Protein 9NO0 (pdb70)

Radius of gyration: 35.87 Å; Cα contacts (8 Å, |Δi|>4): 4336; chains: 3; bounding box: 91×90×90 Å

Secondary structure (DSSP, 8-state):
-EEEEETTEEEEEE-SSS-TTSSEEEEEEETTEEEEEEEEE-SSPPSSSS--EEEEEE--GGGTT----SSSSS--S--HHHHHHHHHHHHHHGGGSPTT----EEEEEEEEE--SSS-HHHHHHHHHHHHHHHSSS---S--EEEEEEEETTEEEES--HHHHTT-SEEEEEEEETTTEEEEEEEEEEEE-HHHHHHHHHHHHHHHHHHHHHHHHHHHHS-------S------HHHHHHHHHHHHHHHHHHHT-TT--HHHHHHHHHHHHHHHHHHHHHH-TTS-HHHHHHHHHHHHHHHHHHHHHHH---TTS--TTPPPPEEEEE---SSSSEEEEEEETTEEEEEEEEEE-GGGG---TTT-SS-----SSSEEEEEE--GGGGT-----SS--HHHHHHHHHHHHHHGGGSPSS-SSEEEEEEEEEE-SS-HHHHHHHHHHHHHHHHT---SS--EEEEEEEEEEE-TTT--EEEEEEEES--HHHHHSSSEEEEEEE-TT-EEEEEEEE-SS-B-HHHHHHHHHHHHHHHHHHHHHHHHH-SS--SS--TTS-EEEEEE--STTHHHHH-TTSHHHHHHHHHH--EEEE-SSSEEEEEESSHHHHHHHHHHHHHHH-/-EEEEETTEEEEEE-SSS-TTSSEEEEEEETTEEEEEEEEEEEEEPSSSS--EEEEEE-S-SSS----SSHHHHHH---HHHHHHHHHHHHHHGGGSPTT--EEEEEEEEEEE--SSS-HHHHHHHHHHHHHHHSSS---S--EEEEEEEETTEEEES--HHHHTT-SEEEEEEEETTTEEEEEEEEEEEE-HHHHHHHHHHHHHHHHHHHHHHHHHHHHHT------S------HHHHHHHHHHHHHHHHHHHT-TT--HHHHHHHHHHHHHHHHHHHHHH-TTS-HHHHHHHHHHHHHHHHHHHHHHHS--TTS--TTPPPPEEEEE--STTSSEEEEEEETTEEEEEEEEEE-SHHHH--S-HHHHTT---TTSEEEEEE--GGGGT-----SS--HHHHHHHHHHHHHHGGGS-SS-SSEEEEEEEEEE-SS-HHHHHHHHHHHHHHHHT---SS--EEEEEEEEEEE-TTT--EEEEEEEES--HHHHHSSSEEEEEEE-TT-EEEEEEEE-SS-B-HHHHHHHHHHHHHHHHHHHHHHHHH--S--SS--TTS-EEEEEE--HHHHHHHH-GGGHHHHHHHHHSS-EEEE-SSSEEEEEESSHHHHHHHHHHHHHHH-/-EEEEETTEEEEEE-SSS-TTSSEEEEEEETTEEEEEEEEE-SSPPTTSS--EEEEEE-SEETTTTEE-GGGHHHH---HHHHHHHHHHHHHHGGGSPTT----EEEEEEEEE--SSS-HHHHHHHHHHHHHHHSSS---S--EEEEEEEETTEEEES--HHHHHT-SEEEEEEEETTTEEEEEEEEEEEE-HHHHHHHHHHHHHHHHHHHHHHHHHHHHHT------S---PPPHHHHHHHHHHHHHHHHHHHH-TT--HHHHHHHHHHHHHHHHHHHHHH-TTS-HHHHHHHHHHHHHHHHHHHHHHH---TTS--TTPPPPEE--B--STTSSEEEEEEETTEEEEEEEEEE-GGGGS-SSHHHHHHH---TTSEEEEEE--GGGGT-----SS--HHHHHHHHHHHHHHGGGSPSS-SSEEEEEEEEEE-SS-HHHHHHHHHHHHHHHTT---SS--EEEEEEEEEEE-TTT--EEEEEEEES--HHHHHHSSEEEEEEE-TT-EEEEEEEE-SS-B-HHHHHHHHHHHHHHHHHHHHHHHHH-SS--SS--TTS-EEEEEE--HHHHHHHH-TTSHHHHHHHHHT--EEEE-SSSEEEEEESSHHHHHHHHHHHHHH-

Structure (mmCIF, N/CA/C/O backbone):
data_9NO0
#
_entry.id   9NO0
#
_cell.length_a   1.00
_cell.length_b   1.00
_cell.length_c   1.00
_cell.angle_alpha   90.00
_cell.angle_beta   90.00
_cell.angle_gamma   90.00
#
_symmetry.space_group_name_H-M   'P 1'
#
loop_
_entity.id
_entity.type
_entity.pdbx_description
1 polymer 'Polyribonucleotide nucleotidyltransferase 1, mitochondrial'
2 polymer 'RNA analog'
3 non-polymer 'PHOSPHATE ION'
#
loop_
_atom_site.group_PDB
_atom_site.id
_atom_site.type_symbol
_atom_site.label_atom_id
_atom_site.label_alt_id
_atom_site.label_comp_id
_atom_site.label_asym_id
_atom_site.label_entity_id
_atom_site.label_seq_id
_atom_site.pdbx_PDB_ins_code
_atom_site.Cartn_x
_atom_site.Cartn_y
_atom_site.Cartn_z
_atom_site.occupancy
_atom_site.B_iso_or_equiv
_atom_site.auth_seq_id
_atom_site.auth_comp_id
_atom_site.auth_asym_id
_atom_site.auth_atom_id
_atom_site.pdbx_PDB_model_num
ATOM 1 N N . ALA A 1 2 ? 172.142 193.936 139.587 1.00 67.35 46 ALA A N 1
ATOM 2 C CA . ALA A 1 2 ? 173.226 194.630 140.263 1.00 66.43 46 ALA A CA 1
ATOM 3 C C . ALA A 1 2 ? 173.136 196.135 140.045 1.00 68.91 46 ALA A C 1
ATOM 4 O O . ALA A 1 2 ? 172.830 196.595 138.950 1.00 75.46 46 ALA A O 1
ATOM 6 N N . VAL A 1 3 ? 173.399 196.898 141.099 1.00 62.10 47 VAL A N 1
ATOM 7 C CA . VAL A 1 3 ? 173.338 198.352 141.065 1.00 59.01 47 VAL A CA 1
ATOM 8 C C . VAL A 1 3 ? 174.591 198.891 141.729 1.00 60.70 47 VAL A C 1
ATOM 9 O O . VAL A 1 3 ? 174.991 198.404 142.789 1.00 69.28 47 VAL A O 1
ATOM 13 N N . ALA A 1 4 ? 175.216 199.877 141.106 1.00 60.47 48 ALA A N 1
ATOM 14 C CA . ALA A 1 4 ? 176.359 200.563 141.682 1.00 61.35 48 ALA A CA 1
ATOM 15 C C . ALA A 1 4 ? 175.929 201.947 142.135 1.00 69.81 48 ALA A C 1
ATOM 16 O O . ALA A 1 4 ? 175.237 202.657 141.403 1.00 76.68 48 ALA A O 1
ATOM 18 N N . VAL A 1 5 ? 176.322 202.316 143.347 1.00 70.70 49 VAL A N 1
ATOM 19 C CA . VAL A 1 5 ? 176.036 203.622 143.921 1.00 66.64 49 VAL A CA 1
ATOM 20 C C . VAL A 1 5 ? 177.362 204.327 144.142 1.00 71.43 49 VAL A C 1
ATOM 21 O O . VAL A 1 5 ? 178.269 203.764 144.760 1.00 73.34 49 VAL A O 1
ATOM 25 N N . ASP A 1 6 ? 177.479 205.545 143.637 1.00 74.43 50 ASP A N 1
ATOM 26 C CA . ASP A 1 6 ? 178.699 206.325 143.786 1.00 82.18 50 ASP A CA 1
ATOM 27 C C . ASP A 1 6 ? 178.545 207.282 144.958 1.00 81.69 50 ASP A C 1
ATOM 28 O O . ASP A 1 6 ? 177.616 208.093 144.983 1.00 85.73 50 ASP A O 1
ATOM 33 N N . LEU A 1 7 ? 179.454 207.187 145.920 1.00 76.46 51 LEU A N 1
ATOM 34 C CA . LEU A 1 7 ? 179.463 208.047 147.098 1.00 73.81 51 LEU A CA 1
ATOM 35 C C . LEU A 1 7 ? 180.795 208.777 147.108 1.00 79.48 51 LEU A C 1
ATOM 36 O O . LEU A 1 7 ? 181.747 208.343 147.758 1.00 84.21 51 LEU A O 1
ATOM 41 N N . GLY A 1 8 ? 180.857 209.893 146.403 1.00 81.33 52 GLY A N 1
ATOM 42 C CA . GLY A 1 8 ? 182.127 210.579 146.262 1.00 86.54 52 GLY A CA 1
ATOM 43 C C . GLY A 1 8 ? 183.111 209.677 145.550 1.00 89.83 52 GLY A C 1
ATOM 44 O O . GLY A 1 8 ? 182.874 209.226 144.426 1.00 87.91 52 GLY A O 1
ATOM 45 N N . ASN A 1 9 ? 184.228 209.397 146.208 1.00 88.70 53 ASN A N 1
ATOM 46 C CA . ASN A 1 9 ? 185.239 208.500 145.673 1.00 88.31 53 ASN A CA 1
ATOM 47 C C . ASN A 1 9 ? 184.984 207.038 146.017 1.00 87.51 53 ASN A C 1
ATOM 48 O O . ASN A 1 9 ? 185.732 206.171 145.560 1.00 85.97 53 ASN A O 1
ATOM 53 N N . ARG A 1 10 ? 183.959 206.742 146.805 1.00 86.60 54 ARG A N 1
ATOM 54 C CA . ARG A 1 10 ? 183.614 205.368 147.124 1.00 81.96 54 ARG A CA 1
ATOM 55 C C . ARG A 1 10 ? 182.622 204.826 146.110 1.00 80.79 54 ARG A C 1
ATOM 56 O O . ARG A 1 10 ? 181.857 205.573 145.500 1.00 82.99 54 ARG A O 1
ATOM 64 N N . LYS A 1 11 ? 182.638 203.511 145.941 1.00 78.60 55 LYS A N 1
ATOM 65 C CA . LYS A 1 11 ? 181.697 202.818 145.075 1.00 76.67 55 LYS A CA 1
ATOM 66 C C . LYS A 1 11 ? 181.039 201.700 145.869 1.00 74.99 55 LYS A C 1
ATOM 67 O O . LYS A 1 11 ? 181.725 200.931 146.545 1.00 74.57 55 LYS A O 1
ATOM 73 N N . LEU A 1 12 ? 179.718 201.616 145.791 1.00 69.11 56 LEU A N 1
ATOM 74 C CA . LEU A 1 12 ? 178.941 200.621 146.515 1.00 62.81 56 LEU A CA 1
ATOM 75 C C . LEU A 1 12 ? 178.231 199.732 145.510 1.00 66.08 56 LEU A C 1
ATOM 76 O O . LEU A 1 12 ? 177.382 200.206 144.755 1.00 74.06 56 LEU A O 1
ATOM 81 N N . GLU A 1 13 ? 178.555 198.449 145.512 1.00 63.51 57 GLU A N 1
ATOM 82 C CA . GLU A 1 13 ? 177.962 197.495 144.588 1.00 61.72 57 GLU A CA 1
ATOM 83 C C . GLU A 1 13 ? 176.960 196.629 145.334 1.00 60.45 57 GLU A C 1
ATOM 84 O O . GLU A 1 13 ? 177.309 195.985 146.324 1.00 65.01 57 GLU A O 1
ATOM 90 N N . ILE A 1 14 ? 175.727 196.601 144.850 1.00 60.28 58 ILE A N 1
ATOM 91 C CA . ILE A 1 14 ? 174.647 195.834 145.452 1.00 56.42 58 ILE A CA 1
ATOM 92 C C . ILE A 1 14 ? 174.193 194.789 144.451 1.00 57.18 58 ILE A C 1
ATOM 93 O O . ILE A 1 14 ? 174.030 195.093 143.268 1.00 65.27 58 ILE A O 1
ATOM 98 N N . SER A 1 15 ? 173.980 193.567 144.922 1.00 56.52 59 SER A N 1
ATOM 99 C CA . SER A 1 15 ? 173.554 192.490 144.045 1.00 58.74 59 SER A CA 1
ATOM 100 C C . SER A 1 15 ? 172.708 191.510 144.835 1.00 54.24 59 SER A C 1
ATOM 101 O O . SER A 1 15 ? 172.724 191.498 146.064 1.00 58.15 59 SER A O 1
ATOM 104 N N . SER A 1 16 ? 171.960 190.691 144.109 1.00 55.72 60 SER A N 1
ATOM 105 C CA . SER A 1 16 ? 171.110 189.690 144.726 1.00 57.74 60 SER A CA 1
ATOM 106 C C . SER A 1 16 ? 170.769 188.636 143.687 1.00 60.20 60 SER A C 1
ATOM 107 O O . SER A 1 16 ? 170.959 188.839 142.488 1.00 66.18 60 SER A O 1
ATOM 110 N N . GLY A 1 17 ? 170.268 187.505 144.167 1.00 60.72 61 GLY A N 1
ATOM 111 C CA . GLY A 1 17 ? 169.831 186.435 143.302 1.00 57.62 61 GLY A CA 1
ATOM 112 C C . GLY A 1 17 ? 170.857 185.369 143.003 1.00 61.92 61 GLY A C 1
ATOM 113 O O . GLY A 1 17 ? 170.575 184.476 142.202 1.00 68.10 61 GLY A O 1
ATOM 114 N N . LYS A 1 18 ? 172.029 185.419 143.624 1.00 62.67 62 LYS A N 1
ATOM 115 C CA . LYS A 1 18 ? 173.062 184.428 143.378 1.00 59.83 62 LYS A CA 1
ATOM 116 C C . LYS A 1 18 ? 173.288 183.494 144.555 1.00 62.66 62 LYS A C 1
ATOM 117 O O . LYS A 1 18 ? 173.298 182.276 144.381 1.00 66.35 62 LYS A O 1
ATOM 123 N N . LEU A 1 19 ? 173.457 184.029 145.757 1.00 60.06 63 LEU A N 1
ATOM 124 C CA . LEU A 1 19 ? 173.737 183.235 146.940 1.00 56.19 63 LEU A CA 1
ATOM 125 C C . LEU A 1 19 ? 172.520 183.176 147.847 1.00 59.20 63 LEU A C 1
ATOM 126 O O . LEU A 1 19 ? 171.728 184.117 147.908 1.00 67.31 63 LEU A O 1
ATOM 131 N N . ALA A 1 20 ? 172.380 182.052 148.540 1.00 57.51 64 ALA A N 1
ATOM 132 C CA . ALA A 1 20 ? 171.376 181.862 149.580 1.00 53.92 64 ALA A CA 1
ATOM 133 C C . ALA A 1 20 ? 169.979 182.190 149.067 1.00 58.23 64 ALA A C 1
ATOM 134 O O . ALA A 1 20 ? 169.271 183.037 149.604 1.00 67.04 64 ALA A O 1
ATOM 136 N N . ARG A 1 21 ? 169.583 181.486 148.016 1.00 58.18 65 ARG A N 1
ATOM 137 C CA . ARG A 1 21 ? 168.324 181.783 147.355 1.00 58.12 65 ARG A CA 1
ATOM 138 C C . ARG A 1 21 ? 167.115 181.239 148.095 1.00 55.09 65 ARG A C 1
ATOM 139 O O . ARG A 1 21 ? 165.987 181.525 147.691 1.00 62.91 65 ARG A O 1
ATOM 147 N N . PHE A 1 22 ? 167.310 180.463 149.153 1.00 52.02 66 PHE A N 1
ATOM 148 C CA . PHE A 1 22 ? 166.173 179.962 149.907 1.00 57.40 66 PHE A CA 1
ATOM 149 C C . PHE A 1 22 ? 165.656 180.965 150.924 1.00 61.14 66 PHE A C 1
ATOM 150 O O . PHE A 1 22 ? 164.492 180.876 151.318 1.00 63.68 66 PHE A O 1
ATOM 158 N N . ALA A 1 23 ? 166.485 181.909 151.353 1.00 57.35 67 ALA A N 1
ATOM 159 C CA . ALA A 1 23 ? 166.053 182.885 152.335 1.00 55.18 67 ALA A CA 1
ATOM 160 C C . ALA A 1 23 ? 165.007 183.818 151.739 1.00 59.11 67 ALA A C 1
ATOM 161 O O . ALA A 1 23 ? 164.944 184.029 150.528 1.00 62.86 67 ALA A O 1
ATOM 163 N N . ASP A 1 24 ? 164.179 184.384 152.618 1.00 58.00 68 ASP A N 1
ATOM 164 C CA . ASP A 1 24 ? 163.154 185.322 152.175 1.00 58.12 68 ASP A CA 1
ATOM 165 C C . ASP A 1 24 ? 163.772 186.515 151.463 1.00 57.57 68 ASP A C 1
ATOM 166 O O . ASP A 1 24 ? 163.267 186.961 150.429 1.00 64.48 68 ASP A O 1
ATOM 171 N N . GLY A 1 25 ? 164.855 187.046 152.000 1.00 53.03 69 GLY A N 1
ATOM 172 C CA . GLY A 1 25 ? 165.606 188.079 151.319 1.00 50.03 69 GLY A CA 1
ATOM 173 C C . GLY A 1 25 ? 167.084 187.830 151.484 1.00 48.32 69 GLY A C 1
ATOM 174 O O . GLY A 1 25 ? 167.529 187.260 152.475 1.00 53.63 69 GLY A O 1
ATOM 175 N N . SER A 1 26 ? 167.844 188.253 150.486 1.00 49.29 70 SER A N 1
ATOM 176 C CA . SER A 1 26 ? 169.282 188.072 150.513 1.00 46.28 70 SER A CA 1
ATOM 177 C C . SER A 1 26 ? 169.920 189.138 149.646 1.00 50.66 70 SER A C 1
ATOM 178 O O . SER A 1 26 ? 169.360 189.525 148.623 1.00 59.71 70 SER A O 1
ATOM 181 N N . ALA A 1 27 ? 171.087 189.610 150.058 1.00 49.74 71 ALA A N 1
ATOM 182 C CA . ALA A 1 27 ? 171.789 190.615 149.286 1.00 48.35 71 ALA A CA 1
ATOM 183 C C . ALA A 1 27 ? 173.272 190.506 149.564 1.00 46.21 71 ALA A C 1
ATOM 184 O O . ALA A 1 27 ? 173.684 190.071 150.636 1.00 52.85 71 ALA A O 1
ATOM 186 N N . VAL A 1 28 ? 174.065 190.886 148.577 1.00 48.78 72 VAL A N 1
ATOM 187 C CA . VAL A 1 28 ? 175.503 191.033 148.724 1.00 50.31 72 VAL A CA 1
ATOM 188 C C . VAL A 1 28 ? 175.832 192.497 148.503 1.00 51.06 72 VAL A C 1
ATOM 189 O O . VAL A 1 28 ? 175.435 193.079 147.490 1.00 55.96 72 VAL A O 1
ATOM 193 N N . VAL A 1 29 ? 176.525 193.096 149.457 1.00 49.37 73 VAL A N 1
ATOM 194 C CA . VAL A 1 29 ? 176.962 194.474 149.354 1.00 49.14 73 VAL A CA 1
ATOM 195 C C . VAL A 1 29 ? 178.472 194.460 149.346 1.00 51.64 73 VAL A C 1
ATOM 196 O O . VAL A 1 29 ? 179.097 193.952 150.280 1.00 58.11 73 VAL A O 1
ATOM 200 N N . GLN A 1 30 ? 179.057 195.007 148.298 1.00 53.51 74 GLN A N 1
ATOM 201 C CA . GLN A 1 30 ? 180.494 194.997 148.117 1.00 57.57 74 GLN A CA 1
ATOM 202 C C . GLN A 1 30 ? 181.015 196.417 147.988 1.00 59.64 74 GLN A C 1
ATOM 203 O O . GLN A 1 30 ? 180.430 197.241 147.286 1.00 65.23 74 GLN A O 1
ATOM 209 N N . SER A 1 31 ? 182.104 196.700 148.687 1.00 57.59 75 SER A N 1
ATOM 210 C CA . SER A 1 31 ? 182.820 197.955 148.526 1.00 58.53 75 SER A CA 1
ATOM 211 C C . SER A 1 31 ? 184.301 197.640 148.470 1.00 64.73 75 SER A C 1
ATOM 212 O O . SER A 1 31 ? 184.862 197.133 149.442 1.00 69.67 75 SER A O 1
ATOM 215 N N . GLY A 1 32 ? 184.933 197.950 147.348 1.00 64.31 76 GLY A N 1
ATOM 216 C CA . GLY A 1 32 ? 186.299 197.508 147.150 1.00 65.99 76 GLY A CA 1
ATOM 217 C C . GLY A 1 32 ? 186.325 196.001 147.043 1.00 69.58 76 GLY A C 1
ATOM 218 O O . GLY A 1 32 ? 185.622 195.407 146.221 1.00 73.05 76 GLY A O 1
ATOM 219 N N . ASP A 1 33 ? 187.129 195.363 147.885 1.00 70.57 77 ASP A N 1
ATOM 220 C CA . ASP A 1 33 ? 187.189 193.912 147.945 1.00 70.69 77 ASP A CA 1
ATOM 221 C C . ASP A 1 33 ? 186.512 193.348 149.184 1.00 70.74 77 ASP A C 1
ATOM 222 O O . ASP A 1 33 ? 186.654 192.159 149.468 1.00 73.26 77 ASP A O 1
ATOM 227 N N . THR A 1 34 ? 185.791 194.171 149.932 1.00 68.36 78 THR A N 1
ATOM 228 C CA . THR A 1 34 ? 185.022 193.707 151.074 1.00 60.62 78 THR A CA 1
ATOM 229 C C . THR A 1 34 ? 183.611 193.403 150.605 1.00 60.83 78 THR A C 1
ATOM 230 O O . THR A 1 34 ? 182.960 194.258 150.005 1.00 64.05 78 THR A O 1
ATOM 234 N N . ALA A 1 35 ? 183.147 192.191 150.861 1.00 57.61 79 ALA A N 1
ATOM 235 C CA . ALA A 1 35 ? 181.804 191.782 150.495 1.00 52.83 79 ALA A CA 1
ATOM 236 C C . ALA A 1 35 ? 181.100 191.228 151.718 1.00 55.72 79 ALA A C 1
ATOM 237 O O . ALA A 1 35 ? 181.696 190.493 152.505 1.00 62.57 79 ALA A O 1
ATOM 239 N N . VAL A 1 36 ? 179.837 191.590 151.879 1.00 52.66 80 VAL A N 1
ATOM 240 C CA . VAL A 1 36 ? 179.020 191.148 152.997 1.00 52.54 80 VAL A CA 1
ATOM 241 C C . VAL A 1 36 ? 177.718 190.611 152.436 1.00 51.40 80 VAL A C 1
ATOM 242 O O . VAL A 1 36 ? 177.070 191.275 151.625 1.00 55.68 80 VAL A O 1
ATOM 246 N N . MET A 1 37 ? 177.336 189.419 152.863 1.00 50.94 81 MET A N 1
ATOM 247 C CA . MET A 1 37 ? 176.051 188.844 152.506 1.00 49.90 81 MET A CA 1
ATOM 248 C C . MET A 1 37 ? 175.118 188.965 153.697 1.00 52.37 81 MET A C 1
ATOM 249 O O . MET A 1 37 ? 175.509 188.671 154.825 1.00 57.92 81 MET A O 1
ATOM 254 N N . VAL A 1 38 ? 173.906 189.437 153.456 1.00 47.45 82 VAL A N 1
ATOM 255 C CA . VAL A 1 38 ? 172.924 189.624 154.511 1.00 47.59 82 VAL A CA 1
ATOM 256 C C . VAL A 1 38 ? 171.639 188.933 154.095 1.00 47.67 82 VAL A C 1
ATOM 257 O O . VAL A 1 38 ? 171.182 189.098 152.962 1.00 53.86 82 VAL A O 1
ATOM 261 N N . THR A 1 39 ? 171.070 188.145 154.996 1.00 45.52 83 THR A N 1
ATOM 262 C CA . THR A 1 39 ? 169.830 187.437 154.735 1.00 47.95 83 THR A CA 1
ATOM 263 C C . THR A 1 39 ? 168.786 187.825 155.768 1.00 47.14 83 THR A C 1
ATOM 264 O O . THR A 1 39 ? 169.111 188.167 156.903 1.00 50.94 83 THR A O 1
ATOM 268 N N . ALA A 1 40 ? 167.527 187.760 155.362 1.00 47.69 84 ALA A N 1
ATOM 269 C CA . ALA A 1 40 ? 166.404 188.046 156.235 1.00 45.97 84 ALA A CA 1
ATOM 270 C C . ALA A 1 40 ? 165.411 186.901 156.154 1.00 51.63 84 ALA A C 1
ATOM 271 O O . ALA A 1 40 ? 165.017 186.491 155.060 1.00 57.40 84 ALA A O 1
ATOM 273 N N . VAL A 1 41 ? 165.013 186.386 157.309 1.00 49.88 85 VAL A N 1
ATOM 274 C CA . VAL A 1 41 ? 164.040 185.311 157.416 1.00 49.61 85 VAL A CA 1
ATOM 275 C C . VAL A 1 41 ? 162.954 185.773 158.370 1.00 56.89 85 VAL A C 1
ATOM 276 O O . VAL A 1 41 ? 163.254 186.361 159.411 1.00 64.25 85 VAL A O 1
ATOM 280 N N . SER A 1 42 ? 161.699 185.538 158.009 1.00 55.73 86 SER A N 1
ATOM 281 C CA . SER A 1 42 ? 160.575 185.948 158.838 1.00 57.33 86 SER A CA 1
ATOM 282 C C . SER A 1 42 ? 159.493 184.886 158.756 1.00 60.25 86 SER A C 1
ATOM 283 O O . SER A 1 42 ? 159.004 184.587 157.666 1.00 66.41 86 SER A O 1
ATOM 286 N N . LYS A 1 43 ? 159.113 184.333 159.900 1.00 57.40 87 LYS A N 1
ATOM 287 C CA . LYS A 1 43 ? 158.117 183.276 159.930 1.00 58.81 87 LYS A CA 1
ATOM 288 C C . LYS A 1 43 ? 156.745 183.808 159.552 1.00 68.29 87 LYS A C 1
ATOM 289 O O . LYS A 1 43 ? 156.436 184.983 159.740 1.00 77.12 87 LYS A O 1
ATOM 295 N N . THR A 1 44 ? 155.917 182.925 159.011 1.00 70.60 88 THR A N 1
ATOM 296 C CA . THR A 1 44 ? 154.550 183.279 158.666 1.00 73.45 88 THR A CA 1
ATOM 297 C C . THR A 1 44 ? 153.561 183.010 159.790 1.00 77.99 88 THR A C 1
ATOM 298 O O . THR A 1 44 ? 152.471 183.589 159.785 1.00 82.34 88 THR A O 1
ATOM 302 N N . LYS A 1 45 ? 153.899 182.153 160.733 1.00 76.72 89 LYS A N 1
ATOM 303 C CA . LYS A 1 45 ? 153.028 181.934 161.877 1.00 79.29 89 LYS A CA 1
ATOM 304 C C . LYS A 1 45 ? 153.273 183.008 162.928 1.00 81.22 89 LYS A C 1
ATOM 305 O O . LYS A 1 45 ? 154.428 183.294 163.253 1.00 79.22 89 LYS A O 1
ATOM 311 N N . PRO A 1 46 ? 152.225 183.621 163.472 1.00 81.73 90 PRO A N 1
ATOM 312 C CA . PRO A 1 46 ? 152.422 184.665 164.481 1.00 76.31 90 PRO A CA 1
ATOM 313 C C . PRO A 1 46 ? 153.174 184.141 165.691 1.00 78.28 90 PRO A C 1
ATOM 314 O O . PRO A 1 46 ? 152.971 183.011 166.134 1.00 83.03 90 PRO A O 1
ATOM 318 N N . SER A 1 47 ? 154.051 184.978 166.221 1.00 78.79 91 SER A N 1
ATOM 319 C CA . SER A 1 47 ? 154.839 184.593 167.375 1.00 85.74 91 SER A CA 1
ATOM 320 C C . SER A 1 47 ? 153.970 184.574 168.631 1.00 93.66 91 SER A C 1
ATOM 321 O O . SER A 1 47 ? 153.085 185.419 168.788 1.00 93.60 91 SER A O 1
ATOM 324 N N . PRO A 1 48 ? 154.190 183.619 169.536 1.00 96.87 92 PRO A N 1
ATOM 325 C CA . PRO A 1 48 ? 153.463 183.638 170.814 1.00 94.46 92 PRO A CA 1
ATOM 326 C C . PRO A 1 48 ? 153.784 184.849 171.661 1.00 98.63 92 PRO A C 1
ATOM 327 O O . PRO A 1 48 ? 152.977 185.224 172.518 1.00 100.05 92 PRO A O 1
ATOM 331 N N . SER A 1 49 ? 154.941 185.464 171.453 1.00 98.95 93 SER A N 1
ATOM 332 C CA . SER A 1 49 ? 155.293 186.688 172.149 1.00 99.50 93 SER A CA 1
ATOM 333 C C . SER A 1 49 ? 154.352 187.821 171.755 1.00 99.80 93 SER A C 1
ATOM 334 O O . SER A 1 49 ? 153.824 187.864 170.643 1.00 98.85 93 SER A O 1
ATOM 337 N N . GLN A 1 50 ? 154.139 188.742 172.688 1.00 101.76 94 GLN A N 1
ATOM 338 C CA . GLN A 1 50 ? 153.258 189.877 172.465 1.00 99.39 94 GLN A CA 1
ATOM 339 C C . GLN A 1 50 ? 153.980 191.082 171.885 1.00 92.78 94 GLN A C 1
ATOM 340 O O . GLN A 1 50 ? 153.456 192.195 171.959 1.00 97.30 94 GLN A O 1
ATOM 346 N N . PHE A 1 51 ? 155.171 190.894 171.329 1.00 88.43 95 PHE A N 1
ATOM 347 C CA . PHE A 1 51 ? 155.892 191.970 170.669 1.00 85.66 95 PHE A CA 1
ATOM 348 C C . PHE A 1 51 ? 156.458 191.417 169.370 1.00 86.23 95 PHE A C 1
ATOM 349 O O . PHE A 1 51 ? 156.204 190.268 169.003 1.00 87.13 95 PHE A O 1
ATOM 357 N N . MET A 1 52 ? 157.235 192.233 168.662 1.00 83.12 96 MET A N 1
ATOM 358 C CA . MET A 1 52 ? 157.903 191.768 167.457 1.00 75.85 96 MET A CA 1
ATOM 359 C C . MET A 1 52 ? 159.252 191.185 167.838 1.00 74.99 96 MET A C 1
ATOM 360 O O . MET A 1 52 ? 160.132 191.934 168.282 1.00 75.89 96 MET A O 1
ATOM 365 N N . PRO A 1 53 ? 159.465 189.896 167.689 1.00 71.16 97 PRO A N 1
ATOM 366 C CA . PRO A 1 53 ? 160.779 189.319 167.982 1.00 65.48 97 PRO A CA 1
ATOM 367 C C . PRO A 1 53 ? 161.699 189.504 166.790 1.00 66.64 97 PRO A C 1
ATOM 368 O O . PRO A 1 53 ? 161.547 188.843 165.759 1.00 72.02 97 PRO A O 1
ATOM 372 N N . LEU A 1 54 ? 162.655 190.408 166.925 1.00 61.54 98 LEU A N 1
ATOM 373 C CA . LEU A 1 54 ? 163.611 190.696 165.870 1.00 57.37 98 LEU A CA 1
ATOM 374 C C . LEU A 1 54 ? 165.007 190.523 166.435 1.00 56.73 98 LEU A C 1
ATOM 375 O O . LEU A 1 54 ? 165.351 191.137 167.447 1.00 64.37 98 LEU A O 1
ATOM 380 N N . VAL A 1 55 ? 165.803 189.681 165.792 1.00 54.71 99 VAL A N 1
ATOM 381 C CA . VAL A 1 55 ? 167.179 189.433 166.187 1.00 53.86 99 VAL A CA 1
ATOM 382 C C . VAL A 1 55 ? 168.073 189.757 165.007 1.00 54.58 99 VAL A C 1
ATOM 383 O O . VAL A 1 55 ? 167.791 189.345 163.880 1.00 59.72 99 VAL A O 1
ATOM 387 N N . VAL A 1 56 ? 169.145 190.489 165.266 1.00 54.84 100 VAL A N 1
ATOM 388 C CA . VAL A 1 56 ? 170.177 190.750 164.280 1.00 52.53 100 VAL A CA 1
ATOM 389 C C . VAL A 1 56 ? 171.467 190.142 164.796 1.00 57.94 100 VAL A C 1
ATOM 390 O O . VAL A 1 56 ? 171.876 190.419 165.926 1.00 64.64 100 VAL A O 1
ATOM 394 N N . ASP A 1 57 ? 172.098 189.307 163.982 1.00 59.23 101 ASP A N 1
ATOM 395 C CA . ASP A 1 57 ? 173.351 188.665 164.343 1.00 61.38 101 ASP A CA 1
ATOM 396 C C . ASP A 1 57 ? 174.394 188.983 163.289 1.00 61.84 101 ASP A C 1
ATOM 397 O O . ASP A 1 57 ? 174.241 188.607 162.125 1.00 67.90 101 ASP A O 1
ATOM 402 N N . TYR A 1 58 ? 175.445 189.672 163.697 1.00 59.70 102 TYR A N 1
ATOM 403 C CA . TYR A 1 58 ? 176.554 190.029 162.831 1.00 57.88 102 TYR A CA 1
ATOM 404 C C . TYR A 1 58 ? 177.777 189.245 163.278 1.00 65.97 102 TYR A C 1
ATOM 405 O O . TYR A 1 58 ? 178.263 189.438 164.394 1.00 74.63 102 TYR A O 1
ATOM 414 N N . ARG A 1 59 ? 178.268 188.364 162.417 1.00 67.73 103 ARG A N 1
ATOM 415 C CA . ARG A 1 59 ? 179.375 187.478 162.746 1.00 75.81 103 ARG A CA 1
ATOM 416 C C . ARG A 1 59 ? 180.631 187.919 162.014 1.00 78.30 103 ARG A C 1
ATOM 417 O O . ARG A 1 59 ? 180.612 188.095 160.795 1.00 77.57 103 ARG A O 1
ATOM 425 N N . GLN A 1 60 ? 181.723 188.079 162.760 1.00 78.73 104 GLN A N 1
ATOM 426 C CA . GLN A 1 60 ? 182.967 188.544 162.161 1.00 84.29 104 GLN A CA 1
ATOM 427 C C . GLN A 1 60 ? 183.538 187.511 161.199 1.00 86.98 104 GLN A C 1
ATOM 428 O O . GLN A 1 60 ? 183.942 187.853 160.083 1.00 92.47 104 GLN A O 1
ATOM 434 N N . LYS A 1 61 ? 183.585 186.244 161.610 1.00 83.34 105 LYS A N 1
ATOM 435 C CA . LYS A 1 61 ? 184.048 185.153 160.752 1.00 89.65 105 LYS A CA 1
ATOM 436 C C . LYS A 1 61 ? 185.432 185.456 160.175 1.00 92.97 105 LYS A C 1
ATOM 437 O O . LYS A 1 61 ? 185.607 185.700 158.984 1.00 98.45 105 LYS A O 1
ATOM 443 N N . ALA A 1 62 ? 186.413 185.468 161.070 1.00 93.46 106 ALA A N 1
ATOM 444 C CA . ALA A 1 62 ? 187.738 185.959 160.718 1.00 103.42 106 ALA A CA 1
ATOM 445 C C . ALA A 1 62 ? 188.478 185.083 159.707 1.00 111.57 106 ALA A C 1
ATOM 446 O O . ALA A 1 62 ? 189.635 185.385 159.402 1.00 113.38 106 ALA A O 1
ATOM 448 N N . ALA A 1 63 ? 187.866 184.016 159.185 1.00 110.66 107 ALA A N 1
ATOM 449 C CA . ALA A 1 63 ? 188.409 183.378 157.990 1.00 103.34 107 ALA A CA 1
ATOM 450 C C . ALA A 1 63 ? 188.391 184.330 156.803 1.00 103.23 107 ALA A C 1
ATOM 451 O O . ALA A 1 63 ? 189.239 184.228 155.910 1.00 99.07 107 ALA A O 1
ATOM 453 N N . ALA A 1 64 ? 187.432 185.257 156.775 1.00 102.58 108 ALA A N 1
ATOM 454 C CA . ALA A 1 64 ? 187.398 186.284 155.744 1.00 94.95 108 ALA A CA 1
ATOM 455 C C . ALA A 1 64 ? 188.595 187.222 155.827 1.00 97.64 108 ALA A C 1
ATOM 456 O O . ALA A 1 64 ? 188.895 187.909 154.846 1.00 95.66 108 ALA A O 1
ATOM 458 N N . ALA A 1 65 ? 189.284 187.260 156.968 1.00 102.06 109 ALA A N 1
ATOM 459 C CA . ALA A 1 65 ? 190.512 188.028 157.120 1.00 102.50 109 ALA A CA 1
ATOM 460 C C . ALA A 1 65 ? 191.759 187.164 157.231 1.00 109.12 109 ALA A C 1
ATOM 461 O O . ALA A 1 65 ? 192.867 187.705 157.187 1.00 110.02 109 ALA A O 1
ATOM 463 N N . GLY A 1 66 ? 191.613 185.848 157.372 1.00 108.94 110 GLY A N 1
ATOM 464 C CA . GLY A 1 66 ? 192.756 184.974 157.544 1.00 106.70 110 GLY A CA 1
ATOM 465 C C . GLY A 1 66 ? 193.241 184.803 158.965 1.00 113.18 110 GLY A C 1
ATOM 466 O O . GLY A 1 66 ? 194.391 184.407 159.166 1.00 112.47 110 GLY A O 1
ATOM 467 N N . ARG A 1 67 ? 192.403 185.091 159.966 1.00 113.39 111 ARG A N 1
ATOM 468 C CA . ARG A 1 67 ? 192.868 185.131 161.347 1.00 115.58 111 ARG A CA 1
ATOM 469 C C . ARG A 1 67 ? 191.833 184.591 162.333 1.00 121.90 111 ARG A C 1
ATOM 470 O O . ARG A 1 67 ? 191.709 185.115 163.445 1.00 123.66 111 ARG A O 1
ATOM 478 N N . ILE A 1 68 ? 191.063 183.576 161.950 1.00 121.33 112 ILE A N 1
ATOM 479 C CA . ILE A 1 68 ? 189.999 183.065 162.819 1.00 124.46 112 ILE A CA 1
ATOM 480 C C . ILE A 1 68 ? 190.471 182.054 163.868 1.00 127.80 112 ILE A C 1
ATOM 481 O O . ILE A 1 68 ? 190.093 182.191 165.039 1.00 128.01 112 ILE A O 1
ATOM 486 N N . PRO A 1 69 ? 191.273 181.018 163.532 1.00 124.85 113 PRO A N 1
ATOM 487 C CA . PRO A 1 69 ? 191.432 179.906 164.477 1.00 127.17 113 PRO A CA 1
ATOM 488 C C . PRO A 1 69 ? 192.530 180.139 165.502 1.00 133.08 113 PRO A C 1
ATOM 489 O O . PRO A 1 69 ? 193.660 179.696 165.292 1.00 134.96 113 PRO A O 1
ATOM 493 N N . THR A 1 70 ? 192.236 180.821 166.606 1.00 138.72 114 THR A N 1
ATOM 494 C CA . THR A 1 70 ? 193.292 181.240 167.521 1.00 144.84 114 THR A CA 1
ATOM 495 C C . THR A 1 70 ? 193.386 180.409 168.799 1.00 145.35 114 THR A C 1
ATOM 496 O O . THR A 1 70 ? 194.455 180.382 169.418 1.00 140.26 114 THR A O 1
ATOM 500 N N . ASN A 1 71 ? 192.319 179.721 169.200 1.00 145.87 115 ASN A N 1
ATOM 501 C CA . ASN A 1 71 ? 192.287 178.986 170.457 1.00 142.25 115 ASN A CA 1
ATOM 502 C C . ASN A 1 71 ? 192.737 177.542 170.235 1.00 140.62 115 ASN A C 1
ATOM 503 O O . ASN A 1 71 ? 193.284 177.192 169.188 1.00 141.92 115 ASN A O 1
ATOM 508 N N . TYR A 1 72 ? 192.526 176.684 171.234 1.00 138.74 116 TYR A N 1
ATOM 509 C CA . TYR A 1 72 ? 192.895 175.280 171.086 1.00 141.01 116 TYR A CA 1
ATOM 510 C C . TYR A 1 72 ? 191.906 174.518 170.212 1.00 141.16 116 TYR A C 1
ATOM 511 O O . TYR A 1 72 ? 192.278 173.509 169.604 1.00 140.57 116 TYR A O 1
ATOM 520 N N . LEU A 1 73 ? 190.652 174.963 170.150 1.00 140.49 117 LEU A N 1
ATOM 521 C CA . LEU A 1 73 ? 189.683 174.356 169.248 1.00 136.79 117 LEU A CA 1
ATOM 522 C C . LEU A 1 73 ? 189.804 174.864 167.819 1.00 133.38 117 LEU A C 1
ATOM 523 O O . LEU A 1 73 ? 189.161 174.302 166.928 1.00 131.35 117 LEU A O 1
ATOM 528 N N . ARG A 1 74 ? 190.603 175.906 167.587 1.00 133.34 118 ARG A N 1
ATOM 529 C CA . ARG A 1 74 ? 190.782 176.493 166.260 1.00 128.17 118 ARG A CA 1
ATOM 530 C C . ARG A 1 74 ? 189.465 176.995 165.683 1.00 124.07 118 ARG A C 1
ATOM 531 O O . ARG A 1 74 ? 189.247 176.960 164.472 1.00 119.42 118 ARG A O 1
ATOM 539 N N . ARG A 1 75 ? 188.586 177.482 166.551 1.00 126.39 119 ARG A N 1
ATOM 540 C CA . ARG A 1 75 ? 187.258 177.910 166.151 1.00 123.76 119 ARG A CA 1
ATOM 541 C C . ARG A 1 75 ? 186.780 178.957 167.143 1.00 123.66 119 ARG A C 1
ATOM 542 O O . ARG A 1 75 ? 187.123 178.908 168.325 1.00 125.65 119 ARG A O 1
ATOM 550 N N . GLU A 1 76 ? 185.993 179.909 166.652 1.00 123.28 120 GLU A N 1
ATOM 551 C CA . GLU A 1 76 ? 185.513 180.990 167.500 1.00 126.08 120 GLU A CA 1
ATOM 552 C C . GLU A 1 76 ? 184.638 180.447 168.621 1.00 124.99 120 GLU A C 1
ATOM 553 O O . GLU A 1 76 ? 183.836 179.532 168.419 1.00 120.14 120 GLU A O 1
ATOM 559 N N . ILE A 1 77 ? 184.803 181.017 169.812 1.00 128.62 121 ILE A N 1
ATOM 560 C CA . ILE A 1 77 ? 183.966 180.713 170.966 1.00 129.53 121 ILE A CA 1
ATOM 561 C C . ILE A 1 77 ? 183.339 182.013 171.443 1.00 125.39 121 ILE A C 1
ATOM 562 O O . ILE A 1 77 ? 184.052 182.948 171.828 1.00 128.13 121 ILE A O 1
ATOM 567 N N . GLY A 1 78 ? 182.013 182.069 171.427 1.00 119.80 122 GLY A N 1
ATOM 568 C CA . GLY A 1 78 ? 181.303 183.257 171.840 1.00 113.71 122 GLY A CA 1
ATOM 569 C C . GLY A 1 78 ? 181.359 184.350 170.794 1.00 108.71 122 GLY A C 1
ATOM 570 O O . GLY A 1 78 ? 181.928 184.204 169.713 1.00 111.06 122 GLY A O 1
ATOM 571 N N . THR A 1 79 ? 180.752 185.481 171.139 1.00 100.91 123 THR A N 1
ATOM 572 C CA . THR A 1 79 ? 180.694 186.644 170.267 1.00 99.70 123 THR A CA 1
ATOM 573 C C . THR A 1 79 ? 181.436 187.798 170.917 1.00 96.29 123 THR A C 1
ATOM 574 O O . THR A 1 79 ? 181.240 188.077 172.102 1.00 101.76 123 THR A O 1
ATOM 578 N N . SER A 1 80 ? 182.282 188.464 170.140 1.00 88.46 124 SER A N 1
ATOM 579 C CA . SER A 1 80 ? 183.104 189.535 170.671 1.00 86.98 124 SER A CA 1
ATOM 580 C C . SER A 1 80 ? 182.261 190.779 170.944 1.00 85.31 124 SER A C 1
ATOM 581 O O . SER A 1 80 ? 181.073 190.845 170.625 1.00 83.33 124 SER A O 1
ATOM 584 N N . ASP A 1 81 ? 182.897 191.773 171.567 1.00 84.57 125 ASP A N 1
ATOM 585 C CA . ASP A 1 81 ? 182.221 193.040 171.818 1.00 81.32 125 ASP A CA 1
ATOM 586 C C . ASP A 1 81 ? 181.859 193.735 170.517 1.00 77.58 125 ASP A C 1
ATOM 587 O O . ASP A 1 81 ? 180.745 194.244 170.366 1.00 74.90 125 ASP A O 1
ATOM 592 N N . LYS A 1 82 ? 182.785 193.751 169.560 1.00 75.46 126 LYS A N 1
ATOM 593 C CA . LYS A 1 82 ? 182.544 194.453 168.308 1.00 69.89 126 LYS A CA 1
ATOM 594 C C . LYS A 1 82 ? 181.361 193.861 167.558 1.00 69.73 126 LYS A C 1
ATOM 595 O O . LYS A 1 82 ? 180.559 194.595 166.974 1.00 66.89 126 LYS A O 1
ATOM 601 N N . GLU A 1 83 ? 181.236 192.535 167.559 1.00 71.18 127 GLU A N 1
ATOM 602 C CA . GLU A 1 83 ? 180.109 191.904 166.886 1.00 66.39 127 GLU A CA 1
ATOM 603 C C . GLU A 1 83 ? 178.793 192.291 167.536 1.00 65.88 127 GLU A C 1
ATOM 604 O O . GLU A 1 83 ? 177.798 192.522 166.845 1.00 67.88 127 GLU A O 1
ATOM 610 N N . ILE A 1 84 ? 178.761 192.344 168.866 1.00 66.35 128 ILE A N 1
ATOM 611 C CA . ILE A 1 84 ? 177.536 192.708 169.567 1.00 62.12 128 ILE A CA 1
ATOM 612 C C . ILE A 1 84 ? 177.162 194.151 169.273 1.00 61.29 128 ILE A C 1
ATOM 613 O O . ILE A 1 84 ? 175.991 194.467 169.047 1.00 63.93 128 ILE A O 1
ATOM 618 N N . LEU A 1 85 ? 178.144 195.048 169.280 1.00 59.56 129 LEU A N 1
ATOM 619 C CA . LEU A 1 85 ? 177.861 196.455 169.034 1.00 58.11 129 LEU A CA 1
ATOM 620 C C . LEU A 1 85 ? 177.364 196.680 167.615 1.00 60.40 129 LEU A C 1
ATOM 621 O O . LEU A 1 85 ? 176.439 197.467 167.398 1.00 65.18 129 LEU A O 1
ATOM 626 N N . THR A 1 86 ? 177.968 196.005 166.638 1.00 59.21 130 THR A N 1
ATOM 627 C CA . THR A 1 86 ? 177.512 196.135 165.260 1.00 55.73 130 THR A CA 1
ATOM 628 C C . THR A 1 86 ? 176.105 195.587 165.099 1.00 54.40 130 THR A C 1
ATOM 629 O O . THR A 1 86 ? 175.298 196.143 164.351 1.00 57.64 130 THR A O 1
ATOM 633 N N . SER A 1 87 ? 175.791 194.497 165.796 1.00 52.46 131 SER A N 1
ATOM 634 C CA . SER A 1 87 ? 174.446 193.945 165.727 1.00 52.60 131 SER A CA 1
ATOM 635 C C . SER A 1 87 ? 173.414 194.918 166.267 1.00 55.95 131 SER A C 1
ATOM 636 O O . SER A 1 87 ? 172.276 194.936 165.796 1.00 57.46 131 SER A O 1
ATOM 639 N N . ARG A 1 88 ? 173.783 195.718 167.265 1.00 57.42 132 ARG A N 1
ATOM 640 C CA . ARG A 1 88 ? 172.845 196.683 167.824 1.00 54.85 132 ARG A CA 1
ATOM 641 C C . ARG A 1 88 ? 172.627 197.854 166.879 1.00 57.24 132 ARG A C 1
ATOM 642 O O . ARG A 1 88 ? 171.503 198.338 166.735 1.00 59.62 132 ARG A O 1
ATOM 650 N N . ILE A 1 89 ? 173.689 198.322 166.226 1.00 56.09 133 ILE A N 1
ATOM 651 C CA . ILE A 1 89 ? 173.545 199.421 165.280 1.00 51.73 133 ILE A CA 1
ATOM 652 C C . ILE A 1 89 ? 172.641 199.019 164.127 1.00 50.56 133 ILE A C 1
ATOM 653 O O . ILE A 1 89 ? 171.764 199.783 163.717 1.00 55.16 133 ILE A O 1
ATOM 658 N N . ILE A 1 90 ? 172.831 197.814 163.590 1.00 50.98 134 ILE A N 1
ATOM 659 C CA . ILE A 1 90 ? 171.953 197.331 162.529 1.00 49.02 134 ILE A CA 1
ATOM 660 C C . ILE A 1 90 ? 170.529 197.203 163.036 1.00 50.54 134 ILE A C 1
ATOM 661 O O . ILE A 1 90 ? 169.574 197.543 162.334 1.00 56.46 134 ILE A O 1
ATOM 666 N N . ASP A 1 91 ? 170.361 196.697 164.255 1.00 51.33 135 ASP A N 1
ATOM 667 C CA . ASP A 1 91 ? 169.023 196.553 164.814 1.00 51.66 135 ASP A CA 1
ATOM 668 C C . ASP A 1 91 ? 168.329 197.901 164.941 1.00 56.57 135 ASP A C 1
ATOM 669 O O . ASP A 1 91 ? 167.145 198.026 164.622 1.00 57.34 135 ASP A O 1
ATOM 674 N N . ARG A 1 92 ? 169.049 198.924 165.395 1.00 55.21 136 ARG A N 1
ATOM 675 C CA . ARG A 1 92 ? 168.440 200.238 165.550 1.00 51.16 136 ARG A CA 1
ATOM 676 C C . ARG A 1 92 ? 168.101 200.865 164.207 1.00 53.42 136 ARG A C 1
ATOM 677 O O . ARG A 1 92 ? 167.191 201.692 164.128 1.00 56.79 136 ARG A O 1
ATOM 685 N N . SER A 1 93 ? 168.818 200.493 163.150 1.00 53.87 137 SER A N 1
ATOM 686 C CA . SER A 1 93 ? 168.579 201.072 161.837 1.00 51.49 137 SER A CA 1
ATOM 687 C C . SER A 1 93 ? 167.346 200.501 161.159 1.00 54.73 137 SER A C 1
ATOM 688 O O . SER A 1 93 ? 166.715 201.196 160.361 1.00 60.33 137 SER A O 1
ATOM 691 N N . ILE A 1 94 ? 166.981 199.258 161.445 1.00 51.56 138 ILE A N 1
ATOM 692 C CA . ILE A 1 94 ? 165.897 198.611 160.725 1.00 47.21 138 ILE A CA 1
ATOM 693 C C . ILE A 1 94 ? 164.657 198.406 161.576 1.00 48.91 138 ILE A C 1
ATOM 694 O O . ILE A 1 94 ? 163.555 198.337 161.016 1.00 53.78 138 ILE A O 1
ATOM 699 N N . ARG A 1 95 ? 164.786 198.339 162.896 1.00 48.58 139 ARG A N 1
ATOM 700 C CA . ARG A 1 95 ? 163.618 198.130 163.744 1.00 49.16 139 ARG A CA 1
ATOM 701 C C . ARG A 1 95 ? 162.532 199.187 163.582 1.00 56.04 139 ARG A C 1
ATOM 702 O O . ARG A 1 95 ? 161.351 198.804 163.549 1.00 59.86 139 ARG A O 1
ATOM 710 N N . PRO A 1 96 ? 162.824 200.488 163.502 1.00 56.00 140 PRO A N 1
ATOM 711 C CA . PRO A 1 96 ? 161.732 201.467 163.403 1.00 54.09 140 PRO A CA 1
ATOM 712 C C . PRO A 1 96 ? 160.874 201.329 162.163 1.00 58.01 140 PRO A C 1
ATOM 713 O O . PRO A 1 96 ? 159.720 201.762 162.186 1.00 63.25 140 PRO A O 1
ATOM 717 N N . LEU A 1 97 ? 161.383 200.745 161.086 1.00 52.14 141 LEU A N 1
ATOM 718 C CA . LEU A 1 97 ? 160.651 200.700 159.829 1.00 51.56 141 LEU A CA 1
ATOM 719 C C . LEU A 1 97 ? 159.720 199.505 159.705 1.00 54.34 141 LEU A C 1
ATOM 720 O O . LEU A 1 97 ? 159.012 199.401 158.703 1.00 59.63 141 LEU A O 1
ATOM 725 N N . PHE A 1 98 ? 159.693 198.605 160.672 1.00 51.64 142 PHE A N 1
ATOM 726 C CA . PHE A 1 98 ? 158.729 197.523 160.611 1.00 52.51 142 PHE A CA 1
ATOM 727 C C . PHE A 1 98 ? 157.340 198.053 160.944 1.00 59.49 142 PHE A C 1
ATOM 728 O O . PHE A 1 98 ? 157.201 198.933 161.793 1.00 63.22 142 PHE A O 1
ATOM 736 N N . PRO A 1 99 ? 156.299 197.550 160.295 1.00 63.34 143 PRO A N 1
ATOM 737 C CA . PRO A 1 99 ? 154.946 198.008 160.618 1.00 62.33 143 PRO A CA 1
ATOM 738 C C . PRO A 1 99 ? 154.537 197.596 162.021 1.00 66.46 143 PRO A C 1
ATOM 739 O O . PRO A 1 99 ? 155.038 196.620 162.580 1.00 73.06 143 PRO A O 1
ATOM 743 N N . ALA A 1 100 ? 153.628 198.372 162.599 1.00 65.02 144 ALA A N 1
ATOM 744 C CA . ALA A 1 100 ? 153.148 198.086 163.942 1.00 63.84 144 ALA A CA 1
ATOM 745 C C . ALA A 1 100 ? 152.288 196.832 163.952 1.00 67.33 144 ALA A C 1
ATOM 746 O O . ALA A 1 100 ? 151.496 196.594 163.039 1.00 72.55 144 ALA A O 1
ATOM 748 N N . GLY A 1 101 ? 152.439 196.034 165.002 1.00 67.26 145 GLY A N 1
ATOM 749 C CA . GLY A 1 101 ? 151.704 194.798 165.117 1.00 72.26 145 GLY A CA 1
ATOM 750 C C . GLY A 1 101 ? 152.276 193.641 164.338 1.00 77.15 145 GLY A C 1
ATOM 751 O O . GLY A 1 101 ? 151.599 192.619 164.194 1.00 80.87 145 GLY A O 1
ATOM 752 N N . TYR A 1 102 ? 153.494 193.768 163.819 1.00 75.30 146 TYR A N 1
ATOM 753 C CA . TYR A 1 102 ? 154.129 192.703 163.049 1.00 72.07 146 TYR A CA 1
ATOM 754 C C . TYR A 1 102 ? 154.817 191.756 164.024 1.00 73.63 146 TYR A C 1
ATOM 755 O O . TYR A 1 102 ? 156.033 191.776 164.216 1.00 77.22 146 TYR A O 1
ATOM 764 N N . PHE A 1 103 ? 154.012 190.903 164.650 1.00 73.29 147 PHE A N 1
ATOM 765 C CA . PHE A 1 103 ? 154.498 189.999 165.690 1.00 73.01 147 PHE A CA 1
ATOM 766 C C . PHE A 1 103 ? 154.900 188.666 165.064 1.00 75.34 147 PHE A C 1
ATOM 767 O O . PHE A 1 103 ? 154.253 187.635 165.236 1.00 82.78 147 PHE A O 1
ATOM 775 N N . TYR A 1 104 ? 155.995 188.705 164.317 1.00 72.32 148 TYR A N 1
ATOM 776 C CA . TYR A 1 104 ? 156.497 187.531 163.621 1.00 66.76 148 TYR A CA 1
ATOM 777 C C . TYR A 1 104 ? 157.987 187.415 163.862 1.00 65.32 148 TYR A C 1
ATOM 778 O O . TYR A 1 104 ? 158.714 188.402 163.748 1.00 69.49 148 TYR A O 1
ATOM 787 N N . ASP A 1 105 ? 158.430 186.213 164.199 1.00 65.96 149 ASP A N 1
ATOM 788 C CA . ASP A 1 105 ? 159.842 185.985 164.443 1.00 64.48 149 ASP A CA 1
ATOM 789 C C . ASP A 1 105 ? 160.643 186.325 163.201 1.00 65.52 149 ASP A C 1
ATOM 790 O O . ASP A 1 105 ? 160.365 185.819 162.113 1.00 68.01 149 ASP A O 1
ATOM 795 N N . THR A 1 106 ? 161.637 187.185 163.365 1.00 62.99 150 THR A N 1
ATOM 796 C CA . THR A 1 106 ? 162.414 187.690 162.247 1.00 57.70 150 THR A CA 1
ATOM 797 C C . THR A 1 106 ? 163.878 187.687 162.633 1.00 54.25 150 THR A C 1
ATOM 798 O O . THR A 1 106 ? 164.227 188.098 163.739 1.00 59.40 150 THR A O 1
ATOM 802 N N . GLN A 1 107 ? 164.725 187.211 161.736 1.00 50.53 151 GLN A N 1
ATOM 803 C CA . GLN A 1 107 ? 166.150 187.147 161.988 1.00 49.38 151 GLN A CA 1
ATOM 804 C C . GLN A 1 107 ? 166.888 187.698 160.786 1.00 51.64 151 GLN A C 1
ATOM 805 O O . GLN A 1 107 ? 166.601 187.317 159.650 1.00 55.54 151 GLN A O 1
ATOM 811 N N . VAL A 1 108 ? 167.832 188.591 161.040 1.00 51.47 152 VAL A N 1
ATOM 812 C CA . VAL A 1 108 ? 168.710 189.136 160.021 1.00 47.94 152 VAL A CA 1
ATOM 813 C C . VAL A 1 108 ? 170.115 188.685 160.364 1.00 50.19 152 VAL A C 1
ATOM 814 O O . VAL A 1 108 ? 170.599 188.939 161.470 1.00 58.01 152 VAL A O 1
ATOM 818 N N . LEU A 1 109 ? 170.758 188.002 159.433 1.00 50.57 153 LEU A N 1
ATOM 819 C CA . LEU A 1 109 ? 172.079 187.440 159.648 1.00 49.81 153 LEU A CA 1
ATOM 820 C C . LEU A 1 109 ? 173.039 188.006 158.621 1.00 52.78 153 LEU A C 1
ATOM 821 O O . LEU A 1 109 ? 172.714 188.086 157.436 1.00 56.27 153 LEU A O 1
ATOM 826 N N . CYS A 1 110 ? 174.220 188.389 159.077 1.00 56.42 154 CYS A N 1
ATOM 827 C CA . CYS A 1 110 ? 175.240 188.980 158.228 1.00 56.32 154 CYS A CA 1
ATOM 828 C C . CYS A 1 110 ? 176.424 188.033 158.157 1.00 62.53 154 CYS A C 1
ATOM 829 O O . CYS A 1 110 ? 176.977 187.649 159.189 1.00 74.98 154 CYS A O 1
ATOM 832 N N . ASN A 1 111 ? 176.810 187.665 156.943 1.00 58.85 155 ASN A N 1
ATOM 833 C CA . ASN A 1 111 ? 177.922 186.763 156.683 1.00 60.84 155 ASN A CA 1
ATOM 834 C C . ASN A 1 111 ? 178.995 187.537 155.934 1.00 61.72 155 ASN A C 1
ATOM 835 O O . ASN A 1 111 ? 178.739 188.062 154.850 1.00 61.88 155 ASN A O 1
ATOM 840 N N . LEU A 1 112 ? 180.188 187.603 156.506 1.00 64.66 156 LEU A N 1
ATOM 841 C CA . LEU A 1 112 ? 181.289 188.358 155.917 1.00 64.08 156 LEU A CA 1
ATOM 842 C C . LEU A 1 112 ? 182.001 187.472 154.906 1.00 67.18 156 LEU A C 1
ATOM 843 O O . LEU A 1 112 ? 182.860 186.670 155.267 1.00 76.55 156 LEU A O 1
ATOM 848 N N . LEU A 1 113 ? 181.647 187.622 153.630 1.00 61.63 157 LEU A N 1
ATOM 849 C CA . LEU A 1 113 ? 182.253 186.795 152.595 1.00 60.02 157 LEU A CA 1
ATOM 850 C C . LEU A 1 113 ? 183.740 187.071 152.461 1.00 63.98 157 LEU A C 1
ATOM 851 O O . LEU A 1 113 ? 184.538 186.142 152.323 1.00 71.60 157 LEU A O 1
ATOM 856 N N . ALA A 1 114 ? 184.132 188.337 152.499 1.00 63.46 158 ALA A N 1
ATOM 857 C CA . ALA A 1 114 ? 185.533 188.702 152.377 1.00 64.44 158 ALA A CA 1
ATOM 858 C C . ALA A 1 114 ? 185.724 190.090 152.957 1.00 64.46 158 ALA A C 1
ATOM 859 O O . ALA A 1 114 ? 184.841 190.938 152.852 1.00 68.02 158 ALA A O 1
ATOM 861 N N . VAL A 1 115 ? 186.874 190.310 153.580 1.00 63.22 159 VAL A N 1
ATOM 862 C CA . VAL A 1 115 ? 187.246 191.628 154.073 1.00 65.46 159 VAL A CA 1
ATOM 863 C C . VAL A 1 115 ? 188.663 191.914 153.609 1.00 71.33 159 VAL A C 1
ATOM 864 O O . VAL A 1 115 ? 189.553 191.075 153.769 1.00 79.18 159 VAL A O 1
ATOM 868 N N . ASP A 1 116 ? 188.875 193.088 153.028 1.00 68.85 160 ASP A N 1
ATOM 869 C CA . ASP A 1 116 ? 190.183 193.418 152.485 1.00 70.13 160 ASP A CA 1
ATOM 870 C C . ASP A 1 116 ? 191.063 194.184 153.459 1.00 74.15 160 ASP A C 1
ATOM 871 O O . ASP A 1 116 ? 192.188 194.539 153.102 1.00 78.46 160 ASP A O 1
ATOM 876 N N . GLY A 1 117 ? 190.588 194.452 154.671 1.00 73.52 161 GLY A N 1
ATOM 877 C CA . GLY A 1 117 ? 191.376 195.228 155.603 1.00 73.98 161 GLY A CA 1
ATOM 878 C C . GLY A 1 117 ? 191.459 196.699 155.286 1.00 75.68 161 GLY A C 1
ATOM 879 O O . GLY A 1 117 ? 192.268 197.406 155.890 1.00 79.47 161 GLY A O 1
ATOM 880 N N . VAL A 1 118 ? 190.650 197.179 154.347 1.00 74.27 162 VAL A N 1
ATOM 881 C CA . VAL A 1 118 ? 190.623 198.578 153.947 1.00 72.13 162 VAL A CA 1
ATOM 882 C C . VAL A 1 118 ? 189.237 199.179 154.135 1.00 72.67 162 VAL A C 1
ATOM 883 O O . VAL A 1 118 ? 189.075 200.193 154.813 1.00 75.51 162 VAL A O 1
ATOM 887 N N . ASN A 1 119 ? 188.225 198.554 153.555 1.00 70.79 163 ASN A N 1
ATOM 888 C CA . ASN A 1 119 ? 186.855 199.016 153.682 1.00 65.32 163 ASN A CA 1
ATOM 889 C C . ASN A 1 119 ? 186.180 198.269 154.819 1.00 65.72 163 ASN A C 1
ATOM 890 O O . ASN A 1 119 ? 186.255 197.040 154.890 1.00 72.76 163 ASN A O 1
ATOM 895 N N . GLU A 1 120 ? 185.538 199.006 155.704 1.00 63.64 164 GLU A N 1
ATOM 896 C CA . GLU A 1 120 ? 184.941 198.411 156.891 1.00 64.64 164 GLU A CA 1
ATOM 897 C C . GLU A 1 120 ? 183.625 197.729 156.545 1.00 63.52 164 GLU A C 1
ATOM 898 O O . GLU A 1 120 ? 182.770 198.337 155.900 1.00 63.71 164 GLU A O 1
ATOM 904 N N . PRO A 1 121 ? 183.423 196.482 156.971 1.00 60.79 165 PRO A N 1
ATOM 905 C CA . PRO A 1 121 ? 182.188 195.771 156.631 1.00 58.36 165 PRO A CA 1
ATOM 906 C C . PRO A 1 121 ? 180.976 196.145 157.462 1.00 60.69 165 PRO A C 1
ATOM 907 O O . PRO A 1 121 ? 179.863 195.773 157.080 1.00 64.10 165 PRO A O 1
ATOM 911 N N . ASP A 1 122 ? 181.135 196.847 158.584 1.00 61.20 166 ASP A N 1
ATOM 912 C CA . ASP A 1 122 ? 179.982 197.108 159.441 1.00 61.87 166 ASP A CA 1
ATOM 913 C C . ASP A 1 122 ? 178.978 198.035 158.770 1.00 61.91 166 ASP A C 1
ATOM 914 O O . ASP A 1 122 ? 177.766 197.842 158.908 1.00 62.29 166 ASP A O 1
ATOM 919 N N . VAL A 1 123 ? 179.455 199.044 158.044 1.00 59.78 167 VAL A N 1
ATOM 920 C CA . VAL A 1 123 ? 178.547 199.928 157.324 1.00 54.72 167 VAL A CA 1
ATOM 921 C C . VAL A 1 123 ? 177.878 199.181 156.180 1.00 56.66 167 VAL A C 1
ATOM 922 O O . VAL A 1 123 ? 176.677 199.334 155.939 1.00 54.92 167 VAL A O 1
ATOM 926 N N . LEU A 1 124 ? 178.636 198.340 155.474 1.00 57.00 168 LEU A N 1
ATOM 927 C CA . LEU A 1 124 ? 178.054 197.541 154.403 1.00 53.71 168 LEU A CA 1
ATOM 928 C C . LEU A 1 124 ? 176.957 196.628 154.917 1.00 52.88 168 LEU A C 1
ATOM 929 O O . LEU A 1 124 ? 175.992 196.358 154.203 1.00 52.67 168 LEU A O 1
ATOM 934 N N . ALA A 1 125 ? 177.087 196.144 156.149 1.00 53.48 169 ALA A N 1
ATOM 935 C CA . ALA A 1 125 ? 176.087 195.240 156.698 1.00 49.41 169 ALA A CA 1
ATOM 936 C C . ALA A 1 125 ? 174.760 195.946 156.926 1.00 53.21 169 ALA A C 1
ATOM 937 O O . ALA A 1 125 ? 173.700 195.339 156.756 1.00 56.64 169 ALA A O 1
ATOM 939 N N . ILE A 1 126 ? 174.790 197.220 157.324 1.00 51.88 170 ILE A N 1
ATOM 940 C CA . ILE A 1 126 ? 173.541 197.960 157.501 1.00 50.28 170 ILE A CA 1
ATOM 941 C C . ILE A 1 126 ? 172.827 198.110 156.171 1.00 53.26 170 ILE A C 1
ATOM 942 O O . ILE A 1 126 ? 171.616 197.898 156.067 1.00 57.48 170 ILE A O 1
ATOM 947 N N . ASN A 1 127 ? 173.569 198.486 155.135 1.00 49.95 171 ASN A N 1
ATOM 948 C CA . ASN A 1 127 ? 172.980 198.603 153.810 1.00 47.85 171 ASN A CA 1
ATOM 949 C C . ASN A 1 127 ? 172.520 197.250 153.302 1.00 50.33 171 ASN A C 1
ATOM 950 O O . ASN A 1 127 ? 171.470 197.143 152.666 1.00 52.82 171 ASN A O 1
ATOM 955 N N . GLY A 1 128 ? 173.287 196.201 153.589 1.00 50.47 172 GLY A N 1
ATOM 956 C CA . GLY A 1 128 ? 172.876 194.868 153.193 1.00 51.41 172 GLY A CA 1
ATOM 957 C C . GLY A 1 128 ? 171.566 194.452 153.824 1.00 49.00 172 GLY A C 1
ATOM 958 O O . GLY A 1 128 ? 170.725 193.834 153.174 1.00 52.57 172 GLY A O 1
ATOM 959 N N . ALA A 1 129 ? 171.372 194.791 155.097 1.00 45.56 173 ALA A N 1
ATOM 960 C CA . ALA A 1 129 ? 170.110 194.484 155.751 1.00 45.23 173 ALA A CA 1
ATOM 961 C C . ALA A 1 129 ? 168.965 195.224 155.088 1.00 50.57 173 ALA A C 1
ATOM 962 O O . ALA A 1 129 ? 167.874 194.674 154.919 1.00 54.84 173 ALA A O 1
ATOM 964 N N . SER A 1 130 ? 169.198 196.474 154.705 1.00 48.99 174 SER A N 1
ATOM 965 C CA . SER A 1 130 ? 168.163 197.242 154.030 1.00 47.38 174 SER A CA 1
ATOM 966 C C . SER A 1 130 ? 167.817 196.643 152.674 1.00 49.06 174 SER A C 1
ATOM 967 O O . SER A 1 130 ? 166.644 196.575 152.307 1.00 52.50 174 SER A O 1
ATOM 970 N N . VAL A 1 131 ? 168.821 196.219 151.910 1.00 48.37 175 VAL A N 1
ATOM 971 C CA . VAL A 1 131 ? 168.548 195.625 150.606 1.00 47.23 175 VAL A CA 1
ATOM 972 C C . VAL A 1 131 ? 167.849 194.285 150.765 1.00 50.04 175 VAL A C 1
ATOM 973 O O . VAL A 1 131 ? 166.886 193.988 150.055 1.00 55.66 175 VAL A O 1
ATOM 977 N N . ALA A 1 132 ? 168.317 193.460 151.702 1.00 48.83 176 ALA A N 1
ATOM 978 C CA . ALA A 1 132 ? 167.717 192.148 151.903 1.00 45.95 176 ALA A CA 1
ATOM 979 C C . ALA A 1 132 ? 166.256 192.265 152.291 1.00 49.76 176 ALA A C 1
ATOM 980 O O . ALA A 1 132 ? 165.418 191.499 151.810 1.00 56.03 176 ALA A O 1
ATOM 982 N N . LEU A 1 133 ? 165.929 193.208 153.168 1.00 48.12 177 LEU A N 1
ATOM 983 C CA . LEU A 1 133 ? 164.533 193.414 153.525 1.00 48.61 177 LEU A CA 1
ATOM 984 C C . LEU A 1 133 ? 163.757 194.064 152.392 1.00 52.07 177 LEU A C 1
ATOM 985 O O . LEU A 1 133 ? 162.572 193.779 152.215 1.00 57.13 177 LEU A O 1
ATOM 990 N N . SER A 1 134 ? 164.400 194.939 151.621 1.00 51.22 178 SER A N 1
ATOM 991 C CA . SER A 1 134 ? 163.718 195.590 150.507 1.00 49.28 178 SER A CA 1
ATOM 992 C C . SER A 1 134 ? 163.298 194.583 149.448 1.00 54.19 178 SER A C 1
ATOM 993 O O . SER A 1 134 ? 162.197 194.672 148.899 1.00 59.90 178 SER A O 1
ATOM 996 N N . LEU A 1 135 ? 164.170 193.632 149.133 1.00 54.70 179 LEU A N 1
ATOM 997 C CA . LEU A 1 135 ? 163.874 192.645 148.107 1.00 56.65 179 LEU A CA 1
ATOM 998 C C . LEU A 1 135 ? 163.020 191.497 148.613 1.00 58.96 179 LEU A C 1
ATOM 999 O O . LEU A 1 135 ? 162.431 190.780 147.802 1.00 63.77 179 LEU A O 1
ATOM 1004 N N . SER A 1 136 ? 162.928 191.306 149.920 1.00 57.39 180 SER A N 1
ATOM 1005 C CA . SER A 1 136 ? 162.167 190.192 150.449 1.00 52.33 180 SER A CA 1
ATOM 1006 C C . SER A 1 136 ? 160.681 190.499 150.385 1.00 60.19 180 SER A C 1
ATOM 1007 O O . SER A 1 136 ? 160.257 191.587 150.001 1.00 63.86 180 SER A O 1
ATOM 1010 N N . ASP A 1 137 ? 159.875 189.520 150.756 1.00 60.37 181 ASP A N 1
ATOM 1011 C CA . ASP A 1 137 ? 158.445 189.714 150.900 1.00 63.20 181 ASP A CA 1
ATOM 1012 C C . ASP A 1 137 ? 158.061 190.135 152.308 1.00 64.68 181 ASP A C 1
ATOM 1013 O O . ASP A 1 137 ? 156.873 190.193 152.621 1.00 69.71 181 ASP A O 1
ATOM 1018 N N . ILE A 1 138 ? 159.035 190.415 153.158 1.00 60.98 182 ILE A N 1
ATOM 1019 C CA . ILE A 1 138 ? 158.757 190.850 154.529 1.00 59.59 182 ILE A CA 1
ATOM 1020 C C . ILE A 1 138 ? 158.213 192.273 154.506 1.00 60.23 182 ILE A C 1
ATOM 1021 O O . ILE A 1 138 ? 158.837 193.159 153.901 1.00 61.34 182 ILE A O 1
ATOM 1026 N N . PRO A 1 139 ? 157.067 192.540 155.125 1.00 60.88 183 PRO A N 1
ATOM 1027 C CA . PRO A 1 139 ? 156.556 193.915 155.175 1.00 59.89 183 PRO A CA 1
ATOM 1028 C C . PRO A 1 139 ? 157.532 194.821 155.901 1.00 59.79 183 PRO A C 1
ATOM 1029 O O . PRO A 1 139 ? 157.810 194.644 157.085 1.00 65.40 183 PRO A O 1
ATOM 1033 N N . TRP A 1 140 ? 158.067 195.789 155.174 1.00 58.53 184 TRP A N 1
ATOM 1034 C CA . TRP A 1 140 ? 159.083 196.675 155.709 1.00 55.72 184 TRP A CA 1
ATOM 1035 C C . TRP A 1 140 ? 159.018 197.980 154.943 1.00 56.74 184 TRP A C 1
ATOM 1036 O O . TRP A 1 140 ? 158.937 197.978 153.715 1.00 63.01 184 TRP A O 1
ATOM 1047 N N . ASN A 1 141 ? 159.078 199.090 155.667 1.00 56.67 185 ASN A N 1
ATOM 1048 C CA . ASN A 1 141 ? 158.964 200.385 155.028 1.00 55.66 185 ASN A CA 1
ATOM 1049 C C . ASN A 1 141 ? 160.236 200.681 154.247 1.00 60.42 185 ASN A C 1
ATOM 1050 O O . ASN A 1 141 ? 161.151 199.865 154.176 1.00 65.73 185 ASN A O 1
ATOM 1055 N N . GLY A 1 142 ? 160.282 201.863 153.646 1.00 69.06 186 GLY A N 1
ATOM 1056 C CA . GLY A 1 142 ? 161.219 202.174 152.591 1.00 60.95 186 GLY A CA 1
ATOM 1057 C C . GLY A 1 142 ? 162.655 201.834 152.907 1.00 58.52 186 GLY A C 1
ATOM 1058 O O . GLY A 1 142 ? 163.033 201.630 154.062 1.00 61.30 186 GLY A O 1
ATOM 1059 N N . PRO A 1 143 ? 163.487 201.770 151.876 1.00 53.26 187 PRO A N 1
ATOM 1060 C CA . PRO A 1 143 ? 164.885 201.405 152.088 1.00 52.52 187 PRO A CA 1
ATOM 1061 C C . PRO A 1 143 ? 165.586 202.393 153.001 1.00 53.40 187 PRO A C 1
ATOM 1062 O O . PRO A 1 143 ? 165.215 203.562 153.094 1.00 58.19 187 PRO A O 1
ATOM 1066 N N . VAL A 1 144 ? 166.591 201.895 153.701 1.00 50.42 188 VAL A N 1
ATOM 1067 C CA . VAL A 1 144 ? 167.445 202.697 154.559 1.00 47.34 188 VAL A CA 1
ATOM 1068 C C . VAL A 1 144 ? 168.827 202.718 153.934 1.00 49.35 188 VAL A C 1
ATOM 1069 O O . VAL A 1 144 ? 169.315 201.688 153.465 1.00 57.11 188 VAL A O 1
ATOM 1073 N N . GLY A 1 145 ? 169.434 203.891 153.882 1.00 48.67 189 GLY A N 1
ATOM 1074 C CA . GLY A 1 145 ? 170.822 204.035 153.490 1.00 48.58 189 GLY A CA 1
ATOM 1075 C C . GLY A 1 145 ? 171.640 204.414 154.709 1.00 50.84 189 GLY A C 1
ATOM 1076 O O . GLY A 1 145 ? 171.170 205.157 155.567 1.00 57.91 189 GLY A O 1
ATOM 1077 N N . ALA A 1 146 ? 172.857 203.900 154.784 1.00 46.03 190 ALA A N 1
ATOM 1078 C CA . ALA A 1 146 ? 173.705 204.183 155.927 1.00 42.69 190 ALA A CA 1
ATOM 1079 C C . ALA A 1 146 ? 175.120 204.447 155.462 1.00 45.37 190 ALA A C 1
ATOM 1080 O O . ALA A 1 146 ? 175.637 203.731 154.606 1.00 54.84 190 ALA A O 1
ATOM 1082 N N . VAL A 1 147 ? 175.738 205.478 156.022 1.00 43.22 191 VAL A N 1
ATOM 1083 C CA . VAL A 1 147 ? 177.126 205.802 155.743 1.00 45.92 191 VAL A CA 1
ATOM 1084 C C . VAL A 1 147 ? 177.826 206.071 157.061 1.00 46.92 191 VAL A C 1
ATOM 1085 O O . VAL A 1 147 ? 177.198 206.260 158.101 1.00 52.19 191 VAL A O 1
ATOM 1089 N N . ARG A 1 148 ? 179.144 206.074 157.005 1.00 49.10 192 ARG A N 1
ATOM 1090 C CA . ARG A 1 148 ? 179.970 206.591 158.076 1.00 46.66 192 ARG A CA 1
ATOM 1091 C C . ARG A 1 148 ? 180.612 207.882 157.599 1.00 50.92 192 ARG A C 1
ATOM 1092 O O . ARG A 1 148 ? 181.082 207.964 156.467 1.00 58.02 192 ARG A O 1
ATOM 1100 N N . ILE A 1 149 ? 180.604 208.900 158.446 1.00 51.14 193 ILE A N 1
ATOM 1101 C CA . ILE A 1 149 ? 181.237 210.175 158.150 1.00 47.28 193 ILE A CA 1
ATOM 1102 C C . ILE A 1 149 ? 182.395 210.365 159.110 1.00 50.54 193 ILE A C 1
ATOM 1103 O O . ILE A 1 149 ? 182.229 210.233 160.324 1.00 56.29 193 ILE A O 1
ATOM 1108 N N . GLY A 1 150 ? 183.570 210.678 158.567 1.00 52.88 194 GLY A N 1
ATOM 1109 C CA . GLY A 1 150 ? 184.717 211.038 159.361 1.00 52.58 194 GLY A CA 1
ATOM 1110 C C . GLY A 1 150 ? 185.151 212.460 159.046 1.00 57.00 194 GLY A C 1
ATOM 1111 O O . GLY A 1 150 ? 184.667 213.085 158.104 1.00 63.38 194 GLY A O 1
ATOM 1112 N N . ILE A 1 151 ? 186.059 212.971 159.866 1.00 58.75 195 ILE A N 1
ATOM 1113 C CA . ILE A 1 151 ? 186.656 214.279 159.651 1.00 60.13 195 ILE A CA 1
ATOM 1114 C C . ILE A 1 151 ? 188.160 214.088 159.667 1.00 67.74 195 ILE A C 1
ATOM 1115 O O . ILE A 1 151 ? 188.740 213.791 160.715 1.00 70.51 195 ILE A O 1
ATOM 1120 N N . ILE A 1 152 ? 188.790 214.244 158.512 1.00 69.80 196 ILE A N 1
ATOM 1121 C CA . ILE A 1 152 ? 190.227 214.072 158.377 1.00 74.63 196 ILE A CA 1
ATOM 1122 C C . ILE A 1 152 ? 190.806 215.381 157.874 1.00 83.47 196 ILE A C 1
ATOM 1123 O O . ILE A 1 152 ? 190.491 215.815 156.759 1.00 86.53 196 ILE A O 1
ATOM 1128 N N . ASP A 1 153 ? 191.650 216.006 158.692 1.00 88.20 197 ASP A N 1
ATOM 1129 C CA . ASP A 1 153 ? 192.260 217.293 158.367 1.00 91.42 197 ASP A CA 1
ATOM 1130 C C . ASP A 1 153 ? 191.202 218.334 158.021 1.00 90.78 197 ASP A C 1
ATOM 1131 O O . ASP A 1 153 ? 191.360 219.128 157.094 1.00 94.97 197 ASP A O 1
ATOM 1136 N N . GLY A 1 154 ? 190.105 218.324 158.768 1.00 85.55 198 GLY A N 1
ATOM 1137 C CA . GLY A 1 154 ? 189.048 219.285 158.550 1.00 80.90 198 GLY A CA 1
ATOM 1138 C C . GLY A 1 154 ? 188.170 219.020 157.353 1.00 84.26 198 GLY A C 1
ATOM 1139 O O . GLY A 1 154 ? 187.386 219.895 156.978 1.00 86.74 198 GLY A O 1
ATOM 1140 N N . GLU A 1 155 ? 188.269 217.848 156.740 1.00 83.45 199 GLU A N 1
ATOM 1141 C CA . GLU A 1 155 ? 187.467 217.505 155.578 1.00 79.45 199 GLU A CA 1
ATOM 1142 C C . GLU A 1 155 ? 186.538 216.352 155.913 1.00 71.22 199 GLU A C 1
ATOM 1143 O O . GLU A 1 155 ? 186.927 215.417 156.613 1.00 71.68 199 GLU A O 1
ATOM 1149 N N . TYR A 1 156 ? 185.316 216.421 155.405 1.00 65.40 200 TYR A N 1
ATOM 1150 C CA . TYR A 1 156 ? 184.314 215.397 155.653 1.00 61.57 200 TYR A CA 1
ATOM 1151 C C . TYR A 1 156 ? 184.469 214.273 154.640 1.00 63.64 200 TYR A C 1
ATOM 1152 O O . TYR A 1 156 ? 184.411 214.505 153.430 1.00 68.09 200 TYR A O 1
ATOM 1161 N N . VAL A 1 157 ? 184.653 213.057 155.141 1.00 58.27 201 VAL A N 1
ATOM 1162 C CA . VAL A 1 157 ? 184.935 211.882 154.331 1.00 58.12 201 VAL A CA 1
ATOM 1163 C C . VAL A 1 157 ? 183.804 210.888 154.527 1.00 55.88 201 VAL A C 1
ATOM 1164 O O . VAL A 1 157 ? 183.425 210.596 155.664 1.00 59.70 201 VAL A O 1
ATOM 1168 N N . VAL A 1 158 ? 183.269 210.374 153.433 1.00 54.85 202 VAL A N 1
ATOM 1169 C CA . VAL A 1 158 ? 182.209 209.379 153.492 1.00 55.14 202 VAL A CA 1
ATOM 1170 C C . VAL A 1 158 ? 182.834 207.993 153.427 1.00 59.42 202 VAL A C 1
ATOM 1171 O O . VAL A 1 158 ? 183.742 207.746 152.627 1.00 64.12 202 VAL A O 1
ATOM 1175 N N . ASN A 1 159 ? 182.365 207.102 154.292 1.00 60.84 203 ASN A N 1
ATOM 1176 C CA . ASN A 1 159 ? 182.880 205.744 154.417 1.00 59.27 203 ASN A CA 1
ATOM 1177 C C . ASN A 1 159 ? 184.409 205.707 154.431 1.00 61.63 203 ASN A C 1
ATOM 1178 O O . ASN A 1 159 ? 185.028 205.121 153.538 1.00 68.74 203 ASN A O 1
ATOM 1183 N N . PRO A 1 160 ? 185.046 206.329 155.416 1.00 60.50 204 PRO A N 1
ATOM 1184 C CA . PRO A 1 160 ? 186.507 206.357 155.428 1.00 63.89 204 PRO A CA 1
ATOM 1185 C C . PRO A 1 160 ? 187.082 204.962 155.593 1.00 68.03 204 PRO A C 1
ATOM 1186 O O . PRO A 1 160 ? 186.499 204.099 156.248 1.00 72.06 204 PRO A O 1
ATOM 1190 N N . THR A 1 161 ? 188.237 204.746 154.981 1.00 68.85 205 THR A N 1
ATOM 1191 C CA . THR A 1 161 ? 188.931 203.481 155.119 1.00 67.37 205 THR A CA 1
ATOM 1192 C C . THR A 1 161 ? 189.511 203.349 156.522 1.00 68.16 205 THR A C 1
ATOM 1193 O O . THR A 1 161 ? 189.532 204.297 157.306 1.00 71.50 205 THR A O 1
ATOM 1197 N N . ARG A 1 162 ? 190.002 202.149 156.830 1.00 69.09 206 ARG A N 1
ATOM 1198 C CA . ARG A 1 162 ? 190.577 201.903 158.146 1.00 67.08 206 ARG A CA 1
ATOM 1199 C C . ARG A 1 162 ? 191.730 202.850 158.429 1.00 67.22 206 ARG A C 1
ATOM 1200 O O . ARG A 1 162 ? 191.898 203.311 159.561 1.00 71.54 206 ARG A O 1
ATOM 1208 N N . LYS A 1 163 ? 192.534 203.152 157.413 1.00 68.86 207 LYS A N 1
ATOM 1209 C CA . LYS A 1 163 ? 193.642 204.078 157.599 1.00 71.03 207 LYS A CA 1
ATOM 1210 C C . LYS A 1 163 ? 193.144 205.471 157.954 1.00 72.63 207 LYS A C 1
ATOM 1211 O O . LYS A 1 163 ? 193.718 206.142 158.817 1.00 73.56 207 LYS A O 1
ATOM 1217 N N . GLU A 1 164 ? 192.077 205.923 157.298 1.00 70.65 208 GLU A N 1
ATOM 1218 C CA . GLU A 1 164 ? 191.549 207.254 157.568 1.00 67.19 208 GLU A CA 1
ATOM 1219 C C . GLU A 1 164 ? 190.795 207.312 158.888 1.00 68.22 208 GLU A C 1
ATOM 1220 O O . GLU A 1 164 ? 190.804 208.350 159.554 1.00 72.62 208 GLU A O 1
ATOM 1226 N N . MET A 1 165 ? 190.137 206.224 159.284 1.00 67.51 209 MET A N 1
ATOM 1227 C CA . MET A 1 165 ? 189.415 206.231 160.549 1.00 66.03 209 MET A CA 1
ATOM 1228 C C . MET A 1 165 ? 190.361 206.405 161.724 1.00 70.20 209 MET A C 1
ATOM 1229 O O . MET A 1 165 ? 189.953 206.895 162.780 1.00 73.58 209 MET A O 1
ATOM 1234 N N . SER A 1 166 ? 191.622 206.020 161.561 1.00 70.51 210 SER A N 1
ATOM 1235 C CA . SER A 1 166 ? 192.607 206.169 162.618 1.00 70.37 210 SER A CA 1
ATOM 1236 C C . SER A 1 166 ? 193.158 207.583 162.719 1.00 72.47 210 SER A C 1
ATOM 1237 O O . SER A 1 166 ? 193.836 207.895 163.699 1.00 76.62 210 SER A O 1
ATOM 1240 N N . SER A 1 167 ? 192.894 208.438 161.733 1.00 72.52 211 SER A N 1
ATOM 1241 C CA . SER A 1 167 ? 193.291 209.838 161.777 1.00 71.07 211 SER A CA 1
ATOM 1242 C C . SER A 1 167 ? 192.093 210.770 161.866 1.00 71.17 211 SER A C 1
ATOM 1243 O O . SER A 1 167 ? 192.222 211.968 161.607 1.00 75.10 211 SER A O 1
ATOM 1246 N N . SER A 1 168 ? 190.932 210.248 162.223 1.00 67.86 212 SER A N 1
ATOM 1247 C CA . SER A 1 168 ? 189.695 211.003 162.173 1.00 61.04 212 SER A CA 1
ATOM 1248 C C . SER A 1 168 ? 189.297 211.468 163.563 1.00 62.57 212 SER A C 1
ATOM 1249 O O . SER A 1 168 ? 189.375 210.706 164.529 1.00 72.01 212 SER A O 1
ATOM 1252 N N . THR A 1 169 ? 188.869 212.718 163.661 1.00 60.79 213 THR A N 1
ATOM 1253 C CA . THR A 1 169 ? 188.344 213.242 164.910 1.00 61.08 213 THR A CA 1
ATOM 1254 C C . THR A 1 169 ? 186.872 212.933 165.095 1.00 59.00 213 THR A C 1
ATOM 1255 O O . THR A 1 169 ? 186.298 213.320 166.110 1.00 62.70 213 THR A O 1
ATOM 1259 N N . LEU A 1 170 ? 186.246 212.261 164.142 1.00 55.77 214 LEU A N 1
ATOM 1260 C CA . LEU A 1 170 ? 184.832 211.958 164.228 1.00 49.11 214 LEU A CA 1
ATOM 1261 C C . LEU A 1 170 ? 184.575 210.585 163.640 1.00 54.51 214 LEU A C 1
ATOM 1262 O O . LEU A 1 170 ? 185.108 210.243 162.586 1.00 61.31 214 LEU A O 1
ATOM 1267 N N . ASN A 1 171 ? 183.754 209.803 164.327 1.00 52.46 215 ASN A N 1
ATOM 1268 C CA . ASN A 1 171 ? 183.297 208.506 163.846 1.00 49.82 215 ASN A CA 1
ATOM 1269 C C . ASN A 1 171 ? 181.786 208.512 163.985 1.00 50.05 215 ASN A C 1
ATOM 1270 O O . ASN A 1 171 ? 181.249 208.058 164.993 1.00 56.84 215 ASN A O 1
ATOM 1275 N N . LEU A 1 172 ? 181.104 209.002 162.965 1.00 48.17 216 LEU A N 1
ATOM 1276 C CA . LEU A 1 172 ? 179.661 209.146 162.987 1.00 47.87 216 LEU A CA 1
ATOM 1277 C C . LEU A 1 172 ? 179.044 208.199 161.972 1.00 47.15 216 LEU A C 1
ATOM 1278 O O . LEU A 1 172 ? 179.489 208.145 160.828 1.00 52.48 216 LEU A O 1
ATOM 1283 N N . VAL A 1 173 ? 178.029 207.456 162.389 1.00 46.35 217 VAL A N 1
ATOM 1284 C CA . VAL A 1 173 ? 177.297 206.568 161.500 1.00 43.28 217 VAL A CA 1
ATOM 1285 C C . VAL A 1 173 ? 175.872 207.078 161.413 1.00 46.90 217 VAL A C 1
ATOM 1286 O O . VAL A 1 173 ? 175.195 207.215 162.435 1.00 52.37 217 VAL A O 1
ATOM 1290 N N . VAL A 1 174 ? 175.419 207.355 160.199 1.00 49.16 218 VAL A N 1
ATOM 1291 C CA . VAL A 1 174 ? 174.094 207.902 159.948 1.00 47.14 218 VAL A CA 1
ATOM 1292 C C . VAL A 1 174 ? 173.304 206.889 159.145 1.00 51.80 218 VAL A C 1
ATOM 1293 O O . VAL A 1 174 ? 173.790 206.386 158.130 1.00 58.05 218 VAL A O 1
ATOM 1297 N N . ALA A 1 175 ? 172.094 206.595 159.588 1.00 47.66 219 ALA A N 1
ATOM 1298 C CA . ALA A 1 175 ? 171.152 205.810 158.812 1.00 47.68 219 ALA A CA 1
ATOM 1299 C C . ALA A 1 175 ? 169.965 206.694 158.469 1.00 51.33 219 ALA A C 1
ATOM 1300 O O . ALA A 1 175 ? 169.288 207.201 159.365 1.00 57.79 219 ALA A O 1
ATOM 1302 N N . GLY A 1 176 ? 169.709 206.868 157.179 1.00 49.21 220 GLY A N 1
ATOM 1303 C CA . GLY A 1 176 ? 168.635 207.715 156.715 1.00 53.27 220 GLY A CA 1
ATOM 1304 C C . GLY A 1 176 ? 167.549 206.916 156.027 1.00 54.46 220 GLY A C 1
ATOM 1305 O O . GLY A 1 176 ? 167.808 205.879 155.424 1.00 58.78 220 GLY A O 1
ATOM 1306 N N . ALA A 1 177 ? 166.335 207.403 156.137 1.00 58.84 221 ALA A N 1
ATOM 1307 C CA . ALA A 1 177 ? 165.162 206.891 155.455 1.00 55.37 221 ALA A CA 1
ATOM 1308 C C . ALA A 1 177 ? 164.800 207.816 154.303 1.00 56.04 221 ALA A C 1
ATOM 1309 O O . ALA A 1 177 ? 165.418 208.867 154.122 1.00 58.40 221 ALA A O 1
ATOM 1311 N N . PRO A 1 178 ? 163.820 207.452 153.473 1.00 59.64 222 PRO A N 1
ATOM 1312 C CA . PRO A 1 178 ? 163.417 208.357 152.392 1.00 60.59 222 PRO A CA 1
ATOM 1313 C C . PRO A 1 178 ? 162.933 209.696 152.927 1.00 63.97 222 PRO A C 1
ATOM 1314 O O . PRO A 1 178 ? 162.426 209.794 154.045 1.00 69.28 222 PRO A O 1
ATOM 1318 N N . LYS A 1 179 ? 163.117 210.733 152.108 1.00 61.66 223 LYS A N 1
ATOM 1319 C CA . LYS A 1 179 ? 162.766 212.115 152.431 1.00 60.39 223 LYS A CA 1
ATOM 1320 C C . LYS A 1 179 ? 163.672 212.704 153.502 1.00 63.09 223 LYS A C 1
ATOM 1321 O O . LYS A 1 179 ? 163.237 213.530 154.302 1.00 66.78 223 LYS A O 1
ATOM 1327 N N . SER A 1 180 ? 164.930 212.279 153.523 1.00 60.02 224 SER A N 1
ATOM 1328 C CA . SER A 1 180 ? 165.954 212.855 154.387 1.00 56.07 224 SER A CA 1
ATOM 1329 C C . SER A 1 180 ? 165.612 212.721 155.866 1.00 59.50 224 SER A C 1
ATOM 1330 O O . SER A 1 180 ? 166.022 213.542 156.683 1.00 64.87 224 SER A O 1
ATOM 1333 N N . GLN A 1 181 ? 164.862 211.692 156.229 1.00 59.71 225 GLN A N 1
ATOM 1334 C CA . GLN A 1 181 ? 164.639 211.415 157.634 1.00 56.88 225 GLN A CA 1
ATOM 1335 C C . GLN A 1 181 ? 165.844 210.685 158.214 1.00 55.00 225 GLN A C 1
ATOM 1336 O O . GLN A 1 181 ? 166.610 210.039 157.503 1.00 62.15 225 GLN A O 1
ATOM 1342 N N . ILE A 1 182 ? 166.019 210.809 159.521 1.00 51.89 226 ILE A N 1
ATOM 1343 C CA . ILE A 1 182 ? 167.089 210.134 160.239 1.00 51.54 226 ILE A CA 1
ATOM 1344 C C . ILE A 1 182 ? 166.465 209.059 161.108 1.00 55.20 226 ILE A C 1
ATOM 1345 O O . ILE A 1 182 ? 165.532 209.335 161.867 1.00 59.60 226 ILE A O 1
ATOM 1350 N N . VAL A 1 183 ? 166.961 207.834 160.989 1.00 50.76 227 VAL A N 1
ATOM 1351 C CA . VAL A 1 183 ? 166.471 206.742 161.814 1.00 51.03 227 VAL A CA 1
ATOM 1352 C C . VAL A 1 183 ? 167.489 206.276 162.844 1.00 53.97 227 VAL A C 1
ATOM 1353 O O . VAL A 1 183 ? 167.084 205.725 163.876 1.00 62.53 227 VAL A O 1
ATOM 1357 N N . MET A 1 184 ? 168.779 206.494 162.624 1.00 48.53 228 MET A N 1
ATOM 1358 C CA . MET A 1 184 ? 169.776 206.051 163.585 1.00 46.22 228 MET A CA 1
ATOM 1359 C C . MET A 1 184 ? 170.967 206.986 163.521 1.00 48.88 228 MET A C 1
ATOM 1360 O O . MET A 1 184 ? 171.436 207.319 162.434 1.00 54.63 228 MET A O 1
ATOM 1365 N N . LEU A 1 185 ? 171.444 207.408 164.682 1.00 50.75 229 LEU A N 1
ATOM 1366 C CA . LEU A 1 185 ? 172.668 208.180 164.806 1.00 47.66 229 LEU A CA 1
ATOM 1367 C C . LEU A 1 185 ? 173.544 207.519 165.849 1.00 52.54 229 LEU A C 1
ATOM 1368 O O . LEU A 1 185 ? 173.050 207.054 166.876 1.00 62.06 229 LEU A O 1
ATOM 1373 N N . GLU A 1 186 ? 174.839 207.465 165.583 1.00 48.83 230 GLU A N 1
ATOM 1374 C CA . GLU A 1 186 ? 175.751 206.779 166.487 1.00 50.00 230 GLU A CA 1
ATOM 1375 C C . GLU A 1 186 ? 177.125 207.372 166.254 1.00 53.73 230 GLU A C 1
ATOM 1376 O O . GLU A 1 186 ? 177.732 207.115 165.216 1.00 60.34 230 GLU A O 1
ATOM 1382 N N . ALA A 1 187 ? 177.614 208.153 167.198 1.00 51.42 231 ALA A N 1
ATOM 1383 C CA . ALA A 1 187 ? 178.856 208.866 166.988 1.00 50.13 231 ALA A CA 1
ATOM 1384 C C . ALA A 1 187 ? 179.762 208.752 168.198 1.00 53.87 231 ALA A C 1
ATOM 1385 O O . ALA A 1 187 ? 179.309 208.592 169.329 1.00 61.29 231 ALA A O 1
ATOM 1387 N N . SER A 1 188 ? 181.055 208.822 167.931 1.00 52.09 232 SER A N 1
ATOM 1388 C CA . SER A 1 188 ? 182.060 209.144 168.926 1.00 52.67 232 SER A CA 1
ATOM 1389 C C . SER A 1 188 ? 182.942 210.212 168.309 1.00 52.50 232 SER A C 1
ATOM 1390 O O . SER A 1 188 ? 183.297 210.114 167.134 1.00 60.29 232 SER A O 1
ATOM 1393 N N . ALA A 1 189 ? 183.258 211.244 169.071 1.00 50.03 233 ALA A N 1
ATOM 1394 C CA . ALA A 1 189 ? 184.016 212.368 168.554 1.00 50.72 233 ALA A CA 1
ATOM 1395 C C . ALA A 1 189 ? 185.108 212.737 169.538 1.00 55.11 233 ALA A C 1
ATOM 1396 O O . ALA A 1 189 ? 184.985 212.500 170.738 1.00 62.48 233 ALA A O 1
ATOM 1398 N N . GLU A 1 190 ? 186.179 213.321 169.021 1.00 57.31 234 GLU A N 1
ATOM 1399 C CA . GLU A 1 190 ? 187.295 213.755 169.857 1.00 61.46 234 GLU A CA 1
ATOM 1400 C C . GLU A 1 190 ? 187.068 215.179 170.360 1.00 62.94 234 GLU A C 1
ATOM 1401 O O . GLU A 1 190 ? 187.859 216.084 170.125 1.00 68.97 234 GLU A O 1
ATOM 1407 N N . ASN A 1 191 ? 185.953 215.354 171.067 1.00 59.47 235 ASN A N 1
ATOM 1408 C CA . ASN A 1 191 ? 185.623 216.621 171.715 1.00 59.35 235 ASN A CA 1
ATOM 1409 C C . ASN A 1 191 ? 185.538 217.755 170.696 1.00 60.44 235 ASN A C 1
ATOM 1410 O O . ASN A 1 191 ? 186.169 218.800 170.843 1.00 64.84 235 ASN A O 1
ATOM 1415 N N . ILE A 1 192 ? 184.753 217.537 169.653 1.00 57.47 236 ILE A N 1
ATOM 1416 C CA . ILE A 1 192 ? 184.700 218.455 168.529 1.00 58.70 236 ILE A CA 1
ATOM 1417 C C . ILE A 1 192 ? 183.584 219.466 168.745 1.00 59.64 236 ILE A C 1
ATOM 1418 O O . ILE A 1 192 ? 182.659 219.252 169.524 1.00 63.76 236 ILE A O 1
ATOM 1423 N N . LEU A 1 193 ? 183.671 220.576 168.025 1.00 60.03 237 LEU A N 1
ATOM 1424 C CA . LEU A 1 193 ? 182.702 221.647 168.169 1.00 60.86 237 LEU A CA 1
ATOM 1425 C C . LEU A 1 193 ? 181.330 221.213 167.685 1.00 60.98 237 LEU A C 1
ATOM 1426 O O . LEU A 1 193 ? 181.196 220.381 166.791 1.00 66.20 237 LEU A O 1
ATOM 1431 N N . GLN A 1 194 ? 180.304 221.810 168.282 1.00 60.58 238 GLN A N 1
ATOM 1432 C CA . GLN A 1 194 ? 178.932 221.445 167.958 1.00 61.06 238 GLN A CA 1
ATOM 1433 C C . GLN A 1 194 ? 178.603 221.729 166.498 1.00 66.22 238 GLN A C 1
ATOM 1434 O O . GLN A 1 194 ? 177.905 220.944 165.851 1.00 68.96 238 GLN A O 1
ATOM 1440 N N . GLN A 1 195 ? 179.076 222.855 165.967 1.00 66.76 239 GLN A N 1
ATOM 1441 C CA . GLN A 1 195 ? 178.778 223.198 164.582 1.00 65.56 239 GLN A CA 1
ATOM 1442 C C . GLN A 1 195 ? 179.405 222.201 163.615 1.00 69.22 239 GLN A C 1
ATOM 1443 O O . GLN A 1 195 ? 178.779 221.818 162.622 1.00 69.34 239 GLN A O 1
ATOM 1449 N N . ASP A 1 196 ? 180.640 221.775 163.881 1.00 67.78 240 ASP A N 1
ATOM 1450 C CA . ASP A 1 196 ? 181.258 220.755 163.043 1.00 66.28 240 ASP A CA 1
ATOM 1451 C C . ASP A 1 196 ? 180.482 219.453 163.112 1.00 63.93 240 ASP A C 1
ATOM 1452 O O . ASP A 1 196 ? 180.276 218.786 162.096 1.00 66.28 240 ASP A O 1
ATOM 1457 N N . PHE A 1 197 ? 180.039 219.083 164.307 1.00 63.76 241 PHE A N 1
ATOM 1458 C CA . PHE A 1 197 ? 179.265 217.865 164.470 1.00 60.37 241 PHE A CA 1
ATOM 1459 C C . PHE A 1 197 ? 177.950 217.942 163.716 1.00 61.09 241 PHE A C 1
ATOM 1460 O O . PHE A 1 197 ? 177.491 216.947 163.153 1.00 65.42 241 PHE A O 1
ATOM 1468 N N . CYS A 1 198 ? 177.319 219.111 163.711 1.00 62.98 242 CYS A N 1
ATOM 1469 C CA . CYS A 1 198 ? 176.034 219.253 163.039 1.00 63.02 242 CYS A CA 1
ATOM 1470 C C . CYS A 1 198 ? 176.185 219.195 161.527 1.00 63.45 242 CYS A C 1
ATOM 1471 O O . CYS A 1 198 ? 175.316 218.666 160.830 1.00 66.29 242 CYS A O 1
ATOM 1474 N N . HIS A 1 199 ? 177.275 219.745 160.999 1.00 62.52 243 HIS A N 1
ATOM 1475 C CA . HIS A 1 199 ? 177.494 219.711 159.561 1.00 60.86 243 HIS A CA 1
ATOM 1476 C C . HIS A 1 199 ? 177.747 218.298 159.065 1.00 59.28 243 HIS A C 1
ATOM 1477 O O . HIS A 1 199 ? 177.335 217.950 157.957 1.00 60.47 243 HIS A O 1
ATOM 1484 N N . ALA A 1 200 ? 178.425 217.476 159.861 1.00 60.01 244 ALA A N 1
ATOM 1485 C CA . ALA A 1 200 ? 178.655 216.097 159.461 1.00 58.85 244 ALA A CA 1
ATOM 1486 C C . ALA A 1 200 ? 177.353 215.324 159.356 1.00 58.25 244 ALA A C 1
ATOM 1487 O O . ALA A 1 200 ? 177.238 214.419 158.529 1.00 61.50 244 ALA A O 1
ATOM 1489 N N . ILE A 1 201 ? 176.366 215.659 160.181 1.00 57.51 245 ILE A N 1
ATOM 1490 C CA . ILE A 1 201 ? 175.094 214.955 160.120 1.00 54.61 245 ILE A CA 1
ATOM 1491 C C . ILE A 1 201 ? 174.379 215.245 158.808 1.00 56.48 245 ILE A C 1
ATOM 1492 O O . ILE A 1 201 ? 173.826 214.337 158.182 1.00 63.37 245 ILE A O 1
ATOM 1497 N N . LYS A 1 202 ? 174.369 216.503 158.366 1.00 56.45 246 LYS A N 1
ATOM 1498 C CA . LYS A 1 202 ? 173.653 216.810 157.132 1.00 59.08 246 LYS A CA 1
ATOM 1499 C C . LYS A 1 202 ? 174.390 216.296 155.907 1.00 61.12 246 LYS A C 1
ATOM 1500 O O . LYS A 1 202 ? 173.752 215.910 154.925 1.00 64.48 246 LYS A O 1
ATOM 1506 N N . VAL A 1 203 ? 175.719 216.291 155.937 1.00 59.81 247 VAL A N 1
ATOM 1507 C CA . VAL A 1 203 ? 176.473 215.654 154.865 1.00 55.84 247 VAL A CA 1
ATOM 1508 C C . VAL A 1 203 ? 176.145 214.172 154.805 1.00 56.34 247 VAL A C 1
ATOM 1509 O O . VAL A 1 203 ? 175.948 213.606 153.726 1.00 60.65 247 VAL A O 1
ATOM 1513 N N . GLY A 1 204 ? 176.067 213.525 155.966 1.00 56.20 248 GLY A N 1
ATOM 1514 C CA . GLY A 1 204 ? 175.747 212.111 155.997 1.00 50.60 248 GLY A CA 1
ATOM 1515 C C . GLY A 1 204 ? 174.358 211.805 155.480 1.00 53.32 248 GLY A C 1
ATOM 1516 O O . GLY A 1 204 ? 174.163 210.842 154.742 1.00 61.71 248 GLY A O 1
ATOM 1517 N N . VAL A 1 205 ? 173.374 212.620 155.853 1.00 52.03 249 VAL A N 1
ATOM 1518 C CA . VAL A 1 205 ? 172.007 212.362 155.417 1.00 54.08 249 VAL A CA 1
ATOM 1519 C C . VAL A 1 205 ? 171.889 212.521 153.909 1.00 56.11 249 VAL A C 1
ATOM 1520 O O . VAL A 1 205 ? 171.142 211.792 153.250 1.00 61.21 249 VAL A O 1
ATOM 1524 N N . LYS A 1 206 ? 172.632 213.464 153.337 1.00 56.14 250 LYS A N 1
ATOM 1525 C CA . LYS A 1 206 ? 172.616 213.638 151.891 1.00 54.59 250 LYS A CA 1
ATOM 1526 C C . LYS A 1 206 ? 173.102 212.383 151.180 1.00 57.51 250 LYS A C 1
ATOM 1527 O O . LYS A 1 206 ? 172.537 211.983 150.159 1.00 64.05 250 LYS A O 1
ATOM 1533 N N . TYR A 1 207 ? 174.146 211.749 151.705 1.00 54.89 251 TYR A N 1
ATOM 1534 C CA . TYR A 1 207 ? 174.670 210.544 151.077 1.00 55.11 251 TYR A CA 1
ATOM 1535 C C . TYR A 1 207 ? 173.700 209.378 151.193 1.00 55.29 251 TYR A C 1
ATOM 1536 O O . TYR A 1 207 ? 173.583 208.575 150.266 1.00 60.63 251 TYR A O 1
ATOM 1545 N N . THR A 1 208 ? 173.002 209.257 152.321 1.00 54.02 252 THR A N 1
ATOM 1546 C CA . THR A 1 208 ? 172.095 208.128 152.482 1.00 51.51 252 THR A CA 1
ATOM 1547 C C . THR A 1 208 ? 170.957 208.183 151.483 1.00 55.67 252 THR A C 1
ATOM 1548 O O . THR A 1 208 ? 170.371 207.148 151.159 1.00 59.71 252 THR A O 1
ATOM 1552 N N . GLN A 1 209 ? 170.609 209.376 151.006 1.00 55.45 253 GLN A N 1
ATOM 1553 C CA . GLN A 1 209 ? 169.585 209.479 149.977 1.00 51.49 253 GLN A CA 1
ATOM 1554 C C . GLN A 1 209 ? 170.063 208.896 148.657 1.00 54.16 253 GLN A C 1
ATOM 1555 O O . GLN A 1 209 ? 169.260 208.353 147.899 1.00 57.30 253 GLN A O 1
ATOM 1561 N N . GLN A 1 210 ? 171.355 209.013 148.358 1.00 53.94 254 GLN A N 1
ATOM 1562 C CA . GLN A 1 210 ? 171.892 208.405 147.148 1.00 53.65 254 GLN A CA 1
ATOM 1563 C C . GLN A 1 210 ? 171.808 206.887 147.204 1.00 56.14 254 GLN A C 1
ATOM 1564 O O . GLN A 1 210 ? 171.473 206.243 146.206 1.00 60.11 254 GLN A O 1
ATOM 1570 N N . ILE A 1 211 ? 172.111 206.299 148.360 1.00 54.15 255 ILE A N 1
ATOM 1571 C CA . ILE A 1 211 ? 171.978 204.856 148.518 1.00 48.66 255 ILE A CA 1
ATOM 1572 C C . ILE A 1 211 ? 170.523 204.441 148.376 1.00 49.72 255 ILE A C 1
ATOM 1573 O O . ILE A 1 211 ? 170.210 203.431 147.742 1.00 54.34 255 ILE A O 1
ATOM 1578 N N . ILE A 1 212 ? 169.611 205.217 148.953 1.00 51.23 256 ILE A N 1
ATOM 1579 C CA . ILE A 1 212 ? 168.194 204.885 148.874 1.00 54.04 256 ILE A CA 1
ATOM 1580 C C . ILE A 1 212 ? 167.716 204.913 147.430 1.00 58.40 256 ILE A C 1
ATOM 1581 O O . ILE A 1 212 ? 166.894 204.088 147.017 1.00 60.55 256 ILE A O 1
ATOM 1586 N N . GLN A 1 213 ? 168.220 205.858 146.640 1.00 58.05 257 GLN A N 1
ATOM 1587 C CA . GLN A 1 213 ? 167.870 205.899 145.226 1.00 59.90 257 GLN A CA 1
ATOM 1588 C C . GLN A 1 213 ? 168.345 204.649 144.502 1.00 60.91 257 GLN A C 1
ATOM 1589 O O . GLN A 1 213 ? 167.614 204.080 143.686 1.00 64.73 257 GLN A O 1
ATOM 1595 N N . GLY A 1 214 ? 169.570 204.211 144.784 1.00 57.39 258 GLY A N 1
ATOM 1596 C CA . GLY A 1 214 ? 170.078 203.008 144.152 1.00 54.39 258 GLY A CA 1
ATOM 1597 C C . GLY A 1 214 ? 169.306 201.765 144.543 1.00 56.33 258 GLY A C 1
ATOM 1598 O O . GLY A 1 214 ? 169.034 200.906 143.704 1.00 65.67 258 GLY A O 1
ATOM 1599 N N . ILE A 1 215 ? 168.951 201.645 145.819 1.00 52.12 259 ILE A N 1
ATOM 1600 C CA . ILE A 1 215 ? 168.192 200.485 146.263 1.00 50.32 259 ILE A CA 1
ATOM 1601 C C . ILE A 1 215 ? 166.805 200.489 145.645 1.00 55.59 259 ILE A C 1
ATOM 1602 O O . ILE A 1 215 ? 166.251 199.433 145.333 1.00 62.16 259 ILE A O 1
ATOM 1607 N N . GLN A 1 216 ? 166.213 201.668 145.470 1.00 55.50 260 GLN A N 1
ATOM 1608 C CA . GLN A 1 216 ? 164.896 201.728 144.851 1.00 59.15 260 GLN A CA 1
ATOM 1609 C C . GLN A 1 216 ? 164.953 201.286 143.395 1.00 63.98 260 GLN A C 1
ATOM 1610 O O . GLN A 1 216 ? 164.009 200.672 142.891 1.00 68.30 260 GLN A O 1
ATOM 1616 N N . GLN A 1 217 ? 166.047 201.592 142.703 1.00 64.89 261 GLN A N 1
ATOM 1617 C CA . GLN A 1 217 ? 166.211 201.108 141.339 1.00 65.13 261 GLN A CA 1
ATOM 1618 C C . GLN A 1 217 ? 166.322 199.590 141.303 1.00 68.21 261 GLN A C 1
ATOM 1619 O O . GLN A 1 217 ? 165.707 198.936 140.456 1.00 72.92 261 GLN A O 1
ATOM 1625 N N . LEU A 1 218 ? 167.094 199.012 142.223 1.00 68.03 262 LEU A N 1
ATOM 1626 C CA . LEU A 1 218 ? 167.229 197.561 142.281 1.00 65.86 262 LEU A CA 1
ATOM 1627 C C . LEU A 1 218 ? 165.908 196.893 142.625 1.00 65.99 262 LEU A C 1
ATOM 1628 O O . LEU A 1 218 ? 165.579 195.836 142.080 1.00 70.19 262 LEU A O 1
ATOM 1633 N N . VAL A 1 219 ? 165.138 197.490 143.532 1.00 64.37 263 VAL A N 1
ATOM 1634 C CA . VAL A 1 219 ? 163.838 196.933 143.889 1.00 67.17 263 VAL A CA 1
ATOM 1635 C C . VAL A 1 219 ? 162.896 196.974 142.697 1.00 73.54 263 VAL A C 1
ATOM 1636 O O . VAL A 1 219 ? 162.112 196.047 142.474 1.00 80.20 263 VAL A O 1
ATOM 1640 N N . LYS A 1 220 ? 162.936 198.059 141.928 1.00 72.27 264 LYS A N 1
ATOM 1641 C CA . LYS A 1 220 ? 162.067 198.162 140.763 1.00 76.70 264 LYS A CA 1
ATOM 1642 C C . LYS A 1 220 ? 162.446 197.141 139.699 1.00 78.19 264 LYS A C 1
ATOM 1643 O O . LYS A 1 220 ? 161.571 196.508 139.101 1.00 77.88 264 LYS A O 1
ATOM 1649 N N . GLU A 1 221 ? 163.745 196.959 139.465 1.00 78.77 265 GLU A N 1
ATOM 1650 C CA . GLU A 1 221 ? 164.201 196.056 138.416 1.00 78.44 265 GLU A CA 1
ATOM 1651 C C . GLU A 1 221 ? 163.756 194.627 138.683 1.00 79.70 265 GLU A C 1
ATOM 1652 O O . GLU A 1 221 ? 163.175 193.973 137.812 1.00 84.93 265 GLU A O 1
ATOM 1658 N N . THR A 1 222 ? 164.018 194.124 139.879 1.00 77.57 266 THR A N 1
ATOM 1659 C CA . THR A 1 222 ? 163.584 192.793 140.272 1.00 80.83 266 THR A CA 1
ATOM 1660 C C . THR A 1 222 ? 162.276 192.951 141.036 1.00 82.16 266 THR A C 1
ATOM 1661 O O . THR A 1 222 ? 162.258 193.475 142.151 1.00 86.66 266 THR A O 1
ATOM 1665 N N . GLY A 1 223 ? 161.180 192.519 140.427 1.00 83.63 267 GLY A N 1
ATOM 1666 C CA . GLY A 1 223 ? 159.872 192.712 141.019 1.00 82.36 267 GLY A CA 1
ATOM 1667 C C . GLY A 1 223 ? 159.751 192.130 142.409 1.00 84.98 267 GLY A C 1
ATOM 1668 O O . GLY A 1 223 ? 160.138 190.985 142.649 1.00 91.70 267 GLY A O 1
ATOM 1669 N N . VAL A 1 224 ? 159.223 192.916 143.338 1.00 82.60 268 VAL A N 1
ATOM 1670 C CA . VAL A 1 224 ? 159.086 192.513 144.729 1.00 82.86 268 VAL A CA 1
ATOM 1671 C C . VAL A 1 224 ? 157.614 192.585 145.093 1.00 85.82 268 VAL A C 1
ATOM 1672 O O . VAL A 1 224 ? 156.978 193.630 144.916 1.00 86.99 268 VAL A O 1
ATOM 1676 N N . THR A 1 225 ? 157.070 191.481 145.589 1.00 82.38 269 THR A N 1
ATOM 1677 C CA . THR A 1 225 ? 155.694 191.433 146.066 1.00 80.24 269 THR A CA 1
ATOM 1678 C C . THR A 1 225 ? 155.722 191.098 147.547 1.00 75.16 269 THR A C 1
ATOM 1679 O O . THR A 1 225 ? 156.134 190.000 147.929 1.00 78.00 269 THR A O 1
ATOM 1683 N N . LYS A 1 226 ? 155.290 192.037 148.377 1.00 71.27 270 LYS A N 1
ATOM 1684 C CA . LYS A 1 226 ? 155.272 191.801 149.808 1.00 68.96 270 LYS A CA 1
ATOM 1685 C C . LYS A 1 226 ? 154.167 190.823 150.175 1.00 71.14 270 LYS A C 1
ATOM 1686 O O . LYS A 1 226 ? 153.098 190.799 149.566 1.00 74.47 270 LYS A O 1
ATOM 1692 N N . ARG A 1 227 ? 154.441 190.006 151.181 1.00 69.46 271 ARG A N 1
ATOM 1693 C CA . ARG A 1 227 ? 153.447 189.089 151.699 1.00 65.99 271 ARG A CA 1
ATOM 1694 C C . ARG A 1 227 ? 152.339 189.851 152.412 1.00 72.00 271 ARG A C 1
ATOM 1695 O O . ARG A 1 227 ? 152.495 191.006 152.809 1.00 75.06 271 ARG A O 1
ATOM 1703 N N . THR A 1 228 ? 151.204 189.191 152.563 1.00 74.79 272 THR A N 1
ATOM 1704 C CA . THR A 1 228 ? 150.128 189.717 153.388 1.00 76.35 272 THR A CA 1
ATOM 1705 C C . THR A 1 228 ? 150.115 188.946 154.695 1.00 76.77 272 THR A C 1
ATOM 1706 O O . THR A 1 228 ? 149.744 187.763 154.702 1.00 80.25 272 THR A O 1
ATOM 1710 N N . PRO A 1 229 ? 150.507 189.552 155.811 1.00 77.45 273 PRO A N 1
ATOM 1711 C CA . PRO A 1 229 ? 150.573 188.804 157.067 1.00 76.42 273 PRO A CA 1
ATOM 1712 C C . PRO A 1 229 ? 149.197 188.312 157.475 1.00 79.22 273 PRO A C 1
ATOM 1713 O O . PRO A 1 229 ? 148.171 188.864 157.077 1.00 83.13 273 PRO A O 1
ATOM 1717 N N . GLN A 1 230 ? 149.188 187.233 158.260 1.00 80.16 274 GLN A N 1
ATOM 1718 C CA . GLN A 1 230 ? 147.926 186.691 158.749 1.00 84.40 274 GLN A CA 1
ATOM 1719 C C . GLN A 1 230 ? 147.086 187.783 159.387 1.00 88.91 274 GLN A C 1
ATOM 1720 O O . GLN A 1 230 ? 145.902 187.937 159.077 1.00 93.28 274 GLN A O 1
ATOM 1726 N N . LYS A 1 231 ? 147.695 188.562 160.271 1.00 88.08 275 LYS A N 1
ATOM 1727 C CA . LYS A 1 231 ? 147.048 189.734 160.831 1.00 87.71 275 LYS A CA 1
ATOM 1728 C C . LYS A 1 231 ? 148.109 190.599 161.483 1.00 87.60 275 LYS A C 1
ATOM 1729 O O . LYS A 1 231 ? 149.159 190.107 161.896 1.00 87.34 275 LYS A O 1
ATOM 1735 N N . LEU A 1 232 ? 147.827 191.890 161.557 1.00 85.75 276 LEU A N 1
ATOM 1736 C CA . LEU A 1 232 ? 148.676 192.831 162.269 1.00 82.37 276 LEU A CA 1
ATOM 1737 C C . LEU A 1 232 ? 148.045 193.092 163.628 1.00 83.07 276 LEU A C 1
ATOM 1738 O O . LEU A 1 232 ? 146.879 193.484 163.710 1.00 85.17 276 LEU A O 1
ATOM 1743 N N . PHE A 1 233 ? 148.811 192.856 164.688 1.00 83.35 277 PHE A N 1
ATOM 1744 C CA . PHE A 1 233 ? 148.284 192.867 166.048 1.00 87.23 277 PHE A CA 1
ATOM 1745 C C . PHE A 1 233 ? 148.276 194.296 166.577 1.00 91.72 277 PHE A C 1
ATOM 1746 O O . PHE A 1 233 ? 149.159 194.737 167.315 1.00 93.02 277 PHE A O 1
ATOM 1754 N N . THR A 1 234 ? 147.249 195.032 166.176 1.00 92.92 278 THR A N 1
ATOM 1755 C CA . THR A 1 234 ? 146.977 196.353 166.695 1.00 93.48 278 THR A CA 1
ATOM 1756 C C . THR A 1 234 ? 145.560 196.389 167.245 1.00 94.66 278 THR A C 1
ATOM 1757 O O . THR A 1 234 ? 144.660 195.774 166.665 1.00 98.33 278 THR A O 1
ATOM 1761 N N . PRO A 1 235 ? 145.333 197.070 168.363 1.00 93.16 279 PRO A N 1
ATOM 1762 C CA . PRO A 1 235 ? 143.996 197.069 168.958 1.00 94.23 279 PRO A CA 1
ATOM 1763 C C . PRO A 1 235 ? 142.977 197.708 168.033 1.00 96.54 279 PRO A C 1
ATOM 1764 O O . PRO A 1 235 ? 143.276 198.642 167.289 1.00 93.79 279 PRO A O 1
ATOM 1768 N N . SER A 1 236 ? 141.762 197.185 168.088 1.00 96.66 280 SER A N 1
ATOM 1769 C CA . SER A 1 236 ? 140.698 197.688 167.239 1.00 98.32 280 SER A CA 1
ATOM 1770 C C . SER A 1 236 ? 140.375 199.136 167.597 1.00 98.27 280 SER A C 1
ATOM 1771 O O . SER A 1 236 ? 140.419 199.510 168.771 1.00 98.76 280 SER A O 1
ATOM 1774 N N . PRO A 1 237 ? 140.061 199.975 166.608 1.00 97.91 281 PRO A N 1
ATOM 1775 C CA . PRO A 1 237 ? 139.828 201.398 166.904 1.00 98.66 281 PRO A CA 1
ATOM 1776 C C . PRO A 1 237 ? 138.702 201.648 167.886 1.00 101.02 281 PRO A C 1
ATOM 1777 O O . PRO A 1 237 ? 138.811 202.551 168.722 1.00 102.70 281 PRO A O 1
ATOM 1781 N N . GLU A 1 238 ? 137.616 200.881 167.813 1.00 101.07 282 GLU A N 1
ATOM 1782 C CA . GLU A 1 238 ? 136.496 201.146 168.704 1.00 102.85 282 GLU A CA 1
ATOM 1783 C C . GLU A 1 238 ? 136.769 200.657 170.117 1.00 101.94 282 GLU A C 1
ATOM 1784 O O . GLU A 1 238 ? 136.170 201.166 171.068 1.00 102.92 282 GLU A O 1
ATOM 1790 N N . ILE A 1 239 ? 137.653 199.674 170.278 1.00 98.68 283 ILE A N 1
ATOM 1791 C CA . ILE A 1 239 ? 138.050 199.264 171.618 1.00 99.02 283 ILE A CA 1
ATOM 1792 C C . ILE A 1 239 ? 138.929 200.328 172.257 1.00 97.91 283 ILE A C 1
ATOM 1793 O O . ILE A 1 239 ? 138.787 200.641 173.444 1.00 100.72 283 ILE A O 1
ATOM 1798 N N . VAL A 1 240 ? 139.844 200.908 171.480 1.00 96.81 284 VAL A N 1
ATOM 1799 C CA . VAL A 1 240 ? 140.738 201.931 172.011 1.00 92.01 284 VAL A CA 1
ATOM 1800 C C . VAL A 1 240 ? 139.950 203.150 172.465 1.00 93.24 284 VAL A C 1
ATOM 1801 O O . VAL A 1 240 ? 140.201 203.704 173.540 1.00 96.09 284 VAL A O 1
ATOM 1805 N N . LYS A 1 241 ? 138.987 203.590 171.657 1.00 95.00 285 LYS A N 1
ATOM 1806 C CA . LYS A 1 241 ? 138.236 204.787 172.014 1.00 95.85 285 LYS A CA 1
ATOM 1807 C C . LYS A 1 241 ? 137.307 204.542 173.193 1.00 96.34 285 LYS A C 1
ATOM 1808 O O . LYS A 1 241 ? 136.978 205.480 173.923 1.00 97.24 285 LYS A O 1
ATOM 1814 N N . TYR A 1 242 ? 136.864 203.303 173.392 1.00 94.77 286 TYR A N 1
ATOM 1815 C CA . TYR A 1 242 ? 136.086 203.005 174.585 1.00 94.45 286 TYR A CA 1
ATOM 1816 C C . TYR A 1 242 ? 136.971 202.992 175.821 1.00 95.36 286 TYR A C 1
ATOM 1817 O O . TYR A 1 242 ? 136.545 203.417 176.900 1.00 100.15 286 TYR A O 1
ATOM 1826 N N . THR A 1 243 ? 138.205 202.507 175.687 1.00 92.50 287 THR A N 1
ATOM 1827 C CA . THR A 1 243 ? 139.157 202.607 176.785 1.00 91.62 287 THR A CA 1
ATOM 1828 C C . THR A 1 243 ? 139.408 204.060 177.142 1.00 90.76 287 THR A C 1
ATOM 1829 O O . THR A 1 243 ? 139.565 204.404 178.318 1.00 93.76 287 THR A O 1
ATOM 1833 N N . HIS A 1 244 ? 139.439 204.930 176.136 1.00 89.87 288 HIS A N 1
ATOM 1834 C CA . HIS A 1 244 ? 139.620 206.352 176.387 1.00 87.98 288 HIS A CA 1
ATOM 1835 C C . HIS A 1 244 ? 138.479 206.902 177.227 1.00 89.26 288 HIS A C 1
ATOM 1836 O O . HIS A 1 244 ? 138.697 207.711 178.131 1.00 90.05 288 HIS A O 1
ATOM 1843 N N . LYS A 1 245 ? 137.255 206.467 176.948 1.00 92.45 289 LYS A N 1
ATOM 1844 C CA . LYS A 1 245 ? 136.112 206.916 177.731 1.00 93.56 289 LYS A CA 1
ATOM 1845 C C . LYS A 1 245 ? 136.237 206.484 179.184 1.00 93.21 289 LYS A C 1
ATOM 1846 O O . LYS A 1 245 ? 135.874 207.233 180.097 1.00 94.98 289 LYS A O 1
ATOM 1852 N N . LEU A 1 246 ? 136.747 205.278 179.418 1.00 91.94 290 LEU A N 1
ATOM 1853 C CA . LEU A 1 246 ? 136.797 204.747 180.773 1.00 89.37 290 LEU A CA 1
ATOM 1854 C C . LEU A 1 246 ? 137.888 205.404 181.606 1.00 92.49 290 LEU A C 1
ATOM 1855 O O . LEU A 1 246 ? 137.663 205.740 182.773 1.00 96.20 290 LEU A O 1
ATOM 1860 N N . ALA A 1 247 ? 139.075 205.598 181.034 1.00 88.23 291 ALA A N 1
ATOM 1861 C CA . ALA A 1 247 ? 140.259 205.854 181.841 1.00 85.36 291 ALA A CA 1
ATOM 1862 C C . ALA A 1 247 ? 140.959 207.168 181.534 1.00 85.07 291 ALA A C 1
ATOM 1863 O O . ALA A 1 247 ? 142.048 207.402 182.064 1.00 85.63 291 ALA A O 1
ATOM 1865 N N . MET A 1 248 ? 140.376 208.038 180.711 1.00 84.71 292 MET A N 1
ATOM 1866 C CA . MET A 1 248 ? 141.059 209.283 180.375 1.00 81.88 292 MET A CA 1
ATOM 1867 C C . MET A 1 248 ? 141.241 210.163 181.601 1.00 84.70 292 MET A C 1
ATOM 1868 O O . MET A 1 248 ? 142.345 210.645 181.874 1.00 82.15 292 MET A O 1
ATOM 1873 N N . GLU A 1 249 ? 140.167 210.382 182.358 1.00 86.62 293 GLU A N 1
ATOM 1874 C CA . GLU A 1 249 ? 140.234 211.327 183.466 1.00 85.54 293 GLU A CA 1
ATOM 1875 C C . GLU A 1 249 ? 141.144 210.830 184.576 1.00 82.08 293 GLU A C 1
ATOM 1876 O O . GLU A 1 249 ? 141.927 211.604 185.133 1.00 81.84 293 GLU A O 1
ATOM 1882 N N . ARG A 1 250 ? 141.053 209.547 184.917 1.00 79.33 294 ARG A N 1
ATOM 1883 C CA . ARG A 1 250 ? 141.904 209.009 185.969 1.00 74.53 294 ARG A CA 1
ATOM 1884 C C . ARG A 1 250 ? 143.366 209.064 185.564 1.00 72.95 294 ARG A C 1
ATOM 1885 O O . ARG A 1 250 ? 144.225 209.442 186.366 1.00 76.32 294 ARG A O 1
ATOM 1893 N N . LEU A 1 251 ? 143.669 208.699 184.320 1.00 70.96 295 LEU A N 1
ATOM 1894 C CA . LEU A 1 251 ? 145.043 208.793 183.847 1.00 71.23 295 LEU A CA 1
ATOM 1895 C C . LEU A 1 251 ? 145.514 210.235 183.837 1.00 73.99 295 LEU A C 1
ATOM 1896 O O . LEU A 1 251 ? 146.662 210.523 184.185 1.00 74.40 295 LEU A O 1
ATOM 1901 N N . TYR A 1 252 ? 144.636 211.158 183.449 1.00 74.14 296 TYR A N 1
ATOM 1902 C CA . TYR A 1 252 ? 145.003 212.566 183.439 1.00 71.92 296 TYR A CA 1
ATOM 1903 C C . TYR A 1 252 ? 145.326 213.057 184.841 1.00 74.51 296 TYR A C 1
ATOM 1904 O O . TYR A 1 252 ? 146.269 213.829 185.034 1.00 76.54 296 TYR A O 1
ATOM 1913 N N . ALA A 1 253 ? 144.544 212.630 185.832 1.00 73.16 297 ALA A N 1
ATOM 1914 C CA . ALA A 1 253 ? 144.804 213.035 187.208 1.00 72.29 297 ALA A CA 1
ATOM 1915 C C . ALA A 1 253 ? 146.130 212.483 187.707 1.00 72.35 297 ALA A C 1
ATOM 1916 O O . ALA A 1 253 ? 146.883 213.182 188.391 1.00 74.26 297 ALA A O 1
ATOM 1918 N N . VAL A 1 254 ? 146.434 211.229 187.376 1.00 70.30 298 VAL A N 1
ATOM 1919 C CA . VAL A 1 254 ? 147.697 210.639 187.804 1.00 69.20 298 VAL A CA 1
ATOM 1920 C C . VAL A 1 254 ? 148.865 211.398 187.198 1.00 70.51 298 VAL A C 1
ATOM 1921 O O . VAL A 1 254 ? 149.848 211.703 187.880 1.00 74.24 298 VAL A O 1
ATOM 1925 N N . PHE A 1 255 ? 148.774 211.722 185.913 1.00 69.57 299 PHE A N 1
ATOM 1926 C CA . PHE A 1 255 ? 149.895 212.340 185.224 1.00 68.85 299 PHE A CA 1
ATOM 1927 C C . PHE A 1 255 ? 150.058 213.815 185.555 1.00 72.67 299 PHE A C 1
ATOM 1928 O O . PHE A 1 255 ? 151.120 214.378 185.284 1.00 76.06 299 PHE A O 1
ATOM 1936 N N . THR A 1 256 ? 149.045 214.456 186.128 1.00 74.14 300 THR A N 1
ATOM 1937 C CA . THR A 1 256 ? 149.177 215.827 186.597 1.00 74.13 300 THR A CA 1
ATOM 1938 C C . THR A 1 256 ? 149.448 215.916 188.090 1.00 77.87 300 THR A C 1
ATOM 1939 O O . THR A 1 256 ? 149.520 217.023 188.626 1.00 85.11 300 THR A O 1
ATOM 1943 N N . ASP A 1 257 ? 149.596 214.787 188.772 1.00 78.66 301 ASP A N 1
ATOM 1944 C CA . ASP A 1 257 ? 149.967 214.765 190.182 1.00 78.25 301 ASP A CA 1
ATOM 1945 C C . ASP A 1 257 ? 151.485 214.797 190.279 1.00 81.09 301 ASP A C 1
ATOM 1946 O O . ASP A 1 257 ? 152.152 213.803 189.991 1.00 83.78 301 ASP A O 1
ATOM 1951 N N . TYR A 1 258 ? 152.030 215.931 190.699 1.00 84.37 302 TYR A N 1
ATOM 1952 C CA . TYR A 1 258 ? 153.473 216.121 190.696 1.00 85.36 302 TYR A CA 1
ATOM 1953 C C . TYR A 1 258 ? 154.160 215.532 191.917 1.00 89.45 302 TYR A C 1
ATOM 1954 O O . TYR A 1 258 ? 155.391 215.586 191.995 1.00 91.34 302 TYR A O 1
ATOM 1963 N N . GLU A 1 259 ? 153.413 214.984 192.869 1.00 86.38 303 GLU A N 1
ATOM 1964 C CA . GLU A 1 259 ? 154.007 214.393 194.057 1.00 86.08 303 GLU A CA 1
ATOM 1965 C C . GLU A 1 259 ? 154.430 212.948 193.859 1.00 82.76 303 GLU A C 1
ATOM 1966 O O . GLU A 1 259 ? 155.084 212.386 194.741 1.00 83.11 303 GLU A O 1
ATOM 1972 N N . HIS A 1 260 ? 154.081 212.341 192.733 1.00 79.54 304 HIS A N 1
ATOM 1973 C CA . HIS A 1 260 ? 154.426 210.951 192.491 1.00 76.96 304 HIS A CA 1
ATOM 1974 C C . HIS A 1 260 ? 155.928 210.784 192.323 1.00 76.57 304 HIS A C 1
ATOM 1975 O O . HIS A 1 260 ? 156.622 211.662 191.809 1.00 80.73 304 HIS A O 1
ATOM 1982 N N . ASP A 1 261 ? 156.428 209.651 192.781 1.00 75.12 305 ASP A N 1
ATOM 1983 C CA . ASP A 1 261 ? 157.745 209.171 192.413 1.00 71.62 305 ASP A CA 1
ATOM 1984 C C . ASP A 1 261 ? 157.559 208.051 191.398 1.00 73.61 305 ASP A C 1
ATOM 1985 O O . ASP A 1 261 ? 156.445 207.777 190.950 1.00 74.75 305 ASP A O 1
ATOM 1990 N N . LYS A 1 262 ? 158.650 207.384 191.026 1.00 72.65 306 LYS A N 1
ATOM 1991 C CA . LYS A 1 262 ? 158.554 206.345 190.009 1.00 70.93 306 LYS A CA 1
ATOM 1992 C C . LYS A 1 262 ? 157.589 205.246 190.430 1.00 75.61 306 LYS A C 1
ATOM 1993 O O . LYS A 1 262 ? 156.700 204.859 189.666 1.00 77.33 306 LYS A O 1
ATOM 1999 N N . VAL A 1 263 ? 157.740 204.743 191.653 1.00 74.93 307 VAL A N 1
ATOM 2000 C CA . VAL A 1 263 ? 156.971 203.580 192.077 1.00 76.12 307 VAL A CA 1
ATOM 2001 C C . VAL A 1 263 ? 155.507 203.942 192.271 1.00 77.71 307 VAL A C 1
ATOM 2002 O O . VAL A 1 263 ? 154.612 203.221 191.820 1.00 79.71 307 VAL A O 1
ATOM 2006 N N . SER A 1 264 ? 155.237 205.065 192.936 1.00 73.85 308 SER A N 1
ATOM 2007 C CA . SER A 1 264 ? 153.851 205.433 193.206 1.00 74.09 308 SER A CA 1
ATOM 2008 C C . SER A 1 264 ? 153.097 205.748 191.920 1.00 76.03 308 SER A C 1
ATOM 2009 O O . SER A 1 264 ? 151.922 205.395 191.785 1.00 76.39 308 SER A O 1
ATOM 2012 N N . ARG A 1 265 ? 153.752 206.406 190.965 1.00 75.08 309 ARG A N 1
ATOM 2013 C CA . ARG A 1 265 ? 153.097 206.685 189.692 1.00 71.95 309 ARG A CA 1
ATOM 2014 C C . ARG A 1 265 ? 152.779 205.400 188.943 1.00 75.75 309 ARG A C 1
ATOM 2015 O O . ARG A 1 265 ? 151.695 205.260 188.372 1.00 77.75 309 ARG A O 1
ATOM 2023 N N . ASP A 1 266 ? 153.712 204.449 188.934 1.00 77.57 310 ASP A N 1
ATOM 2024 C CA . ASP A 1 266 ? 153.454 203.175 188.273 1.00 77.37 310 ASP A CA 1
ATOM 2025 C C . ASP A 1 266 ? 152.326 202.422 188.958 1.00 79.07 310 ASP A C 1
ATOM 2026 O O . ASP A 1 266 ? 151.504 201.783 188.296 1.00 82.40 310 ASP A O 1
ATOM 2031 N N . GLU A 1 267 ? 152.282 202.470 190.287 1.00 75.84 311 GLU A N 1
ATOM 2032 C CA . GLU A 1 267 ? 151.216 201.793 191.009 1.00 78.36 311 GLU A CA 1
ATOM 2033 C C . GLU A 1 267 ? 149.870 202.450 190.748 1.00 82.92 311 GLU A C 1
ATOM 2034 O O . GLU A 1 267 ? 148.852 201.761 190.638 1.00 87.96 311 GLU A O 1
ATOM 2040 N N . ALA A 1 268 ? 149.840 203.781 190.662 1.00 77.91 312 ALA A N 1
ATOM 2041 C CA . ALA A 1 268 ? 148.584 204.470 190.392 1.00 73.91 312 ALA A CA 1
ATOM 2042 C C . ALA A 1 268 ? 148.062 204.140 189.003 1.00 77.05 312 ALA A C 1
ATOM 2043 O O . ALA A 1 268 ? 146.867 203.890 188.829 1.00 80.20 312 ALA A O 1
ATOM 2045 N N . VAL A 1 269 ? 148.943 204.128 188.002 1.00 76.43 313 VAL A N 1
ATOM 2046 C CA . VAL A 1 269 ? 148.528 203.742 186.658 1.00 75.28 313 VAL A CA 1
ATOM 2047 C C . VAL A 1 269 ? 148.077 202.293 186.644 1.00 76.98 313 VAL A C 1
ATOM 2048 O O . VAL A 1 269 ? 147.054 201.948 186.045 1.00 78.54 313 VAL A O 1
ATOM 2052 N N . ASN A 1 270 ? 148.832 201.424 187.311 1.00 79.80 314 ASN A N 1
ATOM 2053 C CA . ASN A 1 270 ? 148.473 200.015 187.361 1.00 82.18 314 ASN A CA 1
ATOM 2054 C C . ASN A 1 270 ? 147.134 199.803 188.043 1.00 84.14 314 ASN A C 1
ATOM 2055 O O . ASN A 1 270 ? 146.396 198.881 187.686 1.00 88.92 314 ASN A O 1
ATOM 2060 N N . LYS A 1 271 ? 146.804 200.636 189.027 1.00 80.20 315 LYS A N 1
ATOM 2061 C CA . LYS A 1 271 ? 145.506 200.518 189.674 1.00 82.45 315 LYS A CA 1
ATOM 2062 C C . LYS A 1 271 ? 144.377 200.814 188.698 1.00 87.66 315 LYS A C 1
ATOM 2063 O O . LYS A 1 271 ? 143.342 200.138 188.712 1.00 92.27 315 LYS A O 1
ATOM 2069 N N . ILE A 1 272 ? 144.550 201.825 187.848 1.00 84.39 316 ILE A N 1
ATOM 2070 C CA . ILE A 1 272 ? 143.547 202.112 186.830 1.00 83.28 316 ILE A CA 1
ATOM 2071 C C . ILE A 1 272 ? 143.499 200.991 185.806 1.00 87.01 316 ILE A C 1
ATOM 2072 O O . ILE A 1 272 ? 142.427 200.630 185.313 1.00 90.74 316 ILE A O 1
ATOM 2077 N N . ARG A 1 273 ? 144.656 200.421 185.473 1.00 85.99 317 ARG A N 1
ATOM 2078 C CA . ARG A 1 273 ? 144.695 199.356 184.481 1.00 85.58 317 ARG A CA 1
ATOM 2079 C C . ARG A 1 273 ? 143.880 198.154 184.929 1.00 92.11 317 ARG A C 1
ATOM 2080 O O . ARG A 1 273 ? 143.122 197.582 184.140 1.00 96.72 317 ARG A O 1
ATOM 2088 N N . LEU A 1 274 ? 144.011 197.762 186.196 1.00 90.95 318 LEU A N 1
ATOM 2089 C CA . LEU A 1 274 ? 143.281 196.598 186.680 1.00 94.23 318 LEU A CA 1
ATOM 2090 C C . LEU A 1 274 ? 141.780 196.821 186.617 1.00 98.25 318 LEU A C 1
ATOM 2091 O O . LEU A 1 274 ? 141.032 195.932 186.198 1.00 104.50 318 LEU A O 1
ATOM 2096 N N . ASP A 1 275 ? 141.318 198.000 187.026 1.00 94.82 319 ASP A N 1
ATOM 2097 C CA . ASP A 1 275 ? 139.888 198.274 186.983 1.00 101.96 319 ASP A CA 1
ATOM 2098 C C . ASP A 1 275 ? 139.398 198.377 185.545 1.00 106.01 319 ASP A C 1
ATOM 2099 O O . ASP A 1 275 ? 138.349 197.826 185.197 1.00 110.82 319 ASP A O 1
ATOM 2104 N N . THR A 1 276 ? 140.145 199.076 184.694 1.00 101.68 320 THR A N 1
ATOM 2105 C CA . THR A 1 276 ? 139.725 199.249 183.311 1.00 101.59 320 THR A CA 1
ATOM 2106 C C . THR A 1 276 ? 139.688 197.921 182.572 1.00 104.87 320 THR A C 1
ATOM 2107 O O . THR A 1 276 ? 138.748 197.651 181.818 1.00 108.59 320 THR A O 1
ATOM 2111 N N . GLU A 1 277 ? 140.695 197.073 182.788 1.00 104.44 321 GLU A N 1
ATOM 2112 C CA . GLU A 1 277 ? 140.813 195.850 182.004 1.00 106.47 321 GLU A CA 1
ATOM 2113 C C . GLU A 1 277 ? 139.633 194.921 182.236 1.00 109.53 321 GLU A C 1
ATOM 2114 O O . GLU A 1 277 ? 139.130 194.304 181.292 1.00 113.24 321 GLU A O 1
ATOM 2120 N N . GLU A 1 278 ? 139.174 194.803 183.480 1.00 109.00 322 GLU A N 1
ATOM 2121 C CA . GLU A 1 278 ? 138.026 193.944 183.735 1.00 114.25 322 GLU A CA 1
ATOM 2122 C C . GLU A 1 278 ? 136.756 194.507 183.112 1.00 115.64 322 GLU A C 1
ATOM 2123 O O . GLU A 1 278 ? 135.868 193.741 182.723 1.00 117.67 322 GLU A O 1
ATOM 2129 N N . GLN A 1 279 ? 136.644 195.831 183.008 1.00 112.83 323 GLN A N 1
ATOM 2130 C CA . GLN A 1 279 ? 135.491 196.407 182.326 1.00 112.48 323 GLN A CA 1
ATOM 2131 C C . GLN A 1 279 ? 135.564 196.165 180.827 1.00 113.91 323 GLN A C 1
ATOM 2132 O O . GLN A 1 279 ? 134.538 195.927 180.180 1.00 117.03 323 GLN A O 1
ATOM 2138 N N . LEU A 1 280 ? 136.768 196.227 180.256 1.00 112.24 324 LEU A N 1
ATOM 2139 C CA . LEU A 1 280 ? 136.923 195.960 178.833 1.00 111.65 324 LEU A CA 1
ATOM 2140 C C . LEU A 1 280 ? 136.560 194.522 178.504 1.00 114.53 324 LEU A C 1
ATOM 2141 O O . LEU A 1 280 ? 135.935 194.252 177.473 1.00 115.74 324 LEU A O 1
ATOM 2146 N N . LYS A 1 281 ? 136.946 193.583 179.367 1.00 114.31 325 LYS A N 1
ATOM 2147 C CA . LYS A 1 281 ? 136.629 192.183 179.117 1.00 115.53 325 LYS A CA 1
ATOM 2148 C C . LYS A 1 281 ? 135.126 191.965 179.075 1.00 119.68 325 LYS A C 1
ATOM 2149 O O . LYS A 1 281 ? 134.626 191.197 178.248 1.00 124.39 325 LYS A O 1
ATOM 2155 N N . GLU A 1 282 ? 134.388 192.627 179.964 1.00 118.11 326 GLU A N 1
ATOM 2156 C CA . GLU A 1 282 ? 132.935 192.509 179.942 1.00 120.64 326 GLU A CA 1
ATOM 2157 C C . GLU A 1 282 ? 132.355 193.089 178.659 1.00 124.29 326 GLU A C 1
ATOM 2158 O O . GLU A 1 282 ? 131.456 192.495 178.054 1.00 127.19 326 GLU A O 1
ATOM 2164 N N . LYS A 1 283 ? 132.848 194.251 178.232 1.00 122.55 327 LYS A N 1
ATOM 2165 C CA . LYS A 1 283 ? 132.285 194.910 177.058 1.00 119.37 327 LYS A CA 1
ATOM 2166 C C . LYS A 1 283 ? 132.616 194.154 175.779 1.00 121.41 327 LYS A C 1
ATOM 2167 O O . LYS A 1 283 ? 131.786 194.073 174.868 1.00 121.30 327 LYS A O 1
ATOM 2173 N N . PHE A 1 284 ? 133.822 193.602 175.686 1.00 123.49 328 PHE A N 1
ATOM 2174 C CA . PHE A 1 284 ? 134.272 192.859 174.510 1.00 124.60 328 PHE A CA 1
ATOM 2175 C C . PHE A 1 284 ? 134.795 191.503 174.958 1.00 129.27 328 PHE A C 1
ATOM 2176 O O . PHE A 1 284 ? 136.012 191.284 175.015 1.00 131.29 328 PHE A O 1
ATOM 2184 N N . PRO A 1 285 ? 133.903 190.569 175.289 1.00 129.60 329 PRO A N 1
ATOM 2185 C CA . PRO A 1 285 ? 134.370 189.244 175.721 1.00 131.03 329 PRO A CA 1
ATOM 2186 C C . PRO A 1 285 ? 135.104 188.483 174.638 1.00 132.36 329 PRO A C 1
ATOM 2187 O O . PRO A 1 285 ? 135.891 187.581 174.949 1.00 130.09 329 PRO A O 1
ATOM 2191 N N . GLU A 1 286 ? 134.872 188.812 173.371 1.00 133.61 330 GLU A N 1
ATOM 2192 C CA . GLU A 1 286 ? 135.488 188.099 172.265 1.00 131.94 330 GLU A CA 1
ATOM 2193 C C . GLU A 1 286 ? 136.861 188.643 171.903 1.00 130.36 330 GLU A C 1
ATOM 2194 O O . GLU A 1 286 ? 137.558 188.025 171.092 1.00 128.55 330 GLU A O 1
ATOM 2200 N N . ALA A 1 287 ? 137.262 189.775 172.469 1.00 130.82 331 ALA A N 1
ATOM 2201 C CA . ALA A 1 287 ? 138.535 190.377 172.111 1.00 125.65 331 ALA A CA 1
ATOM 2202 C C . ALA A 1 287 ? 139.701 189.533 172.609 1.00 124.96 331 ALA A C 1
ATOM 2203 O O . ALA A 1 287 ? 139.596 188.804 173.597 1.00 124.85 331 ALA A O 1
ATOM 2205 N N . ASP A 1 288 ? 140.817 189.642 171.904 1.00 121.74 332 ASP A N 1
ATOM 2206 C CA . ASP A 1 288 ? 142.038 188.982 172.330 1.00 120.73 332 ASP A CA 1
ATOM 2207 C C . ASP A 1 288 ? 142.456 189.519 173.695 1.00 117.57 332 ASP A C 1
ATOM 2208 O O . ASP A 1 288 ? 142.330 190.721 173.952 1.00 117.11 332 ASP A O 1
ATOM 2213 N N . PRO A 1 289 ? 142.923 188.661 174.601 1.00 115.03 333 PRO A N 1
ATOM 2214 C CA . PRO A 1 289 ? 143.460 189.177 175.868 1.00 114.97 333 PRO A CA 1
ATOM 2215 C C . PRO A 1 289 ? 144.578 190.186 175.679 1.00 113.52 333 PRO A C 1
ATOM 2216 O O . PRO A 1 289 ? 144.664 191.153 176.444 1.00 109.92 333 PRO A O 1
ATOM 2220 N N . TYR A 1 290 ? 145.446 189.992 174.684 1.00 114.49 334 TYR A N 1
ATOM 2221 C CA . TYR A 1 290 ? 146.474 190.992 174.426 1.00 110.35 334 TYR A CA 1
ATOM 2222 C C . TYR A 1 290 ? 145.875 192.270 173.860 1.00 106.66 334 TYR A C 1
ATOM 2223 O O . TYR A 1 290 ? 146.373 193.362 174.143 1.00 103.76 334 TYR A O 1
ATOM 2232 N N . GLU A 1 291 ? 144.822 192.154 173.053 1.00 106.03 335 GLU A N 1
ATOM 2233 C CA . GLU A 1 291 ? 144.163 193.342 172.529 1.00 101.02 335 GLU A CA 1
ATOM 2234 C C . GLU A 1 291 ? 143.624 194.219 173.651 1.00 101.14 335 GLU A C 1
ATOM 2235 O O . GLU A 1 291 ? 143.624 195.447 173.531 1.00 101.15 335 GLU A O 1
ATOM 2241 N N . ILE A 1 292 ? 143.165 193.610 174.744 1.00 101.98 336 ILE A N 1
ATOM 2242 C CA . ILE A 1 292 ? 142.740 194.387 175.902 1.00 99.11 336 ILE A CA 1
ATOM 2243 C C . ILE A 1 292 ? 143.928 195.088 176.539 1.00 98.05 336 ILE A C 1
ATOM 2244 O O . ILE A 1 292 ? 143.846 196.262 176.913 1.00 96.72 336 ILE A O 1
ATOM 2249 N N . ILE A 1 293 ? 145.046 194.380 176.685 1.00 97.87 337 ILE A N 1
ATOM 2250 C CA . ILE A 1 293 ? 146.211 194.961 177.338 1.00 94.62 337 ILE A CA 1
ATOM 2251 C C . ILE A 1 293 ? 146.775 196.107 176.515 1.00 93.16 337 ILE A C 1
ATOM 2252 O O . ILE A 1 293 ? 147.137 197.157 177.054 1.00 93.67 337 ILE A O 1
ATOM 2257 N N . GLU A 1 294 ? 146.869 195.927 175.201 1.00 93.10 338 GLU A N 1
ATOM 2258 C CA . GLU A 1 294 ? 147.492 196.948 174.374 1.00 90.12 338 GLU A CA 1
ATOM 2259 C C . GLU A 1 294 ? 146.610 198.178 174.224 1.00 85.19 338 GLU A C 1
ATOM 2260 O O . GLU A 1 294 ? 147.125 199.289 174.088 1.00 84.32 338 GLU A O 1
ATOM 2266 N N . SER A 1 295 ? 145.289 198.009 174.245 1.00 84.12 339 SER A N 1
ATOM 2267 C CA . SER A 1 295 ? 144.410 199.165 174.114 1.00 82.66 339 SER A CA 1
ATOM 2268 C C . SER A 1 295 ? 144.565 200.108 175.297 1.00 82.78 339 SER A C 1
ATOM 2269 O O . SER A 1 295 ? 144.481 201.329 175.138 1.00 84.22 339 SER A O 1
ATOM 2272 N N . PHE A 1 296 ? 144.779 199.567 176.495 1.00 83.39 340 PHE A N 1
ATOM 2273 C CA . PHE A 1 296 ? 145.059 200.437 177.629 1.00 79.21 340 PHE A CA 1
ATOM 2274 C C . PHE A 1 296 ? 146.395 201.143 177.468 1.00 79.25 340 PHE A C 1
ATOM 2275 O O . PHE A 1 296 ? 146.523 202.318 177.820 1.00 78.07 340 PHE A O 1
ATOM 2283 N N . ASN A 1 297 ? 147.409 200.439 176.968 1.00 79.40 341 ASN A N 1
ATOM 2284 C CA . ASN A 1 297 ? 148.717 201.059 176.804 1.00 76.08 341 ASN A CA 1
ATOM 2285 C C . ASN A 1 297 ? 148.666 202.175 175.776 1.00 74.45 341 ASN A C 1
ATOM 2286 O O . ASN A 1 297 ? 149.372 203.180 175.902 1.00 73.69 341 ASN A O 1
ATOM 2291 N N . VAL A 1 298 ? 147.851 202.004 174.739 1.00 75.13 342 VAL A N 1
ATOM 2292 C CA . VAL A 1 298 ? 147.689 203.050 173.737 1.00 70.68 342 VAL A CA 1
ATOM 2293 C C . VAL A 1 298 ? 147.049 204.282 174.358 1.00 69.88 342 VAL A C 1
ATOM 2294 O O . VAL A 1 298 ? 147.499 205.411 174.144 1.00 71.57 342 VAL A O 1
ATOM 2298 N N . VAL A 1 299 ? 145.995 204.080 175.146 1.00 67.57 343 VAL A N 1
ATOM 2299 C CA . VAL A 1 299 ? 145.298 205.206 175.751 1.00 67.11 343 VAL A CA 1
ATOM 2300 C C . VAL A 1 299 ? 146.188 205.905 176.765 1.00 69.82 343 VAL A C 1
ATOM 2301 O O . VAL A 1 299 ? 146.236 207.137 176.820 1.00 72.36 343 VAL A O 1
ATOM 2305 N N . ALA A 1 300 ? 146.909 205.137 177.580 1.00 69.02 344 ALA A N 1
ATOM 2306 C CA . ALA A 1 300 ? 147.797 205.742 178.563 1.00 64.12 344 ALA A CA 1
ATOM 2307 C C . ALA A 1 300 ? 148.891 206.547 177.888 1.00 64.61 344 ALA A C 1
ATOM 2308 O O . ALA A 1 300 ? 149.250 207.632 178.353 1.00 67.25 344 ALA A O 1
ATOM 2310 N N . LYS A 1 301 ? 149.442 206.026 176.795 1.00 64.48 345 LYS A N 1
ATOM 2311 C CA . LYS A 1 301 ? 150.463 206.754 176.054 1.00 63.12 345 LYS A CA 1
ATOM 2312 C C . LYS A 1 301 ? 149.895 208.016 175.422 1.00 66.27 345 LYS A C 1
ATOM 2313 O O . LYS A 1 301 ? 150.550 209.062 175.417 1.00 68.29 345 LYS A O 1
ATOM 2319 N N . GLU A 1 302 ? 148.683 207.938 174.880 1.00 68.35 346 GLU A N 1
ATOM 2320 C CA . GLU A 1 302 ? 148.089 209.108 174.248 1.00 68.65 346 GLU A CA 1
ATOM 2321 C C . GLU A 1 302 ? 147.788 210.200 175.265 1.00 71.35 346 GLU A C 1
ATOM 2322 O O . GLU A 1 302 ? 148.055 211.378 175.012 1.00 75.05 346 GLU A O 1
ATOM 2328 N N . VAL A 1 303 ? 147.234 209.832 176.420 1.00 70.15 347 VAL A N 1
ATOM 2329 C CA . VAL A 1 303 ? 146.969 210.821 177.459 1.00 68.82 347 VAL A CA 1
ATOM 2330 C C . VAL A 1 303 ? 148.271 211.436 177.944 1.00 69.39 347 VAL A C 1
ATOM 2331 O O . VAL A 1 303 ? 148.371 212.654 178.124 1.00 72.44 347 VAL A O 1
ATOM 2335 N N . PHE A 1 304 ? 149.289 210.606 178.154 1.00 65.05 348 PHE A N 1
ATOM 2336 C CA . PHE A 1 304 ? 150.559 211.096 178.672 1.00 61.63 348 PHE A CA 1
ATOM 2337 C C . PHE A 1 304 ? 151.175 212.125 177.740 1.00 64.62 348 PHE A C 1
ATOM 2338 O O . PHE A 1 304 ? 151.661 213.167 178.188 1.00 69.72 348 PHE A O 1
ATOM 2346 N N . ARG A 1 305 ? 151.167 211.851 176.438 1.00 64.38 349 ARG A N 1
ATOM 2347 C CA . ARG A 1 305 ? 151.798 212.758 175.490 1.00 62.02 349 ARG A CA 1
ATOM 2348 C C . ARG A 1 305 ? 150.983 214.027 175.306 1.00 64.77 349 ARG A C 1
ATOM 2349 O O . ARG A 1 305 ? 151.553 215.104 175.125 1.00 65.94 349 ARG A O 1
ATOM 2357 N N . SER A 1 306 ? 149.657 213.922 175.374 1.00 69.37 350 SER A N 1
ATOM 2358 C CA . SER A 1 306 ? 148.803 215.086 175.178 1.00 67.82 350 SER A CA 1
ATOM 2359 C C . SER A 1 306 ? 149.035 216.146 176.241 1.00 67.21 350 SER A C 1
ATOM 2360 O O . SER A 1 306 ? 148.920 217.340 175.956 1.00 71.20 350 SER A O 1
ATOM 2363 N N . ILE A 1 307 ? 149.344 215.739 177.469 1.00 65.22 351 ILE A N 1
ATOM 2364 C CA . ILE A 1 307 ? 149.611 216.714 178.520 1.00 68.70 351 ILE A CA 1
ATOM 2365 C C . ILE A 1 307 ? 150.871 217.508 178.211 1.00 71.01 351 ILE A C 1
ATOM 2366 O O . ILE A 1 307 ? 150.908 218.729 178.386 1.00 75.31 351 ILE A O 1
ATOM 2371 N N . VAL A 1 308 ? 151.923 216.834 177.752 1.00 70.62 352 VAL A N 1
ATOM 2372 C CA . VAL A 1 308 ? 153.156 217.530 177.404 1.00 70.43 352 VAL A CA 1
ATOM 2373 C C . VAL A 1 308 ? 152.936 218.460 176.220 1.00 71.83 352 VAL A C 1
ATOM 2374 O O . VAL A 1 308 ? 153.473 219.570 176.178 1.00 72.48 352 VAL A O 1
ATOM 2378 N N . LEU A 1 309 ? 152.173 218.013 175.225 1.00 70.82 353 LEU A N 1
ATOM 2379 C CA . LEU A 1 309 ? 151.955 218.836 174.042 1.00 67.84 353 LEU A CA 1
ATOM 2380 C C . LEU A 1 309 ? 151.090 220.046 174.359 1.00 70.70 353 LEU A C 1
ATOM 2381 O O . LEU A 1 309 ? 151.426 221.174 173.991 1.00 75.50 353 LEU A O 1
ATOM 2386 N N . ASN A 1 310 ? 149.967 219.830 175.037 1.00 71.69 354 ASN A N 1
ATOM 2387 C CA . ASN A 1 310 ? 149.015 220.910 175.257 1.00 71.46 354 ASN A CA 1
ATOM 2388 C C . ASN A 1 310 ? 149.484 221.889 176.322 1.00 73.78 354 ASN A C 1
ATOM 2389 O O . ASN A 1 310 ? 149.345 223.102 176.152 1.00 77.86 354 ASN A O 1
ATOM 2394 N N . GLU A 1 311 ? 150.032 221.390 177.425 1.00 75.70 355 GLU A N 1
ATOM 2395 C CA . GLU A 1 311 ? 150.316 222.222 178.582 1.00 77.03 355 GLU A CA 1
ATOM 2396 C C . GLU A 1 311 ? 151.790 222.512 178.797 1.00 77.68 355 GLU A C 1
ATOM 2397 O O . GLU A 1 311 ? 152.116 223.279 179.706 1.00 83.66 355 GLU A O 1
ATOM 2403 N N . TYR A 1 312 ? 152.683 221.921 178.011 1.00 73.05 356 TYR A N 1
ATOM 2404 C CA . TYR A 1 312 ? 154.119 222.155 178.125 1.00 74.75 356 TYR A CA 1
ATOM 2405 C C . TYR A 1 312 ? 154.653 221.807 179.507 1.00 77.73 356 TYR A C 1
ATOM 2406 O O . TYR A 1 312 ? 155.691 222.323 179.919 1.00 77.50 356 TYR A O 1
ATOM 2415 N N . LYS A 1 313 ? 153.958 220.941 180.235 1.00 78.31 357 LYS A N 1
ATOM 2416 C CA . LYS A 1 313 ? 154.373 220.524 181.562 1.00 76.09 357 LYS A CA 1
ATOM 2417 C C . LYS A 1 313 ? 154.535 219.015 181.597 1.00 76.63 357 LYS A C 1
ATOM 2418 O O . LYS A 1 313 ? 153.807 218.280 180.929 1.00 78.44 357 LYS A O 1
ATOM 2424 N N . ARG A 1 314 ? 155.493 218.559 182.387 1.00 75.34 358 ARG A N 1
ATOM 2425 C CA . ARG A 1 314 ? 155.815 217.146 182.458 1.00 73.24 358 ARG A CA 1
ATOM 2426 C C . ARG A 1 314 ? 155.184 216.506 183.689 1.00 76.46 358 ARG A C 1
ATOM 2427 O O . ARG A 1 314 ? 154.701 217.182 184.597 1.00 80.78 358 ARG A O 1
ATOM 2435 N N . CYS A 1 315 ? 155.195 215.172 183.704 1.00 76.87 359 CYS A N 1
ATOM 2436 C CA . CYS A 1 315 ? 154.456 214.422 184.711 1.00 77.71 359 CYS A CA 1
ATOM 2437 C C . CYS A 1 315 ? 154.974 214.661 186.120 1.00 81.29 359 CYS A C 1
ATOM 2438 O O . CYS A 1 315 ? 154.240 214.426 187.081 1.00 84.43 359 CYS A O 1
ATOM 2441 N N . ASP A 1 316 ? 156.214 215.116 186.268 1.00 81.60 360 ASP A N 1
ATOM 2442 C CA . ASP A 1 316 ? 156.775 215.419 187.574 1.00 79.09 360 ASP A CA 1
ATOM 2443 C C . ASP A 1 316 ? 156.833 216.913 187.861 1.00 79.39 360 ASP A C 1
ATOM 2444 O O . ASP A 1 316 ? 157.488 217.324 188.821 1.00 77.91 360 ASP A O 1
ATOM 2449 N N . GLY A 1 317 ? 156.173 217.733 187.049 1.00 78.08 361 GLY A N 1
ATOM 2450 C CA . GLY A 1 317 ? 156.097 219.155 187.279 1.00 74.25 361 GLY A CA 1
ATOM 2451 C C . GLY A 1 317 ? 157.158 219.989 186.598 1.00 75.06 361 GLY A C 1
ATOM 2452 O O . GLY A 1 317 ? 157.059 221.219 186.623 1.00 78.78 361 GLY A O 1
ATOM 2453 N N . ARG A 1 318 ? 158.164 219.371 185.994 1.00 74.29 362 ARG A N 1
ATOM 2454 C CA . ARG A 1 318 ? 159.207 220.123 185.321 1.00 70.71 362 ARG A CA 1
ATOM 2455 C C . ARG A 1 318 ? 158.678 220.746 184.033 1.00 71.93 362 ARG A C 1
ATOM 2456 O O . ARG A 1 318 ? 157.664 220.324 183.476 1.00 75.03 362 ARG A O 1
ATOM 2464 N N . ASP A 1 319 ? 159.373 221.775 183.567 1.00 71.05 363 ASP A N 1
ATOM 2465 C CA . ASP A 1 319 ? 159.135 222.285 182.229 1.00 72.13 363 ASP A CA 1
ATOM 2466 C C . ASP A 1 319 ? 160.043 221.536 181.256 1.00 73.22 363 ASP A C 1
ATOM 2467 O O . ASP A 1 319 ? 160.753 220.602 181.632 1.00 74.41 363 ASP A O 1
ATOM 2472 N N . LEU A 1 320 ? 160.048 221.952 179.992 1.00 70.97 364 LEU A N 1
ATOM 2473 C CA . LEU A 1 320 ? 160.687 221.146 178.960 1.00 66.12 364 LEU A CA 1
ATOM 2474 C C . LEU A 1 320 ? 162.200 221.109 179.100 1.00 62.71 364 LEU A C 1
ATOM 2475 O O . LEU A 1 320 ? 162.827 220.138 178.676 1.00 66.45 364 LEU A O 1
ATOM 2480 N N . THR A 1 321 ? 162.809 222.139 179.671 1.00 62.88 365 THR A N 1
ATOM 2481 C CA . THR A 1 321 ? 164.260 222.241 179.689 1.00 67.14 365 THR A CA 1
ATOM 2482 C C . THR A 1 321 ? 164.870 222.008 181.065 1.00 69.34 365 THR A C 1
ATOM 2483 O O . THR A 1 321 ? 166.067 222.241 181.241 1.00 76.28 365 THR A O 1
ATOM 2487 N N . SER A 1 322 ? 164.094 221.539 182.034 1.00 66.47 366 SER A N 1
ATOM 2488 C CA . SER A 1 322 ? 164.559 221.450 183.410 1.00 66.05 366 SER A CA 1
ATOM 2489 C C . SER A 1 322 ? 165.210 220.105 183.694 1.00 65.50 366 SER A C 1
ATOM 2490 O O . SER A 1 322 ? 164.717 219.060 183.268 1.00 68.18 366 SER A O 1
ATOM 2493 N N . LEU A 1 323 ? 166.315 220.139 184.428 1.00 64.26 367 LEU A N 1
ATOM 2494 C CA . LEU A 1 323 ? 166.950 218.917 184.882 1.00 61.63 367 LEU A CA 1
ATOM 2495 C C . LEU A 1 323 ? 166.281 218.399 186.148 1.00 64.37 367 LEU A C 1
ATOM 2496 O O . LEU A 1 323 ? 165.572 219.119 186.850 1.00 70.41 367 LEU A O 1
ATOM 2501 N N . ARG A 1 324 ? 166.528 217.131 186.437 1.00 62.68 368 ARG A N 1
ATOM 2502 C CA . ARG A 1 324 ? 166.208 216.585 187.740 1.00 62.18 368 ARG A CA 1
ATOM 2503 C C . ARG A 1 324 ? 167.257 217.040 188.749 1.00 66.03 368 ARG A C 1
ATOM 2504 O O . ARG A 1 324 ? 168.281 217.622 188.394 1.00 70.71 368 ARG A O 1
ATOM 2512 N N . ASN A 1 325 ? 166.996 216.775 190.023 1.00 64.02 369 ASN A N 1
ATOM 2513 C CA . ASN A 1 325 ? 167.980 217.096 191.047 1.00 62.87 369 ASN A CA 1
ATOM 2514 C C . ASN A 1 325 ? 169.233 216.261 190.843 1.00 60.13 369 ASN A C 1
ATOM 2515 O O . ASN A 1 325 ? 169.160 215.048 190.657 1.00 64.97 369 ASN A O 1
ATOM 2520 N N . VAL A 1 326 ? 170.386 216.912 190.880 1.00 56.91 370 VAL A N 1
ATOM 2521 C CA . VAL A 1 326 ? 171.662 216.249 190.666 1.00 55.05 370 VAL A CA 1
ATOM 2522 C C . VAL A 1 326 ? 172.471 216.360 191.944 1.00 57.88 370 VAL A C 1
ATOM 2523 O O . VAL A 1 326 ? 172.690 217.464 192.452 1.00 66.74 370 VAL A O 1
ATOM 2527 N N . SER A 1 327 ? 172.907 215.223 192.462 1.00 57.02 371 SER A N 1
ATOM 2528 C CA . SER A 1 327 ? 173.721 215.160 193.662 1.00 60.14 371 SER A CA 1
ATOM 2529 C C . SER A 1 327 ? 174.910 214.254 193.404 1.00 60.81 371 SER A C 1
ATOM 2530 O O . SER A 1 327 ? 174.754 213.155 192.876 1.00 61.74 371 SER A O 1
ATOM 2533 N N . CYS A 1 328 ? 176.092 214.709 193.788 1.00 63.74 372 CYS A N 1
ATOM 2534 C CA . CYS A 1 328 ? 177.323 213.985 193.537 1.00 58.56 372 CYS A CA 1
ATOM 2535 C C . CYS A 1 328 ? 178.088 213.848 194.839 1.00 59.72 372 CYS A C 1
ATOM 2536 O O . CYS A 1 328 ? 177.879 214.610 195.782 1.00 68.35 372 CYS A O 1
ATOM 2539 N N . GLU A 1 329 ? 178.981 212.868 194.885 1.00 60.18 373 GLU A N 1
ATOM 2540 C CA . GLU A 1 329 ? 179.815 212.687 196.059 1.00 61.46 373 GLU A CA 1
ATOM 2541 C C . GLU A 1 329 ? 180.935 211.729 195.696 1.00 62.62 373 GLU A C 1
ATOM 2542 O O . GLU A 1 329 ? 180.702 210.746 195.001 1.00 66.40 373 GLU A O 1
ATOM 2548 N N . VAL A 1 330 ? 182.147 212.026 196.150 1.00 63.66 374 VAL A N 1
ATOM 2549 C CA . VAL A 1 330 ? 183.316 211.226 195.826 1.00 62.96 374 VAL A CA 1
ATOM 2550 C C . VAL A 1 330 ? 183.902 210.676 197.117 1.00 70.22 374 VAL A C 1
ATOM 2551 O O . VAL A 1 330 ? 183.446 210.989 198.215 1.00 74.52 374 VAL A O 1
ATOM 2555 N N . ASP A 1 331 ? 184.929 209.842 196.964 1.00 71.68 375 ASP A N 1
ATOM 2556 C CA . ASP A 1 331 ? 185.656 209.262 198.092 1.00 77.57 375 ASP A CA 1
ATOM 2557 C C . ASP A 1 331 ? 184.728 208.434 198.981 1.00 77.40 375 ASP A C 1
ATOM 2558 O O . ASP A 1 331 ? 184.660 208.614 200.196 1.00 77.31 375 ASP A O 1
ATOM 2563 N N . MET A 1 332 ? 184.011 207.512 198.345 1.00 76.31 376 MET A N 1
ATOM 2564 C CA . MET A 1 332 ? 183.079 206.630 199.037 1.00 70.74 376 MET A CA 1
ATOM 2565 C C . MET A 1 332 ? 183.781 205.770 200.080 1.00 72.92 376 MET A C 1
ATOM 2566 O O . MET A 1 332 ? 183.379 205.736 201.247 1.00 75.45 376 MET A O 1
ATOM 2571 N N . PHE A 1 333 ? 184.828 205.063 199.673 1.00 71.53 377 PHE A N 1
ATOM 2572 C CA . PHE A 1 333 ? 185.470 204.058 200.499 1.00 68.01 377 PHE A CA 1
ATOM 2573 C C . PHE A 1 333 ? 186.976 204.215 200.418 1.00 73.58 377 PHE A C 1
ATOM 2574 O O . PHE A 1 333 ? 187.517 204.661 199.407 1.00 78.05 377 PHE A O 1
ATOM 2582 N N . LYS A 1 334 ? 187.649 203.826 201.499 1.00 73.72 378 LYS A N 1
ATOM 2583 C CA . LYS A 1 334 ? 189.073 204.108 201.634 1.00 76.24 378 LYS A CA 1
ATOM 2584 C C . LYS A 1 334 ? 189.918 203.262 200.690 1.00 73.72 378 LYS A C 1
ATOM 2585 O O . LYS A 1 334 ? 190.906 203.750 200.135 1.00 80.08 378 LYS A O 1
ATOM 2591 N N . THR A 1 335 ? 189.568 201.992 200.508 1.00 69.71 379 THR A N 1
ATOM 2592 C CA . THR A 1 335 ? 190.444 201.107 199.753 1.00 73.15 379 THR A CA 1
ATOM 2593 C C . THR A 1 335 ? 190.330 201.283 198.246 1.00 74.71 379 THR A C 1
ATOM 2594 O O . THR A 1 335 ? 191.257 200.903 197.528 1.00 78.15 379 THR A O 1
ATOM 2598 N N . LEU A 1 336 ? 189.228 201.833 197.749 1.00 70.20 380 LEU A N 1
ATOM 2599 C CA . LEU A 1 336 ? 189.079 202.026 196.314 1.00 67.16 380 LEU A CA 1
ATOM 2600 C C . LEU A 1 336 ? 190.068 203.064 195.806 1.00 67.94 380 LEU A C 1
ATOM 2601 O O . LEU A 1 336 ? 190.334 204.066 196.470 1.00 71.54 380 LEU A O 1
ATOM 2606 N N . HIS A 1 337 ? 190.628 202.810 194.623 1.00 61.95 381 HIS A N 1
ATOM 2607 C CA . HIS A 1 337 ? 191.544 203.773 194.025 1.00 58.67 381 HIS A CA 1
ATOM 2608 C C . HIS A 1 337 ? 190.835 205.079 193.703 1.00 59.66 381 HIS A C 1
ATOM 2609 O O . HIS A 1 337 ? 191.415 206.158 193.845 1.00 65.35 381 HIS A O 1
ATOM 2616 N N . GLY A 1 338 ? 189.594 205.001 193.249 1.00 56.44 382 GLY A N 1
ATOM 2617 C CA . GLY A 1 338 ? 188.751 206.172 193.132 1.00 53.04 382 GLY A CA 1
ATOM 2618 C C . GLY A 1 338 ? 187.311 205.738 193.072 1.00 50.71 382 GLY A C 1
ATOM 2619 O O . GLY A 1 338 ? 187.004 204.633 192.625 1.00 56.63 382 GLY A O 1
ATOM 2620 N N . SER A 1 339 ? 186.421 206.603 193.532 1.00 50.04 383 SER A N 1
ATOM 2621 C CA . SER A 1 339 ? 185.018 206.230 193.563 1.00 51.27 383 SER A CA 1
ATOM 2622 C C . SER A 1 339 ? 184.164 207.481 193.588 1.00 56.87 383 SER A C 1
ATOM 2623 O O . SER A 1 339 ? 184.618 208.559 193.968 1.00 65.40 383 SER A O 1
ATOM 2626 N N . ALA A 1 340 ? 182.912 207.313 193.188 1.00 52.64 384 ALA A N 1
ATOM 2627 C CA . ALA A 1 340 ? 181.957 208.403 193.184 1.00 53.01 384 ALA A CA 1
ATOM 2628 C C . ALA A 1 340 ? 180.562 207.818 193.185 1.00 51.84 384 ALA A C 1
ATOM 2629 O O . ALA A 1 340 ? 180.342 206.710 192.703 1.00 56.94 384 ALA A O 1
ATOM 2631 N N . LEU A 1 341 ? 179.625 208.581 193.723 1.00 52.05 385 LEU A N 1
ATOM 2632 C CA . LEU A 1 341 ? 178.218 208.218 193.729 1.00 48.98 385 LEU A CA 1
ATOM 2633 C C . LEU A 1 341 ? 177.453 209.372 193.106 1.00 51.70 385 LEU A C 1
ATOM 2634 O O . LEU A 1 341 ? 177.352 210.445 193.702 1.00 62.41 385 LEU A O 1
ATOM 2639 N N . PHE A 1 342 ? 176.938 209.161 191.905 1.00 50.55 386 PHE A N 1
ATOM 2640 C CA . PHE A 1 342 ? 176.223 210.187 191.167 1.00 51.37 386 PHE A CA 1
ATOM 2641 C C . PHE A 1 342 ? 174.737 209.885 191.204 1.00 50.24 386 PHE A C 1
ATOM 2642 O O . PHE A 1 342 ? 174.314 208.787 190.841 1.00 53.63 386 PHE A O 1
ATOM 2650 N N . GLN A 1 343 ? 173.953 210.857 191.637 1.00 50.85 387 GLN A N 1
ATOM 2651 C CA . GLN A 1 343 ? 172.508 210.732 191.702 1.00 51.59 387 GLN A CA 1
ATOM 2652 C C . GLN A 1 343 ? 171.886 211.759 190.774 1.00 53.76 387 GLN A C 1
ATOM 2653 O O . GLN A 1 343 ? 172.254 212.933 190.806 1.00 58.86 387 GLN A O 1
ATOM 2659 N N . ARG A 1 344 ? 170.952 211.314 189.948 1.00 52.18 388 ARG A N 1
ATOM 2660 C CA . ARG A 1 344 ? 170.240 212.184 189.021 1.00 52.91 388 ARG A CA 1
ATOM 2661 C C . ARG A 1 344 ? 168.772 211.811 189.135 1.00 54.95 388 ARG A C 1
ATOM 2662 O O . ARG A 1 344 ? 168.333 210.823 188.547 1.00 59.26 388 ARG A O 1
ATOM 2670 N N . GLY A 1 345 ? 168.021 212.587 189.898 1.00 54.23 389 GLY A N 1
ATOM 2671 C CA . GLY A 1 345 ? 166.659 212.194 190.203 1.00 54.53 389 GLY A CA 1
ATOM 2672 C C . GLY A 1 345 ? 166.661 210.937 191.043 1.00 58.53 389 GLY A C 1
ATOM 2673 O O . GLY A 1 345 ? 167.340 210.852 192.069 1.00 63.10 389 GLY A O 1
ATOM 2674 N N . GLN A 1 346 ? 165.903 209.939 190.609 1.00 58.48 390 GLN A N 1
ATOM 2675 C CA . GLN A 1 346 ? 165.888 208.639 191.257 1.00 56.51 390 GLN A CA 1
ATOM 2676 C C . GLN A 1 346 ? 166.832 207.649 190.592 1.00 59.69 390 GLN A C 1
ATOM 2677 O O . GLN A 1 346 ? 166.693 206.445 190.799 1.00 66.32 390 GLN A O 1
ATOM 2683 N N . THR A 1 347 ? 167.764 208.123 189.779 1.00 55.83 391 THR A N 1
ATOM 2684 C CA . THR A 1 347 ? 168.774 207.279 189.163 1.00 50.82 391 THR A CA 1
ATOM 2685 C C . THR A 1 347 ? 170.068 207.436 189.942 1.00 53.15 391 THR A C 1
ATOM 2686 O O . THR A 1 347 ? 170.568 208.549 190.099 1.00 57.16 391 THR A O 1
ATOM 2690 N N . GLN A 1 348 ? 170.595 206.328 190.440 1.00 52.77 392 GLN A N 1
ATOM 2691 C CA . GLN A 1 348 ? 171.785 206.336 191.272 1.00 50.32 392 GLN A CA 1
ATOM 2692 C C . GLN A 1 348 ? 172.816 205.401 190.674 1.00 50.66 392 GLN A C 1
ATOM 2693 O O . GLN A 1 348 ? 172.512 204.245 190.381 1.00 56.13 392 GLN A O 1
ATOM 2699 N N . VAL A 1 349 ? 174.033 205.892 190.507 1.00 46.85 393 VAL A N 1
ATOM 2700 C CA . VAL A 1 349 ? 175.087 205.132 189.860 1.00 46.78 393 VAL A CA 1
ATOM 2701 C C . VAL A 1 349 ? 176.334 205.213 190.720 1.00 46.51 393 VAL A C 1
ATOM 2702 O O . VAL A 1 349 ? 176.729 206.301 191.145 1.00 53.06 393 VAL A O 1
ATOM 2706 N N . LEU A 1 350 ? 176.948 204.070 190.980 1.00 47.77 394 LEU A N 1
ATOM 2707 C CA . LEU A 1 350 ? 178.182 203.994 191.743 1.00 49.63 394 LEU A CA 1
ATOM 2708 C C . LEU A 1 350 ? 179.318 203.648 190.795 1.00 51.23 394 LEU A C 1
ATOM 2709 O O . LEU A 1 350 ? 179.269 202.622 190.117 1.00 57.39 394 LEU A O 1
ATOM 2714 N N . CYS A 1 351 ? 180.335 204.494 190.756 1.00 49.79 395 CYS A N 1
ATOM 2715 C CA . CYS A 1 351 ? 181.444 204.343 189.832 1.00 49.32 395 CYS A CA 1
ATOM 2716 C C . CYS A 1 351 ? 182.726 204.120 190.611 1.00 53.13 395 CYS A C 1
ATOM 2717 O O . CYS A 1 351 ? 182.991 204.819 191.588 1.00 61.82 395 CYS A O 1
ATOM 2720 N N . THR A 1 352 ? 183.514 203.153 190.170 1.00 51.52 396 THR A N 1
ATOM 2721 C CA . THR A 1 352 ? 184.766 202.782 190.804 1.00 52.89 396 THR A CA 1
ATOM 2722 C C . THR A 1 352 ? 185.866 202.820 189.762 1.00 51.25 396 THR A C 1
ATOM 2723 O O . THR A 1 352 ? 185.632 202.505 188.599 1.00 56.99 396 THR A O 1
ATOM 2727 N N . VAL A 1 353 ? 187.058 203.222 190.174 1.00 50.50 397 VAL A N 1
ATOM 2728 C CA . VAL A 1 353 ? 188.226 203.235 189.309 1.00 49.84 397 VAL A CA 1
ATOM 2729 C C . VAL A 1 353 ? 189.257 202.286 189.891 1.00 54.08 397 VAL A C 1
ATOM 2730 O O . VAL A 1 353 ? 189.601 202.386 191.072 1.00 61.60 397 VAL A O 1
ATOM 2734 N N . THR A 1 354 ? 189.746 201.369 189.068 1.00 54.22 398 THR A N 1
ATOM 2735 C CA . THR A 1 354 ? 190.746 200.398 189.479 1.00 54.91 398 THR A CA 1
ATOM 2736 C C . THR A 1 354 ? 191.931 200.500 188.540 1.00 53.71 398 THR A C 1
ATOM 2737 O O . THR A 1 354 ? 191.776 200.356 187.327 1.00 61.26 398 THR A O 1
ATOM 2741 N N . PHE A 1 355 ? 193.106 200.743 189.096 1.00 55.78 399 PHE A N 1
ATOM 2742 C CA . PHE A 1 355 ? 194.335 200.713 188.327 1.00 57.88 399 PHE A CA 1
ATOM 2743 C C . PHE A 1 355 ? 194.859 199.286 188.282 1.00 61.30 399 PHE A C 1
ATOM 2744 O O . PHE A 1 355 ? 194.924 198.608 189.309 1.00 69.29 399 PHE A O 1
ATOM 2752 N N . ASP A 1 356 ? 195.216 198.831 187.091 1.00 65.11 400 ASP A N 1
ATOM 2753 C CA . ASP A 1 356 ? 195.708 197.485 186.870 1.00 65.19 400 ASP A CA 1
ATOM 2754 C C . ASP A 1 356 ? 197.042 197.572 186.152 1.00 68.44 400 ASP A C 1
ATOM 2755 O O . ASP A 1 356 ? 197.471 198.642 185.724 1.00 72.14 400 ASP A O 1
ATOM 2760 N N . SER A 1 357 ? 197.710 196.436 186.027 1.00 69.75 401 SER A N 1
ATOM 2761 C CA . SER A 1 357 ? 198.965 196.416 185.298 1.00 75.12 401 SER A CA 1
ATOM 2762 C C . SER A 1 357 ? 198.715 196.637 183.813 1.00 78.36 401 SER A C 1
ATOM 2763 O O . SER A 1 357 ? 197.653 196.307 183.284 1.00 80.51 401 SER A O 1
ATOM 2766 N N . LEU A 1 358 ? 199.709 197.214 183.139 1.00 77.54 402 LEU A N 1
ATOM 2767 C CA . LEU A 1 358 ? 199.611 197.362 181.694 1.00 81.70 402 LEU A CA 1
ATOM 2768 C C . LEU A 1 358 ? 199.475 196.014 181.007 1.00 90.95 402 LEU A C 1
ATOM 2769 O O . LEU A 1 358 ? 198.777 195.899 179.996 1.00 93.05 402 LEU A O 1
ATOM 2774 N N . GLU A 1 359 ? 200.108 194.979 181.556 1.00 93.88 403 GLU A N 1
ATOM 2775 C CA . GLU A 1 359 ? 200.083 193.659 180.949 1.00 95.01 403 GLU A CA 1
ATOM 2776 C C . GLU A 1 359 ? 198.724 192.984 181.034 1.00 94.76 403 GLU A C 1
ATOM 2777 O O . GLU A 1 359 ? 198.495 192.013 180.312 1.00 102.61 403 GLU A O 1
ATOM 2783 N N . SER A 1 360 ? 197.823 193.458 181.881 1.00 91.10 404 SER A N 1
ATOM 2784 C CA . SER A 1 360 ? 196.502 192.861 181.985 1.00 90.01 404 SER A CA 1
ATOM 2785 C C . SER A 1 360 ? 195.539 193.384 180.934 1.00 95.14 404 SER A C 1
ATOM 2786 O O . SER A 1 360 ? 194.395 192.927 180.877 1.00 95.42 404 SER A O 1
ATOM 2789 N N . GLY A 1 361 ? 195.966 194.331 180.109 1.00 95.92 405 GLY A N 1
ATOM 2790 C CA . GLY A 1 361 ? 195.124 194.897 179.082 1.00 98.73 405 GLY A CA 1
ATOM 2791 C C . GLY A 1 361 ? 195.280 194.305 177.699 1.00 113.09 405 GLY A C 1
ATOM 2792 O O . GLY A 1 361 ? 194.763 194.888 176.739 1.00 116.61 405 GLY A O 1
ATOM 2793 N N . ILE A 1 362 ? 195.956 193.165 177.555 1.00 116.59 406 ILE A N 1
ATOM 2794 C CA . ILE A 1 362 ? 196.191 192.598 176.231 1.00 120.78 406 ILE A CA 1
ATOM 2795 C C . ILE A 1 362 ? 195.433 191.290 176.040 1.00 133.20 406 ILE A C 1
ATOM 2796 O O . ILE A 1 362 ? 195.880 190.410 175.298 1.00 140.89 406 ILE A O 1
ATOM 2801 N N . LYS A 1 363 ? 194.287 191.148 176.698 1.00 134.57 407 LYS A N 1
ATOM 2802 C CA . LYS A 1 363 ? 193.435 189.982 176.483 1.00 144.87 407 LYS A CA 1
ATOM 2803 C C . LYS A 1 363 ? 192.875 190.031 175.068 1.00 155.08 407 LYS A C 1
ATOM 2804 O O . LYS A 1 363 ? 192.025 190.873 174.761 1.00 155.39 407 LYS A O 1
ATOM 2810 N N . SER A 1 364 ? 193.343 189.136 174.201 1.00 157.75 408 SER A N 1
ATOM 2811 C CA . SER A 1 364 ? 192.958 189.152 172.795 1.00 155.81 408 SER A CA 1
ATOM 2812 C C . SER A 1 364 ? 192.770 187.715 172.317 1.00 160.92 408 SER A C 1
ATOM 2813 O O . SER A 1 364 ? 192.646 186.780 173.113 1.00 163.12 408 SER A O 1
ATOM 2816 N N . ASP A 1 365 ? 192.728 187.547 170.996 1.00 162.45 409 ASP A N 1
ATOM 2817 C CA . ASP A 1 365 ? 192.501 186.226 170.417 1.00 162.89 409 ASP A CA 1
ATOM 2818 C C . ASP A 1 365 ? 193.628 185.264 170.773 1.00 163.66 409 ASP A C 1
ATOM 2819 O O . ASP A 1 365 ? 193.381 184.126 171.186 1.00 164.52 409 ASP A O 1
ATOM 2824 N N . GLN A 1 366 ? 194.880 185.707 170.621 1.00 161.15 410 GLN A N 1
ATOM 2825 C CA . GLN A 1 366 ? 196.015 184.824 170.873 1.00 159.47 410 GLN A CA 1
ATOM 2826 C C . GLN A 1 366 ? 196.118 184.428 172.340 1.00 161.26 410 GLN A C 1
ATOM 2827 O O . GLN A 1 366 ? 196.510 183.298 172.651 1.00 155.95 410 GLN A O 1
ATOM 2833 N N . VAL A 1 367 ? 195.773 185.333 173.252 1.00 164.66 411 VAL A N 1
ATOM 2834 C CA . VAL A 1 367 ? 195.981 185.077 174.671 1.00 166.01 411 VAL A CA 1
ATOM 2835 C C . VAL A 1 367 ? 194.868 184.243 175.295 1.00 165.84 411 VAL A C 1
ATOM 2836 O O . VAL A 1 367 ? 195.105 183.574 176.310 1.00 164.00 411 VAL A O 1
ATOM 2840 N N . ILE A 1 368 ? 193.664 184.261 174.723 1.00 166.38 412 ILE A N 1
ATOM 2841 C CA . ILE A 1 368 ? 192.511 183.612 175.338 1.00 165.49 412 ILE A CA 1
ATOM 2842 C C . ILE A 1 368 ? 191.494 183.297 174.252 1.00 163.38 412 ILE A C 1
ATOM 2843 O O . ILE A 1 368 ? 191.500 183.898 173.178 1.00 162.75 412 ILE A O 1
ATOM 2848 N N . THR A 1 369 ? 190.598 182.352 174.546 1.00 161.96 413 THR A N 1
ATOM 2849 C CA . THR A 1 369 ? 189.668 181.853 173.538 1.00 160.83 413 THR A CA 1
ATOM 2850 C C . THR A 1 369 ? 188.585 182.875 173.197 1.00 160.07 413 THR A C 1
ATOM 2851 O O . THR A 1 369 ? 188.175 182.986 172.035 1.00 150.82 413 THR A O 1
ATOM 2855 N N . ALA A 1 370 ? 188.104 183.624 174.188 1.00 160.71 414 ALA A N 1
ATOM 2856 C CA . ALA A 1 370 ? 186.902 184.435 174.031 1.00 155.73 414 ALA A CA 1
ATOM 2857 C C . ALA A 1 370 ? 187.189 185.916 173.799 1.00 157.01 414 ALA A C 1
ATOM 2858 O O . ALA A 1 370 ? 186.679 186.504 172.839 1.00 150.83 414 ALA A O 1
ATOM 2860 N N . ILE A 1 371 ? 187.981 186.538 174.673 1.00 159.75 415 ILE A N 1
ATOM 2861 C CA . ILE A 1 371 ? 188.225 187.971 174.583 1.00 158.98 415 ILE A CA 1
ATOM 2862 C C . ILE A 1 371 ? 189.097 188.280 173.373 1.00 159.84 415 ILE A C 1
ATOM 2863 O O . ILE A 1 371 ? 189.946 187.478 172.965 1.00 160.50 415 ILE A O 1
ATOM 2868 N N . ASN A 1 372 ? 188.881 189.455 172.787 1.00 159.04 416 ASN A N 1
ATOM 2869 C CA . ASN A 1 372 ? 189.605 189.865 171.593 1.00 156.62 416 ASN A CA 1
ATOM 2870 C C . ASN A 1 372 ? 189.738 191.379 171.576 1.00 152.51 416 ASN A C 1
ATOM 2871 O O . ASN A 1 372 ? 188.796 192.096 171.922 1.00 149.64 416 ASN A O 1
ATOM 2876 N N . GLY A 1 373 ? 190.906 191.854 171.164 1.00 149.09 417 GLY A N 1
ATOM 2877 C CA . GLY A 1 373 ? 191.146 193.272 171.017 1.00 137.99 417 GLY A CA 1
ATOM 2878 C C . GLY A 1 373 ? 191.928 193.854 172.183 1.00 128.85 417 GLY A C 1
ATOM 2879 O O . GLY A 1 373 ? 192.025 193.275 173.266 1.00 128.65 417 GLY A O 1
ATOM 2880 N N . ILE A 1 374 ? 192.516 195.019 171.936 1.00 121.25 418 ILE A N 1
ATOM 2881 C CA . ILE A 1 374 ? 193.222 195.785 172.951 1.00 112.06 418 ILE A CA 1
ATOM 2882 C C . ILE A 1 374 ? 192.760 197.231 172.846 1.00 107.89 418 ILE A C 1
ATOM 2883 O O . ILE A 1 374 ? 192.640 197.769 171.740 1.00 110.17 418 ILE A O 1
ATOM 2888 N N . LYS A 1 375 ? 192.469 197.845 173.987 1.00 100.45 419 LYS A N 1
ATOM 2889 C CA . LYS A 1 375 ? 192.017 199.228 174.001 1.00 94.54 419 LYS A CA 1
ATOM 2890 C C . LYS A 1 375 ? 193.162 200.181 173.688 1.00 97.33 419 LYS A C 1
ATOM 2891 O O . LYS A 1 375 ? 194.277 200.017 174.188 1.00 96.86 419 LYS A O 1
ATOM 2897 N N . ASP A 1 376 ? 192.877 201.193 172.861 1.00 94.82 420 ASP A N 1
ATOM 2898 C CA . ASP A 1 376 ? 193.921 202.079 172.354 1.00 95.36 420 ASP A CA 1
ATOM 2899 C C . ASP A 1 376 ? 194.653 202.778 173.485 1.00 94.92 420 ASP A C 1
ATOM 2900 O O . ASP A 1 376 ? 195.833 202.513 173.732 1.00 100.41 420 ASP A O 1
ATOM 2905 N N . LYS A 1 377 ? 193.968 203.679 174.168 1.00 84.93 421 LYS A N 1
ATOM 2906 C CA . LYS A 1 377 ? 194.381 204.037 175.506 1.00 79.29 421 LYS A CA 1
ATOM 2907 C C . LYS A 1 377 ? 193.974 202.870 176.376 1.00 82.73 421 LYS A C 1
ATOM 2908 O O . LYS A 1 377 ? 192.933 202.255 176.137 1.00 88.32 421 LYS A O 1
ATOM 2914 N N . ASN A 1 378 ? 194.816 202.519 177.341 1.00 75.81 422 ASN A N 1
ATOM 2915 C CA . ASN A 1 378 ? 194.532 201.335 178.138 1.00 69.19 422 ASN A CA 1
ATOM 2916 C C . ASN A 1 378 ? 193.401 201.636 179.102 1.00 66.72 422 ASN A C 1
ATOM 2917 O O . ASN A 1 378 ? 193.613 201.743 180.309 1.00 70.39 422 ASN A O 1
ATOM 2922 N N . PHE A 1 379 ? 192.194 201.758 178.574 1.00 60.96 423 PHE A N 1
ATOM 2923 C CA . PHE A 1 379 ? 191.073 202.293 179.318 1.00 55.40 423 PHE A CA 1
ATOM 2924 C C . PHE A 1 379 ? 189.836 201.538 178.883 1.00 55.62 423 PHE A C 1
ATOM 2925 O O . PHE A 1 379 ? 189.568 201.426 177.688 1.00 62.80 423 PHE A O 1
ATOM 2933 N N . MET A 1 380 ? 189.103 201.008 179.847 1.00 55.57 424 MET A N 1
ATOM 2934 C CA . MET A 1 380 ? 187.852 200.338 179.565 1.00 57.27 424 MET A CA 1
ATOM 2935 C C . MET A 1 380 ? 186.857 200.693 180.650 1.00 53.90 424 MET A C 1
ATOM 2936 O O . MET A 1 380 ? 187.231 200.960 181.790 1.00 56.59 424 MET A O 1
ATOM 2941 N N . LEU A 1 381 ? 185.587 200.697 180.282 1.00 49.86 425 LEU A N 1
ATOM 2942 C CA . LEU A 1 381 ? 184.502 200.908 181.221 1.00 45.95 425 LEU A CA 1
ATOM 2943 C C . LEU A 1 381 ? 183.601 199.689 181.198 1.00 48.83 425 LEU A C 1
ATOM 2944 O O . LEU A 1 381 ? 183.160 199.259 180.131 1.00 56.85 425 LEU A O 1
ATOM 2949 N N . HIS A 1 382 ? 183.333 199.139 182.369 1.00 49.65 426 HIS A N 1
ATOM 2950 C CA . HIS A 1 382 ? 182.423 198.022 182.530 1.00 51.07 426 HIS A CA 1
ATOM 2951 C C . HIS A 1 382 ? 181.160 198.523 183.205 1.00 54.63 426 HIS A C 1
ATOM 2952 O O . HIS A 1 382 ? 181.230 199.185 184.240 1.00 60.14 426 HIS A O 1
ATOM 2959 N N . TYR A 1 383 ? 180.017 198.215 182.619 1.00 55.29 427 TYR A N 1
ATOM 2960 C CA . TYR A 1 383 ? 178.733 198.727 183.062 1.00 50.89 427 TYR A CA 1
ATOM 2961 C C . TYR A 1 383 ? 177.862 197.561 183.494 1.00 58.30 427 TYR A C 1
ATOM 2962 O O . TYR A 1 383 ? 177.737 196.578 182.763 1.00 67.08 427 TYR A O 1
ATOM 2971 N N . GLU A 1 384 ? 177.272 197.662 184.676 1.00 59.56 428 GLU A N 1
ATOM 2972 C CA . GLU A 1 384 ? 176.398 196.627 185.203 1.00 59.30 428 GLU A CA 1
ATOM 2973 C C . GLU A 1 384 ? 175.041 197.217 185.536 1.00 58.94 428 GLU A C 1
ATOM 2974 O O . GLU A 1 384 ? 174.949 198.327 186.058 1.00 61.61 428 GLU A O 1
ATOM 2980 N N . PHE A 1 385 ? 173.995 196.459 185.256 1.00 57.49 429 PHE A N 1
ATOM 2981 C CA . PHE A 1 385 ? 172.623 196.858 185.544 1.00 57.26 429 PHE A CA 1
ATOM 2982 C C . PHE A 1 385 ? 171.969 195.747 186.349 1.00 60.62 429 PHE A C 1
ATOM 2983 O O . PHE A 1 385 ? 171.246 194.909 185.799 1.00 64.46 429 PHE A O 1
ATOM 2991 N N . PRO A 1 386 ? 172.206 195.711 187.660 1.00 57.96 430 PRO A N 1
ATOM 2992 C CA . PRO A 1 386 ? 171.722 194.594 188.459 1.00 56.43 430 PRO A CA 1
ATOM 2993 C C . PRO A 1 386 ? 170.207 194.560 188.500 1.00 58.47 430 PRO A C 1
ATOM 2994 O O . PRO A 1 386 ? 169.543 195.597 188.339 1.00 61.90 430 PRO A O 1
ATOM 2998 N N . PRO A 1 387 ? 169.614 193.386 188.705 1.00 60.79 431 PRO A N 1
ATOM 2999 C CA . PRO A 1 387 ? 168.148 193.296 188.727 1.00 62.51 431 PRO A CA 1
ATOM 3000 C C . PRO A 1 387 ? 167.505 194.119 189.823 1.00 62.85 431 PRO A C 1
ATOM 3001 O O . PRO A 1 387 ? 166.359 194.552 189.667 1.00 66.93 431 PRO A O 1
ATOM 3005 N N . TYR A 1 388 ? 168.196 194.343 190.936 1.00 58.36 432 TYR A N 1
ATOM 3006 C CA . TYR A 1 388 ? 167.597 195.103 192.020 1.00 55.39 432 TYR A CA 1
ATOM 3007 C C . TYR A 1 388 ? 167.536 196.594 191.741 1.00 59.61 432 TYR A C 1
ATOM 3008 O O . TYR A 1 388 ? 166.849 197.308 192.473 1.00 63.27 432 TYR A O 1
ATOM 3017 N N . ALA A 1 389 ? 168.227 197.081 190.711 1.00 56.96 433 ALA A N 1
ATOM 3018 C CA . ALA A 1 389 ? 168.128 198.489 190.357 1.00 51.25 433 ALA A CA 1
ATOM 3019 C C . ALA A 1 389 ? 166.714 198.873 189.966 1.00 55.84 433 ALA A C 1
ATOM 3020 O O . ALA A 1 389 ? 166.379 200.058 189.974 1.00 61.32 433 ALA A O 1
ATOM 3022 N N . THR A 1 390 ? 165.880 197.898 189.621 1.00 57.11 434 THR A N 1
ATOM 3023 C CA . THR A 1 390 ? 164.476 198.136 189.325 1.00 62.14 434 THR A CA 1
ATOM 3024 C C . THR A 1 390 ? 163.561 197.279 190.186 1.00 64.62 434 THR A C 1
ATOM 3025 O O . THR A 1 390 ? 162.397 197.085 189.834 1.00 70.59 434 THR A O 1
ATOM 3029 N N . ASN A 1 391 ? 164.068 196.763 191.307 1.00 65.07 435 ASN A N 1
ATOM 3030 C CA . ASN A 1 391 ? 163.310 195.879 192.195 1.00 65.28 435 ASN A CA 1
ATOM 3031 C C . ASN A 1 391 ? 162.768 194.674 191.433 1.00 67.49 435 ASN A C 1
ATOM 3032 O O . ASN A 1 391 ? 161.598 194.310 191.542 1.00 70.66 435 ASN A O 1
ATOM 3037 N N . GLU A 1 392 ? 163.634 194.057 190.645 1.00 71.18 436 GLU A N 1
ATOM 3038 C CA . GLU A 1 392 ? 163.275 192.909 189.835 1.00 73.35 436 GLU A CA 1
ATOM 3039 C C . GLU A 1 392 ? 164.207 191.749 190.138 1.00 73.93 436 GLU A C 1
ATOM 3040 O O . GLU A 1 392 ? 165.252 191.904 190.768 1.00 74.14 436 GLU A O 1
ATOM 3046 N N . ILE A 1 393 ? 163.810 190.575 189.669 1.00 73.41 437 ILE A N 1
ATOM 3047 C CA . ILE A 1 393 ? 164.594 189.357 189.798 1.00 73.65 437 ILE A CA 1
ATOM 3048 C C . ILE A 1 393 ? 165.064 188.958 188.412 1.00 75.35 437 ILE A C 1
ATOM 3049 O O . ILE A 1 393 ? 164.263 188.893 187.475 1.00 84.09 437 ILE A O 1
ATOM 3054 N N . GLY A 1 394 ? 166.356 188.701 188.276 1.00 70.57 438 GLY A N 1
ATOM 3055 C CA . GLY A 1 394 ? 166.860 188.286 186.984 1.00 76.26 438 GLY A CA 1
ATOM 3056 C C . GLY A 1 394 ? 168.176 187.564 187.114 1.00 86.59 438 GLY A C 1
ATOM 3057 O O . GLY A 1 394 ? 168.836 187.599 188.152 1.00 90.44 438 GLY A O 1
ATOM 3058 N N . LYS A 1 395 ? 168.550 186.901 186.027 1.00 96.25 439 LYS A N 1
ATOM 3059 C CA . LYS A 1 395 ? 169.830 186.216 185.971 1.00 100.42 439 LYS A CA 1
ATOM 3060 C C . LYS A 1 395 ? 170.966 187.223 186.053 1.00 101.00 439 LYS A C 1
ATOM 3061 O O . LYS A 1 395 ? 170.880 188.325 185.509 1.00 100.75 439 LYS A O 1
ATOM 3067 N N . VAL A 1 396 ? 172.033 186.841 186.744 1.00 101.21 440 VAL A N 1
ATOM 3068 C CA . VAL A 1 396 ? 173.188 187.707 186.923 1.00 106.95 440 VAL A CA 1
ATOM 3069 C C . VAL A 1 396 ? 174.449 187.087 186.330 1.00 115.22 440 VAL A C 1
ATOM 3070 O O . VAL A 1 396 ? 175.552 187.548 186.597 1.00 114.68 440 VAL A O 1
ATOM 3074 N N . THR A 1 397 ? 174.296 186.044 185.524 1.00 117.66 441 THR A N 1
ATOM 3075 C CA . THR A 1 397 ? 175.418 185.407 184.853 1.00 120.17 441 THR A CA 1
ATOM 3076 C C . THR A 1 397 ? 175.572 186.007 183.465 1.00 124.92 441 THR A C 1
ATOM 3077 O O . THR A 1 397 ? 174.625 186.007 182.674 1.00 124.64 441 THR A O 1
ATOM 3081 N N . GLY A 1 398 ? 176.763 186.520 183.177 1.00 126.34 442 GLY A N 1
ATOM 3082 C CA . GLY A 1 398 ? 177.013 187.168 181.911 1.00 121.79 442 GLY A CA 1
ATOM 3083 C C . GLY A 1 398 ? 176.455 188.574 181.879 1.00 119.89 442 GLY A C 1
ATOM 3084 O O . GLY A 1 398 ? 175.962 189.115 182.869 1.00 117.71 442 GLY A O 1
ATOM 3085 N N . LEU A 1 399 ? 176.538 189.178 180.700 1.00 121.44 443 LEU A N 1
ATOM 3086 C CA . LEU A 1 399 ? 176.062 190.534 180.486 1.00 115.67 443 LEU A CA 1
ATOM 3087 C C . LEU A 1 399 ? 175.059 190.549 179.345 1.00 105.85 443 LEU A C 1
ATOM 3088 O O . LEU A 1 399 ? 175.249 189.883 178.324 1.00 104.57 443 LEU A O 1
ATOM 3093 N N . ASN A 1 400 ? 173.992 191.312 179.533 1.00 93.32 444 ASN A N 1
ATOM 3094 C CA . ASN A 1 400 ? 173.037 191.538 178.470 1.00 90.59 444 ASN A CA 1
ATOM 3095 C C . ASN A 1 400 ? 173.728 192.236 177.304 1.00 90.76 444 ASN A C 1
ATOM 3096 O O . ASN A 1 400 ? 174.823 192.784 177.435 1.00 90.64 444 ASN A O 1
ATOM 3101 N N . ARG A 1 401 ? 173.090 192.186 176.138 1.00 88.06 445 ARG A N 1
ATOM 3102 C CA . ARG A 1 401 ? 173.547 193.028 175.044 1.00 80.50 445 ARG A CA 1
ATOM 3103 C C . ARG A 1 401 ? 173.370 194.498 175.383 1.00 77.01 445 ARG A C 1
ATOM 3104 O O . ARG A 1 401 ? 174.194 195.329 174.994 1.00 74.84 445 ARG A O 1
ATOM 3112 N N . ARG A 1 402 ? 172.322 194.829 176.136 1.00 76.75 446 ARG A N 1
ATOM 3113 C CA . ARG A 1 402 ? 172.108 196.210 176.549 1.00 74.44 446 ARG A CA 1
ATOM 3114 C C . ARG A 1 402 ? 173.220 196.694 177.468 1.00 69.75 446 ARG A C 1
ATOM 3115 O O . ARG A 1 402 ? 173.677 197.833 177.348 1.00 67.96 446 ARG A O 1
ATOM 3123 N N . GLU A 1 403 ? 173.667 195.848 178.396 1.00 69.23 447 GLU A N 1
ATOM 3124 C CA . GLU A 1 403 ? 174.751 196.247 179.284 1.00 68.36 447 GLU A CA 1
ATOM 3125 C C . GLU A 1 403 ? 176.025 196.514 178.504 1.00 65.33 447 GLU A C 1
ATOM 3126 O O . GLU A 1 403 ? 176.761 197.456 178.806 1.00 65.82 447 GLU A O 1
ATOM 3132 N N . LEU A 1 404 ? 176.309 195.686 177.505 1.00 64.71 448 LEU A N 1
ATOM 3133 C CA . LEU A 1 404 ? 177.489 195.908 176.681 1.00 62.59 448 LEU A CA 1
ATOM 3134 C C . LEU A 1 404 ? 177.381 197.205 175.896 1.00 63.88 448 LEU A C 1
ATOM 3135 O O . LEU A 1 404 ? 178.358 197.949 175.785 1.00 63.97 448 LEU A O 1
ATOM 3140 N N . GLY A 1 405 ? 176.208 197.484 175.330 1.00 62.62 449 GLY A N 1
ATOM 3141 C CA . GLY A 1 405 ? 176.040 198.712 174.572 1.00 55.57 449 GLY A CA 1
ATOM 3142 C C . GLY A 1 405 ? 176.170 199.951 175.433 1.00 57.17 449 GLY A C 1
ATOM 3143 O O . GLY A 1 405 ? 176.863 200.902 175.073 1.00 57.12 449 GLY A O 1
ATOM 3144 N N . HIS A 1 406 ? 175.512 199.951 176.592 1.00 60.64 450 HIS A N 1
ATOM 3145 C CA . HIS A 1 406 ? 175.602 201.094 177.492 1.00 56.45 450 HIS A CA 1
ATOM 3146 C C . HIS A 1 406 ? 177.026 201.304 177.970 1.00 52.62 450 HIS A C 1
ATOM 3147 O O . HIS A 1 406 ? 177.497 202.440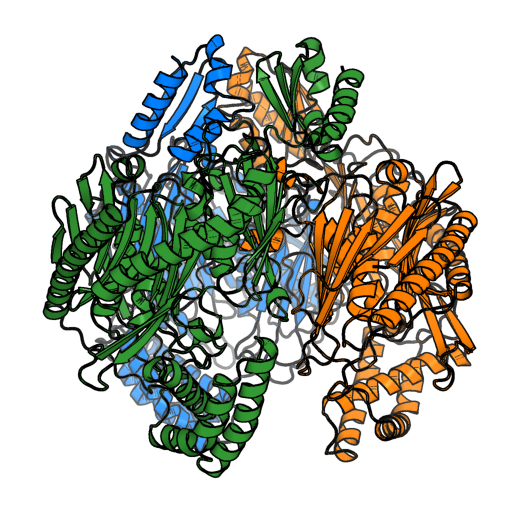 178.058 1.00 56.00 450 HIS A O 1
ATOM 3154 N N . GLY A 1 407 ? 177.727 200.222 178.288 1.00 52.92 451 GLY A N 1
ATOM 3155 C CA . GLY A 1 407 ? 179.112 200.353 178.687 1.00 52.15 451 GLY A CA 1
ATOM 3156 C C . GLY A 1 407 ? 179.975 200.944 177.595 1.00 55.59 451 GLY A C 1
ATOM 3157 O O . GLY A 1 407 ? 180.870 201.743 177.863 1.00 58.98 451 GLY A O 1
ATOM 3158 N N . ALA A 1 408 ? 179.715 200.563 176.348 1.00 52.60 452 ALA A N 1
ATOM 3159 C CA . ALA A 1 408 ? 180.480 201.114 175.239 1.00 47.26 452 ALA A CA 1
ATOM 3160 C C . ALA A 1 408 ? 180.179 202.591 175.045 1.00 50.69 452 ALA A C 1
ATOM 3161 O O . ALA A 1 408 ? 181.070 203.370 174.698 1.00 54.56 452 ALA A O 1
ATOM 3163 N N . LEU A 1 409 ? 178.929 202.992 175.254 1.00 49.85 453 LEU A N 1
ATOM 3164 C CA . LEU A 1 409 ? 178.563 204.391 175.092 1.00 46.93 453 LEU A CA 1
ATOM 3165 C C . LEU A 1 409 ? 179.264 205.266 176.118 1.00 49.39 453 LEU A C 1
ATOM 3166 O O . LEU A 1 409 ? 179.848 206.295 175.773 1.00 52.59 453 LEU A O 1
ATOM 3171 N N . ALA A 1 410 ? 179.221 204.870 177.388 1.00 49.12 454 ALA A N 1
ATOM 3172 C CA . ALA A 1 410 ? 179.889 205.651 178.417 1.00 48.91 454 ALA A CA 1
ATOM 3173 C C . ALA A 1 410 ? 181.397 205.586 178.275 1.00 49.72 454 ALA A C 1
ATOM 3174 O O . ALA A 1 410 ? 182.091 206.526 178.664 1.00 56.41 454 ALA A O 1
ATOM 3176 N N . GLU A 1 411 ? 181.921 204.484 177.743 1.00 49.11 455 GLU A N 1
ATOM 3177 C CA . GLU A 1 411 ? 183.361 204.372 177.555 1.00 50.95 455 GLU A CA 1
ATOM 3178 C C . GLU A 1 411 ? 183.864 205.377 176.533 1.00 52.99 455 GLU A C 1
ATOM 3179 O O . GLU A 1 411 ? 184.886 206.032 176.747 1.00 59.27 455 GLU A O 1
ATOM 3185 N N . LYS A 1 412 ? 183.171 205.510 175.408 1.00 50.25 456 LYS A N 1
ATOM 3186 C CA . LYS A 1 412 ? 183.629 206.446 174.394 1.00 51.27 456 LYS A CA 1
ATOM 3187 C C . LYS A 1 412 ? 183.233 207.880 174.703 1.00 52.84 456 LYS A C 1
ATOM 3188 O O . LYS A 1 412 ? 183.803 208.800 174.118 1.00 57.08 456 LYS A O 1
ATOM 3194 N N . ALA A 1 413 ? 182.289 208.091 175.616 1.00 49.91 457 ALA A N 1
ATOM 3195 C CA . ALA A 1 413 ? 182.044 209.435 176.123 1.00 47.08 457 ALA A CA 1
ATOM 3196 C C . ALA A 1 413 ? 183.230 209.940 176.930 1.00 48.70 457 ALA A C 1
ATOM 3197 O O . ALA A 1 413 ? 183.584 211.119 176.853 1.00 52.23 457 ALA A O 1
ATOM 3199 N N . LEU A 1 414 ? 183.858 209.065 177.705 1.00 49.71 458 LEU A N 1
ATOM 3200 C CA . LEU A 1 414 ? 184.998 209.448 178.518 1.00 49.27 458 LEU A CA 1
ATOM 3201 C C . LEU A 1 414 ? 186.320 209.305 177.796 1.00 51.87 458 LEU A C 1
ATOM 3202 O O . LEU A 1 414 ? 187.300 209.929 178.203 1.00 58.94 458 LEU A O 1
ATOM 3207 N N . TYR A 1 415 ? 186.364 208.514 176.733 1.00 50.88 459 TYR A N 1
ATOM 3208 C CA . TYR A 1 415 ? 187.634 208.210 176.084 1.00 53.57 459 TYR A CA 1
ATOM 3209 C C . TYR A 1 415 ? 188.411 209.439 175.621 1.00 56.32 459 TYR A C 1
ATOM 3210 O O . TYR A 1 415 ? 189.639 209.451 175.803 1.00 60.12 459 TYR A O 1
ATOM 3219 N N . PRO A 1 416 ? 187.806 210.466 175.015 1.00 55.04 460 PRO A N 1
ATOM 3220 C CA . PRO A 1 416 ? 188.619 211.589 174.527 1.00 56.46 460 PRO A CA 1
ATOM 3221 C C . PRO A 1 416 ? 189.406 212.318 175.602 1.00 57.40 460 PRO A C 1
ATOM 3222 O O . PRO A 1 416 ? 190.466 212.872 175.297 1.00 61.47 460 PRO A O 1
ATOM 3226 N N . VAL A 1 417 ? 188.931 212.347 176.848 1.00 55.57 461 VAL A N 1
ATOM 3227 C CA . VAL A 1 417 ? 189.630 213.093 177.892 1.00 52.38 461 VAL A CA 1
ATOM 3228 C C . VAL A 1 417 ? 190.621 212.248 178.675 1.00 54.01 461 VAL A C 1
ATOM 3229 O O . VAL A 1 417 ? 191.374 212.797 179.491 1.00 58.78 461 VAL A O 1
ATOM 3233 N N . ILE A 1 418 ? 190.652 210.944 178.456 1.00 54.03 462 ILE A N 1
ATOM 3234 C CA . ILE A 1 418 ? 191.615 210.077 179.141 1.00 53.95 462 ILE A CA 1
ATOM 3235 C C . ILE A 1 418 ? 193.020 210.416 178.662 1.00 59.27 462 ILE A C 1
ATOM 3236 O O . ILE A 1 418 ? 193.242 210.530 177.448 1.00 62.06 462 ILE A O 1
ATOM 3241 N N . PRO A 1 419 ? 193.986 210.596 179.554 1.00 62.97 463 PRO A N 1
ATOM 3242 C CA . PRO A 1 419 ? 195.341 210.929 179.116 1.00 65.01 463 PRO A CA 1
ATOM 3243 C C . PRO A 1 419 ? 196.020 209.761 178.423 1.00 69.70 463 PRO A C 1
ATOM 3244 O O . PRO A 1 419 ? 195.666 208.596 178.600 1.00 71.21 463 PRO A O 1
ATOM 3248 N N . ARG A 1 420 ? 197.018 210.098 177.620 1.00 78.48 464 ARG A N 1
ATOM 3249 C CA . ARG A 1 420 ? 197.852 209.110 176.961 1.00 81.81 464 ARG A CA 1
ATOM 3250 C C . ARG A 1 420 ? 199.018 208.721 177.857 1.00 85.67 464 ARG A C 1
ATOM 3251 O O . ARG A 1 420 ? 199.485 209.512 178.679 1.00 87.62 464 ARG A O 1
ATOM 3259 N N . ASP A 1 421 ? 199.492 207.492 177.678 1.00 85.34 465 ASP A N 1
ATOM 3260 C CA . ASP A 1 421 ? 200.701 207.008 178.341 1.00 89.54 465 ASP A CA 1
ATOM 3261 C C . ASP A 1 421 ? 200.581 207.070 179.861 1.00 88.81 465 ASP A C 1
ATOM 3262 O O . ASP A 1 421 ? 201.538 207.391 180.565 1.00 89.29 465 ASP A O 1
ATOM 3267 N N . PHE A 1 422 ? 199.396 206.772 180.370 1.00 85.33 466 PHE A N 1
ATOM 3268 C CA . PHE A 1 422 ? 199.248 206.550 181.796 1.00 76.82 466 PHE A CA 1
ATOM 3269 C C . PHE A 1 422 ? 199.975 205.265 182.189 1.00 76.69 466 PHE A C 1
ATOM 3270 O O . PHE A 1 422 ? 199.954 204.289 181.437 1.00 80.02 466 PHE A O 1
ATOM 3278 N N . PRO A 1 423 ? 200.638 205.237 183.346 1.00 73.67 467 PRO A N 1
ATOM 3279 C CA . PRO A 1 423 ? 201.415 204.045 183.713 1.00 73.34 467 PRO A CA 1
ATOM 3280 C C . PRO A 1 423 ? 200.587 202.787 183.924 1.00 74.50 467 PRO A C 1
ATOM 3281 O O . PRO A 1 423 ? 201.144 201.689 183.835 1.00 75.64 467 PRO A O 1
ATOM 3285 N N . PHE A 1 424 ? 199.293 202.895 184.198 1.00 70.56 468 PHE A N 1
ATOM 3286 C CA . PHE A 1 424 ? 198.482 201.737 184.535 1.00 66.13 468 PHE A CA 1
ATOM 3287 C C . PHE A 1 424 ? 197.291 201.620 183.601 1.00 65.77 468 PHE A C 1
ATOM 3288 O O . PHE A 1 424 ? 196.884 202.582 182.950 1.00 69.11 468 PHE A O 1
ATOM 3296 N N . THR A 1 425 ? 196.739 200.416 183.542 1.00 63.95 469 THR A N 1
ATOM 3297 C CA . THR A 1 425 ? 195.458 200.212 182.891 1.00 58.89 469 THR A CA 1
ATOM 3298 C C . THR A 1 425 ? 194.362 200.809 183.755 1.00 58.85 469 THR A C 1
ATOM 3299 O O . THR A 1 425 ? 194.317 200.573 184.962 1.00 66.57 469 THR A O 1
ATOM 3303 N N . ILE A 1 426 ? 193.481 201.588 183.148 1.00 57.09 470 ILE A N 1
ATOM 3304 C CA . ILE A 1 426 ? 192.397 202.241 183.863 1.00 53.78 470 ILE A CA 1
ATOM 3305 C C . ILE A 1 426 ? 191.118 201.473 183.596 1.00 53.65 470 ILE A C 1
ATOM 3306 O O . ILE A 1 426 ? 190.650 201.412 182.457 1.00 59.24 470 ILE A O 1
ATOM 3311 N N . ARG A 1 427 ? 190.551 200.887 184.636 1.00 51.77 471 ARG A N 1
ATOM 3312 C CA . ARG A 1 427 ? 189.274 200.201 184.539 1.00 51.12 471 ARG A CA 1
ATOM 3313 C C . ARG A 1 427 ? 188.259 200.975 185.354 1.00 53.56 471 ARG A C 1
ATOM 3314 O O . ARG A 1 427 ? 188.448 201.172 186.555 1.00 58.93 471 ARG A O 1
ATOM 3322 N N . VAL A 1 428 ? 187.189 201.408 184.709 1.00 49.30 472 VAL A N 1
ATOM 3323 C CA . VAL A 1 428 ? 186.086 202.070 185.381 1.00 44.39 472 VAL A CA 1
ATOM 3324 C C . VAL A 1 428 ? 184.937 201.088 185.439 1.00 46.59 472 VAL A C 1
ATOM 3325 O O . VAL A 1 428 ? 184.566 200.503 184.420 1.00 55.43 472 VAL A O 1
ATOM 3329 N N . THR A 1 429 ? 184.399 200.880 186.625 1.00 48.31 473 THR A N 1
ATOM 3330 C CA . THR A 1 429 ? 183.222 200.052 186.808 1.00 51.01 473 THR A CA 1
ATOM 3331 C C . THR A 1 429 ? 182.076 200.955 187.218 1.00 54.39 473 THR A C 1
ATOM 3332 O O . THR A 1 429 ? 182.192 201.708 188.185 1.00 58.21 473 THR A O 1
ATOM 3336 N N . SER A 1 430 ? 180.986 200.897 186.476 1.00 53.66 474 SER A N 1
ATOM 3337 C CA . SER A 1 430 ? 179.801 201.679 186.774 1.00 52.21 474 SER A CA 1
ATOM 3338 C C . SER A 1 430 ? 178.671 200.719 187.089 1.00 53.74 474 SER A C 1
ATOM 3339 O O . SER A 1 430 ? 178.333 199.869 186.264 1.00 63.49 474 SER A O 1
ATOM 3342 N N . GLU A 1 431 ? 178.088 200.851 188.272 1.00 52.17 475 GLU A N 1
ATOM 3343 C CA . GLU A 1 431 ? 177.003 199.987 188.705 1.00 54.50 475 GLU A CA 1
ATOM 3344 C C . GLU A 1 431 ? 175.759 200.816 188.949 1.00 52.68 475 GLU A C 1
ATOM 3345 O O . GLU A 1 431 ? 175.796 201.786 189.707 1.00 54.96 475 GLU A O 1
ATOM 3351 N N . VAL A 1 432 ? 174.660 200.416 188.332 1.00 50.48 476 VAL A N 1
ATOM 3352 C CA . VAL A 1 432 ? 173.393 201.112 188.477 1.00 50.70 476 VAL A CA 1
ATOM 3353 C C . VAL A 1 432 ? 172.695 200.562 189.712 1.00 55.10 476 VAL A C 1
ATOM 3354 O O . VAL A 1 432 ? 172.181 199.445 189.699 1.00 64.73 476 VAL A O 1
ATOM 3358 N N . LEU A 1 433 ? 172.684 201.343 190.788 1.00 52.04 477 LEU A N 1
ATOM 3359 C CA . LEU A 1 433 ? 172.021 200.904 192.007 1.00 49.16 477 LEU A CA 1
ATOM 3360 C C . LEU A 1 433 ? 170.523 201.158 191.956 1.00 53.63 477 LEU A C 1
ATOM 3361 O O . LEU A 1 433 ? 169.739 200.332 192.426 1.00 60.08 477 LEU A O 1
ATOM 3366 N N . GLU A 1 434 ? 170.110 202.299 191.418 1.00 53.37 478 GLU A N 1
ATOM 3367 C CA . GLU A 1 434 ? 168.712 202.600 191.147 1.00 52.59 478 GLU A CA 1
ATOM 3368 C C . GLU A 1 434 ? 168.620 203.203 189.759 1.00 54.08 478 GLU A C 1
ATOM 3369 O O . GLU A 1 434 ? 169.538 203.898 189.325 1.00 60.19 478 GLU A O 1
ATOM 3375 N N . SER A 1 435 ? 167.528 202.941 189.052 1.00 52.53 479 SER A N 1
ATOM 3376 C CA . SER A 1 435 ? 167.392 203.450 187.696 1.00 56.46 479 SER A CA 1
ATOM 3377 C C . SER A 1 435 ? 165.995 203.991 187.458 1.00 59.76 479 SER A C 1
ATOM 3378 O O . SER A 1 435 ? 165.003 203.297 187.686 1.00 66.21 479 SER A O 1
ATOM 3381 N N . ASN A 1 436 ? 165.928 205.241 187.013 1.00 57.38 480 ASN A N 1
ATOM 3382 C CA . ASN A 1 436 ? 164.689 205.820 186.519 1.00 55.43 480 ASN A CA 1
ATOM 3383 C C . ASN A 1 436 ? 164.973 206.682 185.300 1.00 63.97 480 ASN A C 1
ATOM 3384 O O . ASN A 1 436 ? 164.257 207.648 185.021 1.00 71.89 480 ASN A O 1
ATOM 3389 N N . GLY A 1 437 ? 166.012 206.353 184.564 1.00 62.52 481 GLY A N 1
ATOM 3390 C CA . GLY A 1 437 ? 166.390 207.244 183.489 1.00 58.71 481 GLY A CA 1
ATOM 3391 C C . GLY A 1 437 ? 167.728 206.840 182.921 1.00 59.80 481 GLY A C 1
ATOM 3392 O O . GLY A 1 437 ? 168.084 205.666 182.929 1.00 75.83 481 GLY A O 1
ATOM 3393 N N . SER A 1 438 ? 168.463 207.829 182.440 1.00 56.28 482 SER A N 1
ATOM 3394 C CA . SER A 1 438 ? 169.684 207.545 181.701 1.00 57.84 482 SER A CA 1
ATOM 3395 C C . SER A 1 438 ? 170.791 207.195 182.676 1.00 56.02 482 SER A C 1
ATOM 3396 O O . SER A 1 438 ? 171.569 208.051 183.090 1.00 57.10 482 SER A O 1
ATOM 3399 N N . SER A 1 439 ? 170.878 205.921 183.020 1.00 56.50 483 SER A N 1
ATOM 3400 C CA . SER A 1 439 ? 171.993 205.437 183.807 1.00 56.46 483 SER A CA 1
ATOM 3401 C C . SER A 1 439 ? 173.279 205.381 183.008 1.00 55.43 483 SER A C 1
ATOM 3402 O O . SER A 1 439 ? 174.358 205.497 183.589 1.00 60.80 483 SER A O 1
ATOM 3405 N N . SER A 1 440 ? 173.196 205.204 181.690 1.00 53.27 484 SER A N 1
ATOM 3406 C CA . SER A 1 440 ? 174.403 205.249 180.875 1.00 53.50 484 SER A CA 1
ATOM 3407 C C . SER A 1 440 ? 175.005 206.646 180.856 1.00 56.81 484 SER A C 1
ATOM 3408 O O . SER A 1 440 ? 176.227 206.800 180.927 1.00 60.16 484 SER A O 1
ATOM 3411 N N . MET A 1 441 ? 174.169 207.677 180.760 1.00 54.15 485 MET A N 1
ATOM 3412 C CA . MET A 1 441 ? 174.686 209.038 180.814 1.00 51.40 485 MET A CA 1
ATOM 3413 C C . MET A 1 441 ? 175.180 209.385 182.209 1.00 56.66 485 MET A C 1
ATOM 3414 O O . MET A 1 441 ? 176.163 210.115 182.360 1.00 59.78 485 MET A O 1
ATOM 3419 N N . ALA A 1 442 ? 174.518 208.866 183.241 1.00 57.49 486 ALA A N 1
ATOM 3420 C CA . ALA A 1 442 ? 175.031 209.031 184.594 1.00 51.48 486 ALA A CA 1
ATOM 3421 C C . ALA A 1 442 ? 176.329 208.269 184.796 1.00 54.20 486 ALA A C 1
ATOM 3422 O O . ALA A 1 442 ? 177.149 208.661 185.627 1.00 56.36 486 ALA A O 1
ATOM 3424 N N . SER A 1 443 ? 176.537 207.182 184.056 1.00 55.63 487 SER A N 1
ATOM 3425 C CA . SER A 1 443 ? 177.813 206.483 184.132 1.00 51.10 487 SER A CA 1
ATOM 3426 C C . SER A 1 443 ? 178.943 207.336 183.596 1.00 55.67 487 SER A C 1
ATOM 3427 O O . SER A 1 443 ? 180.083 207.195 184.040 1.00 59.39 487 SER A O 1
ATOM 3430 N N . ALA A 1 444 ? 178.658 208.200 182.625 1.00 54.32 488 ALA A N 1
ATOM 3431 C CA . ALA A 1 444 ? 179.690 209.095 182.121 1.00 50.40 488 ALA A CA 1
ATOM 3432 C C . ALA A 1 444 ? 180.005 210.192 183.127 1.00 51.55 488 ALA A C 1
ATOM 3433 O O . ALA A 1 444 ? 181.177 210.489 183.375 1.00 53.03 488 ALA A O 1
ATOM 3435 N N . CYS A 1 445 ? 178.976 210.797 183.722 1.00 50.95 489 CYS A N 1
ATOM 3436 C CA . CYS A 1 445 ? 179.204 211.820 184.737 1.00 47.70 489 CYS A CA 1
ATOM 3437 C C . CYS A 1 445 ? 179.890 211.228 185.958 1.00 52.76 489 CYS A C 1
ATOM 3438 O O . CYS A 1 445 ? 180.891 211.761 186.440 1.00 56.91 489 CYS A O 1
ATOM 3441 N N . GLY A 1 446 ? 179.363 210.118 186.468 1.00 54.54 490 GLY A N 1
ATOM 3442 C CA . GLY A 1 446 ? 180.001 209.455 187.587 1.00 49.47 490 GLY A CA 1
ATOM 3443 C C . GLY A 1 446 ? 181.383 208.946 187.250 1.00 51.84 490 GLY A C 1
ATOM 3444 O O . GLY A 1 446 ? 182.257 208.895 188.113 1.00 56.35 490 GLY A O 1
ATOM 3445 N N . GLY A 1 447 ? 181.599 208.562 185.996 1.00 50.36 491 GLY A N 1
ATOM 3446 C CA . GLY A 1 447 ? 182.917 208.121 185.588 1.00 48.75 491 GLY A CA 1
ATOM 3447 C C . GLY A 1 447 ? 183.959 209.214 185.691 1.00 53.46 491 GLY A C 1
ATOM 3448 O O . GLY A 1 447 ? 185.079 208.969 186.135 1.00 58.02 491 GLY A O 1
ATOM 3449 N N . SER A 1 448 ? 183.609 210.435 185.284 1.00 48.86 492 SER A N 1
ATOM 3450 C CA . SER A 1 448 ? 184.573 211.527 185.355 1.00 50.33 492 SER A CA 1
ATOM 3451 C C . SER A 1 448 ? 184.840 211.939 186.794 1.00 54.25 492 SER A C 1
ATOM 3452 O O . SER A 1 448 ? 185.982 212.239 187.153 1.00 60.55 492 SER A O 1
ATOM 3455 N N . LEU A 1 449 ? 183.809 211.950 187.636 1.00 51.58 493 LEU A N 1
ATOM 3456 C CA . LEU A 1 449 ? 184.019 212.239 189.050 1.00 49.13 493 LEU A CA 1
ATOM 3457 C C . LEU A 1 449 ? 184.968 211.232 189.679 1.00 53.28 493 LEU A C 1
ATOM 3458 O O . LEU A 1 449 ? 185.921 211.605 190.365 1.00 56.54 493 LEU A O 1
ATOM 3463 N N . ALA A 1 450 ? 184.730 209.946 189.436 1.00 55.64 494 ALA A N 1
ATOM 3464 C CA . ALA A 1 450 ? 185.598 208.921 189.995 1.00 50.89 494 ALA A CA 1
ATOM 3465 C C . ALA A 1 450 ? 186.988 208.979 189.391 1.00 52.80 494 ALA A C 1
ATOM 3466 O O . ALA A 1 450 ? 187.963 208.640 190.062 1.00 58.60 494 ALA A O 1
ATOM 3468 N N . LEU A 1 451 ? 187.101 209.400 188.134 1.00 49.12 495 LEU A N 1
ATOM 3469 C CA . LEU A 1 451 ? 188.412 209.498 187.510 1.00 48.65 495 LEU A CA 1
ATOM 3470 C C . LEU A 1 451 ? 189.213 210.650 188.092 1.00 55.54 495 LEU A C 1
ATOM 3471 O O . LEU A 1 451 ? 190.423 210.526 188.296 1.00 60.34 495 LEU A O 1
ATOM 3476 N N . MET A 1 452 ? 188.561 211.783 188.354 1.00 55.69 496 MET A N 1
ATOM 3477 C CA . MET A 1 452 ? 189.241 212.883 189.029 1.00 57.00 496 MET A CA 1
ATOM 3478 C C . MET A 1 452 ? 189.567 212.528 190.472 1.00 60.60 496 MET A C 1
ATOM 3479 O O . MET A 1 452 ? 190.642 212.872 190.971 1.00 66.59 496 MET A O 1
ATOM 3484 N N . ASP A 1 453 ? 188.652 211.840 191.154 1.00 59.49 497 ASP A N 1
ATOM 3485 C CA . ASP A 1 453 ? 188.900 211.423 192.529 1.00 58.74 497 ASP A CA 1
ATOM 3486 C C . ASP A 1 453 ? 190.072 210.460 192.620 1.00 59.28 497 ASP A C 1
ATOM 3487 O O . ASP A 1 453 ? 190.823 210.490 193.596 1.00 66.00 497 ASP A O 1
ATOM 3492 N N . SER A 1 454 ? 190.249 209.607 191.619 1.00 56.79 498 SER A N 1
ATOM 3493 C CA . SER A 1 454 ? 191.349 208.659 191.617 1.00 56.67 498 SER A CA 1
ATOM 3494 C C . SER A 1 454 ? 192.684 209.297 191.287 1.00 59.73 498 SER A C 1
ATOM 3495 O O . SER A 1 454 ? 193.717 208.662 191.498 1.00 71.41 498 SER A O 1
ATOM 3498 N N . GLY A 1 455 ? 192.697 210.518 190.772 1.00 57.80 499 GLY A N 1
ATOM 3499 C CA . GLY A 1 455 ? 193.938 211.164 190.427 1.00 62.10 499 GLY A CA 1
ATOM 3500 C C . GLY A 1 455 ? 194.377 211.011 188.992 1.00 63.95 499 GLY A C 1
ATOM 3501 O O . GLY A 1 455 ? 195.514 211.364 188.675 1.00 68.62 499 GLY A O 1
ATOM 3502 N N . VAL A 1 456 ? 193.533 210.471 188.122 1.00 61.94 500 VAL A N 1
ATOM 3503 C CA . VAL A 1 456 ? 193.834 210.410 186.696 1.00 59.44 500 VAL A CA 1
ATOM 3504 C C . VAL A 1 456 ? 193.708 211.821 186.140 1.00 63.10 500 VAL A C 1
ATOM 3505 O O . VAL A 1 456 ? 192.649 212.442 186.282 1.00 65.46 500 VAL A O 1
ATOM 3509 N N . PRO A 1 457 ? 194.736 212.362 185.514 1.00 64.42 501 PRO A N 1
ATOM 3510 C CA . PRO A 1 457 ? 194.652 213.735 184.988 1.00 62.50 501 PRO A CA 1
ATOM 3511 C C . PRO A 1 457 ? 193.885 213.833 183.673 1.00 64.32 501 PRO A C 1
ATOM 3512 O O . PRO A 1 457 ? 194.434 213.994 182.593 1.00 67.43 501 PRO A O 1
ATOM 3516 N N . ILE A 1 458 ? 192.560 213.729 183.761 1.00 62.79 502 ILE A N 1
ATOM 3517 C CA . ILE A 1 458 ? 191.739 213.887 182.573 1.00 56.88 502 ILE A CA 1
ATOM 3518 C C . ILE A 1 458 ? 191.713 215.351 182.160 1.00 58.48 502 ILE A C 1
ATOM 3519 O O . ILE A 1 458 ? 191.774 216.261 182.994 1.00 64.20 502 ILE A O 1
ATOM 3524 N N . SER A 1 459 ? 191.626 215.582 180.852 1.00 58.43 503 SER A N 1
ATOM 3525 C CA . SER A 1 459 ? 191.719 216.940 180.329 1.00 57.52 503 SER A CA 1
ATOM 3526 C C . SER A 1 459 ? 190.546 217.796 180.783 1.00 61.05 503 SER A C 1
ATOM 3527 O O . SER A 1 459 ? 190.712 218.990 181.044 1.00 67.08 503 SER A O 1
ATOM 3530 N N . SER A 1 460 ? 189.355 217.217 180.873 1.00 60.77 504 SER A N 1
ATOM 3531 C CA . SER A 1 460 ? 188.197 217.994 181.278 1.00 58.02 504 SER A CA 1
ATOM 3532 C C . SER A 1 460 ? 187.114 217.057 181.780 1.00 57.91 504 SER A C 1
ATOM 3533 O O . SER A 1 460 ? 187.123 215.862 181.494 1.00 64.16 504 SER A O 1
ATOM 3536 N N . ALA A 1 461 ? 186.176 217.621 182.531 1.00 56.06 505 ALA A N 1
ATOM 3537 C CA . ALA A 1 461 ? 185.052 216.853 183.037 1.00 49.97 505 ALA A CA 1
ATOM 3538 C C . ALA A 1 461 ? 184.062 216.552 181.922 1.00 52.75 505 ALA A C 1
ATOM 3539 O O . ALA A 1 461 ? 183.895 217.330 180.985 1.00 58.12 505 ALA A O 1
ATOM 3541 N N . VAL A 1 462 ? 183.392 215.413 182.035 1.00 50.01 506 VAL A N 1
ATOM 3542 C CA . VAL A 1 462 ? 182.467 214.939 181.015 1.00 47.07 506 VAL A CA 1
ATOM 3543 C C . VAL A 1 462 ? 181.111 214.723 181.657 1.00 48.19 506 VAL A C 1
ATOM 3544 O O . VAL A 1 462 ? 181.015 214.106 182.720 1.00 58.47 506 VAL A O 1
ATOM 3548 N N . ALA A 1 463 ? 180.070 215.235 181.021 1.00 47.01 507 ALA A N 1
ATOM 3549 C CA . ALA A 1 463 ? 178.707 215.016 181.463 1.00 50.55 507 ALA A CA 1
ATOM 3550 C C . ALA A 1 463 ? 177.858 214.586 180.281 1.00 54.18 507 ALA A C 1
ATOM 3551 O O . ALA A 1 463 ? 178.094 215.002 179.148 1.00 59.29 507 ALA A O 1
ATOM 3553 N N . GLY A 1 464 ? 176.863 213.752 180.552 1.00 49.93 508 GLY A N 1
ATOM 3554 C CA . GLY A 1 464 ? 175.937 213.330 179.532 1.00 46.88 508 GLY A CA 1
ATOM 3555 C C . GLY A 1 464 ? 174.512 213.576 179.977 1.00 50.44 508 GLY A C 1
ATOM 3556 O O . GLY A 1 464 ? 174.224 213.730 181.157 1.00 58.85 508 GLY A O 1
ATOM 3557 N N . VAL A 1 465 ? 173.617 213.605 178.996 1.00 51.22 509 VAL A N 1
ATOM 3558 C CA . VAL A 1 465 ? 172.198 213.803 179.244 1.00 50.30 509 VAL A CA 1
ATOM 3559 C C . VAL A 1 465 ? 171.421 213.127 178.127 1.00 50.02 509 VAL A C 1
ATOM 3560 O O . VAL A 1 465 ? 171.946 212.872 177.046 1.00 54.27 509 VAL A O 1
ATOM 3564 N N . ALA A 1 466 ? 170.164 212.820 178.399 1.00 47.90 510 ALA A N 1
ATOM 3565 C CA . ALA A 1 466 ? 169.269 212.234 177.417 1.00 47.37 510 ALA A CA 1
ATOM 3566 C C . ALA A 1 466 ? 168.149 213.214 177.114 1.00 50.76 510 ALA A C 1
ATOM 3567 O O . ALA A 1 466 ? 167.581 213.810 178.029 1.00 59.61 510 ALA A O 1
ATOM 3569 N N . ILE A 1 467 ? 167.836 213.379 175.835 1.00 48.09 511 ILE A N 1
ATOM 3570 C CA . ILE A 1 467 ? 166.772 214.261 175.381 1.00 46.63 511 ILE A CA 1
ATOM 3571 C C . ILE A 1 467 ? 165.657 213.400 174.817 1.00 51.31 511 ILE A C 1
ATOM 3572 O O . ILE A 1 467 ? 165.904 212.526 173.984 1.00 59.72 511 ILE A O 1
ATOM 3577 N N . GLY A 1 468 ? 164.440 213.625 175.288 1.00 52.09 512 GLY A N 1
ATOM 3578 C CA . GLY A 1 468 ? 163.284 212.940 174.762 1.00 52.38 512 GLY A CA 1
ATOM 3579 C C . GLY A 1 468 ? 162.580 213.760 173.706 1.00 53.84 512 GLY A C 1
ATOM 3580 O O . GLY A 1 468 ? 162.970 214.874 173.377 1.00 57.88 512 GLY A O 1
ATOM 3581 N N . LEU A 1 469 ? 161.509 213.192 173.173 1.00 53.66 513 LEU A N 1
ATOM 3582 C CA . LEU A 1 469 ? 160.771 213.852 172.111 1.00 54.01 513 LEU A CA 1
ATOM 3583 C C . LEU A 1 469 ? 159.339 213.363 172.122 1.00 56.63 513 LEU A C 1
ATOM 3584 O O . LEU A 1 469 ? 159.097 212.159 172.200 1.00 62.70 513 LEU A O 1
ATOM 3589 N N . VAL A 1 470 ? 158.397 214.292 172.059 1.00 54.65 514 VAL A N 1
ATOM 3590 C CA . VAL A 1 470 ? 156.985 213.968 171.932 1.00 60.82 514 VAL A CA 1
ATOM 3591 C C . VAL A 1 470 ? 156.463 214.711 170.716 1.00 63.37 514 VAL A C 1
ATOM 3592 O O . VAL A 1 470 ? 156.610 215.932 170.629 1.00 67.66 514 VAL A O 1
ATOM 3596 N N . THR A 1 471 ? 155.863 213.988 169.783 1.00 64.90 515 THR A N 1
ATOM 3597 C CA . THR A 1 471 ? 155.415 214.577 168.535 1.00 65.88 515 THR A CA 1
ATOM 3598 C C . THR A 1 471 ? 153.920 214.387 168.366 1.00 71.61 515 THR A C 1
ATOM 3599 O O . THR A 1 471 ? 153.309 213.500 168.962 1.00 74.97 515 THR A O 1
ATOM 3603 N N . LYS A 1 472 ? 153.342 215.240 167.535 1.00 75.15 516 LYS A N 1
ATOM 3604 C CA . LYS A 1 472 ? 151.956 215.125 167.099 1.00 85.27 516 LYS A CA 1
ATOM 3605 C C . LYS A 1 472 ? 151.979 215.033 165.580 1.00 93.69 516 LYS A C 1
ATOM 3606 O O . LYS A 1 472 ? 152.167 216.042 164.897 1.00 96.92 516 LYS A O 1
ATOM 3612 N N . THR A 1 473 ? 151.805 213.832 165.052 1.00 98.51 517 THR A N 1
ATOM 3613 C CA . THR A 1 473 ? 151.889 213.605 163.620 1.00 109.11 517 THR A CA 1
ATOM 3614 C C . THR A 1 473 ? 150.502 213.537 162.998 1.00 118.33 517 THR A C 1
ATOM 3615 O O . THR A 1 473 ? 149.500 213.297 163.673 1.00 120.32 517 THR A O 1
ATOM 3619 N N . ASP A 1 474 ? 150.463 213.753 161.694 1.00 125.18 518 ASP A N 1
ATOM 3620 C CA . ASP A 1 474 ? 149.222 213.612 160.950 1.00 135.10 518 ASP A CA 1
ATOM 3621 C C . ASP A 1 474 ? 148.787 212.153 160.955 1.00 141.57 518 ASP A C 1
ATOM 3622 O O . ASP A 1 474 ? 149.583 211.274 160.609 1.00 139.85 518 ASP A O 1
ATOM 3627 N N . PRO A 1 475 ? 147.546 211.852 161.341 1.00 147.18 519 PRO A N 1
ATOM 3628 C CA . PRO A 1 475 ? 147.104 210.449 161.350 1.00 145.84 519 PRO A CA 1
ATOM 3629 C C . PRO A 1 475 ? 147.111 209.805 159.978 1.00 148.76 519 PRO A C 1
ATOM 3630 O O . PRO A 1 475 ? 147.133 208.572 159.890 1.00 147.35 519 PRO A O 1
ATOM 3634 N N . GLU A 1 476 ? 147.087 210.593 158.905 1.00 151.94 520 GLU A N 1
ATOM 3635 C CA . GLU A 1 476 ? 147.139 210.064 157.549 1.00 152.83 520 GLU A CA 1
ATOM 3636 C C . GLU A 1 476 ? 148.486 210.325 156.887 1.00 149.96 520 GLU A C 1
ATOM 3637 O O . GLU A 1 476 ? 149.165 209.383 156.471 1.00 146.30 520 GLU A O 1
ATOM 3643 N N . LYS A 1 477 ? 148.896 211.591 156.789 1.00 151.36 521 LYS A N 1
ATOM 3644 C CA . LYS A 1 477 ? 150.137 211.915 156.092 1.00 150.07 521 LYS A CA 1
ATOM 3645 C C . LYS A 1 477 ? 151.353 211.410 156.857 1.00 146.16 521 LYS A C 1
ATOM 3646 O O . LYS A 1 477 ? 152.332 210.963 156.250 1.00 141.34 521 LYS A O 1
ATOM 3652 N N . GLY A 1 478 ? 151.310 211.469 158.184 1.00 142.62 522 GLY A N 1
ATOM 3653 C CA . GLY A 1 478 ? 152.440 211.075 158.993 1.00 134.95 522 GLY A CA 1
ATOM 3654 C C . GLY A 1 478 ? 153.479 212.151 159.203 1.00 130.66 522 GLY A C 1
ATOM 3655 O O . GLY A 1 478 ? 154.505 211.880 159.838 1.00 123.35 522 GLY A O 1
ATOM 3656 N N . GLU A 1 479 ? 153.258 213.356 158.686 1.00 131.33 523 GLU A N 1
ATOM 3657 C CA . GLU A 1 479 ? 154.195 214.445 158.905 1.00 123.82 523 GLU A CA 1
ATOM 3658 C C . GLU A 1 479 ? 154.096 214.957 160.335 1.00 115.92 523 GLU A C 1
ATOM 3659 O O . GLU A 1 479 ? 153.041 214.902 160.968 1.00 116.33 523 GLU A O 1
ATOM 3665 N N . ILE A 1 480 ? 155.214 215.463 160.840 1.00 106.90 524 ILE A N 1
ATOM 3666 C CA . ILE A 1 480 ? 155.277 215.981 162.201 1.00 99.41 524 ILE A CA 1
ATOM 3667 C C . ILE A 1 480 ? 154.738 217.405 162.211 1.00 99.93 524 ILE A C 1
ATOM 3668 O O . ILE A 1 480 ? 155.306 218.300 161.579 1.00 103.22 524 ILE A O 1
ATOM 3673 N N . GLU A 1 481 ? 153.641 217.617 162.931 1.00 98.14 525 GLU A N 1
ATOM 3674 C CA . GLU A 1 481 ? 153.021 218.932 163.005 1.00 97.50 525 GLU A CA 1
ATOM 3675 C C . GLU A 1 481 ? 153.487 219.741 164.202 1.00 92.87 525 GLU A C 1
ATOM 3676 O O . GLU A 1 481 ? 153.598 220.966 164.105 1.00 95.69 525 GLU A O 1
ATOM 3682 N N . ASP A 1 482 ? 153.758 219.090 165.326 1.00 88.07 526 ASP A N 1
ATOM 3683 C CA . ASP A 1 482 ? 154.231 219.774 166.516 1.00 82.33 526 ASP A CA 1
ATOM 3684 C C . ASP A 1 482 ? 155.040 218.793 167.342 1.00 76.83 526 ASP A C 1
ATOM 3685 O O . ASP A 1 482 ? 154.767 217.594 167.339 1.00 77.78 526 ASP A O 1
ATOM 3690 N N . TYR A 1 483 ? 156.036 219.307 168.054 1.00 70.97 527 TYR A N 1
ATOM 3691 C CA . TYR A 1 483 ? 156.873 218.437 168.860 1.00 66.21 527 TYR A CA 1
ATOM 3692 C C . TYR A 1 483 ? 157.403 219.195 170.064 1.00 66.03 527 TYR A C 1
ATOM 3693 O O . TYR A 1 483 ? 157.438 220.425 170.084 1.00 68.05 527 TYR A O 1
ATOM 3702 N N . ARG A 1 484 ? 157.817 218.433 171.072 1.00 65.30 528 ARG A N 1
ATOM 3703 C CA . ARG A 1 484 ? 158.448 218.966 172.269 1.00 61.81 528 ARG A CA 1
ATOM 3704 C C . ARG A 1 484 ? 159.713 218.181 172.557 1.00 57.69 528 ARG A C 1
ATOM 3705 O O . ARG A 1 484 ? 159.693 216.950 172.559 1.00 63.45 528 ARG A O 1
ATOM 3713 N N . LEU A 1 485 ? 160.799 218.886 172.813 1.00 54.99 529 LEU A N 1
ATOM 3714 C CA . LEU A 1 485 ? 162.034 218.269 173.257 1.00 54.45 529 LEU A CA 1
ATOM 3715 C C . LEU A 1 485 ? 162.111 218.367 174.772 1.00 57.88 529 LEU A C 1
ATOM 3716 O O . LEU A 1 485 ? 161.922 219.445 175.336 1.00 61.17 529 LEU A O 1
ATOM 3721 N N . LEU A 1 486 ? 162.376 217.242 175.423 1.00 56.60 530 LEU A N 1
ATOM 3722 C CA . LEU A 1 486 ? 162.406 217.152 176.874 1.00 53.45 530 LEU A CA 1
ATOM 3723 C C . LEU A 1 486 ? 163.826 216.899 177.347 1.00 53.82 530 LEU A C 1
ATOM 3724 O O . LEU A 1 486 ? 164.502 216.007 176.835 1.00 58.00 530 LEU A O 1
ATOM 3729 N N . THR A 1 487 ? 164.266 217.665 178.330 1.00 55.08 531 THR A N 1
ATOM 3730 C CA . THR A 1 487 ? 165.604 217.525 178.878 1.00 56.19 531 THR A CA 1
ATOM 3731 C C . THR A 1 487 ? 165.583 216.550 180.047 1.00 59.81 531 THR A C 1
ATOM 3732 O O . THR A 1 487 ? 164.762 216.687 180.954 1.00 62.89 531 THR A O 1
ATOM 3736 N N . ASP A 1 488 ? 166.488 215.571 180.024 1.00 58.00 532 ASP A N 1
ATOM 3737 C CA . ASP A 1 488 ? 166.715 214.662 181.147 1.00 57.97 532 ASP A CA 1
ATOM 3738 C C . ASP A 1 488 ? 165.451 213.863 181.481 1.00 58.32 532 ASP A C 1
ATOM 3739 O O . ASP A 1 488 ? 164.855 213.992 182.546 1.00 64.60 532 ASP A O 1
ATOM 3744 N N . ILE A 1 489 ? 165.063 213.021 180.528 1.00 55.28 533 ILE A N 1
ATOM 3745 C CA . ILE A 1 489 ? 163.771 212.361 180.615 1.00 59.37 533 ILE A CA 1
ATOM 3746 C C . ILE A 1 489 ? 163.774 211.287 181.698 1.00 64.51 533 ILE A C 1
ATOM 3747 O O . ILE A 1 489 ? 164.811 210.750 182.094 1.00 66.46 533 ILE A O 1
ATOM 3752 N N . LEU A 1 490 ? 162.577 210.974 182.178 1.00 64.69 534 LEU A N 1
ATOM 3753 C CA . LEU A 1 490 ? 162.369 209.847 183.067 1.00 59.94 534 LEU A CA 1
ATOM 3754 C C . LEU A 1 490 ? 162.194 208.575 182.253 1.00 65.19 534 LEU A C 1
ATOM 3755 O O . LEU A 1 490 ? 162.129 208.597 181.024 1.00 70.48 534 LEU A O 1
ATOM 3760 N N . GLY A 1 491 ? 162.089 207.447 182.950 1.00 62.57 535 GLY A N 1
ATOM 3761 C CA . GLY A 1 491 ? 161.845 206.195 182.261 1.00 57.25 535 GLY A CA 1
ATOM 3762 C C . GLY A 1 491 ? 160.507 206.180 181.555 1.00 64.02 535 GLY A C 1
ATOM 3763 O O . GLY A 1 491 ? 160.377 205.624 180.465 1.00 69.17 535 GLY A O 1
ATOM 3764 N N . ILE A 1 492 ? 159.494 206.794 182.164 1.00 65.51 536 ILE A N 1
ATOM 3765 C CA . ILE A 1 492 ? 158.175 206.815 181.548 1.00 64.21 536 ILE A CA 1
ATOM 3766 C C . ILE A 1 492 ? 158.158 207.733 180.333 1.00 65.80 536 ILE A C 1
ATOM 3767 O O . ILE A 1 492 ? 157.401 207.503 179.387 1.00 67.66 536 ILE A O 1
ATOM 3772 N N . GLU A 1 493 ? 158.976 208.781 180.333 1.00 67.26 537 GLU A N 1
ATOM 3773 C CA . GLU A 1 493 ? 159.040 209.663 179.178 1.00 63.93 537 GLU A CA 1
ATOM 3774 C C . GLU A 1 493 ? 159.802 209.026 178.030 1.00 67.85 537 GLU A C 1
ATOM 3775 O O . GLU A 1 493 ? 159.542 209.344 176.868 1.00 74.19 537 GLU A O 1
ATOM 3781 N N . ASP A 1 494 ? 160.747 208.141 178.333 1.00 69.14 538 ASP A N 1
ATOM 3782 C CA . ASP A 1 494 ? 161.387 207.356 177.287 1.00 68.95 538 ASP A CA 1
ATOM 3783 C C . ASP A 1 494 ? 160.454 206.270 176.774 1.00 70.35 538 ASP A C 1
ATOM 3784 O O . ASP A 1 494 ? 160.367 206.033 175.567 1.00 74.04 538 ASP A O 1
ATOM 3789 N N . TYR A 1 495 ? 159.739 205.612 177.680 1.00 69.12 539 TYR A N 1
ATOM 3790 C CA . TYR A 1 495 ? 158.833 204.543 177.290 1.00 69.78 539 TYR A CA 1
ATOM 3791 C C . TYR A 1 495 ? 157.696 205.068 176.425 1.00 72.20 539 TYR A C 1
ATOM 3792 O O . TYR A 1 495 ? 157.298 204.420 175.453 1.00 74.96 539 TYR A O 1
ATOM 3801 N N . ASN A 1 496 ? 157.156 206.232 176.767 1.00 70.91 540 ASN A N 1
ATOM 3802 C CA . ASN A 1 496 ? 156.063 206.835 176.021 1.00 66.39 540 ASN A CA 1
ATOM 3803 C C . ASN A 1 496 ? 156.530 207.851 174.994 1.00 65.68 540 ASN A C 1
ATOM 3804 O O . ASN A 1 496 ? 155.695 208.469 174.336 1.00 70.67 540 ASN A O 1
ATOM 3809 N N . GLY A 1 497 ? 157.834 208.051 174.847 1.00 65.79 541 GLY A N 1
ATOM 3810 C CA . GLY A 1 497 ? 158.360 209.066 173.964 1.00 62.16 541 GLY A CA 1
ATOM 3811 C C . GLY A 1 497 ? 158.638 208.546 172.569 1.00 66.37 541 GLY A C 1
ATOM 3812 O O . GLY A 1 497 ? 158.241 207.446 172.186 1.00 71.55 541 GLY A O 1
ATOM 3813 N N . ASP A 1 498 ? 159.340 209.372 171.797 1.00 64.87 542 ASP A N 1
ATOM 3814 C CA . ASP A 1 498 ? 159.675 209.057 170.420 1.00 61.85 542 ASP A CA 1
ATOM 3815 C C . ASP A 1 498 ? 161.152 208.817 170.185 1.00 62.84 542 ASP A C 1
ATOM 3816 O O . ASP A 1 498 ? 161.509 208.295 169.129 1.00 68.15 542 ASP A O 1
ATOM 3821 N N . MET A 1 499 ? 162.016 209.205 171.111 1.00 61.72 543 MET A N 1
ATOM 3822 C CA . MET A 1 499 ? 163.429 208.904 170.974 1.00 61.56 543 MET A CA 1
ATOM 3823 C C . MET A 1 499 ? 164.080 208.973 172.343 1.00 68.51 543 MET A C 1
ATOM 3824 O O . MET A 1 499 ? 163.503 209.475 173.307 1.00 73.41 543 MET A O 1
ATOM 3829 N N . ASP A 1 500 ? 165.296 208.446 172.408 1.00 68.15 544 ASP A N 1
ATOM 3830 C CA . ASP A 1 500 ? 166.147 208.490 173.592 1.00 67.40 544 ASP A CA 1
ATOM 3831 C C . ASP A 1 500 ? 167.490 209.016 173.104 1.00 67.07 544 ASP A C 1
ATOM 3832 O O . ASP A 1 500 ? 168.382 208.245 172.751 1.00 72.43 544 ASP A O 1
ATOM 3837 N N . PHE A 1 501 ? 167.623 210.334 173.079 1.00 58.61 545 PHE A N 1
ATOM 3838 C CA . PHE A 1 501 ? 168.749 211.018 172.450 1.00 51.26 545 PHE A CA 1
ATOM 3839 C C . PHE A 1 501 ? 169.840 211.253 173.485 1.00 52.61 545 PHE A C 1
ATOM 3840 O O . PHE A 1 501 ? 169.875 212.277 174.159 1.00 57.32 545 PHE A O 1
ATOM 3848 N N . LYS A 1 502 ? 170.757 210.306 173.599 1.00 49.72 546 LYS A N 1
ATOM 3849 C CA . LYS A 1 502 ? 171.816 210.382 174.593 1.00 49.52 546 LYS A CA 1
ATOM 3850 C C . LYS A 1 502 ? 173.036 211.044 173.976 1.00 45.84 546 LYS A C 1
ATOM 3851 O O . LYS A 1 502 ? 173.547 210.577 172.961 1.00 55.20 546 LYS A O 1
ATOM 3857 N N . ILE A 1 503 ? 173.503 212.121 174.585 1.00 45.06 547 ILE A N 1
ATOM 3858 C CA . ILE A 1 503 ? 174.686 212.818 174.105 1.00 51.18 547 ILE A CA 1
ATOM 3859 C C . ILE A 1 503 ? 175.507 213.267 175.300 1.00 47.80 547 ILE A C 1
ATOM 3860 O O . ILE A 1 503 ? 174.962 213.735 176.301 1.00 51.85 547 ILE A O 1
ATOM 3865 N N . ALA A 1 504 ? 176.816 213.109 175.201 1.00 47.17 548 ALA A N 1
ATOM 3866 C CA . ALA A 1 504 ? 177.728 213.472 176.264 1.00 43.29 548 ALA A CA 1
ATOM 3867 C C . ALA A 1 504 ? 178.821 214.357 175.702 1.00 47.76 548 ALA A C 1
ATOM 3868 O O . ALA A 1 504 ? 179.065 214.384 174.498 1.00 55.22 548 ALA A O 1
ATOM 3870 N N . GLY A 1 505 ? 179.475 215.094 176.582 1.00 45.58 549 GLY A N 1
ATOM 3871 C CA . GLY A 1 505 ? 180.618 215.862 176.144 1.00 47.69 549 GLY A CA 1
ATOM 3872 C C . GLY A 1 505 ? 181.150 216.735 177.252 1.00 51.38 549 GLY A C 1
ATOM 3873 O O . GLY A 1 505 ? 180.605 216.793 178.354 1.00 57.97 549 GLY A O 1
ATOM 3874 N N . THR A 1 506 ? 182.243 217.400 176.928 1.00 57.29 550 THR A N 1
ATOM 3875 C CA . THR A 1 506 ? 182.869 218.435 177.723 1.00 55.68 550 THR A CA 1
ATOM 3876 C C . THR A 1 506 ? 182.051 219.720 177.614 1.00 58.33 550 THR A C 1
ATOM 3877 O O . THR A 1 506 ? 181.118 219.818 176.821 1.00 65.17 550 THR A O 1
ATOM 3881 N N . ASN A 1 507 ? 182.387 220.715 178.436 1.00 63.11 551 ASN A N 1
ATOM 3882 C CA . ASN A 1 507 ? 181.727 222.009 178.323 1.00 70.60 551 ASN A CA 1
ATOM 3883 C C . ASN A 1 507 ? 182.003 222.689 176.988 1.00 75.32 551 ASN A C 1
ATOM 3884 O O . ASN A 1 507 ? 181.286 223.627 176.630 1.00 76.66 551 ASN A O 1
ATOM 3889 N N . LYS A 1 508 ? 183.008 222.240 176.238 1.00 71.89 552 LYS A N 1
ATOM 3890 C CA . LYS A 1 508 ? 183.367 222.875 174.978 1.00 67.77 552 LYS A CA 1
ATOM 3891 C C . LYS A 1 508 ? 183.260 221.953 173.767 1.00 68.43 552 LYS A C 1
ATOM 3892 O O . LYS A 1 508 ? 183.771 222.302 172.700 1.00 73.96 552 LYS A O 1
ATOM 3898 N N . GLY A 1 509 ? 182.616 220.800 173.884 1.00 62.35 553 GLY A N 1
ATOM 3899 C CA . GLY A 1 509 ? 182.547 219.923 172.730 1.00 56.45 553 GLY A CA 1
ATOM 3900 C C . GLY A 1 509 ? 181.694 218.708 173.001 1.00 55.50 553 GLY A C 1
ATOM 3901 O O . GLY A 1 509 ? 181.148 218.531 174.090 1.00 63.39 553 GLY A O 1
ATOM 3902 N N . ILE A 1 510 ? 181.596 217.862 171.983 1.00 52.72 554 ILE A N 1
ATOM 3903 C CA . ILE A 1 510 ? 180.800 216.645 172.025 1.00 47.85 554 ILE A CA 1
ATOM 3904 C C . ILE A 1 510 ? 181.739 215.458 171.902 1.00 49.93 554 ILE A C 1
ATOM 3905 O O . ILE A 1 510 ? 182.638 215.459 171.058 1.00 55.32 554 ILE A O 1
ATOM 3910 N N . THR A 1 511 ? 181.544 214.456 172.754 1.00 48.55 555 THR A N 1
ATOM 3911 C CA . THR A 1 511 ? 182.361 213.255 172.707 1.00 49.50 555 THR A CA 1
ATOM 3912 C C . THR A 1 511 ? 181.598 212.005 172.314 1.00 52.28 555 THR A C 1
ATOM 3913 O O . THR A 1 511 ? 182.203 211.089 171.770 1.00 57.92 555 THR A O 1
ATOM 3917 N N . ALA A 1 512 ? 180.300 211.928 172.573 1.00 47.66 556 ALA A N 1
ATOM 3918 C CA . ALA A 1 512 ? 179.567 210.736 172.189 1.00 45.67 556 ALA A CA 1
ATOM 3919 C C . ALA A 1 512 ? 178.115 211.087 171.950 1.00 48.98 556 ALA A C 1
ATOM 3920 O O . ALA A 1 512 ? 177.586 212.042 172.514 1.00 54.10 556 ALA A O 1
ATOM 3922 N N . LEU A 1 513 ? 177.471 210.281 171.118 1.00 51.77 557 LEU A N 1
ATOM 3923 C CA . LEU A 1 513 ? 176.068 210.467 170.798 1.00 48.50 557 LEU A CA 1
ATOM 3924 C C . LEU A 1 513 ? 175.473 209.126 170.410 1.00 54.32 557 LEU A C 1
ATOM 3925 O O . LEU A 1 513 ? 176.111 208.339 169.714 1.00 61.42 557 LEU A O 1
ATOM 3930 N N . GLN A 1 514 ? 174.258 208.869 170.871 1.00 50.54 558 GLN A N 1
ATOM 3931 C CA . GLN A 1 514 ? 173.514 207.695 170.440 1.00 51.66 558 GLN A CA 1
ATOM 3932 C C . GLN A 1 514 ? 172.044 208.071 170.428 1.00 53.43 558 GLN A C 1
ATOM 3933 O O . GLN A 1 514 ? 171.464 208.321 171.484 1.00 60.88 558 GLN A O 1
ATOM 3939 N N . ALA A 1 515 ? 171.449 208.124 169.247 1.00 54.11 559 ALA A N 1
ATOM 3940 C CA . ALA A 1 515 ? 170.042 208.459 169.097 1.00 55.74 559 ALA A CA 1
ATOM 3941 C C . ALA A 1 515 ? 169.251 207.185 168.842 1.00 62.11 559 ALA A C 1
ATOM 3942 O O . ALA A 1 515 ? 169.439 206.529 167.814 1.00 64.03 559 ALA A O 1
ATOM 3944 N N . ASP A 1 516 ? 168.370 206.842 169.770 1.00 64.15 560 ASP A N 1
ATOM 3945 C CA . ASP A 1 516 ? 167.501 205.676 169.643 1.00 65.89 560 ASP A CA 1
ATOM 3946 C C . ASP A 1 516 ? 166.117 206.177 169.260 1.00 67.28 560 ASP A C 1
ATOM 3947 O O . ASP A 1 516 ? 165.283 206.460 170.115 1.00 74.23 560 ASP A O 1
ATOM 3952 N N . ILE A 1 517 ? 165.874 206.283 167.967 1.00 59.81 561 ILE A N 1
ATOM 3953 C CA . ILE A 1 517 ? 164.634 206.847 167.455 1.00 60.04 561 ILE A CA 1
ATOM 3954 C C . ILE A 1 517 ? 163.614 205.734 167.280 1.00 59.40 561 ILE A C 1
ATOM 3955 O O . ILE A 1 517 ? 163.904 204.707 166.665 1.00 64.87 561 ILE A O 1
ATOM 3960 N N . LYS A 1 518 ? 162.421 205.931 167.832 1.00 61.48 562 LYS A N 1
ATOM 3961 C CA . LYS A 1 518 ? 161.343 204.965 167.689 1.00 60.48 562 LYS A CA 1
ATOM 3962 C C . LYS A 1 518 ? 160.406 205.278 166.536 1.00 67.00 562 LYS A C 1
ATOM 3963 O O . LYS A 1 518 ? 159.708 204.378 166.063 1.00 73.83 562 LYS A O 1
ATOM 3969 N N . LEU A 1 519 ? 160.347 206.526 166.094 1.00 66.54 563 LEU A N 1
ATOM 3970 C CA . LEU A 1 519 ? 159.559 206.866 164.928 1.00 62.38 563 LEU A CA 1
ATOM 3971 C C . LEU A 1 519 ? 160.236 206.326 163.674 1.00 65.86 563 LEU A C 1
ATOM 3972 O O . LEU A 1 519 ? 161.431 206.035 163.682 1.00 69.91 563 LEU A O 1
ATOM 3977 N N . PRO A 1 520 ? 159.495 206.176 162.584 1.00 66.52 564 PRO A N 1
ATOM 3978 C CA . PRO A 1 520 ? 160.127 205.805 161.308 1.00 63.12 564 PRO A CA 1
ATOM 3979 C C . PRO A 1 520 ? 160.849 206.979 160.656 1.00 63.58 564 PRO A C 1
ATOM 3980 O O . PRO A 1 520 ? 160.592 207.347 159.513 1.00 63.66 564 PRO A O 1
ATOM 3984 N N . GLY A 1 521 ? 161.775 207.575 161.396 1.00 63.75 565 GLY A N 1
ATOM 3985 C CA . GLY A 1 521 ? 162.519 208.715 160.907 1.00 59.69 565 GLY A CA 1
ATOM 3986 C C . GLY A 1 521 ? 162.050 210.031 161.484 1.00 60.29 565 GLY A C 1
ATOM 3987 O O . GLY A 1 521 ? 160.853 210.233 161.683 1.00 65.30 565 GLY A O 1
ATOM 3988 N N . ILE A 1 522 ? 162.983 210.934 161.757 1.00 59.73 566 ILE A N 1
ATOM 3989 C CA . ILE A 1 522 ? 162.648 212.277 162.220 1.00 56.00 566 ILE A CA 1
ATOM 3990 C C . ILE A 1 522 ? 163.415 213.278 161.369 1.00 58.27 566 ILE A C 1
ATOM 3991 O O . ILE A 1 522 ? 164.477 212.942 160.833 1.00 61.29 566 ILE A O 1
ATOM 3996 N N . PRO A 1 523 ? 162.923 214.502 161.210 1.00 63.53 567 PRO A N 1
ATOM 3997 C CA . PRO A 1 523 ? 163.635 215.485 160.394 1.00 60.41 567 PRO A CA 1
ATOM 3998 C C . PRO A 1 523 ? 164.954 215.888 161.025 1.00 61.28 567 PRO A C 1
ATOM 3999 O O . PRO A 1 523 ? 165.163 215.769 162.230 1.00 66.97 567 PRO A O 1
ATOM 4003 N N . ILE A 1 524 ? 165.857 216.375 160.179 1.00 58.39 568 ILE A N 1
ATOM 4004 C CA . ILE A 1 524 ? 167.155 216.811 160.674 1.00 61.36 568 ILE A CA 1
ATOM 4005 C C . ILE A 1 524 ? 167.026 218.034 161.575 1.00 64.30 568 ILE A C 1
ATOM 4006 O O . ILE A 1 524 ? 167.865 218.250 162.454 1.00 66.06 568 ILE A O 1
ATOM 4011 N N . LYS A 1 525 ? 165.995 218.856 161.379 1.00 64.63 569 LYS A N 1
ATOM 4012 C CA . LYS A 1 525 ? 165.852 220.049 162.206 1.00 60.45 569 LYS A CA 1
ATOM 4013 C C . LYS A 1 525 ? 165.649 219.683 163.668 1.00 63.88 569 LYS A C 1
ATOM 4014 O O . LYS A 1 525 ? 166.208 220.327 164.560 1.00 67.54 569 LYS A O 1
ATOM 4020 N N . ILE A 1 526 ? 164.853 218.650 163.931 1.00 61.58 570 ILE A N 1
ATOM 4021 C CA . ILE A 1 526 ? 164.641 218.199 165.300 1.00 60.62 570 ILE A CA 1
ATOM 4022 C C . ILE A 1 526 ? 165.950 217.726 165.914 1.00 58.90 570 ILE A C 1
ATOM 4023 O O . ILE A 1 526 ? 166.236 217.999 167.084 1.00 63.84 570 ILE A O 1
ATOM 4028 N N . VAL A 1 527 ? 166.767 217.018 165.138 1.00 55.08 571 VAL A N 1
ATOM 4029 C CA . VAL A 1 527 ? 168.043 216.534 165.651 1.00 52.60 571 VAL A CA 1
ATOM 4030 C C . VAL A 1 527 ? 168.952 217.701 166.001 1.00 57.23 571 VAL A C 1
ATOM 4031 O O . VAL A 1 527 ? 169.642 217.682 167.025 1.00 63.26 571 VAL A O 1
ATOM 4035 N N . MET A 1 528 ? 168.976 218.730 165.157 1.00 57.92 572 MET A N 1
ATOM 4036 C CA . MET A 1 528 ? 169.805 219.894 165.442 1.00 56.97 572 MET A CA 1
ATOM 4037 C C . MET A 1 528 ? 169.376 220.570 166.734 1.00 57.32 572 MET A C 1
ATOM 4038 O O . MET A 1 528 ? 170.216 220.964 167.548 1.00 59.32 572 MET A O 1
ATOM 4043 N N . GLU A 1 529 ? 168.071 220.711 166.942 1.00 55.21 573 GLU A N 1
ATOM 4044 C CA . GLU A 1 529 ? 167.587 221.385 168.138 1.00 54.78 573 GLU A CA 1
ATOM 4045 C C . GLU A 1 529 ? 167.855 220.561 169.387 1.00 57.46 573 GLU A C 1
ATOM 4046 O O . GLU A 1 529 ? 168.166 221.117 170.443 1.00 58.75 573 GLU A O 1
ATOM 4052 N N . ALA A 1 530 ? 167.738 219.238 169.289 1.00 56.12 574 ALA A N 1
ATOM 4053 C CA . ALA A 1 530 ? 168.033 218.389 170.435 1.00 51.96 574 ALA A CA 1
ATOM 4054 C C . ALA A 1 530 ? 169.493 218.509 170.846 1.00 55.12 574 ALA A C 1
ATOM 4055 O O . ALA A 1 530 ? 169.811 218.496 172.037 1.00 60.28 574 ALA A O 1
ATOM 4057 N N . ILE A 1 531 ? 170.397 218.625 169.877 1.00 56.09 575 ILE A N 1
ATOM 4058 C CA . ILE A 1 531 ? 171.807 218.795 170.206 1.00 55.54 575 ILE A CA 1
ATOM 4059 C C . ILE A 1 531 ? 172.030 220.119 170.916 1.00 57.37 575 ILE A C 1
ATOM 4060 O O . ILE A 1 531 ? 172.810 220.206 171.869 1.00 62.86 575 ILE A O 1
ATOM 4065 N N . GLN A 1 532 ? 171.371 221.175 170.451 1.00 56.55 576 GLN A N 1
ATOM 4066 C CA . GLN A 1 532 ? 171.517 222.468 171.103 1.00 58.75 576 GLN A CA 1
ATOM 4067 C C . GLN A 1 532 ? 170.929 222.449 172.508 1.00 59.71 576 GLN A C 1
ATOM 4068 O O . GLN A 1 532 ? 171.540 222.963 173.449 1.00 62.36 576 GLN A O 1
ATOM 4074 N N . GLN A 1 533 ? 169.749 221.857 172.669 1.00 54.82 577 GLN A N 1
ATOM 4075 C CA . GLN A 1 533 ? 169.127 221.800 173.983 1.00 54.30 577 GLN A CA 1
ATOM 4076 C C . GLN A 1 533 ? 169.985 221.011 174.958 1.00 56.99 577 GLN A C 1
ATOM 4077 O O . GLN A 1 533 ? 170.126 221.393 176.123 1.00 61.17 577 GLN A O 1
ATOM 4083 N N . ALA A 1 534 ? 170.574 219.912 174.496 1.00 55.39 578 ALA A N 1
ATOM 4084 C CA . ALA A 1 534 ? 171.443 219.126 175.355 1.00 51.21 578 ALA A CA 1
ATOM 4085 C C . ALA A 1 534 ? 172.704 219.883 175.724 1.00 55.82 578 ALA A C 1
ATOM 4086 O O . ALA A 1 534 ? 173.310 219.602 176.759 1.00 62.61 578 ALA A O 1
ATOM 4088 N N . SER A 1 535 ? 173.126 220.827 174.891 1.00 55.67 579 SER A N 1
ATOM 4089 C CA . SER A 1 535 ? 174.290 221.632 175.231 1.00 59.97 579 SER A CA 1
ATOM 4090 C C . SER A 1 535 ? 174.024 222.498 176.454 1.00 63.01 579 SER A C 1
ATOM 4091 O O . SER A 1 535 ? 174.896 222.651 177.312 1.00 65.61 579 SER A O 1
ATOM 4094 N N . VAL A 1 536 ? 172.830 223.079 176.544 1.00 62.18 580 VAL A N 1
ATOM 4095 C CA . VAL A 1 536 ? 172.473 223.880 177.708 1.00 59.70 580 VAL A CA 1
ATOM 4096 C C . VAL A 1 536 ? 172.410 223.013 178.956 1.00 62.04 580 VAL A C 1
ATOM 4097 O O . VAL A 1 536 ? 172.924 223.388 180.014 1.00 66.25 580 VAL A O 1
ATOM 4101 N N . ALA A 1 537 ? 171.783 221.842 178.856 1.00 60.95 581 ALA A N 1
ATOM 4102 C CA . ALA A 1 537 ? 171.687 220.955 180.008 1.00 61.96 581 ALA A CA 1
ATOM 4103 C C . ALA A 1 537 ? 173.061 220.507 180.474 1.00 63.07 581 ALA A C 1
ATOM 4104 O O . ALA A 1 537 ? 173.319 220.424 181.678 1.00 66.96 581 ALA A O 1
ATOM 4106 N N . LYS A 1 538 ? 173.957 220.216 179.535 1.00 61.96 582 LYS A N 1
ATOM 4107 C CA . LYS A 1 538 ? 175.273 219.712 179.898 1.00 58.81 582 LYS A CA 1
ATOM 4108 C C . LYS A 1 538 ? 176.060 220.742 180.695 1.00 60.83 582 LYS A C 1
ATOM 4109 O O . LYS A 1 538 ? 176.809 220.387 181.609 1.00 64.87 582 LYS A O 1
ATOM 4115 N N . LYS A 1 539 ? 175.911 222.024 180.362 1.00 59.36 583 LYS A N 1
ATOM 4116 C CA . LYS A 1 539 ? 176.600 223.065 181.114 1.00 61.54 583 LYS A CA 1
ATOM 4117 C C . LYS A 1 539 ? 176.123 223.116 182.557 1.00 63.74 583 LYS A C 1
ATOM 4118 O O . LYS A 1 539 ? 176.931 223.250 183.479 1.00 68.11 583 LYS A O 1
ATOM 4124 N N . GLU A 1 540 ? 174.814 223.011 182.773 1.00 61.82 584 GLU A N 1
ATOM 4125 C CA . GLU A 1 540 ? 174.290 223.034 184.132 1.00 60.79 584 GLU A CA 1
ATOM 4126 C C . GLU A 1 540 ? 174.807 221.858 184.945 1.00 62.13 584 GLU A C 1
ATOM 4127 O O . GLU A 1 540 ? 175.200 222.020 186.103 1.00 62.47 584 GLU A O 1
ATOM 4133 N N . ILE A 1 541 ? 174.818 220.665 184.353 1.00 61.89 585 ILE A N 1
ATOM 4134 C CA . ILE A 1 541 ? 175.302 219.486 185.060 1.00 55.85 585 ILE A CA 1
ATOM 4135 C C . ILE A 1 541 ? 176.770 219.643 185.415 1.00 56.23 585 ILE A C 1
ATOM 4136 O O . ILE A 1 541 ? 177.196 219.288 186.517 1.00 61.59 585 ILE A O 1
ATOM 4141 N N . LEU A 1 542 ? 177.568 220.171 184.494 1.00 56.06 586 LEU A N 1
ATOM 4142 C CA . LEU A 1 542 ? 178.987 220.340 184.769 1.00 56.87 586 LEU A CA 1
ATOM 4143 C C . LEU A 1 542 ? 179.235 221.356 185.874 1.00 62.91 586 LEU A C 1
ATOM 4144 O O . LEU A 1 542 ? 180.254 221.276 186.564 1.00 66.37 586 LEU A O 1
ATOM 4149 N N . GLN A 1 543 ? 178.339 222.327 186.045 1.00 62.48 587 GLN A N 1
ATOM 4150 C CA . GLN A 1 543 ? 178.487 223.265 187.151 1.00 62.61 587 GLN A CA 1
ATOM 4151 C C . GLN A 1 543 ? 178.254 222.581 188.488 1.00 64.90 587 GLN A C 1
ATOM 4152 O O . GLN A 1 543 ? 178.976 222.838 189.455 1.00 70.54 587 GLN A O 1
ATOM 4158 N N . ILE A 1 544 ? 177.246 221.715 188.564 1.00 61.62 588 ILE A N 1
ATOM 4159 C CA . ILE A 1 544 ? 176.996 220.969 189.788 1.00 59.85 588 ILE A CA 1
ATOM 4160 C C . ILE A 1 544 ? 178.153 220.029 190.088 1.00 58.60 588 ILE A C 1
ATOM 4161 O O . ILE A 1 544 ? 178.617 219.939 191.229 1.00 66.03 588 ILE A O 1
ATOM 4166 N N . MET A 1 545 ? 178.644 219.323 189.072 1.00 56.05 589 MET A N 1
ATOM 4167 C CA . MET A 1 545 ? 179.737 218.386 189.288 1.00 56.49 589 MET A CA 1
ATOM 4168 C C . MET A 1 545 ? 180.987 219.106 189.760 1.00 61.33 589 MET A C 1
ATOM 4169 O O . MET A 1 545 ? 181.731 218.585 190.595 1.00 67.41 589 MET A O 1
ATOM 4174 N N . ASN A 1 546 ? 181.241 220.301 189.231 1.00 60.55 590 ASN A N 1
ATOM 4175 C CA . ASN A 1 546 ? 182.467 221.008 189.577 1.00 64.69 590 ASN A CA 1
ATOM 4176 C C . ASN A 1 546 ? 182.494 221.415 191.043 1.00 64.57 590 ASN A C 1
ATOM 4177 O O . ASN A 1 546 ? 183.573 221.563 191.620 1.00 68.56 590 ASN A O 1
ATOM 4182 N N . LYS A 1 547 ? 181.330 221.591 191.659 1.00 64.87 591 LYS A N 1
ATOM 4183 C CA . LYS A 1 547 ? 181.290 221.898 193.082 1.00 63.47 591 LYS A CA 1
ATOM 4184 C C . LYS A 1 547 ? 181.808 220.732 193.914 1.00 66.05 591 LYS A C 1
ATOM 4185 O O . LYS A 1 547 ? 182.512 220.937 194.907 1.00 67.07 591 LYS A O 1
ATOM 4191 N N . THR A 1 548 ? 181.460 219.502 193.533 1.00 66.39 592 THR A N 1
ATOM 4192 C CA . THR A 1 548 ? 181.970 218.334 194.241 1.00 64.32 592 THR A CA 1
ATOM 4193 C C . THR A 1 548 ? 183.470 218.183 194.045 1.00 63.02 592 THR A C 1
ATOM 4194 O O . THR A 1 548 ? 184.222 218.031 195.012 1.00 67.34 592 THR A O 1
ATOM 4198 N N . ILE A 1 549 ? 183.923 218.219 192.800 1.00 61.50 593 ILE A N 1
ATOM 4199 C CA . ILE A 1 549 ? 185.344 218.179 192.491 1.00 63.63 593 ILE A CA 1
ATOM 4200 C C . ILE A 1 549 ? 185.523 218.800 191.115 1.00 66.08 593 ILE A C 1
ATOM 4201 O O . ILE A 1 549 ? 184.766 218.503 190.187 1.00 69.31 593 ILE A O 1
ATOM 4206 N N . SER A 1 550 ? 186.497 219.690 190.979 1.00 66.58 594 SER A N 1
ATOM 4207 C CA . SER A 1 550 ? 186.687 220.416 189.734 1.00 70.37 594 SER A CA 1
ATOM 4208 C C . SER A 1 550 ? 187.976 220.072 189.017 1.00 73.77 594 SER A C 1
ATOM 4209 O O . SER A 1 550 ? 188.050 220.229 187.800 1.00 79.57 594 SER A O 1
ATOM 4212 N N . LYS A 1 551 ? 188.989 219.621 189.736 1.00 72.57 595 LYS A N 1
ATOM 4213 C CA . LYS A 1 551 ? 190.238 219.212 189.128 1.00 71.62 595 LYS A CA 1
ATOM 4214 C C . LYS A 1 551 ? 190.652 217.872 189.706 1.00 74.04 595 LYS A C 1
ATOM 4215 O O . LYS A 1 551 ? 190.274 217.536 190.830 1.00 75.87 595 LYS A O 1
ATOM 4221 N N . PRO A 1 552 ? 191.411 217.080 188.959 1.00 72.68 596 PRO A N 1
ATOM 4222 C CA . PRO A 1 552 ? 191.872 215.802 189.499 1.00 69.99 596 PRO A CA 1
ATOM 4223 C C . PRO A 1 552 ? 192.771 216.019 190.702 1.00 72.21 596 PRO A C 1
ATOM 4224 O O . PRO A 1 552 ? 193.465 217.029 190.810 1.00 75.66 596 PRO A O 1
ATOM 4228 N N . ARG A 1 553 ? 192.737 215.060 191.618 1.00 71.63 597 ARG A N 1
ATOM 4229 C CA . ARG A 1 553 ? 193.589 215.128 192.793 1.00 72.16 597 ARG A CA 1
ATOM 4230 C C . ARG A 1 553 ? 195.051 215.143 192.380 1.00 77.71 597 ARG A C 1
ATOM 4231 O O . ARG A 1 553 ? 195.441 214.549 191.374 1.00 78.19 597 ARG A O 1
ATOM 4239 N N . ALA A 1 554 ? 195.864 215.848 193.166 1.00 80.21 598 ALA A N 1
ATOM 4240 C CA . ALA A 1 554 ? 197.251 216.084 192.788 1.00 84.74 598 ALA A CA 1
ATOM 4241 C C . ALA A 1 554 ? 198.052 214.799 192.656 1.00 89.88 598 ALA A C 1
ATOM 4242 O O . ALA A 1 554 ? 199.088 214.795 191.986 1.00 95.86 598 ALA A O 1
ATOM 4244 N N . SER A 1 555 ? 197.603 213.714 193.275 1.00 86.82 599 SER A N 1
ATOM 4245 C CA . SER A 1 555 ? 198.309 212.449 193.188 1.00 83.71 599 SER A CA 1
ATOM 4246 C C . SER A 1 555 ? 197.320 211.321 193.413 1.00 80.78 599 SER A C 1
ATOM 4247 O O . SER A 1 555 ? 196.207 211.532 193.896 1.00 82.50 599 SER A O 1
ATOM 4250 N N . ARG A 1 556 ? 197.739 210.116 193.055 1.00 77.71 600 ARG A N 1
ATOM 4251 C CA . ARG A 1 556 ? 196.916 208.953 193.316 1.00 76.14 600 ARG A CA 1
ATOM 4252 C C . ARG A 1 556 ? 196.864 208.678 194.814 1.00 82.94 600 ARG A C 1
ATOM 4253 O O . ARG A 1 556 ? 197.671 209.184 195.594 1.00 85.13 600 ARG A O 1
ATOM 4261 N N . LYS A 1 557 ? 195.889 207.872 195.215 1.00 84.97 601 LYS A N 1
ATOM 4262 C CA . LYS A 1 557 ? 195.703 207.598 196.630 1.00 87.56 601 LYS A CA 1
ATOM 4263 C C . LYS A 1 557 ? 196.908 206.862 197.200 1.00 90.74 601 LYS A C 1
ATOM 4264 O O . LYS A 1 557 ? 197.625 206.151 196.494 1.00 92.14 601 LYS A O 1
ATOM 4270 N N . GLU A 1 558 ? 197.131 207.056 198.500 1.00 92.60 602 GLU A N 1
ATOM 4271 C CA . GLU A 1 558 ? 198.308 206.504 199.161 1.00 93.27 602 GLU A CA 1
ATOM 4272 C C . GLU A 1 558 ? 198.343 204.986 199.082 1.00 93.41 602 GLU A C 1
ATOM 4273 O O . GLU A 1 558 ? 199.423 204.396 198.988 1.00 94.40 602 GLU A O 1
ATOM 4279 N N . ASN A 1 559 ? 197.183 204.338 199.114 1.00 93.25 603 ASN A N 1
ATOM 4280 C CA . ASN A 1 559 ? 197.094 202.890 199.003 1.00 92.52 603 ASN A CA 1
ATOM 4281 C C . ASN A 1 559 ? 196.945 202.423 197.564 1.00 94.97 603 ASN A C 1
ATOM 4282 O O . ASN A 1 559 ? 196.354 201.366 197.318 1.00 94.57 603 ASN A O 1
ATOM 4287 N N . GLY A 1 560 ? 197.446 203.193 196.605 1.00 92.38 604 GLY A N 1
ATOM 4288 C CA . GLY A 1 560 ? 197.348 202.825 195.217 1.00 86.49 604 GLY A CA 1
ATOM 4289 C C . GLY A 1 560 ? 198.451 201.886 194.798 1.00 85.65 604 GLY A C 1
ATOM 4290 O O . GLY A 1 560 ? 199.340 201.526 195.573 1.00 89.68 604 GLY A O 1
ATOM 4291 N N . PRO A 1 561 ? 198.399 201.472 193.537 1.00 81.33 605 PRO A N 1
ATOM 4292 C CA . PRO A 1 561 ? 199.391 200.522 193.033 1.00 82.21 605 PRO A CA 1
ATOM 4293 C C . PRO A 1 561 ? 200.768 201.144 192.912 1.00 83.41 605 PRO A C 1
ATOM 4294 O O . PRO A 1 561 ? 200.921 202.357 192.767 1.00 82.99 605 PRO A O 1
ATOM 4298 N N . VAL A 1 562 ? 201.777 200.285 192.967 1.00 84.82 606 VAL A N 1
ATOM 4299 C CA . VAL A 1 562 ? 203.162 200.684 192.781 1.00 87.32 606 VAL A CA 1
ATOM 4300 C C . VAL A 1 562 ? 203.808 199.738 191.785 1.00 88.42 606 VAL A C 1
ATOM 4301 O O . VAL A 1 562 ? 203.459 198.558 191.702 1.00 87.29 606 VAL A O 1
ATOM 4305 N N . VAL A 1 563 ? 204.745 200.271 191.012 1.00 89.70 607 VAL A N 1
ATOM 4306 C CA . VAL A 1 563 ? 205.517 199.492 190.058 1.00 92.05 607 VAL A CA 1
ATOM 4307 C C . VAL A 1 563 ? 206.983 199.795 190.300 1.00 96.81 607 VAL A C 1
ATOM 4308 O O . VAL A 1 563 ? 207.405 200.950 190.181 1.00 103.08 607 VAL A O 1
ATOM 4312 N N . GLU A 1 564 ? 207.756 198.772 190.643 1.00 95.34 608 GLU A N 1
ATOM 4313 C CA . GLU A 1 564 ? 209.202 198.928 190.687 1.00 102.92 608 GLU A CA 1
ATOM 4314 C C . GLU A 1 564 ? 209.860 197.578 190.473 1.00 101.45 608 GLU A C 1
ATOM 4315 O O . GLU A 1 564 ? 209.241 196.525 190.629 1.00 101.34 608 GLU A O 1
ATOM 4321 N N . THR A 1 565 ? 211.132 197.640 190.115 1.00 104.22 609 THR A N 1
ATOM 4322 C CA . THR A 1 565 ? 211.882 196.492 189.645 1.00 108.18 609 THR A CA 1
ATOM 4323 C C . THR A 1 565 ? 212.701 195.880 190.770 1.00 110.08 609 THR A C 1
ATOM 4324 O O . THR A 1 565 ? 213.088 196.557 191.724 1.00 112.51 609 THR A O 1
ATOM 4328 N N . VAL A 1 566 ? 212.953 194.582 190.646 1.00 110.26 610 VAL A N 1
ATOM 4329 C CA . VAL A 1 566 ? 213.786 193.837 191.576 1.00 111.76 610 VAL A CA 1
ATOM 4330 C C . VAL A 1 566 ? 214.843 193.099 190.773 1.00 115.79 610 VAL A C 1
ATOM 4331 O O . VAL A 1 566 ? 214.526 192.444 189.776 1.00 119.40 610 VAL A O 1
ATOM 4335 N N . GLN A 1 567 ? 216.095 193.211 191.200 1.00 117.33 611 GLN A N 1
ATOM 4336 C CA . GLN A 1 567 ? 217.203 192.532 190.546 1.00 121.52 611 GLN A CA 1
ATOM 4337 C C . GLN A 1 567 ? 217.362 191.135 191.126 1.00 125.40 611 GLN A C 1
ATOM 4338 O O . GLN A 1 567 ? 217.397 190.966 192.347 1.00 123.42 611 GLN A O 1
ATOM 4344 N N . VAL A 1 568 ? 217.456 190.139 190.253 1.00 130.89 612 VAL A N 1
ATOM 4345 C CA . VAL A 1 568 ? 217.773 188.783 190.688 1.00 131.83 612 VAL A CA 1
ATOM 4346 C C . VAL A 1 568 ? 219.051 188.350 189.980 1.00 135.80 612 VAL A C 1
ATOM 4347 O O . VAL A 1 568 ? 219.267 188.703 188.811 1.00 134.88 612 VAL A O 1
ATOM 4351 N N . PRO A 1 569 ? 219.939 187.625 190.651 1.00 138.31 613 PRO A N 1
ATOM 4352 C CA . PRO A 1 569 ? 221.168 187.168 189.995 1.00 139.58 613 PRO A CA 1
ATOM 4353 C C . PRO A 1 569 ? 220.875 186.067 188.987 1.00 140.62 613 PRO A C 1
ATOM 4354 O O . PRO A 1 569 ? 219.836 185.405 189.022 1.00 141.22 613 PRO A O 1
ATOM 4358 N N . LEU A 1 570 ? 221.823 185.879 188.066 1.00 141.34 614 LEU A N 1
ATOM 4359 C CA . LEU A 1 570 ? 221.685 184.814 187.077 1.00 141.15 614 LEU A CA 1
ATOM 4360 C C . LEU A 1 570 ? 221.653 183.447 187.744 1.00 140.42 614 LEU A C 1
ATOM 4361 O O . LEU A 1 570 ? 220.858 182.579 187.365 1.00 138.90 614 LEU A O 1
ATOM 4366 N N . SER A 1 571 ? 222.511 183.238 188.743 1.00 139.81 615 SER A N 1
ATOM 4367 C CA . SER A 1 571 ? 222.513 181.971 189.462 1.00 139.52 615 SER A CA 1
ATOM 4368 C C . SER A 1 571 ? 221.191 181.730 190.174 1.00 138.32 615 SER A C 1
ATOM 4369 O O . SER A 1 571 ? 220.799 180.577 190.385 1.00 138.32 615 SER A O 1
ATOM 4372 N N . LYS A 1 572 ? 220.492 182.793 190.552 1.00 136.22 616 LYS A N 1
ATOM 4373 C CA . LYS A 1 572 ? 219.216 182.659 191.233 1.00 131.88 616 LYS A CA 1
ATOM 4374 C C . LYS A 1 572 ? 218.029 182.699 190.283 1.00 128.10 616 LYS A C 1
ATOM 4375 O O . LYS A 1 572 ? 216.890 182.581 190.741 1.00 125.47 616 LYS A O 1
ATOM 4381 N N . ARG A 1 573 ? 218.265 182.855 188.979 1.00 127.68 617 ARG A N 1
ATOM 4382 C CA . ARG A 1 573 ? 217.156 182.947 188.037 1.00 123.11 617 ARG A CA 1
ATOM 4383 C C . ARG A 1 573 ? 216.305 181.687 188.053 1.00 120.49 617 ARG A C 1
ATOM 4384 O O . ARG A 1 573 ? 215.074 181.764 188.079 1.00 118.91 617 ARG A O 1
ATOM 4392 N N . ALA A 1 574 ? 216.944 180.516 188.035 1.00 121.22 618 ALA A N 1
ATOM 4393 C CA . ALA A 1 574 ? 216.191 179.267 188.005 1.00 117.90 618 ALA A CA 1
ATOM 4394 C C . ALA A 1 574 ? 215.396 179.071 189.287 1.00 118.12 618 ALA A C 1
ATOM 4395 O O . ALA A 1 574 ? 214.240 178.638 189.250 1.00 117.31 618 ALA A O 1
ATOM 4397 N N . LYS A 1 575 ? 216.000 179.382 190.432 1.00 118.16 619 LYS A N 1
ATOM 4398 C CA . LYS A 1 575 ? 215.290 179.260 191.699 1.00 118.77 619 LYS A CA 1
ATOM 4399 C C . LYS A 1 575 ? 214.125 180.241 191.758 1.00 121.33 619 LYS A C 1
ATOM 4400 O O . LYS A 1 575 ? 213.000 179.866 192.101 1.00 119.16 619 LYS A O 1
ATOM 4406 N N . PHE A 1 576 ? 214.375 181.500 191.404 1.00 122.62 620 PHE A N 1
ATOM 4407 C CA . PHE A 1 576 ? 213.333 182.515 191.486 1.00 119.69 620 PHE A CA 1
ATOM 4408 C C . PHE A 1 576 ? 212.192 182.213 190.524 1.00 116.82 620 PHE A C 1
ATOM 4409 O O . PHE A 1 576 ? 211.022 182.205 190.916 1.00 115.11 620 PHE A O 1
ATOM 4417 N N . VAL A 1 577 ? 212.517 181.954 189.259 1.00 114.55 621 VAL A N 1
ATOM 4418 C CA . VAL A 1 577 ? 211.483 181.729 188.256 1.00 111.38 621 VAL A CA 1
ATOM 4419 C C . VAL A 1 577 ? 210.792 180.393 188.481 1.00 113.49 621 VAL A C 1
ATOM 4420 O O . VAL A 1 577 ? 209.563 180.289 188.386 1.00 110.50 621 VAL A O 1
ATOM 4424 N N . GLY A 1 578 ? 211.562 179.353 188.778 1.00 115.24 622 GLY A N 1
ATOM 4425 C CA . GLY A 1 578 ? 211.023 178.029 188.955 1.00 112.61 622 GLY A CA 1
ATOM 4426 C C . GLY A 1 578 ? 210.956 177.262 187.652 1.00 115.77 622 GLY A C 1
ATOM 4427 O O . GLY A 1 578 ? 211.205 177.803 186.571 1.00 117.56 622 GLY A O 1
ATOM 4428 N N . PRO A 1 579 ? 210.611 175.979 187.730 1.00 115.40 623 PRO A N 1
ATOM 4429 C CA . PRO A 1 579 ? 210.542 175.157 186.516 1.00 113.31 623 PRO A CA 1
ATOM 4430 C C . PRO A 1 579 ? 209.406 175.568 185.596 1.00 111.10 623 PRO A C 1
ATOM 4431 O O . PRO A 1 579 ? 208.230 175.392 185.926 1.00 110.45 623 PRO A O 1
ATOM 4435 N N . GLY A 1 580 ? 209.754 176.106 184.432 1.00 110.43 624 GLY A N 1
ATOM 4436 C CA . GLY A 1 580 ? 208.752 176.609 183.515 1.00 110.95 624 GLY A CA 1
ATOM 4437 C C . GLY A 1 580 ? 207.978 177.787 184.055 1.00 114.74 624 GLY A C 1
ATOM 4438 O O . GLY A 1 580 ? 206.791 177.936 183.749 1.00 116.74 624 GLY A O 1
ATOM 4439 N N . GLY A 1 581 ? 208.621 178.632 184.856 1.00 112.46 625 GLY A N 1
ATOM 4440 C CA . GLY A 1 581 ? 207.942 179.766 185.447 1.00 109.14 625 GLY A CA 1
ATOM 4441 C C . GLY A 1 581 ? 206.918 179.406 186.494 1.00 107.74 625 GLY A C 1
ATOM 4442 O O . GLY A 1 581 ? 205.969 180.164 186.707 1.00 110.64 625 GLY A O 1
ATOM 4443 N N . TYR A 1 582 ? 207.076 178.259 187.153 1.00 105.73 626 TYR A N 1
ATOM 4444 C CA . TYR A 1 582 ? 206.076 177.837 188.126 1.00 105.12 626 TYR A CA 1
ATOM 4445 C C . TYR A 1 582 ? 206.078 178.734 189.354 1.00 105.57 626 TYR A C 1
ATOM 4446 O O . TYR A 1 582 ? 205.014 179.083 189.873 1.00 107.04 626 TYR A O 1
ATOM 4455 N N . ASN A 1 583 ? 207.262 179.107 189.840 1.00 107.43 627 ASN A N 1
ATOM 4456 C CA . ASN A 1 583 ? 207.336 179.919 191.048 1.00 106.50 627 ASN A CA 1
ATOM 4457 C C . ASN A 1 583 ? 206.714 181.290 190.833 1.00 105.54 627 ASN A C 1
ATOM 4458 O O . ASN A 1 583 ? 205.974 181.783 191.689 1.00 105.35 627 ASN A O 1
ATOM 4463 N N . LEU A 1 584 ? 207.006 181.923 189.696 1.00 104.54 628 LEU A N 1
ATOM 4464 C CA . LEU A 1 584 ? 206.416 183.225 189.414 1.00 100.78 628 LEU A CA 1
ATOM 4465 C C . LEU A 1 584 ? 204.906 183.130 189.300 1.00 101.62 628 LEU A C 1
ATOM 4466 O O . LEU A 1 584 ? 204.185 183.977 189.831 1.00 105.53 628 LEU A O 1
ATOM 4471 N N . LYS A 1 585 ? 204.407 182.105 188.616 1.00 102.95 629 LYS A N 1
ATOM 4472 C CA . LYS A 1 585 ? 202.968 181.973 188.453 1.00 101.78 629 LYS A CA 1
ATOM 4473 C C . LYS A 1 585 ? 202.273 181.642 189.761 1.00 101.22 629 LYS A C 1
ATOM 4474 O O . LYS A 1 585 ? 201.064 181.854 189.873 1.00 101.31 629 LYS A O 1
ATOM 4480 N N . LYS A 1 586 ? 203.004 181.133 190.746 1.00 102.55 630 LYS A N 1
ATOM 4481 C CA . LYS A 1 586 ? 202.418 180.806 192.037 1.00 104.08 630 LYS A CA 1
ATOM 4482 C C . LYS A 1 586 ? 202.415 182.008 192.972 1.00 107.76 630 LYS A C 1
ATOM 4483 O O . LYS A 1 586 ? 201.402 182.293 193.615 1.00 109.61 630 LYS A O 1
ATOM 4489 N N . LEU A 1 587 ? 203.541 182.716 193.053 1.00 107.67 631 LEU A N 1
ATOM 4490 C CA . LEU A 1 587 ? 203.599 183.935 193.850 1.00 105.17 631 LEU A CA 1
ATOM 4491 C C . LEU A 1 587 ? 202.604 184.961 193.333 1.00 105.17 631 LEU A C 1
ATOM 4492 O O . LEU A 1 587 ? 201.896 185.605 194.112 1.00 106.74 631 LEU A O 1
ATOM 4497 N N . GLN A 1 588 ? 202.531 185.114 192.017 1.00 103.26 632 GLN A N 1
ATOM 4498 C CA . GLN A 1 588 ? 201.577 186.021 191.401 1.00 102.92 632 GLN A CA 1
ATOM 4499 C C . GLN A 1 588 ? 200.134 185.574 191.592 1.00 103.11 632 GLN A C 1
ATOM 4500 O O . GLN A 1 588 ? 199.229 186.409 191.539 1.00 103.67 632 GLN A O 1
ATOM 4506 N N . ALA A 1 589 ? 199.896 184.293 191.845 1.00 105.83 633 ALA A N 1
ATOM 4507 C CA . ALA A 1 589 ? 198.534 183.815 192.042 1.00 107.74 633 ALA A CA 1
ATOM 4508 C C . ALA A 1 589 ? 198.069 183.916 193.486 1.00 111.24 633 ALA A C 1
ATOM 4509 O O . ALA A 1 589 ? 196.863 184.016 193.732 1.00 113.05 633 ALA A O 1
ATOM 4511 N N . GLU A 1 590 ? 198.988 183.887 194.447 1.00 110.84 634 GLU A N 1
ATOM 4512 C CA . GLU A 1 590 ? 198.623 183.927 195.854 1.00 109.36 634 GLU A CA 1
ATOM 4513 C C . GLU A 1 590 ? 198.815 185.294 196.492 1.00 110.05 634 GLU A C 1
ATOM 4514 O O . GLU A 1 590 ? 198.309 185.520 197.593 1.00 112.71 634 GLU A O 1
ATOM 4520 N N . THR A 1 591 ? 199.533 186.205 195.839 1.00 108.52 635 THR A N 1
ATOM 4521 C CA . THR A 1 591 ? 199.737 187.545 196.363 1.00 103.27 635 THR A CA 1
ATOM 4522 C C . THR A 1 591 ? 199.015 188.618 195.568 1.00 101.52 635 THR A C 1
ATOM 4523 O O . THR A 1 591 ? 198.765 189.699 196.106 1.00 104.87 635 THR A O 1
ATOM 4527 N N . GLY A 1 592 ? 198.660 188.345 194.319 1.00 100.74 636 GLY A N 1
ATOM 4528 C CA . GLY A 1 592 ? 197.992 189.313 193.488 1.00 99.26 636 GLY A CA 1
ATOM 4529 C C . GLY A 1 592 ? 198.909 190.199 192.681 1.00 97.84 636 GLY A C 1
ATOM 4530 O O . GLY A 1 592 ? 198.420 190.968 191.849 1.00 100.59 636 GLY A O 1
ATOM 4531 N N . VAL A 1 593 ? 200.218 190.117 192.895 1.00 94.86 637 VAL A N 1
ATOM 4532 C CA . VAL A 1 593 ? 201.163 190.940 192.153 1.00 92.98 637 VAL A CA 1
ATOM 4533 C C . VAL A 1 593 ? 201.360 190.341 190.770 1.00 98.91 637 VAL A C 1
ATOM 4534 O O . VAL A 1 593 ? 200.914 189.224 190.497 1.00 104.30 637 VAL A O 1
ATOM 4538 N N . THR A 1 594 ? 202.013 191.088 189.884 1.00 97.15 638 THR A N 1
ATOM 4539 C CA . THR A 1 594 ? 202.324 190.630 188.536 1.00 95.21 638 THR A CA 1
ATOM 4540 C C . THR A 1 594 ? 203.798 190.885 188.277 1.00 92.84 638 THR A C 1
ATOM 4541 O O . THR A 1 594 ? 204.236 192.038 188.285 1.00 96.65 638 THR A O 1
ATOM 4545 N N . ILE A 1 595 ? 204.559 189.823 188.044 1.00 89.16 639 ILE A N 1
ATOM 4546 C CA . ILE A 1 595 ? 205.991 189.924 187.794 1.00 88.58 639 ILE A CA 1
ATOM 4547 C C . ILE A 1 595 ? 206.234 189.686 186.314 1.00 95.16 639 ILE A C 1
ATOM 4548 O O . ILE A 1 595 ? 205.798 188.670 185.763 1.00 102.49 639 ILE A O 1
ATOM 4553 N N . SER A 1 596 ? 206.922 190.620 185.672 1.00 95.49 640 SER A N 1
ATOM 4554 C CA . SER A 1 596 ? 207.253 190.510 184.262 1.00 96.16 640 SER A CA 1
ATOM 4555 C C . SER A 1 596 ? 208.750 190.676 184.104 1.00 100.48 640 SER A C 1
ATOM 4556 O O . SER A 1 596 ? 209.333 191.607 184.663 1.00 104.94 640 SER A O 1
ATOM 4559 N N . GLN A 1 597 ? 209.373 189.778 183.354 1.00 100.92 641 GLN A N 1
ATOM 4560 C CA . GLN A 1 597 ? 210.799 189.902 183.106 1.00 106.08 641 GLN A CA 1
ATOM 4561 C C . GLN A 1 597 ? 211.061 191.070 182.168 1.00 107.80 641 GLN A C 1
ATOM 4562 O O . GLN A 1 597 ? 210.404 191.211 181.136 1.00 107.97 641 GLN A O 1
ATOM 4568 N N . VAL A 1 598 ? 212.016 191.915 182.535 1.00 110.73 642 VAL A N 1
ATOM 4569 C CA . VAL A 1 598 ? 212.379 193.077 181.744 1.00 112.39 642 VAL A CA 1
ATOM 4570 C C . VAL A 1 598 ? 213.714 192.882 181.040 1.00 117.08 642 VAL A C 1
ATOM 4571 O O . VAL A 1 598 ? 213.853 193.215 179.862 1.00 118.88 642 VAL A O 1
ATOM 4575 N N . ASP A 1 599 ? 214.699 192.332 181.739 1.00 121.28 643 ASP A N 1
ATOM 4576 C CA . ASP A 1 599 ? 216.020 192.099 181.182 1.00 125.58 643 ASP A CA 1
ATOM 4577 C C . ASP A 1 599 ? 216.474 190.709 181.597 1.00 128.55 643 ASP A C 1
ATOM 4578 O O . ASP A 1 599 ? 215.694 189.903 182.110 1.00 126.69 643 ASP A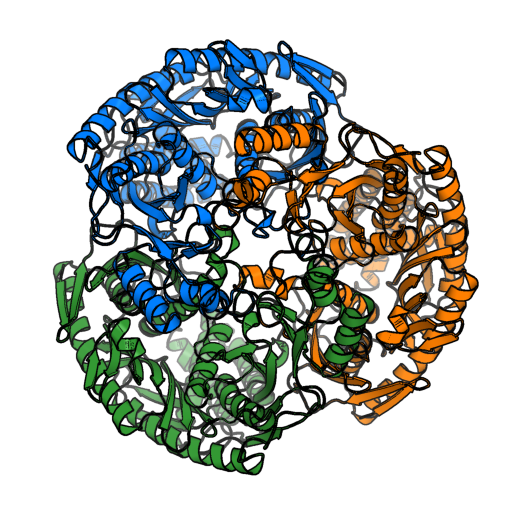 O 1
ATOM 4583 N N . GLU A 1 600 ? 217.755 190.427 181.363 1.00 135.20 644 GLU A N 1
ATOM 4584 C CA . GLU A 1 600 ? 218.346 189.216 181.911 1.00 139.54 644 GLU A CA 1
ATOM 4585 C C . GLU A 1 600 ? 218.349 189.249 183.431 1.00 138.24 644 GLU A C 1
ATOM 4586 O O . GLU A 1 600 ? 218.235 188.201 184.075 1.00 137.44 644 GLU A O 1
ATOM 4592 N N . GLU A 1 601 ? 218.443 190.440 184.016 1.00 135.98 645 GLU A N 1
ATOM 4593 C CA . GLU A 1 601 ? 218.635 190.587 185.445 1.00 136.90 645 GLU A CA 1
ATOM 4594 C C . GLU A 1 601 ? 217.453 191.226 186.152 1.00 132.20 645 GLU A C 1
ATOM 4595 O O . GLU A 1 601 ? 217.412 191.209 187.386 1.00 131.22 645 GLU A O 1
ATOM 4601 N N . THR A 1 602 ? 216.496 191.780 185.415 1.00 129.03 646 THR A N 1
ATOM 4602 C CA . THR A 1 602 ? 215.485 192.671 185.961 1.00 119.93 646 THR A CA 1
ATOM 4603 C C . THR A 1 602 ? 214.106 192.038 185.881 1.00 110.44 646 THR A C 1
ATOM 4604 O O . THR A 1 602 ? 213.760 191.400 184.884 1.00 112.37 646 THR A O 1
ATOM 4608 N N . PHE A 1 603 ? 213.321 192.224 186.934 1.00 106.47 647 PHE A N 1
ATOM 4609 C CA . PHE A 1 603 ? 211.927 191.807 186.960 1.00 103.11 647 PHE A CA 1
ATOM 4610 C C . PHE A 1 603 ? 211.095 192.978 187.450 1.00 102.02 647 PHE A C 1
ATOM 4611 O O . PHE A 1 603 ? 211.308 193.467 188.560 1.00 107.56 647 PHE A O 1
ATOM 4619 N N . SER A 1 604 ? 210.152 193.423 186.634 1.00 99.23 648 SER A N 1
ATOM 4620 C CA . SER A 1 604 ? 209.255 194.495 187.026 1.00 96.36 648 SER A CA 1
ATOM 4621 C C . SER A 1 604 ? 208.071 193.909 187.777 1.00 93.46 648 SER A C 1
ATOM 4622 O O . SER A 1 604 ? 207.388 193.018 187.269 1.00 94.79 648 SER A O 1
ATOM 4625 N N . VAL A 1 605 ? 207.828 194.414 188.980 1.00 92.97 649 VAL A N 1
ATOM 4626 C CA . VAL A 1 605 ? 206.757 193.930 189.839 1.00 90.77 649 VAL A CA 1
ATOM 4627 C C . VAL A 1 605 ? 205.682 194.998 189.915 1.00 89.96 649 VAL A C 1
ATOM 4628 O O . VAL A 1 605 ? 205.971 196.159 190.221 1.00 94.21 649 VAL A O 1
ATOM 4632 N N . PHE A 1 606 ? 204.450 194.610 189.633 1.00 82.75 650 PHE A N 1
ATOM 4633 C CA . PHE A 1 606 ? 203.299 195.474 189.812 1.00 78.50 650 PHE A CA 1
ATOM 4634 C C . PHE A 1 606 ? 202.486 194.942 190.977 1.00 82.46 650 PHE A C 1
ATOM 4635 O O . PHE A 1 606 ? 202.115 193.767 190.987 1.00 90.94 650 PHE A O 1
ATOM 4643 N N . ALA A 1 607 ? 202.207 195.797 191.952 1.00 80.69 651 ALA A N 1
ATOM 4644 C CA . ALA A 1 607 ? 201.399 195.403 193.086 1.00 81.57 651 ALA A CA 1
ATOM 4645 C C . ALA A 1 607 ? 200.195 196.321 193.207 1.00 86.02 651 ALA A C 1
ATOM 4646 O O . ALA A 1 607 ? 200.360 197.546 193.236 1.00 90.43 651 ALA A O 1
ATOM 4648 N N . PRO A 1 608 ? 198.982 195.779 193.272 1.00 85.35 652 PRO A N 1
ATOM 4649 C CA . PRO A 1 608 ? 197.797 196.641 193.372 1.00 87.99 652 PRO A CA 1
ATOM 4650 C C . PRO A 1 608 ? 197.771 197.517 194.612 1.00 92.43 652 PRO A C 1
ATOM 4651 O O . PRO A 1 608 ? 197.195 198.608 194.567 1.00 93.15 652 PRO A O 1
ATOM 4655 N N . THR A 1 609 ? 198.353 197.078 195.718 1.00 92.84 653 THR A N 1
ATOM 4656 C CA . THR A 1 609 ? 198.415 197.848 196.949 1.00 93.71 653 THR A CA 1
ATOM 4657 C C . THR A 1 609 ? 199.825 197.790 197.508 1.00 97.20 653 THR A C 1
ATOM 4658 O O . THR A 1 609 ? 200.586 196.871 197.192 1.00 100.90 653 THR A O 1
ATOM 4662 N N . PRO A 1 610 ? 200.215 198.769 198.329 1.00 95.14 654 PRO A N 1
ATOM 4663 C CA . PRO A 1 610 ? 201.527 198.681 198.989 1.00 96.29 654 PRO A CA 1
ATOM 4664 C C . PRO A 1 610 ? 201.662 197.470 199.890 1.00 98.87 654 PRO A C 1
ATOM 4665 O O . PRO A 1 610 ? 202.770 196.942 200.048 1.00 99.61 654 PRO A O 1
ATOM 4669 N N . SER A 1 611 ? 200.568 197.022 200.505 1.00 99.37 655 SER A N 1
ATOM 4670 C CA . SER A 1 611 ? 200.627 195.814 201.318 1.00 102.76 655 SER A CA 1
ATOM 4671 C C . SER A 1 611 ? 200.919 194.590 200.463 1.00 104.22 655 SER A C 1
ATOM 4672 O O . SER A 1 611 ? 201.653 193.692 200.888 1.00 106.11 655 SER A O 1
ATOM 4675 N N . ALA A 1 612 ? 200.355 194.538 199.254 1.00 103.37 656 ALA A N 1
ATOM 4676 C CA . ALA A 1 612 ? 200.594 193.402 198.371 1.00 101.48 656 ALA A CA 1
ATOM 4677 C C . ALA A 1 612 ? 202.063 193.295 198.001 1.00 100.55 656 ALA A C 1
ATOM 4678 O O . ALA A 1 612 ? 202.609 192.192 197.911 1.00 106.37 656 ALA A O 1
ATOM 4680 N N . MET A 1 613 ? 202.716 194.428 197.764 1.00 95.16 657 MET A N 1
ATOM 4681 C CA . MET A 1 613 ? 204.139 194.375 197.474 1.00 98.06 657 MET A CA 1
ATOM 4682 C C . MET A 1 613 ? 204.956 194.075 198.715 1.00 107.82 657 MET A C 1
ATOM 4683 O O . MET A 1 613 ? 206.060 193.535 198.606 1.00 115.45 657 MET A O 1
ATOM 4688 N N . HIS A 1 614 ? 204.447 194.402 199.898 1.00 108.29 658 HIS A N 1
ATOM 4689 C CA . HIS A 1 614 ? 205.150 193.969 201.095 1.00 112.69 658 HIS A CA 1
ATOM 4690 C C . HIS A 1 614 ? 205.179 192.448 201.186 1.00 116.56 658 HIS A C 1
ATOM 4691 O O . HIS A 1 614 ? 206.215 191.859 201.508 1.00 118.57 658 HIS A O 1
ATOM 4698 N N . GLU A 1 615 ? 204.054 191.794 200.891 1.00 113.72 659 GLU A N 1
ATOM 4699 C CA . GLU A 1 615 ? 204.026 190.335 200.885 1.00 114.58 659 GLU A CA 1
ATOM 4700 C C . GLU A 1 615 ? 204.951 189.774 199.816 1.00 115.43 659 GLU A C 1
ATOM 4701 O O . GLU A 1 615 ? 205.721 188.842 200.069 1.00 119.39 659 GLU A O 1
ATOM 4707 N N . ALA A 1 616 ? 204.887 190.332 198.607 1.00 112.62 660 ALA A N 1
ATOM 4708 C CA . ALA A 1 616 ? 205.713 189.833 197.516 1.00 113.90 660 ALA A CA 1
ATOM 4709 C C . ALA A 1 616 ? 207.190 190.048 197.799 1.00 120.72 660 ALA A C 1
ATOM 4710 O O . ALA A 1 616 ? 208.017 189.188 197.482 1.00 127.54 660 ALA A O 1
ATOM 4712 N N . ARG A 1 617 ? 207.541 191.189 198.389 1.00 118.48 661 ARG A N 1
ATOM 4713 C CA . ARG A 1 617 ? 208.944 191.476 198.665 1.00 121.49 661 ARG A CA 1
ATOM 4714 C C . ARG A 1 617 ? 209.525 190.478 199.654 1.00 127.95 661 ARG A C 1
ATOM 4715 O O . ARG A 1 617 ? 210.698 190.102 199.552 1.00 130.02 661 ARG A O 1
ATOM 4723 N N . ASP A 1 618 ? 208.726 190.053 200.632 1.00 126.19 662 ASP A N 1
ATOM 4724 C CA . ASP A 1 618 ? 209.190 189.036 201.566 1.00 125.41 662 ASP A CA 1
ATOM 4725 C C . ASP A 1 618 ? 209.465 187.721 200.853 1.00 129.52 662 ASP A C 1
ATOM 4726 O O . ASP A 1 618 ? 210.499 187.086 201.086 1.00 133.07 662 ASP A O 1
ATOM 4731 N N . PHE A 1 619 ? 208.560 187.308 199.964 1.00 130.39 663 PHE A N 1
ATOM 4732 C CA . PHE A 1 619 ? 208.741 186.049 199.248 1.00 130.77 663 PHE A CA 1
ATOM 4733 C C . PHE A 1 619 ? 209.986 186.092 198.375 1.00 132.00 663 PHE A C 1
ATOM 4734 O O . PHE A 1 619 ? 210.742 185.119 198.309 1.00 137.01 663 PHE A O 1
ATOM 4742 N N . ILE A 1 620 ? 210.213 187.211 197.694 1.00 129.25 664 ILE A N 1
ATOM 4743 C CA . ILE A 1 620 ? 211.374 187.317 196.822 1.00 131.41 664 ILE A CA 1
ATOM 4744 C C . ILE A 1 620 ? 212.656 187.290 197.639 1.00 138.74 664 ILE A C 1
ATOM 4745 O O . ILE A 1 620 ? 213.673 186.738 197.205 1.00 144.89 664 ILE A O 1
ATOM 4750 N N . THR A 1 621 ? 212.630 187.875 198.837 1.00 137.83 665 THR A N 1
ATOM 4751 C CA . THR A 1 621 ? 213.821 187.890 199.679 1.00 140.83 665 THR A CA 1
ATOM 4752 C C . THR A 1 621 ? 214.211 186.483 200.121 1.00 146.41 665 THR A C 1
ATOM 4753 O O . THR A 1 621 ? 215.372 186.080 199.982 1.00 148.44 665 THR A O 1
ATOM 4757 N N . GLU A 1 622 ? 213.254 185.718 200.653 1.00 145.17 666 GLU A N 1
ATOM 4758 C CA . GLU A 1 622 ? 213.566 184.366 201.107 1.00 146.01 666 GLU A CA 1
ATOM 4759 C C . GLU A 1 622 ? 213.931 183.457 199.941 1.00 149.46 666 GLU A C 1
ATOM 4760 O O . GLU A 1 622 ? 214.816 182.604 200.067 1.00 151.82 666 GLU A O 1
ATOM 4766 N N . ILE A 1 623 ? 213.253 183.614 198.803 1.00 147.81 667 ILE A N 1
ATOM 4767 C CA . ILE A 1 623 ? 213.579 182.815 197.627 1.00 147.13 667 ILE A CA 1
ATOM 4768 C C . ILE A 1 623 ? 214.998 183.107 197.165 1.00 150.98 667 ILE A C 1
ATOM 4769 O O . ILE A 1 623 ? 215.753 182.194 196.812 1.00 153.02 667 ILE A O 1
ATOM 4774 N N . CYS A 1 624 ? 215.387 184.382 197.164 1.00 150.32 668 CYS A N 1
ATOM 4775 C CA . CYS A 1 624 ? 216.747 184.745 196.792 1.00 152.81 668 CYS A CA 1
ATOM 4776 C C . CYS A 1 624 ? 217.779 184.209 197.775 1.00 156.08 668 CYS A C 1
ATOM 4777 O O . CYS A 1 624 ? 218.955 184.093 197.415 1.00 156.38 668 CYS A O 1
ATOM 4780 N N . LYS A 1 625 ? 217.372 183.881 198.998 1.00 158.66 669 LYS A N 1
ATOM 4781 C CA . LYS A 1 625 ? 218.300 183.354 199.997 1.00 160.30 669 LYS A CA 1
ATOM 4782 C C . LYS A 1 625 ? 218.730 181.927 199.681 1.00 158.68 669 LYS A C 1
ATOM 4783 O O . LYS A 1 625 ? 219.848 181.521 199.996 1.00 156.80 669 LYS A O 1
ATOM 4789 N N . ALA B 1 2 ? 179.601 136.930 183.753 1.00 67.06 46 ALA B N 1
ATOM 4790 C CA . ALA B 1 2 ? 180.700 137.451 182.954 1.00 68.83 46 ALA B CA 1
ATOM 4791 C C . ALA B 1 2 ? 181.014 136.540 181.776 1.00 72.61 46 ALA B C 1
ATOM 4792 O O . ALA B 1 2 ? 181.411 135.393 181.956 1.00 81.55 46 ALA B O 1
ATOM 4794 N N . VAL B 1 3 ? 180.853 137.064 180.573 1.00 64.71 47 VAL B N 1
ATOM 4795 C CA . VAL B 1 3 ? 181.096 136.325 179.342 1.00 63.74 47 VAL B CA 1
ATOM 4796 C C . VAL B 1 3 ? 182.330 136.895 178.668 1.00 62.21 47 VAL B C 1
ATOM 4797 O O . VAL B 1 3 ? 182.527 138.111 178.643 1.00 68.65 47 VAL B O 1
ATOM 4801 N N . ALA B 1 4 ? 183.179 136.021 178.148 1.00 60.88 48 ALA B N 1
ATOM 4802 C CA . ALA B 1 4 ? 184.331 136.427 177.359 1.00 63.16 48 ALA B CA 1
ATOM 4803 C C . ALA B 1 4 ? 184.105 136.051 175.903 1.00 68.17 48 ALA B C 1
ATOM 4804 O O . ALA B 1 4 ? 183.695 134.927 175.603 1.00 75.70 48 ALA B O 1
ATOM 4806 N N . VAL B 1 5 ? 184.363 136.995 175.006 1.00 69.01 49 VAL B N 1
ATOM 4807 C CA . VAL B 1 5 ? 184.242 136.792 173.570 1.00 66.96 49 VAL B CA 1
ATOM 4808 C C . VAL B 1 5 ? 185.630 136.917 172.969 1.00 70.92 49 VAL B C 1
ATOM 4809 O O . VAL B 1 5 ? 186.350 137.876 173.259 1.00 72.89 49 VAL B O 1
ATOM 4813 N N . ASP B 1 6 ? 186.009 135.949 172.149 1.00 75.43 50 ASP B N 1
ATOM 4814 C CA . ASP B 1 6 ? 187.325 135.935 171.532 1.00 82.76 50 ASP B CA 1
ATOM 4815 C C . ASP B 1 6 ? 187.229 136.447 170.102 1.00 84.12 50 ASP B C 1
ATOM 4816 O O . ASP B 1 6 ? 186.441 135.930 169.307 1.00 88.10 50 ASP B O 1
ATOM 4821 N N . LEU B 1 7 ? 188.025 137.463 169.781 1.00 78.84 51 LEU B N 1
ATOM 4822 C CA . LEU B 1 7 ? 188.060 138.061 168.448 1.00 77.42 51 LEU B CA 1
ATOM 4823 C C . LEU B 1 7 ? 189.493 137.994 167.953 1.00 84.07 51 LEU B C 1
ATOM 4824 O O . LEU B 1 7 ? 190.258 138.944 168.123 1.00 87.01 51 LEU B O 1
ATOM 4829 N N . GLY B 1 8 ? 189.851 136.885 167.324 1.00 84.85 52 GLY B N 1
ATOM 4830 C CA . GLY B 1 8 ? 191.234 136.714 166.921 1.00 86.04 52 GLY B CA 1
ATOM 4831 C C . GLY B 1 8 ? 192.131 136.705 168.139 1.00 88.61 52 GLY B C 1
ATOM 4832 O O . GLY B 1 8 ? 191.922 135.943 169.087 1.00 87.02 52 GLY B O 1
ATOM 4833 N N . ASN B 1 9 ? 193.141 137.564 168.124 1.00 89.80 53 ASN B N 1
ATOM 4834 C CA . ASN B 1 9 ? 194.072 137.671 169.235 1.00 89.75 53 ASN B CA 1
ATOM 4835 C C . ASN B 1 9 ? 193.593 138.622 170.320 1.00 87.37 53 ASN B C 1
ATOM 4836 O O . ASN B 1 9 ? 194.256 138.744 171.352 1.00 87.17 53 ASN B O 1
ATOM 4841 N N . ARG B 1 10 ? 192.469 139.293 170.118 1.00 89.28 54 ARG B N 1
ATOM 4842 C CA . ARG B 1 10 ? 191.898 140.179 171.117 1.00 85.92 54 ARG B CA 1
ATOM 4843 C C . ARG B 1 10 ? 190.817 139.448 171.901 1.00 81.88 54 ARG B C 1
ATOM 4844 O O . ARG B 1 10 ? 190.197 138.505 171.410 1.00 84.99 54 ARG B O 1
ATOM 4852 N N . LYS B 1 11 ? 190.599 139.898 173.131 1.00 76.57 55 LYS B N 1
ATOM 4853 C CA . LYS B 1 11 ? 189.633 139.292 174.034 1.00 72.99 55 LYS B CA 1
ATOM 4854 C C . LYS B 1 11 ? 188.725 140.375 174.595 1.00 72.68 55 LYS B C 1
ATOM 4855 O O . LYS B 1 11 ? 189.202 141.434 175.011 1.00 77.40 55 LYS B O 1
ATOM 4861 N N . LEU B 1 12 ? 187.427 140.109 174.606 1.00 65.73 56 LEU B N 1
ATOM 4862 C CA . LEU B 1 12 ? 186.427 141.026 175.130 1.00 63.53 56 LEU B CA 1
ATOM 4863 C C . LEU B 1 12 ? 185.789 140.410 176.363 1.00 65.24 56 LEU B C 1
ATOM 4864 O O . LEU B 1 12 ? 185.347 139.263 176.321 1.00 72.12 56 LEU B O 1
ATOM 4869 N N . GLU B 1 13 ? 185.738 141.165 177.453 1.00 64.74 57 GLU B N 1
ATOM 4870 C CA . GLU B 1 13 ? 185.135 140.704 178.694 1.00 61.35 57 GLU B CA 1
ATOM 4871 C C . GLU B 1 13 ? 183.916 141.553 179.007 1.00 60.33 57 GLU B C 1
ATOM 4872 O O . GLU B 1 13 ? 184.016 142.776 179.099 1.00 65.11 57 GLU B O 1
ATOM 4878 N N . ILE B 1 14 ? 182.777 140.902 179.189 1.00 59.64 58 ILE B N 1
ATOM 4879 C CA . ILE B 1 14 ? 181.513 141.566 179.465 1.00 57.97 58 ILE B CA 1
ATOM 4880 C C . ILE B 1 14 ? 181.070 141.175 180.863 1.00 56.95 58 ILE B C 1
ATOM 4881 O O . ILE B 1 14 ? 181.115 139.996 181.222 1.00 65.74 58 ILE B O 1
ATOM 4886 N N . SER B 1 15 ? 180.644 142.159 181.646 1.00 58.21 59 SER B N 1
ATOM 4887 C CA . SER B 1 15 ? 180.228 141.938 183.021 1.00 58.70 59 SER B CA 1
ATOM 4888 C C . SER B 1 15 ? 178.994 142.772 183.308 1.00 56.35 59 SER B C 1
ATOM 4889 O O . SER B 1 15 ? 178.703 143.740 182.607 1.00 60.26 59 SER B O 1
ATOM 4892 N N . SER B 1 16 ? 178.274 142.391 184.355 1.00 58.33 60 SER B N 1
ATOM 4893 C CA . SER B 1 16 ? 177.156 143.190 184.826 1.00 60.66 60 SER B CA 1
ATOM 4894 C C . SER B 1 16 ? 176.770 142.736 186.224 1.00 64.24 60 SER B C 1
ATOM 4895 O O . SER B 1 16 ? 177.057 141.611 186.632 1.00 70.03 60 SER B O 1
ATOM 4898 N N . GLY B 1 17 ? 176.096 143.627 186.942 1.00 62.21 61 GLY B N 1
ATOM 4899 C CA . GLY B 1 17 ? 175.566 143.328 188.252 1.00 61.04 61 GLY B CA 1
ATOM 4900 C C . GLY B 1 17 ? 176.397 143.803 189.419 1.00 63.66 61 GLY B C 1
ATOM 4901 O O . GLY B 1 17 ? 176.010 143.562 190.565 1.00 70.36 61 GLY B O 1
ATOM 4902 N N . LYS B 1 18 ? 177.513 144.479 189.174 1.00 62.82 62 LYS B N 1
ATOM 4903 C CA . LYS B 1 18 ? 178.368 144.956 190.249 1.00 60.33 62 LYS B CA 1
ATOM 4904 C C . LYS B 1 18 ? 178.234 146.454 190.493 1.00 63.27 62 LYS B C 1
ATOM 4905 O O . LYS B 1 18 ? 178.047 146.877 191.633 1.00 67.11 62 LYS B O 1
ATOM 4911 N N . LEU B 1 19 ? 178.313 147.265 189.445 1.00 62.63 63 LEU B N 1
ATOM 4912 C CA . LEU B 1 19 ? 178.316 148.715 189.569 1.00 58.57 63 LEU B CA 1
ATOM 4913 C C . LEU B 1 19 ? 176.998 149.294 189.085 1.00 58.34 63 LEU B C 1
ATOM 4914 O O . LEU B 1 19 ? 176.386 148.769 188.153 1.00 66.92 63 LEU B O 1
ATOM 4919 N N . ALA B 1 20 ? 176.567 150.368 189.739 1.00 55.16 64 ALA B N 1
ATOM 4920 C CA . ALA B 1 20 ? 175.434 151.179 189.309 1.00 55.82 64 ALA B CA 1
ATOM 4921 C C . ALA B 1 20 ? 174.179 150.334 189.124 1.00 57.88 64 ALA B C 1
ATOM 4922 O O . ALA B 1 20 ? 173.570 150.297 188.058 1.00 63.84 64 ALA B O 1
ATOM 4924 N N . ARG B 1 21 ? 173.785 149.660 190.200 1.00 59.24 65 ARG B N 1
ATOM 4925 C CA . ARG B 1 21 ? 172.654 148.748 190.137 1.00 61.64 65 ARG B CA 1
ATOM 4926 C C . ARG B 1 21 ? 171.312 149.456 190.069 1.00 59.80 65 ARG B C 1
ATOM 4927 O O . ARG B 1 21 ? 170.305 148.801 189.794 1.00 65.92 65 ARG B O 1
ATOM 4935 N N . PHE B 1 22 ? 171.263 150.759 190.322 1.00 56.51 66 PHE B N 1
ATOM 4936 C CA . PHE B 1 22 ? 169.988 151.458 190.272 1.00 58.25 66 PHE B CA 1
ATOM 4937 C C . PHE B 1 22 ? 169.536 151.737 188.845 1.00 61.66 66 PHE B C 1
ATOM 4938 O O . PHE B 1 22 ? 168.335 151.860 188.598 1.00 66.96 66 PHE B O 1
ATOM 4946 N N . ALA B 1 23 ? 170.470 151.841 187.904 1.00 60.31 67 ALA B N 1
ATOM 4947 C CA . ALA B 1 23 ? 170.126 152.129 186.520 1.00 54.62 67 ALA B CA 1
ATOM 4948 C C . ALA B 1 23 ? 169.323 150.986 185.915 1.00 58.60 67 ALA B C 1
ATOM 4949 O O . ALA B 1 23 ? 169.432 149.834 186.336 1.00 63.93 67 ALA B O 1
ATOM 4951 N N . ASP B 1 24 ? 168.498 151.321 184.920 1.00 58.21 68 ASP B N 1
ATOM 4952 C CA . ASP B 1 24 ? 167.691 150.303 184.255 1.00 57.59 68 ASP B CA 1
ATOM 4953 C C . ASP B 1 24 ? 168.570 149.218 183.660 1.00 58.12 68 ASP B C 1
ATOM 4954 O O . ASP B 1 24 ? 168.283 148.027 183.800 1.00 64.15 68 ASP B O 1
ATOM 4959 N N . GLY B 1 25 ? 169.646 149.609 183.006 1.00 54.86 69 GLY B N 1
ATOM 4960 C CA . GLY B 1 25 ? 170.642 148.661 182.556 1.00 51.28 69 GLY B CA 1
ATOM 4961 C C . GLY B 1 25 ? 172.019 149.219 182.810 1.00 50.44 69 GLY B C 1
ATOM 4962 O O . GLY B 1 25 ? 172.215 150.429 182.886 1.00 53.54 69 GLY B O 1
ATOM 4963 N N . SER B 1 26 ? 172.976 148.317 182.949 1.00 49.82 70 SER B N 1
ATOM 4964 C CA . SER B 1 26 ? 174.346 148.716 183.207 1.00 47.71 70 SER B CA 1
ATOM 4965 C C . SER B 1 26 ? 175.256 147.566 182.828 1.00 51.37 70 SER B C 1
ATOM 4966 O O . SER B 1 26 ? 174.881 146.402 182.949 1.00 60.11 70 SER B O 1
ATOM 4969 N N . ALA B 1 27 ? 176.452 147.902 182.363 1.00 49.82 71 ALA B N 1
ATOM 4970 C CA . ALA B 1 27 ? 177.396 146.880 181.953 1.00 48.71 71 ALA B CA 1
ATOM 4971 C C . ALA B 1 27 ? 178.797 147.446 182.027 1.00 48.90 71 ALA B C 1
ATOM 4972 O O . ALA B 1 27 ? 178.995 148.658 182.027 1.00 55.47 71 ALA B O 1
ATOM 4974 N N . VAL B 1 28 ? 179.768 146.548 182.095 1.00 49.54 72 VAL B N 1
ATOM 4975 C CA . VAL B 1 28 ? 181.175 146.901 182.029 1.00 48.54 72 VAL B CA 1
ATOM 4976 C C . VAL B 1 28 ? 181.798 146.054 180.936 1.00 49.22 72 VAL B C 1
ATOM 4977 O O . VAL B 1 28 ? 181.704 144.825 180.973 1.00 57.33 72 VAL B O 1
ATOM 4981 N N . VAL B 1 29 ? 182.422 146.703 179.966 1.00 49.42 73 VAL B N 1
ATOM 4982 C CA . VAL B 1 29 ? 183.102 146.028 178.874 1.00 48.73 73 VAL B CA 1
ATOM 4983 C C . VAL B 1 29 ? 184.585 146.299 179.021 1.00 53.54 73 VAL B C 1
ATOM 4984 O O . VAL B 1 29 ? 185.003 147.456 179.118 1.00 59.45 73 VAL B O 1
ATOM 4988 N N . GLN B 1 30 ? 185.377 145.239 179.054 1.00 56.55 74 GLN B N 1
ATOM 4989 C CA . GLN B 1 30 ? 186.804 145.349 179.293 1.00 60.27 74 GLN B CA 1
ATOM 4990 C C . GLN B 1 30 ? 187.573 144.674 178.173 1.00 63.64 74 GLN B C 1
ATOM 4991 O O . GLN B 1 30 ? 187.225 143.570 177.753 1.00 68.13 74 GLN B O 1
ATOM 4997 N N . SER B 1 31 ? 188.616 145.340 177.698 1.00 61.19 75 SER B N 1
ATOM 4998 C CA . SER B 1 31 ? 189.537 144.781 176.722 1.00 60.99 75 SER B CA 1
ATOM 4999 C C . SER B 1 31 ? 190.944 145.141 177.152 1.00 64.73 75 SER B C 1
ATOM 5000 O O . SER B 1 31 ? 191.294 146.321 177.195 1.00 69.09 75 SER B O 1
ATOM 5003 N N . GLY B 1 32 ? 191.745 144.137 177.454 1.00 65.18 76 GLY B N 1
ATOM 5004 C CA . GLY B 1 32 ? 193.049 144.410 178.024 1.00 65.70 76 GLY B CA 1
ATOM 5005 C C . GLY B 1 32 ? 192.869 145.038 179.386 1.00 71.76 76 GLY B C 1
ATOM 5006 O O . GLY B 1 32 ? 192.246 144.464 180.281 1.00 78.47 76 GLY B O 1
ATOM 5007 N N . ASP B 1 33 ? 193.407 146.239 179.560 1.00 69.30 77 ASP B N 1
ATOM 5008 C CA . ASP B 1 33 ? 193.234 146.983 180.797 1.00 65.17 77 ASP B CA 1
ATOM 5009 C C . ASP B 1 33 ? 192.371 148.223 180.610 1.00 66.51 77 ASP B C 1
ATOM 5010 O O . ASP B 1 33 ? 192.427 149.140 181.429 1.00 69.39 77 ASP B O 1
ATOM 5015 N N . THR B 1 34 ? 191.582 148.274 179.546 1.00 65.09 78 THR B N 1
ATOM 5016 C CA . THR B 1 34 ? 190.651 149.367 179.319 1.00 60.79 78 THR B CA 1
ATOM 5017 C C . THR B 1 34 ? 189.261 148.884 179.684 1.00 60.03 78 THR B C 1
ATOM 5018 O O . THR B 1 34 ? 188.802 147.865 179.169 1.00 66.24 78 THR B O 1
ATOM 5022 N N . ALA B 1 35 ? 188.601 149.601 180.582 1.00 55.41 79 ALA B N 1
ATOM 5023 C CA . ALA B 1 35 ? 187.273 149.229 181.034 1.00 51.89 79 ALA B CA 1
ATOM 5024 C C . ALA B 1 35 ? 186.342 150.415 180.866 1.00 53.46 79 ALA B C 1
ATOM 5025 O O . ALA B 1 35 ? 186.685 151.538 181.240 1.00 59.13 79 ALA B O 1
ATOM 5027 N N . VAL B 1 36 ? 185.175 150.161 180.297 1.00 49.62 80 VAL B N 1
ATOM 5028 C CA . VAL B 1 36 ? 184.160 151.176 180.070 1.00 50.32 80 VAL B CA 1
ATOM 5029 C C . VAL B 1 36 ? 182.873 150.681 180.695 1.00 50.74 80 VAL B C 1
ATOM 5030 O O . VAL B 1 36 ? 182.463 149.544 180.453 1.00 57.17 80 VAL B O 1
ATOM 5034 N N . MET B 1 37 ? 182.237 151.521 181.494 1.00 50.97 81 MET B N 1
ATOM 5035 C CA . MET B 1 37 ? 180.943 151.202 182.065 1.00 49.05 81 MET B CA 1
ATOM 5036 C C . MET B 1 37 ? 179.886 152.029 181.354 1.00 51.05 81 MET B C 1
ATOM 5037 O O . MET B 1 37 ? 180.052 153.236 181.185 1.00 57.09 81 MET B O 1
ATOM 5042 N N . VAL B 1 38 ? 178.817 151.379 180.921 1.00 47.28 82 VAL B N 1
ATOM 5043 C CA . VAL B 1 38 ? 177.739 152.031 180.195 1.00 47.93 82 VAL B CA 1
ATOM 5044 C C . VAL B 1 38 ? 176.440 151.743 180.923 1.00 49.04 82 VAL B C 1
ATOM 5045 O O . VAL B 1 38 ? 176.151 150.588 181.240 1.00 55.49 82 VAL B O 1
ATOM 5049 N N . THR B 1 39 ? 175.661 152.782 181.185 1.00 44.04 83 THR B N 1
ATOM 5050 C CA . THR B 1 39 ? 174.360 152.626 181.807 1.00 47.97 83 THR B CA 1
ATOM 5051 C C . THR B 1 39 ? 173.286 153.161 180.879 1.00 46.92 83 THR B C 1
ATOM 5052 O O . THR B 1 39 ? 173.534 154.045 180.061 1.00 51.34 83 THR B O 1
ATOM 5056 N N . ALA B 1 40 ? 172.092 152.607 181.007 1.00 47.02 84 ALA B N 1
ATOM 5057 C CA . ALA B 1 40 ? 170.944 153.028 180.227 1.00 45.88 84 ALA B CA 1
ATOM 5058 C C . ALA B 1 40 ? 169.788 153.311 181.168 1.00 51.18 84 ALA B C 1
ATOM 5059 O O . ALA B 1 40 ? 169.476 152.494 182.035 1.00 58.95 84 ALA B O 1
ATOM 5061 N N . VAL B 1 41 ? 169.164 154.469 181.002 1.00 47.57 85 VAL B N 1
ATOM 5062 C CA . VAL B 1 41 ? 168.008 154.869 181.789 1.00 48.27 85 VAL B CA 1
ATOM 5063 C C . VAL B 1 41 ? 166.909 155.285 180.828 1.00 54.02 85 VAL B C 1
ATOM 5064 O O . VAL B 1 41 ? 167.161 156.038 179.886 1.00 58.73 85 VAL B O 1
ATOM 5068 N N . SER B 1 42 ? 165.699 154.792 181.056 1.00 54.72 86 SER B N 1
ATOM 5069 C CA . SER B 1 42 ? 164.558 155.179 180.242 1.00 56.70 86 SER B CA 1
ATOM 5070 C C . SER B 1 42 ? 163.357 155.422 181.137 1.00 61.22 86 SER B C 1
ATOM 5071 O O . SER B 1 42 ? 162.962 154.539 181.900 1.00 65.95 86 SER B O 1
ATOM 5074 N N . LYS B 1 43 ? 162.771 156.608 181.032 1.00 61.24 87 LYS B N 1
ATOM 5075 C CA . LYS B 1 43 ? 161.613 156.941 181.840 1.00 60.21 87 LYS B CA 1
ATOM 5076 C C . LYS B 1 43 ? 160.408 156.118 181.420 1.00 66.73 87 LYS B C 1
ATOM 5077 O O . LYS B 1 43 ? 160.250 155.760 180.254 1.00 75.87 87 LYS B O 1
ATOM 5083 N N . THR B 1 44 ? 159.564 155.794 182.392 1.00 68.35 88 THR B N 1
ATOM 5084 C CA . THR B 1 44 ? 158.331 155.083 182.095 1.00 73.51 88 THR B CA 1
ATOM 5085 C C . THR B 1 44 ? 157.195 156.014 181.704 1.00 78.43 88 THR B C 1
ATOM 5086 O O . THR B 1 44 ? 156.158 155.536 181.240 1.00 81.04 88 THR B O 1
ATOM 5090 N N . LYS B 1 45 ? 157.358 157.295 181.873 1.00 80.55 89 LYS B N 1
ATOM 5091 C CA . LYS B 1 45 ? 156.328 158.239 181.474 1.00 83.02 89 LYS B CA 1
ATOM 5092 C C . LYS B 1 45 ? 156.617 158.767 180.082 1.00 82.60 89 LYS B C 1
ATOM 5093 O O . LYS B 1 45 ? 157.745 159.203 179.815 1.00 80.52 89 LYS B O 1
ATOM 5099 N N . PRO B 1 46 ? 155.648 158.726 179.171 1.00 81.38 90 PRO B N 1
ATOM 5100 C CA . PRO B 1 46 ? 155.897 159.206 177.809 1.00 76.99 90 PRO B CA 1
ATOM 5101 C C . PRO B 1 46 ? 156.283 160.674 177.793 1.00 77.52 90 PRO B C 1
ATOM 5102 O O . PRO B 1 46 ? 155.748 161.485 178.548 1.00 82.27 90 PRO B O 1
ATOM 5106 N N . SER B 1 47 ? 157.217 161.007 176.927 1.00 77.07 91 SER B N 1
ATOM 5107 C CA . SER B 1 47 ? 157.681 162.378 176.835 1.00 82.02 91 SER B CA 1
ATOM 5108 C C . SER B 1 47 ? 156.673 163.237 176.078 1.00 90.32 91 SER B C 1
ATOM 5109 O O . SER B 1 47 ? 155.981 162.750 175.182 1.00 89.34 91 SER B O 1
ATOM 5112 N N . PRO B 1 48 ? 156.565 164.517 176.430 1.00 94.39 92 PRO B N 1
ATOM 5113 C CA . PRO B 1 48 ? 155.660 165.403 175.684 1.00 95.25 92 PRO B CA 1
ATOM 5114 C C . PRO B 1 48 ? 156.034 165.556 174.222 1.00 99.36 92 PRO B C 1
ATOM 5115 O O . PRO B 1 48 ? 155.144 165.716 173.380 1.00 101.07 92 PRO B O 1
ATOM 5119 N N . SER B 1 49 ? 157.323 165.522 173.897 1.00 98.82 93 SER B N 1
ATOM 5120 C CA . SER B 1 49 ? 157.752 165.643 172.513 1.00 97.45 93 SER B CA 1
ATOM 5121 C C . SER B 1 49 ? 157.302 164.430 171.709 1.00 98.14 93 SER B C 1
ATOM 5122 O O . SER B 1 49 ? 157.233 163.310 172.217 1.00 97.02 93 SER B O 1
ATOM 5125 N N . GLN B 1 50 ? 156.989 164.663 170.440 1.00 99.90 94 GLN B N 1
ATOM 5126 C CA . GLN B 1 50 ? 156.387 163.632 169.597 1.00 100.03 94 GLN B CA 1
ATOM 5127 C C . GLN B 1 50 ? 157.428 162.856 168.799 1.00 95.43 94 GLN B C 1
ATOM 5128 O O . GLN B 1 50 ? 157.299 162.671 167.592 1.00 97.34 94 GLN B O 1
ATOM 5134 N N . PHE B 1 51 ? 158.460 162.375 169.479 1.00 92.14 95 PHE B N 1
ATOM 5135 C CA . PHE B 1 51 ? 159.477 161.532 168.866 1.00 86.88 95 PHE B CA 1
ATOM 5136 C C . PHE B 1 51 ? 160.191 160.796 169.989 1.00 86.30 95 PHE B C 1
ATOM 5137 O O . PHE B 1 51 ? 159.815 160.904 171.156 1.00 86.17 95 PHE B O 1
ATOM 5145 N N . MET B 1 52 ? 161.22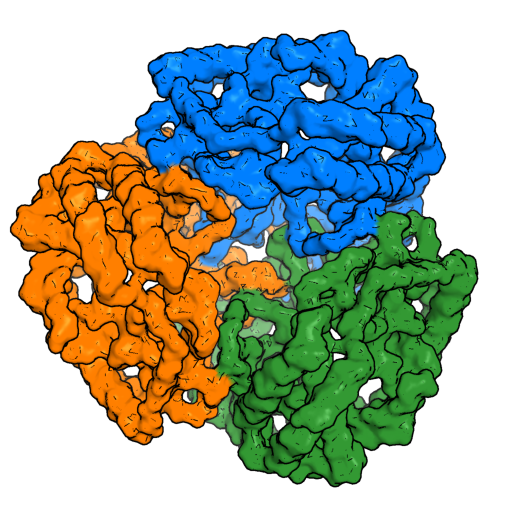5 160.037 169.634 1.00 85.48 96 MET B N 1
ATOM 5146 C CA . MET B 1 52 ? 162.017 159.349 170.641 1.00 77.87 96 MET B CA 1
ATOM 5147 C C . MET B 1 52 ? 163.162 160.246 171.076 1.00 76.01 96 MET B C 1
ATOM 5148 O O . MET B 1 52 ? 164.109 160.441 170.301 1.00 77.22 96 MET B O 1
ATOM 5153 N N . PRO B 1 53 ? 163.130 160.800 172.272 1.00 72.76 97 PRO B N 1
ATOM 5154 C CA . PRO B 1 53 ? 164.266 161.585 172.760 1.00 66.46 97 PRO B CA 1
ATOM 5155 C C . PRO B 1 53 ? 165.337 160.647 173.282 1.00 65.05 97 PRO B C 1
ATOM 5156 O O . PRO B 1 53 ? 165.189 160.039 174.346 1.00 69.86 97 PRO B O 1
ATOM 5160 N N . LEU B 1 54 ? 166.411 160.509 172.524 1.00 59.19 98 LEU B N 1
ATOM 5161 C CA . LEU B 1 54 ? 167.503 159.619 172.870 1.00 54.33 98 LEU B CA 1
ATOM 5162 C C . LEU B 1 54 ? 168.779 160.435 172.905 1.00 53.08 98 LEU B C 1
ATOM 5163 O O . LEU B 1 54 ? 169.154 161.047 171.903 1.00 64.35 98 LEU B O 1
ATOM 5168 N N . VAL B 1 55 ? 169.435 160.457 174.053 1.00 51.12 99 VAL B N 1
ATOM 5169 C CA . VAL B 1 55 ? 170.693 161.162 174.219 1.00 53.09 99 VAL B CA 1
ATOM 5170 C C . VAL B 1 55 ? 171.758 160.145 174.571 1.00 52.71 99 VAL B C 1
ATOM 5171 O O . VAL B 1 55 ? 171.580 159.349 175.495 1.00 56.02 99 VAL B O 1
ATOM 5175 N N . VAL B 1 56 ? 172.852 160.162 173.829 1.00 51.80 100 VAL B N 1
ATOM 5176 C CA . VAL B 1 56 ? 174.024 159.367 174.142 1.00 49.71 100 VAL B CA 1
ATOM 5177 C C . VAL B 1 56 ? 175.133 160.330 174.515 1.00 54.83 100 VAL B C 1
ATOM 5178 O O . VAL B 1 56 ? 175.398 161.290 173.788 1.00 64.54 100 VAL B O 1
ATOM 5182 N N . ASP B 1 57 ? 175.754 160.096 175.660 1.00 54.21 101 ASP B N 1
ATOM 5183 C CA . ASP B 1 57 ? 176.827 160.948 176.142 1.00 57.36 101 ASP B CA 1
ATOM 5184 C C . ASP B 1 57 ? 178.022 160.073 176.461 1.00 58.19 101 ASP B C 1
ATOM 5185 O O . ASP B 1 57 ? 177.970 159.253 177.379 1.00 65.81 101 ASP B O 1
ATOM 5190 N N . TYR B 1 58 ? 179.080 160.237 175.693 1.00 58.53 102 TYR B N 1
ATOM 5191 C CA . TYR B 1 58 ? 180.343 159.565 175.928 1.00 59.49 102 TYR B CA 1
ATOM 5192 C C . TYR B 1 58 ? 181.307 160.579 176.518 1.00 65.08 102 TYR B C 1
ATOM 5193 O O . TYR B 1 58 ? 181.596 161.599 175.890 1.00 71.86 102 TYR B O 1
ATOM 5202 N N . ARG B 1 59 ? 181.789 160.313 177.721 1.00 66.77 103 ARG B N 1
ATOM 5203 C CA . ARG B 1 59 ? 182.628 161.259 178.436 1.00 74.97 103 ARG B CA 1
ATOM 5204 C C . ARG B 1 59 ? 183.963 160.621 178.758 1.00 78.79 103 ARG B C 1
ATOM 5205 O O . ARG B 1 59 ? 184.011 159.541 179.351 1.00 78.68 103 ARG B O 1
ATOM 5213 N N . GLN B 1 60 ? 185.038 161.291 178.376 1.00 83.03 104 GLN B N 1
ATOM 5214 C CA . GLN B 1 60 ? 186.363 160.902 178.826 1.00 87.53 104 GLN B CA 1
ATOM 5215 C C . GLN B 1 60 ? 186.591 161.513 180.197 1.00 92.03 104 GLN B C 1
ATOM 5216 O O . GLN B 1 60 ? 186.548 162.736 180.349 1.00 97.85 104 GLN B O 1
ATOM 5222 N N . LYS B 1 61 ? 186.802 160.665 181.199 1.00 93.10 105 LYS B N 1
ATOM 5223 C CA . LYS B 1 61 ? 186.982 161.177 182.550 1.00 101.71 105 LYS B CA 1
ATOM 5224 C C . LYS B 1 61 ? 188.200 162.080 182.631 1.00 112.93 105 LYS B C 1
ATOM 5225 O O . LYS B 1 61 ? 188.154 163.143 183.259 1.00 118.52 105 LYS B O 1
ATOM 5231 N N . ALA B 1 62 ? 189.294 161.682 181.991 1.00 116.53 106 ALA B N 1
ATOM 5232 C CA . ALA B 1 62 ? 190.515 162.473 182.042 1.00 127.03 106 ALA B CA 1
ATOM 5233 C C . ALA B 1 62 ? 191.438 162.012 180.925 1.00 136.90 106 ALA B C 1
ATOM 5234 O O . ALA B 1 62 ? 191.913 160.874 180.953 1.00 143.11 106 ALA B O 1
ATOM 5236 N N . ALA B 1 63 ? 191.698 162.884 179.957 1.00 143.29 107 ALA B N 1
ATOM 5237 C CA . ALA B 1 63 ? 192.817 162.677 179.049 1.00 146.48 107 ALA B CA 1
ATOM 5238 C C . ALA B 1 63 ? 194.085 163.120 179.769 1.00 149.56 107 ALA B C 1
ATOM 5239 O O . ALA B 1 63 ? 194.187 164.278 180.191 1.00 145.15 107 ALA B O 1
ATOM 5241 N N . ALA B 1 64 ? 195.041 162.196 179.920 1.00 150.62 108 ALA B N 1
ATOM 5242 C CA . ALA B 1 64 ? 196.145 162.350 180.863 1.00 144.02 108 ALA B CA 1
ATOM 5243 C C . ALA B 1 64 ? 195.556 162.568 182.251 1.00 144.98 108 ALA B C 1
ATOM 5244 O O . ALA B 1 64 ? 195.219 161.604 182.948 1.00 143.53 108 ALA B O 1
ATOM 5246 N N . ALA B 1 65 ? 195.423 163.826 182.661 1.00 139.20 109 ALA B N 1
ATOM 5247 C CA . ALA B 1 65 ? 194.577 164.204 183.791 1.00 131.77 109 ALA B CA 1
ATOM 5248 C C . ALA B 1 65 ? 193.710 165.357 183.297 1.00 139.09 109 ALA B C 1
ATOM 5249 O O . ALA B 1 65 ? 194.048 166.530 183.483 1.00 138.22 109 ALA B O 1
ATOM 5251 N N . GLY B 1 66 ? 192.585 165.011 182.670 1.00 137.36 110 GLY B N 1
ATOM 5252 C CA . GLY B 1 66 ? 191.723 166.020 182.083 1.00 134.11 110 GLY B CA 1
ATOM 5253 C C . GLY B 1 66 ? 191.181 167.002 183.097 1.00 135.80 110 GLY B C 1
ATOM 5254 O O . GLY B 1 66 ? 190.976 168.176 182.778 1.00 135.24 110 GLY B O 1
ATOM 5255 N N . ARG B 1 67 ? 190.934 166.542 184.316 1.00 139.54 111 ARG B N 1
ATOM 5256 C CA . ARG B 1 67 ? 190.531 167.402 185.441 1.00 136.70 111 ARG B CA 1
ATOM 5257 C C . ARG B 1 67 ? 189.204 168.071 185.065 1.00 140.42 111 ARG B C 1
ATOM 5258 O O . ARG B 1 67 ? 188.300 167.400 184.541 1.00 136.74 111 ARG B O 1
ATOM 5266 N N . ILE B 1 68 ? 189.051 169.367 185.330 1.00 140.65 112 ILE B N 1
ATOM 5267 C CA . ILE B 1 68 ? 187.756 170.038 185.241 1.00 141.29 112 ILE B CA 1
ATOM 5268 C C . ILE B 1 68 ? 187.940 171.388 184.575 1.00 143.24 112 ILE B C 1
ATOM 5269 O O . ILE B 1 68 ? 188.962 172.063 184.754 1.00 141.69 112 ILE B O 1
ATOM 5274 N N . PRO B 1 69 ? 186.957 171.804 183.779 1.00 146.99 113 PRO B N 1
ATOM 5275 C CA . PRO B 1 69 ? 186.931 173.197 183.319 1.00 146.90 113 PRO B CA 1
ATOM 5276 C C . PRO B 1 69 ? 186.760 174.164 184.484 1.00 143.88 113 PRO B C 1
ATOM 5277 O O . PRO B 1 69 ? 186.186 173.832 185.522 1.00 141.65 113 PRO B O 1
ATOM 5281 N N . THR B 1 70 ? 187.270 175.382 184.297 1.00 145.86 114 THR B N 1
ATOM 5282 C CA . THR B 1 70 ? 187.416 176.314 185.412 1.00 144.05 114 THR B CA 1
ATOM 5283 C C . THR B 1 70 ? 186.080 176.760 185.997 1.00 141.30 114 THR B C 1
ATOM 5284 O O . THR B 1 70 ? 186.008 177.062 187.193 1.00 137.15 114 THR B O 1
ATOM 5288 N N . ASN B 1 71 ? 185.023 176.831 185.189 1.00 142.56 115 ASN B N 1
ATOM 5289 C CA . ASN B 1 71 ? 183.749 177.369 185.650 1.00 139.98 115 ASN B CA 1
ATOM 5290 C C . ASN B 1 71 ? 182.599 176.638 184.966 1.00 143.05 115 ASN B C 1
ATOM 5291 O O . ASN B 1 71 ? 182.802 175.776 184.109 1.00 142.77 115 ASN B O 1
ATOM 5296 N N . TYR B 1 72 ? 181.376 177.022 185.337 1.00 141.66 116 TYR B N 1
ATOM 5297 C CA . TYR B 1 72 ? 180.182 176.313 184.887 1.00 140.85 116 TYR B CA 1
ATOM 5298 C C . TYR B 1 72 ? 179.962 176.465 183.384 1.00 141.77 116 TYR B C 1
ATOM 5299 O O . TYR B 1 72 ? 179.772 175.471 182.675 1.00 143.41 116 TYR B O 1
ATOM 5308 N N . LEU B 1 73 ? 179.975 177.702 182.879 1.00 138.69 117 LEU B N 1
ATOM 5309 C CA . LEU B 1 73 ? 179.721 177.924 181.457 1.00 139.76 117 LEU B CA 1
ATOM 5310 C C . LEU B 1 73 ? 180.813 177.301 180.597 1.00 143.43 117 LEU B C 1
ATOM 5311 O O . LEU B 1 73 ? 180.530 176.725 179.540 1.00 143.08 117 LEU B O 1
ATOM 5316 N N . ARG B 1 74 ? 182.066 177.416 181.032 1.00 143.14 118 ARG B N 1
ATOM 5317 C CA . ARG B 1 74 ? 183.172 176.774 180.335 1.00 142.70 118 ARG B CA 1
ATOM 5318 C C . ARG B 1 74 ? 183.053 175.254 180.382 1.00 144.04 118 ARG B C 1
ATOM 5319 O O . ARG B 1 74 ? 183.484 174.569 179.449 1.00 145.79 118 ARG B O 1
ATOM 5327 N N . ARG B 1 75 ? 182.452 174.708 181.442 1.00 143.92 119 ARG B N 1
ATOM 5328 C CA . ARG B 1 75 ? 182.215 173.268 181.494 1.00 139.97 119 ARG B CA 1
ATOM 5329 C C . ARG B 1 75 ? 181.273 172.831 180.382 1.00 140.88 119 ARG B C 1
ATOM 5330 O O . ARG B 1 75 ? 181.463 171.770 179.775 1.00 141.89 119 ARG B O 1
ATOM 5338 N N . GLU B 1 76 ? 180.246 173.635 180.103 1.00 141.66 120 GLU B N 1
ATOM 5339 C CA . GLU B 1 76 ? 179.367 173.362 178.974 1.00 144.12 120 GLU B CA 1
ATOM 5340 C C . GLU B 1 76 ? 180.118 173.374 177.650 1.00 145.30 120 GLU B C 1
ATOM 5341 O O . GLU B 1 76 ? 179.655 172.768 176.679 1.00 142.67 120 GLU B O 1
ATOM 5347 N N . ILE B 1 77 ? 181.265 174.056 177.593 1.00 148.03 121 ILE B N 1
ATOM 5348 C CA . ILE B 1 77 ? 182.129 174.038 176.416 1.00 146.66 121 ILE B CA 1
ATOM 5349 C C . ILE B 1 77 ? 183.198 172.949 176.510 1.00 142.70 121 ILE B C 1
ATOM 5350 O O . ILE B 1 77 ? 183.821 172.606 175.492 1.00 140.14 121 ILE B O 1
ATOM 5355 N N . GLY B 1 78 ? 183.375 172.336 177.681 1.00 138.25 122 GLY B N 1
ATOM 5356 C CA . GLY B 1 78 ? 184.461 171.403 177.925 1.00 129.32 122 GLY B CA 1
ATOM 5357 C C . GLY B 1 78 ? 184.319 170.041 177.268 1.00 125.19 122 GLY B C 1
ATOM 5358 O O . GLY B 1 78 ? 185.222 169.214 177.428 1.00 124.20 122 GLY B O 1
ATOM 5359 N N . THR B 1 79 ? 183.224 169.775 176.559 1.00 123.39 123 THR B N 1
ATOM 5360 C CA . THR B 1 79 ? 183.092 168.513 175.836 1.00 111.64 123 THR B CA 1
ATOM 5361 C C . THR B 1 79 ? 183.933 168.547 174.567 1.00 104.11 123 THR B C 1
ATOM 5362 O O . THR B 1 79 ? 183.696 169.374 173.684 1.00 106.27 123 THR B O 1
ATOM 5366 N N . SER B 1 80 ? 184.899 167.641 174.464 1.00 96.97 124 SER B N 1
ATOM 5367 C CA . SER B 1 80 ? 185.834 167.665 173.351 1.00 93.15 124 SER B CA 1
ATOM 5368 C C . SER B 1 80 ? 185.171 167.159 172.073 1.00 89.69 124 SER B C 1
ATOM 5369 O O . SER B 1 80 ? 184.085 166.580 172.086 1.00 89.33 124 SER B O 1
ATOM 5372 N N . ASP B 1 81 ? 185.837 167.416 170.947 1.00 88.87 125 ASP B N 1
ATOM 5373 C CA . ASP B 1 81 ? 185.301 167.000 169.656 1.00 85.29 125 ASP B CA 1
ATOM 5374 C C . ASP B 1 81 ? 185.284 165.486 169.523 1.00 79.70 125 ASP B C 1
ATOM 5375 O O . ASP B 1 81 ? 184.340 164.920 168.968 1.00 78.38 125 ASP B O 1
ATOM 5380 N N . LYS B 1 82 ? 186.319 164.813 170.021 1.00 77.75 126 LYS B N 1
ATOM 5381 C CA . LYS B 1 82 ? 186.350 163.358 169.954 1.00 73.33 126 LYS B CA 1
ATOM 5382 C C . LYS B 1 82 ? 185.205 162.749 170.749 1.00 71.57 126 LYS B C 1
ATOM 5383 O O . LYS B 1 82 ? 184.613 161.748 170.332 1.00 68.30 126 LYS B O 1
ATOM 5389 N N . GLU B 1 83 ? 184.872 163.343 171.894 1.00 73.68 127 GLU B N 1
ATOM 5390 C CA . GLU B 1 83 ? 183.747 162.855 172.678 1.00 68.02 127 GLU B CA 1
ATOM 5391 C C . GLU B 1 83 ? 182.443 162.979 171.908 1.00 65.31 127 GLU B C 1
ATOM 5392 O O . GLU B 1 83 ? 181.615 162.066 171.933 1.00 67.74 127 GLU B O 1
ATOM 5398 N N . ILE B 1 84 ? 182.237 164.103 171.222 1.00 66.71 128 ILE B N 1
ATOM 5399 C CA . ILE B 1 84 ? 180.998 164.294 170.476 1.00 63.09 128 ILE B CA 1
ATOM 5400 C C . ILE B 1 84 ? 180.894 163.287 169.343 1.00 61.28 128 ILE B C 1
ATOM 5401 O O . ILE B 1 84 ? 179.836 162.693 169.117 1.00 63.29 128 ILE B O 1
ATOM 5406 N N . LEU B 1 85 ? 181.984 163.083 168.609 1.00 60.11 129 LEU B N 1
ATOM 5407 C CA . LEU B 1 85 ? 181.951 162.146 167.495 1.00 58.77 129 LEU B CA 1
ATOM 5408 C C . LEU B 1 85 ? 181.704 160.723 167.973 1.00 60.70 129 LEU B C 1
ATOM 5409 O O . LEU B 1 85 ? 180.973 159.964 167.332 1.00 64.19 129 LEU B O 1
ATOM 5414 N N . THR B 1 86 ? 182.309 160.341 169.097 1.00 58.89 130 THR B N 1
ATOM 5415 C CA . THR B 1 86 ? 182.053 159.018 169.652 1.00 56.84 130 THR B CA 1
ATOM 5416 C C . THR B 1 86 ? 180.605 158.874 170.089 1.00 53.39 130 THR B C 1
ATOM 5417 O O . THR B 1 86 ? 179.994 157.822 169.891 1.00 57.26 130 THR B O 1
ATOM 5421 N N . SER B 1 87 ? 180.034 159.922 170.679 1.00 52.30 131 SER B N 1
ATOM 5422 C CA . SER B 1 87 ? 178.630 159.866 171.058 1.00 51.03 131 SER B CA 1
ATOM 5423 C C . SER B 1 87 ? 177.737 159.673 169.848 1.00 53.41 131 SER B C 1
ATOM 5424 O O . SER B 1 87 ? 176.702 159.012 169.946 1.00 54.63 131 SER B O 1
ATOM 5427 N N . ARG B 1 88 ? 178.112 160.247 168.706 1.00 56.19 132 ARG B N 1
ATOM 5428 C CA . ARG B 1 88 ? 177.293 160.120 167.507 1.00 50.98 132 ARG B CA 1
ATOM 5429 C C . ARG B 1 88 ? 177.359 158.713 166.931 1.00 54.10 132 ARG B C 1
ATOM 5430 O O . ARG B 1 88 ? 176.341 158.170 166.495 1.00 56.49 132 ARG B O 1
ATOM 5438 N N . ILE B 1 89 ? 178.541 158.101 166.935 1.00 54.35 133 ILE B N 1
ATOM 5439 C CA . ILE B 1 89 ? 178.673 156.736 166.438 1.00 51.94 133 ILE B CA 1
ATOM 5440 C C . ILE B 1 89 ? 177.854 155.774 167.287 1.00 50.31 133 ILE B C 1
ATOM 5441 O O . ILE B 1 89 ? 177.160 154.899 166.761 1.00 55.41 133 ILE B O 1
ATOM 5446 N N . ILE B 1 90 ? 177.916 155.925 168.609 1.00 50.25 134 ILE B N 1
ATOM 5447 C CA . ILE B 1 90 ? 177.120 155.085 169.496 1.00 49.21 134 ILE B CA 1
ATOM 5448 C C . ILE B 1 90 ? 175.639 155.319 169.265 1.00 48.22 134 ILE B C 1
ATOM 5449 O O . ILE B 1 90 ? 174.841 154.379 169.268 1.00 52.77 134 ILE B O 1
ATOM 5454 N N . ASP B 1 91 ? 175.246 156.575 169.069 1.00 47.80 135 ASP B N 1
ATOM 5455 C CA . ASP B 1 91 ? 173.844 156.877 168.813 1.00 49.37 135 ASP B CA 1
ATOM 5456 C C . ASP B 1 91 ? 173.349 156.189 167.551 1.00 53.81 135 ASP B C 1
ATOM 5457 O O . ASP B 1 91 ? 172.268 155.595 167.543 1.00 56.22 135 ASP B O 1
ATOM 5462 N N . ARG B 1 92 ? 174.133 156.245 166.477 1.00 51.47 136 ARG B N 1
ATOM 5463 C CA . ARG B 1 92 ? 173.718 155.635 165.222 1.00 53.36 136 ARG B CA 1
ATOM 5464 C C . ARG B 1 92 ? 173.690 154.118 165.292 1.00 53.61 136 ARG B C 1
ATOM 5465 O O . ARG B 1 92 ? 172.965 153.492 164.520 1.00 54.70 136 ARG B O 1
ATOM 5473 N N . SER B 1 93 ? 174.456 153.518 166.199 1.00 54.05 137 SER B N 1
ATOM 5474 C CA . SER B 1 93 ? 174.468 152.069 166.329 1.00 50.51 137 SER B CA 1
ATOM 5475 C C . SER B 1 93 ? 173.229 151.535 167.028 1.00 52.80 137 SER B C 1
ATOM 5476 O O . SER B 1 93 ? 172.774 150.436 166.706 1.00 58.77 137 SER B O 1
ATOM 5479 N N . ILE B 1 94 ? 172.669 152.277 167.978 1.00 49.29 138 ILE B N 1
ATOM 5480 C CA . ILE B 1 94 ? 171.574 151.772 168.785 1.00 45.89 138 ILE B CA 1
ATOM 5481 C C . ILE B 1 94 ? 170.229 152.363 168.390 1.00 48.48 138 ILE B C 1
ATOM 5482 O O . ILE B 1 94 ? 169.203 151.714 168.603 1.00 53.30 138 ILE B O 1
ATOM 5487 N N . ARG B 1 95 ? 170.202 153.557 167.808 1.00 48.11 139 ARG B N 1
ATOM 5488 C CA . ARG B 1 95 ? 168.930 154.195 167.482 1.00 48.83 139 ARG B CA 1
ATOM 5489 C C . ARG B 1 95 ? 168.038 153.374 166.559 1.00 54.50 139 ARG B C 1
ATOM 5490 O O . ARG B 1 95 ? 166.823 153.334 166.810 1.00 59.42 139 ARG B O 1
ATOM 5498 N N . PRO B 1 96 ? 168.530 152.732 165.495 1.00 54.57 140 PRO B N 1
ATOM 5499 C CA . PRO B 1 96 ? 167.620 151.986 164.615 1.00 54.17 140 PRO B CA 1
ATOM 5500 C C . PRO B 1 96 ? 166.903 150.831 165.284 1.00 57.46 140 PRO B C 1
ATOM 5501 O O . PRO B 1 96 ? 165.838 150.430 164.808 1.00 63.57 140 PRO B O 1
ATOM 5505 N N . LEU B 1 97 ? 167.439 150.279 166.365 1.00 53.35 141 LEU B N 1
ATOM 5506 C CA . LEU B 1 97 ? 166.872 149.076 166.952 1.00 50.71 141 LEU B CA 1
ATOM 5507 C C . LEU B 1 97 ? 165.766 149.351 167.958 1.00 54.29 141 LEU B C 1
ATOM 5508 O O . LEU B 1 97 ? 165.129 148.405 168.420 1.00 59.12 141 LEU B O 1
ATOM 5513 N N . PHE B 1 98 ? 165.520 150.602 168.315 1.00 51.55 142 PHE B N 1
ATOM 5514 C CA . PHE B 1 98 ? 164.412 150.898 169.197 1.00 53.86 142 PHE B CA 1
ATOM 5515 C C . PHE B 1 98 ? 163.096 150.688 168.457 1.00 58.67 142 PHE B C 1
ATOM 5516 O O . PHE B 1 98 ? 163.011 150.919 167.252 1.00 63.29 142 PHE B O 1
ATOM 5524 N N . PRO B 1 99 ? 162.056 150.252 169.153 1.00 60.16 143 PRO B N 1
ATOM 5525 C CA . PRO B 1 99 ? 160.764 150.050 168.496 1.00 63.14 143 PRO B CA 1
ATOM 5526 C C . PRO B 1 99 ? 160.186 151.360 167.988 1.00 68.58 143 PRO B C 1
ATOM 5527 O O . PRO B 1 99 ? 160.562 152.450 168.419 1.00 74.51 143 PRO B O 1
ATOM 5531 N N . ALA B 1 100 ? 159.282 151.239 167.024 1.00 68.33 144 ALA B N 1
ATOM 5532 C CA . ALA B 1 100 ? 158.566 152.405 166.533 1.00 68.11 144 ALA B CA 1
ATOM 5533 C C . ALA B 1 100 ? 157.544 152.871 167.561 1.00 75.08 144 ALA B C 1
ATOM 5534 O O . ALA B 1 100 ? 156.857 152.064 168.188 1.00 79.58 144 ALA B O 1
ATOM 5536 N N . GLY B 1 101 ? 157.439 154.184 167.722 1.00 76.24 145 GLY B N 1
ATOM 5537 C CA . GLY B 1 101 ? 156.518 154.742 168.684 1.00 79.15 145 GLY B CA 1
ATOM 5538 C C . GLY B 1 101 ? 156.995 154.722 170.114 1.00 81.49 145 GLY B C 1
ATOM 5539 O O . GLY B 1 101 ? 156.183 154.917 171.021 1.00 85.72 145 GLY B O 1
ATOM 5540 N N . TYR B 1 102 ? 158.282 154.480 170.351 1.00 77.33 146 TYR B N 1
ATOM 5541 C CA . TYR B 1 102 ? 158.826 154.427 171.705 1.00 74.13 146 TYR B CA 1
ATOM 5542 C C . TYR B 1 102 ? 159.222 155.839 172.120 1.00 76.09 146 TYR B C 1
ATOM 5543 O O . TYR B 1 102 ? 160.389 156.217 172.121 1.00 78.02 146 TYR B O 1
ATOM 5552 N N . PHE B 1 103 ? 158.221 156.633 172.482 1.00 76.46 147 PHE B N 1
ATOM 5553 C CA . PHE B 1 103 ? 158.438 158.048 172.779 1.00 76.10 147 PHE B CA 1
ATOM 5554 C C . PHE B 1 103 ? 158.687 158.230 174.275 1.00 78.77 147 PHE B C 1
ATOM 5555 O O . PHE B 1 103 ? 157.868 158.764 175.020 1.00 83.85 147 PHE B O 1
ATOM 5563 N N . TYR B 1 104 ? 159.857 157.774 174.706 1.00 74.63 148 TYR B N 1
ATOM 5564 C CA . TYR B 1 104 ? 160.241 157.828 176.108 1.00 68.90 148 TYR B CA 1
ATOM 5565 C C . TYR B 1 104 ? 161.650 158.368 176.211 1.00 64.95 148 TYR B C 1
ATOM 5566 O O . TYR B 1 104 ? 162.542 157.920 175.489 1.00 70.31 148 TYR B O 1
ATOM 5575 N N . ASP B 1 105 ? 161.843 159.328 177.104 1.00 66.08 149 ASP B N 1
ATOM 5576 C CA . ASP B 1 105 ? 163.158 159.910 177.292 1.00 65.80 149 ASP B CA 1
ATOM 5577 C C . ASP B 1 105 ? 164.146 158.830 177.693 1.00 62.42 149 ASP B C 1
ATOM 5578 O O . ASP B 1 105 ? 163.910 158.078 178.639 1.00 66.13 149 ASP B O 1
ATOM 5583 N N . THR B 1 106 ? 165.250 158.749 176.964 1.00 59.56 150 THR B N 1
ATOM 5584 C CA . THR B 1 106 ? 166.225 157.688 177.148 1.00 56.34 150 THR B CA 1
ATOM 5585 C C . THR B 1 106 ? 167.614 158.287 177.093 1.00 52.62 150 THR B C 1
ATOM 5586 O O . THR B 1 106 ? 167.928 159.044 176.175 1.00 60.78 150 THR B O 1
ATOM 5590 N N . GLN B 1 107 ? 168.436 157.955 178.071 1.00 46.68 151 GLN B N 1
ATOM 5591 C CA . GLN B 1 107 ? 169.792 158.459 178.140 1.00 49.12 151 GLN B CA 1
ATOM 5592 C C . GLN B 1 107 ? 170.743 157.287 178.275 1.00 51.06 151 GLN B C 1
ATOM 5593 O O . GLN B 1 107 ? 170.511 156.385 179.080 1.00 53.23 151 GLN B O 1
ATOM 5599 N N . VAL B 1 108 ? 171.800 157.297 177.479 1.00 51.49 152 VAL B N 1
ATOM 5600 C CA . VAL B 1 108 ? 172.852 156.300 177.547 1.00 47.75 152 VAL B CA 1
ATOM 5601 C C . VAL B 1 108 ? 174.133 157.034 177.884 1.00 49.53 152 VAL B C 1
ATOM 5602 O O . VAL B 1 108 ? 174.521 157.966 177.175 1.00 56.01 152 VAL B O 1
ATOM 5606 N N . LEU B 1 109 ? 174.776 156.632 178.969 1.00 47.37 153 LEU B N 1
ATOM 5607 C CA . LEU B 1 109 ? 175.959 157.308 179.472 1.00 47.55 153 LEU B CA 1
ATOM 5608 C C . LEU B 1 109 ? 177.114 156.327 179.531 1.00 52.25 153 LEU B C 1
ATOM 5609 O O . LEU B 1 109 ? 176.953 155.206 180.013 1.00 58.08 153 LEU B O 1
ATOM 5614 N N . CYS B 1 110 ? 178.271 156.749 179.044 1.00 52.14 154 CYS B N 1
ATOM 5615 C CA . CYS B 1 110 ? 179.463 155.918 179.018 1.00 54.18 154 CYS B CA 1
ATOM 5616 C C . CYS B 1 110 ? 180.522 156.565 179.892 1.00 59.46 154 CYS B C 1
ATOM 5617 O O . CYS B 1 110 ? 180.882 157.724 179.675 1.00 69.83 154 CYS B O 1
ATOM 5620 N N . ASN B 1 111 ? 181.026 155.816 180.864 1.00 56.21 155 ASN B N 1
ATOM 5621 C CA . ASN B 1 111 ? 181.995 156.301 181.834 1.00 58.75 155 ASN B CA 1
ATOM 5622 C C . ASN B 1 111 ? 183.263 155.482 181.657 1.00 60.06 155 ASN B C 1
ATOM 5623 O O . ASN B 1 111 ? 183.233 154.257 181.792 1.00 61.29 155 ASN B O 1
ATOM 5628 N N . LEU B 1 112 ? 184.370 156.153 181.372 1.00 62.32 156 LEU B N 1
ATOM 5629 C CA . LEU B 1 112 ? 185.645 155.481 181.141 1.00 62.83 156 LEU B CA 1
ATOM 5630 C C . LEU B 1 112 ? 186.296 155.166 182.477 1.00 66.57 156 LEU B C 1
ATOM 5631 O O . LEU B 1 112 ? 186.993 156.001 183.050 1.00 73.37 156 LEU B O 1
ATOM 5636 N N . LEU B 1 113 ? 186.083 153.949 182.974 1.00 61.97 157 LEU B N 1
ATOM 5637 C CA . LEU B 1 113 ? 186.655 153.567 184.259 1.00 58.71 157 LEU B CA 1
ATOM 5638 C C . LEU B 1 113 ? 188.171 153.569 184.212 1.00 62.72 157 LEU B C 1
ATOM 5639 O O . LEU B 1 113 ? 188.826 154.050 185.139 1.00 71.20 157 LEU B O 1
ATOM 5644 N N . ALA B 1 114 ? 188.748 153.029 183.148 1.00 60.53 158 ALA B N 1
ATOM 5645 C CA . ALA B 1 114 ? 190.191 152.909 183.048 1.00 58.57 158 ALA B CA 1
ATOM 5646 C C . ALA B 1 114 ? 190.570 152.817 181.584 1.00 62.87 158 ALA B C 1
ATOM 5647 O O . ALA B 1 114 ? 189.870 152.180 180.801 1.00 68.94 158 ALA B O 1
ATOM 5649 N N . VAL B 1 115 ? 191.676 153.451 181.223 1.00 61.49 159 VAL B N 1
ATOM 5650 C CA . VAL B 1 115 ? 192.177 153.445 179.858 1.00 64.39 159 VAL B CA 1
ATOM 5651 C C . VAL B 1 115 ? 193.653 153.109 179.917 1.00 69.77 159 VAL B C 1
ATOM 5652 O O . VAL B 1 115 ? 194.425 153.826 180.560 1.00 79.15 159 VAL B O 1
ATOM 5656 N N . ASP B 1 116 ? 194.054 152.037 179.244 1.00 66.61 160 ASP B N 1
ATOM 5657 C CA . ASP B 1 116 ? 195.444 151.612 179.296 1.00 71.38 160 ASP B CA 1
ATOM 5658 C C . ASP B 1 116 ? 196.310 152.258 178.226 1.00 74.14 160 ASP B C 1
ATOM 5659 O O . ASP B 1 116 ? 197.521 152.030 178.213 1.00 76.98 160 ASP B O 1
ATOM 5664 N N . GLY B 1 117 ? 195.730 153.054 177.335 1.00 71.22 161 GLY B N 1
ATOM 5665 C CA . GLY B 1 117 ? 196.516 153.659 176.283 1.00 74.83 161 GLY B CA 1
ATOM 5666 C C . GLY B 1 117 ? 196.917 152.718 175.176 1.00 77.04 161 GLY B C 1
ATOM 5667 O O . GLY B 1 117 ? 197.741 153.087 174.337 1.00 79.16 161 GLY B O 1
ATOM 5668 N N . VAL B 1 118 ? 196.371 151.508 175.154 1.00 73.75 162 VAL B N 1
ATOM 5669 C CA . VAL B 1 118 ? 196.651 150.544 174.102 1.00 73.28 162 VAL B CA 1
ATOM 5670 C C . VAL B 1 118 ? 195.346 150.209 173.397 1.00 72.12 162 VAL B C 1
ATOM 5671 O O . VAL B 1 118 ? 195.206 150.427 172.191 1.00 72.89 162 VAL B O 1
ATOM 5675 N N . ASN B 1 119 ? 194.383 149.687 174.142 1.00 68.92 163 ASN B N 1
ATOM 5676 C CA . ASN B 1 119 ? 193.080 149.352 173.594 1.00 65.29 163 ASN B CA 1
ATOM 5677 C C . ASN B 1 119 ? 192.184 150.578 173.596 1.00 66.55 163 ASN B C 1
ATOM 5678 O O . ASN B 1 119 ? 192.255 151.410 174.501 1.00 74.30 163 ASN B O 1
ATOM 5683 N N . GLU B 1 120 ? 191.340 150.685 172.581 1.00 67.71 164 GLU B N 1
ATOM 5684 C CA . GLU B 1 120 ? 190.588 151.924 172.447 1.00 66.20 164 GLU B CA 1
ATOM 5685 C C . GLU B 1 120 ? 189.211 151.799 173.079 1.00 62.91 164 GLU B C 1
ATOM 5686 O O . GLU B 1 120 ? 188.531 150.791 172.893 1.00 63.81 164 GLU B O 1
ATOM 5692 N N . PRO B 1 121 ? 188.786 152.832 173.803 1.00 60.06 165 PRO B N 1
ATOM 5693 C CA . PRO B 1 121 ? 187.512 152.747 174.519 1.00 57.23 165 PRO B CA 1
ATOM 5694 C C . PRO B 1 121 ? 186.282 152.947 173.658 1.00 60.15 165 PRO B C 1
ATOM 5695 O O . PRO B 1 121 ? 185.194 152.565 174.097 1.00 64.71 165 PRO B O 1
ATOM 5699 N N . ASP B 1 122 ? 186.400 153.529 172.464 1.00 60.48 166 ASP B N 1
ATOM 5700 C CA . ASP B 1 122 ? 185.202 153.884 171.709 1.00 61.45 166 ASP B CA 1
ATOM 5701 C C . ASP B 1 122 ? 184.413 152.654 171.276 1.00 63.93 166 ASP B C 1
ATOM 5702 O O . ASP B 1 122 ? 183.182 152.644 171.370 1.00 62.82 166 ASP B O 1
ATOM 5707 N N . VAL B 1 123 ? 185.091 151.614 170.791 1.00 59.43 167 VAL B N 1
ATOM 5708 C CA . VAL B 1 123 ? 184.377 150.423 170.345 1.00 56.23 167 VAL B CA 1
ATOM 5709 C C . VAL B 1 123 ? 183.804 149.669 171.534 1.00 57.45 167 VAL B C 1
ATOM 5710 O O . VAL B 1 123 ? 182.692 149.140 171.468 1.00 58.87 167 VAL B O 1
ATOM 5714 N N . LEU B 1 124 ? 184.547 149.608 172.639 1.00 56.29 168 LEU B N 1
ATOM 5715 C CA . LEU B 1 124 ? 184.005 149.013 173.854 1.00 53.89 168 LEU B CA 1
ATOM 5716 C C . LEU B 1 124 ? 182.752 149.732 174.310 1.00 51.62 168 LEU B C 1
ATOM 5717 O O . LEU B 1 124 ? 181.825 149.099 174.814 1.00 53.70 168 LEU B O 1
ATOM 5722 N N . ALA B 1 125 ? 182.702 151.048 174.131 1.00 51.32 169 ALA B N 1
ATOM 5723 C CA . ALA B 1 125 ? 181.517 151.800 174.509 1.00 48.52 169 ALA B CA 1
ATOM 5724 C C . ALA B 1 125 ? 180.315 151.406 173.666 1.00 52.28 169 ALA B C 1
ATOM 5725 O O . ALA B 1 125 ? 179.198 151.323 174.183 1.00 55.06 169 ALA B O 1
ATOM 5727 N N . ILE B 1 126 ? 180.512 151.175 172.367 1.00 51.01 170 ILE B N 1
ATOM 5728 C CA . ILE B 1 126 ? 179.399 150.754 171.520 1.00 52.38 170 ILE B CA 1
ATOM 5729 C C . ILE B 1 126 ? 178.868 149.407 171.979 1.00 54.56 170 ILE B C 1
ATOM 5730 O O . ILE B 1 126 ? 177.657 149.200 172.082 1.00 57.63 170 ILE B O 1
ATOM 5735 N N . ASN B 1 127 ? 179.770 148.469 172.248 1.00 51.25 171 ASN B N 1
ATOM 5736 C CA . ASN B 1 127 ? 179.351 147.167 172.748 1.00 47.36 171 ASN B CA 1
ATOM 5737 C C . ASN B 1 127 ? 178.738 147.286 174.134 1.00 49.33 171 ASN B C 1
ATOM 5738 O O . ASN B 1 127 ? 177.777 146.584 174.454 1.00 51.83 171 ASN B O 1
ATOM 5743 N N . GLY B 1 128 ? 179.277 148.178 174.963 1.00 48.72 172 GLY B N 1
ATOM 5744 C CA . GLY B 1 128 ? 178.701 148.402 176.276 1.00 47.39 172 GLY B CA 1
ATOM 5745 C C . GLY B 1 128 ? 177.274 148.898 176.212 1.00 47.56 172 GLY B C 1
ATOM 5746 O O . GLY B 1 128 ? 176.425 148.468 176.990 1.00 51.27 172 GLY B O 1
ATOM 5747 N N . ALA B 1 129 ? 176.990 149.813 175.288 1.00 45.55 173 ALA B N 1
ATOM 5748 C CA . ALA B 1 129 ? 175.622 150.277 175.122 1.00 44.33 173 ALA B CA 1
ATOM 5749 C C . ALA B 1 129 ? 174.719 149.140 174.693 1.00 49.02 173 ALA B C 1
ATOM 5750 O O . ALA B 1 129 ? 173.568 149.052 175.128 1.00 55.49 173 ALA B O 1
ATOM 5752 N N . SER B 1 130 ? 175.227 148.257 173.837 1.00 45.40 174 SER B N 1
ATOM 5753 C CA . SER B 1 130 ? 174.445 147.105 173.413 1.00 45.60 174 SER B CA 1
ATOM 5754 C C . SER B 1 130 ? 174.141 146.188 174.589 1.00 49.34 174 SER B C 1
ATOM 5755 O O . SER B 1 130 ? 173.005 145.746 174.764 1.00 54.40 174 SER B O 1
ATOM 5758 N N . VAL B 1 131 ? 175.143 145.900 175.417 1.00 49.53 175 VAL B N 1
ATOM 5759 C CA . VAL B 1 131 ? 174.925 145.007 176.550 1.00 48.64 175 VAL B CA 1
ATOM 5760 C C . VAL B 1 131 ? 174.003 145.651 177.574 1.00 50.81 175 VAL B C 1
ATOM 5761 O O . VAL B 1 131 ? 173.088 145.006 178.092 1.00 55.05 175 VAL B O 1
ATOM 5765 N N . ALA B 1 132 ? 174.215 146.934 177.867 1.00 50.65 176 ALA B N 1
ATOM 5766 C CA . ALA B 1 132 ? 173.392 147.616 178.858 1.00 46.10 176 ALA B CA 1
ATOM 5767 C C . ALA B 1 132 ? 171.930 147.633 178.446 1.00 50.28 176 ALA B C 1
ATOM 5768 O O . ALA B 1 132 ? 171.045 147.406 179.274 1.00 56.49 176 ALA B O 1
ATOM 5770 N N . LEU B 1 133 ? 171.654 147.897 177.172 1.00 48.90 177 LEU B N 1
ATOM 5771 C CA . LEU B 1 133 ? 170.277 147.851 176.701 1.00 48.26 177 LEU B CA 1
ATOM 5772 C C . LEU B 1 133 ? 169.749 146.424 176.680 1.00 51.17 177 LEU B C 1
ATOM 5773 O O . LEU B 1 133 ? 168.572 146.189 176.966 1.00 57.32 177 LEU B O 1
ATOM 5778 N N . SER B 1 134 ? 170.603 145.459 176.338 1.00 50.90 178 SER B N 1
ATOM 5779 C CA . SER B 1 134 ? 170.168 144.068 176.276 1.00 49.25 178 SER B CA 1
ATOM 5780 C C . SER B 1 134 ? 169.756 143.550 177.647 1.00 55.16 178 SER B C 1
ATOM 5781 O O . SER B 1 134 ? 168.750 142.846 177.775 1.00 60.64 178 SER B O 1
ATOM 5784 N N . LEU B 1 135 ? 170.526 143.874 178.682 1.00 54.40 179 LEU B N 1
ATOM 5785 C CA . LEU B 1 135 ? 170.208 143.417 180.026 1.00 51.46 179 LEU B CA 1
ATOM 5786 C C . LEU B 1 135 ? 169.112 144.231 180.689 1.00 54.62 179 LEU B C 1
ATOM 5787 O O . LEU B 1 135 ? 168.498 143.752 181.643 1.00 62.07 179 LEU B O 1
ATOM 5792 N N . SER B 1 136 ? 168.845 145.434 180.207 1.00 54.79 180 SER B N 1
ATOM 5793 C CA . SER B 1 136 ? 167.852 146.282 180.831 1.00 53.59 180 SER B CA 1
ATOM 5794 C C . SER B 1 136 ? 166.451 145.799 180.489 1.00 57.84 180 SER B C 1
ATOM 5795 O O . SER B 1 136 ? 166.253 144.871 179.707 1.00 61.96 180 SER B O 1
ATOM 5798 N N . ASP B 1 137 ? 165.467 146.440 181.095 1.00 59.89 181 ASP B N 1
ATOM 5799 C CA . ASP B 1 137 ? 164.076 146.189 180.767 1.00 64.96 181 ASP B CA 1
ATOM 5800 C C . ASP B 1 137 ? 163.568 147.100 179.662 1.00 65.85 181 ASP B C 1
ATOM 5801 O O . ASP B 1 137 ? 162.373 147.086 179.367 1.00 70.13 181 ASP B O 1
ATOM 5806 N N . ILE B 1 138 ? 164.442 147.899 179.061 1.00 63.19 182 ILE B N 1
ATOM 5807 C CA . ILE B 1 138 ? 164.082 148.783 177.957 1.00 59.00 182 ILE B CA 1
ATOM 5808 C C . ILE B 1 138 ? 163.873 147.967 176.687 1.00 59.43 182 ILE B C 1
ATOM 5809 O O . ILE B 1 138 ? 164.779 147.237 176.270 1.00 64.09 182 ILE B O 1
ATOM 5814 N N . PRO B 1 139 ? 162.714 148.059 176.041 1.00 60.96 183 PRO B N 1
ATOM 5815 C CA . PRO B 1 139 ? 162.514 147.329 174.784 1.00 61.50 183 PRO B CA 1
ATOM 5816 C C . PRO B 1 139 ? 163.484 147.811 173.721 1.00 61.01 183 PRO B C 1
ATOM 5817 O O . PRO B 1 139 ? 163.530 148.991 173.383 1.00 67.22 183 PRO B O 1
ATOM 5821 N N . TRP B 1 140 ? 164.283 146.880 173.216 1.00 59.19 184 TRP B N 1
ATOM 5822 C CA . TRP B 1 140 ? 165.347 147.171 172.270 1.00 56.24 184 TRP B CA 1
ATOM 5823 C C . TRP B 1 140 ? 165.595 145.911 171.464 1.00 59.86 184 TRP B C 1
ATOM 5824 O O . TRP B 1 140 ? 165.827 144.847 172.040 1.00 65.31 184 TRP B O 1
ATOM 5835 N N . ASN B 1 141 ? 165.551 146.028 170.146 1.00 60.77 185 ASN B N 1
ATOM 5836 C CA . ASN B 1 141 ? 165.456 144.858 169.281 1.00 62.06 185 ASN B CA 1
ATOM 5837 C C . ASN B 1 141 ? 166.843 144.323 168.974 1.00 62.38 185 ASN B C 1
ATOM 5838 O O . ASN B 1 141 ? 167.528 144.809 168.077 1.00 65.85 185 ASN B O 1
ATOM 5843 N N . GLY B 1 142 ? 167.250 143.304 169.720 1.00 70.07 186 GLY B N 1
ATOM 5844 C CA . GLY B 1 142 ? 168.401 142.508 169.379 1.00 63.25 186 GLY B CA 1
ATOM 5845 C C . GLY B 1 142 ? 169.691 143.218 169.687 1.00 60.92 186 GLY B C 1
ATOM 5846 O O . GLY B 1 142 ? 169.808 144.434 169.532 1.00 59.01 186 GLY B O 1
ATOM 5847 N N . PRO B 1 143 ? 170.688 142.469 170.136 1.00 54.57 187 PRO B N 1
ATOM 5848 C CA . PRO B 1 143 ? 171.978 143.077 170.444 1.00 52.39 187 PRO B CA 1
ATOM 5849 C C . PRO B 1 143 ? 172.732 143.419 169.176 1.00 53.07 187 PRO B C 1
ATOM 5850 O O . PRO B 1 143 ? 172.528 142.819 168.123 1.00 59.88 187 PRO B O 1
ATOM 5854 N N . VAL B 1 144 ? 173.610 144.402 169.283 1.00 49.72 188 VAL B N 1
ATOM 5855 C CA . VAL B 1 144 ? 174.522 144.702 168.195 1.00 50.36 188 VAL B CA 1
ATOM 5856 C C . VAL B 1 144 ? 175.930 144.449 168.696 1.00 48.28 188 VAL B C 1
ATOM 5857 O O . VAL B 1 144 ? 176.198 144.480 169.898 1.00 55.10 188 VAL B O 1
ATOM 5861 N N . GLY B 1 145 ? 176.819 144.139 167.770 1.00 47.58 189 GLY B N 1
ATOM 5862 C CA . GLY B 1 145 ? 178.226 144.017 168.065 1.00 46.82 189 GLY B CA 1
ATOM 5863 C C . GLY B 1 145 ? 178.980 144.985 167.182 1.00 49.37 189 GLY B C 1
ATOM 5864 O O . GLY B 1 145 ? 178.566 145.269 166.064 1.00 55.63 189 GLY B O 1
ATOM 5865 N N . ALA B 1 146 ? 180.073 145.510 167.699 1.00 48.59 190 ALA B N 1
ATOM 5866 C CA . ALA B 1 146 ? 180.827 146.518 166.983 1.00 42.37 190 ALA B CA 1
ATOM 5867 C C . ALA B 1 146 ? 182.302 146.189 167.047 1.00 46.57 190 ALA B C 1
ATOM 5868 O O . ALA B 1 146 ? 182.816 145.844 168.111 1.00 55.15 190 ALA B O 1
ATOM 5870 N N . VAL B 1 147 ? 182.977 146.283 165.910 1.00 44.12 191 VAL B N 1
ATOM 5871 C CA . VAL B 1 147 ? 184.415 146.104 165.849 1.00 45.54 191 VAL B CA 1
ATOM 5872 C C . VAL B 1 147 ? 184.999 147.219 165.000 1.00 48.96 191 VAL B C 1
ATOM 5873 O O . VAL B 1 147 ? 184.300 147.898 164.251 1.00 53.58 191 VAL B O 1
ATOM 5877 N N . ARG B 1 148 ? 186.296 147.408 165.144 1.00 49.55 192 ARG B N 1
ATOM 5878 C CA . ARG B 1 148 ? 187.072 148.238 164.246 1.00 47.85 192 ARG B CA 1
ATOM 5879 C C . ARG B 1 148 ? 187.947 147.331 163.399 1.00 51.70 192 ARG B C 1
ATOM 5880 O O . ARG B 1 148 ? 188.491 146.347 163.897 1.00 58.75 192 ARG B O 1
ATOM 5888 N N . ILE B 1 149 ? 188.050 147.636 162.114 1.00 49.49 193 ILE B N 1
ATOM 5889 C CA . ILE B 1 149 ? 188.905 146.901 161.196 1.00 46.84 193 ILE B CA 1
ATOM 5890 C C . ILE B 1 149 ? 189.958 147.854 160.670 1.00 50.12 193 ILE B C 1
ATOM 5891 O O . ILE B 1 149 ? 189.636 148.959 160.226 1.00 55.65 193 ILE B O 1
ATOM 5896 N N . GLY B 1 150 ? 191.219 147.432 160.732 1.00 53.25 194 GLY B N 1
ATOM 5897 C CA . GLY B 1 150 ? 192.308 148.152 160.121 1.00 54.15 194 GLY B CA 1
ATOM 5898 C C . GLY B 1 150 ? 192.992 147.276 159.086 1.00 56.56 194 GLY B C 1
ATOM 5899 O O . GLY B 1 150 ? 192.771 146.068 159.016 1.00 62.56 194 GLY B O 1
ATOM 5900 N N . ILE B 1 151 ? 193.809 147.909 158.261 1.00 57.31 195 ILE B N 1
ATOM 5901 C CA . ILE B 1 151 ? 194.644 147.206 157.305 1.00 60.99 195 ILE B CA 1
ATOM 5902 C C . ILE B 1 151 ? 196.074 147.615 157.596 1.00 66.92 195 ILE B C 1
ATOM 5903 O O . ILE B 1 151 ? 196.478 148.745 157.302 1.00 71.62 195 ILE B O 1
ATOM 5908 N N . ILE B 1 152 ? 196.834 146.712 158.197 1.00 67.56 196 ILE B N 1
ATOM 5909 C CA . ILE B 1 152 ? 198.242 146.934 158.484 1.00 74.04 196 ILE B CA 1
ATOM 5910 C C . ILE B 1 152 ? 199.031 146.010 157.574 1.00 83.10 196 ILE B C 1
ATOM 5911 O O . ILE B 1 152 ? 198.768 144.804 157.539 1.00 85.96 196 ILE B O 1
ATOM 5916 N N . ASP B 1 153 ? 199.948 146.599 156.799 1.00 85.94 197 ASP B N 1
ATOM 5917 C CA . ASP B 1 153 ? 200.737 145.939 155.744 1.00 86.10 197 ASP B CA 1
ATOM 5918 C C . ASP B 1 153 ? 199.958 144.816 155.063 1.00 85.48 197 ASP B C 1
ATOM 5919 O O . ASP B 1 153 ? 200.444 143.694 154.928 1.00 87.61 197 ASP B O 1
ATOM 5924 N N . GLY B 1 154 ? 198.737 145.120 154.638 1.00 81.23 198 GLY B N 1
ATOM 5925 C CA . GLY B 1 154 ? 197.930 144.207 153.862 1.00 79.24 198 GLY B CA 1
ATOM 5926 C C . GLY B 1 154 ? 197.128 143.187 154.635 1.00 84.21 198 GLY B C 1
ATOM 5927 O O . GLY B 1 154 ? 196.514 142.318 154.012 1.00 90.43 198 GLY B O 1
ATOM 5928 N N . GLU B 1 155 ? 197.102 143.264 155.958 1.00 82.91 199 GLU B N 1
ATOM 5929 C CA . GLU B 1 155 ? 196.401 142.299 156.792 1.00 77.87 199 GLU B CA 1
ATOM 5930 C C . GLU B 1 155 ? 195.226 142.976 157.475 1.00 70.64 199 GLU B C 1
ATOM 5931 O O . GLU B 1 155 ? 195.358 144.094 157.977 1.00 73.14 199 GLU B O 1
ATOM 5937 N N . TYR B 1 156 ? 194.088 142.297 157.505 1.00 64.34 200 TYR B N 1
ATOM 5938 C CA . TYR B 1 156 ? 192.913 142.823 158.181 1.00 59.06 200 TYR B CA 1
ATOM 5939 C C . TYR B 1 156 ? 193.003 142.515 159.668 1.00 61.87 200 TYR B C 1
ATOM 5940 O O . TYR B 1 156 ? 193.121 141.352 160.063 1.00 69.88 200 TYR B O 1
ATOM 5949 N N . VAL B 1 157 ? 192.949 143.558 160.487 1.00 57.58 201 VAL B N 1
ATOM 5950 C CA . VAL B 1 157 ? 193.147 143.466 161.927 1.00 58.21 201 VAL B CA 1
ATOM 5951 C C . VAL B 1 157 ? 191.870 143.916 162.614 1.00 57.16 201 VAL B C 1
ATOM 5952 O O . VAL B 1 157 ? 191.338 144.983 162.299 1.00 59.79 201 VAL B O 1
ATOM 5956 N N . VAL B 1 158 ? 191.387 143.119 163.551 1.00 58.66 202 VAL B N 1
ATOM 5957 C CA . VAL B 1 158 ? 190.184 143.462 164.294 1.00 55.80 202 VAL B CA 1
ATOM 5958 C C . VAL B 1 158 ? 190.584 144.143 165.595 1.00 58.40 202 VAL B C 1
ATOM 5959 O O . VAL B 1 158 ? 191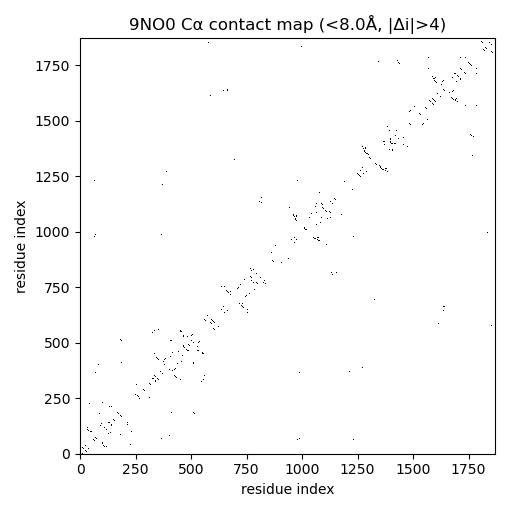.486 143.680 166.300 1.00 66.36 202 VAL B O 1
ATOM 5963 N N . ASN B 1 159 ? 189.927 145.258 165.893 1.00 59.67 203 ASN B N 1
ATOM 5964 C CA . ASN B 1 159 ? 190.212 146.082 167.061 1.00 58.78 203 ASN B CA 1
ATOM 5965 C C . ASN B 1 159 ? 191.705 146.381 167.210 1.00 63.42 203 ASN B C 1
ATOM 5966 O O . ASN B 1 159 ? 192.320 146.010 168.215 1.00 71.31 203 ASN B O 1
ATOM 5971 N N . PRO B 1 160 ? 192.313 147.050 166.237 1.00 60.51 204 PRO B N 1
ATOM 5972 C CA . PRO B 1 160 ? 193.742 147.339 166.342 1.00 64.78 204 PRO B CA 1
ATOM 5973 C C . PRO B 1 160 ? 194.036 148.243 167.525 1.00 67.41 204 PRO B C 1
ATOM 5974 O O . PRO B 1 160 ? 193.213 149.061 167.932 1.00 71.70 204 PRO B O 1
ATOM 5978 N N . THR B 1 161 ? 195.225 148.073 168.088 1.00 67.90 205 THR B N 1
ATOM 5979 C CA . THR B 1 161 ? 195.665 148.918 169.180 1.00 69.62 205 THR B CA 1
ATOM 5980 C C . THR B 1 161 ? 195.999 150.310 168.655 1.00 69.52 205 THR B C 1
ATOM 5981 O O . THR B 1 161 ? 195.976 150.573 167.453 1.00 74.85 205 THR B O 1
ATOM 5985 N N . ARG B 1 162 ? 196.313 151.221 169.576 1.00 70.98 206 ARG B N 1
ATOM 5986 C CA . ARG B 1 162 ? 196.666 152.576 169.176 1.00 68.08 206 ARG B CA 1
ATOM 5987 C C . ARG B 1 162 ? 197.910 152.584 168.305 1.00 69.69 206 ARG B C 1
ATOM 5988 O O . ARG B 1 162 ? 198.009 153.371 167.360 1.00 73.14 206 ARG B O 1
ATOM 5996 N N . LYS B 1 163 ? 198.876 151.725 168.617 1.00 73.96 207 LYS B N 1
ATOM 5997 C CA . LYS B 1 163 ? 200.072 151.634 167.791 1.00 71.93 207 LYS B CA 1
ATOM 5998 C C . LYS B 1 163 ? 199.737 151.141 166.391 1.00 73.12 207 LYS B C 1
ATOM 5999 O O . LYS B 1 163 ? 200.255 151.665 165.401 1.00 73.75 207 LYS B O 1
ATOM 6005 N N . GLU B 1 164 ? 198.875 150.132 166.291 1.00 72.62 208 GLU B N 1
ATOM 6006 C CA . GLU B 1 164 ? 198.524 149.586 164.986 1.00 68.00 208 GLU B CA 1
ATOM 6007 C C . GLU B 1 164 ? 197.758 150.597 164.144 1.00 69.17 208 GLU B C 1
ATOM 6008 O O . GLU B 1 164 ? 198.005 150.719 162.942 1.00 74.27 208 GLU B O 1
ATOM 6014 N N . MET B 1 165 ? 196.826 151.333 164.754 1.00 67.71 209 MET B N 1
ATOM 6015 C CA . MET B 1 165 ? 196.037 152.293 163.991 1.00 66.96 209 MET B CA 1
ATOM 6016 C C . MET B 1 165 ? 196.895 153.407 163.419 1.00 71.53 209 MET B C 1
ATOM 6017 O O . MET B 1 165 ? 196.560 153.971 162.375 1.00 74.72 209 MET B O 1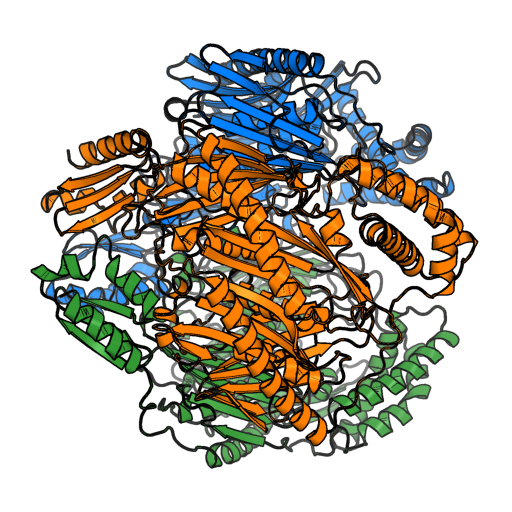
ATOM 6022 N N . SER B 1 166 ? 197.991 153.751 164.088 1.00 73.53 210 SER B N 1
ATOM 6023 C CA . SER B 1 166 ? 198.870 154.782 163.561 1.00 74.21 210 SER B CA 1
ATOM 6024 C C . SER B 1 166 ? 199.550 154.355 162.269 1.00 75.72 210 SER B C 1
ATOM 6025 O O . SER B 1 166 ? 200.079 155.209 161.554 1.00 80.63 210 SER B O 1
ATOM 6028 N N . SER B 1 167 ? 199.555 153.062 161.954 1.00 71.53 211 SER B N 1
ATOM 6029 C CA . SER B 1 167 ? 200.141 152.557 160.723 1.00 71.26 211 SER B CA 1
ATOM 6030 C C . SER B 1 167 ? 199.105 151.964 159.785 1.00 74.03 211 SER B C 1
ATOM 6031 O O . SER B 1 167 ? 199.472 151.318 158.802 1.00 77.78 211 SER B O 1
ATOM 6034 N N . SER B 1 168 ? 197.827 152.160 160.061 1.00 70.99 212 SER B N 1
ATOM 6035 C CA . SER B 1 168 ? 196.776 151.560 159.263 1.00 66.47 212 SER B CA 1
ATOM 6036 C C . SER B 1 168 ? 196.421 152.459 158.089 1.00 68.07 212 SER B C 1
ATOM 6037 O O . SER B 1 168 ? 196.572 153.679 158.150 1.00 73.17 212 SER B O 1
ATOM 6040 N N . THR B 1 169 ? 195.963 151.839 157.009 1.00 63.49 213 THR B N 1
ATOM 6041 C CA . THR B 1 169 ? 195.391 152.560 155.884 1.00 63.67 213 THR B CA 1
ATOM 6042 C C . THR B 1 169 ? 193.875 152.576 155.916 1.00 59.49 213 THR B C 1
ATOM 6043 O O . THR B 1 169 ? 193.253 153.061 154.973 1.00 61.19 213 THR B O 1
ATOM 6047 N N . LEU B 1 170 ? 193.266 152.052 156.969 1.00 57.03 214 LEU B N 1
ATOM 6048 C CA . LEU B 1 170 ? 191.822 151.997 157.061 1.00 48.50 214 LEU B CA 1
ATOM 6049 C C . LEU B 1 170 ? 191.420 152.091 158.520 1.00 54.73 214 LEU B C 1
ATOM 6050 O O . LEU B 1 170 ? 192.029 151.458 159.381 1.00 62.92 214 LEU B O 1
ATOM 6055 N N . ASN B 1 171 ? 190.396 152.890 158.787 1.00 51.84 215 ASN B N 1
ATOM 6056 C CA . ASN B 1 171 ? 189.808 153.028 160.112 1.00 47.94 215 ASN B CA 1
ATOM 6057 C C . ASN B 1 171 ? 188.314 152.838 159.914 1.00 49.73 215 ASN B C 1
ATOM 6058 O O . ASN B 1 171 ? 187.574 153.808 159.764 1.00 58.82 215 ASN B O 1
ATOM 6063 N N . LEU B 1 172 ? 187.871 151.591 159.933 1.00 46.48 216 LEU B N 1
ATOM 6064 C CA . LEU B 1 172 ? 186.485 151.249 159.666 1.00 44.77 216 LEU B CA 1
ATOM 6065 C C . LEU B 1 172 ? 185.845 150.664 160.914 1.00 47.01 216 LEU B C 1
ATOM 6066 O O . LEU B 1 172 ? 186.360 149.704 161.484 1.00 53.32 216 LEU B O 1
ATOM 6071 N N . VAL B 1 173 ? 184.723 151.236 161.333 1.00 46.09 217 VAL B N 1
ATOM 6072 C CA . VAL B 1 173 ? 183.956 150.737 162.463 1.00 43.59 217 VAL B CA 1
ATOM 6073 C C . VAL B 1 173 ? 182.653 150.170 161.931 1.00 45.25 217 VAL B C 1
ATOM 6074 O O . VAL B 1 173 ? 181.936 150.844 161.187 1.00 49.16 217 VAL B O 1
ATOM 6078 N N . VAL B 1 174 ? 182.353 148.932 162.303 1.00 44.82 218 VAL B N 1
ATOM 6079 C CA . VAL B 1 174 ? 181.171 148.221 161.838 1.00 45.80 218 VAL B CA 1
ATOM 6080 C C . VAL B 1 174 ? 180.322 147.861 163.044 1.00 49.55 218 VAL B C 1
ATOM 6081 O O . VAL B 1 174 ? 180.838 147.325 164.026 1.00 56.81 218 VAL B O 1
ATOM 6085 N N . ALA B 1 175 ? 179.033 148.143 162.969 1.00 48.03 219 ALA B N 1
ATOM 6086 C CA . ALA B 1 175 ? 178.072 147.670 163.951 1.00 49.20 219 ALA B CA 1
ATOM 6087 C C . ALA B 1 175 ? 177.105 146.728 163.254 1.00 54.69 219 ALA B C 1
ATOM 6088 O O . ALA B 1 175 ? 176.470 147.109 162.270 1.00 60.06 219 ALA B O 1
ATOM 6090 N N . GLY B 1 176 ? 176.997 145.512 163.755 1.00 52.02 220 GLY B N 1
ATOM 6091 C CA . GLY B 1 176 ? 176.174 144.489 163.135 1.00 50.16 220 GLY B CA 1
ATOM 6092 C C . GLY B 1 176 ? 175.057 144.038 164.052 1.00 54.15 220 GLY B C 1
ATOM 6093 O O . GLY B 1 176 ? 175.250 143.913 165.254 1.00 58.79 220 GLY B O 1
ATOM 6094 N N . ALA B 1 177 ? 173.897 143.807 163.473 1.00 56.57 221 ALA B N 1
ATOM 6095 C CA . ALA B 1 177 ? 172.766 143.212 164.163 1.00 56.90 221 ALA B CA 1
ATOM 6096 C C . ALA B 1 177 ? 172.762 141.712 163.926 1.00 58.28 221 ALA B C 1
ATOM 6097 O O . ALA B 1 177 ? 173.591 141.191 163.182 1.00 59.52 221 ALA B O 1
ATOM 6099 N N . PRO B 1 178 ? 171.868 140.965 164.571 1.00 61.89 222 PRO B N 1
ATOM 6100 C CA . PRO B 1 178 ? 171.811 139.522 164.316 1.00 64.56 222 PRO B CA 1
ATOM 6101 C C . PRO B 1 178 ? 171.542 139.209 162.852 1.00 67.51 222 PRO B C 1
ATOM 6102 O O . PRO B 1 178 ? 171.085 140.043 162.071 1.00 71.46 222 PRO B O 1
ATOM 6106 N N . LYS B 1 179 ? 171.832 137.956 162.502 1.00 67.42 223 LYS B N 1
ATOM 6107 C CA . LYS B 1 179 ? 171.811 137.423 161.136 1.00 65.98 223 LYS B CA 1
ATOM 6108 C C . LYS B 1 179 ? 172.470 138.372 160.141 1.00 65.69 223 LYS B C 1
ATOM 6109 O O . LYS B 1 179 ? 171.943 138.668 159.069 1.00 67.36 223 LYS B O 1
ATOM 6115 N N . SER B 1 180 ? 173.661 138.834 160.516 1.00 62.99 224 SER B N 1
ATOM 6116 C CA . SER B 1 180 ? 174.603 139.492 159.614 1.00 58.37 224 SER B CA 1
ATOM 6117 C C . SER B 1 180 ? 174.038 140.752 158.970 1.00 63.22 224 SER B C 1
ATOM 6118 O O . SER B 1 180 ? 174.391 141.089 157.843 1.00 68.08 224 SER B O 1
ATOM 6121 N N . GLN B 1 181 ? 173.176 141.467 159.670 1.00 64.52 225 GLN B N 1
ATOM 6122 C CA . GLN B 1 181 ? 172.719 142.758 159.191 1.00 58.96 225 GLN B CA 1
ATOM 6123 C C . GLN B 1 181 ? 173.707 143.837 159.617 1.00 57.60 225 GLN B C 1
ATOM 6124 O O . GLN B 1 181 ? 174.466 143.672 160.569 1.00 64.47 225 GLN B O 1
ATOM 6130 N N . ILE B 1 182 ? 173.706 144.945 158.887 1.00 57.35 226 ILE B N 1
ATOM 6131 C CA . ILE B 1 182 ? 174.607 146.060 159.145 1.00 54.79 226 ILE B CA 1
ATOM 6132 C C . ILE B 1 182 ? 173.782 147.248 159.607 1.00 55.08 226 ILE B C 1
ATOM 6133 O O . ILE B 1 182 ? 172.843 147.664 158.923 1.00 61.74 226 ILE B O 1
ATOM 6138 N N . VAL B 1 183 ? 174.136 147.798 160.762 1.00 50.98 227 VAL B N 1
ATOM 6139 C CA . VAL B 1 183 ? 173.416 148.917 161.345 1.00 49.47 227 VAL B CA 1
ATOM 6140 C C . VAL B 1 183 ? 174.167 150.227 161.159 1.00 53.77 227 VAL B C 1
ATOM 6141 O O . VAL B 1 183 ? 173.564 151.249 160.841 1.00 63.79 227 VAL B O 1
ATOM 6145 N N . MET B 1 184 ? 175.475 150.218 161.357 1.00 49.93 228 MET B N 1
ATOM 6146 C CA . MET B 1 184 ? 176.270 151.427 161.285 1.00 46.28 228 MET B CA 1
ATOM 6147 C C . MET B 1 184 ? 177.561 151.134 160.547 1.00 47.85 228 MET B C 1
ATOM 6148 O O . MET B 1 184 ? 178.168 150.084 160.746 1.00 53.95 228 MET B O 1
ATOM 6153 N N . LEU B 1 185 ? 177.965 152.058 159.686 1.00 51.46 229 LEU B N 1
ATOM 6154 C CA . LEU B 1 185 ? 179.260 152.011 159.025 1.00 48.48 229 LEU B CA 1
ATOM 6155 C C . LEU B 1 185 ? 179.890 153.384 159.120 1.00 51.45 229 LEU B C 1
ATOM 6156 O O . LEU B 1 185 ? 179.231 154.389 158.851 1.00 59.99 229 LEU B O 1
ATOM 6161 N N . GLU B 1 186 ? 181.152 153.430 159.505 1.00 49.79 230 GLU B N 1
ATOM 6162 C CA . GLU B 1 186 ? 181.858 154.696 159.627 1.00 48.50 230 GLU B CA 1
ATOM 6163 C C . GLU B 1 186 ? 183.311 154.404 159.314 1.00 54.36 230 GLU B C 1
ATOM 6164 O O . GLU B 1 186 ? 183.954 153.646 160.037 1.00 59.72 230 GLU B O 1
ATOM 6170 N N . ALA B 1 187 ? 183.824 154.974 158.239 1.00 52.50 231 ALA B N 1
ATOM 6171 C CA . ALA B 1 187 ? 185.141 154.608 157.762 1.00 48.84 231 ALA B CA 1
ATOM 6172 C C . ALA B 1 187 ? 185.947 155.839 157.400 1.00 53.47 231 ALA B C 1
ATOM 6173 O O . ALA B 1 187 ? 185.406 156.894 157.074 1.00 58.48 231 ALA B O 1
ATOM 6175 N N . SER B 1 188 ? 187.257 155.678 157.471 1.00 53.81 232 SER B N 1
ATOM 6176 C CA . SER B 1 188 ? 188.213 156.687 157.048 1.00 52.74 232 SER B CA 1
ATOM 6177 C C . SER B 1 188 ? 189.386 155.934 156.450 1.00 54.38 232 SER B C 1
ATOM 6178 O O . SER B 1 188 ? 190.121 155.262 157.175 1.00 66.46 232 SER B O 1
ATOM 6181 N N . ALA B 1 189 ? 189.561 156.029 155.142 1.00 48.90 233 ALA B N 1
ATOM 6182 C CA . ALA B 1 189 ? 190.560 155.240 154.448 1.00 51.72 233 ALA B CA 1
ATOM 6183 C C . ALA B 1 189 ? 191.588 156.146 153.796 1.00 53.98 233 ALA B C 1
ATOM 6184 O O . ALA B 1 189 ? 191.318 157.307 153.496 1.00 58.53 233 ALA B O 1
ATOM 6186 N N . GLU B 1 190 ? 192.775 155.599 153.581 1.00 57.99 234 GLU B N 1
ATOM 6187 C CA . GLU B 1 190 ? 193.854 156.327 152.922 1.00 60.29 234 GLU B CA 1
ATOM 6188 C C . GLU B 1 190 ? 193.827 156.082 151.413 1.00 62.98 234 GLU B C 1
ATOM 6189 O O . GLU B 1 190 ? 194.781 155.592 150.819 1.00 67.69 234 GLU B O 1
ATOM 6195 N N . ASN B 1 191 ? 192.697 156.434 150.801 1.00 59.51 235 ASN B N 1
ATOM 6196 C CA . ASN B 1 191 ? 192.515 156.334 149.353 1.00 56.77 235 ASN B CA 1
ATOM 6197 C C . ASN B 1 191 ? 192.732 154.907 148.852 1.00 57.40 235 ASN B C 1
ATOM 6198 O O . ASN B 1 191 ? 193.453 154.669 147.887 1.00 63.10 235 ASN B O 1
ATOM 6203 N N . ILE B 1 192 ? 192.095 153.956 149.513 1.00 56.26 236 ILE B N 1
ATOM 6204 C CA . ILE B 1 192 ? 192.322 152.548 149.230 1.00 56.10 236 ILE B CA 1
ATOM 6205 C C . ILE B 1 192 ? 191.334 152.062 148.179 1.00 59.76 236 ILE B C 1
ATOM 6206 O O . ILE B 1 192 ? 190.312 152.690 147.909 1.00 63.70 236 ILE B O 1
ATOM 6211 N N . LEU B 1 193 ? 191.646 150.916 147.588 1.00 62.43 237 LEU B N 1
ATOM 6212 C CA . LEU B 1 193 ? 190.842 150.375 146.508 1.00 61.78 237 LEU B CA 1
ATOM 6213 C C . LEU B 1 193 ? 189.488 149.911 147.016 1.00 64.10 237 LEU B C 1
ATOM 6214 O O . LEU B 1 193 ? 189.314 149.565 148.182 1.00 70.33 237 LEU B O 1
ATOM 6219 N N . GLN B 1 194 ? 188.522 149.899 146.105 1.00 64.04 238 GLN B N 1
ATOM 6220 C CA . GLN B 1 194 ? 187.159 149.543 146.467 1.00 61.84 238 GLN B CA 1
ATOM 6221 C C . GLN B 1 194 ? 187.058 148.095 146.930 1.00 69.35 238 GLN B C 1
ATOM 6222 O O . GLN B 1 194 ? 186.327 147.793 147.878 1.00 73.93 238 GLN B O 1
ATOM 6228 N N . GLN B 1 195 ? 187.764 147.180 146.265 1.00 69.83 239 GLN B N 1
ATOM 6229 C CA . GLN B 1 195 ? 187.682 145.774 146.648 1.00 70.23 239 GLN B CA 1
ATOM 6230 C C . GLN B 1 195 ? 188.304 145.531 148.018 1.00 70.74 239 GLN B C 1
ATOM 6231 O O . GLN B 1 195 ? 187.788 144.732 148.804 1.00 69.56 239 GLN B O 1
ATOM 6237 N N . ASP B 1 196 ? 189.421 146.196 148.315 1.00 70.54 240 ASP B N 1
ATOM 6238 C CA . ASP B 1 196 ? 190.011 146.093 149.643 1.00 71.54 240 ASP B CA 1
ATOM 6239 C C . ASP B 1 196 ? 189.065 146.633 150.699 1.00 70.20 240 ASP B C 1
ATOM 6240 O O . ASP B 1 196 ? 188.934 146.061 151.784 1.00 73.94 240 ASP B O 1
ATOM 6245 N N . PHE B 1 197 ? 188.403 147.743 150.397 1.00 68.82 241 PHE B N 1
ATOM 6246 C CA . PHE B 1 197 ? 187.425 148.301 151.313 1.00 62.89 241 PHE B CA 1
ATOM 6247 C C . PHE B 1 197 ? 186.269 147.341 151.526 1.00 61.39 241 PHE B C 1
ATOM 6248 O O . PHE B 1 197 ? 185.786 147.178 152.647 1.00 66.38 241 PHE B O 1
ATOM 6256 N N . CYS B 1 198 ? 185.812 146.695 150.459 1.00 64.28 242 CYS B N 1
ATOM 6257 C CA . CYS B 1 198 ? 184.648 145.827 150.559 1.00 66.61 242 CYS B CA 1
ATOM 6258 C C . CYS B 1 198 ? 184.949 144.565 151.350 1.00 66.79 242 CYS B C 1
ATOM 6259 O O . CYS B 1 198 ? 184.072 144.048 152.046 1.00 66.97 242 CYS B O 1
ATOM 6262 N N . HIS B 1 199 ? 186.174 144.054 151.255 1.00 65.05 243 HIS B N 1
ATOM 6263 C CA . HIS B 1 199 ? 186.544 142.870 152.017 1.00 62.39 243 HIS B CA 1
ATOM 6264 C C . HIS B 1 199 ? 186.588 143.161 153.510 1.00 63.82 243 HIS B C 1
ATOM 6265 O O . HIS B 1 199 ? 186.200 142.317 154.323 1.00 66.12 243 HIS B O 1
ATOM 6272 N N . ALA B 1 200 ? 187.059 144.349 153.891 1.00 62.08 244 ALA B N 1
ATOM 6273 C CA . ALA B 1 200 ? 187.109 144.708 155.302 1.00 58.45 244 ALA B CA 1
ATOM 6274 C C . ALA B 1 200 ? 185.722 144.787 155.915 1.00 57.74 244 ALA B C 1
ATOM 6275 O O . ALA B 1 200 ? 185.551 144.475 157.094 1.00 61.55 244 ALA B O 1
ATOM 6277 N N . ILE B 1 201 ? 184.723 145.215 155.147 1.00 56.05 245 ILE B N 1
ATOM 6278 C CA . ILE B 1 201 ? 183.358 145.208 155.657 1.00 54.44 245 ILE B CA 1
ATOM 6279 C C . ILE B 1 201 ? 182.899 143.784 155.921 1.00 57.08 245 ILE B C 1
ATOM 6280 O O . ILE B 1 201 ? 182.264 143.504 156.942 1.00 66.20 245 ILE B O 1
ATOM 6285 N N . LYS B 1 202 ? 183.201 142.862 155.006 1.00 56.33 246 LYS B N 1
ATOM 6286 C CA . LYS B 1 202 ? 182.796 141.474 155.199 1.00 57.98 246 LYS B CA 1
ATOM 6287 C C . LYS B 1 202 ? 183.473 140.862 156.415 1.00 61.69 246 LYS B C 1
ATOM 6288 O O . LYS B 1 202 ? 182.841 140.138 157.188 1.00 64.64 246 LYS B O 1
ATOM 6294 N N . VAL B 1 203 ? 184.761 141.135 156.595 1.00 60.02 247 VAL B N 1
ATOM 6295 C CA . VAL B 1 203 ? 185.470 140.633 157.764 1.00 57.77 247 VAL B CA 1
ATOM 6296 C C . VAL B 1 203 ? 184.856 141.198 159.035 1.00 57.31 247 VAL B C 1
ATOM 6297 O O . VAL B 1 203 ? 184.660 140.480 160.019 1.00 61.11 247 VAL B O 1
ATOM 6301 N N . GLY B 1 204 ? 184.527 142.488 159.027 1.00 57.78 248 GLY B N 1
ATOM 6302 C CA . GLY B 1 204 ? 183.977 143.114 160.215 1.00 55.56 248 GLY B CA 1
ATOM 6303 C C . GLY B 1 204 ? 182.628 142.553 160.615 1.00 56.88 248 GLY B C 1
ATOM 6304 O O . GLY B 1 204 ? 182.361 142.352 161.798 1.00 64.41 248 GLY B O 1
ATOM 6305 N N . VAL B 1 205 ? 181.760 142.294 159.641 1.00 55.14 249 VAL B N 1
ATOM 6306 C CA . VAL B 1 205 ? 180.438 141.769 159.962 1.00 55.52 249 VAL B CA 1
ATOM 6307 C C . VAL B 1 205 ? 180.552 140.388 160.591 1.00 57.96 249 VAL B C 1
ATOM 6308 O O . VAL B 1 205 ? 179.775 140.029 161.481 1.00 62.93 249 VAL B O 1
ATOM 6312 N N . LYS B 1 206 ? 181.524 139.596 160.146 1.00 57.66 250 LYS B N 1
ATOM 6313 C CA . LYS B 1 206 ? 181.720 138.276 160.730 1.00 56.33 250 LYS B CA 1
ATOM 6314 C C . LYS B 1 206 ? 182.083 138.371 162.207 1.00 59.96 250 LYS B C 1
ATOM 6315 O O . LYS B 1 206 ? 181.576 137.601 163.028 1.00 64.71 250 LYS B O 1
ATOM 6321 N N . TYR B 1 207 ? 182.949 139.314 162.567 1.00 58.37 251 TYR B N 1
ATOM 6322 C CA . TYR B 1 207 ? 183.343 139.446 163.964 1.00 56.31 251 TYR B CA 1
ATOM 6323 C C . TYR B 1 207 ? 182.193 139.945 164.827 1.00 56.25 251 TYR B C 1
ATOM 6324 O O . TYR B 1 207 ? 182.052 139.521 165.976 1.00 61.84 251 TYR B O 1
ATOM 6333 N N . THR B 1 208 ? 181.360 140.842 164.299 1.00 55.40 252 THR B N 1
ATOM 6334 C CA . THR B 1 208 ? 180.245 141.342 165.094 1.00 52.34 252 THR B CA 1
ATOM 6335 C C . THR B 1 208 ? 179.263 140.238 165.430 1.00 53.52 252 THR B C 1
ATOM 6336 O O . THR B 1 208 ? 178.533 140.341 166.418 1.00 59.56 252 THR B O 1
ATOM 6340 N N . GLN B 1 209 ? 179.211 139.185 164.618 1.00 53.73 253 GLN B N 1
ATOM 6341 C CA . GLN B 1 209 ? 178.314 138.082 164.924 1.00 51.68 253 GLN B CA 1
ATOM 6342 C C . GLN B 1 209 ? 178.792 137.298 166.134 1.00 55.52 253 GLN B C 1
ATOM 6343 O O . GLN B 1 209 ? 177.972 136.785 166.897 1.00 58.29 253 GLN B O 1
ATOM 6349 N N . GLN B 1 210 ? 180.105 137.191 166.321 1.00 54.55 254 GLN B N 1
ATOM 6350 C CA . GLN B 1 210 ? 180.633 136.538 167.511 1.00 53.19 254 GLN B CA 1
ATOM 6351 C C . GLN B 1 210 ? 180.293 137.319 168.771 1.00 56.59 254 GLN B C 1
ATOM 6352 O O . GLN B 1 210 ? 179.921 136.731 169.790 1.00 59.20 254 GLN B O 1
ATOM 6358 N N . ILE B 1 211 ? 180.410 138.644 168.721 1.00 55.06 255 ILE B N 1
ATOM 6359 C CA . ILE B 1 211 ? 180.065 139.464 169.876 1.00 50.22 255 ILE B CA 1
ATOM 6360 C C . ILE B 1 211 ? 178.591 139.315 170.211 1.00 52.17 255 ILE B C 1
ATOM 6361 O O . ILE B 1 211 ? 178.216 139.203 171.380 1.00 57.64 255 ILE B O 1
ATOM 6366 N N . ILE B 1 212 ? 177.734 139.305 169.194 1.00 52.38 256 ILE B N 1
ATOM 6367 C CA . ILE B 1 212 ? 176.308 139.114 169.431 1.00 54.62 256 ILE B CA 1
ATOM 6368 C C . ILE B 1 212 ? 176.052 137.765 170.087 1.00 59.22 256 ILE B C 1
ATOM 6369 O O . ILE B 1 212 ? 175.185 137.635 170.958 1.00 64.44 256 ILE B O 1
ATOM 6374 N N . GLN B 1 213 ? 176.799 136.742 169.679 1.00 57.34 257 GLN B N 1
ATOM 6375 C CA . GLN B 1 213 ? 176.634 135.423 170.274 1.00 59.08 257 GLN B CA 1
ATOM 6376 C C . GLN B 1 213 ? 176.965 135.438 171.759 1.00 61.73 257 GLN B C 1
ATOM 6377 O O . GLN B 1 213 ? 176.243 134.852 172.569 1.00 65.84 257 GLN B O 1
ATOM 6383 N N . GLY B 1 214 ? 178.050 136.109 172.136 1.00 57.89 258 GLY B N 1
ATOM 6384 C CA . GLY B 1 214 ? 178.384 136.211 173.544 1.00 55.74 258 GLY B CA 1
ATOM 6385 C C . GLY B 1 214 ? 177.359 136.998 174.336 1.00 57.98 258 GLY B C 1
ATOM 6386 O O . GLY B 1 214 ? 177.004 136.619 175.452 1.00 65.72 258 GLY B O 1
ATOM 6387 N N . ILE B 1 215 ? 176.867 138.098 173.771 1.00 53.95 259 ILE B N 1
ATOM 6388 C CA . ILE B 1 215 ? 175.894 138.918 174.479 1.00 51.91 259 ILE B CA 1
ATOM 6389 C C . ILE B 1 215 ? 174.599 138.151 174.684 1.00 56.69 259 ILE B C 1
ATOM 6390 O O . ILE B 1 215 ? 173.944 138.285 175.721 1.00 63.35 259 ILE B O 1
ATOM 6395 N N . GLN B 1 216 ? 174.201 137.344 173.704 1.00 57.62 260 GLN B N 1
ATOM 6396 C CA . GLN B 1 216 ? 172.973 136.570 173.848 1.00 60.39 260 GLN B CA 1
ATOM 6397 C C . GLN B 1 216 ? 173.098 135.537 174.960 1.00 65.66 260 GLN B C 1
ATOM 6398 O O . GLN B 1 216 ? 172.121 135.246 175.656 1.00 66.39 260 GLN B O 1
ATOM 6404 N N . GLN B 1 217 ? 174.285 134.961 175.127 1.00 66.35 261 GLN B N 1
ATOM 6405 C CA . GLN B 1 217 ? 174.503 134.017 176.213 1.00 64.07 261 GLN B CA 1
ATOM 6406 C C . GLN B 1 217 ? 174.418 134.702 177.568 1.00 68.37 261 GLN B C 1
ATOM 6407 O O . GLN B 1 217 ? 173.793 134.180 178.496 1.00 75.55 261 GLN B O 1
ATOM 6413 N N . LEU B 1 218 ? 175.037 135.875 177.699 1.00 65.93 262 LEU B N 1
ATOM 6414 C CA . LEU B 1 218 ? 174.950 136.623 178.946 1.00 65.39 262 LEU B CA 1
ATOM 6415 C C . LEU B 1 218 ? 173.513 137.010 179.254 1.00 64.36 262 LEU B C 1
ATOM 6416 O O . LEU B 1 218 ? 173.092 136.984 180.412 1.00 69.34 262 LEU B O 1
ATOM 6421 N N . VAL B 1 219 ? 172.747 137.374 178.230 1.00 62.64 263 VAL B N 1
ATOM 6422 C CA . VAL B 1 219 ? 171.352 137.747 178.435 1.00 63.53 263 VAL B CA 1
ATOM 6423 C C . VAL B 1 219 ? 170.551 136.557 178.941 1.00 70.20 263 VAL B C 1
ATOM 6424 O O . VAL B 1 219 ? 169.737 136.679 179.862 1.00 75.84 263 VAL B O 1
ATOM 6428 N N . LYS B 1 220 ? 170.759 135.389 178.335 1.00 70.50 264 LYS B N 1
ATOM 6429 C CA . LYS B 1 220 ? 170.012 134.205 178.745 1.00 73.53 264 LYS B CA 1
ATOM 6430 C C . LYS B 1 220 ? 170.396 133.767 180.151 1.00 77.57 264 LYS B C 1
ATOM 6431 O O . LYS B 1 220 ? 169.536 133.365 180.940 1.00 78.44 264 LYS B O 1
ATOM 6437 N N . GLU B 1 221 ? 171.683 133.840 180.479 1.00 76.20 265 GLU B N 1
ATOM 6438 C CA . GLU B 1 221 ? 172.147 133.414 181.792 1.00 75.33 265 GLU B CA 1
ATOM 6439 C C . GLU B 1 221 ? 171.717 134.388 182.881 1.00 78.69 265 GLU B C 1
ATOM 6440 O O . GLU B 1 221 ? 171.592 134.004 184.048 1.00 81.75 265 GLU B O 1
ATOM 6446 N N . THR B 1 222 ? 171.496 135.655 182.527 1.00 77.21 266 THR B N 1
ATOM 6447 C CA . THR B 1 222 ? 171.097 136.643 183.523 1.00 76.96 266 THR B CA 1
ATOM 6448 C C . THR B 1 222 ? 169.599 136.591 183.791 1.00 82.19 266 THR B C 1
ATOM 6449 O O . THR B 1 222 ? 169.165 136.731 184.939 1.00 88.61 266 THR B O 1
ATOM 6453 N N . GLY B 1 223 ? 168.796 136.374 182.756 1.00 77.99 267 GLY B N 1
ATOM 6454 C CA . GLY B 1 223 ? 167.359 136.303 182.928 1.00 80.84 267 GLY B CA 1
ATOM 6455 C C . GLY B 1 223 ? 166.653 137.634 182.779 1.00 82.95 267 GLY B C 1
ATOM 6456 O O . GLY B 1 223 ? 165.954 138.082 183.691 1.00 86.30 267 GLY B O 1
ATOM 6457 N N . VAL B 1 224 ? 166.826 138.270 181.633 1.00 84.77 268 VAL B N 1
ATOM 6458 C CA . VAL B 1 224 ? 166.271 139.594 181.379 1.00 83.48 268 VAL B CA 1
ATOM 6459 C C . VAL B 1 224 ? 164.775 139.500 181.119 1.00 83.51 268 VAL B C 1
ATOM 6460 O O . VAL B 1 224 ? 164.299 138.568 180.464 1.00 87.74 268 VAL B O 1
ATOM 6464 N N . THR B 1 225 ? 164.027 140.473 181.634 1.00 80.25 269 THR B N 1
ATOM 6465 C CA . THR B 1 225 ? 162.610 140.621 181.335 1.00 80.29 269 THR B CA 1
ATOM 6466 C C . THR B 1 225 ? 162.341 142.062 180.934 1.00 76.67 269 THR B C 1
ATOM 6467 O O . THR B 1 225 ? 162.731 142.987 181.650 1.00 78.92 269 THR B O 1
ATOM 6471 N N . LYS B 1 226 ? 161.669 142.253 179.805 1.00 70.58 270 LYS B N 1
ATOM 6472 C CA . LYS B 1 226 ? 161.424 143.588 179.283 1.00 67.30 270 LYS B CA 1
ATOM 6473 C C . LYS B 1 226 ? 160.156 144.183 179.872 1.00 70.50 270 LYS B C 1
ATOM 6474 O O . LYS B 1 226 ? 159.192 143.479 180.171 1.00 75.56 270 LYS B O 1
ATOM 6480 N N . ARG B 1 227 ? 160.171 145.499 180.034 1.00 71.65 271 ARG B N 1
ATOM 6481 C CA . ARG B 1 227 ? 159.001 146.222 180.490 1.00 71.34 271 ARG B CA 1
ATOM 6482 C C . ARG B 1 227 ? 157.936 146.255 179.403 1.00 75.29 271 ARG B C 1
ATOM 6483 O O . ARG B 1 227 ? 158.201 146.021 178.225 1.00 76.17 271 ARG B O 1
ATOM 6491 N N . THR B 1 228 ? 156.715 146.549 179.817 1.00 78.87 272 THR B N 1
ATOM 6492 C CA . THR B 1 228 ? 155.627 146.776 178.878 1.00 78.66 272 THR B CA 1
ATOM 6493 C C . THR B 1 228 ? 155.330 148.263 178.849 1.00 78.94 272 THR B C 1
ATOM 6494 O O . THR B 1 228 ? 154.738 148.786 179.805 1.00 84.45 272 THR B O 1
ATOM 6498 N N . PRO B 1 229 ? 155.723 148.985 177.804 1.00 80.23 273 PRO B N 1
ATOM 6499 C CA . PRO B 1 229 ? 155.450 150.422 177.764 1.00 80.62 273 PRO B CA 1
ATOM 6500 C C . PRO B 1 229 ? 153.956 150.672 177.817 1.00 85.57 273 PRO B C 1
ATOM 6501 O O . PRO B 1 229 ? 153.165 149.904 177.270 1.00 90.14 273 PRO B O 1
ATOM 6505 N N . GLN B 1 230 ? 153.565 151.748 178.498 1.00 84.93 274 GLN B N 1
ATOM 6506 C CA . GLN B 1 230 ? 152.140 152.006 178.646 1.00 90.89 274 GLN B CA 1
ATOM 6507 C C . GLN B 1 230 ? 151.475 152.309 177.314 1.00 94.55 274 GLN B C 1
ATOM 6508 O O . GLN B 1 230 ? 150.256 152.159 177.199 1.00 97.69 274 GLN B O 1
ATOM 6514 N N . LYS B 1 231 ? 152.245 152.709 176.306 1.00 92.82 275 LYS B N 1
ATOM 6515 C CA . LYS B 1 231 ? 151.704 152.923 174.974 1.00 91.50 275 LYS B CA 1
ATOM 6516 C C . LYS B 1 231 ? 152.850 153.041 173.986 1.00 89.40 275 LYS B C 1
ATOM 6517 O O . LYS B 1 231 ? 153.852 153.694 174.273 1.00 90.63 275 LYS B O 1
ATOM 6523 N N . LEU B 1 232 ? 152.694 152.408 172.831 1.00 86.01 276 LEU B N 1
ATOM 6524 C CA . LEU B 1 232 ? 153.563 152.643 171.689 1.00 84.76 276 LEU B CA 1
ATOM 6525 C C . LEU B 1 232 ? 152.826 153.565 170.728 1.00 88.51 276 LEU B C 1
ATOM 6526 O O . LEU B 1 232 ? 151.731 153.236 170.263 1.00 93.44 276 LEU B O 1
ATOM 6531 N N . PHE B 1 233 ? 153.418 154.723 170.445 1.00 88.28 277 PHE B N 1
ATOM 6532 C CA . PHE B 1 233 ? 152.747 155.774 169.684 1.00 91.98 277 PHE B CA 1
ATOM 6533 C C . PHE B 1 233 ? 152.951 155.538 168.192 1.00 96.52 277 PHE B C 1
ATOM 6534 O O . PHE B 1 233 ? 153.854 156.079 167.553 1.00 97.99 277 PHE B O 1
ATOM 6542 N N . THR B 1 234 ? 152.083 154.706 167.633 1.00 98.39 278 THR B N 1
ATOM 6543 C CA . THR B 1 234 ? 152.007 154.478 166.203 1.00 96.54 278 THR B CA 1
ATOM 6544 C C . THR B 1 234 ? 150.556 154.589 165.768 1.00 97.35 278 THR B C 1
ATOM 6545 O O . THR B 1 234 ? 149.651 154.227 166.524 1.00 101.92 278 THR B O 1
ATOM 6549 N N . PRO B 1 235 ? 150.302 155.104 164.568 1.00 96.10 279 PRO B N 1
ATOM 6550 C CA . PRO B 1 235 ? 148.916 155.274 164.123 1.00 97.10 279 PRO B CA 1
ATOM 6551 C C . PRO B 1 235 ? 148.205 153.937 163.998 1.00 100.10 279 PRO B C 1
ATOM 6552 O O . PRO B 1 235 ? 148.784 152.943 163.558 1.00 98.23 279 PRO B O 1
ATOM 6556 N N . SER B 1 236 ? 146.935 153.926 164.379 1.00 102.26 280 SER B N 1
ATOM 6557 C CA . SER B 1 236 ? 146.143 152.715 164.270 1.00 104.53 280 SER B CA 1
ATOM 6558 C C . SER B 1 236 ? 145.921 152.368 162.800 1.00 104.55 280 SER B C 1
ATOM 6559 O O . SER B 1 236 ? 145.863 153.254 161.948 1.00 104.33 280 SER B O 1
ATOM 6562 N N . PRO B 1 237 ? 145.812 151.080 162.475 1.00 104.45 281 PRO B N 1
ATOM 6563 C CA . PRO B 1 237 ? 145.692 150.701 161.060 1.00 102.84 281 PRO B CA 1
ATOM 6564 C C . PRO B 1 237 ? 144.497 151.316 160.360 1.00 105.06 281 PRO B C 1
ATOM 6565 O O . PRO B 1 237 ? 144.602 151.691 159.188 1.00 107.55 281 PRO B O 1
ATOM 6569 N N . GLU B 1 238 ? 143.361 151.437 161.042 1.00 105.53 282 GLU B N 1
ATOM 6570 C CA . GLU B 1 238 ? 142.153 151.873 160.359 1.00 105.69 282 GLU B CA 1
ATOM 6571 C C . GLU B 1 238 ? 142.123 153.372 160.117 1.00 104.07 282 GLU B C 1
ATOM 6572 O O . GLU B 1 238 ? 141.331 153.834 159.292 1.00 106.63 282 GLU B O 1
ATOM 6578 N N . ILE B 1 239 ? 142.960 154.140 160.806 1.00 102.00 283 ILE B N 1
ATOM 6579 C CA . ILE B 1 239 ? 143.058 155.557 160.492 1.00 103.30 283 ILE B CA 1
ATOM 6580 C C . ILE B 1 239 ? 144.071 155.807 159.380 1.00 103.31 283 ILE B C 1
ATOM 6581 O O . ILE B 1 239 ? 143.922 156.764 158.618 1.00 106.01 283 ILE B O 1
ATOM 6586 N N . VAL B 1 240 ? 145.087 154.953 159.253 1.00 101.16 284 VAL B N 1
ATOM 6587 C CA . VAL B 1 240 ? 146.002 155.060 158.123 1.00 96.64 284 VAL B CA 1
ATOM 6588 C C . VAL B 1 240 ? 145.297 154.666 156.834 1.00 97.93 284 VAL B C 1
ATOM 6589 O O . VAL B 1 240 ? 145.482 155.297 155.789 1.00 98.22 284 VAL B O 1
ATOM 6593 N N . LYS B 1 241 ? 144.466 153.624 156.890 1.00 100.48 285 LYS B N 1
ATOM 6594 C CA . LYS B 1 241 ? 143.728 153.199 155.707 1.00 98.76 285 LYS B CA 1
ATOM 6595 C C . LYS B 1 241 ? 142.784 154.289 155.221 1.00 99.10 285 LYS B C 1
ATOM 6596 O O . LYS B 1 241 ? 142.660 154.518 154.014 1.00 100.01 285 LYS B O 1
ATOM 6602 N N . TYR B 1 242 ? 142.103 154.966 156.143 1.00 97.63 286 TYR B N 1
ATOM 6603 C CA . TYR B 1 242 ? 141.224 156.053 155.737 1.00 95.33 286 TYR B CA 1
ATOM 6604 C C . TYR B 1 242 ? 142.014 157.221 155.170 1.00 96.18 286 TYR B C 1
ATOM 6605 O O . TYR B 1 242 ? 141.571 157.871 154.219 1.00 100.85 286 TYR B O 1
ATOM 6614 N N . THR B 1 243 ? 143.176 157.517 155.751 1.00 94.56 287 THR B N 1
ATOM 6615 C CA . THR B 1 243 ? 144.013 158.579 155.208 1.00 93.06 287 THR B CA 1
ATOM 6616 C C . THR B 1 243 ? 144.478 158.238 153.803 1.00 91.77 287 THR B C 1
ATOM 6617 O O . THR B 1 243 ? 144.548 159.112 152.934 1.00 94.71 287 THR B O 1
ATOM 6621 N N . HIS B 1 244 ? 144.802 156.969 153.565 1.00 91.40 288 HIS B N 1
ATOM 6622 C CA . HIS B 1 244 ? 145.214 156.549 152.234 1.00 90.78 288 HIS B CA 1
ATOM 6623 C C . HIS B 1 244 ? 144.110 156.801 151.222 1.00 90.67 288 HIS B C 1
ATOM 6624 O O . HIS B 1 244 ? 144.367 157.295 150.123 1.00 89.20 288 HIS B O 1
ATOM 6631 N N . LYS B 1 245 ? 142.869 156.492 151.588 1.00 94.47 289 LYS B N 1
ATOM 6632 C CA . LYS B 1 245 ? 141.747 156.746 150.695 1.00 96.70 289 LYS B CA 1
ATOM 6633 C C . LYS B 1 245 ? 141.609 158.230 150.387 1.00 95.55 289 LYS B C 1
ATOM 6634 O O . LYS B 1 245 ? 141.287 158.611 149.258 1.00 95.84 289 LYS B O 1
ATOM 6640 N N . LEU B 1 246 ? 141.856 159.084 151.378 1.00 94.69 290 LEU B N 1
ATOM 6641 C CA . LEU B 1 246 ? 141.629 160.512 151.194 1.00 92.61 290 LEU B CA 1
ATOM 6642 C C . LEU B 1 246 ? 142.700 161.152 150.323 1.00 94.16 290 LEU B C 1
ATOM 6643 O O . LEU B 1 246 ? 142.387 161.983 149.464 1.00 96.03 290 LEU B O 1
ATOM 6648 N N . ALA B 1 247 ? 143.965 160.792 150.526 1.00 90.37 291 ALA B N 1
ATOM 6649 C CA . ALA B 1 247 ? 145.063 161.578 149.979 1.00 86.20 291 ALA B CA 1
ATOM 6650 C C . ALA B 1 247 ? 145.982 160.802 149.049 1.00 86.46 291 ALA B C 1
ATOM 6651 O O . ALA B 1 247 ? 147.041 161.319 148.689 1.00 87.04 291 ALA B O 1
ATOM 6653 N N . MET B 1 248 ? 145.612 159.594 148.630 1.00 87.98 292 MET B N 1
ATOM 6654 C CA . MET B 1 248 ? 146.501 158.827 147.764 1.00 86.91 292 MET B CA 1
ATOM 6655 C C . MET B 1 248 ? 146.695 159.513 146.420 1.00 86.75 292 MET B C 1
ATOM 6656 O O . MET B 1 248 ? 147.828 159.695 145.965 1.00 84.86 292 MET B O 1
ATOM 6661 N N . GLU B 1 249 ? 145.600 159.899 145.767 1.00 87.29 293 GLU B N 1
ATOM 6662 C CA . GLU B 1 249 ? 145.709 160.432 144.414 1.00 87.83 293 GLU B CA 1
ATOM 6663 C C . GLU B 1 249 ? 146.382 161.795 144.401 1.00 84.55 293 GLU B C 1
ATOM 6664 O O . GLU B 1 249 ? 147.234 162.060 143.548 1.00 83.51 293 GLU B O 1
ATOM 6670 N N . ARG B 1 250 ? 146.014 162.674 145.333 1.00 85.07 294 ARG B N 1
ATOM 6671 C CA . ARG B 1 250 ? 146.622 163.998 145.375 1.00 81.01 294 ARG B CA 1
ATOM 6672 C C . ARG B 1 250 ? 148.118 163.896 145.611 1.00 79.59 294 ARG B C 1
ATOM 6673 O O . ARG B 1 250 ? 148.914 164.558 144.941 1.00 81.26 294 ARG B O 1
ATOM 6681 N N . LEU B 1 251 ? 148.517 163.057 146.561 1.00 76.90 295 LEU B N 1
ATOM 6682 C CA . LEU B 1 251 ? 149.933 162.859 146.825 1.00 73.74 295 LEU B CA 1
ATOM 6683 C C . LEU B 1 251 ? 150.627 162.236 145.628 1.00 76.66 295 LEU B C 1
ATOM 6684 O O . LEU B 1 251 ? 151.775 162.574 145.324 1.00 76.47 295 LEU B O 1
ATOM 6689 N N . TYR B 1 252 ? 149.949 161.317 144.942 1.00 77.88 296 TYR B N 1
ATOM 6690 C CA . TYR B 1 252 ? 150.538 160.695 143.765 1.00 75.25 296 TYR B CA 1
ATOM 6691 C C . TYR B 1 252 ? 150.785 161.721 142.672 1.00 76.27 296 TYR B C 1
ATOM 6692 O O . TYR B 1 252 ? 151.806 161.669 141.980 1.00 77.17 296 TYR B O 1
ATOM 6701 N N . ALA B 1 253 ? 149.851 162.652 142.488 1.00 75.04 297 ALA B N 1
ATOM 6702 C CA . ALA B 1 253 ? 150.029 163.685 141.476 1.00 75.21 297 ALA B CA 1
ATOM 6703 C C . ALA B 1 253 ? 151.185 164.611 141.824 1.00 75.42 297 ALA B C 1
ATOM 6704 O O . ALA B 1 253 ? 151.946 165.019 140.942 1.00 76.77 297 ALA B O 1
ATOM 6706 N N . VAL B 1 254 ? 151.330 164.956 143.103 1.00 74.19 298 VAL B N 1
ATOM 6707 C CA . VAL B 1 254 ? 152.408 165.846 143.517 1.00 72.51 298 VAL B CA 1
ATOM 6708 C C . VAL B 1 254 ? 153.761 165.203 143.259 1.00 74.00 298 VAL B C 1
ATOM 6709 O O . VAL B 1 254 ? 154.689 165.851 142.769 1.00 79.89 298 VAL B O 1
ATOM 6713 N N . PHE B 1 255 ? 153.897 163.923 143.580 1.00 73.26 299 PHE B N 1
ATOM 6714 C CA . PHE B 1 255 ? 155.185 163.261 143.447 1.00 74.40 299 PHE B CA 1
ATOM 6715 C C . PHE B 1 255 ? 155.511 162.859 142.016 1.00 78.37 299 PHE B C 1
ATOM 6716 O O . PHE B 1 255 ? 156.641 162.443 141.754 1.00 81.69 299 PHE B O 1
ATOM 6724 N N . THR B 1 256 ? 154.561 162.956 141.090 1.00 81.26 300 THR B N 1
ATOM 6725 C CA . THR B 1 256 ? 154.836 162.735 139.678 1.00 81.34 300 THR B CA 1
ATOM 6726 C C . THR B 1 256 ? 154.899 164.029 138.881 1.00 83.54 300 THR B C 1
ATOM 6727 O O . THR B 1 256 ? 155.011 163.979 137.655 1.00 87.43 300 THR B O 1
ATOM 6731 N N . ASP B 1 257 ? 154.820 165.178 139.541 1.00 82.41 301 ASP B N 1
ATOM 6732 C CA . ASP B 1 257 ? 154.991 166.474 138.892 1.00 86.75 301 ASP B CA 1
ATOM 6733 C C . ASP B 1 257 ? 156.463 166.849 138.968 1.00 88.01 301 ASP B C 1
ATOM 6734 O O . ASP B 1 257 ? 156.949 167.289 140.008 1.00 91.60 301 ASP B O 1
ATOM 6739 N N . TYR B 1 258 ? 157.169 166.706 137.852 1.00 87.20 302 TYR B N 1
ATOM 6740 C CA . TYR B 1 258 ? 158.614 166.875 137.835 1.00 88.83 302 TYR B CA 1
ATOM 6741 C C . TYR B 1 258 ? 159.048 168.329 137.735 1.00 93.97 302 TYR B C 1
ATOM 6742 O O . TYR B 1 258 ? 160.251 168.593 137.661 1.00 94.61 302 TYR B O 1
ATOM 6751 N N . GLU B 1 259 ? 158.110 169.270 137.715 1.00 92.61 303 GLU B N 1
ATOM 6752 C CA . GLU B 1 259 ? 158.452 170.684 137.716 1.00 94.16 303 GLU B CA 1
ATOM 6753 C C . GLU B 1 259 ? 158.716 171.237 139.108 1.00 92.21 303 GLU B C 1
ATOM 6754 O O . GLU B 1 259 ? 159.257 172.340 139.222 1.00 94.00 303 GLU B O 1
ATOM 6760 N N . HIS B 1 260 ? 158.361 170.504 140.156 1.00 88.26 304 HIS B N 1
ATOM 6761 C CA . HIS B 1 260 ? 158.483 171.016 141.511 1.00 83.15 304 HIS B CA 1
ATOM 6762 C C . HIS B 1 260 ? 159.941 171.216 141.896 1.00 81.05 304 HIS B C 1
ATOM 6763 O O . HIS B 1 260 ? 160.828 170.474 141.476 1.00 81.73 304 HIS B O 1
ATOM 6770 N N . ASP B 1 261 ? 160.183 172.246 142.688 1.00 78.96 305 ASP B N 1
ATOM 6771 C CA . ASP B 1 261 ? 161.434 172.417 143.397 1.00 75.62 305 ASP B CA 1
ATOM 6772 C C . ASP B 1 261 ? 161.207 172.016 144.850 1.00 76.37 305 ASP B C 1
ATOM 6773 O O . ASP B 1 261 ? 160.138 171.526 145.216 1.00 78.97 305 ASP B O 1
ATOM 6778 N N . LYS B 1 262 ? 162.211 172.231 145.698 1.00 75.85 306 LYS B N 1
ATOM 6779 C CA . LYS B 1 262 ? 162.080 171.828 147.093 1.00 75.46 306 LYS B CA 1
ATOM 6780 C C . LYS B 1 262 ? 160.919 172.543 147.772 1.00 78.48 306 LYS B C 1
ATOM 6781 O O . LYS B 1 262 ? 160.049 171.905 148.372 1.00 81.02 306 LYS B O 1
ATOM 6787 N N . VAL B 1 263 ? 160.879 173.869 147.669 1.00 76.77 307 VAL B N 1
ATOM 6788 C CA . VAL B 1 263 ? 159.855 174.634 148.369 1.00 77.53 307 VAL B CA 1
ATOM 6789 C C . VAL B 1 263 ? 158.489 174.400 147.745 1.00 77.93 307 VAL B C 1
ATOM 6790 O O . VAL B 1 263 ? 157.483 174.274 148.451 1.00 78.50 307 VAL B O 1
ATOM 6794 N N . SER B 1 264 ? 158.427 174.350 146.416 1.00 77.27 308 SER B N 1
ATOM 6795 C CA . SER B 1 264 ? 157.152 174.143 145.741 1.00 76.02 308 SER B CA 1
ATOM 6796 C C . SER B 1 264 ? 156.548 172.790 146.095 1.00 77.59 308 SER B C 1
ATOM 6797 O O . SER B 1 264 ? 155.341 172.683 146.327 1.00 78.26 308 SER B O 1
ATOM 6800 N N . ARG B 1 265 ? 157.372 171.743 146.129 1.00 77.44 309 ARG B N 1
ATOM 6801 C CA . ARG B 1 265 ? 156.875 170.414 146.468 1.00 75.00 309 ARG B CA 1
ATOM 6802 C C . ARG B 1 265 ? 156.426 170.344 147.919 1.00 78.93 309 ARG B C 1
ATOM 6803 O O . ARG B 1 265 ? 155.383 169.759 148.223 1.00 79.35 309 ARG B O 1
ATOM 6811 N N . ASP B 1 266 ? 157.199 170.940 148.829 1.00 80.59 310 ASP B N 1
ATOM 6812 C CA . ASP B 1 266 ? 156.821 170.936 150.238 1.00 79.05 310 ASP B CA 1
ATOM 6813 C C . ASP B 1 266 ? 155.505 171.663 150.452 1.00 80.95 310 ASP B C 1
ATOM 6814 O O . ASP B 1 266 ? 154.668 171.226 151.249 1.00 84.36 310 ASP B O 1
ATOM 6819 N N . GLU B 1 267 ? 155.309 172.781 149.756 1.00 79.32 311 GLU B N 1
ATOM 6820 C CA . GLU B 1 267 ? 154.059 173.518 149.878 1.00 82.27 311 GLU B CA 1
ATOM 6821 C C . GLU B 1 267 ? 152.884 172.712 149.346 1.00 84.73 311 GLU B C 1
ATOM 6822 O O . GLU B 1 267 ? 151.808 172.705 149.953 1.00 90.72 311 GLU B O 1
ATOM 6828 N N . ALA B 1 268 ? 153.066 172.030 148.215 1.00 81.01 312 ALA B N 1
ATOM 6829 C CA . ALA B 1 268 ? 151.969 171.259 147.640 1.00 78.45 312 ALA B CA 1
ATOM 6830 C C . ALA B 1 268 ? 151.547 170.126 148.563 1.00 82.64 312 ALA B C 1
ATOM 6831 O O . ALA B 1 268 ? 150.352 169.884 148.750 1.00 86.61 312 ALA B O 1
ATOM 6833 N N . VAL B 1 269 ? 152.512 169.423 149.151 1.00 80.64 313 VAL B N 1
ATOM 6834 C CA . VAL B 1 269 ? 152.184 168.379 150.113 1.00 79.57 313 VAL B CA 1
ATOM 6835 C C . VAL B 1 269 ? 151.514 168.982 151.337 1.00 83.52 313 VAL B C 1
ATOM 6836 O O . VAL B 1 269 ? 150.577 168.406 151.899 1.00 85.63 313 VAL B O 1
ATOM 6840 N N . ASN B 1 270 ? 151.973 170.157 151.758 1.00 86.18 314 ASN B N 1
ATOM 6841 C CA . ASN B 1 270 ? 151.386 170.814 152.917 1.00 87.24 314 ASN B CA 1
ATOM 6842 C C . ASN B 1 270 ? 149.920 171.134 152.686 1.00 90.06 314 ASN B C 1
ATOM 6843 O O . ASN B 1 270 ? 149.095 170.983 153.591 1.00 92.98 314 ASN B O 1
ATOM 6848 N N . LYS B 1 271 ? 149.577 171.578 151.479 1.00 87.89 315 LYS B N 1
ATOM 6849 C CA . LYS B 1 271 ? 148.188 171.896 151.187 1.00 89.77 315 LYS B CA 1
ATOM 6850 C C . LYS B 1 271 ? 147.301 170.669 151.330 1.00 94.53 315 LYS B C 1
ATOM 6851 O O . LYS B 1 271 ? 146.192 170.756 151.869 1.00 100.00 315 LYS B O 1
ATOM 6857 N N . ILE B 1 272 ? 147.770 169.516 150.856 1.00 88.85 316 ILE B N 1
ATOM 6858 C CA . ILE B 1 272 ? 147.012 168.285 151.044 1.00 87.51 316 ILE B CA 1
ATOM 6859 C C . ILE B 1 272 ? 146.925 167.937 152.520 1.00 90.56 316 ILE B C 1
ATOM 6860 O O . ILE B 1 272 ? 145.877 167.504 153.007 1.00 94.47 316 ILE B O 1
ATOM 6865 N N . ARG B 1 273 ? 148.020 168.126 153.256 1.00 89.46 317 ARG B N 1
ATOM 6866 C CA . ARG B 1 273 ? 148.025 167.797 154.676 1.00 89.78 317 ARG B CA 1
ATOM 6867 C C . ARG B 1 273 ? 146.992 168.614 155.434 1.00 96.45 317 ARG B C 1
ATOM 6868 O O . ARG B 1 273 ? 146.273 168.083 156.286 1.00 102.07 317 ARG B O 1
ATOM 6876 N N . LEU B 1 274 ? 146.902 169.909 155.138 1.00 94.04 318 LEU B N 1
ATOM 6877 C CA . LEU B 1 274 ? 145.929 170.751 155.820 1.00 97.46 318 LEU B CA 1
ATOM 6878 C C . LEU B 1 274 ? 144.508 170.319 155.497 1.00 103.34 318 LEU B C 1
ATOM 6879 O O . LEU B 1 274 ? 143.656 170.248 156.389 1.00 110.42 318 LEU B O 1
ATOM 6884 N N . ASP B 1 275 ? 144.232 170.024 154.227 1.00 99.61 319 ASP B N 1
ATOM 6885 C CA . ASP B 1 275 ? 142.893 169.590 153.845 1.00 103.30 319 ASP B CA 1
ATOM 6886 C C . ASP B 1 275 ? 142.556 168.235 154.451 1.00 106.47 319 ASP B C 1
ATOM 6887 O O . ASP B 1 275 ? 141.441 168.025 154.939 1.00 110.50 319 ASP B O 1
ATOM 6892 N N . THR B 1 276 ? 143.505 167.302 154.416 1.00 104.15 320 THR B N 1
ATOM 6893 C CA . THR B 1 276 ? 143.244 165.958 154.911 1.00 103.79 320 THR B CA 1
ATOM 6894 C C . THR B 1 276 ? 143.048 165.952 156.418 1.00 107.00 320 THR B C 1
ATOM 6895 O O . THR B 1 276 ? 142.161 165.263 156.932 1.00 111.06 320 THR B O 1
ATOM 6899 N N . GLU B 1 277 ? 143.858 166.725 157.141 1.00 106.18 321 GLU B N 1
ATOM 6900 C CA . GLU B 1 277 ? 143.771 166.729 158.595 1.00 110.72 321 GLU B CA 1
ATOM 6901 C C . GLU B 1 277 ? 142.412 167.214 159.075 1.00 113.27 321 GLU B C 1
ATOM 6902 O O . GLU B 1 277 ? 141.915 166.743 160.102 1.00 117.55 321 GLU B O 1
ATOM 6908 N N . GLU B 1 278 ? 141.793 168.144 158.348 1.00 110.53 322 GLU B N 1
ATOM 6909 C CA . GLU B 1 278 ? 140.453 168.588 158.716 1.00 115.04 322 GLU B CA 1
ATOM 6910 C C . GLU B 1 278 ? 139.459 167.438 158.645 1.00 119.38 322 GLU B C 1
ATOM 6911 O O . GLU B 1 278 ? 138.670 167.227 159.571 1.00 122.47 322 GLU B O 1
ATOM 6917 N N . GLN B 1 279 ? 139.487 166.678 157.552 1.00 117.17 323 GLN B N 1
ATOM 6918 C CA . GLN B 1 279 ? 138.543 165.579 157.403 1.00 116.31 323 GLN B CA 1
ATOM 6919 C C . GLN B 1 279 ? 138.834 164.461 158.391 1.00 118.64 323 GLN B C 1
ATOM 6920 O O . GLN B 1 279 ? 137.908 163.808 158.885 1.00 120.86 323 GLN B O 1
ATOM 6926 N N . LEU B 1 280 ? 140.111 164.222 158.687 1.00 116.65 324 LEU B N 1
ATOM 6927 C CA . LEU B 1 280 ? 140.466 163.152 159.610 1.00 113.00 324 LEU B CA 1
ATOM 6928 C C . LEU B 1 280 ? 139.894 163.408 160.994 1.00 117.80 324 LEU B C 1
ATOM 6929 O O . LEU B 1 280 ? 139.379 162.491 161.640 1.00 120.68 324 LEU B O 1
ATOM 6934 N N . LYS B 1 281 ? 139.971 164.653 161.463 1.00 117.89 325 LYS B N 1
ATOM 6935 C CA . LYS B 1 281 ? 139.483 164.965 162.799 1.00 117.82 325 LYS B CA 1
ATOM 6936 C C . LYS B 1 281 ? 137.985 164.721 162.912 1.00 123.17 325 LYS B C 1
ATOM 6937 O O . LYS B 1 281 ? 137.514 164.182 163.919 1.00 126.94 325 LYS B O 1
ATOM 6943 N N . GLU B 1 282 ? 137.220 165.107 161.893 1.00 123.43 326 GLU B N 1
ATOM 6944 C CA . GLU B 1 282 ? 135.782 164.863 161.931 1.00 124.55 326 GLU B CA 1
ATOM 6945 C C . GLU B 1 282 ? 135.472 163.373 161.911 1.00 125.54 326 GLU B C 1
ATOM 6946 O O . GLU B 1 282 ? 134.575 162.910 162.624 1.00 127.61 326 GLU B O 1
ATOM 6952 N N . LYS B 1 283 ? 136.202 162.606 161.104 1.00 123.35 327 LYS B N 1
ATOM 6953 C CA . LYS B 1 283 ? 135.968 161.169 161.046 1.00 121.45 327 LYS B CA 1
ATOM 6954 C C . LYS B 1 283 ? 136.374 160.477 162.340 1.00 123.09 327 LYS B C 1
ATOM 6955 O O . LYS B 1 283 ? 135.734 159.501 162.744 1.00 120.61 327 LYS B O 1
ATOM 6961 N N . PHE B 1 284 ? 137.425 160.956 163.000 1.00 125.60 328 PHE B N 1
ATOM 6962 C CA . PHE B 1 284 ? 137.942 160.349 164.227 1.00 127.04 328 PHE B CA 1
ATOM 6963 C C . PHE B 1 284 ? 138.093 161.421 165.294 1.00 130.61 328 PHE B C 1
ATOM 6964 O O . PHE B 1 284 ? 139.211 161.853 165.603 1.00 131.41 328 PHE B O 1
ATOM 6972 N N . PRO B 1 285 ? 136.985 161.871 165.884 1.00 133.66 329 PRO B N 1
ATOM 6973 C CA . PRO B 1 285 ? 137.076 162.945 166.885 1.00 136.21 329 PRO B CA 1
ATOM 6974 C C . PRO B 1 285 ? 137.902 162.574 168.101 1.00 137.72 329 PRO B C 1
ATOM 6975 O O . PRO B 1 285 ? 138.536 163.451 168.700 1.00 133.91 329 PRO B O 1
ATOM 6979 N N . GLU B 1 286 ? 137.917 161.303 168.484 1.00 140.55 330 GLU B N 1
ATOM 6980 C CA . GLU B 1 286 ? 138.611 160.856 169.683 1.00 140.75 330 GLU B CA 1
ATOM 6981 C C . GLU B 1 286 ? 140.069 160.505 169.436 1.00 138.60 330 GLU B C 1
ATOM 6982 O O . GLU B 1 286 ? 140.752 160.074 170.369 1.00 137.51 330 GLU B O 1
ATOM 6988 N N . ALA B 1 287 ? 140.560 160.665 168.212 1.00 135.78 331 ALA B N 1
ATOM 6989 C CA . ALA B 1 287 ? 141.941 160.324 167.916 1.00 128.76 331 ALA B CA 1
ATOM 6990 C C . ALA B 1 287 ? 142.896 161.316 168.565 1.00 126.19 331 ALA B C 1
ATOM 6991 O O . ALA B 1 287 ? 142.572 162.488 168.768 1.00 125.32 331 ALA B O 1
ATOM 6993 N N . ASP B 1 288 ? 144.083 160.827 168.894 1.00 123.74 332 ASP B N 1
ATOM 6994 C CA . ASP B 1 288 ? 145.121 161.690 169.428 1.00 121.42 332 ASP B CA 1
ATOM 6995 C C . ASP B 1 288 ? 145.494 162.746 168.392 1.00 118.36 332 ASP B C 1
ATOM 6996 O O . ASP B 1 288 ? 145.565 162.442 167.197 1.00 119.74 332 ASP B O 1
ATOM 7001 N N . PRO B 1 289 ? 145.709 163.995 168.805 1.00 117.23 333 PRO B N 1
ATOM 7002 C CA . PRO B 1 289 ? 146.154 165.011 167.840 1.00 117.11 333 PRO B CA 1
ATOM 7003 C C . PRO B 1 289 ? 147.414 164.633 167.085 1.00 115.15 333 PRO B C 1
ATOM 7004 O O . PRO B 1 289 ? 147.503 164.902 165.883 1.00 113.42 333 PRO B O 1
ATOM 7008 N N . TYR B 1 290 ? 148.393 164.013 167.746 1.00 114.53 334 TYR B N 1
ATOM 7009 C CA . TYR B 1 290 ? 149.586 163.587 167.024 1.00 113.15 334 TYR B CA 1
ATOM 7010 C C . TYR B 1 290 ? 149.306 162.380 166.144 1.00 112.01 334 TYR B C 1
ATOM 7011 O O . TYR B 1 290 ? 149.928 162.230 165.088 1.00 108.63 334 TYR B O 1
ATOM 7020 N N . GLU B 1 291 ? 148.394 161.505 166.563 1.00 111.65 335 GLU B N 1
ATOM 7021 C CA . GLU B 1 291 ? 148.059 160.352 165.738 1.00 106.98 335 GLU B CA 1
ATOM 7022 C C . GLU B 1 291 ? 147.542 160.779 164.371 1.00 104.87 335 GLU B C 1
ATOM 7023 O O . GLU B 1 291 ? 147.782 160.090 163.375 1.00 105.88 335 GLU B O 1
ATOM 7029 N N . ILE B 1 292 ? 146.842 161.910 164.303 1.00 105.18 336 ILE B N 1
ATOM 7030 C CA . ILE B 1 292 ? 146.411 162.443 163.016 1.00 101.78 336 ILE B CA 1
ATOM 7031 C C . ILE B 1 292 ? 147.617 162.843 162.179 1.00 100.86 336 ILE B C 1
ATOM 7032 O O . ILE B 1 292 ? 147.701 162.529 160.987 1.00 100.79 336 ILE B O 1
ATOM 7037 N N . ILE B 1 293 ? 148.572 163.540 162.793 1.00 101.61 337 ILE B N 1
ATOM 7038 C CA . ILE B 1 293 ? 149.729 164.026 162.052 1.00 100.37 337 ILE B CA 1
ATOM 7039 C C . ILE B 1 293 ? 150.552 162.859 161.531 1.00 97.61 337 ILE B C 1
ATOM 7040 O O . ILE B 1 293 ? 151.026 162.873 160.390 1.00 97.38 337 ILE B O 1
ATOM 7045 N N . GLU B 1 294 ? 150.735 161.830 162.354 1.00 96.47 338 GLU B N 1
ATOM 7046 C CA . GLU B 1 294 ? 151.578 160.716 161.948 1.00 93.60 338 GLU B CA 1
ATOM 7047 C C . GLU B 1 294 ? 150.915 159.863 160.878 1.00 91.61 338 GLU B C 1
ATOM 7048 O O . GLU B 1 294 ? 151.610 159.256 160.060 1.00 91.23 338 GLU B O 1
ATOM 7054 N N . SER B 1 295 ? 149.584 159.799 160.865 1.00 91.69 339 SER B N 1
ATOM 7055 C CA . SER B 1 295 ? 148.901 159.041 159.824 1.00 86.56 339 SER B CA 1
ATOM 7056 C C . SER B 1 295 ? 149.180 159.625 158.449 1.00 85.57 339 SER B C 1
ATOM 7057 O O . SER B 1 295 ? 149.438 158.885 157.495 1.00 86.96 339 SER B O 1
ATOM 7060 N N . PHE B 1 296 ? 149.135 160.950 158.325 1.00 83.95 340 PHE B N 1
ATOM 7061 C CA . PHE B 1 296 ? 149.440 161.560 157.040 1.00 82.15 340 PHE B CA 1
ATOM 7062 C C . PHE B 1 296 ? 150.887 161.320 156.645 1.00 82.08 340 PHE B C 1
ATOM 7063 O O . PHE B 1 296 ? 151.179 161.063 155.475 1.00 82.35 340 PHE B O 1
ATOM 7071 N N . ASN B 1 297 ? 151.809 161.412 157.601 1.00 83.84 341 ASN B N 1
ATOM 7072 C CA . ASN B 1 297 ? 153.211 161.176 157.286 1.00 81.23 341 ASN B CA 1
ATOM 7073 C C . ASN B 1 297 ? 153.439 159.744 156.829 1.00 78.27 341 ASN B C 1
ATOM 7074 O O . ASN B 1 297 ? 154.227 159.496 155.914 1.00 77.96 341 ASN B O 1
ATOM 7079 N N . VAL B 1 298 ? 152.765 158.788 157.462 1.00 78.49 342 VAL B N 1
ATOM 7080 C CA . VAL B 1 298 ? 152.886 157.394 157.051 1.00 72.14 342 VAL B CA 1
ATOM 7081 C C . VAL B 1 298 ? 152.342 157.208 155.641 1.00 72.11 342 VAL B C 1
ATOM 7082 O O . VAL B 1 298 ? 152.962 156.555 154.797 1.00 72.42 342 VAL B O 1
ATOM 7086 N N . VAL B 1 299 ? 151.174 157.786 155.365 1.00 72.48 343 VAL B N 1
ATOM 7087 C CA . VAL B 1 299 ? 150.570 157.643 154.046 1.00 70.83 343 VAL B CA 1
ATOM 7088 C C . VAL B 1 299 ? 151.414 158.340 152.992 1.00 71.16 343 VAL B C 1
ATOM 7089 O O . VAL B 1 299 ? 151.632 157.805 151.902 1.00 75.08 343 VAL B O 1
ATOM 7093 N N . ALA B 1 300 ? 151.903 159.540 153.298 1.00 72.14 344 ALA B N 1
ATOM 7094 C CA . ALA B 1 300 ? 152.736 160.265 152.347 1.00 69.15 344 ALA B CA 1
ATOM 7095 C C . ALA B 1 300 ? 154.028 159.519 152.066 1.00 69.90 344 ALA B C 1
ATOM 7096 O O . ALA B 1 300 ? 154.480 159.458 150.919 1.00 71.78 344 ALA B O 1
ATOM 7098 N N . LYS B 1 301 ? 154.641 158.949 153.101 1.00 69.82 345 LYS B N 1
ATOM 7099 C CA . LYS B 1 301 ? 155.871 158.191 152.908 1.00 67.92 345 LYS B CA 1
ATOM 7100 C C . LYS B 1 301 ? 155.630 156.949 152.063 1.00 69.22 345 LYS B C 1
ATOM 7101 O O . LYS B 1 301 ? 156.441 156.610 151.198 1.00 71.83 345 LYS B O 1
ATOM 7107 N N . GLU B 1 302 ? 154.524 156.253 152.305 1.00 69.89 346 GLU B N 1
ATOM 7108 C CA . GLU B 1 302 ? 154.221 155.053 151.537 1.00 68.50 346 GLU B CA 1
ATOM 7109 C C . GLU B 1 302 ? 153.968 155.377 150.070 1.00 70.95 346 GLU B C 1
ATOM 7110 O O . GLU B 1 302 ? 154.442 154.662 149.183 1.00 73.56 346 GLU B O 1
ATOM 7116 N N . VAL B 1 303 ? 153.228 156.451 149.793 1.00 72.55 347 VAL B N 1
ATOM 7117 C CA . VAL B 1 303 ? 152.990 156.847 148.410 1.00 68.96 347 VAL B CA 1
ATOM 7118 C C . VAL B 1 303 ? 154.296 157.240 147.739 1.00 68.40 347 VAL B C 1
ATOM 7119 O O . VAL B 1 303 ? 154.548 156.884 146.583 1.00 72.43 347 VAL B O 1
ATOM 7123 N N . PHE B 1 304 ? 155.150 157.968 148.454 1.00 66.39 348 PHE B N 1
ATOM 7124 C CA . PHE B 1 304 ? 156.417 158.403 147.882 1.00 63.35 348 PHE B CA 1
ATOM 7125 C C . PHE B 1 304 ? 157.277 157.218 147.478 1.00 64.14 348 PHE B C 1
ATOM 7126 O O . PHE B 1 304 ? 157.889 157.222 146.407 1.00 66.39 348 PHE B O 1
ATOM 7134 N N . ARG B 1 305 ? 157.342 156.197 148.328 1.00 64.70 349 ARG B N 1
ATOM 7135 C CA . ARG B 1 305 ? 158.218 155.062 148.074 1.00 62.81 349 ARG B CA 1
ATOM 7136 C C . ARG B 1 305 ? 157.653 154.123 147.022 1.00 66.75 349 ARG B C 1
ATOM 7137 O O . ARG B 1 305 ? 158.417 153.476 146.305 1.00 68.88 349 ARG B O 1
ATOM 7145 N N . SER B 1 306 ? 156.331 154.033 146.914 1.00 68.46 350 SER B N 1
ATOM 7146 C CA . SER B 1 306 ? 155.735 153.145 145.927 1.00 66.68 350 SER B CA 1
ATOM 7147 C C . SER B 1 306 ? 156.051 153.585 144.506 1.00 65.63 350 SER B C 1
ATOM 7148 O O . SER B 1 306 ? 156.143 152.745 143.609 1.00 68.30 350 SER B O 1
ATOM 7151 N N . ILE B 1 307 ? 156.225 154.886 144.281 1.00 64.15 351 ILE B N 1
ATOM 7152 C CA . ILE B 1 307 ? 156.482 155.374 142.932 1.00 66.20 351 ILE B CA 1
ATOM 7153 C C . ILE B 1 307 ? 157.853 154.923 142.449 1.00 70.94 351 ILE B C 1
ATOM 7154 O O . ILE B 1 307 ? 158.005 154.449 141.320 1.00 75.54 351 ILE B O 1
ATOM 7159 N N . VAL B 1 308 ? 158.876 155.076 143.286 1.00 69.95 352 VAL B N 1
ATOM 7160 C CA . VAL B 1 308 ? 160.214 154.673 142.868 1.00 69.99 352 VAL B CA 1
ATOM 7161 C C . VAL B 1 308 ? 160.309 153.156 142.760 1.00 70.87 352 VAL B C 1
ATOM 7162 O O . VAL B 1 308 ? 160.981 152.626 141.870 1.00 74.68 352 VAL B O 1
ATOM 7166 N N . LEU B 1 309 ? 159.635 152.432 143.649 1.00 69.03 353 LEU B N 1
ATOM 7167 C CA . LEU B 1 309 ? 159.663 150.976 143.582 1.00 68.29 353 LEU B CA 1
ATOM 7168 C C . LEU B 1 309 ? 158.990 150.463 142.317 1.00 72.34 353 LEU B C 1
ATOM 7169 O O . LEU B 1 309 ? 159.520 149.581 141.636 1.00 76.14 353 LEU B O 1
ATOM 7174 N N . ASN B 1 310 ? 157.826 151.009 141.980 1.00 72.59 354 ASN B N 1
ATOM 7175 C CA . ASN B 1 310 ? 157.039 150.486 140.872 1.00 72.47 354 ASN B CA 1
ATOM 7176 C C . ASN B 1 310 ? 157.438 151.060 139.524 1.00 73.70 354 ASN B C 1
ATOM 7177 O O . ASN B 1 310 ? 157.303 150.374 138.508 1.00 77.44 354 ASN B O 1
ATOM 7182 N N . GLU B 1 311 ? 157.923 152.295 139.481 1.00 73.86 355 GLU B N 1
ATOM 7183 C CA . GLU B 1 311 ? 158.164 152.967 138.218 1.00 76.14 355 GLU B CA 1
ATOM 7184 C C . GLU B 1 311 ? 159.623 153.287 137.952 1.00 80.00 355 GLU B C 1
ATOM 7185 O O . GLU B 1 311 ? 159.934 153.781 136.865 1.00 83.45 355 GLU B O 1
ATOM 7191 N N . TYR B 1 312 ? 160.517 153.034 138.904 1.00 77.64 356 TYR B N 1
ATOM 7192 C CA . TYR B 1 312 ? 161.946 153.271 138.722 1.00 78.73 356 TYR B CA 1
ATOM 7193 C C . TYR B 1 312 ? 162.240 154.723 138.368 1.00 80.59 356 TYR B C 1
ATOM 7194 O O . TYR B 1 312 ? 163.238 155.022 137.714 1.00 81.56 356 TYR B O 1
ATOM 7203 N N . LYS B 1 313 ? 161.373 155.632 138.794 1.00 79.79 357 LYS B N 1
ATOM 7204 C CA . LYS B 1 313 ? 161.528 157.051 138.528 1.00 80.52 357 LYS B CA 1
ATOM 7205 C C . LYS B 1 313 ? 161.359 157.823 139.826 1.00 81.59 357 LYS B C 1
ATOM 7206 O O . LYS B 1 313 ? 160.652 157.386 140.735 1.00 84.31 357 LYS B O 1
ATOM 7212 N N . ARG B 1 314 ? 162.011 158.974 139.909 1.00 76.97 358 ARG B N 1
ATOM 7213 C CA . ARG B 1 314 ? 162.022 159.762 141.130 1.00 76.98 358 ARG B CA 1
ATOM 7214 C C . ARG B 1 314 ? 161.147 160.999 140.988 1.00 79.56 358 ARG B C 1
ATOM 7215 O O . ARG B 1 314 ? 160.720 161.370 139.896 1.00 81.86 358 ARG B O 1
ATOM 7223 N N . CYS B 1 315 ? 160.898 161.648 142.127 1.00 79.89 359 CYS B N 1
ATOM 7224 C CA . CYS B 1 315 ? 159.935 162.740 142.190 1.00 82.85 359 CYS B CA 1
ATOM 7225 C C . CYS B 1 315 ? 160.359 163.953 141.376 1.00 84.34 359 CYS B C 1
ATOM 7226 O O . CYS B 1 315 ? 159.514 164.791 141.058 1.00 84.40 359 CYS B O 1
ATOM 7229 N N . ASP B 1 316 ? 161.638 164.076 141.043 1.00 83.47 360 ASP B N 1
ATOM 7230 C CA . ASP B 1 316 ? 162.108 165.138 140.168 1.00 81.14 360 ASP B CA 1
ATOM 7231 C C . ASP B 1 316 ? 162.374 164.653 138.747 1.00 82.51 360 ASP B C 1
ATOM 7232 O O . ASP B 1 316 ? 163.011 165.366 137.969 1.00 81.62 360 ASP B O 1
ATOM 7237 N N . GLY B 1 317 ? 161.909 163.456 138.399 1.00 81.18 361 GLY B N 1
ATOM 7238 C CA . GLY B 1 317 ? 162.027 162.938 137.056 1.00 77.28 361 GLY B CA 1
ATOM 7239 C C . GLY B 1 317 ? 163.297 162.174 136.760 1.00 78.22 361 GLY B C 1
ATOM 7240 O O . GLY B 1 317 ? 163.402 161.582 135.681 1.00 80.91 361 GLY B O 1
ATOM 7241 N N . ARG B 1 318 ? 164.259 162.162 137.673 1.00 77.28 362 ARG B N 1
ATOM 7242 C CA . ARG B 1 318 ? 165.489 161.421 137.459 1.00 74.18 362 ARG B CA 1
ATOM 7243 C C . ARG B 1 318 ? 165.231 159.920 137.528 1.00 75.19 362 ARG B C 1
ATOM 7244 O O . ARG B 1 318 ? 164.259 159.453 138.123 1.00 78.19 362 ARG B O 1
ATOM 7252 N N . ASP B 1 319 ? 166.114 159.161 136.898 1.00 72.47 363 ASP B N 1
ATOM 7253 C CA . ASP B 1 319 ? 166.122 157.724 137.094 1.00 75.20 363 ASP B CA 1
ATOM 7254 C C . ASP B 1 319 ? 167.048 157.406 138.269 1.00 72.97 363 ASP B C 1
ATOM 7255 O O . ASP B 1 319 ? 167.568 158.306 138.929 1.00 74.54 363 ASP B O 1
ATOM 7260 N N . LEU B 1 320 ? 167.270 156.123 138.543 1.00 69.40 364 LEU B N 1
ATOM 7261 C CA . LEU B 1 320 ? 167.881 155.743 139.811 1.00 65.78 364 LEU B CA 1
ATOM 7262 C C . LEU B 1 320 ? 169.330 156.190 139.923 1.00 64.14 364 LEU B C 1
ATOM 7263 O O . LEU B 1 320 ? 169.803 156.447 141.031 1.00 67.62 364 LEU B O 1
ATOM 7268 N N . THR B 1 321 ? 170.052 156.283 138.816 1.00 64.51 365 THR B N 1
ATOM 7269 C CA . THR B 1 321 ? 171.484 156.527 138.880 1.00 69.37 365 THR B CA 1
ATOM 7270 C C . THR B 1 321 ? 171.888 157.935 138.479 1.00 71.76 365 THR B C 1
ATOM 7271 O O . THR B 1 321 ? 173.085 158.227 138.446 1.00 74.54 365 THR B O 1
ATOM 7275 N N . SER B 1 322 ? 170.940 158.819 138.195 1.00 70.21 366 SER B N 1
ATOM 7276 C CA . SER B 1 322 ? 171.259 160.122 137.632 1.00 69.84 366 SER B CA 1
ATOM 7277 C C . SER B 1 322 ? 171.576 161.139 138.718 1.00 69.25 366 SER B C 1
ATOM 7278 O O . SER B 1 322 ? 170.890 161.213 139.738 1.00 69.50 366 SER B O 1
ATOM 7281 N N . LEU B 1 323 ? 172.612 161.936 138.480 1.00 70.16 367 LEU B N 1
ATOM 7282 C CA . LEU B 1 323 ? 172.956 163.035 139.365 1.00 68.15 367 LEU B CA 1
ATOM 7283 C C . LEU B 1 323 ? 172.047 164.234 139.116 1.00 69.50 367 LEU B C 1
ATOM 7284 O O . LEU B 1 323 ? 171.341 164.320 138.112 1.00 72.44 367 LEU B O 1
ATOM 7289 N N . ARG B 1 324 ? 172.072 165.171 140.055 1.00 66.75 368 ARG B N 1
ATOM 7290 C CA . ARG B 1 324 ? 171.494 166.483 139.835 1.00 64.91 368 ARG B CA 1
ATOM 7291 C C . ARG B 1 324 ? 172.484 167.355 139.070 1.00 68.81 368 ARG B C 1
ATOM 7292 O O . ARG B 1 324 ? 173.641 166.987 138.868 1.00 75.28 368 ARG B O 1
ATOM 7300 N N . ASN B 1 325 ? 172.021 168.522 138.637 1.00 68.00 369 ASN B N 1
ATOM 7301 C CA . ASN B 1 325 ? 172.909 169.463 137.967 1.00 67.84 369 ASN B CA 1
ATOM 7302 C C . ASN B 1 325 ? 174.017 169.909 138.909 1.00 64.47 369 ASN B C 1
ATOM 7303 O O . ASN B 1 325 ? 173.782 170.161 140.088 1.00 70.82 369 ASN B O 1
ATOM 7308 N N . VAL B 1 326 ? 175.233 169.991 138.385 1.00 59.13 370 VAL B N 1
ATOM 7309 C CA . VAL B 1 326 ? 176.410 170.345 139.165 1.00 59.72 370 VAL B CA 1
ATOM 7310 C C . VAL B 1 326 ? 177.088 171.535 138.504 1.00 60.63 370 VAL B C 1
ATOM 7311 O O . VAL B 1 326 ? 177.312 171.530 137.290 1.00 68.23 370 VAL B O 1
ATOM 7315 N N . SER B 1 327 ? 177.403 172.552 139.300 1.00 63.00 371 SER B N 1
ATOM 7316 C CA . SER B 1 327 ? 178.105 173.741 138.842 1.00 62.66 371 SER B CA 1
ATOM 7317 C C . SER B 1 327 ? 179.210 174.075 139.827 1.00 60.07 371 SER B C 1
ATOM 7318 O O . SER B 1 327 ? 179.051 173.883 141.032 1.00 62.92 371 SER B O 1
ATOM 7321 N N . CYS B 1 328 ? 180.325 174.576 139.317 1.00 62.85 372 CYS B N 1
ATOM 7322 C CA . CYS B 1 328 ? 181.464 174.916 140.152 1.00 58.83 372 CYS B CA 1
ATOM 7323 C C . CYS B 1 328 ? 182.040 176.246 139.702 1.00 58.04 372 CYS B C 1
ATOM 7324 O O . CYS B 1 328 ? 182.087 176.537 138.507 1.00 64.62 372 CYS B O 1
ATOM 7327 N N . GLU B 1 329 ? 182.470 177.052 140.664 1.00 59.51 373 GLU B N 1
ATOM 7328 C CA . GLU B 1 329 ? 183.243 178.252 140.402 1.00 58.68 373 GLU B CA 1
ATOM 7329 C C . GLU B 1 329 ? 184.404 178.291 141.373 1.00 59.34 373 GLU B C 1
ATOM 7330 O O . GLU B 1 329 ? 184.353 177.702 142.448 1.00 64.04 373 GLU B O 1
ATOM 7336 N N . VAL B 1 330 ? 185.458 178.996 140.986 1.00 60.59 374 VAL B N 1
ATOM 7337 C CA . VAL B 1 330 ? 186.596 179.230 141.857 1.00 61.44 374 VAL B CA 1
ATOM 7338 C C . VAL B 1 330 ? 186.963 180.699 141.757 1.00 67.00 374 VAL B C 1
ATOM 7339 O O . VAL B 1 330 ? 186.606 181.385 140.800 1.00 69.10 374 VAL B O 1
ATOM 7343 N N . ASP B 1 331 ? 187.671 181.180 142.774 1.00 68.69 375 ASP B N 1
ATOM 7344 C CA . ASP B 1 331 ? 188.250 182.519 142.771 1.00 78.02 375 ASP B CA 1
ATOM 7345 C C . ASP B 1 331 ? 187.170 183.594 142.634 1.00 79.29 375 ASP B C 1
ATOM 7346 O O . ASP B 1 331 ? 187.156 184.381 141.690 1.00 81.48 375 ASP B O 1
ATOM 7351 N N . MET B 1 332 ? 186.260 183.619 143.604 1.00 76.49 376 MET B N 1
ATOM 7352 C CA . MET B 1 332 ? 185.165 184.576 143.575 1.00 73.52 376 MET B CA 1
ATOM 7353 C C . MET B 1 332 ? 185.451 185.861 144.336 1.00 73.78 376 MET B C 1
ATOM 7354 O O . MET B 1 332 ? 184.750 186.852 144.117 1.00 76.80 376 MET B O 1
ATOM 7359 N N . PHE B 1 333 ? 186.447 185.878 145.213 1.00 69.25 377 PHE B N 1
ATOM 7360 C CA . PHE B 1 333 ? 186.796 187.084 145.944 1.00 68.50 377 PHE B CA 1
ATOM 7361 C C . PHE B 1 333 ? 188.305 187.221 145.974 1.00 72.72 377 PHE B C 1
ATOM 7362 O O . PHE B 1 333 ? 189.018 186.247 146.215 1.00 77.22 377 PHE B O 1
ATOM 7370 N N . LYS B 1 334 ? 188.782 188.437 145.723 1.00 71.55 378 LYS B N 1
ATOM 7371 C CA . LYS B 1 334 ? 190.208 188.652 145.519 1.00 74.12 378 LYS B CA 1
ATOM 7372 C C . LYS B 1 334 ? 191.012 188.399 146.784 1.00 75.27 378 LYS B C 1
ATOM 7373 O O . LYS B 1 334 ? 192.133 187.888 146.718 1.00 80.73 378 LYS B O 1
ATOM 7379 N N . THR B 1 335 ? 190.486 188.789 147.938 1.00 71.83 379 THR B N 1
ATOM 7380 C CA . THR B 1 335 ? 191.286 188.735 149.151 1.00 74.47 379 THR B CA 1
ATOM 7381 C C . THR B 1 335 ? 191.333 187.351 149.780 1.00 75.96 379 THR B C 1
ATOM 7382 O O . THR B 1 335 ? 192.200 187.106 150.622 1.00 79.71 379 THR B O 1
ATOM 7386 N N . LEU B 1 336 ? 190.437 186.450 149.399 1.00 71.41 380 LEU B N 1
ATOM 7387 C CA . LEU B 1 336 ? 190.463 185.102 149.946 1.00 67.65 380 LEU B CA 1
ATOM 7388 C C . LEU B 1 336 ? 191.651 184.327 149.395 1.00 70.14 380 LEU B C 1
ATOM 7389 O O . LEU B 1 336 ? 191.985 184.432 148.214 1.00 71.95 380 LEU B O 1
ATOM 7394 N N . HIS B 1 337 ? 192.297 183.548 150.263 1.00 64.76 381 HIS B N 1
ATOM 7395 C CA . HIS B 1 337 ? 193.408 182.715 149.818 1.00 60.49 381 HIS B CA 1
ATOM 7396 C C . HIS B 1 337 ? 192.951 181.654 148.832 1.00 59.91 381 HIS B C 1
ATOM 7397 O O . HIS B 1 337 ? 193.712 181.258 147.948 1.00 63.57 381 HIS B O 1
ATOM 7404 N N . GLY B 1 338 ? 191.727 181.177 148.977 1.00 59.82 382 GLY B N 1
ATOM 7405 C CA . GLY B 1 338 ? 191.149 180.256 148.021 1.00 56.00 382 GLY B CA 1
ATOM 7406 C C . GLY B 1 338 ? 189.659 180.210 148.226 1.00 53.58 382 GLY B C 1
ATOM 7407 O O . GLY B 1 338 ? 189.170 180.384 149.342 1.00 58.86 382 GLY B O 1
ATOM 7408 N N . SER B 1 339 ? 188.930 179.976 147.147 1.00 51.76 383 SER B N 1
ATOM 7409 C CA . SER B 1 339 ? 187.486 180.064 147.226 1.00 52.57 383 SER B CA 1
ATOM 7410 C C . SER B 1 339 ? 186.866 179.174 146.169 1.00 54.66 383 SER B C 1
ATOM 7411 O O . SER B 1 339 ? 187.450 178.953 145.110 1.00 64.24 383 SER B O 1
ATOM 7414 N N . ALA B 1 340 ? 185.673 178.675 146.461 1.00 47.88 384 ALA B N 1
ATOM 7415 C CA . ALA B 1 340 ? 184.946 177.869 145.499 1.00 51.24 384 ALA B CA 1
ATOM 7416 C C . ALA B 1 340 ? 183.476 177.870 145.870 1.00 49.82 384 ALA B C 1
ATOM 7417 O O . ALA B 1 340 ? 183.129 177.852 147.046 1.00 55.33 384 ALA B O 1
ATOM 7419 N N . LEU B 1 341 ? 182.625 177.897 144.861 1.00 49.42 385 LEU B N 1
ATOM 7420 C CA . LEU B 1 341 ? 181.184 177.834 145.043 1.00 49.72 385 LEU B CA 1
ATOM 7421 C C . LEU B 1 341 ? 180.693 176.588 144.326 1.00 52.25 385 LEU B C 1
ATOM 7422 O O . LEU B 1 341 ? 180.693 176.540 143.094 1.00 59.11 385 LEU B O 1
ATOM 7427 N N . PHE B 1 342 ? 180.292 175.582 145.087 1.00 50.12 386 PHE B N 1
ATOM 7428 C CA . PHE B 1 342 ? 179.842 174.316 144.535 1.00 48.86 386 PHE B CA 1
ATOM 7429 C C . PHE B 1 342 ? 178.333 174.224 144.653 1.00 49.27 386 PHE B C 1
ATOM 7430 O O . PHE B 1 342 ? 177.781 174.400 145.738 1.00 54.35 386 PHE B O 1
ATOM 7438 N N . GLN B 1 343 ? 177.676 173.930 143.544 1.00 49.02 387 GLN B N 1
ATOM 7439 C CA . GLN B 1 343 ? 176.231 173.794 143.502 1.00 50.16 387 GLN B CA 1
ATOM 7440 C C . GLN B 1 343 ? 175.875 172.415 142.976 1.00 55.74 387 GLN B C 1
ATOM 7441 O O . GLN B 1 343 ? 176.364 172.002 141.924 1.00 60.14 387 GLN B O 1
ATOM 7447 N N . ARG B 1 344 ? 175.024 171.708 143.704 1.00 55.61 388 ARG B N 1
ATOM 7448 C CA . ARG B 1 344 ? 174.548 170.391 143.301 1.00 54.69 388 ARG B CA 1
ATOM 7449 C C . ARG B 1 344 ? 173.043 170.378 143.514 1.00 57.71 388 ARG B C 1
ATOM 7450 O O . ARG B 1 344 ? 172.573 170.246 144.644 1.00 60.49 388 ARG B O 1
ATOM 7458 N N . GLY B 1 345 ? 172.293 170.505 142.432 1.00 58.75 389 GLY B N 1
ATOM 7459 C CA . GLY B 1 345 ? 170.862 170.678 142.561 1.00 59.00 389 GLY B CA 1
ATOM 7460 C C . GLY B 1 345 ? 170.567 172.016 143.198 1.00 60.48 389 GLY B C 1
ATOM 7461 O O . GLY B 1 345 ? 171.066 173.055 142.762 1.00 64.50 389 GLY B O 1
ATOM 7462 N N . GLN B 1 346 ? 169.755 172.002 144.246 1.00 60.19 390 GLN B N 1
ATOM 7463 C CA . GLN B 1 346 ? 169.458 173.201 145.009 1.00 58.94 390 GLN B CA 1
ATOM 7464 C C . GLN B 1 346 ? 170.304 173.308 146.264 1.00 60.51 390 GLN B C 1
ATOM 7465 O O . GLN B 1 346 ? 169.982 174.099 147.148 1.00 65.33 390 GLN B O 1
ATOM 7471 N N . THR B 1 347 ? 171.362 172.517 146.370 1.00 57.21 391 THR B N 1
ATOM 7472 C CA . THR B 1 347 ? 172.300 172.589 147.478 1.00 53.52 391 THR B CA 1
ATOM 7473 C C . THR B 1 347 ? 173.481 173.440 147.044 1.00 51.00 391 THR B C 1
ATOM 7474 O O . THR B 1 347 ? 174.103 173.162 146.020 1.00 56.05 391 THR B O 1
ATOM 7478 N N . GLN B 1 348 ? 173.779 174.476 147.813 1.00 51.28 392 GLN B N 1
ATOM 7479 C CA . GLN B 1 348 ? 174.842 175.407 147.480 1.00 47.98 392 GLN B CA 1
ATOM 7480 C C . GLN B 1 348 ? 175.782 175.527 148.664 1.00 48.48 392 GLN B C 1
ATOM 7481 O O . GLN B 1 348 ? 175.346 175.833 149.774 1.00 58.73 392 GLN B O 1
ATOM 7487 N N . VAL B 1 349 ? 177.061 175.289 148.429 1.00 45.14 393 VAL B N 1
ATOM 7488 C CA . VAL B 1 349 ? 178.070 175.350 149.472 1.00 46.85 393 VAL B CA 1
ATOM 7489 C C . VAL B 1 349 ? 179.168 176.286 149.009 1.00 47.83 393 VAL B C 1
ATOM 7490 O O . VAL B 1 349 ? 179.639 176.179 147.876 1.00 53.53 393 VAL B O 1
ATOM 7494 N N . LEU B 1 350 ? 179.563 177.207 149.873 1.00 46.51 394 LEU B N 1
ATOM 7495 C CA . LEU B 1 350 ? 180.635 178.146 149.587 1.00 50.16 394 LEU B CA 1
ATOM 7496 C C . LEU B 1 350 ? 181.822 177.804 150.470 1.00 50.12 394 LEU B C 1
ATOM 7497 O O . LEU B 1 350 ? 181.709 177.816 151.696 1.00 58.11 394 LEU B O 1
ATOM 7502 N N . CYS B 1 351 ? 182.953 177.502 149.853 1.00 52.65 395 CYS B N 1
ATOM 7503 C CA . CYS B 1 351 ? 184.117 177.008 150.565 1.00 52.70 395 CYS B CA 1
ATOM 7504 C C . CYS B 1 351 ? 185.259 178.003 150.473 1.00 54.20 395 CYS B C 1
ATOM 7505 O O . CYS B 1 351 ? 185.515 178.575 149.414 1.00 61.68 395 CYS B O 1
ATOM 7508 N N . THR B 1 352 ? 185.936 178.205 151.591 1.00 52.58 396 THR B N 1
ATOM 7509 C CA . THR B 1 352 ? 187.032 179.149 151.709 1.00 52.28 396 THR B CA 1
ATOM 7510 C C . THR B 1 352 ? 188.238 178.424 152.269 1.00 52.96 396 THR B C 1
ATOM 7511 O O . THR B 1 352 ? 188.102 177.581 153.153 1.00 58.11 396 THR B O 1
ATOM 7515 N N . VAL B 1 353 ? 189.414 178.741 151.746 1.00 53.82 397 VAL B N 1
ATOM 7516 C CA . VAL B 1 353 ? 190.675 178.232 152.262 1.00 52.69 397 VAL B CA 1
ATOM 7517 C C . VAL B 1 353 ? 191.427 179.394 152.885 1.00 57.43 397 VAL B C 1
ATOM 7518 O O . VAL B 1 353 ? 191.515 180.471 152.290 1.00 65.58 397 VAL B O 1
ATOM 7522 N N . THR B 1 354 ? 191.951 179.182 154.084 1.00 58.24 398 THR B N 1
ATOM 7523 C CA . THR B 1 354 ? 192.728 180.183 154.794 1.00 59.53 398 THR B CA 1
ATOM 7524 C C . THR B 1 354 ? 194.048 179.568 155.218 1.00 62.91 398 THR B C 1
ATOM 7525 O O . THR B 1 354 ? 194.066 178.475 155.783 1.00 67.96 398 THR B O 1
ATOM 7529 N N . PHE B 1 355 ? 195.144 180.262 154.950 1.00 65.09 399 PHE B N 1
ATOM 7530 C CA . PHE B 1 355 ? 196.453 179.851 155.427 1.00 66.59 399 PHE B CA 1
ATOM 7531 C C . PHE B 1 355 ? 196.819 180.669 156.650 1.00 70.46 399 PHE B C 1
ATOM 7532 O O . PHE B 1 355 ? 196.532 181.864 156.719 1.00 80.26 399 PHE B O 1
ATOM 7540 N N . ASP B 1 356 ? 197.449 180.019 157.616 1.00 72.69 400 ASP B N 1
ATOM 7541 C CA . ASP B 1 356 ? 197.959 180.702 158.792 1.00 76.47 400 ASP B CA 1
ATOM 7542 C C . ASP B 1 356 ? 199.150 179.921 159.309 1.00 74.74 400 ASP B C 1
ATOM 7543 O O . ASP B 1 356 ? 199.428 178.814 158.856 1.00 78.05 400 ASP B O 1
ATOM 7548 N N . SER B 1 357 ? 199.879 180.524 160.238 1.00 77.35 401 SER B N 1
ATOM 7549 C CA . SER B 1 357 ? 201.159 179.961 160.626 1.00 83.55 401 SER B CA 1
ATOM 7550 C C . SER B 1 357 ? 200.967 178.622 161.324 1.00 88.31 401 SER B C 1
ATOM 7551 O O . SER B 1 357 ? 199.899 178.313 161.855 1.00 91.03 401 SER B O 1
ATOM 7554 N N . LEU B 1 358 ? 202.022 177.811 161.295 1.00 86.46 402 LEU B N 1
ATOM 7555 C CA . LEU B 1 358 ? 201.962 176.510 161.945 1.00 92.22 402 LEU B CA 1
ATOM 7556 C C . LEU B 1 358 ? 201.707 176.653 163.438 1.00 102.28 402 LEU B C 1
ATOM 7557 O O . LEU B 1 358 ? 200.902 175.913 164.010 1.00 106.74 402 LEU B O 1
ATOM 7562 N N . GLU B 1 359 ? 202.379 177.604 164.085 1.00 104.60 403 GLU B N 1
ATOM 7563 C CA . GLU B 1 359 ? 202.169 177.814 165.513 1.00 103.96 403 GLU B CA 1
ATOM 7564 C C . GLU B 1 359 ? 200.753 178.286 165.803 1.00 104.01 403 GLU B C 1
ATOM 7565 O O . GLU B 1 359 ? 200.091 177.778 166.712 1.00 110.98 403 GLU B O 1
ATOM 7571 N N . SER B 1 360 ? 200.265 179.238 165.027 1.00 106.52 404 SER B N 1
ATOM 7572 C CA . SER B 1 360 ? 198.955 179.828 165.241 1.00 114.37 404 SER B CA 1
ATOM 7573 C C . SER B 1 360 ? 197.834 179.003 164.639 1.00 116.89 404 SER B C 1
ATOM 7574 O O . SER B 1 360 ? 196.751 179.539 164.378 1.00 118.37 404 SER B O 1
ATOM 7577 N N . GLY B 1 361 ? 198.072 177.719 164.402 1.00 114.76 405 GLY B N 1
ATOM 7578 C CA . GLY B 1 361 ? 197.092 176.895 163.733 1.00 115.64 405 GLY B CA 1
ATOM 7579 C C . GLY B 1 361 ? 196.764 175.585 164.414 1.00 119.56 405 GLY B C 1
ATOM 7580 O O . GLY B 1 361 ? 195.695 175.021 164.177 1.00 124.55 405 GLY B O 1
ATOM 7581 N N . ILE B 1 362 ? 197.664 175.074 165.246 1.00 122.48 406 ILE B N 1
ATOM 7582 C CA . ILE B 1 362 ? 197.418 173.790 165.890 1.00 128.77 406 ILE B CA 1
ATOM 7583 C C . ILE B 1 362 ? 197.726 173.849 167.380 1.00 127.06 406 ILE B C 1
ATOM 7584 O O . ILE B 1 362 ? 197.347 172.950 168.138 1.00 119.47 406 ILE B O 1
ATOM 7589 N N . LYS B 1 363 ? 198.418 174.902 167.807 1.00 129.78 407 LYS B N 1
ATOM 7590 C CA . LYS B 1 363 ? 198.942 175.010 169.162 1.00 127.67 407 LYS B CA 1
ATOM 7591 C C . LYS B 1 363 ? 198.364 176.228 169.861 1.00 133.09 407 LYS B C 1
ATOM 7592 O O . LYS B 1 363 ? 198.418 177.340 169.329 1.00 133.17 407 LYS B O 1
ATOM 7598 N N . SER B 1 364 ? 197.846 176.019 171.063 1.00 142.14 408 SER B N 1
ATOM 7599 C CA . SER B 1 364 ? 197.282 177.076 171.885 1.00 149.11 408 SER B CA 1
ATOM 7600 C C . SER B 1 364 ? 198.230 177.408 173.032 1.00 151.92 408 SER B C 1
ATOM 7601 O O . SER B 1 364 ? 199.319 176.843 173.163 1.00 148.22 408 SER B O 1
ATOM 7604 N N . ASP B 1 365 ? 197.797 178.351 173.868 1.00 152.36 409 ASP B N 1
ATOM 7605 C CA . ASP B 1 365 ? 198.626 178.799 174.980 1.00 158.35 409 ASP B CA 1
ATOM 7606 C C . ASP B 1 365 ? 198.664 177.774 176.108 1.00 165.01 409 ASP B C 1
ATOM 7607 O O . ASP B 1 365 ? 199.724 177.534 176.697 1.00 166.50 409 ASP B O 1
ATOM 7612 N N . GLN B 1 366 ? 197.527 177.158 176.425 1.00 164.50 410 GLN B N 1
ATOM 7613 C CA . GLN B 1 366 ? 197.437 176.242 177.556 1.00 162.03 410 GLN B CA 1
ATOM 7614 C C . GLN B 1 366 ? 197.676 174.816 177.077 1.00 162.81 410 GLN B C 1
ATOM 7615 O O . GLN B 1 366 ? 196.910 174.296 176.259 1.00 163.18 410 GLN B O 1
ATOM 7621 N N . VAL B 1 367 ? 198.730 174.183 177.595 1.00 163.78 411 VAL B N 1
ATOM 7622 C CA . VAL B 1 367 ? 199.053 172.823 177.178 1.00 160.67 411 VAL B CA 1
ATOM 7623 C C . VAL B 1 367 ? 197.988 171.847 177.658 1.00 157.95 411 VAL B C 1
ATOM 7624 O O . VAL B 1 367 ? 197.665 170.873 176.969 1.00 155.52 411 VAL B O 1
ATOM 7628 N N . ILE B 1 368 ? 197.425 172.096 178.842 1.00 161.75 412 ILE B N 1
ATOM 7629 C CA . ILE B 1 368 ? 196.475 171.162 179.437 1.00 161.14 412 ILE B CA 1
ATOM 7630 C C . ILE B 1 368 ? 195.274 170.970 178.526 1.00 159.11 412 ILE B C 1
ATOM 7631 O O . ILE B 1 368 ? 194.740 169.863 178.403 1.00 157.00 412 ILE B O 1
ATOM 7636 N N . THR B 1 369 ? 194.812 172.041 177.893 1.00 156.24 413 THR B N 1
ATOM 7637 C CA . THR B 1 369 ? 193.658 171.912 177.020 1.00 153.50 413 THR B CA 1
ATOM 7638 C C . THR B 1 369 ? 194.037 171.688 175.560 1.00 156.03 413 THR B C 1
ATOM 7639 O O . THR B 1 369 ? 193.171 171.312 174.765 1.00 154.57 413 THR B O 1
ATOM 7643 N N . ALA B 1 370 ? 195.306 171.879 175.186 1.00 157.53 414 ALA B N 1
ATOM 7644 C CA . ALA B 1 370 ? 195.706 171.641 173.802 1.00 151.28 414 ALA B CA 1
ATOM 7645 C C . ALA B 1 370 ? 195.572 170.180 173.396 1.00 148.77 414 ALA B C 1
ATOM 7646 O O . ALA B 1 370 ? 195.442 169.897 172.203 1.00 144.67 414 ALA B O 1
ATOM 7648 N N . ILE B 1 371 ? 195.604 169.250 174.354 1.00 152.06 415 ILE B N 1
ATOM 7649 C CA . ILE B 1 371 ? 195.432 167.845 174.017 1.00 147.59 415 ILE B CA 1
ATOM 7650 C C . ILE B 1 371 ? 194.029 167.634 173.462 1.00 146.13 415 ILE B C 1
ATOM 7651 O O . ILE B 1 371 ? 193.073 168.321 173.844 1.00 143.89 415 ILE B O 1
ATOM 7656 N N . ASN B 1 372 ? 193.908 166.674 172.545 1.00 147.63 416 ASN B N 1
ATOM 7657 C CA . ASN B 1 372 ? 192.710 166.517 171.719 1.00 147.94 416 ASN B CA 1
ATOM 7658 C C . ASN B 1 372 ? 192.421 167.799 170.940 1.00 144.18 416 ASN B C 1
ATOM 7659 O O . ASN B 1 372 ? 191.268 168.163 170.702 1.00 142.00 416 ASN B O 1
ATOM 7664 N N . GLY B 1 373 ? 193.486 168.495 170.555 1.00 141.75 417 GLY B N 1
ATOM 7665 C CA . GLY B 1 373 ? 193.382 169.704 169.765 1.00 140.70 417 GLY B CA 1
ATOM 7666 C C . GLY B 1 373 ? 194.536 169.862 168.797 1.00 132.94 417 GLY B C 1
ATOM 7667 O O . GLY B 1 373 ? 194.898 170.982 168.427 1.00 128.75 417 GLY B O 1
ATOM 7668 N N . ILE B 1 374 ? 195.131 168.744 168.395 1.00 127.90 418 ILE B N 1
ATOM 7669 C CA . ILE B 1 374 ? 196.241 168.729 167.453 1.00 123.32 418 ILE B CA 1
ATOM 7670 C C . ILE B 1 374 ? 195.774 168.091 166.152 1.00 119.94 418 ILE B C 1
ATOM 7671 O O . ILE B 1 374 ? 194.976 167.148 166.149 1.00 120.90 418 ILE B O 1
ATOM 7676 N N . LYS B 1 375 ? 196.254 168.633 165.036 1.00 111.63 419 LYS B N 1
ATOM 7677 C CA . LYS B 1 375 ? 195.944 168.115 163.712 1.00 103.22 419 LYS B CA 1
ATOM 7678 C C . LYS B 1 375 ? 197.212 167.591 163.055 1.00 100.79 419 LYS B C 1
ATOM 7679 O O . LYS B 1 375 ? 198.260 168.241 163.105 1.00 101.48 419 LYS B O 1
ATOM 7685 N N . ASP B 1 376 ? 197.109 166.411 162.441 1.00 97.60 420 ASP B N 1
ATOM 7686 C CA . ASP B 1 376 ? 198.305 165.715 161.976 1.00 95.49 420 ASP B CA 1
ATOM 7687 C C . ASP B 1 376 ? 198.982 166.458 160.834 1.00 92.76 420 ASP B C 1
ATOM 7688 O O . ASP B 1 376 ? 200.200 166.669 160.855 1.00 93.92 420 ASP B O 1
ATOM 7693 N N . LYS B 1 377 ? 198.219 166.856 159.825 1.00 79.66 421 LYS B N 1
ATOM 7694 C CA . LYS B 1 377 ? 198.786 167.554 158.684 1.00 71.91 421 LYS B CA 1
ATOM 7695 C C . LYS B 1 377 ? 198.621 169.060 158.800 1.00 74.38 421 LYS B C 1
ATOM 7696 O O . LYS B 1 377 ? 198.766 169.771 157.802 1.00 76.11 421 LYS B O 1
ATOM 7702 N N . ASN B 1 378 ? 198.336 169.556 160.005 1.00 77.51 422 ASN B N 1
ATOM 7703 C CA . ASN B 1 378 ? 197.942 170.946 160.222 1.00 72.90 422 ASN B CA 1
ATOM 7704 C C . ASN B 1 378 ? 196.771 171.312 159.324 1.00 67.61 422 ASN B C 1
ATOM 7705 O O . ASN B 1 378 ? 196.735 172.375 158.711 1.00 67.73 422 ASN B O 1
ATOM 7710 N N . PHE B 1 379 ? 195.808 170.409 159.238 1.00 64.08 423 PHE B N 1
ATOM 7711 C CA . PHE B 1 379 ? 194.674 170.561 158.348 1.00 56.46 423 PHE B CA 1
ATOM 7712 C C . PHE B 1 379 ? 193.395 170.385 159.144 1.00 57.45 423 PHE B C 1
ATOM 7713 O O . PHE B 1 379 ? 193.262 169.420 159.896 1.00 67.85 423 PHE B O 1
ATOM 7721 N N . MET B 1 380 ? 192.459 171.310 158.982 1.00 53.51 424 MET B N 1
ATOM 7722 C CA . MET B 1 380 ? 191.162 171.177 159.619 1.00 55.22 424 MET B CA 1
ATOM 7723 C C . MET B 1 380 ? 190.098 171.777 158.723 1.00 55.05 424 MET B C 1
ATOM 7724 O O . MET B 1 380 ? 190.367 172.688 157.942 1.00 59.06 424 MET B O 1
ATOM 7729 N N . LEU B 1 381 ? 188.888 171.255 158.849 1.00 52.89 425 LEU B N 1
ATOM 7730 C CA . LEU B 1 381 ? 187.740 171.728 158.094 1.00 49.69 425 LEU B CA 1
ATOM 7731 C C . LEU B 1 381 ? 186.652 172.122 159.074 1.00 53.52 425 LEU B C 1
ATOM 7732 O O . LEU B 1 381 ? 186.198 171.294 159.867 1.00 61.49 425 LEU B O 1
ATOM 7737 N N . HIS B 1 382 ? 186.232 173.373 159.012 1.00 53.51 426 HIS B N 1
ATOM 7738 C CA . HIS B 1 382 ? 185.129 173.876 159.806 1.00 57.10 426 HIS B CA 1
ATOM 7739 C C . HIS B 1 382 ? 183.896 173.973 158.927 1.00 57.94 426 HIS B C 1
ATOM 7740 O O . HIS B 1 382 ? 183.943 174.564 157.850 1.00 62.48 426 HIS B O 1
ATOM 7747 N N . TYR B 1 383 ? 182.802 173.392 159.385 1.00 56.85 427 TYR B N 1
ATOM 7748 C CA . TYR B 1 383 ? 181.574 173.296 158.619 1.00 52.32 427 TYR B CA 1
ATOM 7749 C C . TYR B 1 383 ? 180.479 174.057 159.346 1.00 59.43 427 TYR B C 1
ATOM 7750 O O . TYR B 1 383 ? 180.304 173.888 160.553 1.00 70.92 427 TYR B O 1
ATOM 7759 N N . GLU B 1 384 ? 179.751 174.893 158.619 1.00 56.57 428 GLU B N 1
ATOM 7760 C CA . GLU B 1 384 ? 178.670 175.685 159.183 1.00 57.62 428 GLU B CA 1
ATOM 7761 C C . GLU B 1 384 ? 177.385 175.419 158.426 1.00 56.05 428 GLU B C 1
ATOM 7762 O O . GLU B 1 384 ? 177.391 175.286 157.203 1.00 60.58 428 GLU B O 1
ATOM 7768 N N . PHE B 1 385 ? 176.285 175.367 159.154 1.00 55.25 429 PHE B N 1
ATOM 7769 C CA . PHE B 1 385 ? 174.960 175.182 158.578 1.00 55.65 429 PHE B CA 1
ATOM 7770 C C . PHE B 1 385 ? 174.049 176.283 159.101 1.00 59.45 429 PHE B C 1
ATOM 7771 O O . PHE B 1 385 ? 173.288 176.076 160.051 1.00 64.31 429 PHE B O 1
ATOM 7779 N N . PRO B 1 386 ? 174.103 177.473 158.503 1.00 58.15 430 PRO B N 1
ATOM 7780 C CA . PRO B 1 386 ? 173.332 178.589 159.035 1.00 54.33 430 PRO B CA 1
ATOM 7781 C C . PRO B 1 386 ? 171.845 178.354 158.869 1.00 55.45 430 PRO B C 1
ATOM 7782 O O . PRO B 1 386 ? 171.413 177.650 157.942 1.00 59.63 430 PRO B O 1
ATOM 7786 N N . PRO B 1 387 ? 171.018 178.921 159.745 1.00 55.35 431 PRO B N 1
ATOM 7787 C CA . PRO B 1 387 ? 169.574 178.675 159.655 1.00 58.72 431 PRO B CA 1
ATOM 7788 C C . PRO B 1 387 ? 168.931 179.181 158.378 1.00 58.33 431 PRO B C 1
ATOM 7789 O O . PRO B 1 387 ? 167.888 178.655 157.982 1.00 62.99 431 PRO B O 1
ATOM 7793 N N . TYR B 1 388 ? 169.498 180.192 157.724 1.00 55.81 432 TYR B N 1
ATOM 7794 C CA . TYR B 1 388 ? 168.886 180.667 156.492 1.00 52.90 432 TYR B CA 1
ATOM 7795 C C . TYR B 1 388 ? 169.077 179.705 155.332 1.00 54.57 432 TYR B C 1
ATOM 7796 O O . TYR B 1 388 ? 168.412 179.866 154.308 1.00 57.99 432 TYR B O 1
ATOM 7805 N N . ALA B 1 389 ? 169.964 178.720 155.461 1.00 55.45 433 ALA B N 1
ATOM 7806 C CA . ALA B 1 389 ? 170.129 177.736 154.402 1.00 53.98 433 ALA B CA 1
ATOM 7807 C C . ALA B 1 389 ? 168.853 176.955 154.151 1.00 58.02 433 ALA B C 1
ATOM 7808 O O . ALA B 1 389 ? 168.684 176.401 153.064 1.00 61.38 433 ALA B O 1
ATOM 7810 N N . THR B 1 390 ? 167.955 176.890 155.130 1.00 58.17 434 THR B N 1
ATOM 7811 C CA . THR B 1 390 ? 166.647 176.277 154.945 1.00 62.29 434 THR B CA 1
ATOM 7812 C C . THR B 1 390 ? 165.517 177.253 155.237 1.00 66.10 434 THR B C 1
ATOM 7813 O O . THR B 1 390 ? 164.412 176.826 155.570 1.00 73.02 434 THR B O 1
ATOM 7817 N N . ASN B 1 391 ? 165.776 178.554 155.126 1.00 63.74 435 ASN B N 1
ATOM 7818 C CA . ASN B 1 391 ? 164.774 179.587 155.393 1.00 63.52 435 ASN B CA 1
ATOM 7819 C C . ASN B 1 391 ? 164.173 179.443 156.789 1.00 66.43 435 ASN B C 1
ATOM 7820 O O . ASN B 1 391 ? 162.961 179.530 156.974 1.00 68.31 435 ASN B O 1
ATOM 7825 N N . GLU B 1 392 ? 165.026 179.218 157.777 1.00 66.43 436 GLU B N 1
ATOM 7826 C CA . GLU B 1 392 ? 164.603 179.032 159.153 1.00 66.77 436 GLU B CA 1
ATOM 7827 C C . GLU B 1 392 ? 165.284 180.054 160.049 1.00 66.19 436 GLU B C 1
ATOM 7828 O O . GLU B 1 392 ? 166.212 180.754 159.649 1.00 68.70 436 GLU B O 1
ATOM 7834 N N . ILE B 1 393 ? 164.812 180.111 161.285 1.00 64.04 437 ILE B N 1
ATOM 7835 C CA . ILE B 1 393 ? 165.373 180.968 162.317 1.00 62.29 437 ILE B CA 1
ATOM 7836 C C . ILE B 1 393 ? 165.997 180.072 163.370 1.00 64.86 437 ILE B C 1
ATOM 7837 O O . ILE B 1 393 ? 165.379 179.094 163.803 1.00 76.64 437 ILE B O 1
ATOM 7842 N N . GLY B 1 394 ? 167.218 180.385 163.769 1.00 61.83 438 GLY B N 1
ATOM 7843 C CA . GLY B 1 394 ? 167.863 179.593 164.793 1.00 68.79 438 GLY B CA 1
ATOM 7844 C C . GLY B 1 394 ? 169.021 180.332 165.411 1.00 79.29 438 GLY B C 1
ATOM 7845 O O . GLY B 1 394 ? 169.525 181.314 164.861 1.00 82.46 438 GLY B O 1
ATOM 7846 N N . LYS B 1 395 ? 169.440 179.847 166.572 1.00 90.31 439 LYS B N 1
ATOM 7847 C CA . LYS B 1 395 ? 170.599 180.413 167.238 1.00 95.25 439 LYS B CA 1
ATOM 7848 C C . LYS B 1 395 ? 171.861 180.098 166.451 1.00 96.98 439 LYS B C 1
ATOM 7849 O O . LYS B 1 395 ? 171.985 179.042 165.830 1.00 97.57 439 LYS B O 1
ATOM 7855 N N . VAL B 1 396 ? 172.801 181.034 166.472 1.00 97.15 440 VAL B N 1
ATOM 7856 C CA . VAL B 1 396 ? 174.046 180.866 165.736 1.00 101.47 440 VAL B CA 1
ATOM 7857 C C . VAL B 1 396 ? 175.208 180.890 166.714 1.00 105.82 440 VAL B C 1
ATOM 7858 O O . VAL B 1 396 ? 176.335 181.240 166.352 1.00 104.80 440 VAL B O 1
ATOM 7862 N N . THR B 1 397 ? 174.940 180.519 167.959 1.00 108.95 441 THR B N 1
ATOM 7863 C CA . THR B 1 397 ? 175.954 180.491 169.008 1.00 112.28 441 THR B CA 1
ATOM 7864 C C . THR B 1 397 ? 176.399 179.046 169.195 1.00 115.56 441 THR B C 1
ATOM 7865 O O . THR B 1 397 ? 175.686 178.236 169.790 1.00 117.89 441 THR B O 1
ATOM 7869 N N . GLY B 1 398 ? 177.581 178.726 168.679 1.00 115.66 442 GLY B N 1
ATOM 7870 C CA . GLY B 1 398 ? 178.163 177.414 168.873 1.00 113.79 442 GLY B CA 1
ATOM 7871 C C . GLY B 1 398 ? 177.684 176.371 167.888 1.00 111.80 442 GLY B C 1
ATOM 7872 O O . GLY B 1 398 ? 176.528 176.395 167.456 1.00 111.47 442 GLY B O 1
ATOM 7873 N N . LEU B 1 399 ? 178.567 175.446 167.526 1.00 110.09 443 LEU B N 1
ATOM 7874 C CA . LEU B 1 399 ? 178.204 174.371 166.618 1.00 103.09 443 LEU B CA 1
ATOM 7875 C C . LEU B 1 399 ? 177.433 173.291 167.357 1.00 99.00 443 LEU B C 1
ATOM 7876 O O . LEU B 1 399 ? 177.795 172.900 168.469 1.00 99.85 443 LEU B O 1
ATOM 7881 N N . ASN B 1 400 ? 176.372 172.798 166.731 1.00 87.15 444 ASN B N 1
ATOM 7882 C CA . ASN B 1 400 ? 175.697 171.648 167.294 1.00 81.05 444 ASN B CA 1
ATOM 7883 C C . ASN B 1 400 ? 176.485 170.389 166.955 1.00 80.91 444 ASN B C 1
ATOM 7884 O O . ASN B 1 400 ? 177.572 170.439 166.379 1.00 82.28 444 ASN B O 1
ATOM 7889 N N . ARG B 1 401 ? 175.941 169.240 167.339 1.00 80.78 445 ARG B N 1
ATOM 7890 C CA . ARG B 1 401 ? 176.634 167.988 167.079 1.00 75.74 445 ARG B CA 1
ATOM 7891 C C . ARG B 1 401 ? 176.647 167.661 165.594 1.00 73.33 445 ARG B C 1
ATOM 7892 O O . ARG B 1 401 ? 177.631 167.122 165.083 1.00 74.11 445 ARG B O 1
ATOM 7900 N N . ARG B 1 402 ? 175.566 167.985 164.885 1.00 72.16 446 ARG B N 1
ATOM 7901 C CA . ARG B 1 402 ? 175.500 167.683 163.461 1.00 69.96 446 ARG B CA 1
ATOM 7902 C C . ARG B 1 402 ? 176.554 168.452 162.679 1.00 68.89 446 ARG B C 1
ATOM 7903 O O . ARG B 1 402 ? 177.187 167.902 161.774 1.00 69.27 446 ARG B O 1
ATOM 7911 N N . GLU B 1 403 ? 176.755 169.727 163.010 1.00 68.82 447 GLU B N 1
ATOM 7912 C CA . GLU B 1 403 ? 177.775 170.511 162.326 1.00 66.49 447 GLU B CA 1
ATOM 7913 C C . GLU B 1 403 ? 179.162 169.978 162.626 1.00 62.41 447 GLU B C 1
ATOM 7914 O O . GLU B 1 403 ? 180.044 170.007 161.764 1.00 64.48 447 GLU B O 1
ATOM 7920 N N . LEU B 1 404 ? 179.380 169.512 163.850 1.00 62.88 448 LEU B N 1
ATOM 7921 C CA . LEU B 1 404 ? 180.657 168.904 164.189 1.00 62.91 448 LEU B CA 1
ATOM 7922 C C . LEU B 1 404 ? 180.858 167.591 163.447 1.00 62.72 448 LEU B C 1
ATOM 7923 O O . LEU B 1 404 ? 181.963 167.299 162.983 1.00 63.44 448 LEU B O 1
ATOM 7928 N N . GLY B 1 405 ? 179.806 166.781 163.342 1.00 62.10 449 GLY B N 1
ATOM 7929 C CA . GLY B 1 405 ? 179.924 165.514 162.646 1.00 58.34 449 GLY B CA 1
ATOM 7930 C C . GLY B 1 405 ? 180.154 165.678 161.159 1.00 57.55 449 GLY B C 1
ATOM 7931 O O . GLY B 1 405 ? 181.000 164.999 160.577 1.00 57.72 449 GLY B O 1
ATOM 7932 N N . HIS B 1 406 ? 179.403 166.577 160.523 1.00 57.04 450 HIS B N 1
ATOM 7933 C CA . HIS B 1 406 ? 179.586 166.823 159.100 1.00 55.04 450 HIS B CA 1
ATOM 7934 C C . HIS B 1 406 ? 180.958 167.405 158.815 1.00 51.96 450 HIS B C 1
ATOM 7935 O O . HIS B 1 406 ? 181.586 167.064 157.811 1.00 57.37 450 HIS B O 1
ATOM 7942 N N . GLY B 1 407 ? 181.435 168.290 159.680 1.00 50.60 451 GLY B N 1
ATOM 7943 C CA . GLY B 1 407 ? 182.765 168.828 159.496 1.00 51.54 451 GLY B CA 1
ATOM 7944 C C . GLY B 1 407 ? 183.834 167.760 159.566 1.00 54.90 451 GLY B C 1
ATOM 7945 O O . GLY B 1 407 ? 184.788 167.775 158.792 1.00 61.20 451 GLY B O 1
ATOM 7946 N N . ALA B 1 408 ? 183.690 166.819 160.497 1.00 52.11 452 ALA B N 1
ATOM 7947 C CA . ALA B 1 408 ? 184.677 165.756 160.617 1.00 49.77 452 ALA B CA 1
ATOM 7948 C C . ALA B 1 408 ? 184.614 164.808 159.431 1.00 52.73 452 ALA B C 1
ATOM 7949 O O . ALA B 1 408 ? 185.637 164.263 159.011 1.00 58.29 452 ALA B O 1
ATOM 7951 N N . LEU B 1 409 ? 183.420 164.583 158.891 1.00 50.85 453 LEU B N 1
ATOM 7952 C CA . LEU B 1 409 ? 183.280 163.690 157.749 1.00 48.14 453 LEU B CA 1
ATOM 7953 C C . LEU B 1 409 ? 183.925 164.278 156.503 1.00 50.65 453 LEU B C 1
ATOM 7954 O O . LEU B 1 409 ? 184.672 163.594 155.798 1.00 52.93 453 LEU B O 1
ATOM 7959 N N . ALA B 1 410 ? 183.644 165.546 156.210 1.00 51.47 454 ALA B N 1
ATOM 7960 C CA . ALA B 1 410 ? 184.252 166.178 155.048 1.00 51.34 454 ALA B CA 1
ATOM 7961 C C . ALA B 1 410 ? 185.749 166.342 155.230 1.00 52.13 454 ALA B C 1
ATOM 7962 O O . ALA B 1 410 ? 186.497 166.274 154.255 1.00 56.92 454 ALA B O 1
ATOM 7964 N N . GLU B 1 411 ? 186.203 166.561 156.460 1.00 50.65 455 GLU B N 1
ATOM 7965 C CA . GLU B 1 411 ? 187.635 166.609 156.718 1.00 52.79 455 GLU B CA 1
ATOM 7966 C C . GLU B 1 411 ? 188.287 165.253 156.493 1.00 54.69 455 GLU B C 1
ATOM 7967 O O . GLU B 1 411 ? 189.410 165.177 155.988 1.00 58.63 455 GLU B O 1
ATOM 7973 N N . LYS B 1 412 ? 187.615 164.173 156.890 1.00 54.02 456 LYS B N 1
ATOM 7974 C CA . LYS B 1 412 ? 188.144 162.839 156.632 1.00 51.85 456 LYS B CA 1
ATOM 7975 C C . LYS B 1 412 ? 188.235 162.568 155.141 1.00 53.71 456 LYS B C 1
ATOM 7976 O O . LYS B 1 412 ? 189.161 161.896 154.681 1.00 57.40 456 LYS B O 1
ATOM 7982 N N . ALA B 1 413 ? 187.272 163.073 154.375 1.00 51.72 457 ALA B N 1
ATOM 7983 C CA . ALA B 1 413 ? 187.268 162.842 152.940 1.00 46.43 457 ALA B CA 1
ATOM 7984 C C . ALA B 1 413 ? 188.469 163.490 152.272 1.00 50.82 457 ALA B C 1
ATOM 7985 O O . ALA B 1 413 ? 189.038 162.933 151.331 1.00 54.58 457 ALA B O 1
ATOM 7987 N N . LEU B 1 414 ? 188.867 164.667 152.738 1.00 50.62 458 LEU B N 1
ATOM 7988 C CA . LEU B 1 414 ? 189.952 165.397 152.106 1.00 49.98 458 LEU B CA 1
ATOM 7989 C C . LEU B 1 414 ? 191.308 165.107 152.715 1.00 52.92 458 LEU B C 1
ATOM 7990 O O . LEU B 1 414 ? 192.324 165.418 152.094 1.00 58.63 458 LEU B O 1
ATOM 7995 N N . TYR B 1 415 ? 191.348 164.523 153.901 1.00 51.50 459 TYR B N 1
ATOM 7996 C CA . TYR B 1 415 ? 192.614 164.385 154.616 1.00 54.17 459 TYR B CA 1
ATOM 7997 C C . TYR B 1 415 ? 193.670 163.601 153.846 1.00 57.93 459 TYR B C 1
ATOM 7998 O O . TYR B 1 415 ? 194.838 164.022 153.859 1.00 60.60 459 TYR B O 1
ATOM 8007 N N . PRO B 1 416 ? 193.370 162.465 153.206 1.00 54.98 460 PRO B N 1
ATOM 8008 C CA . PRO B 1 416 ? 194.445 161.715 152.538 1.00 56.35 460 PRO B CA 1
ATOM 8009 C C . PRO B 1 416 ? 195.099 162.432 151.369 1.00 57.18 460 PRO B C 1
ATOM 8010 O O . PRO B 1 416 ? 196.274 162.171 151.099 1.00 64.06 460 PRO B O 1
ATOM 8014 N N . VAL B 1 417 ? 194.400 163.318 150.656 1.00 54.07 461 VAL B N 1
ATOM 8015 C CA . VAL B 1 417 ? 195.047 164.017 149.548 1.00 51.85 461 VAL B CA 1
ATOM 8016 C C . VAL B 1 417 ? 195.799 165.264 149.986 1.00 56.52 461 VAL B C 1
ATOM 8017 O O . VAL B 1 417 ? 196.523 165.852 149.172 1.00 61.46 461 VAL B O 1
ATOM 8021 N N . ILE B 1 418 ? 195.667 165.679 151.236 1.00 55.77 462 ILE B N 1
ATOM 8022 C CA . ILE B 1 418 ? 196.385 166.862 151.723 1.00 53.52 462 ILE B CA 1
ATOM 8023 C C . ILE B 1 418 ? 197.877 166.561 151.753 1.00 56.90 462 ILE B C 1
ATOM 8024 O O . ILE B 1 418 ? 198.279 165.497 152.242 1.00 59.59 462 ILE B O 1
ATOM 8029 N N . PRO B 1 419 ? 198.727 167.434 151.231 1.00 63.04 463 PRO B N 1
ATOM 8030 C CA . PRO B 1 419 ? 200.163 167.169 151.286 1.00 65.50 463 PRO B CA 1
ATOM 8031 C C . PRO B 1 419 ? 200.700 167.258 152.701 1.00 69.08 463 PRO B C 1
ATOM 8032 O O . PRO B 1 419 ? 200.154 167.951 153.559 1.00 72.30 463 PRO B O 1
ATOM 8036 N N . ARG B 1 420 ? 201.784 166.534 152.941 1.00 75.94 464 ARG B N 1
ATOM 8037 C CA . ARG B 1 420 ? 202.541 166.724 154.162 1.00 81.23 464 ARG B CA 1
ATOM 8038 C C . ARG B 1 420 ? 203.364 167.998 154.037 1.00 90.19 464 ARG B C 1
ATOM 8039 O O . ARG B 1 420 ? 203.352 168.668 153.004 1.00 93.27 464 ARG B O 1
ATOM 8047 N N . ASP B 1 421 ? 204.035 168.361 155.130 1.00 91.68 465 ASP B N 1
ATOM 8048 C CA . ASP B 1 421 ? 204.998 169.457 155.262 1.00 95.68 465 ASP B CA 1
ATOM 8049 C C . ASP B 1 421 ? 204.650 170.679 154.416 1.00 93.01 465 ASP B C 1
ATOM 8050 O O . ASP B 1 421 ? 205.528 171.274 153.785 1.00 92.92 465 ASP B O 1
ATOM 8055 N N . PHE B 1 422 ? 203.380 171.057 154.396 1.00 87.72 466 PHE B N 1
ATOM 8056 C CA . PHE B 1 422 ? 203.002 172.332 153.814 1.00 77.52 466 PHE B CA 1
ATOM 8057 C C . PHE B 1 422 ? 203.481 173.462 154.721 1.00 76.81 466 PHE B C 1
ATOM 8058 O O . PHE B 1 422 ? 203.461 173.322 155.945 1.00 80.16 466 PHE B O 1
ATOM 8066 N N . PRO B 1 423 ? 203.932 174.581 154.157 1.00 73.88 467 PRO B N 1
ATOM 8067 C CA . PRO B 1 423 ? 204.486 175.649 155.001 1.00 72.13 467 PRO B CA 1
ATOM 8068 C C . PRO B 1 423 ? 203.492 176.249 155.975 1.00 73.98 467 PRO B C 1
ATOM 8069 O O . PRO B 1 423 ? 203.915 176.858 156.963 1.00 75.60 467 PRO B O 1
ATOM 8073 N N . PHE B 1 424 ? 202.193 176.110 155.738 1.00 70.71 468 PHE B N 1
ATOM 8074 C CA . PHE B 1 424 ? 201.190 176.784 156.542 1.00 65.18 468 PHE B CA 1
ATOM 8075 C C . PHE B 1 424 ? 200.156 175.796 157.049 1.00 66.47 468 PHE B C 1
ATOM 8076 O O . PHE B 1 424 ? 199.998 174.696 156.521 1.00 71.57 468 PHE B O 1
ATOM 8084 N N . THR B 1 425 ? 199.472 176.211 158.105 1.00 66.78 469 THR B N 1
ATOM 8085 C CA . THR B 1 425 ? 198.260 175.546 158.545 1.00 62.33 469 THR B CA 1
ATOM 8086 C C . THR B 1 425 ? 197.145 175.821 157.552 1.00 60.50 469 THR B C 1
ATOM 8087 O O . THR B 1 425 ? 196.891 176.971 157.197 1.00 65.59 469 THR B O 1
ATOM 8091 N N . ILE B 1 426 ? 196.469 174.772 157.110 1.00 61.26 470 ILE B N 1
ATOM 8092 C CA . ILE B 1 426 ? 195.388 174.894 156.142 1.00 57.65 470 ILE B CA 1
ATOM 8093 C C . ILE B 1 426 ? 194.072 174.738 156.877 1.00 58.27 470 ILE B C 1
ATOM 8094 O O . ILE B 1 426 ? 193.797 173.682 157.453 1.00 66.39 470 ILE B O 1
ATOM 8099 N N . ARG B 1 427 ? 193.252 175.776 156.857 1.00 53.44 471 ARG B N 1
ATOM 8100 C CA . ARG B 1 427 ? 191.917 175.714 157.420 1.00 53.53 471 ARG B CA 1
ATOM 8101 C C . ARG B 1 427 ? 190.907 175.931 156.311 1.00 54.99 471 ARG B C 1
ATOM 8102 O O . ARG B 1 427 ? 190.973 176.930 155.593 1.00 61.99 471 ARG B O 1
ATOM 8110 N N . VAL B 1 428 ? 189.979 174.997 156.172 1.00 54.18 472 VAL B N 1
ATOM 8111 C CA . VAL B 1 428 ? 188.940 175.052 155.156 1.00 50.47 472 VAL B CA 1
ATOM 8112 C C . VAL B 1 428 ? 187.618 175.301 155.855 1.00 53.08 472 VAL B C 1
ATOM 8113 O O . VAL B 1 428 ? 187.279 174.606 156.814 1.00 61.97 472 VAL B O 1
ATOM 8117 N N . THR B 1 429 ? 186.884 176.297 155.392 1.00 52.16 473 THR B N 1
ATOM 8118 C CA . THR B 1 429 ? 185.568 176.611 155.916 1.00 53.27 473 THR B CA 1
ATOM 8119 C C . THR B 1 429 ? 184.536 176.355 154.836 1.00 55.44 473 THR B C 1
ATOM 8120 O O . THR B 1 429 ? 184.659 176.874 153.727 1.00 59.87 473 THR B O 1
ATOM 8124 N N . SER B 1 430 ? 183.527 175.562 155.156 1.00 53.73 474 SER B N 1
ATOM 8125 C CA . SER B 1 430 ? 182.412 175.316 154.257 1.00 54.34 474 SER B CA 1
ATOM 8126 C C . SER B 1 430 ? 181.163 175.911 154.876 1.00 54.71 474 SER B C 1
ATOM 8127 O O . SER B 1 430 ? 180.816 175.581 156.011 1.00 62.56 474 SER B O 1
ATOM 8130 N N . GLU B 1 431 ? 180.489 176.777 154.137 1.00 51.67 475 GLU B N 1
ATOM 8131 C CA . GLU B 1 431 ? 179.244 177.378 154.582 1.00 52.74 475 GLU B CA 1
ATOM 8132 C C . GLU B 1 431 ? 178.138 176.912 153.657 1.00 51.42 475 GLU B C 1
ATOM 8133 O O . GLU B 1 431 ? 178.208 177.128 152.447 1.00 54.86 475 GLU B O 1
ATOM 8139 N N . VAL B 1 432 ? 177.118 176.276 154.222 1.00 48.25 476 VAL B N 1
ATOM 8140 C CA . VAL B 1 432 ? 175.989 175.802 153.434 1.00 48.57 476 VAL B CA 1
ATOM 8141 C C . VAL B 1 432 ? 175.055 176.988 153.228 1.00 52.81 476 VAL B C 1
ATOM 8142 O O . VAL B 1 432 ? 174.323 177.373 154.134 1.00 61.01 476 VAL B O 1
ATOM 8146 N N . LEU B 1 433 ? 175.089 177.583 152.040 1.00 50.24 477 LEU B N 1
ATOM 8147 C CA . LEU B 1 433 ? 174.194 178.694 151.751 1.00 49.79 477 LEU B CA 1
ATOM 8148 C C . LEU B 1 433 ? 172.784 178.219 151.4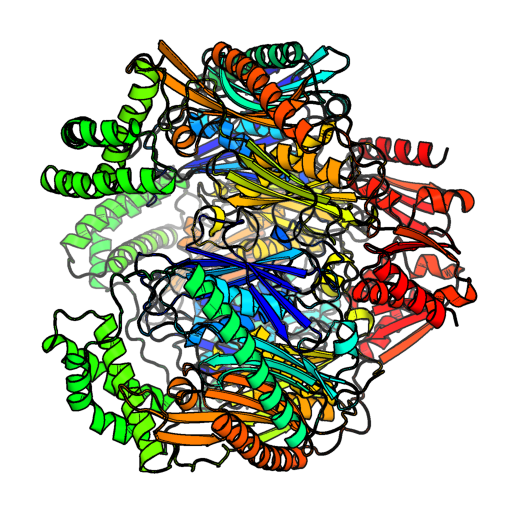32 1.00 52.51 477 LEU B C 1
ATOM 8149 O O . LEU B 1 433 ? 171.812 178.878 151.806 1.00 59.09 477 LEU B O 1
ATOM 8154 N N . GLU B 1 434 ? 172.649 177.098 150.732 1.00 50.69 478 GLU B N 1
ATOM 8155 C CA . GLU B 1 434 ? 171.356 176.484 150.466 1.00 50.72 478 GLU B CA 1
ATOM 8156 C C . GLU B 1 434 ? 171.473 174.991 150.698 1.00 53.49 478 GLU B C 1
ATOM 8157 O O . GLU B 1 434 ? 172.522 174.402 150.440 1.00 60.16 478 GLU B O 1
ATOM 8163 N N . SER B 1 435 ? 170.404 174.374 151.187 1.00 55.56 479 SER B N 1
ATOM 8164 C CA . SER B 1 435 ? 170.440 172.968 151.564 1.00 56.20 479 SER B CA 1
ATOM 8165 C C . SER B 1 435 ? 169.230 172.245 151.004 1.00 58.96 479 SER B C 1
ATOM 8166 O O . SER B 1 435 ? 168.093 172.587 151.336 1.00 66.71 479 SER B O 1
ATOM 8169 N N . ASN B 1 436 ? 169.475 171.252 150.153 1.00 57.24 480 ASN B N 1
ATOM 8170 C CA . ASN B 1 436 ? 168.420 170.365 149.684 1.00 58.44 480 ASN B CA 1
ATOM 8171 C C . ASN B 1 436 ? 168.943 168.943 149.578 1.00 64.39 480 ASN B C 1
ATOM 8172 O O . ASN B 1 436 ? 168.433 168.133 148.799 1.00 75.00 480 ASN B O 1
ATOM 8177 N N . GLY B 1 437 ? 169.959 168.618 150.354 1.00 60.79 481 GLY B N 1
ATOM 8178 C CA . GLY B 1 437 ? 170.581 167.324 150.194 1.00 60.47 481 GLY B CA 1
ATOM 8179 C C . GLY B 1 437 ? 171.906 167.296 150.912 1.00 63.43 481 GLY B C 1
ATOM 8180 O O . GLY B 1 437 ? 172.074 167.933 151.943 1.00 75.82 481 GLY B O 1
ATOM 8181 N N . SER B 1 438 ? 172.839 166.558 150.336 1.00 60.26 482 SER B N 1
ATOM 8182 C CA . SER B 1 438 ? 174.091 166.275 151.020 1.00 60.14 482 SER B CA 1
ATOM 8183 C C . SER B 1 438 ? 175.013 167.474 150.897 1.00 56.67 482 SER B C 1
ATOM 8184 O O . SER B 1 438 ? 175.830 167.561 149.983 1.00 57.67 482 SER B O 1
ATOM 8187 N N . SER B 1 439 ? 174.896 168.391 151.845 1.00 58.87 483 SER B N 1
ATOM 8188 C CA . SER B 1 439 ? 175.841 169.488 151.934 1.00 59.12 483 SER B CA 1
ATOM 8189 C C . SER B 1 439 ? 177.190 169.031 152.459 1.00 58.03 483 SER B C 1
ATOM 8190 O O . SER B 1 439 ? 178.203 169.663 152.162 1.00 61.34 483 SER B O 1
ATOM 8193 N N . SER B 1 440 ? 177.230 167.956 153.243 1.00 55.54 484 SER B N 1
ATOM 8194 C CA . SER B 1 440 ? 178.510 167.458 153.731 1.00 55.16 484 SER B CA 1
ATOM 8195 C C . SER B 1 440 ? 179.356 166.899 152.597 1.00 58.37 484 SER B C 1
ATOM 8196 O O . SER B 1 440 ? 180.572 167.109 152.562 1.00 58.85 484 SER B O 1
ATOM 8199 N N . MET B 1 441 ? 178.738 166.171 151.670 1.00 56.80 485 MET B N 1
ATOM 8200 C CA . MET B 1 441 ? 179.469 165.717 150.496 1.00 54.48 485 MET B CA 1
ATOM 8201 C C . MET B 1 441 ? 179.799 166.869 149.563 1.00 57.85 485 MET B C 1
ATOM 8202 O O . MET B 1 441 ? 180.842 166.849 148.907 1.00 60.94 485 MET B O 1
ATOM 8207 N N . ALA B 1 442 ? 178.931 167.877 149.489 1.00 57.21 486 ALA B N 1
ATOM 8208 C CA . ALA B 1 442 ? 179.260 169.069 148.718 1.00 55.24 486 ALA B CA 1
ATOM 8209 C C . ALA B 1 442 ? 180.424 169.823 149.335 1.00 54.61 486 ALA B C 1
ATOM 8210 O O . ALA B 1 442 ? 181.197 170.463 148.622 1.00 56.41 486 ALA B O 1
ATOM 8212 N N . SER B 1 443 ? 180.568 169.753 150.656 1.00 54.42 487 SER B N 1
ATOM 8213 C CA . SER B 1 443 ? 181.706 170.372 151.315 1.00 52.19 487 SER B CA 1
ATOM 8214 C C . SER B 1 443 ? 183.005 169.682 150.948 1.00 55.59 487 SER B C 1
ATOM 8215 O O . SER B 1 443 ? 184.068 170.304 150.999 1.00 58.96 487 SER B O 1
ATOM 8218 N N . ALA B 1 444 ? 182.949 168.397 150.606 1.00 54.61 488 ALA B N 1
ATOM 8219 C CA . ALA B 1 444 ? 184.154 167.706 150.169 1.00 54.86 488 ALA B CA 1
ATOM 8220 C C . ALA B 1 444 ? 184.563 168.146 148.772 1.00 54.12 488 ALA B C 1
ATOM 8221 O O . ALA B 1 444 ? 185.739 168.416 148.524 1.00 56.48 488 ALA B O 1
ATOM 8223 N N . CYS B 1 445 ? 183.605 168.228 147.849 1.00 54.64 489 CYS B N 1
ATOM 8224 C CA . CYS B 1 445 ? 183.916 168.667 146.495 1.00 51.98 489 CYS B CA 1
ATOM 8225 C C . CYS B 1 445 ? 184.336 170.129 146.477 1.00 55.49 489 CYS B C 1
ATOM 8226 O O . CYS B 1 445 ? 185.379 170.478 145.917 1.00 57.25 489 CYS B O 1
ATOM 8229 N N . GLY B 1 446 ? 183.542 170.997 147.100 1.00 57.32 490 GLY B N 1
ATOM 8230 C CA . GLY B 1 446 ? 183.895 172.404 147.151 1.00 51.58 490 GLY B CA 1
ATOM 8231 C C . GLY B 1 446 ? 185.190 172.649 147.894 1.00 52.34 490 GLY B C 1
ATOM 8232 O O . GLY B 1 446 ? 185.957 173.544 147.543 1.00 57.28 490 GLY B O 1
ATOM 8233 N N . GLY B 1 447 ? 185.449 171.860 148.932 1.00 50.72 491 GLY B N 1
ATOM 8234 C CA . GLY B 1 447 ? 186.729 171.950 149.604 1.00 48.47 491 GLY B CA 1
ATOM 8235 C C . GLY B 1 447 ? 187.871 171.549 148.698 1.00 52.44 491 GLY B C 1
ATOM 8236 O O . GLY B 1 447 ? 188.954 172.126 148.754 1.00 57.33 491 GLY B O 1
ATOM 8237 N N . SER B 1 448 ? 187.640 170.554 147.846 1.00 48.66 492 SER B N 1
ATOM 8238 C CA . SER B 1 448 ? 188.652 170.136 146.886 1.00 48.05 492 SER B CA 1
ATOM 8239 C C . SER B 1 448 ? 188.948 171.234 145.871 1.00 52.27 492 SER B C 1
ATOM 8240 O O . SER B 1 448 ? 190.113 171.507 145.571 1.00 56.52 492 SER B O 1
ATOM 8243 N N . LEU B 1 449 ? 187.911 171.875 145.334 1.00 49.69 493 LEU B N 1
ATOM 8244 C CA . LEU B 1 449 ? 188.123 172.950 144.371 1.00 45.42 493 LEU B CA 1
ATOM 8245 C C . LEU B 1 449 ? 188.830 174.130 145.012 1.00 51.48 493 LEU B C 1
ATOM 8246 O O . LEU B 1 449 ? 189.782 174.677 144.451 1.00 55.54 493 LEU B O 1
ATOM 8251 N N . ALA B 1 450 ? 188.383 174.532 146.199 1.00 54.11 494 ALA B N 1
ATOM 8252 C CA . ALA B 1 450 ? 188.995 175.675 146.861 1.00 49.78 494 ALA B CA 1
ATOM 8253 C C . ALA B 1 450 ? 190.446 175.393 147.205 1.00 52.61 494 ALA B C 1
ATOM 8254 O O . ALA B 1 450 ? 191.290 176.289 147.135 1.00 59.35 494 ALA B O 1
ATOM 8256 N N . LEU B 1 451 ? 190.758 174.155 147.582 1.00 48.99 495 LEU B N 1
ATOM 8257 C CA . LEU B 1 451 ? 192.145 173.806 147.862 1.00 49.38 495 LEU B CA 1
ATOM 8258 C C . LEU B 1 451 ? 193.004 173.927 146.613 1.00 54.93 495 LEU B C 1
ATOM 8259 O O . LEU B 1 451 ? 194.140 174.402 146.680 1.00 60.80 495 LEU B O 1
ATOM 8264 N N . MET B 1 452 ? 192.480 173.499 145.465 1.00 53.71 496 MET B N 1
ATOM 8265 C CA . MET B 1 452 ? 193.220 173.649 144.218 1.00 53.42 496 MET B CA 1
ATOM 8266 C C . MET B 1 452 ? 193.350 175.112 143.825 1.00 58.62 496 MET B C 1
ATOM 8267 O O . MET B 1 452 ? 194.429 175.558 143.425 1.00 64.90 496 MET B O 1
ATOM 8272 N N . ASP B 1 453 ? 192.266 175.877 143.949 1.00 58.82 497 ASP B N 1
ATOM 8273 C CA . ASP B 1 453 ? 192.310 177.297 143.624 1.00 59.42 497 ASP B CA 1
ATOM 8274 C C . ASP B 1 453 ? 193.280 178.045 144.523 1.00 60.56 497 ASP B C 1
ATOM 8275 O O . ASP B 1 453 ? 193.910 179.011 144.090 1.00 69.71 497 ASP B O 1
ATOM 8280 N N . SER B 1 454 ? 193.423 177.613 145.767 1.00 54.51 498 SER B N 1
ATOM 8281 C CA . SER B 1 454 ? 194.336 178.261 146.688 1.00 56.05 498 SER B CA 1
ATOM 8282 C C . SER B 1 454 ? 195.790 177.928 146.417 1.00 60.16 498 SER B C 1
ATOM 8283 O O . SER B 1 454 ? 196.669 178.610 146.948 1.00 71.26 498 SER B O 1
ATOM 8286 N N . GLY B 1 455 ? 196.069 176.908 145.618 1.00 58.68 499 GLY B N 1
ATOM 8287 C CA . GLY B 1 455 ? 197.434 176.538 145.334 1.00 62.67 499 GLY B CA 1
ATOM 8288 C C . GLY B 1 455 ? 198.011 175.455 146.212 1.00 64.35 499 GLY B C 1
ATOM 8289 O O . GLY B 1 455 ? 199.228 175.257 146.192 1.00 69.80 499 GLY B O 1
ATOM 8290 N N . VAL B 1 456 ? 197.193 174.767 146.998 1.00 62.14 500 VAL B N 1
ATOM 8291 C CA . VAL B 1 456 ? 197.667 173.637 147.792 1.00 59.38 500 VAL B CA 1
ATOM 8292 C C . VAL B 1 456 ? 197.857 172.447 146.863 1.00 62.14 500 VAL B C 1
ATOM 8293 O O . VAL B 1 456 ? 196.907 172.045 146.184 1.00 64.45 500 VAL B O 1
ATOM 8297 N N . PRO B 1 457 ? 199.037 171.854 146.802 1.00 63.15 501 PRO B N 1
ATOM 8298 C CA . PRO B 1 457 ? 199.264 170.746 145.857 1.00 61.64 501 PRO B CA 1
ATOM 8299 C C . PRO B 1 457 ? 198.698 169.425 146.361 1.00 63.74 501 PRO B C 1
ATOM 8300 O O . PRO B 1 457 ? 199.407 168.519 146.793 1.00 64.40 501 PRO B O 1
ATOM 8304 N N . ILE B 1 458 ? 197.374 169.304 146.315 1.00 62.10 502 ILE B N 1
ATOM 8305 C CA . ILE B 1 458 ? 196.740 168.061 146.715 1.00 57.07 502 ILE B CA 1
ATOM 8306 C C . ILE B 1 458 ? 197.016 166.997 145.662 1.00 57.30 502 ILE B C 1
ATOM 8307 O O . ILE B 1 458 ? 197.177 167.290 144.472 1.00 64.65 502 ILE B O 1
ATOM 8312 N N . SER B 1 459 ? 197.101 165.747 146.111 1.00 57.91 503 SER B N 1
ATOM 8313 C CA . SER B 1 459 ? 197.472 164.664 145.210 1.00 56.60 503 SER B CA 1
ATOM 8314 C C . SER B 1 459 ? 196.400 164.422 144.158 1.00 61.17 503 SER B C 1
ATOM 8315 O O . SER B 1 459 ? 196.718 164.126 143.003 1.00 66.78 503 SER B O 1
ATOM 8318 N N . SER B 1 460 ? 195.131 164.536 144.530 1.00 59.34 504 SER B N 1
ATOM 8319 C CA . SER B 1 460 ? 194.053 164.282 143.588 1.00 58.23 504 SER B CA 1
ATOM 8320 C C . SER B 1 460 ? 192.797 164.996 144.063 1.00 60.24 504 SER B C 1
ATOM 8321 O O . SER B 1 460 ? 192.657 165.321 145.239 1.00 64.12 504 SER B O 1
ATOM 8324 N N . ALA B 1 461 ? 191.886 165.229 143.128 1.00 57.45 505 ALA B N 1
ATOM 8325 C CA . ALA B 1 461 ? 190.606 165.829 143.463 1.00 51.52 505 ALA B CA 1
ATOM 8326 C C . ALA B 1 461 ? 189.716 164.824 144.183 1.00 55.83 505 ALA B C 1
ATOM 8327 O O . ALA B 1 461 ? 189.769 163.622 143.928 1.00 60.21 505 ALA B O 1
ATOM 8329 N N . VAL B 1 462 ? 188.887 165.331 145.088 1.00 54.42 506 VAL B N 1
ATOM 8330 C CA . VAL B 1 462 ? 188.000 164.514 145.905 1.00 48.87 506 VAL B CA 1
ATOM 8331 C C . VAL B 1 462 ? 186.567 164.921 145.613 1.00 49.88 506 VAL B C 1
ATOM 8332 O O . VAL B 1 462 ? 186.261 166.112 145.537 1.00 57.91 506 VAL B O 1
ATOM 8336 N N . ALA B 1 463 ? 185.700 163.939 145.434 1.00 50.11 507 ALA B N 1
ATOM 8337 C CA . ALA B 1 463 ? 184.275 164.176 145.310 1.00 51.21 507 ALA B CA 1
ATOM 8338 C C . ALA B 1 463 ? 183.518 163.192 146.186 1.00 55.29 507 ALA B C 1
ATOM 8339 O O . ALA B 1 463 ? 183.944 162.054 146.375 1.00 59.34 507 ALA B O 1
ATOM 8341 N N . GLY B 1 464 ? 182.382 163.637 146.714 1.00 51.27 508 GLY B N 1
ATOM 8342 C CA . GLY B 1 464 ? 181.541 162.787 147.519 1.00 47.58 508 GLY B CA 1
ATOM 8343 C C . GLY B 1 464 ? 180.130 162.777 146.973 1.00 51.60 508 GLY B C 1
ATOM 8344 O O . GLY B 1 464 ? 179.737 163.638 146.197 1.00 61.84 508 GLY B O 1
ATOM 8345 N N . VAL B 1 465 ? 179.371 161.768 147.387 1.00 50.80 509 VAL B N 1
ATOM 8346 C CA . VAL B 1 465 ? 177.990 161.612 146.954 1.00 53.74 509 VAL B CA 1
ATOM 8347 C C . VAL B 1 465 ? 177.243 160.825 148.016 1.00 52.91 509 VAL B C 1
ATOM 8348 O O . VAL B 1 465 ? 177.832 160.093 148.806 1.00 56.07 509 VAL B O 1
ATOM 8352 N N . ALA B 1 466 ? 175.933 161.002 148.049 1.00 50.72 510 ALA B N 1
ATOM 8353 C CA . ALA B 1 466 ? 175.070 160.300 148.981 1.00 47.49 510 ALA B CA 1
ATOM 8354 C C . ALA B 1 466 ? 174.161 159.361 148.208 1.00 55.38 510 ALA B C 1
ATOM 8355 O O . ALA B 1 466 ? 173.551 159.762 147.216 1.00 63.12 510 ALA B O 1
ATOM 8357 N N . ILE B 1 467 ? 174.068 158.120 148.667 1.00 51.66 511 ILE B N 1
ATOM 8358 C CA . ILE B 1 467 ? 173.252 157.096 148.032 1.00 49.28 511 ILE B CA 1
ATOM 8359 C C . ILE B 1 467 ? 172.096 156.779 148.964 1.00 52.64 511 ILE B C 1
ATOM 8360 O O . ILE B 1 467 ? 172.307 156.450 150.133 1.00 60.71 511 ILE B O 1
ATOM 8365 N N . GLY B 1 468 ? 170.879 156.897 148.456 1.00 55.46 512 GLY B N 1
ATOM 8366 C CA . GLY B 1 468 ? 169.703 156.532 149.209 1.00 53.63 512 GLY B CA 1
ATOM 8367 C C . GLY B 1 468 ? 169.265 155.112 148.933 1.00 56.10 512 GLY B C 1
ATOM 8368 O O . GLY B 1 468 ? 169.851 154.387 148.135 1.00 58.08 512 GLY B O 1
ATOM 8369 N N . LEU B 1 469 ? 168.195 154.717 149.608 1.00 54.03 513 LEU B N 1
ATOM 8370 C CA . LEU B 1 469 ? 167.693 153.358 149.505 1.00 55.57 513 LEU B CA 1
ATOM 8371 C C . LEU B 1 469 ? 166.209 153.345 149.809 1.00 59.05 513 LEU B C 1
ATOM 8372 O O . LEU B 1 469 ? 165.772 153.970 150.773 1.00 64.47 513 LEU B O 1
ATOM 8377 N N . VAL B 1 470 ? 165.441 152.641 148.988 1.00 58.43 514 VAL B N 1
ATOM 8378 C CA . VAL B 1 470 ? 164.032 152.388 149.257 1.00 62.97 514 VAL B CA 1
ATOM 8379 C C . VAL B 1 470 ? 163.810 150.889 149.154 1.00 62.50 514 VAL B C 1
ATOM 8380 O O . VAL B 1 470 ? 164.140 150.284 148.131 1.00 68.18 514 VAL B O 1
ATOM 8384 N N . THR B 1 471 ? 163.256 150.292 150.199 1.00 66.30 515 THR B N 1
ATOM 8385 C CA . THR B 1 471 ? 163.061 148.855 150.254 1.00 69.53 515 THR B CA 1
ATOM 8386 C C . THR B 1 471 ? 161.585 148.525 150.385 1.00 76.58 515 THR B C 1
ATOM 8387 O O . THR B 1 471 ? 160.773 149.355 150.792 1.00 80.26 515 THR B O 1
ATOM 8391 N N . LYS B 1 472 ? 161.250 147.294 150.019 1.00 82.11 516 LYS B N 1
ATOM 8392 C CA . LYS B 1 472 ? 159.918 146.742 150.218 1.00 91.42 516 LYS B CA 1
ATOM 8393 C C . LYS B 1 472 ? 160.037 145.534 151.132 1.00 99.47 516 LYS B C 1
ATOM 8394 O O . LYS B 1 472 ? 160.665 144.536 150.768 1.00 102.01 516 LYS B O 1
ATOM 8400 N N . THR B 1 473 ? 159.442 145.628 152.315 1.00 104.76 517 THR B N 1
ATOM 8401 C CA . THR B 1 473 ? 159.551 144.601 153.339 1.00 114.20 517 THR B CA 1
ATOM 8402 C C . THR B 1 473 ? 158.158 144.181 153.777 1.00 124.88 517 THR B C 1
ATOM 8403 O O . THR B 1 473 ? 157.312 145.034 154.060 1.00 129.71 517 THR B O 1
ATOM 8407 N N . ASP B 1 474 ? 157.920 142.881 153.821 1.00 131.34 518 ASP B N 1
ATOM 8408 C CA . ASP B 1 474 ? 156.650 142.378 154.332 1.00 140.67 518 ASP B CA 1
ATOM 8409 C C . ASP B 1 474 ? 156.701 142.299 155.854 1.00 145.00 518 ASP B C 1
ATOM 8410 O O . ASP B 1 474 ? 157.655 141.748 156.408 1.00 144.13 518 ASP B O 1
ATOM 8415 N N . PRO B 1 475 ? 155.716 142.858 156.557 1.00 149.45 519 PRO B N 1
ATOM 8416 C CA . PRO B 1 475 ? 155.747 142.813 158.027 1.00 153.83 519 PRO B CA 1
ATOM 8417 C C . PRO B 1 475 ? 155.700 141.406 158.596 1.00 154.97 519 PRO B C 1
ATOM 8418 O O . PRO B 1 475 ? 156.160 141.196 159.725 1.00 151.93 519 PRO B O 1
ATOM 8422 N N . GLU B 1 476 ? 155.164 140.436 157.854 1.00 155.86 520 GLU B N 1
ATOM 8423 C CA . GLU B 1 476 ? 155.031 139.082 158.379 1.00 158.84 520 GLU B CA 1
ATOM 8424 C C . GLU B 1 476 ? 156.364 138.354 158.463 1.00 158.45 520 GLU B C 1
ATOM 8425 O O . GLU B 1 476 ? 156.462 137.350 159.176 1.00 158.64 520 GLU B O 1
ATOM 8431 N N . LYS B 1 477 ? 157.375 138.824 157.761 1.00 157.38 521 LYS B N 1
ATOM 8432 C CA . LYS B 1 477 ? 158.678 138.172 157.763 1.00 154.34 521 LYS B CA 1
ATOM 8433 C C . LYS B 1 477 ? 159.809 139.108 158.156 1.00 150.74 521 LYS B C 1
ATOM 8434 O O . LYS B 1 477 ? 160.757 138.675 158.815 1.00 145.94 521 LYS B O 1
ATOM 8440 N N . GLY B 1 478 ? 159.731 140.380 157.778 1.00 148.90 522 GLY B N 1
ATOM 8441 C CA . GLY B 1 478 ? 160.785 141.327 158.057 1.00 142.37 522 GLY B CA 1
ATOM 8442 C C . GLY B 1 478 ? 161.920 141.335 157.060 1.00 137.43 522 GLY B C 1
ATOM 8443 O O . GLY B 1 478 ? 162.877 142.096 157.247 1.00 134.20 522 GLY B O 1
ATOM 8444 N N . GLU B 1 479 ? 161.849 140.525 156.010 1.00 135.45 523 GLU B N 1
ATOM 8445 C CA . GLU B 1 479 ? 162.916 140.445 155.027 1.00 127.74 523 GLU B CA 1
ATOM 8446 C C . GLU B 1 479 ? 162.720 141.478 153.924 1.00 122.86 523 GLU B C 1
ATOM 8447 O O . GLU B 1 479 ? 161.612 141.953 153.669 1.00 122.15 523 GLU B O 1
ATOM 8453 N N . ILE B 1 480 ? 163.821 141.815 153.262 1.00 117.07 524 ILE B N 1
ATOM 8454 C CA . ILE B 1 480 ? 163.804 142.761 152.154 1.00 104.91 524 ILE B CA 1
ATOM 8455 C C . ILE B 1 480 ? 163.541 141.990 150.870 1.00 104.06 524 ILE B C 1
ATOM 8456 O O . ILE B 1 480 ? 164.348 141.148 150.464 1.00 105.94 524 ILE B O 1
ATOM 8461 N N . GLU B 1 481 ? 162.415 142.283 150.224 1.00 103.67 525 GLU B N 1
ATOM 8462 C CA . GLU B 1 481 ? 162.095 141.633 148.960 1.00 102.91 525 GLU B CA 1
ATOM 8463 C C . GLU B 1 481 ? 162.857 142.272 147.810 1.00 99.56 525 GLU B C 1
ATOM 8464 O O . GLU B 1 481 ? 163.688 141.627 147.163 1.00 101.04 525 GLU B O 1
ATOM 8470 N N . ASP B 1 482 ? 162.593 143.547 147.548 1.00 91.04 526 ASP B N 1
ATOM 8471 C CA . ASP B 1 482 ? 163.293 144.271 146.504 1.00 84.48 526 ASP B CA 1
ATOM 8472 C C . ASP B 1 482 ? 163.573 145.684 146.983 1.00 79.49 526 ASP B C 1
ATOM 8473 O O . ASP B 1 482 ? 162.942 146.186 147.913 1.00 80.59 526 ASP B O 1
ATOM 8478 N N . TYR B 1 483 ? 164.542 146.316 146.336 1.00 73.39 527 TYR B N 1
ATOM 8479 C CA . TYR B 1 483 ? 165.036 147.599 146.793 1.00 63.70 527 TYR B CA 1
ATOM 8480 C C . TYR B 1 483 ? 165.544 148.381 145.597 1.00 61.52 527 TYR B C 1
ATOM 8481 O O . TYR B 1 483 ? 165.862 147.817 144.550 1.00 65.66 527 TYR B O 1
ATOM 8490 N N . ARG B 1 484 ? 165.625 149.692 145.771 1.00 59.95 528 ARG B N 1
ATOM 8491 C CA . ARG B 1 484 ? 166.198 150.581 144.777 1.00 58.35 528 ARG B CA 1
ATOM 8492 C C . ARG B 1 484 ? 167.242 151.445 145.453 1.00 56.38 528 ARG B C 1
ATOM 8493 O O . ARG B 1 484 ? 166.977 152.027 146.505 1.00 63.14 528 ARG B O 1
ATOM 8501 N N . LEU B 1 485 ? 168.413 151.539 144.850 1.00 54.99 529 LEU B N 1
ATOM 8502 C CA . LEU B 1 485 ? 169.444 152.451 145.308 1.00 54.42 529 LEU B CA 1
ATOM 8503 C C . LEU B 1 485 ? 169.381 153.720 144.471 1.00 57.01 529 LEU B C 1
ATOM 8504 O O . LEU B 1 485 ? 169.386 153.655 143.240 1.00 61.21 529 LEU B O 1
ATOM 8509 N N . LEU B 1 486 ? 169.312 154.866 145.137 1.00 55.57 530 LEU B N 1
ATOM 8510 C CA . LEU B 1 486 ? 169.151 156.155 144.480 1.00 53.87 530 LEU B CA 1
ATOM 8511 C C . LEU B 1 486 ? 170.443 156.947 144.580 1.00 54.79 530 LEU B C 1
ATOM 8512 O O . LEU B 1 486 ? 171.031 157.043 145.656 1.00 59.47 530 LEU B O 1
ATOM 8517 N N . THR B 1 487 ? 170.871 157.520 143.468 1.00 57.19 531 THR B N 1
ATOM 8518 C CA . THR B 1 487 ? 172.095 158.303 143.422 1.00 58.38 531 THR B CA 1
ATOM 8519 C C . THR B 1 487 ? 171.784 159.769 143.690 1.00 61.57 531 THR B C 1
ATOM 8520 O O . THR B 1 487 ? 170.872 160.329 143.082 1.00 66.22 531 THR B O 1
ATOM 8524 N N . ASP B 1 488 ? 172.535 160.386 144.603 1.00 61.40 532 ASP B N 1
ATOM 8525 C CA . ASP B 1 488 ? 172.463 161.827 144.846 1.00 62.57 532 ASP B CA 1
ATOM 8526 C C . ASP B 1 488 ? 171.050 162.249 145.264 1.00 64.16 532 ASP B C 1
ATOM 8527 O O . ASP B 1 488 ? 170.345 162.970 144.563 1.00 67.74 532 ASP B O 1
ATOM 8532 N N . ILE B 1 489 ? 170.651 161.762 146.437 1.00 61.97 533 ILE B N 1
ATOM 8533 C CA . ILE B 1 489 ? 169.266 161.904 146.864 1.00 61.71 533 ILE B CA 1
ATOM 8534 C C . ILE B 1 489 ? 168.951 163.343 147.250 1.00 66.11 533 ILE B C 1
ATOM 8535 O O . ILE B 1 489 ? 169.804 164.090 147.742 1.00 66.72 533 ILE B O 1
ATOM 8540 N N . LEU B 1 490 ? 167.699 163.729 147.037 1.00 64.64 534 LEU B N 1
ATOM 8541 C CA . LEU B 1 490 ? 167.172 164.964 147.581 1.00 60.06 534 LEU B CA 1
ATOM 8542 C C . LEU B 1 490 ? 166.900 164.796 149.068 1.00 66.57 534 LEU B C 1
ATOM 8543 O O . LEU B 1 490 ? 166.925 163.691 149.610 1.00 72.31 534 LEU B O 1
ATOM 8548 N N . GLY B 1 491 ? 166.616 165.914 149.729 1.00 66.56 535 GLY B N 1
ATOM 8549 C CA . GLY B 1 491 ? 166.281 165.852 151.138 1.00 62.52 535 GLY B CA 1
ATOM 8550 C C . GLY B 1 491 ? 165.051 165.009 151.402 1.00 64.55 535 GLY B C 1
ATOM 8551 O O . GLY B 1 491 ? 164.982 164.291 152.398 1.00 67.82 535 GLY B O 1
ATOM 8552 N N . ILE B 1 492 ? 164.067 165.078 150.508 1.00 64.74 536 ILE B N 1
ATOM 8553 C CA . ILE B 1 492 ? 162.849 164.306 150.701 1.00 64.32 536 ILE B CA 1
ATOM 8554 C C . ILE B 1 492 ? 163.121 162.813 150.554 1.00 67.30 536 ILE B C 1
ATOM 8555 O O . ILE B 1 492 ? 162.506 161.996 151.244 1.00 69.73 536 ILE B O 1
ATOM 8560 N N . GLU B 1 493 ? 164.041 162.430 149.671 1.00 69.14 537 GLU B N 1
ATOM 8561 C CA . GLU B 1 493 ? 164.380 161.021 149.526 1.00 65.06 537 GLU B CA 1
ATOM 8562 C C . GLU B 1 493 ? 165.139 160.503 150.736 1.00 68.49 537 GLU B C 1
ATOM 8563 O O . GLU B 1 493 ? 165.024 159.325 151.077 1.00 74.75 537 GLU B O 1
ATOM 8569 N N . ASP B 1 494 ? 165.932 161.353 151.382 1.00 70.34 538 ASP B N 1
ATOM 8570 C CA . ASP B 1 494 ? 166.539 160.973 152.652 1.00 70.34 538 ASP B CA 1
ATOM 8571 C C . ASP B 1 494 ? 165.491 160.864 153.750 1.00 73.34 538 ASP B C 1
ATOM 8572 O O . ASP B 1 494 ? 165.507 159.919 154.543 1.00 76.29 538 ASP B O 1
ATOM 8577 N N . TYR B 1 495 ? 164.568 161.821 153.802 1.00 72.15 539 TYR B N 1
ATOM 8578 C CA . TYR B 1 495 ? 163.555 161.832 154.846 1.00 70.99 539 TYR B CA 1
ATOM 8579 C C . TYR B 1 495 ? 162.636 160.626 154.740 1.00 74.14 539 TYR B C 1
ATOM 8580 O O . TYR B 1 495 ? 162.278 160.018 155.752 1.00 74.06 539 TYR B O 1
ATOM 8589 N N . ASN B 1 496 ? 162.241 160.263 153.526 1.00 75.71 540 ASN B N 1
ATOM 8590 C CA . ASN B 1 496 ? 161.346 159.138 153.312 1.00 69.81 540 ASN B CA 1
ATOM 8591 C C . ASN B 1 496 ? 162.083 157.844 153.008 1.00 69.39 540 ASN B C 1
ATOM 8592 O O . ASN B 1 496 ? 161.434 156.825 152.771 1.00 74.07 540 ASN B O 1
ATOM 8597 N N . GLY B 1 497 ? 163.405 157.856 153.008 1.00 69.05 541 GLY B N 1
ATOM 8598 C CA . GLY B 1 497 ? 164.191 156.711 152.609 1.00 63.65 541 GLY B CA 1
ATOM 8599 C C . GLY B 1 497 ? 164.602 155.833 153.768 1.00 69.45 541 GLY B C 1
ATOM 8600 O O . GLY B 1 497 ? 164.072 155.924 154.876 1.00 73.87 541 GLY B O 1
ATOM 8601 N N . ASP B 1 498 ? 165.574 154.968 153.499 1.00 68.49 542 ASP B N 1
ATOM 8602 C CA . ASP B 1 498 ? 166.032 153.997 154.473 1.00 65.20 542 ASP B CA 1
ATOM 8603 C C . ASP B 1 498 ? 167.478 154.170 154.889 1.00 65.27 542 ASP B C 1
ATOM 8604 O O . ASP B 1 498 ? 167.892 153.544 155.865 1.00 68.72 542 ASP B O 1
ATOM 8609 N N . MET B 1 499 ? 168.255 154.984 154.187 1.00 65.46 543 MET B N 1
ATOM 8610 C CA . MET B 1 499 ? 169.651 155.169 154.538 1.00 64.35 543 MET B CA 1
ATOM 8611 C C . MET B 1 499 ? 170.171 156.421 153.855 1.00 70.93 543 MET B C 1
ATOM 8612 O O . MET B 1 499 ? 169.607 156.892 152.866 1.00 75.02 543 MET B O 1
ATOM 8617 N N . ASP B 1 500 ? 171.248 156.964 154.412 1.00 70.61 544 ASP B N 1
ATOM 8618 C CA . ASP B 1 500 ? 171.944 158.128 153.868 1.00 67.83 544 ASP B CA 1
ATOM 8619 C C . ASP B 1 500 ? 173.406 157.723 153.752 1.00 65.46 544 ASP B C 1
ATOM 8620 O O . ASP B 1 500 ? 174.220 158.006 154.628 1.00 70.35 544 ASP B O 1
ATOM 8625 N N . PHE B 1 501 ? 173.731 157.064 152.648 1.00 57.48 545 PHE B N 1
ATOM 8626 C CA . PHE B 1 501 ? 175.017 156.405 152.445 1.00 53.37 545 PHE B CA 1
ATOM 8627 C C . PHE B 1 501 ? 175.983 157.385 151.797 1.00 54.11 545 PHE B C 1
ATOM 8628 O O . PHE B 1 501 ? 176.111 157.441 150.579 1.00 57.33 545 PHE B O 1
ATOM 8636 N N . LYS B 1 502 ? 176.683 158.157 152.613 1.00 49.55 546 LYS B N 1
ATOM 8637 C CA . LYS B 1 502 ? 177.600 159.167 152.108 1.00 46.76 546 LYS B CA 1
ATOM 8638 C C . LYS B 1 502 ? 178.991 158.575 151.979 1.00 46.37 546 LYS B C 1
ATOM 8639 O O . LYS B 1 502 ? 179.544 158.073 152.957 1.00 53.98 546 LYS B O 1
ATOM 8645 N N . ILE B 1 503 ? 179.560 158.643 150.784 1.00 45.88 547 ILE B N 1
ATOM 8646 C CA . ILE B 1 503 ? 180.887 158.104 150.530 1.00 49.05 547 ILE B CA 1
ATOM 8647 C C . ILE B 1 503 ? 181.640 159.067 149.627 1.00 48.43 547 ILE B C 1
ATOM 8648 O O . ILE B 1 503 ? 181.057 159.675 148.727 1.00 53.90 547 ILE B O 1
ATOM 8653 N N . ALA B 1 504 ? 182.927 159.235 149.890 1.00 44.65 548 ALA B N 1
ATOM 8654 C CA . ALA B 1 504 ? 183.751 160.161 149.145 1.00 41.43 548 ALA B CA 1
ATOM 8655 C C . ALA B 1 504 ? 185.069 159.500 148.791 1.00 49.88 548 ALA B C 1
ATOM 8656 O O . ALA B 1 504 ? 185.518 158.573 149.461 1.00 55.84 548 ALA B O 1
ATOM 8658 N N . GLY B 1 505 ? 185.687 159.984 147.727 1.00 48.74 549 GLY B N 1
ATOM 8659 C CA . GLY B 1 505 ? 187.007 159.505 147.375 1.00 49.97 549 GLY B CA 1
ATOM 8660 C C . GLY B 1 505 ? 187.489 160.146 146.099 1.00 53.31 549 GLY B C 1
ATOM 8661 O O . GLY B 1 505 ? 186.782 160.925 145.459 1.00 57.45 549 GLY B O 1
ATOM 8662 N N . THR B 1 506 ? 188.721 159.808 145.742 1.00 59.53 550 THR B N 1
ATOM 8663 C CA . THR B 1 506 ? 189.296 160.225 144.478 1.00 59.22 550 THR B CA 1
ATOM 8664 C C . THR B 1 506 ? 188.787 159.325 143.361 1.00 60.63 550 THR B C 1
ATOM 8665 O O . THR B 1 506 ? 187.977 158.425 143.574 1.00 62.56 550 THR B O 1
ATOM 8669 N N . ASN B 1 507 ? 189.271 159.564 142.146 1.00 63.07 551 ASN B N 1
ATOM 8670 C CA . ASN B 1 507 ? 188.819 158.757 141.025 1.00 69.51 551 ASN B CA 1
ATOM 8671 C C . ASN B 1 507 ? 189.364 157.339 141.063 1.00 70.36 551 ASN B C 1
ATOM 8672 O O . ASN B 1 507 ? 188.901 156.499 140.288 1.00 75.88 551 ASN B O 1
ATOM 8677 N N . LYS B 1 508 ? 190.309 157.040 141.950 1.00 67.49 552 LYS B N 1
ATOM 8678 C CA . LYS B 1 508 ? 190.876 155.701 142.021 1.00 67.91 552 LYS B CA 1
ATOM 8679 C C . LYS B 1 508 ? 190.846 155.112 143.427 1.00 66.20 552 LYS B C 1
ATOM 8680 O O . LYS B 1 508 ? 191.620 154.199 143.716 1.00 72.93 552 LYS B O 1
ATOM 8686 N N . GLY B 1 509 ? 189.977 155.593 144.307 1.00 60.61 553 GLY B N 1
ATOM 8687 C CA . GLY B 1 509 ? 189.961 155.049 145.652 1.00 56.34 553 GLY B CA 1
ATOM 8688 C C . GLY B 1 509 ? 188.888 155.685 146.503 1.00 57.56 553 GLY B C 1
ATOM 8689 O O . GLY B 1 509 ? 188.158 156.577 146.068 1.00 62.97 553 GLY B O 1
ATOM 8690 N N . ILE B 1 510 ? 188.815 155.210 147.740 1.00 54.95 554 ILE B N 1
ATOM 8691 C CA . ILE B 1 510 ? 187.826 155.643 148.716 1.00 50.93 554 ILE B CA 1
ATOM 8692 C C . ILE B 1 510 ? 188.557 156.282 149.884 1.00 52.97 554 ILE B C 1
ATOM 8693 O O . ILE B 1 510 ? 189.543 155.730 150.379 1.00 58.81 554 ILE B O 1
ATOM 8698 N N . THR B 1 511 ? 188.081 157.441 150.320 1.00 49.74 555 THR B N 1
ATOM 8699 C CA . THR B 1 511 ? 188.697 158.142 151.434 1.00 49.75 555 THR B CA 1
ATOM 8700 C C . THR B 1 511 ? 187.826 158.212 152.674 1.00 51.29 555 THR B C 1
ATOM 8701 O O . THR B 1 511 ? 188.359 158.250 153.778 1.00 58.32 555 THR B O 1
ATOM 8705 N N . ALA B 1 512 ? 186.508 158.226 152.532 1.00 49.16 556 ALA B N 1
ATOM 8706 C CA . ALA B 1 512 ? 185.655 158.339 153.701 1.00 45.30 556 ALA B CA 1
ATOM 8707 C C . ALA B 1 512 ? 184.298 157.745 153.387 1.00 47.09 556 ALA B C 1
ATOM 8708 O O . ALA B 1 512 ? 183.875 157.693 152.235 1.00 53.50 556 ALA B O 1
ATOM 8710 N N . LEU B 1 513 ? 183.622 157.302 154.438 1.00 48.02 557 LEU B N 1
ATOM 8711 C CA . LEU B 1 513 ? 182.308 156.700 154.309 1.00 46.69 557 LEU B CA 1
ATOM 8712 C C . LEU B 1 513 ? 181.568 156.872 155.623 1.00 54.57 557 LEU B C 1
ATOM 8713 O O . LEU B 1 513 ? 182.160 156.744 156.692 1.00 60.04 557 LEU B O 1
ATOM 8718 N N . GLN B 1 514 ? 180.282 157.176 155.536 1.00 51.66 558 GLN B N 1
ATOM 8719 C CA . GLN B 1 514 ? 179.443 157.249 156.723 1.00 48.21 558 GLN B CA 1
ATOM 8720 C C . GLN B 1 514 ? 178.049 156.800 156.307 1.00 52.60 558 GLN B C 1
ATOM 8721 O O . GLN B 1 514 ? 177.336 157.541 155.631 1.00 60.17 558 GLN B O 1
ATOM 8727 N N . ALA B 1 515 ? 177.677 155.591 156.695 1.00 54.20 559 ALA B N 1
ATOM 8728 C CA . ALA B 1 515 ? 176.366 155.045 156.387 1.00 54.82 559 ALA B CA 1
ATOM 8729 C C . ALA B 1 515 ? 175.449 155.266 157.578 1.00 65.34 559 ALA B C 1
ATOM 8730 O O . ALA B 1 515 ? 175.698 154.738 158.665 1.00 66.65 559 ALA B O 1
ATOM 8732 N N . ASP B 1 516 ? 174.396 156.040 157.372 1.00 68.70 560 ASP B N 1
ATOM 8733 C CA . ASP B 1 516 ? 173.408 156.339 158.399 1.00 68.27 560 ASP B CA 1
ATOM 8734 C C . ASP B 1 516 ? 172.154 155.556 158.037 1.00 69.20 560 ASP B C 1
ATOM 8735 O O . ASP B 1 516 ? 171.296 156.039 157.303 1.00 75.31 560 ASP B O 1
ATOM 8740 N N . ILE B 1 517 ? 172.051 154.348 158.562 1.00 63.74 561 ILE B N 1
ATOM 8741 C CA . ILE B 1 517 ? 170.975 153.433 158.211 1.00 60.04 561 ILE B CA 1
ATOM 8742 C C . ILE B 1 517 ? 169.819 153.628 159.177 1.00 60.27 561 ILE B C 1
ATOM 8743 O O . ILE B 1 517 ? 170.003 153.588 160.395 1.00 67.45 561 ILE B O 1
ATOM 8748 N N . LYS B 1 518 ? 168.628 153.849 158.638 1.00 60.68 562 LYS B N 1
ATOM 8749 C CA . LYS B 1 518 ? 167.437 153.973 159.461 1.00 58.89 562 LYS B CA 1
ATOM 8750 C C . LYS B 1 518 ? 166.693 152.661 159.637 1.00 64.93 562 LYS B C 1
ATOM 8751 O O . LYS B 1 518 ? 165.835 152.567 160.518 1.00 71.14 562 LYS B O 1
ATOM 8757 N N . LEU B 1 519 ? 166.978 151.665 158.818 1.00 67.48 563 LEU B N 1
ATOM 8758 C CA . LEU B 1 519 ? 166.404 150.346 158.995 1.00 66.68 563 LEU B CA 1
ATOM 8759 C C . LEU B 1 519 ? 167.104 149.620 160.137 1.00 69.67 563 LEU B C 1
ATOM 8760 O O . LEU B 1 519 ? 168.225 149.968 160.509 1.00 71.76 563 LEU B O 1
ATOM 8765 N N . PRO B 1 520 ? 166.463 148.616 160.722 1.00 68.28 564 PRO B N 1
ATOM 8766 C CA . PRO B 1 520 ? 167.143 147.786 161.731 1.00 61.84 564 PRO B CA 1
ATOM 8767 C C . PRO B 1 520 ? 168.110 146.785 161.109 1.00 63.81 564 PRO B C 1
ATOM 8768 O O . PRO B 1 520 ? 168.023 145.578 161.322 1.00 67.44 564 PRO B O 1
ATOM 8772 N N . GLY B 1 521 ? 169.058 147.296 160.333 1.00 62.89 565 GLY B N 1
ATOM 8773 C CA . GLY B 1 521 ? 170.022 146.460 159.651 1.00 60.73 565 GLY B CA 1
ATOM 8774 C C . GLY B 1 521 ? 169.704 146.258 158.187 1.00 62.69 565 GLY B C 1
ATOM 8775 O O . GLY B 1 521 ? 168.536 146.181 157.810 1.00 67.25 565 GLY B O 1
ATOM 8776 N N . ILE B 1 522 ? 170.735 146.189 157.352 1.00 60.95 566 ILE B N 1
ATOM 8777 C CA . ILE B 1 522 ? 170.572 145.908 155.929 1.00 56.40 566 ILE B CA 1
ATOM 8778 C C . ILE B 1 522 ? 171.590 144.849 155.528 1.00 61.85 566 ILE B C 1
ATOM 8779 O O . ILE B 1 522 ? 172.656 144.753 156.148 1.00 66.16 566 ILE B O 1
ATOM 8784 N N . PRO B 1 523 ? 171.311 144.042 154.512 1.00 64.46 567 PRO B N 1
ATOM 8785 C CA . PRO B 1 523 ? 172.255 142.997 154.113 1.00 59.40 567 PRO B CA 1
ATOM 8786 C C . PRO B 1 523 ? 173.528 143.580 153.530 1.00 60.06 567 PRO B C 1
ATOM 8787 O O . PRO B 1 523 ? 173.562 144.701 153.028 1.00 65.91 567 PRO B O 1
ATOM 8791 N N . ILE B 1 524 ? 174.589 142.778 153.592 1.00 58.19 568 ILE B N 1
ATOM 8792 C CA . ILE B 1 524 ? 175.882 143.201 153.066 1.00 63.44 568 ILE B CA 1
ATOM 8793 C C . ILE B 1 524 ? 175.814 143.436 151.563 1.00 68.71 568 ILE B C 1
ATOM 8794 O O . ILE B 1 524 ? 176.507 144.308 151.031 1.00 71.23 568 ILE B O 1
ATOM 8799 N N . LYS B 1 525 ? 174.994 142.661 150.855 1.00 67.44 569 LYS B N 1
ATOM 8800 C CA . LYS B 1 525 ? 174.890 142.816 149.408 1.00 64.22 569 LYS B CA 1
ATOM 8801 C C . LYS B 1 525 ? 174.420 144.213 149.028 1.00 66.13 569 LYS B C 1
ATOM 8802 O O . LYS B 1 525 ? 174.928 144.806 148.073 1.00 70.35 569 LYS B O 1
ATOM 8808 N N . ILE B 1 526 ? 173.451 144.754 149.763 1.00 63.07 570 ILE B N 1
ATOM 8809 C CA . ILE B 1 526 ? 172.977 146.106 149.490 1.00 62.93 570 ILE B CA 1
ATOM 8810 C C . ILE B 1 526 ? 174.094 147.116 149.698 1.00 62.35 570 ILE B C 1
ATOM 8811 O O . ILE B 1 526 ? 174.254 148.056 148.915 1.00 66.33 570 ILE B O 1
ATOM 8816 N N . VAL B 1 527 ? 174.883 146.942 150.756 1.00 58.49 571 VAL B N 1
ATOM 8817 C CA . VAL B 1 527 ? 176.003 147.841 151.008 1.00 57.38 571 VAL B CA 1
ATOM 8818 C C . VAL B 1 527 ? 177.012 147.758 149.878 1.00 59.24 571 VAL B C 1
ATOM 8819 O O . VAL B 1 527 ? 177.572 148.771 149.453 1.00 66.50 571 VAL B O 1
ATOM 8823 N N . MET B 1 528 ? 177.278 146.547 149.388 1.00 61.78 572 MET B N 1
ATOM 8824 C CA . MET B 1 528 ? 178.257 146.375 148.321 1.00 61.93 572 MET B CA 1
ATOM 8825 C C . MET B 1 528 ? 177.823 147.089 147.052 1.00 59.90 572 MET B C 1
ATOM 8826 O O . MET B 1 528 ? 178.631 147.753 146.395 1.00 63.98 572 MET B O 1
ATOM 8831 N N . GLU B 1 529 ? 176.550 146.973 146.696 1.00 55.78 573 GLU B N 1
ATOM 8832 C CA . GLU B 1 529 ? 176.057 147.625 145.495 1.00 56.18 573 GLU B CA 1
ATOM 8833 C C . GLU B 1 529 ? 176.019 149.134 145.649 1.00 59.04 573 GLU B C 1
ATOM 8834 O O . GLU B 1 529 ? 176.218 149.855 144.670 1.00 61.74 573 GLU B O 1
ATOM 8840 N N . ALA B 1 530 ? 175.748 149.628 146.855 1.00 56.57 574 ALA B N 1
ATOM 8841 C CA . ALA B 1 530 ? 175.766 151.066 147.082 1.00 52.56 574 ALA B CA 1
ATOM 8842 C C . ALA B 1 530 ? 177.164 151.631 146.896 1.00 55.28 574 ALA B C 1
ATOM 8843 O O . ALA B 1 530 ? 177.329 152.721 146.346 1.00 58.70 574 ALA B O 1
ATOM 8845 N N . ILE B 1 531 ? 178.184 150.904 147.343 1.00 57.45 575 ILE B N 1
ATOM 8846 C CA . ILE B 1 531 ? 179.555 151.356 147.143 1.00 56.09 575 ILE B CA 1
ATOM 8847 C C . ILE B 1 531 ? 179.890 151.393 145.660 1.00 58.40 575 ILE B C 1
ATOM 8848 O O . ILE B 1 531 ? 180.556 152.318 145.183 1.00 61.35 575 ILE B O 1
ATOM 8853 N N . GLN B 1 532 ? 179.454 150.384 144.912 1.00 60.37 576 GLN B N 1
ATOM 8854 C CA . GLN B 1 532 ? 179.724 150.364 143.481 1.00 59.94 576 GLN B CA 1
ATOM 8855 C C . GLN B 1 532 ? 178.951 151.456 142.756 1.00 59.70 576 GLN B C 1
ATOM 8856 O O . GLN B 1 532 ? 179.511 152.164 141.914 1.00 62.66 576 GLN B O 1
ATOM 8862 N N . GLN B 1 533 ? 177.668 151.614 143.073 1.00 55.98 577 GLN B N 1
ATOM 8863 C CA . GLN B 1 533 ? 176.864 152.632 142.413 1.00 52.97 577 GLN B CA 1
ATOM 8864 C C . GLN B 1 533 ? 177.411 154.022 142.686 1.00 55.02 577 GLN B C 1
ATOM 8865 O O . GLN B 1 533 ? 177.445 154.872 141.794 1.00 58.88 577 GLN B O 1
ATOM 8871 N N . ALA B 1 534 ? 177.844 154.270 143.915 1.00 54.58 578 ALA B N 1
ATOM 8872 C CA . ALA B 1 534 ? 178.445 155.549 144.246 1.00 52.16 578 ALA B CA 1
ATOM 8873 C C . ALA B 1 534 ? 179.769 155.764 143.541 1.00 56.36 578 ALA B C 1
ATOM 8874 O O . ALA B 1 534 ? 180.183 156.911 143.374 1.00 63.38 578 ALA B O 1
ATOM 8876 N N . SER B 1 535 ? 180.452 154.694 143.148 1.00 56.04 579 SER B N 1
ATOM 8877 C CA . SER B 1 535 ? 181.694 154.848 142.403 1.00 59.13 579 SER B CA 1
ATOM 8878 C C . SER B 1 535 ? 181.447 155.464 141.034 1.00 62.88 579 SER B C 1
ATOM 8879 O O . SER B 1 535 ? 182.219 156.312 140.580 1.00 62.59 579 SER B O 1
ATOM 8882 N N . VAL B 1 536 ? 180.385 155.037 140.356 1.00 62.01 580 VAL B N 1
ATOM 8883 C CA . VAL B 1 536 ? 180.055 155.599 139.053 1.00 58.32 580 VAL B CA 1
ATOM 8884 C C . VAL B 1 536 ? 179.677 157.067 139.179 1.00 62.75 580 VAL B C 1
ATOM 8885 O O . VAL B 1 536 ? 180.134 157.906 138.398 1.00 67.96 580 VAL B O 1
ATOM 8889 N N . ALA B 1 537 ? 178.843 157.404 140.163 1.00 60.96 581 ALA B N 1
ATOM 8890 C CA . ALA B 1 537 ? 178.462 158.796 140.361 1.00 63.17 581 ALA B CA 1
ATOM 8891 C C . ALA B 1 537 ? 179.673 159.659 140.676 1.00 63.85 581 ALA B C 1
ATOM 8892 O O . ALA B 1 537 ? 179.774 160.795 140.205 1.00 68.60 581 ALA B O 1
ATOM 8894 N N . LYS B 1 538 ? 180.605 159.134 141.467 1.00 60.62 582 LYS B N 1
ATOM 8895 C CA . LYS B 1 538 ? 181.771 159.916 141.847 1.00 58.44 582 LYS B CA 1
ATOM 8896 C C . LYS B 1 538 ? 182.611 160.278 140.635 1.00 61.14 582 LYS B C 1
ATOM 8897 O O . LYS B 1 538 ? 183.129 161.394 140.543 1.00 66.57 582 LYS B O 1
ATOM 8903 N N . LYS B 1 539 ? 182.762 159.349 139.693 1.00 59.26 583 LYS B N 1
ATOM 8904 C CA . LYS B 1 539 ? 183.559 159.638 138.509 1.00 61.68 583 LYS B CA 1
ATOM 8905 C C . LYS B 1 539 ? 182.920 160.729 137.662 1.00 64.21 583 LYS B C 1
ATOM 8906 O O . LYS B 1 539 ? 183.622 161.577 137.106 1.00 68.98 583 LYS B O 1
ATOM 8912 N N . GLU B 1 540 ? 181.593 160.726 137.553 1.00 61.58 584 GLU B N 1
ATOM 8913 C CA . GLU B 1 540 ? 180.917 161.778 136.805 1.00 62.22 584 GLU B CA 1
ATOM 8914 C C . GLU B 1 540 ? 181.120 163.139 137.453 1.00 62.73 584 GLU B C 1
ATOM 8915 O O . GLU B 1 540 ? 181.369 164.130 136.762 1.00 67.21 584 GLU B O 1
ATOM 8921 N N . ILE B 1 541 ? 181.010 163.210 138.779 1.00 62.29 585 ILE B N 1
ATOM 8922 C CA . ILE B 1 541 ? 181.204 164.479 139.470 1.00 56.12 585 ILE B CA 1
ATOM 8923 C C . ILE B 1 541 ? 182.622 164.982 139.267 1.00 57.25 585 ILE B C 1
ATOM 8924 O O . ILE B 1 541 ? 182.843 166.171 139.029 1.00 61.74 585 ILE B O 1
ATOM 8929 N N . LEU B 1 542 ? 183.604 164.089 139.343 1.00 56.95 586 LEU B N 1
ATOM 8930 C CA . LEU B 1 542 ? 184.984 164.503 139.135 1.00 58.00 586 LEU B CA 1
ATOM 8931 C C . LEU B 1 542 ? 185.220 165.019 137.722 1.00 63.01 586 LEU B C 1
ATOM 8932 O O . LEU B 1 542 ? 186.104 165.854 137.513 1.00 65.60 586 LEU B O 1
ATOM 8937 N N . GLN B 1 543 ? 184.461 164.531 136.740 1.00 64.69 587 GLN B N 1
ATOM 8938 C CA . GLN B 1 543 ? 184.585 165.064 135.386 1.00 63.08 587 GLN B CA 1
ATOM 8939 C C . GLN B 1 543 ? 184.105 166.506 135.312 1.00 63.99 587 GLN B C 1
ATOM 8940 O O . GLN B 1 543 ? 184.751 167.348 134.685 1.00 69.12 587 GLN B O 1
ATOM 8946 N N . ILE B 1 544 ? 182.970 166.805 135.939 1.00 61.84 588 ILE B N 1
ATOM 8947 C CA . ILE B 1 544 ? 182.465 168.172 135.952 1.00 58.46 588 ILE B CA 1
ATOM 8948 C C . ILE B 1 544 ? 183.415 169.090 136.708 1.00 59.30 588 ILE B C 1
ATOM 8949 O O . ILE B 1 544 ? 183.731 170.189 136.244 1.00 64.33 588 ILE B O 1
ATOM 8954 N N . MET B 1 545 ? 183.895 168.658 137.874 1.00 56.78 589 MET B N 1
ATOM 8955 C CA . MET B 1 545 ? 184.811 169.494 138.637 1.00 56.12 589 MET B CA 1
ATOM 8956 C C . MET B 1 545 ? 186.101 169.749 137.881 1.00 61.08 589 MET B C 1
ATOM 8957 O O . MET B 1 545 ? 186.687 170.826 138.008 1.00 68.22 589 MET B O 1
ATOM 8962 N N . ASN B 1 546 ? 186.568 168.778 137.100 1.00 58.22 590 ASN B N 1
ATOM 8963 C CA . ASN B 1 546 ? 187.839 168.955 136.412 1.00 63.31 590 ASN B CA 1
ATOM 8964 C C . ASN B 1 546 ? 187.750 170.013 135.324 1.00 63.54 590 ASN B C 1
ATOM 8965 O O . ASN B 1 546 ? 188.761 170.632 134.981 1.00 65.47 590 ASN B O 1
ATOM 8970 N N . LYS B 1 547 ? 186.561 170.237 134.773 1.00 60.09 591 LYS B N 1
ATOM 8971 C CA . LYS B 1 547 ? 186.397 171.306 133.797 1.00 59.33 591 LYS B CA 1
ATOM 8972 C C . LYS B 1 547 ? 186.624 172.673 134.428 1.00 62.62 591 LYS B C 1
ATOM 8973 O O . LYS B 1 547 ? 187.252 173.545 133.820 1.00 65.25 591 LYS B O 1
ATOM 8979 N N . THR B 1 548 ? 186.121 172.882 135.644 1.00 62.99 592 THR B N 1
ATOM 8980 C CA . THR B 1 548 ? 186.322 174.157 136.324 1.00 61.20 592 THR B CA 1
ATOM 8981 C C . THR B 1 548 ? 187.786 174.365 136.687 1.00 60.48 592 THR B C 1
ATOM 8982 O O . THR B 1 548 ? 188.368 175.409 136.385 1.00 66.82 592 THR B O 1
ATOM 8986 N N . ILE B 1 549 ? 188.396 173.382 137.334 1.00 59.96 593 ILE B N 1
ATOM 8987 C CA . ILE B 1 549 ? 189.824 173.411 137.616 1.00 60.62 593 ILE B CA 1
ATOM 8988 C C . ILE B 1 549 ? 190.290 171.971 137.752 1.00 63.77 593 ILE B C 1
ATOM 8989 O O . ILE B 1 549 ? 189.642 171.157 138.415 1.00 68.61 593 ILE B O 1
ATOM 8994 N N . SER B 1 550 ? 191.399 171.636 137.105 1.00 66.32 594 SER B N 1
ATOM 8995 C CA . SER B 1 550 ? 191.878 170.264 137.079 1.00 65.42 594 SER B CA 1
ATOM 8996 C C . SER B 1 550 ? 193.160 170.046 137.859 1.00 67.38 594 SER B C 1
ATOM 8997 O O . SER B 1 550 ? 193.380 168.944 138.357 1.00 71.28 594 SER B O 1
ATOM 9000 N N . LYS B 1 551 ? 194.009 171.054 137.972 1.00 66.49 595 LYS B N 1
ATOM 9001 C CA . LYS B 1 551 ? 195.238 170.927 138.729 1.00 66.16 595 LYS B CA 1
ATOM 9002 C C . LYS B 1 551 ? 195.411 172.141 139.623 1.00 67.40 595 LYS B C 1
ATOM 9003 O O . LYS B 1 551 ? 194.901 173.219 139.313 1.00 70.29 595 LYS B O 1
ATOM 9009 N N . PRO B 1 552 ? 196.114 171.995 140.739 1.00 67.13 596 PRO B N 1
ATOM 9010 C CA . PRO B 1 552 ? 196.316 173.140 141.627 1.00 68.32 596 PRO B CA 1
ATOM 9011 C C . PRO B 1 552 ? 197.062 174.259 140.927 1.00 71.78 596 PRO B C 1
ATOM 9012 O O . PRO B 1 552 ? 197.917 174.027 140.073 1.00 76.77 596 PRO B O 1
ATOM 9016 N N . ARG B 1 553 ? 196.721 175.487 141.299 1.00 70.60 597 ARG B N 1
ATOM 9017 C CA . ARG B 1 553 ? 197.394 176.639 140.732 1.00 71.59 597 ARG B CA 1
ATOM 9018 C C . ARG B 1 553 ? 198.880 176.584 141.047 1.00 79.93 597 ARG B C 1
ATOM 9019 O O . ARG B 1 553 ? 199.296 176.111 142.105 1.00 80.12 597 ARG B O 1
ATOM 9027 N N . ALA B 1 554 ? 199.682 177.063 140.096 1.00 83.64 598 ALA B N 1
ATOM 9028 C CA . ALA B 1 554 ? 201.127 176.888 140.169 1.00 87.05 598 ALA B CA 1
ATOM 9029 C C . ALA B 1 554 ? 201.716 177.512 141.421 1.00 90.37 598 ALA B C 1
ATOM 9030 O O . ALA B 1 554 ? 202.777 177.086 141.887 1.00 94.11 598 ALA B O 1
ATOM 9032 N N . SER B 1 555 ? 201.050 178.513 141.982 1.00 88.12 599 SER B N 1
ATOM 9033 C CA . SER B 1 555 ? 201.530 179.147 143.196 1.00 89.85 599 SER B CA 1
ATOM 9034 C C . SER B 1 555 ? 200.341 179.700 143.958 1.00 86.67 599 SER B C 1
ATOM 9035 O O . SER B 1 555 ? 199.237 179.819 143.426 1.00 83.30 599 SER B O 1
ATOM 9038 N N . ARG B 1 556 ? 200.578 180.027 145.220 1.00 84.83 600 ARG B N 1
ATOM 9039 C CA . ARG B 1 556 ? 199.558 180.689 146.006 1.00 82.89 600 ARG B CA 1
ATOM 9040 C C . ARG B 1 556 ? 199.337 182.104 145.488 1.00 86.30 600 ARG B C 1
ATOM 9041 O O . ARG B 1 556 ? 200.171 182.671 144.782 1.00 91.29 600 ARG B O 1
ATOM 9049 N N . LYS B 1 557 ? 198.192 182.674 145.845 1.00 84.60 601 LYS B N 1
ATOM 9050 C CA . LYS B 1 557 ? 197.882 184.030 145.418 1.00 87.56 601 LYS B CA 1
ATOM 9051 C C . LYS B 1 557 ? 198.917 185.007 145.957 1.00 91.34 601 LYS B C 1
ATOM 9052 O O . LYS B 1 557 ? 199.450 184.832 147.055 1.00 90.00 601 LYS B O 1
ATOM 9058 N N . GLU B 1 558 ? 199.217 186.032 145.161 1.00 93.60 602 GLU B N 1
ATOM 9059 C CA . GLU B 1 558 ? 200.275 186.966 145.519 1.00 94.72 602 GLU B CA 1
ATOM 9060 C C . GLU B 1 558 ? 199.946 187.765 146.769 1.00 93.62 602 GLU B C 1
ATOM 9061 O O . GLU B 1 558 ? 200.863 188.238 147.444 1.00 93.65 602 GLU B O 1
ATOM 9067 N N . ASN B 1 559 ? 198.667 187.918 147.100 1.00 93.51 603 ASN B N 1
ATOM 9068 C CA . ASN B 1 559 ? 198.261 188.607 148.314 1.00 92.68 603 ASN B CA 1
ATOM 9069 C C . ASN B 1 559 ? 198.016 187.649 149.471 1.00 93.13 603 ASN B C 1
ATOM 9070 O O . ASN B 1 559 ? 197.254 187.973 150.385 1.00 95.92 603 ASN B O 1
ATOM 9075 N N . GLY B 1 560 ? 198.634 186.474 149.444 1.00 88.99 604 GLY B N 1
ATOM 9076 C CA . GLY B 1 560 ? 198.510 185.525 150.519 1.00 84.88 604 GLY B CA 1
ATOM 9077 C C . GLY B 1 560 ? 199.535 185.768 151.603 1.00 85.80 604 GLY B C 1
ATOM 9078 O O . GLY B 1 560 ? 200.272 186.755 151.580 1.00 88.52 604 GLY B O 1
ATOM 9079 N N . PRO B 1 561 ? 199.604 184.866 152.574 1.00 84.39 605 PRO B N 1
ATOM 9080 C CA . PRO B 1 561 ? 200.511 185.068 153.703 1.00 82.77 605 PRO B CA 1
ATOM 9081 C C . PRO B 1 561 ? 201.961 184.926 153.291 1.00 84.07 605 PRO B C 1
ATOM 9082 O O . PRO B 1 561 ? 202.294 184.248 152.318 1.00 86.74 605 PRO B O 1
ATOM 9086 N N . VAL B 1 562 ? 202.826 185.579 154.055 1.00 83.84 606 VAL B N 1
ATOM 9087 C CA . VAL B 1 562 ? 204.262 185.552 153.828 1.00 87.59 606 VAL B CA 1
ATOM 9088 C C . VAL B 1 562 ? 204.959 185.330 155.158 1.00 89.57 606 VAL B C 1
ATOM 9089 O O . VAL B 1 562 ? 204.507 185.820 156.197 1.00 90.36 606 VAL B O 1
ATOM 9093 N N . VAL B 1 563 ? 206.055 184.584 155.125 1.00 91.03 607 VAL B N 1
ATOM 9094 C CA . VAL B 1 563 ? 206.875 184.324 156.298 1.00 95.88 607 VAL B CA 1
ATOM 9095 C C . VAL B 1 563 ? 208.300 184.730 155.978 1.00 103.91 607 VAL B C 1
ATOM 9096 O O . VAL B 1 563 ? 208.861 184.282 154.974 1.00 107.78 607 VAL B O 1
ATOM 9100 N N . GLU B 1 564 ? 208.888 185.565 156.827 1.00 103.67 608 GLU B N 1
ATOM 9101 C CA . GLU B 1 564 ? 210.327 185.760 156.762 1.00 109.88 608 GLU B CA 1
ATOM 9102 C C . GLU B 1 564 ? 210.824 186.245 158.110 1.00 107.07 608 GLU B C 1
ATOM 9103 O O . GLU B 1 564 ? 210.054 186.721 158.946 1.00 107.09 608 GLU B O 1
ATOM 9109 N N . THR B 1 565 ? 212.126 186.114 158.304 1.00 109.75 609 THR B N 1
ATOM 9110 C CA . THR B 1 565 ? 212.753 186.386 159.581 1.00 112.85 609 THR B CA 1
ATOM 9111 C C . THR B 1 565 ? 213.264 187.818 159.645 1.00 113.79 609 THR B C 1
ATOM 9112 O O . THR B 1 565 ? 213.469 188.482 158.629 1.00 113.86 609 THR B O 1
ATOM 9116 N N . VAL B 1 566 ? 213.470 188.285 160.870 1.00 114.86 610 VAL B N 1
ATOM 9117 C CA . VAL B 1 566 ? 214.069 189.581 161.141 1.00 115.44 610 VAL B CA 1
ATOM 9118 C C . VAL B 1 566 ? 215.162 189.381 162.176 1.00 120.45 610 VAL B C 1
ATOM 9119 O O . VAL B 1 566 ? 214.951 188.702 163.186 1.00 122.48 610 VAL B O 1
ATOM 9123 N N . GLN B 1 567 ? 216.333 189.945 161.915 1.00 122.12 611 GLN B N 1
ATOM 9124 C CA . GLN B 1 567 ? 217.435 189.854 162.856 1.00 126.24 611 GLN B CA 1
ATOM 9125 C C . GLN B 1 567 ? 217.298 190.941 163.911 1.00 129.47 611 GLN B C 1
ATOM 9126 O O . GLN B 1 567 ? 217.127 192.118 163.583 1.00 129.98 611 GLN B O 1
ATOM 9132 N N . VAL B 1 568 ? 217.364 190.544 165.176 1.00 132.45 612 VAL B N 1
ATOM 9133 C CA . VAL B 1 568 ? 217.284 191.460 166.304 1.00 134.84 612 VAL B CA 1
ATOM 9134 C C . VAL B 1 568 ? 218.563 191.316 167.118 1.00 139.25 612 VAL B C 1
ATOM 9135 O O . VAL B 1 568 ? 218.848 190.231 167.632 1.00 138.50 612 VAL B O 1
ATOM 9139 N N . PRO B 1 569 ? 219.361 192.368 167.264 1.00 141.98 613 PRO B N 1
ATOM 9140 C CA . PRO B 1 569 ? 220.560 192.277 168.099 1.00 140.90 613 PRO B CA 1
ATOM 9141 C C . PRO B 1 569 ? 220.192 192.069 169.558 1.00 142.02 613 PRO B C 1
ATOM 9142 O O . PRO B 1 569 ? 219.069 192.334 169.992 1.00 142.25 613 PRO B O 1
ATOM 9146 N N . LEU B 1 570 ? 221.164 191.565 170.319 1.00 142.28 614 LEU B N 1
ATOM 9147 C CA . LEU B 1 570 ? 220.923 191.308 171.735 1.00 143.22 614 LEU B CA 1
ATOM 9148 C C . LEU B 1 570 ? 220.634 192.597 172.493 1.00 144.42 614 LEU B C 1
ATOM 9149 O O . LEU B 1 570 ? 219.798 192.615 173.403 1.00 141.76 614 LEU B O 1
ATOM 9154 N N . SER B 1 571 ? 221.322 193.683 172.139 1.00 146.15 615 SER B N 1
ATOM 9155 C CA . SER B 1 571 ? 221.072 194.958 172.802 1.00 145.29 615 SER B CA 1
ATOM 9156 C C . SER B 1 571 ? 219.645 195.433 172.568 1.00 142.36 615 SER B C 1
ATOM 9157 O O . SER B 1 571 ? 218.981 195.912 173.493 1.00 142.55 615 SER B O 1
ATOM 9160 N N . LYS B 1 572 ? 219.155 195.303 171.339 1.00 138.64 616 LYS B N 1
ATOM 9161 C CA . LYS B 1 572 ? 217.799 195.703 170.997 1.00 135.97 616 LYS B CA 1
ATOM 9162 C C . LYS B 1 572 ? 216.753 194.707 171.478 1.00 131.53 616 LYS B C 1
ATOM 9163 O O . LYS B 1 572 ? 215.563 195.034 171.480 1.00 127.33 616 LYS B O 1
ATOM 9169 N N . ARG B 1 573 ? 217.174 193.521 171.918 1.00 129.49 617 ARG B N 1
ATOM 9170 C CA . ARG B 1 573 ? 216.229 192.449 172.208 1.00 124.10 617 ARG B CA 1
ATOM 9171 C C . ARG B 1 573 ? 215.234 192.850 173.288 1.00 121.69 617 ARG B C 1
ATOM 9172 O O . ARG B 1 573 ? 214.029 192.614 173.154 1.00 118.82 617 ARG B O 1
ATOM 9180 N N . ALA B 1 574 ? 215.718 193.463 174.368 1.00 124.03 618 ALA B N 1
ATOM 9181 C CA . ALA B 1 574 ? 214.837 193.805 175.479 1.00 119.95 618 ALA B CA 1
ATOM 9182 C C . ALA B 1 574 ? 213.795 194.835 175.065 1.00 119.64 618 ALA B C 1
ATOM 9183 O O . ALA B 1 574 ? 212.608 194.693 175.375 1.00 117.07 618 ALA B O 1
ATOM 9185 N N . LYS B 1 575 ? 214.223 195.880 174.359 1.00 122.86 619 LYS B N 1
ATOM 9186 C CA . LYS B 1 575 ? 213.285 196.915 173.941 1.00 124.06 619 LYS B CA 1
ATOM 9187 C C . LYS B 1 575 ? 212.326 196.396 172.881 1.00 122.84 619 LYS B C 1
ATOM 9188 O O . LYS B 1 575 ? 211.158 196.795 172.843 1.00 119.65 619 LYS B O 1
ATOM 9194 N N . PHE B 1 576 ? 212.805 195.516 172.003 1.00 121.61 620 PHE B N 1
ATOM 9195 C CA . PHE B 1 576 ? 211.955 194.990 170.944 1.00 118.07 620 PHE B CA 1
ATOM 9196 C C . PHE B 1 576 ? 210.840 194.124 171.513 1.00 116.02 620 PHE B C 1
ATOM 9197 O O . PHE B 1 576 ? 209.662 194.327 171.201 1.00 113.61 620 PHE B O 1
ATOM 9205 N N . VAL B 1 577 ? 211.192 193.157 172.358 1.00 113.92 621 VAL B N 1
ATOM 9206 C CA . VAL B 1 577 ? 210.187 192.257 172.909 1.00 107.99 621 VAL B CA 1
ATOM 9207 C C . VAL B 1 577 ? 209.337 192.972 173.948 1.00 109.33 621 VAL B C 1
ATOM 9208 O O . VAL B 1 577 ? 208.117 192.785 174.007 1.00 106.90 621 VAL B O 1
ATOM 9212 N N . GLY B 1 578 ? 209.962 193.795 174.784 1.00 112.31 622 GLY B N 1
ATOM 9213 C CA . GLY B 1 578 ? 209.262 194.501 175.828 1.00 107.83 622 GLY B CA 1
ATOM 9214 C C . GLY B 1 578 ? 209.181 193.695 177.107 1.00 108.42 622 GLY B C 1
ATOM 9215 O O . GLY B 1 578 ? 209.563 192.523 177.154 1.00 110.19 622 GLY B O 1
ATOM 9216 N N . PRO B 1 579 ? 208.672 194.309 178.172 1.00 107.04 623 PRO B N 1
ATOM 9217 C CA . PRO B 1 579 ? 208.590 193.607 179.459 1.00 105.61 623 PRO B CA 1
ATOM 9218 C C . PRO B 1 579 ? 207.589 192.466 179.432 1.00 104.28 623 PRO B C 1
ATOM 9219 O O . PRO B 1 579 ? 206.382 192.690 179.317 1.00 104.65 623 PRO B O 1
ATOM 9223 N N . GLY B 1 580 ? 208.082 191.237 179.540 1.00 104.35 624 GLY B N 1
ATOM 9224 C CA . GLY B 1 580 ? 207.215 190.084 179.446 1.00 105.07 624 GLY B CA 1
ATOM 9225 C C . GLY B 1 580 ? 206.679 189.831 178.060 1.00 107.67 624 GLY B C 1
ATOM 9226 O O . GLY B 1 580 ? 205.640 189.182 177.917 1.00 110.19 624 GLY B O 1
ATOM 9227 N N . GLY B 1 581 ? 207.358 190.327 177.031 1.00 104.53 625 GLY B N 1
ATOM 9228 C CA . GLY B 1 581 ? 206.847 190.205 175.684 1.00 103.12 625 GLY B CA 1
ATOM 9229 C C . GLY B 1 581 ? 205.682 191.109 175.372 1.00 103.53 625 GLY B C 1
ATOM 9230 O O . GLY B 1 581 ? 204.910 190.811 174.461 1.00 105.80 625 GLY B O 1
ATOM 9231 N N . TYR B 1 582 ? 205.535 192.213 176.104 1.00 102.41 626 TYR B N 1
ATOM 9232 C CA . TYR B 1 582 ? 204.369 193.070 175.924 1.00 100.29 626 TYR B CA 1
ATOM 9233 C C . TYR B 1 582 ? 204.325 193.667 174.526 1.00 101.75 626 TYR B C 1
ATOM 9234 O O . TYR B 1 582 ? 203.257 193.747 173.912 1.00 104.14 626 TYR B O 1
ATOM 9243 N N . ASN B 1 583 ? 205.474 194.100 174.007 1.00 102.15 627 ASN B N 1
ATOM 9244 C CA . ASN B 1 583 ? 205.490 194.748 172.701 1.00 100.26 627 ASN B CA 1
ATOM 9245 C C . ASN B 1 583 ? 205.074 193.786 171.600 1.00 100.25 627 ASN B C 1
ATOM 9246 O O . ASN B 1 583 ? 204.293 194.147 170.715 1.00 103.75 627 ASN B O 1
ATOM 9251 N N . LEU B 1 584 ? 205.577 192.553 171.641 1.00 98.78 628 LEU B N 1
ATOM 9252 C CA . LEU B 1 584 ? 205.180 191.568 170.642 1.00 95.90 628 LEU B CA 1
ATOM 9253 C C . LEU B 1 584 ? 203.697 191.257 170.739 1.00 97.27 628 LEU B C 1
ATOM 9254 O O . LEU B 1 584 ? 203.012 191.139 169.719 1.00 101.39 628 LEU B O 1
ATOM 9259 N N . LYS B 1 585 ? 203.180 191.117 171.958 1.00 98.38 629 LYS B N 1
ATOM 9260 C CA . LYS B 1 585 ? 201.758 190.847 172.122 1.00 98.53 629 LYS B CA 1
ATOM 9261 C C . LYS B 1 585 ? 200.921 192.010 171.615 1.00 98.35 629 LYS B C 1
ATOM 9262 O O . LYS B 1 585 ? 199.846 191.807 171.042 1.00 96.87 629 LYS B O 1
ATOM 9268 N N . LYS B 1 586 ? 201.393 193.238 171.826 1.00 99.72 630 LYS B N 1
ATOM 9269 C CA . LYS B 1 586 ? 200.677 194.398 171.312 1.00 99.80 630 LYS B CA 1
ATOM 9270 C C . LYS B 1 586 ? 200.646 194.396 169.792 1.00 104.79 630 LYS B C 1
ATOM 9271 O O . LYS B 1 586 ? 199.603 194.663 169.186 1.00 107.45 630 LYS B O 1
ATOM 9277 N N . LEU B 1 587 ? 201.779 194.091 169.157 1.00 105.86 631 LEU B N 1
ATOM 9278 C CA . LEU B 1 587 ? 201.830 194.076 167.700 1.00 102.18 631 LEU B CA 1
ATOM 9279 C C . LEU B 1 587 ? 200.909 193.011 167.128 1.00 101.18 631 LEU B C 1
ATOM 9280 O O . LEU B 1 587 ? 200.236 193.238 166.118 1.00 103.67 631 LEU B O 1
ATOM 9285 N N . GLN B 1 588 ? 200.857 191.843 167.767 1.00 100.79 632 GLN B N 1
ATOM 9286 C CA . GLN B 1 588 ? 199.979 190.777 167.311 1.00 99.30 632 GLN B CA 1
ATOM 9287 C C . GLN B 1 588 ? 198.511 191.135 167.445 1.00 102.90 632 GLN B C 1
ATOM 9288 O O . GLN B 1 588 ? 197.666 190.455 166.859 1.00 105.87 632 GLN B O 1
ATOM 9294 N N . ALA B 1 589 ? 198.187 192.173 168.206 1.00 104.07 633 ALA B N 1
ATOM 9295 C CA . ALA B 1 589 ? 196.794 192.521 168.438 1.00 103.19 633 ALA B CA 1
ATOM 9296 C C . ALA B 1 589 ? 196.294 193.554 167.439 1.00 104.68 633 ALA B C 1
ATOM 9297 O O . ALA B 1 589 ? 195.262 193.345 166.796 1.00 108.94 633 ALA B O 1
ATOM 9299 N N . GLU B 1 590 ? 197.003 194.674 167.301 1.00 105.07 634 GLU B N 1
ATOM 9300 C CA . GLU B 1 590 ? 196.567 195.697 166.356 1.00 109.12 634 GLU B CA 1
ATOM 9301 C C . GLU B 1 590 ? 196.656 195.199 164.920 1.00 111.08 634 GLU B C 1
ATOM 9302 O O . GLU B 1 590 ? 195.726 195.397 164.131 1.00 110.82 634 GLU B O 1
ATOM 9308 N N . THR B 1 591 ? 197.755 194.547 164.564 1.00 110.10 635 THR B N 1
ATOM 9309 C CA . THR B 1 591 ? 197.899 193.906 163.269 1.00 106.02 635 THR B CA 1
ATOM 9310 C C . THR B 1 591 ? 197.859 192.398 163.454 1.00 104.92 635 THR B C 1
ATOM 9311 O O . THR B 1 591 ? 198.148 191.878 164.532 1.00 108.44 635 THR B O 1
ATOM 9315 N N . GLY B 1 592 ? 197.499 191.693 162.396 1.00 101.84 636 GLY B N 1
ATOM 9316 C CA . GLY B 1 592 ? 197.426 190.254 162.519 1.00 101.39 636 GLY B CA 1
ATOM 9317 C C . GLY B 1 592 ? 198.755 189.549 162.543 1.00 99.73 636 GLY B C 1
ATOM 9318 O O . GLY B 1 592 ? 198.801 188.320 162.585 1.00 102.18 636 GLY B O 1
ATOM 9319 N N . VAL B 1 593 ? 199.850 190.303 162.522 1.00 97.95 637 VAL B N 1
ATOM 9320 C CA . VAL B 1 593 ? 201.176 189.720 162.399 1.00 93.05 637 VAL B CA 1
ATOM 9321 C C . VAL B 1 593 ? 201.575 189.064 163.709 1.00 96.55 637 VAL B C 1
ATOM 9322 O O . VAL B 1 593 ? 201.524 189.690 164.773 1.00 103.26 637 VAL B O 1
ATOM 9326 N N . THR B 1 594 ? 201.999 187.806 163.638 1.00 96.92 638 THR B N 1
ATOM 9327 C CA . THR B 1 594 ? 202.491 187.075 164.798 1.00 97.89 638 THR B CA 1
ATOM 9328 C C . THR B 1 594 ? 203.994 186.885 164.673 1.00 94.30 638 THR B C 1
ATOM 9329 O O . THR B 1 594 ? 204.487 186.471 163.621 1.00 94.74 638 THR B O 1
ATOM 9333 N N . ILE B 1 595 ? 204.718 187.192 165.743 1.00 93.47 639 ILE B N 1
ATOM 9334 C CA . ILE B 1 595 ? 206.169 187.086 165.768 1.00 92.43 639 ILE B CA 1
ATOM 9335 C C . ILE B 1 595 ? 206.550 186.019 166.778 1.00 97.14 639 ILE B C 1
ATOM 9336 O O . ILE B 1 595 ? 206.289 186.167 167.976 1.00 105.17 639 ILE B O 1
ATOM 9341 N N . SER B 1 596 ? 207.177 184.952 166.299 1.00 100.30 640 SER B N 1
ATOM 9342 C CA . SER B 1 596 ? 207.627 183.854 167.139 1.00 101.69 640 SER B CA 1
ATOM 9343 C C . SER B 1 596 ? 209.138 183.765 167.049 1.00 104.52 640 SER B C 1
ATOM 9344 O O . SER B 1 596 ? 209.693 183.755 165.949 1.00 108.86 640 SER B O 1
ATOM 9347 N N . GLN B 1 597 ? 209.799 183.704 168.196 1.00 104.93 641 GLN B N 1
ATOM 9348 C CA . GLN B 1 597 ? 211.250 183.601 168.214 1.00 110.68 641 GLN B CA 1
ATOM 9349 C C . GLN B 1 597 ? 211.682 182.185 167.866 1.00 115.01 641 GLN B C 1
ATOM 9350 O O . GLN B 1 597 ? 211.140 181.213 168.397 1.00 117.79 641 GLN B O 1
ATOM 9356 N N . VAL B 1 598 ? 212.659 182.068 166.972 1.00 116.89 642 VAL B N 1
ATOM 9357 C CA . VAL B 1 598 ? 213.191 180.770 166.576 1.00 120.10 642 VAL B CA 1
ATOM 9358 C C . VAL B 1 598 ? 214.650 180.597 166.950 1.00 124.35 642 VAL B C 1
ATOM 9359 O O . VAL B 1 598 ? 215.173 179.479 166.835 1.00 126.38 642 VAL B O 1
ATOM 9363 N N . ASP B 1 599 ? 215.324 181.655 167.381 1.00 126.61 643 ASP B N 1
ATOM 9364 C CA . ASP B 1 599 ? 216.740 181.604 167.698 1.00 132.66 643 ASP B CA 1
ATOM 9365 C C . ASP B 1 599 ? 217.042 182.818 168.561 1.00 137.86 643 ASP B C 1
ATOM 9366 O O . ASP B 1 599 ? 216.272 183.780 168.586 1.00 137.68 643 ASP B O 1
ATOM 9371 N N . GLU B 1 600 ? 218.164 182.760 169.280 1.00 142.21 644 GLU B N 1
ATOM 9372 C CA . GLU B 1 600 ? 218.485 183.810 170.240 1.00 144.73 644 GLU B CA 1
ATOM 9373 C C . GLU B 1 600 ? 218.603 185.187 169.598 1.00 146.16 644 GLU B C 1
ATOM 9374 O O . GLU B 1 600 ? 218.474 186.196 170.298 1.00 144.98 644 GLU B O 1
ATOM 9380 N N . GLU B 1 601 ? 218.843 185.259 168.291 1.00 144.36 645 GLU B N 1
ATOM 9381 C CA . GLU B 1 601 ? 218.975 186.532 167.605 1.00 142.32 645 GLU B CA 1
ATOM 9382 C C . GLU B 1 601 ? 217.972 186.748 166.482 1.00 136.44 645 GLU B C 1
ATOM 9383 O O . GLU B 1 601 ? 217.905 187.862 165.955 1.00 135.45 645 GLU B O 1
ATOM 9389 N N . THR B 1 602 ? 217.201 185.736 166.094 1.00 133.57 646 THR B N 1
ATOM 9390 C CA . THR B 1 602 ? 216.300 185.847 164.957 1.00 127.79 646 THR B CA 1
ATOM 9391 C C . THR B 1 602 ? 214.867 185.570 165.384 1.00 118.36 646 THR B C 1
ATOM 9392 O O . THR B 1 602 ? 214.610 184.681 166.199 1.00 120.52 646 THR B O 1
ATOM 9396 N N . PHE B 1 603 ? 213.941 186.335 164.820 1.00 112.50 647 PHE B N 1
ATOM 9397 C CA . PHE B 1 603 ? 212.516 186.166 165.047 1.00 108.10 647 PHE B CA 1
ATOM 9398 C C . PHE B 1 603 ? 211.839 185.872 163.721 1.00 106.33 647 PHE B C 1
ATOM 9399 O O . PHE B 1 603 ? 212.136 186.512 162.712 1.00 111.20 647 PHE B O 1
ATOM 9407 N N . SER B 1 604 ? 210.930 184.910 163.720 1.00 104.09 648 SER B N 1
ATOM 9408 C CA . SER B 1 604 ? 210.148 184.608 162.534 1.00 100.79 648 SER B CA 1
ATOM 9409 C C . SER B 1 604 ? 208.868 185.423 162.561 1.00 98.38 648 SER B C 1
ATOM 9410 O O . SER B 1 604 ? 208.122 185.386 163.542 1.00 100.64 648 SER B O 1
ATOM 9413 N N . VAL B 1 605 ? 208.616 186.156 161.485 1.00 97.28 649 VAL B N 1
ATOM 9414 C CA . VAL B 1 605 ? 207.446 187.013 161.380 1.00 91.93 649 VAL B CA 1
ATOM 9415 C C . VAL B 1 605 ? 206.490 186.375 160.389 1.00 91.69 649 VAL B C 1
ATOM 9416 O O . VAL B 1 605 ? 206.855 186.129 159.234 1.00 97.21 649 VAL B O 1
ATOM 9420 N N . PHE B 1 606 ? 205.274 186.106 160.834 1.00 86.06 650 PHE B N 1
ATOM 9421 C CA . PHE B 1 606 ? 204.216 185.629 159.963 1.00 83.05 650 PHE B CA 1
ATOM 9422 C C . PHE B 1 606 ? 203.229 186.762 159.752 1.00 87.46 650 PHE B C 1
ATOM 9423 O O . PHE B 1 606 ? 202.794 187.393 160.717 1.00 94.62 650 PHE B O 1
ATOM 9431 N N . ALA B 1 607 ? 202.876 187.018 158.497 1.00 83.31 651 ALA B N 1
ATOM 9432 C CA . ALA B 1 607 ? 201.943 188.084 158.158 1.00 82.77 651 ALA B CA 1
ATOM 9433 C C . ALA B 1 607 ? 200.846 187.509 157.277 1.00 85.10 651 ALA B C 1
ATOM 9434 O O . ALA B 1 607 ? 201.148 186.952 156.205 1.00 92.23 651 ALA B O 1
ATOM 9436 N N . PRO B 1 608 ? 199.579 187.616 157.671 1.00 83.82 652 PRO B N 1
ATOM 9437 C CA . PRO B 1 608 ? 198.507 187.029 156.855 1.00 88.87 652 PRO B CA 1
ATOM 9438 C C . PRO B 1 608 ? 198.395 187.624 155.465 1.00 91.82 652 PRO B C 1
ATOM 9439 O O . PRO B 1 608 ? 197.960 186.929 154.541 1.00 92.85 652 PRO B O 1
ATOM 9443 N N . THR B 1 609 ? 198.738 188.894 155.288 1.00 93.34 653 THR B N 1
ATOM 9444 C CA . THR B 1 609 ? 198.698 189.551 153.992 1.00 94.28 653 THR B CA 1
ATOM 9445 C C . THR B 1 609 ? 199.960 190.379 153.827 1.00 97.23 653 THR B C 1
ATOM 9446 O O . THR B 1 609 ? 200.576 190.772 154.823 1.00 102.28 653 THR B O 1
ATOM 9450 N N . PRO B 1 610 ? 200.379 190.643 152.589 1.00 96.25 654 PRO B N 1
ATOM 9451 C CA . PRO B 1 610 ? 201.539 191.525 152.391 1.00 97.02 654 PRO B CA 1
ATOM 9452 C C . PRO B 1 610 ? 201.325 192.923 152.935 1.00 100.56 654 PRO B C 1
ATOM 9453 O O . PRO B 1 610 ? 202.290 193.567 153.363 1.00 102.20 654 PRO B O 1
ATOM 9457 N N . SER B 1 611 ? 200.089 193.424 152.910 1.00 101.63 655 SER B N 1
ATOM 9458 C CA . SER B 1 611 ? 199.815 194.733 153.488 1.00 108.36 655 SER B CA 1
ATOM 9459 C C . SER B 1 611 ? 200.013 194.717 154.996 1.00 112.87 655 SER B C 1
ATOM 9460 O O . SER B 1 611 ? 200.600 195.646 155.562 1.00 114.77 655 SER B O 1
ATOM 9463 N N . ALA B 1 612 ? 199.531 193.667 155.664 1.00 110.35 656 ALA B N 1
ATOM 9464 C CA . ALA B 1 612 ? 199.736 193.551 157.101 1.00 108.34 656 ALA B CA 1
ATOM 9465 C C . ALA B 1 612 ? 201.209 193.427 157.437 1.00 108.90 656 ALA B C 1
ATOM 9466 O O . ALA B 1 612 ? 201.628 193.797 158.537 1.00 113.51 656 ALA B O 1
ATOM 9468 N N . MET B 1 613 ? 202.012 192.914 156.509 1.00 106.53 657 MET B N 1
ATOM 9469 C CA . MET B 1 613 ? 203.442 192.855 156.760 1.00 106.82 657 MET B CA 1
ATOM 9470 C C . MET B 1 613 ? 204.080 194.226 156.649 1.00 116.69 657 MET B C 1
ATOM 9471 O O . MET B 1 613 ? 205.078 194.499 157.323 1.00 122.33 657 MET B O 1
ATOM 9476 N N . HIS B 1 614 ? 203.525 195.101 155.812 1.00 118.52 658 HIS B N 1
ATOM 9477 C CA . HIS B 1 614 ? 204.042 196.461 155.734 1.00 123.89 658 HIS B CA 1
ATOM 9478 C C . HIS B 1 614 ? 203.930 197.164 157.078 1.00 124.60 658 HIS B C 1
ATOM 9479 O O . HIS B 1 614 ? 204.891 197.777 157.553 1.00 125.26 658 HIS B O 1
ATOM 9486 N N . GLU B 1 615 ? 202.764 197.067 157.716 1.00 122.61 659 GLU B N 1
ATOM 9487 C CA . GLU B 1 615 ? 202.580 197.708 159.011 1.00 123.19 659 GLU B CA 1
ATOM 9488 C C . GLU B 1 615 ? 203.518 197.122 160.052 1.00 124.66 659 GLU B C 1
ATOM 9489 O O . GLU B 1 615 ? 204.100 197.855 160.858 1.00 128.85 659 GLU B O 1
ATOM 9495 N N . ALA B 1 616 ? 203.679 195.799 160.050 1.00 123.01 660 ALA B N 1
ATOM 9496 C CA . ALA B 1 616 ? 204.585 195.169 161.000 1.00 121.61 660 ALA B CA 1
ATOM 9497 C C . ALA B 1 616 ? 206.016 195.630 160.781 1.00 126.48 660 ALA B C 1
ATOM 9498 O O . ALA B 1 616 ? 206.753 195.864 161.744 1.00 131.20 660 ALA B O 1
ATOM 9500 N N . ARG B 1 617 ? 206.433 195.762 159.523 1.00 125.19 661 ARG B N 1
ATOM 9501 C CA . ARG B 1 617 ? 207.781 196.241 159.250 1.00 129.05 661 ARG B CA 1
ATOM 9502 C C . ARG B 1 617 ? 207.959 197.678 159.722 1.00 134.28 661 ARG B C 1
ATOM 9503 O O . ARG B 1 617 ? 209.024 198.045 160.227 1.00 135.85 661 ARG B O 1
ATOM 9511 N N . ASP B 1 618 ? 206.929 198.509 159.560 1.00 133.02 662 ASP B N 1
ATOM 9512 C CA . ASP B 1 618 ? 206.999 199.870 160.079 1.00 132.56 662 ASP B CA 1
ATOM 9513 C C . ASP B 1 618 ? 207.097 199.872 161.598 1.00 133.07 662 ASP B C 1
ATOM 9514 O O . ASP B 1 618 ? 207.863 200.647 162.180 1.00 135.84 662 ASP B O 1
ATOM 9519 N N . PHE B 1 619 ? 206.326 199.005 162.254 1.00 131.85 663 PHE B N 1
ATOM 9520 C CA . PHE B 1 619 ? 206.365 198.916 163.709 1.00 127.82 663 PHE B CA 1
ATOM 9521 C C . PHE B 1 619 ? 207.735 198.461 164.192 1.00 131.52 663 PHE B C 1
ATOM 9522 O O . PHE B 1 619 ? 208.264 198.998 165.169 1.00 135.32 663 PHE B O 1
ATOM 9530 N N . ILE B 1 620 ? 208.333 197.480 163.518 1.00 131.94 664 ILE B N 1
ATOM 9531 C CA . ILE B 1 620 ? 209.612 196.962 163.986 1.00 133.89 664 ILE B CA 1
ATOM 9532 C C . ILE B 1 620 ? 210.780 197.857 163.604 1.00 138.78 664 ILE B C 1
ATOM 9533 O O . ILE B 1 620 ? 211.831 197.789 164.252 1.00 141.27 664 ILE B O 1
ATOM 9538 N N . THR B 1 621 ? 210.644 198.687 162.568 1.00 140.17 665 THR B N 1
ATOM 9539 C CA . THR B 1 621 ? 211.744 199.575 162.200 1.00 143.83 665 THR B CA 1
ATOM 9540 C C . THR B 1 621 ? 211.891 200.712 163.201 1.00 147.59 665 THR B C 1
ATOM 9541 O O . THR B 1 621 ? 213.004 201.035 163.630 1.00 150.01 665 THR B O 1
ATOM 9545 N N . GLU B 1 622 ? 210.776 201.336 163.584 1.00 146.56 666 GLU B N 1
ATOM 9546 C CA . GLU B 1 622 ? 210.841 202.405 164.572 1.00 147.69 666 GLU B CA 1
ATOM 9547 C C . GLU B 1 622 ? 211.244 201.873 165.940 1.00 149.17 666 GLU B C 1
ATOM 9548 O O . GLU B 1 622 ? 211.958 202.554 166.683 1.00 150.12 666 GLU B O 1
ATOM 9554 N N . ILE B 1 623 ? 210.799 200.664 166.286 1.00 146.43 667 ILE B N 1
ATOM 9555 C CA . ILE B 1 623 ? 211.253 200.030 167.519 1.00 146.37 667 ILE B CA 1
ATOM 9556 C C . ILE B 1 623 ? 212.758 199.815 167.471 1.00 150.13 667 ILE B C 1
ATOM 9557 O O . ILE B 1 623 ? 213.468 200.052 168.455 1.00 151.88 667 ILE B O 1
ATOM 9562 N N . CYS B 1 624 ? 213.270 199.374 166.322 1.00 150.71 668 CYS B N 1
ATOM 9563 C CA . CYS B 1 624 ? 214.708 199.173 166.177 1.00 153.22 668 CYS B CA 1
ATOM 9564 C C . CYS B 1 624 ? 215.465 200.489 166.285 1.00 158.53 668 CYS B C 1
ATOM 9565 O O . CYS B 1 624 ? 216.559 200.537 166.861 1.00 158.01 668 CYS B O 1
ATOM 9568 N N . LYS B 1 625 ? 214.904 201.560 165.729 1.00 162.23 669 LYS B N 1
ATOM 9569 C CA . LYS B 1 625 ? 215.530 202.881 165.727 1.00 164.03 669 LYS B CA 1
ATOM 9570 C C . LYS B 1 625 ? 216.910 202.843 165.077 1.00 165.73 669 LYS B C 1
ATOM 9571 O O . LYS B 1 625 ? 217.029 202.696 163.861 1.00 163.82 669 LYS B O 1
ATOM 9577 N N . ALA C 1 2 ? 172.134 203.469 211.277 1.00 65.26 46 ALA C N 1
ATOM 9578 C CA . ALA C 1 2 ? 173.482 202.958 211.481 1.00 66.98 46 ALA C CA 1
ATOM 9579 C C . ALA C 1 2 ? 173.676 202.447 212.903 1.00 71.54 46 ALA C C 1
ATOM 9580 O O . ALA C 1 2 ? 173.514 203.188 213.866 1.00 80.60 46 ALA C O 1
ATOM 9582 N N . VAL C 1 3 ? 174.029 201.171 213.025 1.00 65.38 47 VAL C N 1
ATOM 9583 C CA . VAL C 1 3 ? 174.244 200.516 214.307 1.00 62.40 47 VAL C CA 1
ATOM 9584 C C . VAL C 1 3 ? 175.604 199.845 214.271 1.00 61.21 47 VAL C C 1
ATOM 9585 O O . VAL C 1 3 ? 175.952 199.198 213.281 1.00 67.04 47 VAL C O 1
ATOM 9589 N N . ALA C 1 4 ? 176.375 200.004 215.336 1.00 63.48 48 ALA C N 1
ATOM 9590 C CA . ALA C 1 4 ? 177.664 199.349 215.469 1.00 63.58 48 ALA C CA 1
ATOM 9591 C C . ALA C 1 4 ? 177.553 198.226 216.487 1.00 69.99 48 ALA C C 1
ATOM 9592 O O . ALA C 1 4 ? 176.966 198.407 217.556 1.00 75.36 48 ALA C O 1
ATOM 9594 N N . VAL C 1 5 ? 178.101 197.067 216.145 1.00 71.30 49 VAL C N 1
ATOM 9595 C CA . VAL C 1 5 ? 178.110 195.895 217.007 1.00 68.31 49 VAL C CA 1
ATOM 9596 C C . VAL C 1 5 ? 179.557 195.570 217.328 1.00 75.57 49 VAL C C 1
ATOM 9597 O O . VAL C 1 5 ? 180.381 195.438 216.419 1.00 78.14 49 VAL C O 1
ATOM 9601 N N . ASP C 1 6 ? 179.869 195.441 218.608 1.00 76.47 50 ASP C N 1
ATOM 9602 C CA . ASP C 1 6 ? 181.221 195.119 219.038 1.00 79.83 50 ASP C CA 1
ATOM 9603 C C . ASP C 1 6 ? 181.333 193.626 219.301 1.00 81.82 50 ASP C C 1
ATOM 9604 O O . ASP C 1 6 ? 180.563 193.072 220.088 1.00 85.59 50 ASP C O 1
ATOM 9609 N N . LEU C 1 7 ? 182.293 192.986 218.645 1.00 80.61 51 LEU C N 1
ATOM 9610 C CA . LEU C 1 7 ? 182.599 191.573 218.829 1.00 79.59 51 LEU C CA 1
ATOM 9611 C C . LEU C 1 7 ? 184.066 191.494 219.222 1.00 83.69 51 LEU C C 1
ATOM 9612 O O . LEU C 1 7 ? 184.940 191.366 218.364 1.00 87.08 51 LEU C O 1
ATOM 9617 N N . GLY C 1 8 ? 184.333 191.572 220.519 1.00 81.98 52 GLY C N 1
ATOM 9618 C CA . GLY C 1 8 ? 185.712 191.592 220.969 1.00 86.72 52 GLY C CA 1
ATOM 9619 C C . GLY C 1 8 ? 186.443 192.791 220.403 1.00 90.67 52 GLY C C 1
ATOM 9620 O O . GLY C 1 8 ? 186.004 193.937 220.535 1.00 89.78 52 GLY C O 1
ATOM 9621 N N . ASN C 1 9 ? 187.577 192.528 219.762 1.00 90.65 53 ASN C N 1
ATOM 9622 C CA . ASN C 1 9 ? 188.352 193.576 219.119 1.00 87.44 53 ASN C CA 1
ATOM 9623 C C . ASN C 1 9 ? 187.826 193.941 217.740 1.00 87.66 53 ASN C C 1
ATOM 9624 O O . ASN C 1 9 ? 188.300 194.917 217.151 1.00 86.34 53 ASN C O 1
ATOM 9629 N N . ARG C 1 10 ? 186.876 193.185 217.212 1.00 88.85 54 ARG C N 1
ATOM 9630 C CA . ARG C 1 10 ? 186.281 193.469 215.920 1.00 85.99 54 ARG C CA 1
ATOM 9631 C C . ARG C 1 10 ? 185.041 194.330 216.094 1.00 83.62 54 ARG C C 1
ATOM 9632 O O . ARG C 1 10 ? 184.361 194.274 217.119 1.00 84.55 54 ARG C O 1
ATOM 9640 N N . LYS C 1 11 ? 184.748 195.126 215.078 1.00 81.50 55 LYS C N 1
ATOM 9641 C CA . LYS C 1 11 ? 183.594 196.008 215.087 1.00 77.50 55 LYS C CA 1
ATOM 9642 C C . LYS C 1 11 ? 182.815 195.838 213.793 1.00 75.86 55 LYS C C 1
ATOM 9643 O O . LYS C 1 11 ? 183.398 195.791 212.709 1.00 76.13 55 LYS C O 1
ATOM 9649 N N . LEU C 1 12 ? 181.498 195.749 213.912 1.00 72.41 56 LEU C N 1
ATOM 9650 C CA . LEU C 1 12 ? 180.605 195.555 212.783 1.00 70.01 56 LEU C CA 1
ATOM 9651 C C . LEU C 1 12 ? 179.733 196.786 212.615 1.00 71.08 56 LEU C C 1
ATOM 9652 O O . LEU C 1 12 ? 179.055 197.198 213.555 1.00 76.98 56 LEU C O 1
ATOM 9657 N N . GLU C 1 13 ? 179.743 197.364 211.422 1.00 69.58 57 GLU C N 1
ATOM 9658 C CA . GLU C 1 13 ? 178.927 198.522 211.095 1.00 64.16 57 GLU C CA 1
ATOM 9659 C C . GLU C 1 13 ? 177.801 198.092 210.174 1.00 62.95 57 GLU C C 1
ATOM 9660 O O . GLU C 1 13 ? 178.047 197.482 209.134 1.00 69.76 57 GLU C O 1
ATOM 9666 N N . ILE C 1 14 ? 176.575 198.413 210.547 1.00 59.28 58 ILE C N 1
ATOM 9667 C CA . ILE C 1 14 ? 175.401 198.049 209.772 1.00 55.57 58 ILE C CA 1
ATOM 9668 C C . ILE C 1 14 ? 174.604 199.311 209.503 1.00 57.70 58 ILE C C 1
ATOM 9669 O O . ILE C 1 14 ? 174.359 200.095 210.421 1.00 66.49 58 ILE C O 1
ATOM 9674 N N . SER C 1 15 ? 174.210 199.513 208.252 1.00 57.42 59 SER C N 1
ATOM 9675 C CA . SER C 1 15 ? 173.498 200.722 207.880 1.00 59.24 59 SER C CA 1
ATOM 9676 C C . SER C 1 15 ? 172.594 200.422 206.701 1.00 56.40 59 SER C C 1
ATOM 9677 O O . SER C 1 15 ? 172.738 199.403 206.028 1.00 59.80 59 SER C O 1
ATOM 9680 N N . SER C 1 16 ? 171.647 201.319 206.467 1.00 59.22 60 SER C N 1
ATOM 9681 C CA . SER C 1 16 ? 170.693 201.152 205.385 1.00 60.65 60 SER C CA 1
ATOM 9682 C C . SER C 1 16 ? 170.101 202.511 205.051 1.00 64.76 60 SER C C 1
ATOM 9683 O O . SER C 1 16 ? 170.250 203.475 205.801 1.00 70.53 60 SER C O 1
ATOM 9686 N N . GLY C 1 17 ? 169.440 202.578 203.903 1.00 62.08 61 GLY C N 1
ATOM 9687 C CA . GLY C 1 17 ? 168.738 203.768 203.488 1.00 60.91 61 GLY C CA 1
ATOM 9688 C C . GLY C 1 17 ? 169.494 204.706 202.578 1.00 65.06 61 GLY C C 1
ATOM 9689 O O . GLY C 1 17 ? 168.983 205.788 202.280 1.00 70.48 61 GLY C O 1
ATOM 9690 N N . LYS C 1 18 ? 170.684 204.336 202.121 1.00 64.47 62 LYS C N 1
ATOM 9691 C CA . LYS C 1 18 ? 171.465 205.193 201.243 1.00 60.95 62 LYS C CA 1
ATOM 9692 C C . LYS C 1 18 ? 171.571 204.657 199.825 1.00 64.71 62 LYS C C 1
ATOM 9693 O O . LYS C 1 18 ? 171.381 205.409 198.869 1.00 67.17 62 LYS C O 1
ATOM 9699 N N . LEU C 1 19 ? 171.869 203.375 199.661 1.00 62.70 63 LEU C N 1
ATOM 9700 C CA . LEU C 1 19 ? 172.104 202.776 198.357 1.00 57.91 63 LEU C CA 1
ATOM 9701 C C . LEU C 1 19 ? 170.976 201.822 198.004 1.00 59.98 63 LEU C C 1
ATOM 9702 O O . LEU C 1 19 ? 170.422 201.151 198.878 1.00 67.22 63 LEU C O 1
ATOM 9707 N N . ALA C 1 20 ? 170.628 201.785 196.720 1.00 55.89 64 ALA C N 1
ATOM 9708 C CA . ALA C 1 20 ? 169.683 200.820 196.171 1.00 53.65 64 ALA C CA 1
ATOM 9709 C C . ALA C 1 20 ? 168.348 200.868 196.909 1.00 56.19 64 ALA C C 1
ATOM 9710 O O . ALA C 1 20 ? 167.896 199.891 197.500 1.00 63.76 64 ALA C O 1
ATOM 9712 N N . ARG C 1 21 ? 167.711 202.030 196.848 1.00 57.21 65 ARG C N 1
ATOM 9713 C CA . ARG C 1 21 ? 166.483 202.253 197.592 1.00 56.89 65 ARG C CA 1
ATOM 9714 C C . ARG C 1 21 ? 165.256 201.671 196.914 1.00 57.64 65 ARG C C 1
ATOM 9715 O O . ARG C 1 21 ? 164.168 201.736 197.488 1.00 65.83 65 ARG C O 1
ATOM 9723 N N . PHE C 1 22 ? 165.390 201.118 195.714 1.00 57.07 66 PHE C N 1
ATOM 9724 C CA . PHE C 1 22 ? 164.239 200.509 195.065 1.00 59.74 66 PHE C CA 1
ATOM 9725 C C . PHE C 1 22 ? 164.036 199.069 195.504 1.00 64.44 66 PHE C C 1
ATOM 9726 O O . PHE C 1 22 ? 162.916 198.560 195.436 1.00 69.20 66 PHE C O 1
ATOM 9734 N N . ALA C 1 23 ? 165.096 198.400 195.942 1.00 63.49 67 ALA C N 1
ATOM 9735 C CA . ALA C 1 23 ? 164.991 197.015 196.368 1.00 58.73 67 ALA C CA 1
ATOM 9736 C C . ALA C 1 23 ? 164.120 196.901 197.612 1.00 59.88 67 ALA C C 1
ATOM 9737 O O . ALA C 1 23 ? 164.068 197.810 198.441 1.00 58.99 67 ALA C O 1
ATOM 9739 N N . ASP C 1 24 ? 163.426 195.766 197.734 1.00 60.51 68 ASP C N 1
ATOM 9740 C CA . ASP C 1 24 ? 162.559 195.547 198.888 1.00 60.54 68 ASP C CA 1
ATOM 9741 C C . ASP C 1 24 ? 163.331 195.698 200.187 1.00 59.37 68 ASP C C 1
ATOM 9742 O O . ASP C 1 24 ? 162.835 196.293 201.147 1.00 68.21 68 ASP C O 1
ATOM 9747 N N . GLY C 1 25 ? 164.544 195.178 200.234 1.00 54.15 69 GLY C N 1
ATOM 9748 C CA . GLY C 1 25 ? 165.415 195.398 201.367 1.00 50.37 69 GLY C CA 1
ATOM 9749 C C . GLY C 1 25 ? 166.842 195.555 200.903 1.00 49.47 69 GLY C C 1
ATOM 9750 O O . GLY C 1 25 ? 167.263 194.959 199.916 1.00 55.16 69 GLY C O 1
ATOM 9751 N N . SER C 1 26 ? 167.588 196.367 201.635 1.00 50.74 70 SER C N 1
ATOM 9752 C CA . SER C 1 26 ? 168.967 196.636 201.284 1.00 51.27 70 SER C CA 1
ATOM 9753 C C . SER C 1 26 ? 169.723 196.996 202.548 1.00 55.24 70 SER C C 1
ATOM 9754 O O . SER C 1 26 ? 169.167 197.594 203.467 1.00 62.16 70 SER C O 1
ATOM 9757 N N . ALA C 1 27 ? 170.995 196.628 202.585 1.00 51.24 71 ALA C N 1
ATOM 9758 C CA . ALA C 1 27 ? 171.804 196.880 203.762 1.00 48.94 71 ALA C CA 1
ATOM 9759 C C . ALA C 1 27 ? 173.257 196.940 203.348 1.00 48.22 71 ALA C C 1
ATOM 9760 O O . ALA C 1 27 ? 173.653 196.339 202.354 1.00 54.90 71 ALA C O 1
ATOM 9762 N N . VAL C 1 28 ? 174.042 197.675 204.118 1.00 50.42 72 VAL C N 1
ATOM 9763 C CA . VAL C 1 28 ? 175.481 197.739 203.936 1.00 49.82 72 VAL C CA 1
ATOM 9764 C C . VAL C 1 28 ? 176.119 197.312 205.244 1.00 52.29 72 VAL C C 1
ATOM 9765 O O . VAL C 1 28 ? 175.842 197.897 206.295 1.00 60.10 72 VAL C O 1
ATOM 9769 N N . VAL C 1 29 ? 176.957 196.287 205.184 1.00 51.33 73 VAL C N 1
ATOM 9770 C CA . VAL C 1 29 ? 177.669 195.782 206.345 1.00 50.44 73 VAL C CA 1
ATOM 9771 C C . VAL C 1 29 ? 179.146 196.046 206.130 1.00 55.24 73 VAL C C 1
ATOM 9772 O O . VAL C 1 29 ? 179.704 195.683 205.093 1.00 59.54 73 VAL C O 1
ATOM 9776 N N . GLN C 1 30 ? 179.771 196.691 207.098 1.00 57.16 74 GLN C N 1
ATOM 9777 C CA . GLN C 1 30 ? 181.155 197.101 206.979 1.00 60.67 74 GLN C CA 1
ATOM 9778 C C . GLN C 1 30 ? 181.932 196.621 208.189 1.00 61.99 74 GLN C C 1
ATOM 9779 O O . GLN C 1 30 ? 181.474 196.769 209.323 1.00 68.69 74 GLN C O 1
ATOM 9785 N N . SER C 1 31 ? 183.092 196.028 207.947 1.00 57.92 75 SER C N 1
ATOM 9786 C CA . SER C 1 31 ? 184.040 195.711 209.002 1.00 59.93 75 SER C CA 1
ATOM 9787 C C . SER C 1 31 ? 185.411 196.155 208.532 1.00 62.21 75 SER C C 1
ATOM 9788 O O . SER C 1 31 ? 185.868 195.727 207.471 1.00 66.31 75 SER C O 1
ATOM 9791 N N . GLY C 1 32 ? 186.061 197.003 209.313 1.00 63.07 76 GLY C N 1
ATOM 9792 C CA . GLY C 1 32 ? 187.294 197.598 208.838 1.00 63.24 76 GLY C CA 1
ATOM 9793 C C . GLY C 1 32 ? 187.011 198.433 207.611 1.00 69.05 76 GLY C C 1
ATOM 9794 O O . GLY C 1 32 ? 186.123 199.288 207.607 1.00 74.20 76 GLY C O 1
ATOM 9795 N N . ASP C 1 33 ? 187.761 198.185 206.545 1.00 70.23 77 ASP C N 1
ATOM 9796 C CA . ASP C 1 33 ? 187.555 198.871 205.282 1.00 70.21 77 ASP C CA 1
ATOM 9797 C C . ASP C 1 33 ? 186.849 198.006 204.250 1.00 69.83 77 ASP C C 1
ATOM 9798 O O . ASP C 1 33 ? 186.747 198.407 203.091 1.00 72.15 77 ASP C O 1
ATOM 9803 N N . THR C 1 34 ? 186.369 196.832 204.634 1.00 67.94 78 THR C N 1
ATOM 9804 C CA . THR C 1 34 ? 185.597 195.988 203.737 1.00 64.04 78 THR C CA 1
ATOM 9805 C C . THR C 1 34 ? 184.123 196.306 203.917 1.00 61.33 78 THR C C 1
ATOM 9806 O O . THR C 1 34 ? 183.618 196.295 205.039 1.00 65.16 78 THR C O 1
ATOM 9810 N N . ALA C 1 35 ? 183.446 196.616 202.821 1.00 58.06 79 ALA C N 1
ATOM 9811 C CA . ALA C 1 35 ? 182.022 196.904 202.851 1.00 56.00 79 ALA C CA 1
ATOM 9812 C C . ALA C 1 35 ? 181.311 196.009 201.854 1.00 56.94 79 ALA C C 1
ATOM 9813 O O . ALA C 1 35 ? 181.782 195.829 200.729 1.00 62.01 79 ALA C O 1
ATOM 9815 N N . VAL C 1 36 ? 180.194 195.438 202.272 1.00 56.15 80 VAL C N 1
ATOM 9816 C CA . VAL C 1 36 ? 179.395 194.560 201.434 1.00 54.14 80 VAL C CA 1
ATOM 9817 C C . VAL C 1 36 ? 177.967 195.065 201.459 1.00 52.02 80 VAL C C 1
ATOM 9818 O O . VAL C 1 36 ? 177.411 195.306 202.532 1.00 57.89 80 VAL C O 1
ATOM 9822 N N . MET C 1 37 ? 177.379 195.231 200.288 1.00 51.51 81 MET C N 1
ATOM 9823 C CA . MET C 1 37 ? 175.992 195.638 200.166 1.00 48.15 81 MET C CA 1
ATOM 9824 C C . MET C 1 37 ? 175.176 194.434 199.735 1.00 50.89 81 MET C C 1
ATOM 9825 O O . MET C 1 37 ? 175.568 193.715 198.819 1.00 57.39 81 MET C O 1
ATOM 9830 N N . VAL C 1 38 ? 174.066 194.194 200.415 1.00 48.98 82 VAL C N 1
ATOM 9831 C CA . VAL C 1 38 ? 173.201 193.062 200.127 1.00 47.76 82 VAL C CA 1
ATOM 9832 C C . VAL C 1 38 ? 171.796 193.585 199.896 1.00 48.28 82 VAL C C 1
ATOM 9833 O O . VAL C 1 38 ? 171.314 194.429 200.654 1.00 52.85 82 VAL C O 1
ATOM 9837 N N . THR C 1 39 ? 171.147 193.091 198.852 1.00 48.44 83 THR C N 1
ATOM 9838 C CA . THR C 1 39 ? 169.779 193.452 198.530 1.00 49.13 83 THR C CA 1
ATOM 9839 C C . THR C 1 39 ? 168.912 192.206 198.528 1.00 49.22 83 THR C C 1
ATOM 9840 O O . THR C 1 39 ? 169.400 191.093 198.338 1.00 52.14 83 THR C O 1
ATOM 9844 N N . ALA C 1 40 ? 167.623 192.400 198.765 1.00 49.23 84 ALA C N 1
ATOM 9845 C CA . ALA C 1 40 ? 166.663 191.312 198.769 1.00 50.56 84 ALA C CA 1
ATOM 9846 C C . ALA C 1 40 ? 165.422 191.759 198.022 1.00 56.75 84 ALA C C 1
ATOM 9847 O O . ALA C 1 40 ? 164.879 192.827 198.307 1.00 62.22 84 ALA C O 1
ATOM 9849 N N . VAL C 1 41 ? 164.985 190.950 197.067 1.00 54.04 85 VAL C N 1
ATOM 9850 C CA . VAL C 1 41 ? 163.822 191.249 196.247 1.00 53.29 85 VAL C CA 1
ATOM 9851 C C . VAL C 1 41 ? 162.912 190.036 196.258 1.00 57.47 85 VAL C C 1
ATOM 9852 O O . VAL C 1 41 ? 163.361 188.920 195.992 1.00 62.46 85 VAL C O 1
ATOM 9856 N N . SER C 1 42 ? 161.639 190.248 196.554 1.00 58.99 86 SER C N 1
ATOM 9857 C CA . SER C 1 42 ? 160.658 189.176 196.542 1.00 63.59 86 SER C CA 1
ATOM 9858 C C . SER C 1 42 ? 159.431 189.626 195.769 1.00 63.18 86 SER C C 1
ATOM 9859 O O . SER C 1 42 ? 158.903 190.711 196.019 1.00 68.97 86 SER C O 1
ATOM 9862 N N . LYS C 1 43 ? 158.981 188.797 194.836 1.00 62.08 87 LYS C N 1
ATOM 9863 C CA . LYS C 1 43 ? 157.808 189.115 194.041 1.00 62.53 87 LYS C CA 1
ATOM 9864 C C . LYS C 1 43 ? 156.535 188.935 194.850 1.00 71.44 87 LYS C C 1
ATOM 9865 O O . LYS C 1 43 ? 156.461 188.109 195.760 1.00 79.31 87 LYS C O 1
ATOM 9871 N N . THR C 1 44 ? 155.521 189.721 194.504 1.00 73.38 88 THR C N 1
ATOM 9872 C CA . THR C 1 44 ? 154.219 189.594 195.136 1.00 76.36 88 THR C CA 1
ATOM 9873 C C . THR C 1 44 ? 153.319 188.587 194.440 1.00 82.34 88 THR C C 1
ATOM 9874 O O . THR C 1 44 ? 152.349 188.124 195.044 1.00 86.09 88 THR C O 1
ATOM 9878 N N . LYS C 1 45 ? 153.612 188.243 193.222 1.00 82.20 89 LYS C N 1
ATOM 9879 C CA . LYS C 1 45 ? 152.838 187.237 192.513 1.00 84.14 89 LYS C CA 1
ATOM 9880 C C . LYS C 1 45 ? 153.374 185.850 192.833 1.00 86.70 89 LYS C C 1
ATOM 9881 O O . LYS C 1 45 ? 154.574 185.608 192.671 1.00 86.80 89 LYS C O 1
ATOM 9887 N N . PRO C 1 46 ? 152.532 184.930 193.293 1.00 86.38 90 PRO C N 1
ATOM 9888 C CA . PRO C 1 46 ? 153.020 183.590 193.627 1.00 85.24 90 PRO C CA 1
ATOM 9889 C C . PRO C 1 46 ? 153.577 182.882 192.406 1.00 87.31 90 PRO C C 1
ATOM 9890 O O . PRO C 1 46 ? 153.025 182.964 191.309 1.00 90.47 90 PRO C O 1
ATOM 9894 N N . SER C 1 47 ? 154.667 182.182 192.605 1.00 88.08 91 SER C N 1
ATOM 9895 C CA . SER C 1 47 ? 155.278 181.477 191.498 1.00 93.77 91 SER C CA 1
ATOM 9896 C C . SER C 1 47 ? 154.585 180.136 191.277 1.00 100.26 91 SER C C 1
ATOM 9897 O O . SER C 1 47 ? 154.000 179.570 192.202 1.00 101.43 91 SER C O 1
ATOM 9900 N N . PRO C 1 48 ? 154.622 179.613 190.052 1.00 103.04 92 PRO C N 1
ATOM 9901 C CA . PRO C 1 48 ? 154.048 178.293 189.783 1.00 106.76 92 PRO C CA 1
ATOM 9902 C C . PRO C 1 48 ? 154.961 177.127 190.124 1.00 108.56 92 PRO C C 1
ATOM 9903 O O . PRO C 1 48 ? 154.667 176.000 189.718 1.00 110.20 92 PRO C O 1
ATOM 9907 N N . SER C 1 49 ? 156.047 177.361 190.858 1.00 107.42 93 SER C N 1
ATOM 9908 C CA . SER C 1 49 ? 157.024 176.315 191.125 1.00 108.23 93 SER C CA 1
ATOM 9909 C C . SER C 1 49 ? 156.564 175.305 192.167 1.00 109.78 93 SER C C 1
ATOM 9910 O O . SER C 1 49 ? 157.124 174.206 192.220 1.00 114.84 93 SER C O 1
ATOM 9913 N N . GLN C 1 50 ? 155.579 175.647 192.994 1.00 105.27 94 GLN C N 1
ATOM 9914 C CA . GLN C 1 50 ? 155.103 174.789 194.078 1.00 106.48 94 GLN C CA 1
ATOM 9915 C C . GLN C 1 50 ? 156.182 174.511 195.116 1.00 102.64 94 GLN C C 1
ATOM 9916 O O . GLN C 1 50 ? 156.095 173.533 195.859 1.00 104.10 94 GLN C O 1
ATOM 9922 N N . PHE C 1 51 ? 157.210 175.351 195.165 1.00 100.90 95 PHE C N 1
ATOM 9923 C CA . PHE C 1 51 ? 158.159 175.376 196.266 1.00 96.02 95 PHE C CA 1
ATOM 9924 C C . PHE C 1 51 ? 158.642 176.811 196.409 1.00 94.18 95 PHE C C 1
ATOM 9925 O O . PHE C 1 51 ? 158.185 177.705 195.697 1.00 94.57 95 PHE C O 1
ATOM 9933 N N . MET C 1 52 ? 159.556 177.043 197.348 1.00 88.63 96 MET C N 1
ATOM 9934 C CA . MET C 1 52 ? 160.100 178.381 197.531 1.00 81.32 96 MET C CA 1
ATOM 9935 C C . MET C 1 52 ? 161.262 178.593 196.577 1.00 80.55 96 MET C C 1
ATOM 9936 O O . MET C 1 52 ? 162.309 177.952 196.743 1.00 83.19 96 MET C O 1
ATOM 9941 N N . PRO C 1 53 ? 161.139 179.461 195.594 1.00 76.15 97 PRO C N 1
ATOM 9942 C CA . PRO C 1 53 ? 162.234 179.725 194.659 1.00 72.59 97 PRO C CA 1
ATOM 9943 C C . PRO C 1 53 ? 163.158 180.816 195.187 1.00 70.97 97 PRO C C 1
ATOM 9944 O O . PRO C 1 53 ? 163.063 181.988 194.851 1.00 76.05 97 PRO C O 1
ATOM 9948 N N . LEU C 1 54 ? 164.063 180.428 196.068 1.00 66.57 98 LEU C N 1
ATOM 9949 C CA . LEU C 1 54 ? 165.040 181.348 196.623 1.00 62.14 98 LEU C CA 1
ATOM 9950 C C . LEU C 1 54 ? 166.380 181.109 195.952 1.00 61.89 98 LEU C C 1
ATOM 9951 O O . LEU C 1 54 ? 166.852 179.973 195.888 1.00 70.89 98 LEU C O 1
ATOM 9956 N N . VAL C 1 55 ? 166.979 182.170 195.440 1.00 57.85 99 VAL C N 1
ATOM 9957 C CA . VAL C 1 55 ? 168.298 182.095 194.838 1.00 59.72 99 VAL C CA 1
ATOM 9958 C C . VAL C 1 55 ? 169.174 183.153 195.484 1.00 58.60 99 VAL C C 1
ATOM 9959 O O . VAL C 1 55 ? 168.728 184.275 195.733 1.00 63.08 99 VAL C O 1
ATOM 9963 N N . VAL C 1 56 ? 170.404 182.777 195.801 1.00 59.26 100 VAL C N 1
ATOM 9964 C CA . VAL C 1 56 ? 171.384 183.667 196.400 1.00 58.60 100 VAL C CA 1
ATOM 9965 C C . VAL C 1 56 ? 172.564 183.752 195.452 1.00 63.52 100 VAL C C 1
ATOM 9966 O O . VAL C 1 56 ? 173.088 182.723 195.018 1.00 72.56 100 VAL C O 1
ATOM 9970 N N . ASP C 1 57 ? 172.977 184.967 195.120 1.00 63.49 101 ASP C N 1
ATOM 9971 C CA . ASP C 1 57 ? 174.094 185.179 194.207 1.00 63.87 101 ASP C CA 1
ATOM 9972 C C . ASP C 1 57 ? 175.106 186.098 194.873 1.00 63.57 101 ASP C C 1
ATOM 9973 O O . ASP C 1 57 ? 174.916 187.313 194.918 1.00 70.42 101 ASP C O 1
ATOM 9978 N N . TYR C 1 58 ? 176.177 185.514 195.379 1.00 61.90 102 TYR C N 1
ATOM 9979 C CA . TYR C 1 58 ? 177.291 186.266 195.925 1.00 61.97 102 TYR C CA 1
ATOM 9980 C C . TYR C 1 58 ? 178.308 186.475 194.815 1.00 68.67 102 TYR C C 1
ATOM 9981 O O . TYR C 1 58 ? 178.738 185.514 194.174 1.00 74.66 102 TYR C O 1
ATOM 9990 N N . ARG C 1 59 ? 178.681 187.721 194.577 1.00 70.84 103 ARG C N 1
ATOM 9991 C CA . ARG C 1 59 ? 179.562 188.056 193.473 1.00 72.92 103 ARG C CA 1
ATOM 9992 C C . ARG C 1 59 ? 180.694 188.933 193.967 1.00 76.68 103 ARG C C 1
ATOM 9993 O O . ARG C 1 59 ? 180.483 189.833 194.781 1.00 77.53 103 ARG C O 1
ATOM 10001 N N . GLN C 1 60 ? 181.889 188.670 193.468 1.00 77.09 104 GLN C N 1
ATOM 10002 C CA . GLN C 1 60 ? 183.048 189.486 193.770 1.00 82.85 104 GLN C CA 1
ATOM 10003 C C . GLN C 1 60 ? 183.538 190.153 192.495 1.00 84.84 104 GLN C C 1
ATOM 10004 O O . GLN C 1 60 ? 183.386 189.615 191.398 1.00 91.12 104 GLN C O 1
ATOM 10010 N N . LYS C 1 61 ? 184.099 191.344 192.643 1.00 81.41 105 LYS C N 1
ATOM 10011 C CA . LYS C 1 61 ? 184.642 192.079 191.513 1.00 85.92 105 LYS C CA 1
ATOM 10012 C C . LYS C 1 61 ? 186.123 191.828 191.298 1.00 89.30 105 LYS C C 1
ATOM 10013 O O . LYS C 1 61 ? 186.692 192.354 190.340 1.00 91.43 105 LYS C O 1
ATOM 10019 N N . ALA C 1 62 ? 186.759 191.045 192.158 1.00 93.77 106 ALA C N 1
ATOM 10020 C CA . ALA C 1 62 ? 188.176 190.771 192.003 1.00 99.19 106 ALA C CA 1
ATOM 10021 C C . ALA C 1 62 ? 188.501 189.460 192.697 1.00 102.86 106 ALA C C 1
ATOM 10022 O O . ALA C 1 62 ? 187.712 188.942 193.489 1.00 101.10 106 ALA C O 1
ATOM 10024 N N . ALA C 1 63 ? 189.669 188.925 192.375 1.00 106.14 107 ALA C N 1
ATOM 10025 C CA . ALA C 1 63 ? 190.173 187.698 192.967 1.00 103.98 107 ALA C CA 1
ATOM 10026 C C . ALA C 1 63 ? 191.390 188.005 193.825 1.00 106.53 107 ALA C C 1
ATOM 10027 O O . ALA C 1 63 ? 191.920 189.118 193.819 1.00 108.78 107 ALA C O 1
ATOM 10029 N N . ALA C 1 64 ? 191.828 186.992 194.570 1.00 106.01 108 ALA C N 1
ATOM 10030 C CA . ALA C 1 64 ? 193.003 187.087 195.432 1.00 107.59 108 ALA C CA 1
ATOM 10031 C C . ALA C 1 64 ? 192.861 188.242 196.425 1.00 110.59 108 ALA C C 1
ATOM 10032 O O . ALA C 1 64 ? 193.632 189.201 196.420 1.00 111.48 108 ALA C O 1
ATOM 10034 N N . ALA C 1 65 ? 191.849 188.125 197.284 1.00 109.76 109 ALA C N 1
ATOM 10035 C CA . ALA C 1 65 ? 191.552 189.133 198.302 1.00 108.67 109 ALA C CA 1
ATOM 10036 C C . ALA C 1 65 ? 191.298 190.501 197.675 1.00 110.04 109 ALA C C 1
ATOM 10037 O O . ALA C 1 65 ? 191.737 191.532 198.185 1.00 105.92 109 ALA C O 1
ATOM 10039 N N . GLY C 1 66 ? 190.573 190.507 196.563 1.00 109.91 110 GLY C N 1
ATOM 10040 C CA . GLY C 1 66 ? 190.221 191.739 195.880 1.00 106.09 110 GLY C CA 1
ATOM 10041 C C . GLY C 1 66 ? 191.389 192.499 195.294 1.00 106.68 110 GLY C C 1
ATOM 10042 O O . GLY C 1 66 ? 191.390 193.734 195.315 1.00 102.05 110 GLY C O 1
ATOM 10043 N N . ARG C 1 67 ? 192.376 191.792 194.747 1.00 108.26 111 ARG C N 1
ATOM 10044 C CA . ARG C 1 67 ? 193.553 192.432 194.186 1.00 103.50 111 ARG C CA 1
ATOM 10045 C C . ARG C 1 67 ? 193.667 192.297 192.677 1.00 101.50 111 ARG C C 1
ATOM 10046 O O . ARG C 1 67 ? 194.405 193.070 192.063 1.00 103.48 111 ARG C O 1
ATOM 10054 N N . ILE C 1 68 ? 192.969 191.348 192.067 1.00 100.05 112 ILE C N 1
ATOM 10055 C CA . ILE C 1 68 ? 193.008 191.176 190.618 1.00 100.04 112 ILE C CA 1
ATOM 10056 C C . ILE C 1 68 ? 191.605 191.358 190.059 1.00 100.38 112 ILE C C 1
ATOM 10057 O O . ILE C 1 68 ? 190.763 190.464 190.209 1.00 100.85 112 ILE C O 1
ATOM 10062 N N . PRO C 1 69 ? 191.310 192.485 189.414 1.00 100.67 113 PRO C N 1
ATOM 10063 C CA . PRO C 1 69 ? 189.955 192.710 188.903 1.00 99.91 113 PRO C CA 1
ATOM 10064 C C . PRO C 1 69 ? 189.537 191.629 187.919 1.00 99.49 113 PRO C C 1
ATOM 10065 O O . PRO C 1 69 ? 190.291 191.253 187.021 1.00 97.57 113 PRO C O 1
ATOM 10069 N N . THR C 1 70 ? 188.314 191.140 188.092 1.00 97.94 114 THR C N 1
ATOM 10070 C CA . THR C 1 70 ? 187.786 190.078 187.248 1.00 98.96 114 THR C CA 1
ATOM 10071 C C . THR C 1 70 ? 186.363 190.317 186.781 1.00 97.82 114 THR C C 1
ATOM 10072 O O . THR C 1 70 ? 185.861 189.514 185.991 1.00 99.29 114 THR C O 1
ATOM 10076 N N . ASN C 1 71 ? 185.689 191.368 187.242 1.00 95.59 115 ASN C N 1
ATOM 10077 C CA . ASN C 1 71 ? 184.277 191.528 186.924 1.00 94.76 115 ASN C CA 1
ATOM 10078 C C . ASN C 1 71 ? 184.053 191.817 185.448 1.00 95.38 115 ASN C C 1
ATOM 10079 O O . ASN C 1 71 ? 182.986 191.499 184.915 1.00 96.83 115 ASN C O 1
ATOM 10084 N N . TYR C 1 72 ? 185.036 192.403 184.768 1.00 96.10 116 TYR C N 1
ATOM 10085 C CA . TYR C 1 72 ? 184.897 192.649 183.340 1.00 93.34 116 TYR C CA 1
ATOM 10086 C C . TYR C 1 72 ? 184.914 191.371 182.515 1.00 97.98 116 TYR C C 1
ATOM 10087 O O . TYR C 1 72 ? 184.541 191.411 181.340 1.00 93.32 116 TYR C O 1
ATOM 10096 N N . LEU C 1 73 ? 185.323 190.250 183.099 1.00 102.47 117 LEU C N 1
ATOM 10097 C CA . LEU C 1 73 ? 185.402 188.977 182.402 1.00 102.50 117 LEU C CA 1
ATOM 10098 C C . LEU C 1 73 ? 184.212 188.076 182.670 1.00 108.56 117 LEU C C 1
ATOM 10099 O O . LEU C 1 73 ? 184.237 186.914 182.268 1.00 114.20 117 LEU C O 1
ATOM 10104 N N . ARG C 1 74 ? 183.175 188.570 183.345 1.00 109.74 118 ARG C N 1
ATOM 10105 C CA . ARG C 1 74 ? 182.097 187.678 183.755 1.00 113.61 118 ARG C CA 1
ATOM 10106 C C . ARG C 1 74 ? 181.295 187.176 182.561 1.00 120.93 118 ARG C C 1
ATOM 10107 O O . ARG C 1 74 ? 180.770 186.058 182.601 1.00 123.53 118 ARG C O 1
ATOM 10115 N N . ARG C 1 75 ? 181.197 187.971 181.493 1.00 118.69 119 ARG C N 1
ATOM 10116 C CA . ARG C 1 75 ? 180.395 187.560 180.345 1.00 120.09 119 ARG C CA 1
ATOM 10117 C C . ARG C 1 75 ? 180.883 186.251 179.745 1.00 124.32 119 ARG C C 1
ATOM 10118 O O . ARG C 1 75 ? 180.071 185.448 179.273 1.00 127.20 119 ARG C O 1
ATOM 10126 N N . GLU C 1 76 ? 182.189 186.009 179.763 1.00 124.48 120 GLU C N 1
ATOM 10127 C CA . GLU C 1 76 ? 182.765 184.772 179.250 1.00 126.76 120 GLU C CA 1
ATOM 10128 C C . GLU C 1 76 ? 183.270 183.835 180.333 1.00 126.29 120 GLU C C 1
ATOM 10129 O O . GLU C 1 76 ? 183.192 182.617 180.170 1.00 127.46 120 GLU C O 1
ATOM 10135 N N . ILE C 1 77 ? 183.780 184.367 181.441 1.00 126.62 121 ILE C N 1
ATOM 10136 C CA . ILE C 1 77 ? 184.371 183.554 182.494 1.00 127.24 121 ILE C CA 1
ATOM 10137 C C . ILE C 1 77 ? 183.438 183.410 183.694 1.00 127.34 121 ILE C C 1
ATOM 10138 O O . ILE C 1 77 ? 183.902 183.132 184.803 1.00 129.79 121 ILE C O 1
ATOM 10143 N N . GLY C 1 78 ? 182.136 183.613 183.503 1.00 123.26 122 GLY C N 1
ATOM 10144 C CA . GLY C 1 78 ? 181.140 183.115 184.443 1.00 120.73 122 GLY C CA 1
ATOM 10145 C C . GLY C 1 78 ? 181.411 183.504 185.882 1.00 115.84 122 GLY C C 1
ATOM 10146 O O . GLY C 1 78 ? 181.803 184.634 186.187 1.00 117.41 122 GLY C O 1
ATOM 10147 N N . THR C 1 79 ? 181.222 182.543 186.784 1.00 107.51 123 THR C N 1
ATOM 10148 C CA . THR C 1 79 ? 181.388 182.753 188.215 1.00 102.10 123 THR C CA 1
ATOM 10149 C C . THR C 1 79 ? 182.278 181.670 188.807 1.00 98.73 123 THR C C 1
ATOM 10150 O O . THR C 1 79 ? 182.182 180.500 188.430 1.00 103.99 123 THR C O 1
ATOM 10154 N N . SER C 1 80 ? 183.126 182.063 189.751 1.00 91.89 124 SER C N 1
ATOM 10155 C CA . SER C 1 80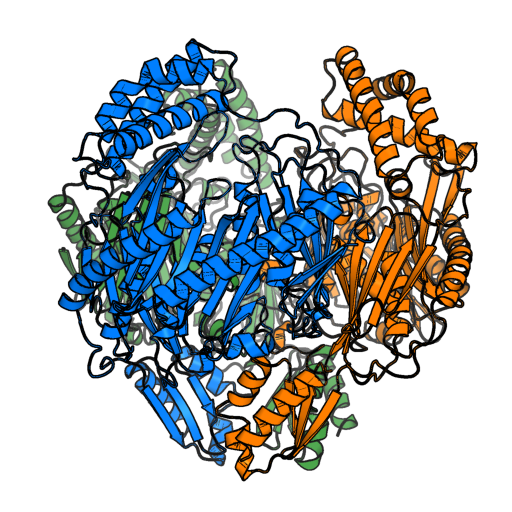 ? 184.145 181.181 190.293 1.00 89.14 124 SER C CA 1
ATOM 10156 C C . SER C 1 80 ? 183.537 180.180 191.269 1.00 89.96 124 SER C C 1
ATOM 10157 O O . SER C 1 80 ? 182.345 180.212 191.581 1.00 90.75 124 SER C O 1
ATOM 10160 N N . ASP C 1 81 ? 184.379 179.266 191.754 1.00 88.35 125 ASP C N 1
ATOM 10161 C CA . ASP C 1 81 ? 183.917 178.238 192.681 1.00 87.58 125 ASP C CA 1
ATOM 10162 C C . ASP C 1 81 ? 183.687 178.809 194.071 1.00 84.27 125 ASP C C 1
ATOM 10163 O O . ASP C 1 81 ? 182.710 178.458 194.738 1.00 81.10 125 ASP C O 1
ATOM 10168 N N . LYS C 1 82 ? 184.581 179.683 194.526 1.00 84.88 126 LYS C N 1
ATOM 10169 C CA . LYS C 1 82 ? 184.433 180.295 195.840 1.00 81.04 126 LYS C CA 1
ATOM 10170 C C . LYS C 1 82 ? 183.182 181.151 195.916 1.00 75.58 126 LYS C C 1
ATOM 10171 O O . LYS C 1 82 ? 182.559 181.239 196.977 1.00 71.73 126 LYS C O 1
ATOM 10177 N N . GLU C 1 83 ? 182.805 181.795 194.815 1.00 77.42 127 GLU C N 1
ATOM 10178 C CA . GLU C 1 83 ? 181.540 182.513 194.791 1.00 72.15 127 GLU C CA 1
ATOM 10179 C C . GLU C 1 83 ? 180.370 181.561 194.964 1.00 70.24 127 GLU C C 1
ATOM 10180 O O . GLU C 1 83 ? 179.419 181.866 195.687 1.00 72.37 127 GLU C O 1
ATOM 10186 N N . ILE C 1 84 ? 180.422 180.401 194.310 1.00 68.91 128 ILE C N 1
ATOM 10187 C CA . ILE C 1 84 ? 179.340 179.428 194.424 1.00 65.76 128 ILE C CA 1
ATOM 10188 C C . ILE C 1 84 ? 179.257 178.872 195.839 1.00 63.27 128 ILE C C 1
ATOM 10189 O O . ILE C 1 84 ? 178.166 178.701 196.389 1.00 65.39 128 ILE C O 1
ATOM 10194 N N . LEU C 1 85 ? 180.401 178.558 196.440 1.00 61.29 129 LEU C N 1
ATOM 10195 C CA . LEU C 1 85 ? 180.393 178.023 197.795 1.00 60.81 129 LEU C CA 1
ATOM 10196 C C . LEU C 1 85 ? 179.882 179.051 198.789 1.00 63.03 129 LEU C C 1
ATOM 10197 O O . LEU C 1 85 ? 179.107 178.718 199.689 1.00 64.81 129 LEU C O 1
ATOM 10202 N N . THR C 1 86 ? 180.305 180.306 198.639 1.00 65.04 130 THR C N 1
ATOM 10203 C CA . THR C 1 86 ? 179.818 181.361 199.517 1.00 61.09 130 THR C CA 1
ATOM 10204 C C . THR C 1 86 ? 178.319 181.550 199.369 1.00 56.63 130 THR C C 1
ATOM 10205 O O . THR C 1 86 ? 177.615 181.757 200.359 1.00 59.22 130 THR C O 1
ATOM 10209 N N . SER C 1 87 ? 177.813 181.488 198.140 1.00 54.02 131 SER C N 1
ATOM 10210 C CA . SER C 1 87 ? 176.380 181.620 197.932 1.00 54.20 131 SER C CA 1
ATOM 10211 C C . SER C 1 87 ? 175.616 180.510 198.625 1.00 57.45 131 SER C C 1
ATOM 10212 O O . SER C 1 87 ? 174.503 180.732 199.108 1.00 60.00 131 SER C O 1
ATOM 10215 N N . ARG C 1 88 ? 176.205 179.339 198.735 1.00 59.19 132 ARG C N 1
ATOM 10216 C CA . ARG C 1 88 ? 175.469 178.203 199.339 1.00 55.44 132 ARG C CA 1
ATOM 10217 C C . ARG C 1 88 ? 175.458 178.381 200.854 1.00 58.24 132 ARG C C 1
ATOM 10218 O O . ARG C 1 88 ? 174.479 178.014 201.461 1.00 60.71 132 ARG C O 1
ATOM 10226 N N . ILE C 1 89 ? 176.535 178.908 201.413 1.00 60.38 133 ILE C N 1
ATOM 10227 C CA . ILE C 1 89 ? 176.555 179.155 202.850 1.00 54.73 133 ILE C CA 1
ATOM 10228 C C . ILE C 1 89 ? 175.530 180.213 203.228 1.00 54.90 133 ILE C C 1
ATOM 10229 O O . ILE C 1 89 ? 174.810 180.068 204.219 1.00 60.48 133 ILE C O 1
ATOM 10234 N N . ILE C 1 90 ? 175.443 181.291 202.449 1.00 55.28 134 ILE C N 1
ATOM 10235 C CA . ILE C 1 90 ? 174.431 182.311 202.702 1.00 52.39 134 ILE C CA 1
ATOM 10236 C C . ILE C 1 90 ? 173.041 181.719 202.561 1.00 53.13 134 ILE C C 1
ATOM 10237 O O . ILE C 1 90 ? 172.142 182.010 203.355 1.00 57.60 134 ILE C O 1
ATOM 10242 N N . ASP C 1 91 ? 172.845 180.880 201.548 1.00 53.75 135 ASP C N 1
ATOM 10243 C CA . ASP C 1 91 ? 171.544 180.267 201.321 1.00 53.62 135 ASP C CA 1
ATOM 10244 C C . ASP C 1 91 ? 171.124 179.407 202.501 1.00 58.85 135 ASP C C 1
ATOM 10245 O O . ASP C 1 91 ? 169.968 179.447 202.927 1.00 62.68 135 ASP C O 1
ATOM 10250 N N . ARG C 1 92 ? 172.048 178.616 203.040 1.00 58.74 136 ARG C N 1
ATOM 10251 C CA . ARG C 1 92 ? 171.714 177.746 204.157 1.00 58.02 136 ARG C CA 1
ATOM 10252 C C . ARG C 1 92 ? 171.453 178.521 205.436 1.00 56.14 136 ARG C C 1
ATOM 10253 O O . ARG C 1 92 ? 170.752 178.016 206.314 1.00 59.59 136 ARG C O 1
ATOM 10261 N N . SER C 1 93 ? 171.998 179.727 205.564 1.00 53.22 137 SER C N 1
ATOM 10262 C CA . SER C 1 93 ? 171.781 180.526 206.761 1.00 53.78 137 SER C CA 1
ATOM 10263 C C . SER C 1 93 ? 170.408 181.175 206.791 1.00 57.95 137 SER C C 1
ATOM 10264 O O . SER C 1 93 ? 169.886 181.443 207.875 1.00 65.27 137 SER C O 1
ATOM 10267 N N . ILE C 1 94 ? 169.806 181.443 205.639 1.00 53.79 138 ILE C N 1
ATOM 10268 C CA . ILE C 1 94 ? 168.557 182.187 205.598 1.00 49.91 138 ILE C CA 1
ATOM 10269 C C . ILE C 1 94 ? 167.378 181.351 205.138 1.00 52.36 138 ILE C C 1
ATOM 10270 O O . ILE C 1 94 ? 166.234 181.715 205.441 1.00 56.82 138 ILE C O 1
ATOM 10275 N N . ARG C 1 95 ? 167.604 180.271 204.421 1.00 51.92 139 ARG C N 1
ATOM 10276 C CA . ARG C 1 95 ? 166.454 179.512 203.875 1.00 50.75 139 ARG C CA 1
ATOM 10277 C C . ARG C 1 95 ? 165.579 178.923 204.976 1.00 57.54 139 ARG C C 1
ATOM 10278 O O . ARG C 1 95 ? 164.386 178.945 204.786 1.00 61.66 139 ARG C O 1
ATOM 10286 N N . PRO C 1 96 ? 166.066 178.349 206.083 1.00 59.44 140 PRO C N 1
ATOM 10287 C CA . PRO C 1 96 ? 165.139 177.762 207.060 1.00 59.77 140 PRO C CA 1
ATOM 10288 C C . PRO C 1 96 ? 164.251 178.769 207.768 1.00 62.60 140 PRO C C 1
ATOM 10289 O O . PRO C 1 96 ? 163.255 178.362 208.373 1.00 68.03 140 PRO C O 1
ATOM 10293 N N . LEU C 1 97 ? 164.565 180.057 207.725 1.00 57.78 141 LEU C N 1
ATOM 10294 C CA . LEU C 1 97 ? 163.788 181.048 208.452 1.00 55.39 141 LEU C CA 1
ATOM 10295 C C . LEU C 1 97 ? 162.619 181.612 207.657 1.00 58.67 141 LEU C C 1
ATOM 10296 O O . LEU C 1 97 ? 161.855 182.411 208.199 1.00 61.68 141 LEU C O 1
ATOM 10301 N N . PHE C 1 98 ? 162.463 181.240 206.408 1.00 56.37 142 PHE C N 1
ATOM 10302 C CA . PHE C 1 98 ? 161.289 181.685 205.685 1.00 57.22 142 PHE C CA 1
ATOM 10303 C C . PHE C 1 98 ? 160.067 180.903 206.145 1.00 63.43 142 PHE C C 1
ATOM 10304 O O . PHE C 1 98 ? 160.169 179.722 206.474 1.00 65.26 142 PHE C O 1
ATOM 10312 N N . PRO C 1 99 ? 158.901 181.536 206.181 1.00 66.77 143 PRO C N 1
ATOM 10313 C CA . PRO C 1 99 ? 157.691 180.818 206.585 1.00 68.66 143 PRO C CA 1
ATOM 10314 C C . PRO C 1 99 ? 157.322 179.728 205.594 1.00 73.57 143 PRO C C 1
ATOM 10315 O O . PRO C 1 99 ? 157.676 179.777 204.416 1.00 78.38 143 PRO C O 1
ATOM 10319 N N . ALA C 1 100 ? 156.618 178.721 206.097 1.00 72.86 144 ALA C N 1
ATOM 10320 C CA . ALA C 1 100 ? 156.166 177.628 205.250 1.00 73.79 144 ALA C CA 1
ATOM 10321 C C . ALA C 1 100 ? 155.108 178.108 204.269 1.00 76.98 144 ALA C C 1
ATOM 10322 O O . ALA C 1 100 ? 154.216 178.882 204.621 1.00 81.56 144 ALA C O 1
ATOM 10324 N N . GLY C 1 101 ? 155.203 177.630 203.034 1.00 76.72 145 GLY C N 1
ATOM 10325 C CA . GLY C 1 101 ? 154.258 178.002 202.007 1.00 81.63 145 GLY C CA 1
ATOM 10326 C C . GLY C 1 101 ? 154.525 179.329 201.342 1.00 83.59 145 GLY C C 1
ATOM 10327 O O . GLY C 1 101 ? 153.644 179.839 200.645 1.00 87.58 145 GLY C O 1
ATOM 10328 N N . TYR C 1 102 ? 155.707 179.906 201.540 1.00 78.66 146 TYR C N 1
ATOM 10329 C CA . TYR C 1 102 ? 156.066 181.192 200.948 1.00 77.01 146 TYR C CA 1
ATOM 10330 C C . TYR C 1 102 ? 156.614 180.947 199.547 1.00 78.83 146 TYR C C 1
ATOM 10331 O O . TYR C 1 102 ? 157.815 181.012 199.291 1.00 81.44 146 TYR C O 1
ATOM 10340 N N . PHE C 1 103 ? 155.706 180.663 198.618 1.00 80.17 147 PHE C N 1
ATOM 10341 C CA . PHE C 1 103 ? 156.095 180.273 197.264 1.00 80.89 147 PHE C CA 1
ATOM 10342 C C . PHE C 1 103 ? 156.188 181.508 196.370 1.00 82.99 147 PHE C C 1
ATOM 10343 O O . PHE C 1 103 ? 155.400 181.721 195.451 1.00 87.50 147 PHE C O 1
ATOM 10351 N N . TYR C 1 104 ? 157.192 182.326 196.654 1.00 79.99 148 TYR C N 1
ATOM 10352 C CA . TYR C 1 104 ? 157.387 183.588 195.959 1.00 74.55 148 TYR C CA 1
ATOM 10353 C C . TYR C 1 104 ? 158.837 183.713 195.547 1.00 71.05 148 TYR C C 1
ATOM 10354 O O . TYR C 1 104 ? 159.735 183.513 196.366 1.00 74.83 148 TYR C O 1
ATOM 10363 N N . ASP C 1 105 ? 159.058 184.046 194.283 1.00 71.05 149 ASP C N 1
ATOM 10364 C CA . ASP C 1 105 ? 160.410 184.188 193.777 1.00 69.28 149 ASP C CA 1
ATOM 10365 C C . ASP C 1 105 ? 161.162 185.233 194.582 1.00 67.37 149 ASP C C 1
ATOM 10366 O O . ASP C 1 105 ? 160.682 186.350 194.775 1.00 69.32 149 ASP C O 1
ATOM 10371 N N . THR C 1 106 ? 162.339 184.861 195.062 1.00 65.17 150 THR C N 1
ATOM 10372 C CA . THR C 1 106 ? 163.112 185.713 195.947 1.00 62.69 150 THR C CA 1
ATOM 10373 C C . THR C 1 106 ? 164.572 185.608 195.558 1.00 60.58 150 THR C C 1
ATOM 10374 O O . THR C 1 106 ? 165.071 184.510 195.313 1.00 64.78 150 THR C O 1
ATOM 10378 N N . GLN C 1 107 ? 165.246 186.743 195.486 1.00 55.74 151 GLN C N 1
ATOM 10379 C CA . GLN C 1 107 ? 166.650 186.773 195.129 1.00 52.59 151 GLN C CA 1
ATOM 10380 C C . GLN C 1 107 ? 167.390 187.664 196.105 1.00 53.02 151 GLN C C 1
ATOM 10381 O O . GLN C 1 107 ? 166.931 188.762 196.420 1.00 57.02 151 GLN C O 1
ATOM 10387 N N . VAL C 1 108 ? 168.524 187.181 196.587 1.00 54.10 152 VAL C N 1
ATOM 10388 C CA . VAL C 1 108 ? 169.405 187.931 197.463 1.00 52.48 152 VAL C CA 1
ATOM 10389 C C . VAL C 1 108 ? 170.720 188.096 196.728 1.00 55.10 152 VAL C C 1
ATOM 10390 O O . VAL C 1 108 ? 171.347 187.104 196.346 1.00 61.07 152 VAL C O 1
ATOM 10394 N N . LEU C 1 109 ? 171.137 189.337 196.527 1.00 52.54 153 LEU C N 1
ATOM 10395 C CA . LEU C 1 109 ? 172.335 189.645 195.764 1.00 50.56 153 LEU C CA 1
ATOM 10396 C C . LEU C 1 109 ? 173.327 190.368 196.655 1.00 56.52 153 LEU C C 1
ATOM 10397 O O . LEU C 1 109 ? 172.954 191.288 197.384 1.00 58.23 153 LEU C O 1
ATOM 10402 N N . CYS C 1 110 ? 174.583 189.948 196.603 1.00 59.17 154 CYS C N 1
ATOM 10403 C CA . CYS C 1 110 ? 175.644 190.548 197.395 1.00 58.45 154 CYS C CA 1
ATOM 10404 C C . CYS C 1 110 ? 176.622 191.258 196.474 1.00 62.68 154 CYS C C 1
ATOM 10405 O O . CYS C 1 110 ? 177.109 190.671 195.507 1.00 72.96 154 CYS C O 1
ATOM 10408 N N . ASN C 1 111 ? 176.910 192.514 196.789 1.00 57.54 155 ASN C N 1
ATOM 10409 C CA . ASN C 1 111 ? 177.752 193.398 195.994 1.00 57.12 155 ASN C CA 1
ATOM 10410 C C . ASN C 1 111 ? 178.902 193.854 196.879 1.00 61.10 155 ASN C C 1
ATOM 10411 O O . ASN C 1 111 ? 178.689 194.605 197.831 1.00 64.97 155 ASN C O 1
ATOM 10416 N N . LEU C 1 112 ? 180.115 193.416 196.571 1.00 59.18 156 LEU C N 1
ATOM 10417 C CA . LEU C 1 112 ? 181.273 193.790 197.375 1.00 62.94 156 LEU C CA 1
ATOM 10418 C C . LEU C 1 112 ? 181.710 195.192 196.987 1.00 64.64 156 LEU C C 1
ATOM 10419 O O . LEU C 1 112 ? 182.472 195.374 196.040 1.00 69.49 156 LEU C O 1
ATOM 10424 N N . LEU C 1 113 ? 181.240 196.190 197.731 1.00 61.67 157 LEU C N 1
ATOM 10425 C CA . LEU C 1 113 ? 181.590 197.569 197.419 1.00 59.05 157 LEU C CA 1
ATOM 10426 C C . LEU C 1 113 ? 183.086 197.804 197.542 1.00 60.69 157 LEU C C 1
ATOM 10427 O O . LEU C 1 113 ? 183.691 198.448 196.681 1.00 67.92 157 LEU C O 1
ATOM 10432 N N . ALA C 1 114 ? 183.703 197.289 198.597 1.00 61.07 158 ALA C N 1
ATOM 10433 C CA . ALA C 1 114 ? 185.135 197.434 198.781 1.00 62.39 158 ALA C CA 1
ATOM 10434 C C . ALA C 1 114 ? 185.642 196.276 199.620 1.00 62.98 158 ALA C C 1
ATOM 10435 O O . ALA C 1 114 ? 184.934 195.772 200.491 1.00 69.25 158 ALA C O 1
ATOM 10437 N N . VAL C 1 115 ? 186.869 195.852 199.345 1.00 59.93 159 VAL C N 1
ATOM 10438 C CA . VAL C 1 115 ? 187.532 194.814 200.120 1.00 63.95 159 VAL C CA 1
ATOM 10439 C C . VAL C 1 115 ? 188.930 195.305 200.456 1.00 70.43 159 VAL C C 1
ATOM 10440 O O . VAL C 1 115 ? 189.659 195.764 199.572 1.00 76.41 159 VAL C O 1
ATOM 10444 N N . ASP C 1 116 ? 189.303 195.225 201.725 1.00 69.71 160 ASP C N 1
ATOM 10445 C CA . ASP C 1 116 ? 190.606 195.725 202.136 1.00 72.43 160 ASP C CA 1
ATOM 10446 C C . ASP C 1 116 ? 191.680 194.649 202.172 1.00 74.72 160 ASP C C 1
ATOM 10447 O O . ASP C 1 116 ? 192.813 194.945 202.553 1.00 76.55 160 ASP C O 1
ATOM 10452 N N . GLY C 1 117 ? 191.358 193.416 201.794 1.00 76.09 161 GLY C N 1
ATOM 10453 C CA . GLY C 1 117 ? 192.338 192.354 201.867 1.00 78.23 161 GLY C CA 1
ATOM 10454 C C . GLY C 1 117 ? 192.718 191.957 203.271 1.00 76.30 161 GLY C C 1
ATOM 10455 O O . GLY C 1 117 ? 193.745 191.307 203.467 1.00 78.23 161 GLY C O 1
ATOM 10456 N N . VAL C 1 118 ? 191.922 192.347 204.260 1.00 73.34 162 VAL C N 1
ATOM 10457 C CA . VAL C 1 118 ? 192.204 192.039 205.654 1.00 71.15 162 VAL C CA 1
ATOM 10458 C C . VAL C 1 118 ? 190.988 191.364 206.264 1.00 73.21 162 VAL C C 1
ATOM 10459 O O . VAL C 1 118 ? 191.098 190.296 206.870 1.00 77.80 162 VAL C O 1
ATOM 10463 N N . ASN C 1 119 ? 189.823 191.976 206.110 1.00 71.49 163 ASN C N 1
ATOM 10464 C CA . ASN C 1 119 ? 188.583 191.444 206.651 1.00 69.05 163 ASN C CA 1
ATOM 10465 C C . ASN C 1 119 ? 187.843 190.682 205.565 1.00 71.12 163 ASN C C 1
ATOM 10466 O O . ASN C 1 119 ? 187.637 191.205 204.468 1.00 75.74 163 ASN C O 1
ATOM 10471 N N . GLU C 1 120 ? 187.447 189.461 205.873 1.00 72.89 164 GLU C N 1
ATOM 10472 C CA . GLU C 1 120 ? 186.824 188.593 204.884 1.00 71.72 164 GLU C CA 1
ATOM 10473 C C . GLU C 1 120 ? 185.388 189.025 204.631 1.00 69.47 164 GLU C C 1
ATOM 10474 O O . GLU C 1 120 ? 184.605 189.132 205.576 1.00 70.42 164 GLU C O 1
ATOM 10480 N N . PRO C 1 121 ? 185.005 189.274 203.379 1.00 66.30 165 PRO C N 1
ATOM 10481 C CA . PRO C 1 121 ? 183.646 189.748 203.105 1.00 62.94 165 PRO C CA 1
ATOM 10482 C C . PRO C 1 121 ? 182.570 188.682 203.157 1.00 60.95 165 PRO C C 1
ATOM 10483 O O . PRO C 1 121 ? 181.389 189.040 203.190 1.00 66.51 165 PRO C O 1
ATOM 10487 N N . ASP C 1 122 ? 182.912 187.395 203.151 1.00 62.61 166 ASP C N 1
ATOM 10488 C CA . ASP C 1 122 ? 181.868 186.376 203.083 1.00 63.93 166 ASP C CA 1
ATOM 10489 C C . ASP C 1 122 ? 181.004 186.368 204.340 1.00 64.07 166 ASP C C 1
ATOM 10490 O O . ASP C 1 122 ? 179.781 186.228 204.254 1.00 61.95 166 ASP C O 1
ATOM 10495 N N . VAL C 1 123 ? 181.615 186.517 205.512 1.00 63.98 167 VAL C N 1
ATOM 10496 C CA . VAL C 1 123 ? 180.846 186.546 206.750 1.00 60.23 167 VAL C CA 1
ATOM 10497 C C . VAL C 1 123 ? 179.966 187.788 206.799 1.00 59.34 167 VAL C C 1
ATOM 10498 O O . VAL C 1 123 ? 178.806 187.727 207.216 1.00 57.66 167 VAL C O 1
ATOM 10502 N N . LEU C 1 124 ? 180.491 188.926 206.342 1.00 56.20 168 LEU C N 1
ATOM 10503 C CA . LEU C 1 124 ? 179.681 190.135 206.271 1.00 50.38 168 LEU C CA 1
ATOM 10504 C C . LEU C 1 124 ? 178.501 189.963 205.333 1.00 51.58 168 LEU C C 1
ATOM 10505 O O . LEU C 1 124 ? 177.456 190.583 205.536 1.00 54.07 168 LEU C O 1
ATOM 10510 N N . ALA C 1 125 ? 178.649 189.140 204.298 1.00 53.80 169 ALA C N 1
ATOM 10511 C CA . ALA C 1 125 ? 177.552 188.934 203.363 1.00 51.52 169 ALA C CA 1
ATOM 10512 C C . ALA C 1 125 ? 176.414 188.165 204.010 1.00 53.91 169 ALA C C 1
ATOM 10513 O O . ALA C 1 125 ? 175.246 188.403 203.695 1.00 55.66 169 ALA C O 1
ATOM 10515 N N . ILE C 1 126 ? 176.730 187.226 204.902 1.00 52.97 170 ILE C N 1
ATOM 10516 C CA . ILE C 1 126 ? 175.679 186.506 205.614 1.00 53.84 170 ILE C CA 1
ATOM 10517 C C . ILE C 1 126 ? 174.903 187.457 206.507 1.00 57.00 170 ILE C C 1
ATOM 10518 O O . ILE C 1 126 ? 173.671 187.428 206.556 1.00 64.31 170 ILE C O 1
ATOM 10523 N N . ASN C 1 127 ? 175.618 188.305 207.239 1.00 54.12 171 ASN C N 1
ATOM 10524 C CA . ASN C 1 127 ? 174.959 189.285 208.089 1.00 51.87 171 ASN C CA 1
ATOM 10525 C C . ASN C 1 127 ? 174.187 190.298 207.260 1.00 52.84 171 ASN C C 1
ATOM 10526 O O . ASN C 1 127 ? 173.087 190.705 207.638 1.00 54.42 171 ASN C O 1
ATOM 10531 N N . GLY C 1 128 ? 174.744 190.702 206.119 1.00 51.16 172 GLY C N 1
ATOM 10532 C CA . GLY C 1 128 ? 174.044 191.628 205.247 1.00 50.58 172 GLY C CA 1
ATOM 10533 C C . GLY C 1 128 ? 172.742 191.067 204.720 1.00 49.62 172 GLY C C 1
ATOM 10534 O O . GLY C 1 128 ? 171.751 191.785 204.605 1.00 52.59 172 GLY C O 1
ATOM 10535 N N . ALA C 1 129 ? 172.730 189.781 204.380 1.00 46.27 173 ALA C N 1
ATOM 10536 C CA . ALA C 1 129 ? 171.488 189.139 203.975 1.00 47.02 173 ALA C CA 1
ATOM 10537 C C . ALA C 1 129 ? 170.489 189.106 205.116 1.00 52.68 173 ALA C C 1
ATOM 10538 O O . ALA C 1 129 ? 169.280 189.183 204.884 1.00 57.90 173 ALA C O 1
ATOM 10540 N N . SER C 1 130 ? 170.973 188.994 206.350 1.00 51.26 174 SER C N 1
ATOM 10541 C CA . SER C 1 130 ? 170.084 189.025 207.502 1.00 50.44 174 SER C CA 1
ATOM 10542 C C . SER C 1 130 ? 169.483 190.412 207.701 1.00 53.02 174 SER C C 1
ATOM 10543 O O . SER C 1 130 ? 168.274 190.551 207.897 1.00 56.15 174 SER C O 1
ATOM 10546 N N . VAL C 1 131 ? 170.310 191.454 207.635 1.00 52.05 175 VAL C N 1
ATOM 10547 C CA . VAL C 1 131 ? 169.806 192.813 207.798 1.00 48.07 175 VAL C CA 1
ATOM 10548 C C . VAL C 1 131 ? 168.866 193.185 206.663 1.00 50.99 175 VAL C C 1
ATOM 10549 O O . VAL C 1 131 ? 167.816 193.792 206.887 1.00 55.41 175 VAL C O 1
ATOM 10553 N N . ALA C 1 132 ? 169.230 192.841 205.429 1.00 52.78 176 ALA C N 1
ATOM 10554 C CA . ALA C 1 132 ? 168.406 193.212 204.286 1.00 47.96 176 ALA C CA 1
ATOM 10555 C C . ALA C 1 132 ? 167.034 192.567 204.362 1.00 53.75 176 ALA C C 1
ATOM 10556 O O . ALA C 1 132 ? 166.024 193.209 204.064 1.00 59.54 176 ALA C O 1
ATOM 10558 N N . LEU C 1 133 ? 166.973 191.299 204.762 1.00 49.83 177 LEU C N 1
ATOM 10559 C CA . LEU C 1 133 ? 165.679 190.654 204.937 1.00 50.12 177 LEU C CA 1
ATOM 10560 C C . LEU C 1 133 ? 164.935 191.226 206.134 1.00 55.46 177 LEU C C 1
ATOM 10561 O O . LEU C 1 133 ? 163.712 191.381 206.092 1.00 60.23 177 LEU C O 1
ATOM 10566 N N . SER C 1 134 ? 165.655 191.545 207.208 1.00 55.91 178 SER C N 1
ATOM 10567 C CA . SER C 1 134 ? 165.010 192.064 208.410 1.00 53.54 178 SER C CA 1
ATOM 10568 C C . SER C 1 134 ? 164.345 193.408 208.156 1.00 60.17 178 SER C C 1
ATOM 10569 O O . SER C 1 134 ? 163.234 193.657 208.631 1.00 67.03 178 SER C O 1
ATOM 10572 N N . LEU C 1 135 ? 165.010 194.292 207.420 1.00 59.05 179 LEU C N 1
ATOM 10573 C CA . LEU C 1 135 ? 164.468 195.615 207.150 1.00 56.62 179 LEU C CA 1
ATOM 10574 C C . LEU C 1 135 ? 163.441 195.625 206.032 1.00 60.27 179 LEU C C 1
ATOM 10575 O O . LEU C 1 135 ? 162.710 196.608 205.899 1.00 66.47 179 LEU C O 1
ATOM 10580 N N . SER C 1 136 ? 163.354 194.567 205.241 1.00 58.22 180 SER C N 1
ATOM 10581 C CA . SER C 1 136 ? 162.447 194.539 204.111 1.00 57.15 180 SER C CA 1
ATOM 10582 C C . SER C 1 136 ? 161.035 194.218 204.573 1.00 62.57 180 SER C C 1
ATOM 10583 O O . SER C 1 136 ? 160.777 193.950 205.744 1.00 64.15 180 SER C O 1
ATOM 10586 N N . ASP C 1 137 ? 160.105 194.247 203.633 1.00 66.22 181 ASP C N 1
ATOM 10587 C CA . ASP C 1 137 ? 158.748 193.799 203.874 1.00 70.09 181 ASP C CA 1
ATOM 10588 C C . ASP C 1 137 ? 158.574 192.324 203.563 1.00 69.39 181 ASP C C 1
ATOM 10589 O O . ASP C 1 137 ? 157.445 191.836 203.532 1.00 72.33 181 ASP C O 1
ATOM 10594 N N . ILE C 1 138 ? 159.663 191.616 203.311 1.00 65.49 182 ILE C N 1
ATOM 10595 C CA . ILE C 1 138 ? 159.591 190.183 203.015 1.00 64.92 182 ILE C CA 1
ATOM 10596 C C . ILE C 1 138 ? 159.328 189.416 204.304 1.00 65.27 182 ILE C C 1
ATOM 10597 O O . ILE C 1 138 ? 160.056 189.607 205.290 1.00 66.25 182 ILE C O 1
ATOM 10602 N N . PRO C 1 139 ? 158.317 188.559 204.354 1.00 66.10 183 PRO C N 1
ATOM 10603 C CA . PRO C 1 139 ? 158.082 187.770 205.566 1.00 63.01 183 PRO C CA 1
ATOM 10604 C C . PRO C 1 139 ? 159.249 186.851 205.860 1.00 62.89 183 PRO C C 1
ATOM 10605 O O . PRO C 1 139 ? 159.521 185.912 205.112 1.00 68.67 183 PRO C O 1
ATOM 10609 N N . TRP C 1 140 ? 159.953 187.126 206.946 1.00 60.46 184 TRP C N 1
ATOM 10610 C CA . TRP C 1 140 ? 161.142 186.379 207.311 1.00 58.53 184 TRP C CA 1
ATOM 10611 C C . TRP C 1 140 ? 161.231 186.368 208.822 1.00 61.85 184 TRP C C 1
ATOM 10612 O O . TRP C 1 140 ? 160.910 187.364 209.471 1.00 71.58 184 TRP C O 1
ATOM 10623 N N . ASN C 1 141 ? 161.667 185.249 209.378 1.00 61.02 185 ASN C N 1
ATOM 10624 C CA . ASN C 1 141 ? 161.723 185.116 210.823 1.00 59.24 185 ASN C CA 1
ATOM 10625 C C . ASN C 1 141 ? 162.968 185.829 211.331 1.00 62.29 185 ASN C C 1
ATOM 10626 O O . ASN C 1 141 ? 163.656 186.522 210.582 1.00 68.91 185 ASN C O 1
ATOM 10631 N N . GLY C 1 142 ? 163.262 185.676 212.614 1.00 71.04 186 GLY C N 1
ATOM 10632 C CA . GLY C 1 142 ? 164.161 186.560 213.322 1.00 66.41 186 GLY C CA 1
ATOM 10633 C C . GLY C 1 142 ? 165.503 186.745 212.658 1.00 62.28 186 GLY C C 1
ATOM 10634 O O . GLY C 1 142 ? 165.910 185.964 211.797 1.00 62.06 186 GLY C O 1
ATOM 10635 N N . PRO C 1 143 ? 166.218 187.792 213.046 1.00 56.96 187 PRO C N 1
ATOM 10636 C CA . PRO C 1 143 ? 167.516 188.054 212.428 1.00 56.16 187 PRO C CA 1
ATOM 10637 C C . PRO C 1 143 ? 168.503 186.937 212.718 1.00 56.26 187 PRO C C 1
ATOM 10638 O O . PRO C 1 143 ? 168.412 186.239 213.726 1.00 61.51 187 PRO C O 1
ATOM 10642 N N . VAL C 1 144 ? 169.444 186.766 211.801 1.00 53.87 188 VAL C N 1
ATOM 10643 C CA . VAL C 1 144 ? 170.507 185.781 211.911 1.00 49.33 188 VAL C CA 1
ATOM 10644 C C . VAL C 1 144 ? 171.815 186.529 212.082 1.00 51.33 188 VAL C C 1
ATOM 10645 O O . VAL C 1 144 ? 172.070 187.511 211.382 1.00 61.26 188 VAL C O 1
ATOM 10649 N N . GLY C 1 145 ? 172.624 186.096 213.032 1.00 49.85 189 GLY C N 1
ATOM 10650 C CA . GLY C 1 145 ? 173.981 186.585 213.183 1.00 50.88 189 GLY C CA 1
ATOM 10651 C C . GLY C 1 145 ? 174.942 185.489 212.765 1.00 49.17 189 GLY C C 1
ATOM 10652 O O . GLY C 1 145 ? 174.701 184.317 213.031 1.00 56.36 189 GLY C O 1
ATOM 10653 N N . ALA C 1 146 ? 176.009 185.871 212.091 1.00 45.30 190 ALA C N 1
ATOM 10654 C CA . ALA C 1 146 ? 177.000 184.912 211.647 1.00 43.68 190 ALA C CA 1
ATOM 10655 C C . ALA C 1 146 ? 178.382 185.409 212.011 1.00 46.81 190 ALA C C 1
ATOM 10656 O O . ALA C 1 146 ? 178.682 186.593 211.865 1.00 56.33 190 ALA C O 1
ATOM 10658 N N . VAL C 1 147 ? 179.217 184.499 212.497 1.00 47.81 191 VAL C N 1
ATOM 10659 C CA . VAL C 1 147 ? 180.612 184.795 212.777 1.00 49.94 191 VAL C CA 1
ATOM 10660 C C . VAL C 1 147 ? 181.459 183.645 212.264 1.00 51.52 191 VAL C C 1
ATOM 10661 O O . VAL C 1 147 ? 180.973 182.545 212.013 1.00 53.75 191 VAL C O 1
ATOM 10665 N N . ARG C 1 148 ? 182.739 183.922 212.098 1.00 53.72 192 ARG C N 1
ATOM 10666 C CA . ARG C 1 148 ? 183.740 182.896 211.884 1.00 51.59 192 ARG C CA 1
ATOM 10667 C C . ARG C 1 148 ? 184.569 182.788 213.151 1.00 57.60 192 ARG C C 1
ATOM 10668 O O . ARG C 1 148 ? 184.953 183.805 213.727 1.00 64.78 192 ARG C O 1
ATOM 10676 N N . ILE C 1 149 ? 184.808 181.568 213.610 1.00 55.13 193 ILE C N 1
ATOM 10677 C CA . ILE C 1 149 ? 185.665 181.316 214.757 1.00 52.63 193 ILE C CA 1
ATOM 10678 C C . ILE C 1 149 ? 186.908 180.596 214.268 1.00 54.68 193 ILE C C 1
ATOM 10679 O O . ILE C 1 149 ? 186.811 179.577 213.579 1.00 60.88 193 ILE C O 1
ATOM 10684 N N . GLY C 1 150 ? 188.073 181.138 214.605 1.00 57.22 194 GLY C N 1
ATOM 10685 C CA . GLY C 1 150 ? 189.331 180.467 214.394 1.00 58.28 194 GLY C CA 1
ATOM 10686 C C . GLY C 1 150 ? 189.964 180.101 215.724 1.00 63.58 194 GLY C C 1
ATOM 10687 O O . GLY C 1 150 ? 189.502 180.483 216.791 1.00 68.70 194 GLY C O 1
ATOM 10688 N N . ILE C 1 151 ? 191.030 179.318 215.642 1.00 63.67 195 ILE C N 1
ATOM 10689 C CA . ILE C 1 151 ? 191.836 178.971 216.802 1.00 66.37 195 ILE C CA 1
ATOM 10690 C C . ILE C 1 151 ? 193.278 179.270 216.441 1.00 71.40 195 ILE C C 1
ATOM 10691 O O . ILE C 1 151 ? 193.860 178.591 215.589 1.00 73.04 195 ILE C O 1
ATOM 10696 N N . ILE C 1 152 ? 193.854 180.286 217.071 1.00 72.96 196 ILE C N 1
ATOM 10697 C CA . ILE C 1 152 ? 195.231 180.685 216.821 1.00 80.92 196 ILE C CA 1
ATOM 10698 C C . ILE C 1 152 ? 195.989 180.587 218.134 1.00 89.92 196 ILE C C 1
ATOM 10699 O O . ILE C 1 152 ? 195.670 181.298 219.093 1.00 91.27 196 ILE C O 1
ATOM 10704 N N . ASP C 1 153 ? 196.990 179.709 218.173 1.00 93.65 197 ASP C N 1
ATOM 10705 C CA . ASP C 1 153 ? 197.786 179.469 219.376 1.00 95.01 197 ASP C CA 1
ATOM 10706 C C . ASP C 1 153 ? 196.905 179.094 220.561 1.00 94.18 197 ASP C C 1
ATOM 10707 O O . ASP C 1 153 ? 197.129 179.535 221.687 1.00 97.60 197 ASP C O 1
ATOM 10712 N N . GLY C 1 154 ? 195.892 178.277 220.304 1.00 89.53 198 GLY C N 1
ATOM 10713 C CA . GLY C 1 154 ? 194.999 177.853 221.354 1.00 89.30 198 GLY C CA 1
ATOM 10714 C C . GLY C 1 154 ? 194.013 178.894 221.813 1.00 89.36 198 GLY C C 1
ATOM 10715 O O . GLY C 1 154 ? 193.351 178.687 222.833 1.00 93.78 198 GLY C O 1
ATOM 10716 N N . GLU C 1 155 ? 193.885 180.005 221.099 1.00 87.85 199 GLU C N 1
ATOM 10717 C CA . GLU C 1 155 ? 192.974 181.075 221.472 1.00 84.78 199 GLU C CA 1
ATOM 10718 C C . GLU C 1 155 ? 191.859 181.188 220.446 1.00 78.85 199 GLU C C 1
ATOM 10719 O O . GLU C 1 155 ? 192.118 181.180 219.242 1.00 80.55 199 GLU C O 1
ATOM 10725 N N . TYR C 1 156 ? 190.628 181.301 220.925 1.00 72.26 200 TYR C N 1
ATOM 10726 C CA . TYR C 1 156 ? 189.478 181.413 220.042 1.00 69.45 200 TYR C CA 1
ATOM 10727 C C . TYR C 1 156 ? 189.330 182.854 219.577 1.00 69.90 200 TYR C C 1
ATOM 10728 O O . TYR C 1 156 ? 189.194 183.769 220.395 1.00 74.93 200 TYR C O 1
ATOM 10737 N N . VAL C 1 157 ? 189.354 183.052 218.265 1.00 66.94 201 VAL C N 1
ATOM 10738 C CA . VAL C 1 157 ? 189.316 184.368 217.645 1.00 65.21 201 VAL C CA 1
ATOM 10739 C C . VAL C 1 157 ? 188.031 184.479 216.846 1.00 62.97 201 VAL C C 1
ATOM 10740 O O . VAL C 1 157 ? 187.696 183.573 216.078 1.00 66.57 201 VAL C O 1
ATOM 10744 N N . VAL C 1 158 ? 187.311 185.573 217.027 1.00 63.35 202 VAL C N 1
ATOM 10745 C CA . VAL C 1 158 ? 186.089 185.816 216.276 1.00 61.81 202 VAL C CA 1
ATOM 10746 C C . VAL C 1 158 ? 186.421 186.669 215.060 1.00 65.33 202 VAL C C 1
ATOM 10747 O O . VAL C 1 158 ? 187.177 187.640 215.156 1.00 71.76 202 VAL C O 1
ATOM 10751 N N . ASN C 1 159 ? 185.877 186.280 213.912 1.00 67.45 203 ASN C N 1
ATOM 10752 C CA . ASN C 1 159 ? 186.127 186.923 212.627 1.00 65.35 203 ASN C CA 1
ATOM 10753 C C . ASN C 1 159 ? 187.614 187.188 212.380 1.00 67.81 203 ASN C C 1
ATOM 10754 O O . ASN C 1 159 ? 188.031 188.343 212.253 1.00 73.78 203 ASN C O 1
ATOM 10759 N N . PRO C 1 160 ? 188.434 186.146 212.302 1.00 68.16 204 PRO C N 1
ATOM 10760 C CA . PRO C 1 160 ? 189.867 186.364 212.109 1.00 70.89 204 PRO C CA 1
ATOM 10761 C C . PRO C 1 160 ? 190.153 187.017 210.769 1.00 71.46 204 PRO C C 1
ATOM 10762 O O . PRO C 1 160 ? 189.413 186.851 209.800 1.00 74.63 204 PRO C O 1
ATOM 10766 N N . THR C 1 161 ? 191.237 187.780 210.728 1.00 70.70 205 THR C N 1
ATOM 10767 C CA . THR C 1 161 ? 191.657 188.412 209.494 1.00 68.46 205 THR C CA 1
ATOM 10768 C C . THR C 1 161 ? 192.240 187.366 208.552 1.00 71.69 205 THR C C 1
ATOM 10769 O O . THR C 1 161 ? 192.366 186.189 208.886 1.00 75.61 205 THR C O 1
ATOM 10773 N N . ARG C 1 162 ? 192.595 187.805 207.347 1.00 74.74 206 ARG C N 1
ATOM 10774 C CA . ARG C 1 162 ? 193.204 186.895 206.388 1.00 74.18 206 ARG C CA 1
ATOM 10775 C C . ARG C 1 162 ? 194.531 186.365 206.904 1.00 75.10 206 ARG C C 1
ATOM 10776 O O . ARG C 1 162 ? 194.839 185.181 206.746 1.00 78.12 206 ARG C O 1
ATOM 10784 N N . LYS C 1 163 ? 195.330 187.227 207.526 1.00 76.51 207 LYS C N 1
ATOM 10785 C CA . LYS C 1 163 ? 196.597 186.783 208.090 1.00 76.10 207 LYS C CA 1
ATOM 10786 C C . LYS C 1 163 ? 196.378 185.781 209.215 1.00 77.27 207 LYS C C 1
ATOM 10787 O O . LYS C 1 163 ? 197.107 184.790 209.324 1.00 77.96 207 LYS C O 1
ATOM 10793 N N . GLU C 1 164 ? 195.378 186.022 210.062 1.00 74.50 208 GLU C N 1
ATOM 10794 C CA . GLU C 1 164 ? 195.095 185.104 211.159 1.00 70.20 208 GLU C CA 1
ATOM 10795 C C . GLU C 1 164 ? 194.598 183.760 210.648 1.00 72.86 208 GLU C C 1
ATOM 10796 O O . GLU C 1 164 ? 194.963 182.712 211.186 1.00 75.84 208 GLU C O 1
ATOM 10802 N N . MET C 1 165 ? 193.765 183.770 209.609 1.00 72.98 209 MET C N 1
ATOM 10803 C CA . MET C 1 165 ? 193.183 182.530 209.112 1.00 68.72 209 MET C CA 1
ATOM 10804 C C . MET C 1 165 ? 194.239 181.588 208.556 1.00 71.55 209 MET C C 1
ATOM 10805 O O . MET C 1 165 ? 194.063 180.368 208.600 1.00 75.02 209 MET C O 1
ATOM 10810 N N . SER C 1 166 ? 195.331 182.126 208.018 1.00 71.53 210 SER C N 1
ATOM 10811 C CA . SER C 1 166 ? 196.382 181.271 207.488 1.00 72.41 210 SER C CA 1
ATOM 10812 C C . SER C 1 166 ? 197.134 180.530 208.583 1.00 75.51 210 SER C C 1
ATOM 10813 O O . SER C 1 166 ? 197.780 179.519 208.298 1.00 79.35 210 SER C O 1
ATOM 10816 N N . SER C 1 167 ? 197.075 181.007 209.820 1.00 75.87 211 SER C N 1
ATOM 10817 C CA . SER C 1 167 ? 197.728 180.350 210.939 1.00 73.40 211 SER C CA 1
ATOM 10818 C C . SER C 1 167 ? 196.761 179.574 211.813 1.00 73.64 211 SER C C 1
ATOM 10819 O O . SER C 1 167 ? 197.170 179.048 212.849 1.00 76.24 211 SER C O 1
ATOM 10822 N N . SER C 1 168 ? 195.499 179.488 211.424 1.00 70.95 212 SER C N 1
ATOM 10823 C CA . SER C 1 168 ? 194.482 178.888 212.265 1.00 66.10 212 SER C CA 1
ATOM 10824 C C . SER C 1 168 ? 194.402 177.386 212.038 1.00 69.47 212 SER C C 1
ATOM 10825 O O . SER C 1 168 ? 194.673 176.888 210.944 1.00 76.01 212 SER C O 1
ATOM 10828 N N . THR C 1 169 ? 194.041 176.664 213.094 1.00 68.07 213 THR C N 1
ATOM 10829 C CA . THR C 1 169 ? 193.715 175.250 212.995 1.00 67.70 213 THR C CA 1
ATOM 10830 C C . THR C 1 169 ? 192.223 175.003 212.877 1.00 62.03 213 THR C C 1
ATOM 10831 O O . THR C 1 169 ? 191.800 173.849 212.871 1.00 64.12 213 THR C O 1
ATOM 10835 N N . LEU C 1 170 ? 191.416 176.051 212.797 1.00 58.61 214 LEU C N 1
ATOM 10836 C CA . LEU C 1 170 ? 189.983 175.877 212.671 1.00 51.56 214 LEU C CA 1
ATOM 10837 C C . LEU C 1 170 ? 189.411 177.014 211.845 1.00 58.80 214 LEU C C 1
ATOM 10838 O O . LEU C 1 170 ? 189.791 178.172 212.017 1.00 65.87 214 LEU C O 1
ATOM 10843 N N . ASN C 1 171 ? 188.503 176.668 210.942 1.00 54.39 215 ASN C N 1
ATOM 10844 C CA . ASN C 1 171 ? 187.762 177.621 210.124 1.00 50.84 215 ASN C CA 1
ATOM 10845 C C . ASN C 1 171 ? 186.304 177.231 210.283 1.00 50.62 215 ASN C C 1
ATOM 10846 O O . ASN C 1 171 ? 185.783 176.431 209.509 1.00 58.42 215 ASN C O 1
ATOM 10851 N N . LEU C 1 172 ? 185.648 177.796 211.285 1.00 49.33 216 LEU C N 1
ATOM 10852 C CA . LEU C 1 172 ? 184.277 177.453 211.615 1.00 48.38 216 LEU C CA 1
ATOM 10853 C C . LEU C 1 172 ? 183.393 178.668 211.407 1.00 51.95 216 LEU C C 1
ATOM 10854 O O . LEU C 1 172 ? 183.710 179.752 211.891 1.00 57.30 216 LEU C O 1
ATOM 10859 N N . VAL C 1 173 ? 182.288 178.487 210.698 1.00 48.29 217 VAL C N 1
ATOM 10860 C CA . VAL C 1 173 ? 181.317 179.545 210.473 1.00 49.11 217 VAL C CA 1
ATOM 10861 C C . VAL C 1 173 ? 180.018 179.119 211.130 1.00 50.69 217 VAL C C 1
ATOM 10862 O O . VAL C 1 173 ? 179.498 178.037 210.842 1.00 54.26 217 VAL C O 1
ATOM 10866 N N . VAL C 1 174 ? 179.499 179.960 212.015 1.00 51.14 218 VAL C N 1
ATOM 10867 C CA . VAL C 1 174 ? 178.271 179.687 212.747 1.00 51.23 218 VAL C CA 1
ATOM 10868 C C . VAL C 1 174 ? 177.258 180.759 212.394 1.00 53.89 218 VAL C C 1
ATOM 10869 O O . VAL C 1 174 ? 177.573 181.950 212.442 1.00 60.50 218 VAL C O 1
ATOM 10873 N N . ALA C 1 175 ? 176.054 180.341 212.041 1.00 50.31 219 ALA C N 1
ATOM 10874 C CA . ALA C 1 175 ? 174.918 181.236 211.920 1.00 51.15 219 ALA C CA 1
ATOM 10875 C C . ALA C 1 175 ? 173.930 180.913 213.027 1.00 53.70 219 ALA C C 1
ATOM 10876 O O . ALA C 1 175 ? 173.509 179.764 213.168 1.00 59.41 219 ALA C O 1
ATOM 10878 N N . GLY C 1 176 ? 173.568 181.921 213.810 1.00 52.93 220 GLY C N 1
ATOM 10879 C CA . GLY C 1 176 ? 172.689 181.736 214.944 1.00 53.68 220 GLY C CA 1
ATOM 10880 C C . GLY C 1 176 ? 171.414 182.541 214.807 1.00 56.66 220 GLY C C 1
ATOM 10881 O O . GLY C 1 176 ? 171.411 183.635 214.251 1.00 61.98 220 GLY C O 1
ATOM 10882 N N . ALA C 1 177 ? 170.337 181.985 215.319 1.00 60.35 221 ALA C N 1
ATOM 10883 C CA . ALA C 1 177 ? 169.029 182.609 215.402 1.00 59.71 221 ALA C CA 1
ATOM 10884 C C . ALA C 1 177 ? 168.767 183.067 216.830 1.00 63.17 221 ALA C C 1
ATOM 10885 O O . ALA C 1 177 ? 169.557 182.791 217.735 1.00 64.26 221 ALA C O 1
ATOM 10887 N N . PRO C 1 178 ? 167.683 183.808 217.074 1.00 67.32 222 PRO C N 1
ATOM 10888 C CA . PRO C 1 178 ? 167.404 184.252 218.443 1.00 66.41 222 PRO C CA 1
ATOM 10889 C C . PRO C 1 178 ? 167.234 183.081 219.397 1.00 69.05 222 PRO C C 1
ATOM 10890 O O . PRO C 1 178 ? 166.774 182.004 219.014 1.00 73.87 222 PRO C O 1
ATOM 10894 N N . LYS C 1 179 ? 167.617 183.317 220.654 1.00 67.84 223 LYS C N 1
ATOM 10895 C CA . LYS C 1 179 ? 167.573 182.326 221.731 1.00 68.37 223 LYS C CA 1
ATOM 10896 C C . LYS C 1 179 ? 168.634 181.248 221.543 1.00 68.23 223 LYS C C 1
ATOM 10897 O O . LYS C 1 179 ? 168.418 180.085 221.876 1.00 73.09 223 LYS C O 1
ATOM 10903 N N . SER C 1 180 ? 169.785 181.641 221.009 1.00 66.86 224 SER C N 1
ATOM 10904 C CA . SER C 1 180 ? 170.954 180.774 220.900 1.00 64.32 224 SER C CA 1
ATOM 10905 C C . SER C 1 180 ? 170.671 179.512 220.094 1.00 67.56 224 SER C C 1
ATOM 10906 O O . SER C 1 180 ? 171.260 178.463 220.343 1.00 72.22 224 SER C O 1
ATOM 10909 N N . GLN C 1 181 ? 169.769 179.592 219.129 1.00 65.93 225 GLN C N 1
ATOM 10910 C CA . GLN C 1 181 ? 169.563 178.485 218.217 1.00 60.34 225 GLN C CA 1
ATOM 10911 C C . GLN C 1 181 ? 170.617 178.520 217.120 1.00 59.54 225 GLN C C 1
ATOM 10912 O O . GLN C 1 181 ? 171.099 179.583 216.731 1.00 65.53 225 GLN C O 1
ATOM 10918 N N . ILE C 1 182 ? 170.985 177.347 216.628 1.00 58.09 226 ILE C N 1
ATOM 10919 C CA . ILE C 1 182 ? 171.981 177.222 215.573 1.00 57.45 226 ILE C CA 1
ATOM 10920 C C . ILE C 1 182 ? 171.255 176.939 214.271 1.00 57.64 226 ILE C C 1
ATOM 10921 O O . ILE C 1 182 ? 170.464 175.996 214.185 1.00 62.58 226 ILE C O 1
ATOM 10926 N N . VAL C 1 183 ? 171.521 177.752 213.257 1.00 53.71 227 VAL C N 1
ATOM 10927 C CA . VAL C 1 183 ? 170.864 177.628 211.968 1.00 52.74 227 VAL C CA 1
ATOM 10928 C C . VAL C 1 183 ? 171.764 176.962 210.936 1.00 57.29 227 VAL C C 1
ATOM 10929 O O . VAL C 1 183 ? 171.311 176.110 210.175 1.00 63.91 227 VAL C O 1
ATOM 10933 N N . MET C 1 184 ? 173.036 177.330 210.893 1.00 55.09 228 MET C N 1
ATOM 10934 C CA . MET C 1 184 ? 173.965 176.760 209.936 1.00 50.32 228 MET C CA 1
ATOM 10935 C C . MET C 1 184 ? 175.297 176.541 210.622 1.00 51.15 228 MET C C 1
ATOM 10936 O O . MET C 1 184 ? 175.734 177.376 211.412 1.00 56.24 228 MET C O 1
ATOM 10941 N N . LEU C 1 185 ? 175.939 175.425 210.319 1.00 53.07 229 LEU C N 1
ATOM 10942 C CA . LEU C 1 185 ? 177.301 175.169 210.755 1.00 52.50 229 LEU C CA 1
ATOM 10943 C C . LEU C 1 185 ? 178.108 174.694 209.565 1.00 57.37 229 LEU C C 1
ATOM 10944 O O . LEU C 1 185 ? 177.627 173.899 208.758 1.00 64.76 229 LEU C O 1
ATOM 10949 N N . GLU C 1 186 ? 179.332 175.182 209.459 1.00 54.61 230 GLU C N 1
ATOM 10950 C CA . GLU C 1 186 ? 180.203 174.797 208.361 1.00 54.43 230 GLU C CA 1
ATOM 10951 C C . GLU C 1 186 ? 181.627 174.968 208.845 1.00 58.62 230 GLU C C 1
ATOM 10952 O O . GLU C 1 186 ? 181.994 176.053 209.294 1.00 62.53 230 GLU C O 1
ATOM 10958 N N . ALA C 1 187 ? 182.418 173.905 208.788 1.00 54.95 231 ALA C N 1
ATOM 10959 C CA . ALA C 1 187 ? 183.744 173.977 209.373 1.00 53.53 231 ALA C CA 1
ATOM 10960 C C . ALA C 1 187 ? 184.720 173.113 208.601 1.00 54.45 231 ALA C C 1
ATOM 10961 O O . ALA C 1 187 ? 184.353 172.098 208.011 1.00 61.04 231 ALA C O 1
ATOM 10963 N N . SER C 1 188 ? 185.972 173.541 208.612 1.00 53.25 232 SER C N 1
ATOM 10964 C CA . SER C 1 188 ? 187.102 172.692 208.293 1.00 54.36 232 SER C CA 1
ATOM 10965 C C . SER C 1 188 ? 188.110 172.865 209.412 1.00 55.85 232 SER C C 1
ATOM 10966 O O . SER C 1 188 ? 188.416 173.994 209.800 1.00 64.66 232 SER C O 1
ATOM 10969 N N . ALA C 1 189 ? 188.600 171.761 209.949 1.00 54.80 233 ALA C N 1
ATOM 10970 C CA . ALA C 1 189 ? 189.542 171.803 211.049 1.00 54.27 233 ALA C CA 1
ATOM 10971 C C . ALA C 1 189 ? 190.762 170.978 210.695 1.00 57.16 233 ALA C C 1
ATOM 10972 O O . ALA C 1 189 ? 190.711 170.084 209.854 1.00 62.01 233 ALA C O 1
ATOM 10974 N N . GLU C 1 190 ? 191.867 171.296 211.347 1.00 59.37 234 GLU C N 1
ATOM 10975 C CA . GLU C 1 190 ? 193.123 170.593 211.122 1.00 64.45 234 GLU C CA 1
ATOM 10976 C C . GLU C 1 190 ? 193.268 169.426 212.099 1.00 65.38 234 GLU C C 1
ATOM 10977 O O . GLU C 1 190 ? 194.225 169.329 212.857 1.00 71.20 234 GLU C O 1
ATOM 10983 N N . ASN C 1 191 ? 192.279 168.535 212.069 1.00 60.83 235 ASN C N 1
ATOM 10984 C CA . ASN C 1 191 ? 192.282 167.314 212.874 1.00 60.62 235 ASN C CA 1
ATOM 10985 C C . ASN C 1 191 ? 192.390 167.627 214.368 1.00 63.15 235 ASN C C 1
ATOM 10986 O O . ASN C 1 191 ? 193.279 167.149 215.067 1.00 64.78 235 ASN C O 1
ATOM 10991 N N . ILE C 1 192 ? 191.453 168.432 214.849 1.00 61.71 236 ILE C N 1
ATOM 10992 C CA . ILE C 1 192 ? 191.499 168.950 216.202 1.00 60.17 236 ILE C CA 1
ATOM 10993 C C . ILE C 1 192 ? 190.587 168.125 217.092 1.00 63.31 236 ILE C C 1
ATOM 10994 O O . ILE C 1 192 ? 189.708 167.400 216.629 1.00 65.59 236 ILE C O 1
ATOM 10999 N N . LEU C 1 193 ? 190.792 168.252 218.397 1.00 64.28 237 LEU C N 1
ATOM 11000 C CA . LEU C 1 193 ? 190.053 167.453 219.358 1.00 65.26 237 LEU C CA 1
ATOM 11001 C C . LEU C 1 193 ? 188.582 167.832 219.368 1.00 65.93 237 LEU C C 1
ATOM 11002 O O . LEU C 1 193 ? 188.206 168.967 219.081 1.00 70.65 237 LEU C O 1
ATOM 11007 N N . GLN C 1 194 ? 187.745 166.860 219.714 1.00 63.57 238 GLN C N 1
ATOM 11008 C CA . GLN C 1 194 ? 186.308 167.091 219.722 1.00 64.55 238 GLN C CA 1
ATOM 11009 C C . GLN C 1 194 ? 185.916 168.149 220.746 1.00 72.30 238 GLN C C 1
ATOM 11010 O O . GLN C 1 194 ? 185.033 168.971 220.488 1.00 75.40 238 GLN C O 1
ATOM 11016 N N . GLN C 1 195 ? 186.545 168.136 221.921 1.00 74.59 239 GLN C N 1
ATOM 11017 C CA . GLN C 1 195 ? 186.197 169.115 222.946 1.00 75.02 239 GLN C CA 1
ATOM 11018 C C . GLN C 1 195 ? 186.565 170.528 222.513 1.00 74.78 239 GLN C C 1
ATOM 11019 O O . GLN C 1 195 ? 185.800 171.469 222.742 1.00 74.08 239 GLN C O 1
ATOM 11025 N N . ASP C 1 196 ? 187.731 170.698 221.888 1.00 74.82 240 ASP C N 1
ATOM 11026 C CA . ASP C 1 196 ? 188.103 172.007 221.365 1.00 74.30 240 ASP C CA 1
ATOM 11027 C C . ASP C 1 196 ? 187.118 172.466 220.306 1.00 71.56 240 ASP C C 1
ATOM 11028 O O . ASP C 1 196 ? 186.752 173.643 220.251 1.00 73.76 240 ASP C O 1
ATOM 11033 N N . PHE C 1 197 ? 186.682 171.545 219.454 1.00 70.53 241 PHE C N 1
ATOM 11034 C CA . PHE C 1 197 ? 185.699 171.875 218.437 1.00 64.77 241 PHE C CA 1
ATOM 11035 C C . PHE C 1 197 ? 184.387 172.310 219.062 1.00 64.33 241 PHE C C 1
ATOM 11036 O O . PHE C 1 197 ? 183.748 173.253 218.590 1.00 72.66 241 PHE C O 1
ATOM 11044 N N . CYS C 1 198 ? 183.966 171.630 220.122 1.00 66.23 242 CYS C N 1
ATOM 11045 C CA . CYS C 1 198 ? 182.686 171.940 220.740 1.00 68.67 242 CYS C CA 1
ATOM 11046 C C . CYS C 1 198 ? 182.717 173.290 221.440 1.00 68.96 242 CYS C C 1
ATOM 11047 O O . CYS C 1 198 ? 181.707 173.998 221.477 1.00 69.55 242 CYS C O 1
ATOM 11050 N N . HIS C 1 199 ? 183.861 173.660 222.009 1.00 68.41 243 HIS C N 1
ATOM 11051 C CA . HIS C 1 199 ? 183.964 174.957 222.664 1.00 67.07 243 HIS C CA 1
ATOM 11052 C C . HIS C 1 199 ? 183.871 176.098 221.661 1.00 66.83 243 HIS C C 1
ATOM 11053 O O . HIS C 1 199 ? 183.287 177.143 221.958 1.00 66.15 243 HIS C O 1
ATOM 11060 N N . ALA C 1 200 ? 184.452 175.922 220.475 1.00 65.65 244 ALA C N 1
ATOM 11061 C CA . ALA C 1 200 ? 184.385 176.963 219.457 1.00 61.00 244 ALA C CA 1
ATOM 11062 C C . ALA C 1 200 ? 182.950 177.227 219.031 1.00 61.22 244 ALA C C 1
ATOM 11063 O O . ALA C 1 200 ? 182.579 178.372 218.766 1.00 63.01 244 ALA C O 1
ATOM 11065 N N . ILE C 1 201 ? 182.126 176.184 218.961 1.00 61.22 245 ILE C N 1
ATOM 11066 C CA . ILE C 1 201 ? 180.720 176.382 218.638 1.00 58.44 245 ILE C CA 1
ATOM 11067 C C . ILE C 1 201 ? 180.025 177.181 219.732 1.00 60.42 245 ILE C C 1
ATOM 11068 O O . ILE C 1 201 ? 179.183 178.036 219.447 1.00 67.06 245 ILE C O 1
ATOM 11073 N N . LYS C 1 202 ? 180.349 176.910 220.997 1.00 61.89 246 LYS C N 1
ATOM 11074 C CA . LYS C 1 202 ? 179.760 177.681 222.087 1.00 60.18 246 LYS C CA 1
ATOM 11075 C C . LYS C 1 202 ? 180.171 179.143 222.013 1.00 64.96 246 LYS C C 1
ATOM 11076 O O . LYS C 1 202 ? 179.348 180.039 222.222 1.00 67.96 246 LYS C O 1
ATOM 11082 N N . VAL C 1 203 ? 181.444 179.401 221.728 1.00 64.20 247 VAL C N 1
ATOM 11083 C CA . VAL C 1 203 ? 181.921 180.771 221.608 1.00 58.18 247 VAL C CA 1
ATOM 11084 C C . VAL C 1 203 ? 181.239 181.468 220.445 1.00 60.75 247 VAL C C 1
ATOM 11085 O O . VAL C 1 203 ? 180.802 182.617 220.560 1.00 64.81 247 VAL C O 1
ATOM 11089 N N . GLY C 1 204 ? 181.120 180.777 219.313 1.00 61.45 248 GLY C N 1
ATOM 11090 C CA . GLY C 1 204 ? 180.507 181.379 218.144 1.00 57.15 248 GLY C CA 1
ATOM 11091 C C . GLY C 1 204 ? 179.053 181.743 218.356 1.00 58.36 248 GLY C C 1
ATOM 11092 O O . GLY C 1 204 ? 178.617 182.823 217.964 1.00 66.69 248 GLY C O 1
ATOM 11093 N N . VAL C 1 205 ? 178.284 180.855 218.980 1.00 54.57 249 VAL C N 1
ATOM 11094 C CA . VAL C 1 205 ? 176.864 181.130 219.172 1.00 55.20 249 VAL C CA 1
ATOM 11095 C C . VAL C 1 205 ? 176.674 182.341 220.071 1.00 59.90 249 VAL C C 1
ATOM 11096 O O . VAL C 1 205 ? 175.738 183.126 219.889 1.00 64.62 249 VAL C O 1
ATOM 11100 N N . LYS C 1 206 ? 177.556 182.516 221.051 1.00 60.07 250 LYS C N 1
ATOM 11101 C CA . LYS C 1 206 ? 177.453 183.669 221.935 1.00 58.84 250 LYS C CA 1
ATOM 11102 C C . LYS C 1 206 ? 177.620 184.972 221.167 1.00 61.75 250 LYS C C 1
ATOM 11103 O O . LYS C 1 206 ? 176.904 185.946 221.420 1.00 66.23 250 LYS C O 1
ATOM 11109 N N . TYR C 1 207 ? 178.559 185.010 220.225 1.00 59.91 251 TYR C N 1
ATOM 11110 C CA . TYR C 1 207 ? 178.791 186.223 219.455 1.00 57.93 251 TYR C CA 1
ATOM 11111 C C . TYR C 1 207 ? 177.655 186.517 218.490 1.00 58.16 251 TYR C C 1
ATOM 11112 O O . TYR C 1 207 ? 177.362 187.685 218.228 1.00 63.19 251 TYR C O 1
ATOM 11121 N N . THR C 1 208 ? 177.013 185.487 217.938 1.00 56.88 252 THR C N 1
ATOM 11122 C CA . THR C 1 208 ? 175.908 185.742 217.024 1.00 53.98 252 THR C CA 1
ATOM 11123 C C . THR C 1 208 ? 174.731 186.369 217.745 1.00 55.64 252 THR C C 1
ATOM 11124 O O . THR C 1 208 ? 173.923 187.057 217.121 1.00 59.54 252 THR C O 1
ATOM 11128 N N . GLN C 1 209 ? 174.604 186.123 219.046 1.00 57.09 253 GLN C N 1
ATOM 11129 C CA . GLN C 1 209 ? 173.535 186.750 219.808 1.00 55.15 253 GLN C CA 1
ATOM 11130 C C . GLN C 1 209 ? 173.735 188.253 219.890 1.00 58.02 253 GLN C C 1
ATOM 11131 O O . GLN C 1 209 ? 172.767 189.015 219.846 1.00 63.12 253 GLN C O 1
ATOM 11137 N N . GLN C 1 210 ? 174.982 188.696 220.015 1.00 56.88 254 GLN C N 1
ATOM 11138 C CA . GLN C 1 210 ? 175.256 190.125 220.047 1.00 58.96 254 GLN C CA 1
ATOM 11139 C C . GLN C 1 210 ? 174.893 190.784 218.727 1.00 59.10 254 GLN C C 1
ATOM 11140 O O . GLN C 1 210 ? 174.335 191.885 218.708 1.00 63.55 254 GLN C O 1
ATOM 11146 N N . ILE C 1 211 ? 175.201 190.125 217.612 1.00 57.18 255 ILE C N 1
ATOM 11147 C CA . ILE C 1 211 ? 174.829 190.653 216.306 1.00 53.48 255 ILE C CA 1
ATOM 11148 C C . ILE C 1 211 ? 173.318 190.741 216.182 1.00 55.06 255 ILE C C 1
ATOM 11149 O O . ILE C 1 211 ? 172.780 191.726 215.670 1.00 62.11 255 ILE C O 1
ATOM 11154 N N . ILE C 1 212 ? 172.609 189.714 216.642 1.00 55.47 256 ILE C N 1
ATOM 11155 C CA . ILE C 1 212 ? 171.153 189.727 216.578 1.00 58.81 256 ILE C CA 1
ATOM 11156 C C . ILE C 1 212 ? 170.594 190.878 217.402 1.00 63.29 256 ILE C C 1
ATOM 11157 O O . ILE C 1 212 ? 169.603 191.509 217.022 1.00 65.52 256 ILE C O 1
ATOM 11162 N N . GLN C 1 213 ? 171.220 191.170 218.540 1.00 62.75 257 GLN C N 1
ATOM 11163 C CA . GLN C 1 213 ? 170.792 192.299 219.354 1.00 62.44 257 GLN C CA 1
ATOM 11164 C C . GLN C 1 213 ? 170.957 193.615 218.608 1.00 64.75 257 GLN C C 1
ATOM 11165 O O . GLN C 1 213 ? 170.081 194.482 218.666 1.00 72.60 257 GLN C O 1
ATOM 11171 N N . GLY C 1 214 ? 172.075 193.783 217.908 1.00 60.12 258 GLY C N 1
ATOM 11172 C CA . GLY C 1 214 ? 172.277 194.998 217.142 1.00 58.49 258 GLY C CA 1
ATOM 11173 C C . GLY C 1 214 ? 171.305 195.140 215.988 1.00 61.06 258 GLY C C 1
ATOM 11174 O O . GLY C 1 214 ? 170.805 196.233 215.721 1.00 69.32 258 GLY C O 1
ATOM 11175 N N . ILE C 1 215 ? 171.030 194.044 215.285 1.00 58.21 259 ILE C N 1
ATOM 11176 C CA . ILE C 1 215 ? 170.117 194.104 214.151 1.00 55.77 259 ILE C CA 1
ATOM 11177 C C . ILE C 1 215 ? 168.709 194.425 214.619 1.00 60.91 259 ILE C C 1
ATOM 11178 O O . ILE C 1 215 ? 167.969 195.149 213.948 1.00 65.40 259 ILE C O 1
ATOM 11183 N N . GLN C 1 216 ? 168.312 193.890 215.771 1.00 61.49 260 GLN C N 1
ATOM 11184 C CA . GLN C 1 216 ? 166.981 194.174 216.291 1.00 63.16 260 GLN C CA 1
ATOM 11185 C C . GLN C 1 216 ? 166.829 195.647 216.637 1.00 66.15 260 GLN C C 1
ATOM 11186 O O . GLN C 1 216 ? 165.755 196.226 216.453 1.00 70.56 260 GLN C O 1
ATOM 11192 N N . GLN C 1 217 ? 167.892 196.267 217.146 1.00 65.59 261 GLN C N 1
ATOM 11193 C CA . GLN C 1 217 ? 167.852 197.697 217.420 1.00 67.47 261 GLN C CA 1
ATOM 11194 C C . GLN C 1 217 ? 167.662 198.500 216.142 1.00 71.81 261 GLN C C 1
ATOM 11195 O O . GLN C 1 217 ? 166.858 199.435 216.103 1.00 77.00 261 GLN C O 1
ATOM 11201 N N . LEU C 1 218 ? 168.388 198.142 215.082 1.00 72.20 262 LEU C N 1
ATOM 11202 C CA . LEU C 1 218 ? 168.237 198.839 213.810 1.00 67.05 262 LEU C CA 1
ATOM 11203 C C . LEU C 1 218 ? 166.839 198.653 213.239 1.00 67.09 262 LEU C C 1
ATOM 11204 O O . LEU C 1 218 ? 166.262 199.588 212.678 1.00 73.36 262 LEU C O 1
ATOM 11209 N N . VAL C 1 219 ? 166.279 197.455 213.370 1.00 66.34 263 VAL C N 1
ATOM 11210 C CA . VAL C 1 219 ? 164.928 197.212 212.881 1.00 67.75 263 VAL C CA 1
ATOM 11211 C C . VAL C 1 219 ? 163.930 198.083 213.627 1.00 73.42 263 VAL C C 1
ATOM 11212 O O . VAL C 1 219 ? 163.010 198.652 213.030 1.00 78.15 263 VAL C O 1
ATOM 11216 N N . LYS C 1 220 ? 164.089 198.193 214.945 1.00 72.76 264 LYS C N 1
ATOM 11217 C CA . LYS C 1 220 ? 163.164 198.996 215.735 1.00 77.66 264 LYS C CA 1
ATOM 11218 C C . LYS C 1 220 ? 163.263 200.473 215.379 1.00 78.13 264 LYS C C 1
ATOM 11219 O O . LYS C 1 220 ? 162.243 201.160 215.275 1.00 77.93 264 LYS C O 1
ATOM 11225 N N . GLU C 1 221 ? 164.481 200.979 215.189 1.00 76.29 265 GLU C N 1
ATOM 11226 C CA . GLU C 1 221 ? 164.650 202.375 214.804 1.00 76.74 265 GLU C CA 1
ATOM 11227 C C . GLU C 1 221 ? 164.037 202.653 213.440 1.00 80.07 265 GLU C C 1
ATOM 11228 O O . GLU C 1 221 ? 163.387 203.684 213.241 1.00 84.51 265 GLU C O 1
ATOM 11234 N N . THR C 1 222 ? 164.244 201.750 212.485 1.00 78.56 266 THR C N 1
ATOM 11235 C CA . THR C 1 222 ? 163.758 201.969 211.130 1.00 77.54 266 THR C CA 1
ATOM 11236 C C . THR C 1 222 ? 162.238 201.896 211.059 1.00 82.07 266 THR C C 1
ATOM 11237 O O . THR C 1 222 ? 161.610 202.668 210.327 1.00 89.60 266 THR C O 1
ATOM 11241 N N . GLY C 1 223 ? 161.627 200.993 211.813 1.00 80.52 267 GLY C N 1
ATOM 11242 C CA . GLY C 1 223 ? 160.187 200.854 211.757 1.00 83.77 267 GLY C CA 1
ATOM 11243 C C . GLY C 1 223 ? 159.724 200.018 210.584 1.00 84.52 267 GLY C C 1
ATOM 11244 O O . GLY C 1 223 ? 159.017 200.503 209.699 1.00 87.23 267 GLY C O 1
ATOM 11245 N N . VAL C 1 224 ? 160.122 198.761 210.575 1.00 86.21 268 VAL C N 1
ATOM 11246 C CA . VAL C 1 224 ? 159.815 197.848 209.483 1.00 86.89 268 VAL C CA 1
ATOM 11247 C C . VAL C 1 224 ? 158.391 197.336 209.623 1.00 86.53 268 VAL C C 1
ATOM 11248 O O . VAL C 1 224 ? 157.943 196.996 210.723 1.00 87.26 268 VAL C O 1
ATOM 11252 N N . THR C 1 225 ? 157.672 197.280 208.509 1.00 81.19 269 THR C N 1
ATOM 11253 C CA . THR C 1 225 ? 156.363 196.647 208.454 1.00 79.44 269 THR C CA 1
ATOM 11254 C C . THR C 1 225 ? 156.362 195.599 207.353 1.00 74.97 269 THR C C 1
ATOM 11255 O O . THR C 1 225 ? 156.713 195.894 206.208 1.00 76.33 269 THR C O 1
ATOM 11259 N N . LYS C 1 226 ? 155.966 194.381 207.698 1.00 74.90 270 LYS C N 1
ATOM 11260 C CA . LYS C 1 226 ? 156.036 193.279 206.755 1.00 71.28 270 LYS C CA 1
ATOM 11261 C C . LYS C 1 226 ? 154.808 193.246 205.862 1.00 73.52 270 LYS C C 1
ATOM 11262 O O . LYS C 1 226 ? 153.707 193.620 206.265 1.00 77.88 270 LYS C O 1
ATOM 11268 N N . ARG C 1 227 ? 155.014 192.791 204.635 1.00 75.91 271 ARG C N 1
ATOM 11269 C CA . ARG C 1 227 ? 153.924 192.628 203.696 1.00 72.94 271 ARG C CA 1
ATOM 11270 C C . ARG C 1 227 ? 153.012 191.493 204.133 1.00 77.78 271 ARG C C 1
ATOM 11271 O O . ARG C 1 227 ? 153.377 190.641 204.944 1.00 79.79 271 ARG C O 1
ATOM 11279 N N . THR C 1 228 ? 151.807 191.492 203.590 1.00 81.58 272 THR C N 1
ATOM 11280 C CA . THR C 1 228 ? 150.892 190.382 203.801 1.00 82.34 272 THR C CA 1
ATOM 11281 C C . THR C 1 228 ? 150.826 189.577 202.518 1.00 84.61 272 THR C C 1
ATOM 11282 O O . THR C 1 228 ? 150.179 190.013 201.554 1.00 87.39 272 THR C O 1
ATOM 11286 N N . PRO C 1 229 ? 151.469 188.415 202.450 1.00 84.85 273 PRO C N 1
ATOM 11287 C CA . PRO C 1 229 ? 151.500 187.667 201.194 1.00 82.17 273 PRO C CA 1
ATOM 11288 C C . PRO C 1 229 ? 150.101 187.283 200.755 1.00 83.77 273 PRO C C 1
ATOM 11289 O O . PRO C 1 229 ? 149.207 187.070 201.574 1.00 86.85 273 PRO C O 1
ATOM 11293 N N . GLN C 1 230 ? 149.915 187.220 199.439 1.00 85.46 274 GLN C N 1
ATOM 11294 C CA . GLN C 1 230 ? 148.590 186.958 198.893 1.00 88.93 274 GLN C CA 1
ATOM 11295 C C . GLN C 1 230 ? 148.045 185.627 199.387 1.00 93.08 274 GLN C C 1
ATOM 11296 O O . GLN C 1 230 ? 146.857 185.513 199.703 1.00 94.88 274 GLN C O 1
ATOM 11302 N N . LYS C 1 231 ? 148.899 184.614 199.470 1.00 93.98 275 LYS C N 1
ATOM 11303 C CA . LYS C 1 231 ? 148.486 183.318 199.979 1.00 92.80 275 LYS C CA 1
ATOM 11304 C C . LYS C 1 231 ? 149.706 182.578 200.495 1.00 90.53 275 LYS C C 1
ATOM 11305 O O . LYS C 1 231 ? 150.775 182.643 199.888 1.00 91.97 275 LYS C O 1
ATOM 11311 N N . LEU C 1 232 ? 149.543 181.884 201.613 1.00 89.10 276 LEU C N 1
ATOM 11312 C CA . LEU C 1 232 ? 150.536 180.934 202.089 1.00 88.17 276 LEU C CA 1
ATOM 11313 C C . LEU C 1 232 ? 150.050 179.532 201.755 1.00 90.89 276 LEU C C 1
ATOM 11314 O O . LEU C 1 232 ? 148.920 179.166 202.087 1.00 95.32 276 LEU C O 1
ATOM 11319 N N . PHE C 1 233 ? 150.902 178.755 201.092 1.00 89.36 277 PHE C N 1
ATOM 11320 C CA . PHE C 1 233 ? 150.488 177.525 200.432 1.00 91.56 277 PHE C CA 1
ATOM 11321 C C . PHE C 1 233 ? 150.627 176.291 201.314 1.00 96.91 277 PHE C C 1
ATOM 11322 O O . PHE C 1 233 ? 150.905 175.200 200.804 1.00 101.81 277 PHE C O 1
ATOM 11330 N N . THR C 1 234 ? 150.463 176.433 202.620 1.00 99.20 278 THR C N 1
ATOM 11331 C CA . THR C 1 234 ? 150.388 175.267 203.482 1.00 99.68 278 THR C CA 1
ATOM 11332 C C . THR C 1 234 ? 149.021 174.600 203.339 1.00 99.36 278 THR C C 1
ATOM 11333 O O . THR C 1 234 ? 148.004 175.289 203.241 1.00 98.98 278 THR C O 1
ATOM 11337 N N . PRO C 1 235 ? 148.965 173.271 203.314 1.00 97.64 279 PRO C N 1
ATOM 11338 C CA . PRO C 1 235 ? 147.679 172.591 203.140 1.00 95.42 279 PRO C CA 1
ATOM 11339 C C . PRO C 1 235 ? 146.761 172.806 204.329 1.00 99.81 279 PRO C C 1
ATOM 11340 O O . PRO C 1 235 ? 147.201 172.916 205.474 1.00 101.09 279 PRO C O 1
ATOM 11344 N N . SER C 1 236 ? 145.468 172.854 204.042 1.00 100.68 280 SER C N 1
ATOM 11345 C CA . SER C 1 236 ? 144.491 173.120 205.084 1.00 101.80 280 SER C CA 1
ATOM 11346 C C . SER C 1 236 ? 144.430 171.952 206.064 1.00 102.95 280 SER C C 1
ATOM 11347 O O . SER C 1 236 ? 144.550 170.794 205.657 1.00 104.02 280 SER C O 1
ATOM 11350 N N . PRO C 1 237 ? 144.241 172.222 207.354 1.00 101.16 281 PRO C N 1
ATOM 11351 C CA . PRO C 1 237 ? 144.179 171.123 208.328 1.00 100.80 281 PRO C CA 1
ATOM 11352 C C . PRO C 1 237 ? 143.058 170.142 208.062 1.00 102.44 281 PRO C C 1
ATOM 11353 O O . PRO C 1 237 ? 143.187 168.965 208.414 1.00 103.63 281 PRO C O 1
ATOM 11357 N N . GLU C 1 238 ? 141.955 170.590 207.464 1.00 103.81 282 GLU C N 1
ATOM 11358 C CA . GLU C 1 238 ? 140.840 169.688 207.204 1.00 101.80 282 GLU C CA 1
ATOM 11359 C C . GLU C 1 238 ? 141.238 168.576 206.248 1.00 100.32 282 GLU C C 1
ATOM 11360 O O . GLU C 1 238 ? 140.908 167.407 206.472 1.00 102.17 282 GLU C O 1
ATOM 11366 N N . ILE C 1 239 ? 141.942 168.920 205.173 1.00 99.14 283 ILE C N 1
ATOM 11367 C CA . ILE C 1 239 ? 142.350 167.909 204.206 1.00 98.18 283 ILE C CA 1
ATOM 11368 C C . ILE C 1 239 ? 143.422 167.007 204.797 1.00 96.87 283 ILE C C 1
ATOM 11369 O O . ILE C 1 239 ? 143.440 165.798 204.545 1.00 97.83 283 ILE C O 1
ATOM 11374 N N . VAL C 1 240 ? 144.330 167.574 205.592 1.00 95.22 284 VAL C N 1
ATOM 11375 C CA . VAL C 1 240 ? 145.398 166.776 206.185 1.00 92.75 284 VAL C CA 1
ATOM 11376 C C . VAL C 1 240 ? 144.823 165.717 207.113 1.00 94.05 284 VAL C C 1
ATOM 11377 O O . VAL C 1 240 ? 145.260 164.562 207.104 1.00 96.25 284 VAL C O 1
ATOM 11381 N N . LYS C 1 241 ? 143.836 166.089 207.928 1.00 95.79 285 LYS C N 1
ATOM 11382 C CA . LYS C 1 241 ? 143.237 165.123 208.842 1.00 95.51 285 LYS C CA 1
ATOM 11383 C C . LYS C 1 241 ? 142.537 164.009 208.080 1.00 95.31 285 LYS C C 1
ATOM 11384 O O . LYS C 1 241 ? 142.578 162.845 208.490 1.00 95.61 285 LYS C O 1
ATOM 11390 N N . TYR C 1 242 ? 141.877 164.345 206.975 1.00 95.62 286 TYR C N 1
ATOM 11391 C CA . TYR C 1 242 ? 141.244 163.313 206.167 1.00 92.22 286 TYR C CA 1
ATOM 11392 C C . TYR C 1 242 ? 142.280 162.420 205.505 1.00 93.90 286 TYR C C 1
ATOM 11393 O O . TYR C 1 242 ? 142.057 161.215 205.351 1.00 97.61 286 TYR C O 1
ATOM 11402 N N . THR C 1 243 ? 143.412 162.991 205.094 1.00 91.42 287 THR C N 1
ATOM 11403 C CA . THR C 1 243 ? 144.484 162.175 204.537 1.00 89.79 287 THR C CA 1
ATOM 11404 C C . THR C 1 243 ? 145.018 161.203 205.575 1.00 92.67 287 THR C C 1
ATOM 11405 O O . THR C 1 243 ? 145.306 160.044 205.261 1.00 96.75 287 THR C O 1
ATOM 11409 N N . HIS C 1 244 ? 145.153 161.658 206.819 1.00 90.77 288 HIS C N 1
ATOM 11410 C CA . HIS C 1 244 ? 145.632 160.785 207.881 1.00 87.50 288 HIS C CA 1
ATOM 11411 C C . HIS C 1 244 ? 144.697 159.604 208.076 1.00 90.56 288 HIS C C 1
ATOM 11412 O O . HIS C 1 244 ? 145.145 158.464 208.218 1.00 91.56 288 HIS C O 1
ATOM 11419 N N . LYS C 1 245 ? 143.392 159.857 208.067 1.00 93.81 289 LYS C N 1
ATOM 11420 C CA . LYS C 1 245 ? 142.430 158.776 208.224 1.00 95.24 289 LYS C CA 1
ATOM 11421 C C . LYS C 1 245 ? 142.521 157.775 207.083 1.00 95.20 289 LYS C C 1
ATOM 11422 O O . LYS C 1 245 ? 142.271 156.582 207.282 1.00 97.53 289 LYS C O 1
ATOM 11428 N N . LEU C 1 246 ? 142.903 158.228 205.893 1.00 92.92 290 LEU C N 1
ATOM 11429 C CA . LEU C 1 246 ? 142.905 157.344 204.737 1.00 92.37 290 LEU C CA 1
ATOM 11430 C C . LEU C 1 246 ? 144.178 156.513 204.643 1.00 95.31 290 LEU C C 1
ATOM 11431 O O . LEU C 1 246 ? 144.123 155.339 204.265 1.00 98.17 290 LEU C O 1
ATOM 11436 N N . ALA C 1 247 ? 145.330 157.088 204.979 1.00 91.61 291 ALA C N 1
ATOM 11437 C CA . ALA C 1 247 ? 146.598 156.472 204.628 1.00 86.41 291 ALA C CA 1
ATOM 11438 C C . ALA C 1 247 ? 147.515 156.169 205.802 1.00 89.34 291 ALA C C 1
ATOM 11439 O O . ALA C 1 247 ? 148.618 155.665 205.576 1.00 93.30 291 ALA C O 1
ATOM 11441 N N . MET C 1 248 ? 147.110 156.448 207.041 1.00 87.74 292 MET C N 1
ATOM 11442 C CA . MET C 1 248 ? 148.032 156.268 208.159 1.00 87.28 292 MET C CA 1
ATOM 11443 C C . MET C 1 248 ? 148.396 154.800 208.335 1.00 88.84 292 MET C C 1
ATOM 11444 O O . MET C 1 248 ? 149.571 154.454 208.486 1.00 87.80 292 MET C O 1
ATOM 11449 N N . GLU C 1 249 ? 147.396 153.922 208.315 1.00 90.25 293 GLU C N 1
ATOM 11450 C CA . GLU C 1 249 ? 147.643 152.508 208.561 1.00 86.42 293 GLU C CA 1
ATOM 11451 C C . GLU C 1 249 ? 148.503 151.895 207.465 1.00 84.85 293 GLU C C 1
ATOM 11452 O O . GLU C 1 249 ? 149.438 151.141 207.752 1.00 83.09 293 GLU C O 1
ATOM 11458 N N . ARG C 1 250 ? 148.209 152.209 206.203 1.00 87.07 294 ARG C N 1
ATOM 11459 C CA . ARG C 1 250 ? 148.981 151.641 205.104 1.00 84.79 294 ARG C CA 1
ATOM 11460 C C . ARG C 1 250 ? 150.405 152.163 205.109 1.00 79.97 294 ARG C C 1
ATOM 11461 O O . ARG C 1 250 ? 151.352 151.401 204.894 1.00 82.25 294 ARG C O 1
ATOM 11469 N N . LEU C 1 251 ? 150.577 153.459 205.352 1.00 77.42 295 LEU C N 1
ATOM 11470 C CA . LEU C 1 251 ? 151.917 154.019 205.441 1.00 77.36 295 LEU C CA 1
ATOM 11471 C C . LEU C 1 251 ? 152.681 153.416 206.605 1.00 78.01 295 LEU C C 1
ATOM 11472 O O . LEU C 1 251 ? 153.878 153.137 206.494 1.00 76.79 295 LEU C O 1
ATOM 11477 N N . TYR C 1 252 ? 152.001 153.198 207.730 1.00 78.04 296 TYR C N 1
ATOM 11478 C CA . TYR C 1 252 ? 152.659 152.614 208.890 1.00 77.59 296 TYR C CA 1
ATOM 11479 C C . TYR C 1 252 ? 153.176 151.218 208.576 1.00 77.32 296 TYR C C 1
ATOM 11480 O O . TYR C 1 252 ? 154.279 150.850 208.989 1.00 79.62 296 TYR C O 1
ATOM 11489 N N . ALA C 1 253 ? 152.393 150.428 207.843 1.00 74.01 297 ALA C N 1
ATOM 11490 C CA . ALA C 1 253 ? 152.836 149.090 207.475 1.00 74.17 297 ALA C CA 1
ATOM 11491 C C . ALA C 1 253 ? 154.068 149.142 206.583 1.00 76.91 297 ALA C C 1
ATOM 11492 O O . ALA C 1 253 ? 154.995 148.343 206.747 1.00 79.40 297 ALA C O 1
ATOM 11494 N N . VAL C 1 254 ? 154.098 150.078 205.634 1.00 74.23 298 VAL C N 1
ATOM 11495 C CA . VAL C 1 254 ? 155.236 150.185 204.729 1.00 73.14 298 VAL C CA 1
ATOM 11496 C C . VAL C 1 254 ? 156.496 150.540 205.499 1.00 74.28 298 VAL C C 1
ATOM 11497 O O . VAL C 1 254 ? 157.568 149.976 205.258 1.00 78.13 298 VAL C O 1
ATOM 11501 N N . PHE C 1 255 ? 156.393 151.476 206.436 1.00 73.92 299 PHE C N 1
ATOM 11502 C CA . PHE C 1 255 ? 157.565 151.940 207.161 1.00 74.93 299 PHE C CA 1
ATOM 11503 C C . PHE C 1 255 ? 158.007 150.985 208.256 1.00 76.96 299 PHE C C 1
ATOM 11504 O O . PHE C 1 255 ? 159.098 151.161 208.799 1.00 81.91 299 PHE C O 1
ATOM 11512 N N . THR C 1 256 ? 157.193 149.996 208.606 1.00 78.87 300 THR C N 1
ATOM 11513 C CA . THR C 1 256 ? 157.607 148.948 209.525 1.00 78.74 300 THR C CA 1
ATOM 11514 C C . THR C 1 256 ? 158.016 147.672 208.810 1.00 83.08 300 THR C C 1
ATOM 11515 O O . THR C 1 256 ? 158.449 146.722 209.466 1.00 85.88 300 THR C O 1
ATOM 11519 N N . ASP C 1 257 ? 157.895 147.627 207.487 1.00 82.89 301 ASP C N 1
ATOM 11520 C CA . ASP C 1 257 ? 158.371 146.495 206.704 1.00 83.99 301 ASP C CA 1
ATOM 11521 C C . ASP C 1 257 ? 159.868 146.654 206.487 1.00 86.24 301 ASP C C 1
ATOM 11522 O O . ASP C 1 257 ? 160.302 147.489 205.691 1.00 88.54 301 ASP C O 1
ATOM 11527 N N . TYR C 1 258 ? 160.656 145.841 207.177 1.00 84.70 302 TYR C N 1
ATOM 11528 C CA . TYR C 1 258 ? 162.103 145.981 207.162 1.00 85.82 302 TYR C CA 1
ATOM 11529 C C . TYR C 1 258 ? 162.761 145.291 205.978 1.00 86.75 302 TYR C C 1
ATOM 11530 O O . TYR C 1 258 ? 163.989 145.341 205.864 1.00 87.31 302 TYR C O 1
ATOM 11539 N N . GLU C 1 259 ? 161.993 144.649 205.105 1.00 86.34 303 GLU C N 1
ATOM 11540 C CA . GLU C 1 259 ? 162.550 144.010 203.924 1.00 87.19 303 GLU C CA 1
ATOM 11541 C C . GLU C 1 259 ? 162.678 144.947 202.735 1.00 85.13 303 GLU C C 1
ATOM 11542 O O . GLU C 1 259 ? 163.228 144.544 201.707 1.00 85.13 303 GLU C O 1
ATOM 11548 N N . HIS C 1 260 ? 162.193 146.176 202.846 1.00 81.30 304 HIS C N 1
ATOM 11549 C CA . HIS C 1 260 ? 162.232 147.103 201.729 1.00 77.43 304 HIS C CA 1
ATOM 11550 C C . HIS C 1 260 ? 163.649 147.596 201.473 1.00 78.46 304 HIS C C 1
ATOM 11551 O O . HIS C 1 260 ? 164.452 147.761 202.392 1.00 80.73 304 HIS C O 1
ATOM 11558 N N . ASP C 1 261 ? 163.952 147.820 200.207 1.00 77.35 305 ASP C N 1
ATOM 11559 C CA . ASP C 1 261 ? 165.120 148.572 199.799 1.00 74.71 305 ASP C CA 1
ATOM 11560 C C . ASP C 1 261 ? 164.656 149.960 199.376 1.00 75.13 305 ASP C C 1
ATOM 11561 O O . ASP C 1 261 ? 163.478 150.300 199.499 1.00 78.69 305 ASP C O 1
ATOM 11566 N N . LYS C 1 262 ? 165.578 150.777 198.869 1.00 71.80 306 LYS C N 1
ATOM 11567 C CA . LYS C 1 262 ? 165.220 152.145 198.515 1.00 74.69 306 LYS C CA 1
ATOM 11568 C C . LYS C 1 262 ? 164.106 152.173 197.481 1.00 78.93 306 LYS C C 1
ATOM 11569 O O . LYS C 1 262 ? 163.128 152.913 197.624 1.00 80.25 306 LYS C O 1
ATOM 11575 N N . VAL C 1 263 ? 164.232 151.361 196.435 1.00 77.21 307 VAL C N 1
ATOM 11576 C CA . VAL C 1 263 ? 163.282 151.424 195.333 1.00 76.84 307 VAL C CA 1
ATOM 11577 C C . VAL C 1 263 ? 161.937 150.845 195.743 1.00 78.53 307 VAL C C 1
ATOM 11578 O O . VAL C 1 263 ? 160.886 151.433 195.470 1.00 81.31 307 VAL C O 1
ATOM 11582 N N . SER C 1 264 ? 161.943 149.684 196.398 1.00 75.67 308 SER C N 1
ATOM 11583 C CA . SER C 1 264 ? 160.678 149.033 196.726 1.00 74.88 308 SER C CA 1
ATOM 11584 C C . SER C 1 264 ? 159.875 149.848 197.730 1.00 76.91 308 SER C C 1
ATOM 11585 O O . SER C 1 264 ? 158.648 149.932 197.628 1.00 78.18 308 SER C O 1
ATOM 11588 N N . ARG C 1 265 ? 160.547 150.454 198.709 1.00 74.40 309 ARG C N 1
ATOM 11589 C CA . ARG C 1 265 ? 159.843 151.288 199.675 1.00 72.71 309 ARG C CA 1
ATOM 11590 C C . ARG C 1 265 ? 159.235 152.510 199.007 1.00 78.98 309 ARG C C 1
ATOM 11591 O O . ARG C 1 265 ? 158.090 152.873 199.286 1.00 83.58 309 ARG C O 1
ATOM 11599 N N . ASP C 1 266 ? 159.989 153.159 198.122 1.00 80.58 310 ASP C N 1
ATOM 11600 C CA . ASP C 1 266 ? 159.460 154.317 197.413 1.00 80.25 310 ASP C CA 1
ATOM 11601 C C . ASP C 1 266 ? 158.289 153.927 196.528 1.00 81.50 310 ASP C C 1
ATOM 11602 O O . ASP C 1 266 ? 157.297 154.657 196.440 1.00 84.67 310 ASP C O 1
ATOM 11607 N N . GLU C 1 267 ? 158.389 152.781 195.859 1.00 79.80 311 GLU C N 1
ATOM 11608 C CA . GLU C 1 267 ? 157.290 152.305 195.031 1.00 82.89 311 GLU C CA 1
ATOM 11609 C C . GLU C 1 267 ? 156.063 151.990 195.872 1.00 85.15 311 GLU C C 1
ATOM 11610 O O . GLU C 1 267 ? 154.932 152.275 195.464 1.00 88.66 311 GLU C O 1
ATOM 11616 N N . ALA C 1 268 ? 156.262 151.391 197.047 1.00 80.25 312 ALA C N 1
ATOM 11617 C CA . ALA C 1 268 ? 155.136 151.095 197.925 1.00 77.02 312 ALA C CA 1
ATOM 11618 C C . ALA C 1 268 ? 154.446 152.368 198.386 1.00 80.00 312 ALA C C 1
ATOM 11619 O O . ALA C 1 268 ? 153.215 152.437 198.419 1.00 83.54 312 ALA C O 1
ATOM 11621 N N . VAL C 1 269 ? 155.222 153.388 198.751 1.00 79.03 313 VAL C N 1
ATOM 11622 C CA . VAL C 1 269 ? 154.630 154.655 199.162 1.00 80.12 313 VAL C CA 1
ATOM 11623 C C . VAL C 1 269 ? 153.887 155.292 197.999 1.00 81.83 313 VAL C C 1
ATOM 11624 O O . VAL C 1 269 ? 152.798 155.850 198.169 1.00 83.80 313 VAL C O 1
ATOM 11628 N N . ASN C 1 270 ? 154.459 155.212 196.797 1.00 81.93 314 ASN C N 1
ATOM 11629 C CA . ASN C 1 270 ? 153.792 155.761 195.623 1.00 84.63 314 ASN C CA 1
ATOM 11630 C C . ASN C 1 270 ? 152.470 155.062 195.363 1.00 85.07 314 ASN C C 1
ATOM 11631 O O . ASN C 1 270 ? 151.506 155.691 194.918 1.00 87.93 314 ASN C O 1
ATOM 11636 N N . LYS C 1 271 ? 152.407 153.759 195.625 1.00 84.60 315 LYS C N 1
ATOM 11637 C CA . LYS C 1 271 ? 151.156 153.039 195.435 1.00 87.81 315 LYS C CA 1
ATOM 11638 C C . LYS C 1 271 ? 150.071 153.580 196.354 1.00 92.28 315 LYS C C 1
ATOM 11639 O O . LYS C 1 271 ? 148.922 153.752 195.934 1.00 97.73 315 LYS C O 1
ATOM 11645 N N . ILE C 1 272 ? 150.415 153.861 197.610 1.00 88.24 316 ILE C N 1
ATOM 11646 C CA . ILE C 1 272 ? 149.440 154.442 198.525 1.00 87.37 316 ILE C CA 1
ATOM 11647 C C . ILE C 1 272 ? 149.101 155.861 198.104 1.00 89.10 316 ILE C C 1
ATOM 11648 O O . ILE C 1 272 ? 147.947 156.291 198.200 1.00 94.03 316 ILE C O 1
ATOM 11653 N N . ARG C 1 273 ? 150.099 156.611 197.638 1.00 88.11 317 ARG C N 1
ATOM 11654 C CA . ARG C 1 273 ? 149.856 157.986 197.226 1.00 90.20 317 ARG C CA 1
ATOM 11655 C C . ARG C 1 273 ? 148.870 158.046 196.073 1.00 95.39 317 ARG C C 1
ATOM 11656 O O . ARG C 1 273 ? 147.947 158.864 196.081 1.00 99.60 317 ARG C O 1
ATOM 11664 N N . LEU C 1 274 ? 149.037 157.174 195.081 1.00 94.96 318 LEU C N 1
ATOM 11665 C CA . LEU C 1 274 ? 148.148 157.198 193.927 1.00 97.00 318 LEU C CA 1
ATOM 11666 C C . LEU C 1 274 ? 146.712 156.917 194.334 1.00 101.71 318 LEU C C 1
ATOM 11667 O O . LEU C 1 274 ? 145.786 157.581 193.860 1.00 109.34 318 LEU C O 1
ATOM 11672 N N . ASP C 1 275 ? 146.503 155.943 195.216 1.00 97.87 319 ASP C N 1
ATOM 11673 C CA . ASP C 1 275 ? 145.146 155.636 195.652 1.00 102.00 319 ASP C CA 1
ATOM 11674 C C . ASP C 1 275 ? 144.576 156.744 196.526 1.00 104.37 319 ASP C C 1
ATOM 11675 O O . ASP C 1 275 ? 143.416 157.138 196.361 1.00 106.10 319 ASP C O 1
ATOM 11680 N N . THR C 1 276 ? 145.372 157.257 197.461 1.00 102.43 320 THR C N 1
ATOM 11681 C CA . THR C 1 276 ? 144.878 158.297 198.354 1.00 103.41 320 THR C CA 1
ATOM 11682 C C . THR C 1 276 ? 144.616 159.593 197.604 1.00 107.24 320 THR C C 1
ATOM 11683 O O . THR C 1 276 ? 143.569 160.221 197.789 1.00 111.27 320 THR C O 1
ATOM 11687 N N . GLU C 1 277 ? 145.549 160.004 196.746 1.00 106.25 321 GLU C N 1
ATOM 11688 C CA . GLU C 1 277 ? 145.378 161.247 196.007 1.00 109.16 321 GLU C CA 1
ATOM 11689 C C . GLU C 1 277 ? 144.150 161.198 195.116 1.00 112.39 321 GLU C C 1
ATOM 11690 O O . GLU C 1 277 ? 143.533 162.234 194.854 1.00 114.88 321 GLU C O 1
ATOM 11696 N N . GLU C 1 278 ? 143.780 160.012 194.638 1.00 111.22 322 GLU C N 1
ATOM 11697 C CA . GLU C 1 278 ? 142.536 159.888 193.894 1.00 114.03 322 GLU C CA 1
ATOM 11698 C C . GLU C 1 278 ? 141.337 160.155 194.791 1.00 117.15 322 GLU C C 1
ATOM 11699 O O . GLU C 1 278 ? 140.475 160.971 194.458 1.00 122.31 322 GLU C O 1
ATOM 11705 N N . GLN C 1 279 ? 141.281 159.494 195.949 1.00 114.59 323 GLN C N 1
ATOM 11706 C CA . GLN C 1 279 ? 140.135 159.653 196.839 1.00 112.81 323 GLN C CA 1
ATOM 11707 C C . GLN C 1 279 ? 140.032 161.065 197.391 1.00 114.23 323 GLN C C 1
ATOM 11708 O O . GLN C 1 279 ? 138.931 161.528 197.702 1.00 117.89 323 GLN C O 1
ATOM 11714 N N . LEU C 1 280 ? 141.162 161.755 197.539 1.00 112.91 324 LEU C N 1
ATOM 11715 C CA . LEU C 1 280 ? 141.128 163.108 198.077 1.00 112.05 324 LEU C CA 1
ATOM 11716 C C . LEU C 1 280 ? 140.364 164.054 197.166 1.00 114.98 324 LEU C C 1
ATOM 11717 O O . LEU C 1 280 ? 139.832 165.066 197.630 1.00 116.65 324 LEU C O 1
ATOM 11722 N N . LYS C 1 281 ? 140.289 163.738 195.875 1.00 114.34 325 LYS C N 1
ATOM 11723 C CA . LYS C 1 281 ? 139.684 164.663 194.928 1.00 115.64 325 LYS C CA 1
ATOM 11724 C C . LYS C 1 281 ? 138.164 164.671 195.039 1.00 119.44 325 LYS C C 1
ATOM 11725 O O . LYS C 1 281 ? 137.546 165.736 194.963 1.00 122.61 325 LYS C O 1
ATOM 11731 N N . GLU C 1 282 ? 137.539 163.506 195.218 1.00 119.01 326 GLU C N 1
ATOM 11732 C CA . GLU C 1 282 ? 136.089 163.489 195.392 1.00 120.70 326 GLU C CA 1
ATOM 11733 C C . GLU C 1 282 ? 135.681 164.210 196.666 1.00 120.71 326 GLU C C 1
ATOM 11734 O O . GLU C 1 282 ? 134.682 164.937 196.683 1.00 122.91 326 GLU C O 1
ATOM 11740 N N . LYS C 1 283 ? 136.433 164.017 197.747 1.00 118.07 327 LYS C N 1
ATOM 11741 C CA . LYS C 1 283 ? 136.093 164.685 198.995 1.00 114.66 327 LYS C CA 1
ATOM 11742 C C . LYS C 1 283 ? 136.259 166.194 198.878 1.00 116.89 327 LYS C C 1
ATOM 11743 O O . LYS C 1 283 ? 135.443 166.955 199.408 1.00 116.67 327 LYS C O 1
ATOM 11749 N N . PHE C 1 284 ? 137.304 166.646 198.190 1.00 117.46 328 PHE C N 1
ATOM 11750 C CA . PHE C 1 284 ? 137.601 168.070 198.039 1.00 117.85 328 PHE C CA 1
ATOM 11751 C C . PHE C 1 284 ? 137.840 168.393 196.571 1.00 123.37 328 PHE C C 1
ATOM 11752 O O . PHE C 1 284 ? 138.980 168.618 196.149 1.00 124.86 328 PHE C O 1
ATOM 11760 N N . PRO C 1 285 ? 136.780 168.426 195.761 1.00 125.07 329 PRO C N 1
ATOM 11761 C CA . PRO C 1 285 ? 136.964 168.763 194.340 1.00 126.18 329 PRO C CA 1
ATOM 11762 C C . PRO C 1 285 ? 137.500 170.161 194.107 1.00 126.56 329 PRO C C 1
ATOM 11763 O O . PRO C 1 285 ? 138.135 170.405 193.075 1.00 123.94 329 PRO C O 1
ATOM 11767 N N . GLU C 1 286 ? 137.271 171.090 195.028 1.00 129.32 330 GLU C N 1
ATOM 11768 C CA . GLU C 1 286 ? 137.684 172.473 194.840 1.00 131.55 330 GLU C CA 1
ATOM 11769 C C . GLU C 1 286 ? 139.086 172.747 195.362 1.00 130.24 330 GLU C C 1
ATOM 11770 O O . GLU C 1 286 ? 139.557 173.883 195.257 1.00 128.83 330 GLU C O 1
ATOM 11776 N N . ALA C 1 287 ? 139.760 171.748 195.920 1.00 127.98 331 ALA C N 1
ATOM 11777 C CA . ALA C 1 287 ? 141.080 171.967 196.486 1.00 121.97 331 ALA C CA 1
ATOM 11778 C C . ALA C 1 287 ? 142.122 172.153 195.391 1.00 121.63 331 ALA C C 1
ATOM 11779 O O . ALA C 1 287 ? 141.991 171.637 194.279 1.00 122.85 331 ALA C O 1
ATOM 11781 N N . ASP C 1 288 ? 143.164 172.900 195.721 1.00 119.23 332 ASP C N 1
ATOM 11782 C CA . ASP C 1 288 ? 144.283 173.072 194.811 1.00 119.93 332 ASP C CA 1
ATOM 11783 C C . ASP C 1 288 ? 144.918 171.716 194.527 1.00 118.59 332 ASP C C 1
ATOM 11784 O O . ASP C 1 288 ? 145.156 170.943 195.462 1.00 119.42 332 ASP C O 1
ATOM 11789 N N . PRO C 1 289 ? 145.191 171.382 193.266 1.00 118.04 333 PRO C N 1
ATOM 11790 C CA . PRO C 1 289 ? 145.879 170.115 192.984 1.00 118.40 333 PRO C CA 1
ATOM 11791 C C . PRO C 1 289 ? 147.213 169.988 193.692 1.00 117.07 333 PRO C C 1
ATOM 11792 O O . PRO C 1 289 ? 147.602 168.875 194.063 1.00 114.37 333 PRO C O 1
ATOM 11796 N N . TYR C 1 290 ? 147.937 171.090 193.886 1.00 116.25 334 TYR C N 1
ATOM 11797 C CA . TYR C 1 290 ? 149.151 171.020 194.690 1.00 114.78 334 TYR C CA 1
ATOM 11798 C C . TYR C 1 290 ? 148.829 170.733 196.149 1.00 112.65 334 TYR C C 1
ATOM 11799 O O . TYR C 1 290 ? 149.568 170.008 196.821 1.00 111.53 334 TYR C O 1
ATOM 11808 N N . GLU C 1 291 ? 147.747 171.317 196.663 1.00 110.04 335 GLU C N 1
ATOM 11809 C CA . GLU C 1 291 ? 147.360 171.071 198.046 1.00 105.21 335 GLU C CA 1
ATOM 11810 C C . GLU C 1 291 ? 147.077 169.599 198.294 1.00 104.77 335 GLU C C 1
ATOM 11811 O O . GLU C 1 291 ? 147.314 169.100 199.398 1.00 105.68 335 GLU C O 1
ATOM 11817 N N . ILE C 1 292 ? 146.560 168.893 197.290 1.00 105.00 336 ILE C N 1
ATOM 11818 C CA . ILE C 1 292 ? 146.386 167.451 197.409 1.00 103.80 336 ILE C CA 1
ATOM 11819 C C . ILE C 1 292 ? 147.735 166.763 197.538 1.00 103.92 336 ILE C C 1
ATOM 11820 O O . ILE C 1 292 ? 147.911 165.856 198.358 1.00 104.73 336 ILE C O 1
ATOM 11825 N N . ILE C 1 293 ? 148.705 167.175 196.726 1.00 102.26 337 ILE C N 1
ATOM 11826 C CA . ILE C 1 293 ? 150.026 166.562 196.781 1.00 99.95 337 ILE C CA 1
ATOM 11827 C C . ILE C 1 293 ? 150.686 166.833 198.123 1.00 98.97 337 ILE C C 1
ATOM 11828 O O . ILE C 1 293 ? 151.289 165.940 198.726 1.00 100.10 337 ILE C O 1
ATOM 11833 N N . GLU C 1 294 ? 150.587 168.067 198.608 1.00 97.95 338 GLU C N 1
ATOM 11834 C CA . GLU C 1 294 ? 151.272 168.427 199.841 1.00 94.80 338 GLU C CA 1
ATOM 11835 C C . GLU C 1 294 ? 150.622 167.794 201.063 1.00 92.66 338 GLU C C 1
ATOM 11836 O O . GLU C 1 294 ? 151.316 167.477 202.031 1.00 93.57 338 GLU C O 1
ATOM 11842 N N . SER C 1 295 ? 149.304 167.608 201.044 1.00 92.57 339 SER C N 1
ATOM 11843 C CA . SER C 1 295 ? 148.634 167.013 202.194 1.00 89.49 339 SER C CA 1
ATOM 11844 C C . SER C 1 295 ? 149.087 165.578 202.413 1.00 89.94 339 SER C C 1
ATOM 11845 O O . SER C 1 295 ? 149.262 165.144 203.555 1.00 90.11 339 SER C O 1
ATOM 11848 N N . PHE C 1 296 ? 149.267 164.819 201.333 1.00 91.71 340 PHE C N 1
ATOM 11849 C CA . PHE C 1 296 ? 149.797 163.470 201.483 1.00 88.92 340 PHE C CA 1
ATOM 11850 C C . PHE C 1 296 ? 151.233 163.496 201.978 1.00 87.38 340 PHE C C 1
ATOM 11851 O O . PHE C 1 296 ? 151.624 162.664 202.800 1.00 86.81 340 PHE C O 1
ATOM 11859 N N . ASN C 1 297 ? 152.036 164.432 201.477 1.00 86.74 341 ASN C N 1
ATOM 11860 C CA . ASN C 1 297 ? 153.425 164.517 201.904 1.00 81.29 341 ASN C CA 1
ATOM 11861 C C . ASN C 1 297 ? 153.525 164.831 203.386 1.00 81.86 341 ASN C C 1
ATOM 11862 O O . ASN C 1 297 ? 154.393 164.299 204.084 1.00 82.39 341 ASN C O 1
ATOM 11867 N N . VAL C 1 298 ? 152.651 165.703 203.883 1.00 82.55 342 VAL C N 1
ATOM 11868 C CA . VAL C 1 298 ? 152.653 166.033 205.302 1.00 78.13 342 VAL C CA 1
ATOM 11869 C C . VAL C 1 298 ? 152.309 164.804 206.131 1.00 75.54 342 VAL C C 1
ATOM 11870 O O . VAL C 1 298 ? 152.961 164.508 207.136 1.00 77.59 342 VAL C O 1
ATOM 11874 N N . VAL C 1 299 ? 151.281 164.067 205.715 1.00 74.51 343 VAL C N 1
ATOM 11875 C CA . VAL C 1 299 ? 150.855 162.892 206.463 1.00 75.23 343 VAL C CA 1
ATOM 11876 C C . VAL C 1 299 ? 151.939 161.826 206.447 1.00 75.46 343 VAL C C 1
ATOM 11877 O O . VAL C 1 299 ? 152.257 161.228 207.479 1.00 79.24 343 VAL C O 1
ATOM 11881 N N . ALA C 1 300 ? 152.527 161.577 205.279 1.00 75.96 344 ALA C N 1
ATOM 11882 C CA . ALA C 1 300 ? 153.557 160.551 205.180 1.00 71.91 344 ALA C CA 1
ATOM 11883 C C . ALA C 1 300 ? 154.764 160.899 206.032 1.00 69.77 344 ALA C C 1
ATOM 11884 O O . ALA C 1 300 ? 155.339 160.030 206.694 1.00 72.79 344 ALA C O 1
ATOM 11886 N N . LYS C 1 301 ? 155.162 162.168 206.032 1.00 69.83 345 LYS C N 1
ATOM 11887 C CA . LYS C 1 301 ? 156.271 162.596 206.872 1.00 68.06 345 LYS C CA 1
ATOM 11888 C C . LYS C 1 301 ? 155.941 162.431 208.348 1.00 70.93 345 LYS C C 1
ATOM 11889 O O . LYS C 1 301 ? 156.790 162.015 209.139 1.00 72.02 345 LYS C O 1
ATOM 11895 N N . GLU C 1 302 ? 154.712 162.755 208.737 1.00 74.35 346 GLU C N 1
ATOM 11896 C CA . GLU C 1 302 ? 154.323 162.639 210.135 1.00 73.67 346 GLU C CA 1
ATOM 11897 C C . GLU C 1 302 ? 154.315 161.187 210.597 1.00 74.43 346 GLU C C 1
ATOM 11898 O O . GLU C 1 302 ? 154.774 160.881 211.700 1.00 75.20 346 GLU C O 1
ATOM 11904 N N . VAL C 1 303 ? 153.794 160.279 209.771 1.00 75.30 347 VAL C N 1
ATOM 11905 C CA . VAL C 1 303 ? 153.784 158.866 210.136 1.00 72.89 347 VAL C CA 1
ATOM 11906 C C . VAL C 1 303 ? 155.205 158.337 210.239 1.00 73.03 347 VAL C C 1
ATOM 11907 O O . VAL C 1 303 ? 155.531 157.554 211.137 1.00 77.62 347 VAL C O 1
ATOM 11911 N N . PHE C 1 304 ? 156.071 158.761 209.322 1.00 69.89 348 PHE C N 1
ATOM 11912 C CA . PHE C 1 304 ? 157.455 158.310 209.330 1.00 67.74 348 PHE C CA 1
ATOM 11913 C C . PHE C 1 304 ? 158.158 158.696 210.622 1.00 70.33 348 PHE C C 1
ATOM 11914 O O . PHE C 1 304 ? 158.885 157.887 211.205 1.00 73.06 348 PHE C O 1
ATOM 11922 N N . ARG C 1 305 ? 157.960 159.931 211.083 1.00 68.70 349 ARG C N 1
ATOM 11923 C CA . ARG C 1 305 ? 158.650 160.391 212.283 1.00 67.47 349 ARG C CA 1
ATOM 11924 C C . ARG C 1 305 ? 158.081 159.756 213.538 1.00 70.96 349 ARG C C 1
ATOM 11925 O O . ARG C 1 305 ? 158.818 159.498 214.494 1.00 74.93 349 ARG C O 1
ATOM 11933 N N . SER C 1 306 ? 156.772 159.519 213.565 1.00 71.09 350 SER C N 1
ATOM 11934 C CA . SER C 1 306 ? 156.148 158.977 214.763 1.00 69.78 350 SER C CA 1
ATOM 11935 C C . SER C 1 306 ? 156.709 157.611 215.116 1.00 70.95 350 SER C C 1
ATOM 11936 O O . SER C 1 306 ? 156.829 157.279 216.297 1.00 75.84 350 SER C O 1
ATOM 11939 N N . ILE C 1 307 ? 157.056 156.808 214.113 1.00 69.35 351 ILE C N 1
ATOM 11940 C CA . ILE C 1 307 ? 157.624 155.493 214.376 1.00 72.47 351 ILE C CA 1
ATOM 11941 C C . ILE C 1 307 ? 158.977 155.618 215.058 1.00 74.81 351 ILE C C 1
ATOM 11942 O O . ILE C 1 307 ? 159.280 154.888 216.006 1.00 80.72 351 ILE C O 1
ATOM 11947 N N . VAL C 1 308 ? 159.814 156.540 214.589 1.00 70.85 352 VAL C N 1
ATOM 11948 C CA . VAL C 1 308 ? 161.114 156.740 215.215 1.00 70.68 352 VAL C CA 1
ATOM 11949 C C . VAL C 1 308 ? 160.957 157.261 216.636 1.00 74.86 352 VAL C C 1
ATOM 11950 O O . VAL C 1 308 ? 161.672 156.837 217.548 1.00 78.09 352 VAL C O 1
ATOM 11954 N N . LEU C 1 309 ? 160.037 158.200 216.845 1.00 74.56 353 LEU C N 1
ATOM 11955 C CA . LEU C 1 309 ? 159.874 158.786 218.169 1.00 73.37 353 LEU C CA 1
ATOM 11956 C C . LEU C 1 309 ? 159.306 157.777 219.155 1.00 76.10 353 LEU C C 1
ATOM 11957 O O . LEU C 1 309 ? 159.814 157.631 220.269 1.00 83.33 353 LEU C O 1
ATOM 11962 N N . ASN C 1 310 ? 158.254 157.067 218.761 1.00 74.66 354 ASN C N 1
ATOM 11963 C CA . ASN C 1 310 ? 157.575 156.170 219.686 1.00 76.96 354 ASN C CA 1
ATOM 11964 C C . ASN C 1 310 ? 158.339 154.872 219.907 1.00 79.61 354 ASN C C 1
ATOM 11965 O O . ASN C 1 310 ? 158.392 154.370 221.032 1.00 84.81 354 ASN C O 1
ATOM 11970 N N . GLU C 1 311 ? 158.936 154.314 218.859 1.00 80.73 355 GLU C N 1
ATOM 11971 C CA . GLU C 1 311 ? 159.451 152.957 218.916 1.00 83.73 355 GLU C CA 1
ATOM 11972 C C . GLU C 1 311 ? 160.964 152.856 218.830 1.00 84.16 355 GLU C C 1
ATOM 11973 O O . GLU C 1 311 ? 161.495 151.751 218.972 1.00 86.25 355 GLU C O 1
ATOM 11979 N N . TYR C 1 312 ? 161.665 153.959 218.592 1.00 81.10 356 TYR C N 1
ATOM 11980 C CA . TYR C 1 312 ? 163.124 153.970 218.551 1.00 81.48 356 TYR C CA 1
ATOM 11981 C C . TYR C 1 312 ? 163.674 153.020 217.493 1.00 84.60 356 TYR C C 1
ATOM 11982 O O . TYR C 1 312 ? 164.764 152.469 217.650 1.00 82.31 356 TYR C O 1
ATOM 11991 N N . LYS C 1 313 ? 162.933 152.822 216.408 1.00 83.87 357 LYS C N 1
ATOM 11992 C CA . LYS C 1 313 ? 163.348 151.939 215.329 1.00 81.57 357 LYS C CA 1
ATOM 11993 C C . LYS C 1 313 ? 163.244 152.659 213.995 1.00 83.23 357 LYS C C 1
ATOM 11994 O O . LYS C 1 313 ? 162.258 153.349 213.731 1.00 85.75 357 LYS C O 1
ATOM 12000 N N . ARG C 1 314 ? 164.254 152.482 213.152 1.00 83.65 358 ARG C N 1
ATOM 12001 C CA . ARG C 1 314 ? 164.249 153.102 211.840 1.00 80.95 358 ARG C CA 1
ATOM 12002 C C . ARG C 1 314 ? 163.413 152.276 210.865 1.00 84.20 358 ARG C C 1
ATOM 12003 O O . ARG C 1 314 ? 163.013 151.146 211.147 1.00 86.77 358 ARG C O 1
ATOM 12011 N N . CYS C 1 315 ? 163.155 152.859 209.692 1.00 83.10 359 CYS C N 1
ATOM 12012 C CA . CYS C 1 315 ? 162.287 152.220 208.708 1.00 83.98 359 CYS C CA 1
ATOM 12013 C C . CYS C 1 315 ? 162.908 150.976 208.093 1.00 86.59 359 CYS C C 1
ATOM 12014 O O . CYS C 1 315 ? 162.185 150.174 207.499 1.00 87.60 359 CYS C O 1
ATOM 12017 N N . ASP C 1 316 ? 164.220 150.800 208.206 1.00 88.85 360 ASP C N 1
ATOM 12018 C CA . ASP C 1 316 ? 164.882 149.600 207.719 1.00 86.37 360 ASP C CA 1
ATOM 12019 C C . ASP C 1 316 ? 165.234 148.626 208.834 1.00 87.75 360 ASP C C 1
ATOM 12020 O O . ASP C 1 316 ? 165.948 147.651 208.590 1.00 87.12 360 ASP C O 1
ATOM 12025 N N . GLY C 1 317 ? 164.759 148.868 210.050 1.00 84.83 361 GLY C N 1
ATOM 12026 C CA . GLY C 1 317 ? 164.839 147.906 211.118 1.00 81.78 361 GLY C CA 1
ATOM 12027 C C . GLY C 1 317 ? 165.939 148.141 212.130 1.00 83.51 361 GLY C C 1
ATOM 12028 O O . GLY C 1 317 ? 165.871 147.578 213.223 1.00 88.57 361 GLY C O 1
ATOM 12029 N N . ARG C 1 318 ? 166.947 148.944 211.814 1.00 80.86 362 ARG C N 1
ATOM 12030 C CA . ARG C 1 318 ? 168.038 149.088 212.763 1.00 80.30 362 ARG C CA 1
ATOM 12031 C C . ARG C 1 318 ? 167.658 150.092 213.849 1.00 78.25 362 ARG C C 1
ATOM 12032 O O . ARG C 1 318 ? 166.581 150.687 213.835 1.00 80.19 362 ARG C O 1
ATOM 12040 N N . ASP C 1 319 ? 168.531 150.243 214.834 1.00 76.02 363 ASP C N 1
ATOM 12041 C CA . ASP C 1 319 ? 168.272 151.147 215.941 1.00 76.04 363 ASP C CA 1
ATOM 12042 C C . ASP C 1 319 ? 168.918 152.498 215.648 1.00 74.17 363 ASP C C 1
ATOM 12043 O O . ASP C 1 319 ? 169.464 152.729 214.568 1.00 76.15 363 ASP C O 1
ATOM 12048 N N . LEU C 1 320 ? 168.875 153.403 216.620 1.00 70.69 364 LEU C N 1
ATOM 12049 C CA . LEU C 1 320 ? 169.256 154.783 216.362 1.00 69.22 364 LEU C CA 1
ATOM 12050 C C . LEU C 1 320 ? 170.739 154.948 216.096 1.00 67.03 364 LEU C C 1
ATOM 12051 O O . LEU C 1 320 ? 171.132 155.938 215.479 1.00 70.89 364 LEU C O 1
ATOM 12056 N N . THR C 1 321 ? 171.567 154.011 216.530 1.00 66.68 365 THR C N 1
ATOM 12057 C CA . THR C 1 321 ? 173.006 154.179 216.454 1.00 69.64 365 THR C CA 1
ATOM 12058 C C . THR C 1 321 ? 173.684 153.200 215.511 1.00 72.19 365 THR C C 1
ATOM 12059 O O . THR C 1 321 ? 174.913 153.197 215.429 1.00 74.53 365 THR C O 1
ATOM 12063 N N . SER C 1 322 ? 172.928 152.379 214.795 1.00 69.85 366 SER C N 1
ATOM 12064 C CA . SER C 1 322 ? 173.509 151.338 213.964 1.00 69.33 366 SER C CA 1
ATOM 12065 C C . SER C 1 322 ? 173.862 151.875 212.587 1.00 67.20 366 SER C C 1
ATOM 12066 O O . SER C 1 322 ? 173.090 152.621 211.984 1.00 68.10 366 SER C O 1
ATOM 12069 N N . LEU C 1 323 ? 175.030 151.483 212.093 1.00 65.59 367 LEU C N 1
ATOM 12070 C CA . LEU C 1 323 ? 175.418 151.799 210.731 1.00 63.47 367 LEU C CA 1
ATOM 12071 C C . LEU C 1 323 ? 174.787 150.823 209.750 1.00 66.70 367 LEU C C 1
ATOM 12072 O O . LEU C 1 323 ? 174.381 149.718 210.106 1.00 72.74 367 LEU C O 1
ATOM 12077 N N . ARG C 1 324 ? 174.723 151.245 208.493 1.00 66.57 368 ARG C N 1
ATOM 12078 C CA . ARG C 1 324 ? 174.425 150.327 207.412 1.00 63.25 368 ARG C CA 1
ATOM 12079 C C . ARG C 1 324 ? 175.639 149.445 207.140 1.00 66.89 368 ARG C C 1
ATOM 12080 O O . ARG C 1 324 ? 176.743 149.694 207.627 1.00 69.51 368 ARG C O 1
ATOM 12088 N N . ASN C 1 325 ? 175.427 148.393 206.357 1.00 70.89 369 ASN C N 1
ATOM 12089 C CA . ASN C 1 325 ? 176.527 147.507 205.998 1.00 70.48 369 ASN C CA 1
ATOM 12090 C C . ASN C 1 325 ? 177.564 148.256 205.178 1.00 65.09 369 ASN C C 1
ATOM 12091 O O . ASN C 1 325 ? 177.225 148.975 204.238 1.00 68.33 369 ASN C O 1
ATOM 12096 N N . VAL C 1 326 ? 178.831 148.083 205.528 1.00 63.49 370 VAL C N 1
ATOM 12097 C CA . VAL C 1 326 ? 179.930 148.771 204.870 1.00 61.91 370 VAL C CA 1
ATOM 12098 C C . VAL C 1 326 ? 180.822 147.732 204.214 1.00 60.94 370 VAL C C 1
ATOM 12099 O O . VAL C 1 326 ? 181.240 146.768 204.862 1.00 67.66 370 VAL C O 1
ATOM 12103 N N . SER C 1 327 ? 181.093 147.919 202.928 1.00 63.22 371 SER C N 1
ATOM 12104 C CA . SER C 1 327 ? 182.002 147.073 202.175 1.00 66.06 371 SER C CA 1
ATOM 12105 C C . SER C 1 327 ? 183.027 147.954 201.487 1.00 64.20 371 SER C C 1
ATOM 12106 O O . SER C 1 327 ? 182.681 148.981 200.905 1.00 65.82 371 SER C O 1
ATOM 12109 N N . CYS C 1 328 ? 184.284 147.550 201.551 1.00 66.13 372 CYS C N 1
ATOM 12110 C CA . CYS C 1 328 ? 185.368 148.284 200.931 1.00 60.54 372 CYS C CA 1
ATOM 12111 C C . CYS C 1 328 ? 186.122 147.364 199.987 1.00 65.44 372 CYS C C 1
ATOM 12112 O O . CYS C 1 328 ? 186.057 146.139 200.091 1.00 71.50 372 CYS C O 1
ATOM 12115 N N . GLU C 1 329 ? 186.832 147.978 199.051 1.00 64.83 373 GLU C N 1
ATOM 12116 C CA . GLU C 1 329 ? 187.595 147.254 198.051 1.00 62.41 373 GLU C CA 1
ATOM 12117 C C . GLU C 1 329 ? 188.546 148.241 197.406 1.00 61.23 373 GLU C C 1
ATOM 12118 O O . GLU C 1 329 ? 188.168 149.379 197.150 1.00 65.21 373 GLU C O 1
ATOM 12124 N N . VAL C 1 330 ? 189.776 147.810 197.155 1.00 60.64 374 VAL C N 1
ATOM 12125 C CA . VAL C 1 330 ? 190.782 148.671 196.554 1.00 61.61 374 VAL C CA 1
ATOM 12126 C C . VAL C 1 330 ? 191.421 147.944 195.382 1.00 67.16 374 VAL C C 1
ATOM 12127 O O . VAL C 1 330 ? 191.299 146.729 195.234 1.00 72.53 374 VAL C O 1
ATOM 12131 N N . ASP C 1 331 ? 192.099 148.717 194.536 1.00 68.14 375 ASP C N 1
ATOM 12132 C CA . ASP C 1 331 ? 192.903 148.178 193.444 1.00 73.39 375 ASP C CA 1
ATOM 12133 C C . ASP C 1 331 ? 192.055 147.328 192.496 1.00 75.66 375 ASP C C 1
ATOM 12134 O O . ASP C 1 331 ? 192.277 146.132 192.318 1.00 81.64 375 ASP C O 1
ATOM 12139 N N . MET C 1 332 ? 191.067 147.972 191.889 1.00 71.68 376 MET C N 1
ATOM 12140 C CA . MET C 1 332 ? 190.166 147.270 190.988 1.00 71.71 376 MET C CA 1
ATOM 12141 C C . MET C 1 332 ? 190.620 147.304 189.541 1.00 74.01 376 MET C C 1
ATOM 12142 O O . MET C 1 332 ? 190.280 146.398 188.777 1.00 78.27 376 MET C O 1
ATOM 12147 N N . PHE C 1 333 ? 191.372 148.320 189.142 1.00 69.16 377 PHE C N 1
ATOM 12148 C CA . PHE C 1 333 ? 191.810 148.460 187.765 1.00 66.93 377 PHE C CA 1
ATOM 12149 C C . PHE C 1 333 ? 193.306 148.707 187.745 1.00 70.52 377 PHE C C 1
ATOM 12150 O O . PHE C 1 333 ? 193.805 149.580 188.458 1.00 74.94 377 PHE C O 1
ATOM 12158 N N . LYS C 1 334 ? 194.010 147.940 186.917 1.00 69.99 378 LYS C N 1
ATOM 12159 C CA . LYS C 1 334 ? 195.467 147.911 186.963 1.00 71.40 378 LYS C CA 1
ATOM 12160 C C . LYS C 1 334 ? 196.080 149.254 186.595 1.00 71.94 378 LYS C C 1
ATOM 12161 O O . LYS C 1 334 ? 197.088 149.658 187.181 1.00 77.92 378 LYS C O 1
ATOM 12167 N N . THR C 1 335 ? 195.511 149.948 185.615 1.00 67.02 379 THR C N 1
ATOM 12168 C CA . THR C 1 335 ? 196.150 151.151 185.103 1.00 68.95 379 THR C CA 1
ATOM 12169 C C . THR C 1 335 ? 195.902 152.385 185.957 1.00 70.32 379 THR C C 1
ATOM 12170 O O . THR C 1 335 ? 196.607 153.381 185.784 1.00 74.97 379 THR C O 1
ATOM 12174 N N . LEU C 1 336 ? 194.926 152.357 186.856 1.00 66.53 380 LEU C N 1
ATOM 12175 C CA . LEU C 1 336 ? 194.684 153.509 187.711 1.00 65.69 380 LEU C CA 1
ATOM 12176 C C . LEU C 1 336 ? 195.767 153.621 188.772 1.00 66.65 380 LEU C C 1
ATOM 12177 O O . LEU C 1 336 ? 196.198 152.620 189.345 1.00 72.14 380 LEU C O 1
ATOM 12182 N N . HIS C 1 337 ? 196.212 154.850 189.032 1.00 63.19 381 HIS C N 1
ATOM 12183 C CA . HIS C 1 337 ? 197.227 155.053 190.058 1.00 60.17 381 HIS C CA 1
ATOM 12184 C C . HIS C 1 337 ? 196.723 154.643 191.431 1.00 60.61 381 HIS C C 1
ATOM 12185 O O . HIS C 1 337 ? 197.513 154.233 192.283 1.00 63.41 381 HIS C O 1
ATOM 12192 N N . GLY C 1 338 ? 195.424 154.741 191.658 1.00 59.48 382 GLY C N 1
ATOM 12193 C CA . GLY C 1 338 ? 194.817 154.294 192.888 1.00 54.27 382 GLY C CA 1
ATOM 12194 C C . GLY C 1 338 ? 193.321 154.267 192.721 1.00 51.97 382 GLY C C 1
ATOM 12195 O O . GLY C 1 338 ? 192.763 155.139 192.060 1.00 57.01 382 GLY C O 1
ATOM 12196 N N . SER C 1 339 ? 192.655 153.267 193.275 1.00 51.13 383 SER C N 1
ATOM 12197 C CA . SER C 1 339 ? 191.215 153.191 193.131 1.00 51.92 383 SER C CA 1
ATOM 12198 C C . SER C 1 339 ? 190.627 152.475 194.330 1.00 54.42 383 SER C C 1
ATOM 12199 O O . SER C 1 339 ? 191.287 151.658 194.969 1.00 62.19 383 SER C O 1
ATOM 12202 N N . ALA C 1 340 ? 189.375 152.791 194.621 1.00 49.43 384 ALA C N 1
ATOM 12203 C CA . ALA C 1 340 ? 188.664 152.174 195.722 1.00 52.23 384 ALA C CA 1
ATOM 12204 C C . ALA C 1 340 ? 187.185 152.202 195.408 1.00 49.93 384 ALA C C 1
ATOM 12205 O O . ALA C 1 340 ? 186.695 153.149 194.798 1.00 54.19 384 ALA C O 1
ATOM 12207 N N . LEU C 1 341 ? 186.486 151.159 195.809 1.00 52.82 385 LEU C N 1
ATOM 12208 C CA . LEU C 1 341 ? 185.039 151.090 195.696 1.00 53.99 385 LEU C CA 1
ATOM 12209 C C . LEU C 1 341 ? 184.480 150.986 197.105 1.00 55.31 385 LEU C C 1
ATOM 12210 O O . LEU C 1 341 ? 184.644 149.959 197.765 1.00 62.72 385 LEU C O 1
ATOM 12215 N N . PHE C 1 342 ? 183.838 152.047 197.568 1.00 53.75 386 PHE C N 1
ATOM 12216 C CA . PHE C 1 342 ? 183.279 152.096 198.908 1.00 54.10 386 PHE C CA 1
ATOM 12217 C C . PHE C 1 342 ? 181.771 151.942 198.829 1.00 55.86 386 PHE C C 1
ATOM 12218 O O . PHE C 1 342 ? 181.105 152.678 198.102 1.00 60.75 386 PHE C O 1
ATOM 12226 N N . GLN C 1 343 ? 181.240 150.988 199.575 1.00 58.27 387 GLN C N 1
ATOM 12227 C CA . GLN C 1 343 ? 179.813 150.723 199.622 1.00 56.69 387 GLN C CA 1
ATOM 12228 C C . GLN C 1 343 ? 179.307 150.907 201.042 1.00 60.48 387 GLN C C 1
ATOM 12229 O O . GLN C 1 343 ? 179.941 150.463 201.997 1.00 64.40 387 GLN C O 1
ATOM 12235 N N . ARG C 1 344 ? 178.160 151.560 201.173 1.00 60.24 388 ARG C N 1
ATOM 12236 C CA . ARG C 1 344 ? 177.535 151.796 202.470 1.00 56.93 388 ARG C CA 1
ATOM 12237 C C . ARG C 1 344 ? 176.032 151.706 202.254 1.00 59.52 388 ARG C C 1
ATOM 12238 O O . ARG C 1 344 ? 175.417 152.650 201.757 1.00 64.62 388 ARG C O 1
ATOM 12246 N N . GLY C 1 345 ? 175.449 150.574 202.615 1.00 59.38 389 GLY C N 1
ATOM 12247 C CA . GLY C 1 345 ? 174.066 150.327 202.281 1.00 61.31 389 GLY C CA 1
ATOM 12248 C C . GLY C 1 345 ? 173.898 150.249 200.781 1.00 62.95 389 GLY C C 1
ATOM 12249 O O . GLY C 1 345 ? 174.579 149.466 200.119 1.00 67.03 389 GLY C O 1
ATOM 12250 N N . GLN C 1 346 ? 173.012 151.067 200.226 1.00 63.01 390 GLN C N 1
ATOM 12251 C CA . GLN C 1 346 ? 172.835 151.148 198.786 1.00 60.79 390 GLN C CA 1
ATOM 12252 C C . GLN C 1 346 ? 173.520 152.368 198.187 1.00 61.69 390 GLN C C 1
ATOM 12253 O O . GLN C 1 346 ? 173.159 152.796 197.091 1.00 65.79 390 GLN C O 1
ATOM 12259 N N . THR C 1 347 ? 174.480 152.949 198.889 1.00 57.90 391 THR C N 1
ATOM 12260 C CA . THR C 1 347 ? 175.276 154.048 198.369 1.00 55.74 391 THR C CA 1
ATOM 12261 C C . THR C 1 347 ? 176.628 153.501 197.944 1.00 54.93 391 THR C C 1
ATOM 12262 O O . THR C 1 347 ? 177.366 152.957 198.765 1.00 60.58 391 THR C O 1
ATOM 12266 N N . GLN C 1 348 ? 176.942 153.638 196.666 1.00 53.79 392 GLN C N 1
ATOM 12267 C CA . GLN C 1 348 ? 178.159 153.099 196.086 1.00 52.08 392 GLN C CA 1
ATOM 12268 C C . GLN C 1 348 ? 178.948 154.238 195.473 1.00 52.26 392 GLN C C 1
ATOM 12269 O O . GLN C 1 348 ? 178.409 155.010 194.681 1.00 58.90 392 GLN C O 1
ATOM 12275 N N . VAL C 1 349 ? 180.215 154.344 195.836 1.00 47.63 393 VAL C N 1
ATOM 12276 C CA . VAL C 1 349 ? 181.075 155.408 195.350 1.00 47.89 393 VAL C CA 1
ATOM 12277 C C . VAL C 1 349 ? 182.370 154.784 194.871 1.00 49.54 393 VAL C C 1
ATOM 12278 O O . VAL C 1 349 ? 182.951 153.942 195.560 1.00 53.04 393 VAL C O 1
ATOM 12282 N N . LEU C 1 350 ? 182.813 155.182 193.688 1.00 50.85 394 LEU C N 1
ATOM 12283 C CA . LEU C 1 350 ? 184.079 154.742 193.127 1.00 50.72 394 LEU C CA 1
ATOM 12284 C C . LEU C 1 350 ? 185.036 155.922 193.143 1.00 51.12 394 LEU C C 1
ATOM 12285 O O . LEU C 1 350 ? 184.719 156.984 192.605 1.00 55.92 394 LEU C O 1
ATOM 12290 N N . CYS C 1 351 ? 186.197 155.740 193.754 1.00 53.02 395 CYS C N 1
ATOM 12291 C CA . CYS C 1 351 ? 187.159 156.814 193.930 1.00 52.52 395 CYS C CA 1
ATOM 12292 C C . CYS C 1 351 ? 188.442 156.478 193.191 1.00 53.74 395 CYS C C 1
ATOM 12293 O O . CYS C 1 351 ? 188.930 155.351 193.268 1.00 59.56 395 CYS C O 1
ATOM 12296 N N . THR C 1 352 ? 188.976 157.455 192.476 1.00 53.06 396 THR C N 1
ATOM 12297 C CA . THR C 1 352 ? 190.174 157.297 191.671 1.00 52.49 396 THR C CA 1
ATOM 12298 C C . THR C 1 352 ? 191.188 158.351 192.078 1.00 52.94 396 THR C C 1
ATOM 12299 O O . THR C 1 352 ? 190.823 159.490 192.356 1.00 59.85 396 THR C O 1
ATOM 12303 N N . VAL C 1 353 ? 192.455 157.970 192.113 1.00 53.23 397 VAL C N 1
ATOM 12304 C CA . VAL C 1 353 ? 193.555 158.886 192.370 1.00 54.67 397 VAL C CA 1
ATOM 12305 C C . VAL C 1 353 ? 194.374 159.012 191.097 1.00 59.71 397 VAL C C 1
ATOM 12306 O O . VAL C 1 353 ? 194.741 158.004 190.487 1.00 64.62 397 VAL C O 1
ATOM 12310 N N . THR C 1 354 ? 194.653 160.244 190.694 1.00 60.07 398 THR C N 1
ATOM 12311 C CA . THR C 1 354 ? 195.468 160.521 189.523 1.00 61.82 398 THR C CA 1
ATOM 12312 C C . THR C 1 354 ? 196.607 161.439 189.920 1.00 60.62 398 THR C C 1
ATOM 12313 O O . THR C 1 354 ? 196.374 162.512 190.477 1.00 65.91 398 THR C O 1
ATOM 12317 N N . PHE C 1 355 ? 197.830 161.023 189.640 1.00 62.58 399 PHE C N 1
ATOM 12318 C CA . PHE C 1 355 ? 198.985 161.879 189.837 1.00 64.44 399 PHE C CA 1
ATOM 12319 C C . PHE C 1 355 ? 199.244 162.660 188.560 1.00 69.18 399 PHE C C 1
ATOM 12320 O O . PHE C 1 355 ? 199.194 162.103 187.463 1.00 76.00 399 PHE C O 1
ATOM 12328 N N . ASP C 1 356 ? 199.501 163.950 188.707 1.00 72.84 400 ASP C N 1
ATOM 12329 C CA . ASP C 1 356 ? 199.801 164.821 187.587 1.00 73.04 400 ASP C CA 1
ATOM 12330 C C . ASP C 1 356 ? 201.020 165.658 187.935 1.00 74.46 400 ASP C C 1
ATOM 12331 O O . ASP C 1 356 ? 201.518 165.627 189.059 1.00 76.21 400 ASP C O 1
ATOM 12336 N N . SER C 1 357 ? 201.519 166.395 186.953 1.00 76.35 401 SER C N 1
ATOM 12337 C CA . SER C 1 357 ? 202.674 167.240 187.197 1.00 79.70 401 SER C CA 1
ATOM 12338 C C . SER C 1 357 ? 202.293 168.400 188.101 1.00 83.81 401 SER C C 1
ATOM 12339 O O . SER C 1 357 ? 201.139 168.830 188.143 1.00 86.64 401 SER C O 1
ATOM 12342 N N . LEU C 1 358 ? 203.281 168.902 188.839 1.00 83.21 402 LEU C N 1
ATOM 12343 C CA . LEU C 1 358 ? 203.034 170.042 189.710 1.00 84.39 402 LEU C CA 1
ATOM 12344 C C . LEU C 1 358 ? 202.602 171.267 188.920 1.00 94.07 402 LEU C C 1
ATOM 12345 O O . LEU C 1 358 ? 201.829 172.088 189.422 1.00 96.59 402 LEU C O 1
ATOM 12350 N N . GLU C 1 359 ? 203.068 171.395 187.679 1.00 98.56 403 GLU C N 1
ATOM 12351 C CA . GLU C 1 359 ? 202.711 172.527 186.836 1.00 100.04 403 GLU C CA 1
ATOM 12352 C C . GLU C 1 359 ? 201.283 172.457 186.324 1.00 101.55 403 GLU C C 1
ATOM 12353 O O . GLU C 1 359 ? 200.805 173.433 185.742 1.00 107.70 403 GLU C O 1
ATOM 12359 N N . SER C 1 360 ? 200.595 171.339 186.514 1.00 100.50 404 SER C N 1
ATOM 12360 C CA . SER C 1 360 ? 199.219 171.216 186.062 1.00 106.43 404 SER C CA 1
ATOM 12361 C C . SER C 1 360 ? 198.232 171.955 186.953 1.00 109.84 404 SER C C 1
ATOM 12362 O O . SER C 1 360 ? 197.063 172.083 186.579 1.00 111.25 404 SER C O 1
ATOM 12365 N N . GLY C 1 361 ? 198.664 172.432 188.115 1.00 107.56 405 GLY C N 1
ATOM 12366 C CA . GLY C 1 361 ? 197.800 173.182 188.999 1.00 110.43 405 GLY C CA 1
ATOM 12367 C C . GLY C 1 361 ? 197.651 174.649 188.674 1.00 120.10 405 GLY C C 1
ATOM 12368 O O . GLY C 1 361 ? 196.959 175.367 189.399 1.00 120.97 405 GLY C O 1
ATOM 12369 N N . ILE C 1 362 ? 198.292 175.121 187.607 1.00 123.10 406 ILE C N 1
ATOM 12370 C CA . ILE C 1 362 ? 198.201 176.506 187.164 1.00 121.88 406 ILE C CA 1
ATOM 12371 C C . ILE C 1 362 ? 197.697 176.526 185.729 1.00 124.52 406 ILE C C 1
ATOM 12372 O O . ILE C 1 362 ? 197.857 175.556 184.982 1.00 122.64 406 ILE C O 1
ATOM 12377 N N . LYS C 1 363 ? 197.074 177.639 185.347 1.00 131.31 407 LYS C N 1
ATOM 12378 C CA . LYS C 1 363 ? 196.428 177.769 184.047 1.00 134.03 407 LYS C CA 1
ATOM 12379 C C . LYS C 1 363 ? 197.237 178.593 183.055 1.00 139.81 407 LYS C C 1
ATOM 12380 O O . LYS C 1 363 ? 196.729 178.902 181.972 1.00 140.96 407 LYS C O 1
ATOM 12386 N N . SER C 1 364 ? 198.466 178.976 183.406 1.00 141.84 408 SER C N 1
ATOM 12387 C CA . SER C 1 364 ? 199.382 179.659 182.495 1.00 147.36 408 SER C CA 1
ATOM 12388 C C . SER C 1 364 ? 198.871 181.032 182.066 1.00 150.37 408 SER C C 1
ATOM 12389 O O . SER C 1 364 ? 199.482 181.690 181.218 1.00 150.36 408 SER C O 1
ATOM 12392 N N . ASP C 1 365 ? 197.762 181.476 182.649 1.00 150.04 409 ASP C N 1
ATOM 12393 C CA . ASP C 1 365 ? 197.201 182.794 182.398 1.00 145.59 409 ASP C CA 1
ATOM 12394 C C . ASP C 1 365 ? 196.815 183.423 183.727 1.00 141.22 409 ASP C C 1
ATOM 12395 O O . ASP C 1 365 ? 196.171 182.779 184.558 1.00 139.95 409 ASP C O 1
ATOM 12400 N N . GLN C 1 366 ? 197.197 184.688 183.911 1.00 135.98 410 GLN C N 1
ATOM 12401 C CA . GLN C 1 366 ? 197.129 185.314 185.230 1.00 129.33 410 GLN C CA 1
ATOM 12402 C C . GLN C 1 366 ? 195.713 185.303 185.790 1.00 127.55 410 GLN C C 1
ATOM 12403 O O . GLN C 1 366 ? 195.486 184.864 186.922 1.00 123.99 410 GLN C O 1
ATOM 12409 N N . VAL C 1 367 ? 194.745 185.779 185.009 1.00 130.64 411 VAL C N 1
ATOM 12410 C CA . VAL C 1 367 ? 193.419 186.043 185.555 1.00 128.08 411 VAL C CA 1
ATOM 12411 C C . VAL C 1 367 ? 192.704 184.744 185.903 1.00 127.83 411 VAL C C 1
ATOM 12412 O O . VAL C 1 367 ? 192.133 184.609 186.989 1.00 127.79 411 VAL C O 1
ATOM 12416 N N . ILE C 1 368 ? 192.709 183.775 184.988 1.00 127.70 412 ILE C N 1
ATOM 12417 C CA . ILE C 1 368 ? 192.023 182.518 185.271 1.00 127.92 412 ILE C CA 1
ATOM 12418 C C . ILE C 1 368 ? 192.731 181.734 186.366 1.00 129.13 412 ILE C C 1
ATOM 12419 O O . ILE C 1 368 ? 192.079 181.059 187.169 1.00 128.02 412 ILE C O 1
ATOM 12424 N N . THR C 1 369 ? 194.061 181.802 186.430 1.00 129.65 413 THR C N 1
ATOM 12425 C CA . THR C 1 369 ? 194.763 181.148 187.529 1.00 126.99 413 THR C CA 1
ATOM 12426 C C . THR C 1 369 ? 194.363 181.754 188.867 1.00 124.66 413 THR C C 1
ATOM 12427 O O . THR C 1 369 ? 194.172 181.035 189.852 1.00 124.26 413 THR C O 1
ATOM 12431 N N . ALA C 1 370 ? 194.226 183.077 188.920 1.00 126.27 414 ALA C N 1
ATOM 12432 C CA . ALA C 1 370 ? 193.806 183.722 190.156 1.00 121.83 414 ALA C CA 1
ATOM 12433 C C . ALA C 1 370 ? 192.343 183.442 190.470 1.00 121.16 414 ALA C C 1
ATOM 12434 O O . ALA C 1 370 ? 191.967 183.389 191.645 1.00 119.02 414 ALA C O 1
ATOM 12436 N N . ILE C 1 371 ? 191.506 183.265 189.445 1.00 122.68 415 ILE C N 1
ATOM 12437 C CA . ILE C 1 371 ? 190.080 183.051 189.679 1.00 121.48 415 ILE C CA 1
ATOM 12438 C C . ILE C 1 371 ? 189.852 181.739 190.416 1.00 122.42 415 ILE C C 1
ATOM 12439 O O . ILE C 1 371 ? 189.174 181.697 191.447 1.00 121.24 415 ILE C O 1
ATOM 12444 N N . ASN C 1 372 ? 190.429 180.649 189.909 1.00 125.68 416 ASN C N 1
ATOM 12445 C CA . ASN C 1 372 ? 190.246 179.360 190.561 1.00 125.82 416 ASN C CA 1
ATOM 12446 C C . ASN C 1 372 ? 191.225 179.129 191.701 1.00 124.74 416 ASN C C 1
ATOM 12447 O O . ASN C 1 372 ? 191.046 178.173 192.461 1.00 125.13 416 ASN C O 1
ATOM 12452 N N . GLY C 1 373 ? 192.238 179.973 191.845 1.00 124.05 417 GLY C N 1
ATOM 12453 C CA . GLY C 1 373 ? 193.196 179.825 192.921 1.00 118.23 417 GLY C CA 1
ATOM 12454 C C . GLY C 1 373 ? 194.144 178.664 192.683 1.00 115.35 417 GLY C C 1
ATOM 12455 O O . GLY C 1 373 ? 194.137 178.000 191.651 1.00 118.73 417 GLY C O 1
ATOM 12456 N N . ILE C 1 374 ? 194.983 178.425 193.683 1.00 108.60 418 ILE C N 1
ATOM 12457 C CA . ILE C 1 374 ? 195.900 177.296 193.684 1.00 107.08 418 ILE C CA 1
ATOM 12458 C C . ILE C 1 374 ? 195.719 176.547 194.995 1.00 103.74 418 ILE C C 1
ATOM 12459 O O . ILE C 1 374 ? 195.664 177.163 196.065 1.00 105.06 418 ILE C O 1
ATOM 12464 N N . LYS C 1 375 ? 195.588 175.228 194.909 1.00 99.05 419 LYS C N 1
ATOM 12465 C CA . LYS C 1 375 ? 195.400 174.419 196.103 1.00 93.94 419 LYS C CA 1
ATOM 12466 C C . LYS C 1 375 ? 196.687 174.382 196.913 1.00 94.22 419 LYS C C 1
ATOM 12467 O O . LYS C 1 375 ? 197.786 174.399 196.356 1.00 95.39 419 LYS C O 1
ATOM 12473 N N . ASP C 1 376 ? 196.547 174.330 198.238 1.00 88.69 420 ASP C N 1
ATOM 12474 C CA . ASP C 1 376 ? 197.710 174.491 199.103 1.00 88.77 420 ASP C CA 1
ATOM 12475 C C . ASP C 1 376 ? 198.693 173.339 198.955 1.00 89.86 420 ASP C C 1
ATOM 12476 O O . ASP C 1 376 ? 199.892 173.558 198.756 1.00 92.60 420 ASP C O 1
ATOM 12481 N N . LYS C 1 377 ? 198.214 172.105 199.054 1.00 79.66 421 LYS C N 1
ATOM 12482 C CA . LYS C 1 377 ? 199.094 170.949 198.991 1.00 75.66 421 LYS C CA 1
ATOM 12483 C C . LYS C 1 377 ? 199.109 170.312 197.611 1.00 77.91 421 LYS C C 1
ATOM 12484 O O . LYS C 1 377 ? 199.479 169.143 197.482 1.00 80.51 421 LYS C O 1
ATOM 12490 N N . ASN C 1 378 ? 198.717 171.061 196.580 1.00 78.11 422 ASN C N 1
ATOM 12491 C CA . ASN C 1 378 ? 198.518 170.517 195.239 1.00 73.11 422 ASN C CA 1
ATOM 12492 C C . ASN C 1 378 ? 197.548 169.346 195.276 1.00 69.52 422 ASN C C 1
ATOM 12493 O O . ASN C 1 378 ? 197.754 168.318 194.638 1.00 72.44 422 ASN C O 1
ATOM 12498 N N . PHE C 1 379 ? 196.485 169.499 196.050 1.00 64.55 423 PHE C N 1
ATOM 12499 C CA . PHE C 1 379 ? 195.521 168.436 196.260 1.00 58.71 423 PHE C CA 1
ATOM 12500 C C . PHE C 1 379 ? 194.139 168.975 195.954 1.00 57.84 423 PHE C C 1
ATOM 12501 O O . PHE C 1 379 ? 193.778 170.055 196.421 1.00 64.97 423 PHE C O 1
ATOM 12509 N N . MET C 1 380 ? 193.370 168.231 195.172 1.00 57.02 424 MET C N 1
ATOM 12510 C CA . MET C 1 380 ? 191.999 168.615 194.902 1.00 57.97 424 MET C CA 1
ATOM 12511 C C . MET C 1 380 ? 191.153 167.367 194.773 1.00 57.77 424 MET C C 1
ATOM 12512 O O . MET C 1 380 ? 191.652 166.292 194.443 1.00 58.87 424 MET C O 1
ATOM 12517 N N . LEU C 1 381 ? 189.866 167.523 195.034 1.00 54.11 425 LEU C N 1
ATOM 12518 C CA . LEU C 1 381 ? 188.908 166.443 194.906 1.00 50.44 425 LEU C CA 1
ATOM 12519 C C . LEU C 1 381 ? 187.783 166.898 193.998 1.00 53.19 425 LEU C C 1
ATOM 12520 O O . LEU C 1 381 ? 187.226 167.981 194.191 1.00 60.54 425 LEU C O 1
ATOM 12525 N N . HIS C 1 382 ? 187.448 166.074 193.019 1.00 55.87 426 HIS C N 1
ATOM 12526 C CA . HIS C 1 382 ? 186.356 166.342 192.102 1.00 60.01 426 HIS C CA 1
ATOM 12527 C C . HIS C 1 382 ? 185.256 165.329 192.353 1.00 59.18 426 HIS C C 1
ATOM 12528 O O . HIS C 1 382 ? 185.509 164.124 192.355 1.00 62.72 426 HIS C O 1
ATOM 12535 N N . TYR C 1 383 ? 184.045 165.817 192.555 1.00 58.87 427 TYR C N 1
ATOM 12536 C CA . TYR C 1 383 ? 182.920 164.991 192.946 1.00 53.43 427 TYR C CA 1
ATOM 12537 C C . TYR C 1 383 ? 181.870 165.037 191.851 1.00 61.81 427 TYR C C 1
ATOM 12538 O O . TYR C 1 383 ? 181.445 166.119 191.446 1.00 70.07 427 TYR C O 1
ATOM 12547 N N . GLU C 1 384 ? 181.447 163.873 191.384 1.00 60.95 428 GLU C N 1
ATOM 12548 C CA . GLU C 1 384 ? 180.466 163.772 190.317 1.00 62.01 428 GLU C CA 1
ATOM 12549 C C . GLU C 1 384 ? 179.269 162.977 190.798 1.00 58.13 428 GLU C C 1
ATOM 12550 O O . GLU C 1 384 ? 179.419 161.973 191.493 1.00 61.62 428 GLU C O 1
ATOM 12556 N N . PHE C 1 385 ? 178.086 163.430 190.419 1.00 58.01 429 PHE C N 1
ATOM 12557 C CA . PHE C 1 385 ? 176.828 162.781 190.770 1.00 59.00 429 PHE C CA 1
ATOM 12558 C C . PHE C 1 385 ? 176.037 162.553 189.492 1.00 62.21 429 PHE C C 1
ATOM 12559 O O . PHE C 1 385 ? 175.149 163.340 189.149 1.00 64.77 429 PHE C O 1
ATOM 12567 N N . PRO C 1 386 ? 176.340 161.485 188.756 1.00 59.42 430 PRO C N 1
ATOM 12568 C CA . PRO C 1 386 ? 175.669 161.268 187.482 1.00 55.66 430 PRO C CA 1
ATOM 12569 C C . PRO C 1 386 ? 174.201 160.949 187.677 1.00 56.92 430 PRO C C 1
ATOM 12570 O O . PRO C 1 386 ? 173.799 160.418 188.725 1.00 60.59 430 PRO C O 1
ATOM 12574 N N . PRO C 1 387 ? 173.356 161.262 186.696 1.00 56.22 431 PRO C N 1
ATOM 12575 C CA . PRO C 1 387 ? 171.917 161.005 186.848 1.00 59.63 431 PRO C CA 1
ATOM 12576 C C . PRO C 1 387 ? 171.550 159.542 187.004 1.00 58.43 431 PRO C C 1
ATOM 12577 O O . PRO C 1 387 ? 170.514 159.242 187.603 1.00 61.14 431 PRO C O 1
ATOM 12581 N N . TYR C 1 388 ? 172.339 158.617 186.464 1.00 54.18 432 TYR C N 1
ATOM 12582 C CA . TYR C 1 388 ? 171.989 157.212 186.615 1.00 51.33 432 TYR C CA 1
ATOM 12583 C C . TYR C 1 388 ? 172.181 156.710 188.038 1.00 56.48 432 TYR C C 1
ATOM 12584 O O . TYR C 1 388 ? 171.714 155.615 188.352 1.00 62.14 432 TYR C O 1
ATOM 12593 N N . ALA C 1 389 ? 172.856 157.477 188.895 1.00 55.18 433 ALA C N 1
ATOM 12594 C CA . ALA C 1 389 ? 173.013 157.093 190.290 1.00 51.82 433 ALA C CA 1
ATOM 12595 C C . ALA C 1 389 ? 171.680 156.987 191.001 1.00 57.02 433 ALA C C 1
ATOM 12596 O O . ALA C 1 389 ? 171.579 156.277 192.003 1.00 62.17 433 ALA C O 1
ATOM 12598 N N . THR C 1 390 ? 170.657 157.679 190.513 1.00 56.25 434 THR C N 1
ATOM 12599 C CA . THR C 1 390 ? 169.305 157.552 191.036 1.00 60.96 434 THR C CA 1
ATOM 12600 C C . THR C 1 390 ? 168.323 157.098 189.967 1.00 61.65 434 THR C C 1
ATOM 12601 O O . THR C 1 390 ? 167.122 157.335 190.101 1.00 66.36 434 THR C O 1
ATOM 12605 N N . ASN C 1 391 ? 168.809 156.446 188.914 1.00 61.97 435 ASN C N 1
ATOM 12606 C CA . ASN C 1 391 ? 167.963 155.992 187.813 1.00 61.18 435 ASN C CA 1
ATOM 12607 C C . ASN C 1 391 ? 167.169 157.147 187.216 1.00 63.26 435 ASN C C 1
ATOM 12608 O O . ASN C 1 391 ? 165.973 157.037 186.959 1.00 67.87 435 ASN C O 1
ATOM 12613 N N . GLU C 1 392 ? 167.842 158.265 186.994 1.00 64.25 436 GLU C N 1
ATOM 12614 C CA . GLU C 1 392 ? 167.226 159.459 186.449 1.00 68.28 436 GLU C CA 1
ATOM 12615 C C . GLU C 1 392 ? 167.924 159.867 185.160 1.00 67.69 436 GLU C C 1
ATOM 12616 O O . GLU C 1 392 ? 168.979 159.347 184.798 1.00 69.03 436 GLU C O 1
ATOM 12622 N N . ILE C 1 393 ? 167.314 160.822 184.472 1.00 67.54 437 ILE C N 1
ATOM 12623 C CA . ILE C 1 393 ? 167.869 161.419 183.267 1.00 67.42 437 ILE C CA 1
ATOM 12624 C C . ILE C 1 393 ? 168.195 162.868 183.578 1.00 67.73 437 ILE C C 1
ATOM 12625 O O . ILE C 1 393 ? 167.353 163.595 184.112 1.00 75.43 437 ILE C O 1
ATOM 12630 N N . GLY C 1 394 ? 169.408 163.287 183.252 1.00 63.61 438 GLY C N 1
ATOM 12631 C CA . GLY C 1 394 ? 169.789 164.650 183.553 1.00 72.77 438 GLY C CA 1
ATOM 12632 C C . GLY C 1 394 ? 170.921 165.131 182.682 1.00 83.24 438 GLY C C 1
ATOM 12633 O O . GLY C 1 394 ? 171.635 164.344 182.057 1.00 85.24 438 GLY C O 1
ATOM 12634 N N . LYS C 1 395 ? 171.078 166.448 182.655 1.00 93.35 439 LYS C N 1
ATOM 12635 C CA . LYS C 1 395 ? 172.176 167.059 181.925 1.00 98.88 439 LYS C CA 1
ATOM 12636 C C . LYS C 1 395 ? 173.498 166.606 182.518 1.00 101.68 439 LYS C C 1
ATOM 12637 O O . LYS C 1 395 ? 173.667 166.578 183.739 1.00 100.23 439 LYS C O 1
ATOM 12643 N N . VAL C 1 396 ? 174.435 166.236 181.653 1.00 100.39 440 VAL C N 1
ATOM 12644 C CA . VAL C 1 396 ? 175.676 165.628 182.111 1.00 105.20 440 VAL C CA 1
ATOM 12645 C C . VAL C 1 396 ? 176.862 166.586 182.088 1.00 114.20 440 VAL C C 1
ATOM 12646 O O . VAL C 1 396 ? 177.880 166.304 182.739 1.00 115.53 440 VAL C O 1
ATOM 12650 N N . THR C 1 397 ? 176.772 167.698 181.373 1.00 116.46 441 THR C N 1
ATOM 12651 C CA . THR C 1 397 ? 177.869 168.650 181.340 1.00 120.57 441 THR C CA 1
ATOM 12652 C C . THR C 1 397 ? 177.682 169.705 182.424 1.00 122.27 441 THR C C 1
ATOM 12653 O O . THR C 1 397 ? 176.560 170.120 182.724 1.00 121.89 441 THR C O 1
ATOM 12657 N N . GLY C 1 398 ? 178.791 170.100 183.040 1.00 123.71 442 GLY C N 1
ATOM 12658 C CA . GLY C 1 398 ? 178.754 171.070 184.115 1.00 123.12 442 GLY C CA 1
ATOM 12659 C C . GLY C 1 398 ? 178.347 170.490 185.453 1.00 120.64 442 GLY C C 1
ATOM 12660 O O . GLY C 1 398 ? 177.563 169.539 185.515 1.00 120.24 442 GLY C O 1
ATOM 12661 N N . LEU C 1 399 ? 178.871 171.060 186.533 1.00 120.99 443 LEU C N 1
ATOM 12662 C CA . LEU C 1 399 ? 178.545 170.638 187.888 1.00 110.47 443 LEU C CA 1
ATOM 12663 C C . LEU C 1 399 ? 177.566 171.623 188.502 1.00 108.03 443 LEU C C 1
ATOM 12664 O O . LEU C 1 399 ? 177.790 172.835 188.457 1.00 115.33 443 LEU C O 1
ATOM 12669 N N . ASN C 1 400 ? 176.489 171.106 189.079 1.00 96.09 444 ASN C N 1
ATOM 12670 C CA . ASN C 1 400 ? 175.556 171.975 189.769 1.00 96.99 444 ASN C CA 1
ATOM 12671 C C . ASN C 1 400 ? 176.152 172.413 191.106 1.00 95.18 444 ASN C C 1
ATOM 12672 O O . ASN C 1 400 ? 177.295 172.103 191.442 1.00 93.31 444 ASN C O 1
ATOM 12677 N N . ARG C 1 401 ? 175.368 173.164 191.874 1.00 94.50 445 ARG C N 1
ATOM 12678 C CA . ARG C 1 401 ? 175.875 173.691 193.133 1.00 84.28 445 ARG C CA 1
ATOM 12679 C C . ARG C 1 401 ? 176.097 172.590 194.156 1.00 82.32 445 ARG C C 1
ATOM 12680 O O . ARG C 1 401 ? 177.026 172.682 194.962 1.00 82.41 445 ARG C O 1
ATOM 12688 N N . ARG C 1 402 ? 175.255 171.563 194.197 1.00 81.25 446 ARG C N 1
ATOM 12689 C CA . ARG C 1 402 ? 175.482 170.448 195.148 1.00 79.78 446 ARG C CA 1
ATOM 12690 C C . ARG C 1 402 ? 176.817 169.767 194.839 1.00 76.24 446 ARG C C 1
ATOM 12691 O O . ARG C 1 402 ? 177.556 169.500 195.776 1.00 75.13 446 ARG C O 1
ATOM 12699 N N . GLU C 1 403 ? 177.103 169.489 193.576 1.00 76.28 447 GLU C N 1
ATOM 12700 C CA . GLU C 1 403 ? 178.353 168.807 193.273 1.00 71.98 447 GLU C CA 1
ATOM 12701 C C . GLU C 1 403 ? 179.552 169.644 193.683 1.00 66.82 447 GLU C C 1
ATOM 12702 O O . GLU C 1 403 ? 180.560 169.106 194.147 1.00 68.50 447 GLU C O 1
ATOM 12708 N N . LEU C 1 404 ? 179.476 170.959 193.498 1.00 67.23 448 LEU C N 1
ATOM 12709 C CA . LEU C 1 404 ? 180.545 171.826 193.974 1.00 66.46 448 LEU C CA 1
ATOM 12710 C C . LEU C 1 404 ? 180.643 171.807 195.491 1.00 64.68 448 LEU C C 1
ATOM 12711 O O . LEU C 1 404 ? 181.745 171.788 196.043 1.00 66.25 448 LEU C O 1
ATOM 12716 N N . GLY C 1 405 ? 179.503 171.832 196.179 1.00 62.72 449 GLY C N 1
ATOM 12717 C CA . GLY C 1 405 ? 179.530 171.826 197.632 1.00 59.68 449 GLY C CA 1
ATOM 12718 C C . GLY C 1 405 ? 180.034 170.517 198.208 1.00 61.52 449 GLY C C 1
ATOM 12719 O O . GLY C 1 405 ? 180.875 170.506 199.107 1.00 62.22 449 GLY C O 1
ATOM 12720 N N . HIS C 1 406 ? 179.528 169.396 197.694 1.00 65.34 450 HIS C N 1
ATOM 12721 C CA . HIS C 1 406 ? 179.950 168.094 198.197 1.00 59.16 450 HIS C CA 1
ATOM 12722 C C . HIS C 1 406 ? 181.413 167.834 197.899 1.00 56.00 450 HIS C C 1
ATOM 12723 O O . HIS C 1 406 ? 182.113 167.217 198.704 1.00 61.22 450 HIS C O 1
ATOM 12730 N N . GLY C 1 407 ? 181.891 168.289 196.747 1.00 53.48 451 GLY C N 1
ATOM 12731 C CA . GLY C 1 407 ? 183.293 168.111 196.430 1.00 52.99 451 GLY C CA 1
ATOM 12732 C C . GLY C 1 407 ? 184.202 168.866 197.373 1.00 54.78 451 GLY C C 1
ATOM 12733 O O . GLY C 1 407 ? 185.239 168.354 197.789 1.00 59.33 451 GLY C O 1
ATOM 12734 N N . ALA C 1 408 ? 183.835 170.098 197.711 1.00 53.92 452 ALA C N 1
ATOM 12735 C CA . ALA C 1 408 ? 184.649 170.869 198.641 1.00 52.59 452 ALA C CA 1
ATOM 12736 C C . ALA C 1 408 ? 184.561 170.298 200.048 1.00 55.20 452 ALA C C 1
ATOM 12737 O O . ALA C 1 408 ? 185.538 170.336 200.798 1.00 58.80 452 ALA C O 1
ATOM 12739 N N . LEU C 1 409 ? 183.397 169.773 200.426 1.00 52.97 453 LEU C N 1
ATOM 12740 C CA . LEU C 1 409 ? 183.254 169.164 201.742 1.00 50.44 453 LEU C CA 1
ATOM 12741 C C . LEU C 1 409 ? 184.144 167.939 201.877 1.00 53.74 453 LEU C C 1
ATOM 12742 O O . LEU C 1 409 ? 184.861 167.786 202.869 1.00 56.03 453 LEU C O 1
ATOM 12747 N N . ALA C 1 410 ? 184.113 167.051 200.884 1.00 53.52 454 ALA C N 1
ATOM 12748 C CA . ALA C 1 410 ? 184.970 165.875 200.922 1.00 51.76 454 ALA C CA 1
ATOM 12749 C C . ALA C 1 410 ? 186.439 166.259 200.854 1.00 54.63 454 ALA C C 1
ATOM 12750 O O . ALA C 1 410 ? 187.277 165.633 201.506 1.00 57.83 454 ALA C O 1
ATOM 12752 N N . GLU C 1 411 ? 186.773 167.279 200.066 1.00 54.15 455 GLU C N 1
ATOM 12753 C CA . GLU C 1 411 ? 188.158 167.723 199.991 1.00 55.43 455 GLU C CA 1
ATOM 12754 C C . GLU C 1 411 ? 188.636 168.279 201.324 1.00 57.72 455 GLU C C 1
ATOM 12755 O O . GLU C 1 411 ? 189.783 168.056 201.721 1.00 60.98 455 GLU C O 1
ATOM 12761 N N . LYS C 1 412 ? 187.778 169.020 202.023 1.00 56.23 456 LYS C N 1
ATOM 12762 C CA . LYS C 1 412 ? 188.142 169.517 203.345 1.00 54.92 456 LYS C CA 1
ATOM 12763 C C . LYS C 1 412 ? 188.351 168.372 204.322 1.00 56.51 456 LYS C C 1
ATOM 12764 O O . LYS C 1 412 ? 189.240 168.429 205.176 1.00 59.76 456 LYS C O 1
ATOM 12770 N N . ALA C 1 413 ? 187.535 167.327 204.216 1.00 53.59 457 ALA C N 1
ATOM 12771 C CA . ALA C 1 413 ? 187.667 166.185 205.109 1.00 48.27 457 ALA C CA 1
ATOM 12772 C C . ALA C 1 413 ? 189.018 165.506 204.945 1.00 52.64 457 ALA C C 1
ATOM 12773 O O . ALA C 1 413 ? 189.632 165.087 205.930 1.00 57.74 457 ALA C O 1
ATOM 12775 N N . LEU C 1 414 ? 189.498 165.384 203.714 1.00 53.67 458 LEU C N 1
ATOM 12776 C CA . LEU C 1 414 ? 190.748 164.688 203.450 1.00 51.92 458 LEU C CA 1
ATOM 12777 C C . LEU C 1 414 ? 191.964 165.591 203.487 1.00 54.32 458 LEU C C 1
ATOM 12778 O O . LEU C 1 414 ? 193.084 165.085 203.540 1.00 58.61 458 LEU C O 1
ATOM 12783 N N . TYR C 1 415 ? 191.773 166.901 203.468 1.00 55.95 459 TYR C N 1
ATOM 12784 C CA . TYR C 1 415 ? 192.907 167.815 203.369 1.00 58.58 459 TYR C CA 1
ATOM 12785 C C . TYR C 1 415 ? 193.896 167.698 204.522 1.00 61.31 459 TYR C C 1
ATOM 12786 O O . TYR C 1 415 ? 195.110 167.694 204.259 1.00 62.89 459 TYR C O 1
ATOM 12795 N N . PRO C 1 416 ? 193.482 167.635 205.793 1.00 58.73 460 PRO C N 1
ATOM 12796 C CA . PRO C 1 416 ? 194.479 167.643 206.874 1.00 58.63 460 PRO C CA 1
ATOM 12797 C C . PRO C 1 416 ? 195.451 166.482 206.840 1.00 59.86 460 PRO C C 1
ATOM 12798 O O . PRO C 1 416 ? 196.602 166.648 207.252 1.00 68.04 460 PRO C O 1
ATOM 12802 N N . VAL C 1 417 ? 195.040 165.311 206.355 1.00 55.56 461 VAL C N 1
ATOM 12803 C CA . VAL C 1 417 ? 195.936 164.162 206.355 1.00 56.12 461 VAL C CA 1
ATOM 12804 C C . VAL C 1 417 ? 196.828 164.098 205.127 1.00 58.57 461 VAL C C 1
ATOM 12805 O O . VAL C 1 417 ? 197.723 163.246 205.075 1.00 63.78 461 VAL C O 1
ATOM 12809 N N . ILE C 1 418 ? 196.628 164.968 204.149 1.00 57.54 462 ILE C N 1
ATOM 12810 C CA . ILE C 1 418 ? 197.449 164.939 202.935 1.00 56.34 462 ILE C CA 1
ATOM 12811 C C . ILE C 1 418 ? 198.866 165.379 203.279 1.00 59.96 462 ILE C C 1
ATOM 12812 O O . ILE C 1 418 ? 199.044 166.399 203.961 1.00 62.56 462 ILE C O 1
ATOM 12817 N N . PRO C 1 419 ? 199.893 164.655 202.854 1.00 64.14 463 PRO C N 1
ATOM 12818 C CA . PRO C 1 419 ? 201.261 165.094 203.124 1.00 67.15 463 PRO C CA 1
ATOM 12819 C C . PRO C 1 419 ? 201.607 166.343 202.337 1.00 72.76 463 PRO C C 1
ATOM 12820 O O . PRO C 1 419 ? 201.011 166.652 201.305 1.00 76.37 463 PRO C O 1
ATOM 12824 N N . ARG C 1 420 ? 202.584 167.073 202.846 1.00 77.35 464 ARG C N 1
ATOM 12825 C CA . ARG C 1 420 ? 203.145 168.178 202.094 1.00 81.24 464 ARG C CA 1
ATOM 12826 C C . ARG C 1 420 ? 204.260 167.675 201.189 1.00 90.68 464 ARG C C 1
ATOM 12827 O O . ARG C 1 420 ? 204.667 166.516 201.249 1.00 95.26 464 ARG C O 1
ATOM 12835 N N . ASP C 1 421 ? 204.736 168.573 200.326 1.00 93.01 465 ASP C N 1
ATOM 12836 C CA . ASP C 1 421 ? 205.902 168.351 199.462 1.00 97.85 465 ASP C CA 1
ATOM 12837 C C . ASP C 1 421 ? 205.833 167.031 198.695 1.00 98.69 465 ASP C C 1
ATOM 12838 O O . ASP C 1 421 ? 206.859 166.423 198.390 1.00 100.72 465 ASP C O 1
ATOM 12843 N N . PHE C 1 422 ? 204.631 166.586 198.356 1.00 93.53 466 PHE C N 1
ATOM 12844 C CA . PHE C 1 422 ? 204.503 165.439 197.474 1.00 83.43 466 PHE C CA 1
ATOM 12845 C C . PHE C 1 422 ? 205.000 165.806 196.077 1.00 83.16 466 PHE C C 1
ATOM 12846 O O . PHE C 1 422 ? 204.793 166.934 195.623 1.00 85.21 466 PHE C O 1
ATOM 12854 N N . PRO C 1 423 ? 205.679 164.891 195.384 1.00 82.36 467 PRO C N 1
ATOM 12855 C CA . PRO C 1 423 ? 206.235 165.235 194.068 1.00 80.93 467 PRO C CA 1
ATOM 12856 C C . PRO C 1 423 ? 205.196 165.503 192.992 1.00 79.48 467 PRO C C 1
ATOM 12857 O O . PRO C 1 423 ? 205.542 166.119 191.979 1.00 80.03 467 PRO C O 1
ATOM 12861 N N . PHE C 1 424 ? 203.951 165.069 193.157 1.00 74.18 468 PHE C N 1
ATOM 12862 C CA . PHE C 1 424 ? 202.958 165.193 192.102 1.00 69.70 468 PHE C CA 1
ATOM 12863 C C . PHE C 1 424 ? 201.703 165.873 192.622 1.00 67.60 468 PHE C C 1
ATOM 12864 O O . PHE C 1 424 ? 201.412 165.857 193.817 1.00 70.51 468 PHE C O 1
ATOM 12872 N N . THR C 1 425 ? 200.963 166.477 191.700 1.00 68.22 469 THR C N 1
ATOM 12873 C CA . THR C 1 425 ? 199.621 166.948 192.000 1.00 64.67 469 THR C CA 1
ATOM 12874 C C . THR C 1 425 ? 198.707 165.756 192.216 1.00 61.43 469 THR C C 1
ATOM 12875 O O . THR C 1 425 ? 198.697 164.821 191.417 1.00 67.70 469 THR C O 1
ATOM 12879 N N . ILE C 1 426 ? 197.938 165.781 193.293 1.00 59.47 470 ILE C N 1
ATOM 12880 C CA . ILE C 1 426 ? 197.037 164.689 193.628 1.00 56.24 470 ILE C CA 1
ATOM 12881 C C . ILE C 1 426 ? 195.621 165.111 193.284 1.00 56.54 470 ILE C C 1
ATOM 12882 O O . ILE C 1 426 ? 195.091 166.061 193.864 1.00 63.12 470 ILE C O 1
ATOM 12887 N N . ARG C 1 427 ? 195.001 164.406 192.353 1.00 57.66 471 ARG C N 1
ATOM 12888 C CA . ARG C 1 427 ? 193.603 164.619 192.020 1.00 54.43 471 ARG C CA 1
ATOM 12889 C C . ARG C 1 427 ? 192.832 163.378 192.417 1.00 57.61 471 ARG C C 1
ATOM 12890 O O . ARG C 1 427 ? 193.176 162.272 191.999 1.00 63.77 471 ARG C O 1
ATOM 12898 N N . VAL C 1 428 ? 191.798 163.562 193.221 1.00 53.78 472 VAL C N 1
ATOM 12899 C CA . VAL C 1 428 ? 190.908 162.487 193.624 1.00 52.32 472 VAL C CA 1
ATOM 12900 C C . VAL C 1 428 ? 189.577 162.719 192.940 1.00 53.02 472 VAL C C 1
ATOM 12901 O O . VAL C 1 428 ? 189.016 163.812 193.025 1.00 60.82 472 VAL C O 1
ATOM 12905 N N . THR C 1 429 ? 189.087 161.711 192.243 1.00 51.63 473 THR C N 1
ATOM 12906 C CA . THR C 1 429 ? 187.796 161.778 191.581 1.00 55.14 473 THR C CA 1
ATOM 12907 C C . THR C 1 429 ? 186.865 160.793 192.261 1.00 56.39 473 THR C C 1
ATOM 12908 O O . THR C 1 429 ? 187.177 159.605 192.349 1.00 60.03 473 THR C O 1
ATOM 12912 N N . SER C 1 430 ? 185.736 161.280 192.745 1.00 56.37 474 SER C N 1
ATOM 12913 C CA . SER C 1 430 ? 184.728 160.436 193.363 1.00 57.62 474 SER C CA 1
ATOM 12914 C C . SER C 1 430 ? 183.482 160.468 192.501 1.00 58.31 474 SER C C 1
ATOM 12915 O O . SER C 1 430 ? 182.950 161.541 192.214 1.00 64.61 474 SER C O 1
ATOM 12918 N N . GLU C 1 431 ? 183.019 159.297 192.095 1.00 55.51 475 GLU C N 1
ATOM 12919 C CA . GLU C 1 431 ? 181.841 159.170 191.259 1.00 54.74 475 GLU C CA 1
ATOM 12920 C C . GLU C 1 431 ? 180.808 158.341 191.995 1.00 55.21 475 GLU C C 1
ATOM 12921 O O . GLU C 1 431 ? 181.086 157.209 192.391 1.00 57.33 475 GLU C O 1
ATOM 12927 N N . VAL C 1 432 ? 179.618 158.901 192.163 1.00 51.84 476 VAL C N 1
ATOM 12928 C CA . VAL C 1 432 ? 178.534 158.233 192.863 1.00 50.58 476 VAL C CA 1
ATOM 12929 C C . VAL C 1 432 ? 177.832 157.326 191.861 1.00 56.57 476 VAL C C 1
ATOM 12930 O O . VAL C 1 432 ? 177.080 157.790 191.011 1.00 66.19 476 VAL C O 1
ATOM 12934 N N . LEU C 1 433 ? 178.078 156.024 191.965 1.00 52.68 477 LEU C N 1
ATOM 12935 C CA . LEU C 1 433 ? 177.408 155.081 191.083 1.00 51.96 477 LEU C CA 1
ATOM 12936 C C . LEU C 1 433 ? 175.994 154.783 191.554 1.00 54.41 477 LEU C C 1
ATOM 12937 O O . LEU C 1 433 ? 175.093 154.608 190.731 1.00 60.77 477 LEU C O 1
ATOM 12942 N N . GLU C 1 434 ? 175.783 154.710 192.866 1.00 52.94 478 GLU C N 1
ATOM 12943 C CA . GLU C 1 434 ? 174.462 154.547 193.459 1.00 54.50 478 GLU C CA 1
ATOM 12944 C C . GLU C 1 434 ? 174.359 155.462 194.664 1.00 57.36 478 GLU C C 1
ATOM 12945 O O . GLU C 1 434 ? 175.342 155.656 195.377 1.00 64.26 478 GLU C O 1
ATOM 12951 N N . SER C 1 435 ? 173.176 156.013 194.905 1.00 54.87 479 SER C N 1
ATOM 12952 C CA . SER C 1 435 ? 172.991 156.914 196.031 1.00 59.08 479 SER C CA 1
ATOM 12953 C C . SER C 1 435 ? 171.718 156.572 196.785 1.00 65.62 479 SER C C 1
ATOM 12954 O O . SER C 1 435 ? 170.645 156.455 196.188 1.00 71.84 479 SER C O 1
ATOM 12957 N N . ASN C 1 436 ? 171.854 156.385 198.093 1.00 64.87 480 ASN C N 1
ATOM 12958 C CA . ASN C 1 436 ? 170.723 156.254 198.998 1.00 63.65 480 ASN C CA 1
ATOM 12959 C C . ASN C 1 436 ? 171.030 156.950 200.311 1.00 71.14 480 ASN C C 1
ATOM 12960 O O . ASN C 1 436 ? 170.446 156.632 201.347 1.00 79.72 480 ASN C O 1
ATOM 12965 N N . GLY C 1 437 ? 171.944 157.893 200.290 1.00 69.46 481 GLY C N 1
ATOM 12966 C CA . GLY C 1 437 ? 172.394 158.417 201.558 1.00 68.47 481 GLY C CA 1
ATOM 12967 C C . GLY C 1 437 ? 173.528 159.386 201.343 1.00 70.63 481 GLY C C 1
ATOM 12968 O O . GLY C 1 437 ? 173.513 160.169 200.402 1.00 85.44 481 GLY C O 1
ATOM 12969 N N . SER C 1 438 ? 174.507 159.316 202.228 1.00 63.55 482 SER C N 1
ATOM 12970 C CA . SER C 1 438 ? 175.589 160.285 202.226 1.00 62.67 482 SER C CA 1
ATOM 12971 C C . SER C 1 438 ? 176.700 159.800 201.311 1.00 59.78 482 SER C C 1
ATOM 12972 O O . SER C 1 438 ? 177.654 159.161 201.758 1.00 58.67 482 SER C O 1
ATOM 12975 N N . SER C 1 439 ? 176.576 160.115 200.032 1.00 61.74 483 SER C N 1
ATOM 12976 C CA . SER C 1 439 ? 177.648 159.872 199.087 1.00 61.48 483 SER C CA 1
ATOM 12977 C C . SER C 1 439 ? 178.812 160.824 199.274 1.00 59.97 483 SER C C 1
ATOM 12978 O O . SER C 1 439 ? 179.942 160.467 198.942 1.00 61.44 483 SER C O 1
ATOM 12981 N N . SER C 1 440 ? 178.571 162.021 199.805 1.00 59.33 484 SER C N 1
ATOM 12982 C CA . SER C 1 440 ? 179.674 162.940 200.053 1.00 58.63 484 SER C CA 1
ATOM 12983 C C . SER C 1 440 ? 180.574 162.431 201.169 1.00 60.82 484 SER C C 1
ATOM 12984 O O . SER C 1 440 ? 181.796 162.579 201.102 1.00 63.85 484 SER C O 1
ATOM 12987 N N . MET C 1 441 ? 179.992 161.836 202.208 1.00 57.72 485 MET C N 1
ATOM 12988 C CA . MET C 1 441 ? 180.816 161.217 203.238 1.00 57.21 485 MET C CA 1
ATOM 12989 C C . MET C 1 441 ? 181.429 159.910 202.764 1.00 60.28 485 MET C C 1
ATOM 12990 O O . MET C 1 441 ? 182.553 159.585 203.153 1.00 60.47 485 MET C O 1
ATOM 12995 N N . ALA C 1 442 ? 180.719 159.153 201.929 1.00 60.48 486 ALA C N 1
ATOM 12996 C CA . ALA C 1 442 ? 181.326 157.979 201.316 1.00 55.86 486 ALA C CA 1
ATOM 12997 C C . ALA C 1 442 ? 182.478 158.366 200.406 1.00 57.10 486 ALA C C 1
ATOM 12998 O O . ALA C 1 442 ? 183.385 157.564 200.176 1.00 58.51 486 ALA C O 1
ATOM 13000 N N . SER C 1 443 ? 182.459 159.589 199.880 1.00 57.09 487 SER C N 1
ATOM 13001 C CA . SER C 1 443 ? 183.571 160.067 199.070 1.00 53.89 487 SER C CA 1
ATOM 13002 C C . SER C 1 443 ? 184.807 160.321 199.910 1.00 57.86 487 SER C C 1
ATOM 13003 O O . SER C 1 443 ? 185.926 160.182 199.412 1.00 63.08 487 SER C O 1
ATOM 13006 N N . ALA C 1 444 ? 184.633 160.722 201.168 1.00 56.08 488 ALA C N 1
ATOM 13007 C CA . ALA C 1 444 ? 185.781 160.904 202.044 1.00 57.17 488 ALA C CA 1
ATOM 13008 C C . ALA C 1 444 ? 186.369 159.566 202.467 1.00 57.05 488 ALA C C 1
ATOM 13009 O O . ALA C 1 444 ? 187.592 159.411 202.527 1.00 58.24 488 ALA C O 1
ATOM 13011 N N . CYS C 1 445 ? 185.514 158.589 202.767 1.00 55.27 489 CYS C N 1
ATOM 13012 C CA . CYS C 1 445 ? 186.002 157.260 203.112 1.00 53.63 489 CYS C CA 1
ATOM 13013 C C . CYS C 1 445 ? 186.651 156.586 201.910 1.00 57.35 489 CYS C C 1
ATOM 13014 O O . CYS C 1 445 ? 187.777 156.088 201.998 1.00 59.91 489 CYS C O 1
ATOM 13017 N N . GLY C 1 446 ? 185.960 156.579 200.772 1.00 60.04 490 GLY C N 1
ATOM 13018 C CA . GLY C 1 446 ? 186.529 155.985 199.576 1.00 53.01 490 GLY C CA 1
ATOM 13019 C C . GLY C 1 446 ? 187.769 156.710 199.100 1.00 54.15 490 GLY C C 1
ATOM 13020 O O . GLY C 1 446 ? 188.714 156.089 198.616 1.00 59.05 490 GLY C O 1
ATOM 13021 N N . GLY C 1 447 ? 187.775 158.034 199.214 1.00 51.68 491 GLY C N 1
ATOM 13022 C CA . GLY C 1 447 ? 188.969 158.783 198.878 1.00 51.22 491 GLY C CA 1
ATOM 13023 C C . GLY C 1 447 ? 190.139 158.421 199.766 1.00 54.50 491 GLY C C 1
ATOM 13024 O O . GLY C 1 447 ? 191.283 158.377 199.313 1.00 56.42 491 GLY C O 1
ATOM 13025 N N . SER C 1 448 ? 189.867 158.157 201.043 1.00 53.15 492 SER C N 1
ATOM 13026 C CA . SER C 1 448 ? 190.921 157.747 201.961 1.00 51.03 492 SER C CA 1
ATOM 13027 C C . SER C 1 448 ? 191.499 156.395 201.569 1.00 55.32 492 SER C C 1
ATOM 13028 O O . SER C 1 448 ? 192.716 156.203 201.610 1.00 60.35 492 SER C O 1
ATOM 13031 N N . LEU C 1 449 ? 190.641 155.447 201.189 1.00 54.27 493 LEU C N 1
ATOM 13032 C CA . LEU C 1 449 ? 191.120 154.139 200.760 1.00 51.07 493 LEU C CA 1
ATOM 13033 C C . LEU C 1 449 ? 191.934 154.239 199.480 1.00 55.99 493 LEU C C 1
ATOM 13034 O O . LEU C 1 449 ? 193.005 153.638 199.369 1.00 60.59 493 LEU C O 1
ATOM 13039 N N . ALA C 1 450 ? 191.445 155.000 198.505 1.00 55.12 494 ALA C N 1
ATOM 13040 C CA . ALA C 1 450 ? 192.149 155.117 197.237 1.00 52.41 494 ALA C CA 1
ATOM 13041 C C . ALA C 1 450 ? 193.481 155.820 197.400 1.00 54.84 494 ALA C C 1
ATOM 13042 O O . ALA C 1 450 ? 194.424 155.529 196.662 1.00 58.43 494 ALA C O 1
ATOM 13044 N N . LEU C 1 451 ? 193.576 156.757 198.338 1.00 51.29 495 LEU C N 1
ATOM 13045 C CA . LEU C 1 451 ? 194.849 157.422 198.577 1.00 52.27 495 LEU C CA 1
ATOM 13046 C C . LEU C 1 451 ? 195.877 156.459 199.148 1.00 57.30 495 LEU C C 1
ATOM 13047 O O . LEU C 1 451 ? 197.051 156.505 198.771 1.00 61.48 495 LEU C O 1
ATOM 13052 N N . MET C 1 452 ? 195.463 155.586 200.063 1.00 57.36 496 MET C N 1
ATOM 13053 C CA . MET C 1 452 ? 196.376 154.566 200.566 1.00 56.48 496 MET C CA 1
ATOM 13054 C C . MET C 1 452 ? 196.722 153.555 199.484 1.00 61.16 496 MET C C 1
ATOM 13055 O O . MET C 1 452 ? 197.876 153.136 199.365 1.00 67.08 496 MET C O 1
ATOM 13060 N N . ASP C 1 453 ? 195.732 153.146 198.690 1.00 61.34 497 ASP C N 1
ATOM 13061 C CA . ASP C 1 453 ? 195.995 152.221 197.596 1.00 61.49 497 ASP C CA 1
ATOM 13062 C C . ASP C 1 453 ? 196.944 152.820 196.574 1.00 63.63 497 ASP C C 1
ATOM 13063 O O . ASP C 1 453 ? 197.697 152.093 195.924 1.00 71.15 497 ASP C O 1
ATOM 13068 N N . SER C 1 454 ? 196.932 154.135 196.418 1.00 59.65 498 SER C N 1
ATOM 13069 C CA . SER C 1 454 ? 197.814 154.755 195.448 1.00 58.01 498 SER C CA 1
ATOM 13070 C C . SER C 1 454 ? 199.203 155.011 195.995 1.00 61.28 498 SER C C 1
ATOM 13071 O O . SER C 1 454 ? 200.071 155.454 195.241 1.00 70.89 498 SER C O 1
ATOM 13074 N N . GLY C 1 455 ? 199.440 154.743 197.270 1.00 60.47 499 GLY C N 1
ATOM 13075 C CA . GLY C 1 455 ? 200.747 154.951 197.842 1.00 65.00 499 GLY C CA 1
ATOM 13076 C C . GLY C 1 455 ? 201.033 156.344 198.347 1.00 65.29 499 GLY C C 1
ATOM 13077 O O . GLY C 1 455 ? 202.197 156.654 198.612 1.00 68.50 499 GLY C O 1
ATOM 13078 N N . VAL C 1 456 ? 200.026 157.200 198.475 1.00 63.57 500 VAL C N 1
ATOM 13079 C CA . VAL C 1 456 ? 200.220 158.513 199.085 1.00 62.53 500 VAL C CA 1
ATOM 13080 C C . VAL C 1 456 ? 200.313 158.333 200.594 1.00 64.77 500 VAL C C 1
ATOM 13081 O O . VAL C 1 456 ? 199.398 157.764 201.200 1.00 66.52 500 VAL C O 1
ATOM 13085 N N . PRO C 1 457 ? 201.373 158.798 201.236 1.00 64.83 501 PRO C N 1
ATOM 13086 C CA . PRO C 1 457 ? 201.529 158.567 202.684 1.00 62.16 501 PRO C CA 1
ATOM 13087 C C . PRO C 1 457 ? 200.692 159.522 203.525 1.00 66.04 501 PRO C C 1
ATOM 13088 O O . PRO C 1 457 ? 201.182 160.461 204.147 1.00 70.00 501 PRO C O 1
ATOM 13092 N N . ILE C 1 458 ? 199.383 159.281 203.564 1.00 63.64 502 ILE C N 1
ATOM 13093 C CA . ILE C 1 458 ? 198.516 160.124 204.368 1.00 59.85 502 ILE C CA 1
ATOM 13094 C C . ILE C 1 458 ? 198.752 159.841 205.845 1.00 61.66 502 ILE C C 1
ATOM 13095 O O . ILE C 1 458 ? 199.187 158.752 206.235 1.00 68.44 502 ILE C O 1
ATOM 13100 N N . SER C 1 459 ? 198.469 160.844 206.676 1.00 61.61 503 SER C N 1
ATOM 13101 C CA . SER C 1 459 ? 198.725 160.731 208.106 1.00 62.02 503 SER C CA 1
ATOM 13102 C C . SER C 1 459 ? 197.853 159.668 208.749 1.00 63.86 503 SER C C 1
ATOM 13103 O O . SER C 1 459 ? 198.320 158.903 209.597 1.00 67.34 503 SER C O 1
ATOM 13106 N N . SER C 1 460 ? 196.582 159.616 208.379 1.00 64.12 504 SER C N 1
ATOM 13107 C CA . SER C 1 460 ? 195.658 158.684 209.000 1.00 62.17 504 SER C CA 1
ATOM 13108 C C . SER C 1 460 ? 194.476 158.492 208.070 1.00 61.92 504 SER C C 1
ATOM 13109 O O . SER C 1 460 ? 194.227 159.308 207.183 1.00 64.85 504 SER C O 1
ATOM 13112 N N . ALA C 1 461 ? 193.753 157.402 208.280 1.00 58.79 505 ALA C N 1
ATOM 13113 C CA . ALA C 1 461 ? 192.528 157.177 207.535 1.00 52.44 505 ALA C CA 1
ATOM 13114 C C . ALA C 1 461 ? 191.461 158.173 207.965 1.00 54.65 505 ALA C C 1
ATOM 13115 O O . ALA C 1 461 ? 191.412 158.603 209.116 1.00 59.72 505 ALA C O 1
ATOM 13117 N N . VAL C 1 462 ? 190.608 158.551 207.020 1.00 52.41 506 VAL C N 1
ATOM 13118 C CA . VAL C 1 462 ? 189.544 159.516 207.254 1.00 49.22 506 VAL C CA 1
ATOM 13119 C C . VAL C 1 462 ? 188.219 158.850 206.934 1.00 49.20 506 VAL C C 1
ATOM 13120 O O . VAL C 1 462 ? 188.089 158.180 205.907 1.00 57.47 506 VAL C O 1
ATOM 13124 N N . ALA C 1 463 ? 187.251 159.012 207.819 1.00 49.31 507 ALA C N 1
ATOM 13125 C CA . ALA C 1 463 ? 185.906 158.519 207.600 1.00 49.09 507 ALA C CA 1
ATOM 13126 C C . ALA C 1 463 ? 184.917 159.622 207.923 1.00 52.84 507 ALA C C 1
ATOM 13127 O O . ALA C 1 463 ? 185.161 160.461 208.788 1.00 59.49 507 ALA C O 1
ATOM 13129 N N . GLY C 1 464 ? 183.794 159.618 207.216 1.00 50.20 508 GLY C N 1
ATOM 13130 C CA . GLY C 1 464 ? 182.732 160.550 207.489 1.00 50.21 508 GLY C CA 1
ATOM 13131 C C . GLY C 1 464 ? 181.428 159.808 207.686 1.00 52.42 508 GLY C C 1
ATOM 13132 O O . GLY C 1 464 ? 181.286 158.651 207.314 1.00 60.02 508 GLY C O 1
ATOM 13133 N N . VAL C 1 465 ? 180.470 160.504 208.288 1.00 50.91 509 VAL C N 1
ATOM 13134 C CA . VAL C 1 465 ? 179.153 159.939 208.539 1.00 52.59 509 VAL C CA 1
ATOM 13135 C C . VAL C 1 465 ? 178.171 161.092 208.597 1.00 54.41 509 VAL C C 1
ATOM 13136 O O . VAL C 1 465 ? 178.551 162.238 208.822 1.00 58.75 509 VAL C O 1
ATOM 13140 N N . ALA C 1 466 ? 176.903 160.794 208.354 1.00 52.23 510 ALA C N 1
ATOM 13141 C CA . ALA C 1 466 ? 175.841 161.781 208.408 1.00 51.74 510 ALA C CA 1
ATOM 13142 C C . ALA C 1 466 ? 174.875 161.411 209.519 1.00 57.17 510 ALA C C 1
ATOM 13143 O O . ALA C 1 466 ? 174.401 160.275 209.577 1.00 65.24 510 ALA C O 1
ATOM 13145 N N . ILE C 1 467 ? 174.578 162.370 210.387 1.00 54.44 511 ILE C N 1
ATOM 13146 C CA . ILE C 1 467 ? 173.669 162.180 211.508 1.00 51.91 511 ILE C CA 1
ATOM 13147 C C . ILE C 1 467 ? 172.373 162.906 211.199 1.00 55.60 511 ILE C C 1
ATOM 13148 O O . ILE C 1 467 ? 172.386 164.091 210.862 1.00 62.92 511 ILE C O 1
ATOM 13153 N N . GLY C 1 468 ? 171.259 162.193 211.300 1.00 56.81 512 GLY C N 1
ATOM 13154 C CA . GLY C 1 468 ? 169.954 162.795 211.158 1.00 55.49 512 GLY C CA 1
ATOM 13155 C C . GLY C 1 468 ? 169.370 163.218 212.489 1.00 56.97 512 GLY C C 1
ATOM 13156 O O . GLY C 1 468 ? 169.993 163.117 213.540 1.00 57.43 512 GLY C O 1
ATOM 13157 N N . LEU C 1 469 ? 168.131 163.690 212.430 1.00 58.03 513 LEU C N 1
ATOM 13158 C CA . LEU C 1 469 ? 167.451 164.187 213.615 1.00 59.05 513 LEU C CA 1
ATOM 13159 C C . LEU C 1 469 ? 165.957 164.167 213.369 1.00 61.74 513 LEU C C 1
ATOM 13160 O O . LEU C 1 469 ? 165.499 164.604 212.315 1.00 64.59 513 LEU C O 1
ATOM 13165 N N . VAL C 1 470 ? 165.206 163.658 214.336 1.00 64.67 514 VAL C N 1
ATOM 13166 C CA . VAL C 1 470 ? 163.753 163.725 214.324 1.00 67.22 514 VAL C CA 1
ATOM 13167 C C . VAL C 1 470 ? 163.310 164.331 215.644 1.00 69.91 514 VAL C C 1
ATOM 13168 O O . VAL C 1 470 ? 163.707 163.854 216.708 1.00 74.32 514 VAL C O 1
ATOM 13172 N N . THR C 1 471 ? 162.498 165.378 215.578 1.00 71.95 515 THR C N 1
ATOM 13173 C CA . THR C 1 471 ? 162.066 166.099 216.762 1.00 75.05 515 THR C CA 1
ATOM 13174 C C . THR C 1 471 ? 160.550 166.117 216.843 1.00 80.50 515 THR C C 1
ATOM 13175 O O . THR C 1 471 ? 159.847 165.926 215.849 1.00 83.47 515 THR C O 1
ATOM 13179 N N . LYS C 1 472 ? 160.054 166.334 218.054 1.00 84.49 516 LYS C N 1
ATOM 13180 C CA . LYS C 1 472 ? 158.646 166.622 218.296 1.00 93.35 516 LYS C CA 1
ATOM 13181 C C . LYS C 1 472 ? 158.574 167.960 219.013 1.00 102.93 516 LYS C C 1
ATOM 13182 O O . LYS C 1 472 ? 159.016 168.076 220.158 1.00 105.01 516 LYS C O 1
ATOM 13188 N N . THR C 1 473 ? 158.027 168.964 218.346 1.00 108.99 517 THR C N 1
ATOM 13189 C CA . THR C 1 473 ? 158.003 170.318 218.871 1.00 114.90 517 THR C CA 1
ATOM 13190 C C . THR C 1 473 ? 156.590 170.714 219.268 1.00 122.57 517 THR C C 1
ATOM 13191 O O . THR C 1 473 ? 155.603 170.169 218.769 1.00 125.29 517 THR C O 1
ATOM 13195 N N . ASP C 1 474 ? 156.508 171.668 220.181 1.00 128.40 518 ASP C N 1
ATOM 13196 C CA . ASP C 1 474 ? 155.216 172.218 220.563 1.00 137.79 518 ASP C CA 1
ATOM 13197 C C . ASP C 1 474 ? 154.605 172.958 219.381 1.00 143.51 518 ASP C C 1
ATOM 13198 O O . ASP C 1 474 ? 155.291 173.762 218.739 1.00 143.59 518 ASP C O 1
ATOM 13203 N N . PRO C 1 475 ? 153.335 172.713 219.057 1.00 148.60 519 PRO C N 1
ATOM 13204 C CA . PRO C 1 475 ? 152.747 173.367 217.876 1.00 150.50 519 PRO C CA 1
ATOM 13205 C C . PRO C 1 475 ? 152.748 174.882 217.962 1.00 152.61 519 PRO C C 1
ATOM 13206 O O . PRO C 1 475 ? 152.955 175.557 216.946 1.00 150.24 519 PRO C O 1
ATOM 13210 N N . GLU C 1 476 ? 152.539 175.438 219.152 1.00 154.46 520 GLU C N 1
ATOM 13211 C CA . GLU C 1 476 ? 152.488 176.881 219.343 1.00 158.13 520 GLU C CA 1
ATOM 13212 C C . GLU C 1 476 ? 153.728 177.424 220.034 1.00 155.71 520 GLU C C 1
ATOM 13213 O O . GLU C 1 476 ? 154.285 178.437 219.600 1.00 152.82 520 GLU C O 1
ATOM 13219 N N . LYS C 1 477 ? 154.174 176.774 221.109 1.00 154.22 521 LYS C N 1
ATOM 13220 C CA . LYS C 1 477 ? 155.361 177.245 221.812 1.00 151.03 521 LYS C CA 1
ATOM 13221 C C . LYS C 1 477 ? 156.599 177.138 220.933 1.00 150.28 521 LYS C C 1
ATOM 13222 O O . LYS C 1 477 ? 157.451 178.034 220.935 1.00 148.40 521 LYS C O 1
ATOM 13228 N N . GLY C 1 478 ? 156.717 176.052 220.174 1.00 147.33 522 GLY C N 1
ATOM 13229 C CA . GLY C 1 478 ? 157.842 175.855 219.289 1.00 139.28 522 GLY C CA 1
ATOM 13230 C C . GLY C 1 478 ? 159.052 175.202 219.917 1.00 134.55 522 GLY C C 1
ATOM 13231 O O . GLY C 1 478 ? 160.039 174.965 219.211 1.00 129.51 522 GLY C O 1
ATOM 13232 N N . GLU C 1 479 ? 159.015 174.908 221.212 1.00 132.96 523 GLU C N 1
ATOM 13233 C CA . GLU C 1 479 ? 160.144 174.253 221.854 1.00 128.01 523 GLU C CA 1
ATOM 13234 C C . GLU C 1 479 ? 160.196 172.777 221.483 1.00 122.36 523 GLU C C 1
ATOM 13235 O O . GLU C 1 479 ? 159.174 172.143 221.213 1.00 123.62 523 GLU C O 1
ATOM 13241 N N . ILE C 1 480 ? 161.407 172.228 221.488 1.00 111.51 524 ILE C N 1
ATOM 13242 C CA . ILE C 1 480 ? 161.620 170.822 221.168 1.00 103.62 524 ILE C CA 1
ATOM 13243 C C . ILE C 1 480 ? 161.342 169.997 222.419 1.00 104.51 524 ILE C C 1
ATOM 13244 O O . ILE C 1 480 ? 162.112 170.029 223.379 1.00 104.59 524 ILE C O 1
ATOM 13249 N N . GLU C 1 481 ? 160.237 169.253 222.407 1.00 106.93 525 GLU C N 1
ATOM 13250 C CA . GLU C 1 481 ? 159.900 168.404 223.544 1.00 104.20 525 GLU C CA 1
ATOM 13251 C C . GLU C 1 481 ? 160.856 167.224 223.660 1.00 102.36 525 GLU C C 1
ATOM 13252 O O . GLU C 1 481 ? 161.380 166.944 224.743 1.00 104.48 525 GLU C O 1
ATOM 13258 N N . ASP C 1 482 ? 161.095 166.518 222.559 1.00 100.27 526 ASP C N 1
ATOM 13259 C CA . ASP C 1 482 ? 162.000 165.378 222.569 1.00 95.09 526 ASP C CA 1
ATOM 13260 C C . ASP C 1 482 ? 162.481 165.121 221.152 1.00 89.93 526 ASP C C 1
ATOM 13261 O O . ASP C 1 482 ? 161.873 165.571 220.180 1.00 87.99 526 ASP C O 1
ATOM 13266 N N . TYR C 1 483 ? 163.585 164.389 221.047 1.00 83.92 527 TYR C N 1
ATOM 13267 C CA . TYR C 1 483 ? 164.238 164.208 219.764 1.00 76.59 527 TYR C CA 1
ATOM 13268 C C . TYR C 1 483 ? 165.005 162.896 219.752 1.00 73.11 527 TYR C C 1
ATOM 13269 O O . TYR C 1 483 ? 165.365 162.354 220.798 1.00 76.55 527 TYR C O 1
ATOM 13278 N N . ARG C 1 484 ? 165.268 162.403 218.546 1.00 69.21 528 ARG C N 1
ATOM 13279 C CA . ARG C 1 484 ? 166.098 161.229 218.325 1.00 68.25 528 ARG C CA 1
ATOM 13280 C C . ARG C 1 484 ? 167.181 161.580 217.325 1.00 64.25 528 ARG C C 1
ATOM 13281 O O . ARG C 1 484 ? 166.894 162.167 216.282 1.00 67.44 528 ARG C O 1
ATOM 13289 N N . LEU C 1 485 ? 168.416 161.220 217.641 1.00 63.63 529 LEU C N 1
ATOM 13290 C CA . LEU C 1 485 ? 169.533 161.370 216.725 1.00 57.85 529 LEU C CA 1
ATOM 13291 C C . LEU C 1 485 ? 169.781 160.043 216.023 1.00 60.97 529 LEU C C 1
ATOM 13292 O O . LEU C 1 485 ? 169.922 159.009 216.678 1.00 62.44 529 LEU C O 1
ATOM 13297 N N . LEU C 1 486 ? 169.842 160.077 214.698 1.00 62.17 530 LEU C N 1
ATOM 13298 C CA . LEU C 1 486 ? 169.965 158.880 213.881 1.00 58.29 530 LEU C CA 1
ATOM 13299 C C . LEU C 1 486 ? 171.342 158.815 213.243 1.00 56.31 530 LEU C C 1
ATOM 13300 O O . LEU C 1 486 ? 171.836 159.810 212.717 1.00 60.92 530 LEU C O 1
ATOM 13305 N N . THR C 1 487 ? 171.951 157.639 213.282 1.00 58.15 531 THR C N 1
ATOM 13306 C CA . THR C 1 487 ? 173.285 157.426 212.740 1.00 58.64 531 THR C CA 1
ATOM 13307 C C . THR C 1 487 ? 173.184 156.867 211.328 1.00 63.25 531 THR C C 1
ATOM 13308 O O . THR C 1 487 ? 172.471 155.889 211.101 1.00 68.82 531 THR C O 1
ATOM 13312 N N . ASP C 1 488 ? 173.899 157.489 210.388 1.00 61.33 532 ASP C N 1
ATOM 13313 C CA . ASP C 1 488 ? 174.036 156.988 209.020 1.00 62.33 532 ASP C CA 1
ATOM 13314 C C . ASP C 1 488 ? 172.685 156.902 208.309 1.00 61.94 532 ASP C C 1
ATOM 13315 O O . ASP C 1 488 ? 172.222 155.833 207.923 1.00 64.25 532 ASP C O 1
ATOM 13320 N N . ILE C 1 489 ? 172.070 158.066 208.116 1.00 61.44 533 ILE C N 1
ATOM 13321 C CA . ILE C 1 489 ? 170.680 158.108 207.687 1.00 63.37 533 ILE C CA 1
ATOM 13322 C C . ILE C 1 489 ? 170.544 157.711 206.224 1.00 66.76 533 ILE C C 1
ATOM 13323 O O . ILE C 1 489 ? 171.452 157.903 205.408 1.00 71.65 533 ILE C O 1
ATOM 13328 N N . LEU C 1 490 ? 169.383 157.162 205.888 1.00 66.04 534 LEU C N 1
ATOM 13329 C CA . LEU C 1 490 ? 169.016 156.915 204.508 1.00 62.80 534 LEU C CA 1
ATOM 13330 C C . LEU C 1 490 ? 168.529 158.208 203.872 1.00 69.99 534 LEU C C 1
ATOM 13331 O O . LEU C 1 490 ? 168.363 159.233 204.533 1.00 76.15 534 LEU C O 1
ATOM 13336 N N . GLY C 1 491 ? 168.279 158.156 202.567 1.00 74.11 535 GLY C N 1
ATOM 13337 C CA . GLY C 1 491 ? 167.749 159.321 201.885 1.00 77.67 535 GLY C CA 1
ATOM 13338 C C . GLY C 1 491 ? 166.391 159.731 202.413 1.00 77.02 535 GLY C C 1
ATOM 13339 O O . GLY C 1 491 ? 166.121 160.916 202.597 1.00 82.37 535 GLY C O 1
ATOM 13340 N N . ILE C 1 492 ? 165.522 158.755 202.675 1.00 73.36 536 ILE C N 1
ATOM 13341 C CA . ILE C 1 492 ? 164.187 159.066 203.169 1.00 73.82 536 ILE C CA 1
ATOM 13342 C C . ILE C 1 492 ? 164.253 159.685 204.562 1.00 72.65 536 ILE C C 1
ATOM 13343 O O . ILE C 1 492 ? 163.426 160.532 204.910 1.00 74.47 536 ILE C O 1
ATOM 13348 N N . GLU C 1 493 ? 165.224 159.277 205.378 1.00 70.93 537 GLU C N 1
ATOM 13349 C CA . GLU C 1 493 ? 165.383 159.878 206.696 1.00 67.84 537 GLU C CA 1
ATOM 13350 C C . GLU C 1 493 ? 165.918 161.297 206.600 1.00 71.50 537 GLU C C 1
ATOM 13351 O O . GLU C 1 493 ? 165.616 162.129 207.457 1.00 78.08 537 GLU C O 1
ATOM 13357 N N . ASP C 1 494 ? 166.724 161.589 205.582 1.00 73.89 538 ASP C N 1
ATOM 13358 C CA . ASP C 1 494 ? 167.140 162.966 205.347 1.00 73.72 538 ASP C CA 1
ATOM 13359 C C . ASP C 1 494 ? 165.983 163.805 204.824 1.00 76.97 538 ASP C C 1
ATOM 13360 O O . ASP C 1 494 ? 165.832 164.970 205.199 1.00 81.54 538 ASP C O 1
ATOM 13365 N N . TYR C 1 495 ? 165.162 163.225 203.955 1.00 77.85 539 TYR C N 1
ATOM 13366 C CA . TYR C 1 495 ? 164.038 163.947 203.378 1.00 80.00 539 TYR C CA 1
ATOM 13367 C C . TYR C 1 495 ? 162.983 164.261 204.426 1.00 79.58 539 TYR C C 1
ATOM 13368 O O . TYR C 1 495 ? 162.432 165.365 204.447 1.00 80.57 539 TYR C O 1
ATOM 13377 N N . ASN C 1 496 ? 162.680 163.304 205.295 1.00 79.79 540 ASN C N 1
ATOM 13378 C CA . ASN C 1 496 ? 161.671 163.473 206.328 1.00 72.61 540 ASN C CA 1
ATOM 13379 C C . ASN C 1 496 ? 162.247 163.949 207.652 1.00 70.32 540 ASN C C 1
ATOM 13380 O O . ASN C 1 496 ? 161.490 164.142 208.602 1.00 73.52 540 ASN C O 1
ATOM 13385 N N . GLY C 1 497 ? 163.549 164.142 207.743 1.00 70.98 541 GLY C N 1
ATOM 13386 C CA . GLY C 1 497 ? 164.191 164.521 208.981 1.00 67.29 541 GLY C CA 1
ATOM 13387 C C . GLY C 1 497 ? 164.245 166.018 209.179 1.00 72.54 541 GLY C C 1
ATOM 13388 O O . GLY C 1 497 ? 163.522 166.786 208.543 1.00 77.28 541 GLY C O 1
ATOM 13389 N N . ASP C 1 498 ? 165.120 166.433 210.089 1.00 70.51 542 ASP C N 1
ATOM 13390 C CA . ASP C 1 498 ? 165.299 167.836 210.414 1.00 69.29 542 ASP C CA 1
ATOM 13391 C C . ASP C 1 498 ? 166.714 168.336 210.207 1.00 69.12 542 ASP C C 1
ATOM 13392 O O . ASP C 1 498 ? 166.955 169.532 210.377 1.00 72.39 542 ASP C O 1
ATOM 13397 N N . MET C 1 499 ? 167.649 167.468 209.852 1.00 69.42 543 MET C N 1
ATOM 13398 C CA . MET C 1 499 ? 169.050 167.833 209.884 1.00 66.65 543 MET C CA 1
ATOM 13399 C C . MET C 1 499 ? 169.836 166.816 209.076 1.00 74.18 543 MET C C 1
ATOM 13400 O O . MET C 1 499 ? 169.539 165.623 209.119 1.00 78.58 543 MET C O 1
ATOM 13405 N N . ASP C 1 500 ? 170.821 167.297 208.332 1.00 73.93 544 ASP C N 1
ATOM 13406 C CA . ASP C 1 500 ? 171.776 166.450 207.629 1.00 72.65 544 ASP C CA 1
ATOM 13407 C C . ASP C 1 500 ? 173.145 166.847 208.159 1.00 69.76 544 ASP C C 1
ATOM 13408 O O . ASP C 1 500 ? 173.819 167.707 207.595 1.00 76.19 544 ASP C O 1
ATOM 13413 N N . PHE C 1 501 ? 173.545 166.218 209.251 1.00 59.01 545 PHE C N 1
ATOM 13414 C CA . PHE C 1 501 ? 174.727 166.599 210.015 1.00 54.97 545 PHE C CA 1
ATOM 13415 C C . PHE C 1 501 ? 175.899 165.746 209.545 1.00 53.95 545 PHE C C 1
ATOM 13416 O O . PHE C 1 501 ? 176.158 164.672 210.080 1.00 58.60 545 PHE C O 1
ATOM 13424 N N . LYS C 1 502 ? 176.614 166.228 208.540 1.00 51.23 546 LYS C N 1
ATOM 13425 C CA . LYS C 1 502 ? 177.727 165.489 207.962 1.00 48.76 546 LYS C CA 1
ATOM 13426 C C . LYS C 1 502 ? 179.017 165.899 208.647 1.00 48.38 546 LYS C C 1
ATOM 13427 O O . LYS C 1 502 ? 179.372 167.078 208.647 1.00 57.57 546 LYS C O 1
ATOM 13433 N N . ILE C 1 503 ? 179.727 164.935 209.212 1.00 46.74 547 ILE C N 1
ATOM 13434 C CA . ILE C 1 503 ? 180.972 165.214 209.911 1.00 52.60 547 ILE C CA 1
ATOM 13435 C C . ILE C 1 503 ? 181.970 164.111 209.600 1.00 52.02 547 ILE C C 1
ATOM 13436 O O . ILE C 1 503 ? 181.603 162.940 209.495 1.00 57.90 547 ILE C O 1
ATOM 13441 N N . ALA C 1 504 ? 183.229 164.491 209.433 1.00 49.10 548 ALA C N 1
ATOM 13442 C CA . ALA C 1 504 ? 184.280 163.560 209.079 1.00 44.87 548 ALA C CA 1
ATOM 13443 C C . ALA C 1 504 ? 185.508 163.845 209.923 1.00 52.53 548 ALA C C 1
ATOM 13444 O O . ALA C 1 504 ? 185.708 164.959 210.401 1.00 59.77 548 ALA C O 1
ATOM 13446 N N . GLY C 1 505 ? 186.333 162.825 210.097 1.00 50.79 549 GLY C N 1
ATOM 13447 C CA . GLY C 1 505 ? 187.582 163.010 210.807 1.00 53.61 549 GLY C CA 1
ATOM 13448 C C . GLY C 1 505 ? 188.343 161.711 210.883 1.00 56.07 549 GLY C C 1
ATOM 13449 O O . GLY C 1 505 ? 187.916 160.682 210.359 1.00 60.17 549 GLY C O 1
ATOM 13450 N N . THR C 1 506 ? 189.494 161.781 211.529 1.00 60.61 550 THR C N 1
ATOM 13451 C CA . THR C 1 506 ? 190.297 160.602 211.791 1.00 59.24 550 THR C CA 1
ATOM 13452 C C . THR C 1 506 ? 189.823 159.954 213.085 1.00 62.58 550 THR C C 1
ATOM 13453 O O . THR C 1 506 ? 188.823 160.357 213.679 1.00 65.10 550 THR C O 1
ATOM 13457 N N . ASN C 1 507 ? 190.546 158.940 213.546 1.00 65.35 551 ASN C N 1
ATOM 13458 C CA . ASN C 1 507 ? 190.175 158.287 214.789 1.00 70.51 551 ASN C CA 1
ATOM 13459 C C . ASN C 1 507 ? 190.439 159.151 216.010 1.00 71.79 551 ASN C C 1
ATOM 13460 O O . ASN C 1 507 ? 189.936 158.832 217.088 1.00 79.05 551 ASN C O 1
ATOM 13465 N N . LYS C 1 508 ? 191.180 160.246 215.869 1.00 67.54 552 LYS C N 1
ATOM 13466 C CA . LYS C 1 508 ? 191.527 161.077 217.011 1.00 66.83 552 LYS C CA 1
ATOM 13467 C C . LYS C 1 508 ? 191.126 162.537 216.846 1.00 67.69 552 LYS C C 1
ATOM 13468 O O . LYS C 1 508 ? 191.497 163.360 217.686 1.00 75.29 552 LYS C O 1
ATOM 13474 N N . GLY C 1 509 ? 190.382 162.889 215.806 1.00 64.84 553 GLY C N 1
ATOM 13475 C CA . GLY C 1 509 ? 190.049 164.288 215.619 1.00 58.92 553 GLY C CA 1
ATOM 13476 C C . GLY C 1 509 ? 188.973 164.475 214.576 1.00 58.75 553 GLY C C 1
ATOM 13477 O O . GLY C 1 509 ? 188.469 163.519 213.987 1.00 64.14 553 GLY C O 1
ATOM 13478 N N . ILE C 1 510 ? 188.636 165.739 214.355 1.00 58.68 554 ILE C N 1
ATOM 13479 C CA . ILE C 1 510 ? 187.613 166.149 213.405 1.00 54.82 554 ILE C CA 1
ATOM 13480 C C . ILE C 1 510 ? 188.279 166.994 212.333 1.00 53.81 554 ILE C C 1
ATOM 13481 O O . ILE C 1 510 ? 189.073 167.883 212.648 1.00 58.30 554 ILE C O 1
ATOM 13486 N N . THR C 1 511 ? 187.974 166.706 211.073 1.00 51.77 555 THR C N 1
ATOM 13487 C CA . THR C 1 511 ? 188.547 167.456 209.965 1.00 54.54 555 THR C CA 1
ATOM 13488 C C . THR C 1 511 ? 187.544 168.305 209.206 1.00 55.12 555 THR C C 1
ATOM 13489 O O . THR C 1 511 ? 187.942 169.294 208.597 1.00 60.51 555 THR C O 1
ATOM 13493 N N . ALA C 1 512 ? 186.265 167.948 209.208 1.00 50.11 556 ALA C N 1
ATOM 13494 C CA . ALA C 1 512 ? 185.289 168.730 208.470 1.00 43.70 556 ALA C CA 1
ATOM 13495 C C . ALA C 1 512 ? 183.908 168.478 209.039 1.00 48.63 556 ALA C C 1
ATOM 13496 O O . ALA C 1 512 ? 183.650 167.447 209.657 1.00 56.75 556 ALA C O 1
ATOM 13498 N N . LEU C 1 513 ? 183.019 169.435 208.808 1.00 50.45 557 LEU C N 1
ATOM 13499 C CA . LEU C 1 513 ? 181.657 169.366 209.306 1.00 49.03 557 LEU C CA 1
ATOM 13500 C C . LEU C 1 513 ? 180.785 170.270 208.452 1.00 56.26 557 LEU C C 1
ATOM 13501 O O . LEU C 1 513 ? 181.234 171.324 208.006 1.00 63.84 557 LEU C O 1
ATOM 13506 N N . GLN C 1 514 ? 179.552 169.844 208.215 1.00 53.09 558 GLN C N 1
ATOM 13507 C CA . GLN C 1 514 ? 178.583 170.661 207.497 1.00 52.35 558 GLN C CA 1
ATOM 13508 C C . GLN C 1 514 ? 177.203 170.280 207.999 1.00 53.94 558 GLN C C 1
ATOM 13509 O O . GLN C 1 514 ? 176.738 169.170 207.743 1.00 62.55 558 GLN C O 1
ATOM 13515 N N . ALA C 1 515 ? 176.549 171.192 208.700 1.00 53.81 559 ALA C N 1
ATOM 13516 C CA . ALA C 1 515 ? 175.236 170.943 209.276 1.00 58.51 559 ALA C CA 1
ATOM 13517 C C . ALA C 1 515 ? 174.182 171.658 208.441 1.00 65.51 559 ALA C C 1
ATOM 13518 O O . ALA C 1 515 ? 174.140 172.891 208.404 1.00 66.64 559 ALA C O 1
ATOM 13520 N N . ASP C 1 516 ? 173.337 170.884 207.775 1.00 68.35 560 ASP C N 1
ATOM 13521 C CA . ASP C 1 516 ? 172.219 171.403 206.993 1.00 72.66 560 ASP C CA 1
ATOM 13522 C C . ASP C 1 516 ? 170.964 171.240 207.834 1.00 73.61 560 ASP C C 1
ATOM 13523 O O . ASP C 1 516 ? 170.380 170.158 207.886 1.00 79.91 560 ASP C O 1
ATOM 13528 N N . ILE C 1 517 ? 170.536 172.314 208.479 1.00 66.26 561 ILE C N 1
ATOM 13529 C CA . ILE C 1 517 ? 169.417 172.270 209.408 1.00 66.85 561 ILE C CA 1
ATOM 13530 C C . ILE C 1 517 ? 168.165 172.739 208.686 1.00 67.15 561 ILE C C 1
ATOM 13531 O O . ILE C 1 517 ? 168.135 173.840 208.131 1.00 72.82 561 ILE C O 1
ATOM 13536 N N . LYS C 1 518 ? 167.134 171.903 208.684 1.00 66.56 562 LYS C N 1
ATOM 13537 C CA . LYS C 1 518 ? 165.849 172.281 208.120 1.00 65.60 562 LYS C CA 1
ATOM 13538 C C . LYS C 1 518 ? 164.950 173.000 209.111 1.00 68.69 562 LYS C C 1
ATOM 13539 O O . LYS C 1 518 ? 164.035 173.713 208.690 1.00 73.86 562 LYS C O 1
ATOM 13545 N N . LEU C 1 519 ? 165.167 172.812 210.406 1.00 69.36 563 LEU C N 1
ATOM 13546 C CA . LEU C 1 519 ? 164.417 173.538 211.409 1.00 68.24 563 LEU C CA 1
ATOM 13547 C C . LEU C 1 519 ? 164.901 174.983 211.482 1.00 69.94 563 LEU C C 1
ATOM 13548 O O . LEU C 1 519 ? 166.013 175.295 211.058 1.00 71.58 563 LEU C O 1
ATOM 13553 N N . PRO C 1 520 ? 164.084 175.885 212.016 1.00 68.36 564 PRO C N 1
ATOM 13554 C CA . PRO C 1 520 ? 164.534 177.270 212.238 1.00 63.92 564 PRO C CA 1
ATOM 13555 C C . PRO C 1 520 ? 165.447 177.405 213.452 1.00 66.64 564 PRO C C 1
ATOM 13556 O O . PRO C 1 520 ? 165.186 178.165 214.382 1.00 70.60 564 PRO C O 1
ATOM 13560 N N . GLY C 1 521 ? 166.545 176.675 213.434 1.00 66.43 565 GLY C N 1
ATOM 13561 C CA . GLY C 1 521 ? 167.452 176.638 214.559 1.00 63.76 565 GLY C CA 1
ATOM 13562 C C . GLY C 1 521 ? 167.219 175.427 215.439 1.00 65.56 565 GLY C C 1
ATOM 13563 O O . GLY C 1 521 ? 166.100 174.933 215.582 1.00 69.03 565 GLY C O 1
ATOM 13564 N N . ILE C 1 522 ? 168.299 174.934 216.033 1.00 63.75 566 ILE C N 1
ATOM 13565 C CA . ILE C 1 522 ? 168.234 173.816 216.968 1.00 58.11 566 ILE C CA 1
ATOM 13566 C C . ILE C 1 522 ? 169.066 174.173 218.190 1.00 59.91 566 ILE C C 1
ATOM 13567 O O . ILE C 1 522 ? 170.019 174.954 218.076 1.00 63.83 566 ILE C O 1
ATOM 13572 N N . PRO C 1 523 ? 168.755 173.632 219.363 1.00 60.38 567 PRO C N 1
ATOM 13573 C CA . PRO C 1 523 ? 169.551 173.943 220.549 1.00 60.31 567 PRO C CA 1
ATOM 13574 C C . PRO C 1 523 ? 170.964 173.418 220.416 1.00 62.20 567 PRO C C 1
ATOM 13575 O O . PRO C 1 523 ? 171.226 172.443 219.713 1.00 65.56 567 PRO C O 1
ATOM 13579 N N . ILE C 1 524 ? 171.887 174.086 221.102 1.00 60.18 568 ILE C N 1
ATOM 13580 C CA . ILE C 1 524 ? 173.277 173.678 221.037 1.00 63.50 568 ILE C CA 1
ATOM 13581 C C . ILE C 1 524 ? 173.517 172.321 221.689 1.00 66.85 568 ILE C C 1
ATOM 13582 O O . ILE C 1 524 ? 174.498 171.649 221.360 1.00 69.25 568 ILE C O 1
ATOM 13587 N N . LYS C 1 525 ? 172.654 171.895 222.611 1.00 64.90 569 LYS C N 1
ATOM 13588 C CA . LYS C 1 525 ? 172.832 170.582 223.219 1.00 61.32 569 LYS C CA 1
ATOM 13589 C C . LYS C 1 525 ? 172.676 169.476 222.189 1.00 66.00 569 LYS C C 1
ATOM 13590 O O . LYS C 1 525 ? 173.399 168.476 222.226 1.00 70.13 569 LYS C O 1
ATOM 13596 N N . ILE C 1 526 ? 171.728 169.635 221.268 1.00 63.63 570 ILE C N 1
ATOM 13597 C CA . ILE C 1 526 ? 171.528 168.648 220.215 1.00 64.29 570 ILE C CA 1
ATOM 13598 C C . ILE C 1 526 ? 172.749 168.576 219.312 1.00 64.24 570 ILE C C 1
ATOM 13599 O O . ILE C 1 526 ? 173.148 167.496 218.868 1.00 67.41 570 ILE C O 1
ATOM 13604 N N . VAL C 1 527 ? 173.360 169.722 219.020 1.00 61.82 571 VAL C N 1
ATOM 13605 C CA . VAL C 1 527 ? 174.557 169.729 218.186 1.00 60.46 571 VAL C CA 1
ATOM 13606 C C . VAL C 1 527 ? 175.690 168.985 218.871 1.00 62.20 571 VAL C C 1
ATOM 13607 O O . VAL C 1 527 ? 176.416 168.215 218.236 1.00 67.80 571 VAL C O 1
ATOM 13611 N N . MET C 1 528 ? 175.871 169.213 220.171 1.00 63.18 572 MET C N 1
ATOM 13612 C CA . MET C 1 528 ? 176.936 168.530 220.898 1.00 63.47 572 MET C CA 1
ATOM 13613 C C . MET C 1 528 ? 176.722 167.025 220.913 1.00 63.65 572 MET C C 1
ATOM 13614 O O . MET C 1 528 ? 177.669 166.254 220.731 1.00 66.28 572 MET C O 1
ATOM 13619 N N . GLU C 1 529 ? 175.485 166.589 221.129 1.00 61.60 573 GLU C N 1
ATOM 13620 C CA . GLU C 1 529 ? 175.197 165.163 221.149 1.00 59.66 573 GLU C CA 1
ATOM 13621 C C . GLU C 1 529 ? 175.404 164.532 219.781 1.00 61.83 573 GLU C C 1
ATOM 13622 O O . GLU C 1 529 ? 175.860 163.391 219.686 1.00 65.10 573 GLU C O 1
ATOM 13628 N N . ALA C 1 530 ? 175.066 165.255 218.713 1.00 61.33 574 ALA C N 1
ATOM 13629 C CA . ALA C 1 530 ? 175.272 164.731 217.369 1.00 58.74 574 ALA C CA 1
ATOM 13630 C C . ALA C 1 530 ? 176.751 164.545 217.072 1.00 59.00 574 ALA C C 1
ATOM 13631 O O . ALA C 1 530 ? 177.142 163.568 216.429 1.00 61.65 574 ALA C O 1
ATOM 13633 N N . ILE C 1 531 ? 177.588 165.478 217.521 1.00 58.42 575 ILE C N 1
ATOM 13634 C CA . ILE C 1 531 ? 179.024 165.341 217.319 1.00 57.85 575 ILE C CA 1
ATOM 13635 C C . ILE C 1 531 ? 179.547 164.120 218.059 1.00 60.30 575 ILE C C 1
ATOM 13636 O O . ILE C 1 531 ? 180.372 163.363 217.537 1.00 67.19 575 ILE C O 1
ATOM 13641 N N . GLN C 1 532 ? 179.083 163.911 219.287 1.00 58.77 576 GLN C N 1
ATOM 13642 C CA . GLN C 1 532 ? 179.520 162.746 220.044 1.00 59.57 576 GLN C CA 1
ATOM 13643 C C . GLN C 1 532 ? 179.017 161.452 219.416 1.00 60.72 576 GLN C C 1
ATOM 13644 O O . GLN C 1 532 ? 179.771 160.483 219.298 1.00 63.36 576 GLN C O 1
ATOM 13650 N N . GLN C 1 533 ? 177.751 161.419 218.997 1.00 58.05 577 GLN C N 1
ATOM 13651 C CA . GLN C 1 533 ? 177.204 160.210 218.394 1.00 54.50 577 GLN C CA 1
ATOM 13652 C C . GLN C 1 533 ? 177.939 159.860 217.113 1.00 58.10 577 GLN C C 1
ATOM 13653 O O . GLN C 1 533 ? 178.129 158.682 216.797 1.00 62.56 577 GLN C O 1
ATOM 13659 N N . ALA C 1 534 ? 178.364 160.872 216.364 1.00 58.30 578 ALA C N 1
ATOM 13660 C CA . ALA C 1 534 ? 179.100 160.627 215.136 1.00 55.37 578 ALA C CA 1
ATOM 13661 C C . ALA C 1 534 ? 180.496 160.106 215.410 1.00 58.57 578 ALA C C 1
ATOM 13662 O O . ALA C 1 534 ? 181.049 159.375 214.588 1.00 66.77 578 ALA C O 1
ATOM 13664 N N . SER C 1 535 ? 181.093 160.484 216.537 1.00 57.85 579 SER C N 1
ATOM 13665 C CA . SER C 1 535 ? 182.428 159.992 216.851 1.00 59.62 579 SER C CA 1
ATOM 13666 C C . SER C 1 535 ? 182.420 158.488 217.085 1.00 63.17 579 SER C C 1
ATOM 13667 O O . SER C 1 535 ? 183.366 157.793 216.707 1.00 65.55 579 SER C O 1
ATOM 13670 N N . VAL C 1 536 ? 181.366 157.968 217.708 1.00 62.47 580 VAL C N 1
ATOM 13671 C CA . VAL C 1 536 ? 181.256 156.527 217.892 1.00 59.04 580 VAL C CA 1
ATOM 13672 C C . VAL C 1 536 ? 181.092 155.827 216.552 1.00 62.96 580 VAL C C 1
ATOM 13673 O O . VAL C 1 536 ? 181.732 154.805 216.289 1.00 69.62 580 VAL C O 1
ATOM 13677 N N . ALA C 1 537 ? 180.227 156.357 215.689 1.00 60.56 581 ALA C N 1
ATOM 13678 C CA . ALA C 1 537 ? 180.017 155.747 214.383 1.00 63.79 581 ALA C CA 1
ATOM 13679 C C . ALA C 1 537 ? 181.284 155.789 213.547 1.00 64.49 581 ALA C C 1
ATOM 13680 O O . ALA C 1 537 ? 181.604 154.829 212.842 1.00 68.06 581 ALA C O 1
ATOM 13682 N N . LYS C 1 538 ? 182.019 156.896 213.614 1.00 61.34 582 LYS C N 1
ATOM 13683 C CA . LYS C 1 538 ? 183.234 157.026 212.826 1.00 61.03 582 LYS C CA 1
ATOM 13684 C C . LYS C 1 538 ? 184.271 155.990 213.222 1.00 63.50 582 LYS C C 1
ATOM 13685 O O . LYS C 1 538 ? 185.025 155.514 212.369 1.00 66.40 582 LYS C O 1
ATOM 13691 N N . LYS C 1 539 ? 184.331 155.631 214.502 1.00 63.33 583 LYS C N 1
ATOM 13692 C CA . LYS C 1 539 ? 185.273 154.607 214.931 1.00 67.39 583 LYS C CA 1
ATOM 13693 C C . LYS C 1 539 ? 184.957 153.265 214.292 1.00 66.62 583 LYS C C 1
ATOM 13694 O O . LYS C 1 539 ? 185.861 152.565 213.827 1.00 70.47 583 LYS C O 1
ATOM 13700 N N . GLU C 1 540 ? 183.680 152.893 214.252 1.00 62.85 584 GLU C N 1
ATOM 13701 C CA . GLU C 1 540 ? 183.303 151.616 213.662 1.00 63.04 584 GLU C CA 1
ATOM 13702 C C . GLU C 1 540 ? 183.634 151.570 212.180 1.00 64.96 584 GLU C C 1
ATOM 13703 O O . GLU C 1 540 ? 184.114 150.552 211.677 1.00 66.64 584 GLU C O 1
ATOM 13709 N N . ILE C 1 541 ? 183.370 152.660 211.462 1.00 65.38 585 ILE C N 1
ATOM 13710 C CA . ILE C 1 541 ? 183.650 152.695 210.032 1.00 58.70 585 ILE C CA 1
ATOM 13711 C C . ILE C 1 541 ? 185.141 152.556 209.783 1.00 60.28 585 ILE C C 1
ATOM 13712 O O . ILE C 1 541 ? 185.566 151.856 208.861 1.00 64.20 585 ILE C O 1
ATOM 13717 N N . LEU C 1 542 ? 185.957 153.214 210.599 1.00 59.80 586 LEU C N 1
ATOM 13718 C CA . LEU C 1 542 ? 187.398 153.123 210.429 1.00 60.20 586 LEU C CA 1
ATOM 13719 C C . LEU C 1 542 ? 187.915 151.717 210.695 1.00 64.52 586 LEU C C 1
ATOM 13720 O O . LEU C 1 542 ? 188.910 151.306 210.093 1.00 66.95 586 LEU C O 1
ATOM 13725 N N . GLN C 1 543 ? 187.280 150.978 211.606 1.00 64.21 587 GLN C N 1
ATOM 13726 C CA . GLN C 1 543 ? 187.691 149.599 211.839 1.00 63.25 587 GLN C CA 1
ATOM 13727 C C . GLN C 1 543 ? 187.428 148.735 210.617 1.00 66.42 587 GLN C C 1
ATOM 13728 O O . GLN C 1 543 ? 188.258 147.899 210.253 1.00 72.93 587 GLN C O 1
ATOM 13734 N N . ILE C 1 544 ? 186.267 148.906 209.989 1.00 63.36 588 ILE C N 1
ATOM 13735 C CA . ILE C 1 544 ? 185.973 148.188 208.756 1.00 61.82 588 ILE C CA 1
ATOM 13736 C C . ILE C 1 544 ? 186.940 148.599 207.656 1.00 61.85 588 ILE C C 1
ATOM 13737 O O . ILE C 1 544 ? 187.430 147.760 206.895 1.00 66.25 588 ILE C O 1
ATOM 13742 N N . MET C 1 545 ? 187.226 149.896 207.551 1.00 61.68 589 MET C N 1
ATOM 13743 C CA . MET C 1 545 ? 188.126 150.377 206.510 1.00 59.43 589 MET C CA 1
ATOM 13744 C C . MET C 1 545 ? 189.524 149.810 206.684 1.00 62.42 589 MET C C 1
ATOM 13745 O O . MET C 1 545 ? 190.207 149.515 205.700 1.00 67.76 589 MET C O 1
ATOM 13750 N N . ASN C 1 546 ? 189.976 149.670 207.927 1.00 61.26 590 ASN C N 1
ATOM 13751 C CA . ASN C 1 546 ? 191.346 149.240 208.165 1.00 64.36 590 ASN C CA 1
ATOM 13752 C C . ASN C 1 546 ? 191.560 147.785 207.780 1.00 66.88 590 ASN C C 1
ATOM 13753 O O . ASN C 1 546 ? 192.689 147.385 207.488 1.00 70.67 590 ASN C O 1
ATOM 13758 N N . LYS C 1 547 ? 190.504 146.979 207.788 1.00 63.80 591 LYS C N 1
ATOM 13759 C CA . LYS C 1 547 ? 190.644 145.591 207.371 1.00 64.08 591 LYS C CA 1
ATOM 13760 C C . LYS C 1 547 ? 190.976 145.494 205.888 1.00 65.38 591 LYS C C 1
ATOM 13761 O O . LYS C 1 547 ? 191.798 144.666 205.484 1.00 68.04 591 LYS C O 1
ATOM 13767 N N . THR C 1 548 ? 190.349 146.332 205.065 1.00 64.34 592 THR C N 1
ATOM 13768 C CA . THR C 1 548 ? 190.658 146.346 203.640 1.00 65.03 592 THR C CA 1
ATOM 13769 C C . THR C 1 548 ? 192.071 146.851 203.389 1.00 62.43 592 THR C C 1
ATOM 13770 O O . THR C 1 548 ? 192.851 146.214 202.675 1.00 67.83 592 THR C O 1
ATOM 13774 N N . ILE C 1 549 ? 192.419 147.995 203.962 1.00 60.43 593 ILE C N 1
ATOM 13775 C CA . ILE C 1 549 ? 193.781 148.501 203.899 1.00 60.07 593 ILE C CA 1
ATOM 13776 C C . ILE C 1 549 ? 193.993 149.415 205.095 1.00 63.54 593 ILE C C 1
ATOM 13777 O O . ILE C 1 549 ? 193.169 150.288 205.376 1.00 68.82 593 ILE C O 1
ATOM 13782 N N . SER C 1 550 ? 195.084 149.207 205.819 1.00 65.83 594 SER C N 1
ATOM 13783 C CA . SER C 1 550 ? 195.335 149.943 207.046 1.00 67.12 594 SER C CA 1
ATOM 13784 C C . SER C 1 550 ? 196.434 150.977 206.920 1.00 70.83 594 SER C C 1
ATOM 13785 O O . SER C 1 550 ? 196.423 151.960 207.658 1.00 74.43 594 SER C O 1
ATOM 13788 N N . LYS C 1 551 ? 197.381 150.779 206.018 1.00 69.64 595 LYS C N 1
ATOM 13789 C CA . LYS C 1 551 ? 198.465 151.718 205.821 1.00 71.18 595 LYS C CA 1
ATOM 13790 C C . LYS C 1 551 ? 198.688 151.904 204.331 1.00 73.16 595 LYS C C 1
ATOM 13791 O O . LYS C 1 551 ? 198.334 151.028 203.537 1.00 76.16 595 LYS C O 1
ATOM 13797 N N . PRO C 1 552 ? 199.250 153.035 203.922 1.00 72.75 596 PRO C N 1
ATOM 13798 C CA . PRO C 1 552 ? 199.539 153.227 202.501 1.00 71.74 596 PRO C CA 1
ATOM 13799 C C . PRO C 1 552 ? 200.551 152.212 202.004 1.00 74.79 596 PRO C C 1
ATOM 13800 O O . PRO C 1 552 ? 201.419 151.753 202.747 1.00 78.70 596 PRO C O 1
ATOM 13804 N N . ARG C 1 553 ? 200.426 151.854 200.731 1.00 72.16 597 ARG C N 1
ATOM 13805 C CA . ARG C 1 553 ? 201.389 150.948 200.128 1.00 72.89 597 ARG C CA 1
ATOM 13806 C C . ARG C 1 553 ? 202.765 151.593 200.086 1.00 76.36 597 ARG C C 1
ATOM 13807 O O . ARG C 1 553 ? 202.902 152.811 199.970 1.00 75.16 597 ARG C O 1
ATOM 13815 N N . ALA C 1 554 ? 203.793 150.753 200.199 1.00 78.46 598 ALA C N 1
ATOM 13816 C CA . ALA C 1 554 ? 205.148 151.242 200.419 1.00 83.21 598 ALA C CA 1
ATOM 13817 C C . ALA C 1 554 ? 205.651 152.114 199.282 1.00 86.64 598 ALA C C 1
ATOM 13818 O O . ALA C 1 554 ? 206.568 152.913 199.490 1.00 89.00 598 ALA C O 1
ATOM 13820 N N . SER C 1 555 ? 205.079 151.982 198.092 1.00 83.67 599 SER C N 1
ATOM 13821 C CA . SER C 1 555 ? 205.495 152.791 196.962 1.00 82.50 599 SER C CA 1
ATOM 13822 C C . SER C 1 555 ? 204.326 152.934 196.006 1.00 81.26 599 SER C C 1
ATOM 13823 O O . SER C 1 555 ? 203.354 152.180 196.065 1.00 80.75 599 SER C O 1
ATOM 13826 N N . ARG C 1 556 ? 204.429 153.919 195.125 1.00 80.01 600 ARG C N 1
ATOM 13827 C CA . ARG C 1 556 ? 203.431 154.076 194.087 1.00 78.03 600 ARG C CA 1
ATOM 13828 C C . ARG C 1 556 ? 203.494 152.894 193.126 1.00 79.97 600 ARG C C 1
ATOM 13829 O O . ARG C 1 556 ? 204.453 152.122 193.108 1.00 83.97 600 ARG C O 1
ATOM 13837 N N . LYS C 1 557 ? 202.447 152.752 192.325 1.00 78.04 601 LYS C N 1
ATOM 13838 C CA . LYS C 1 557 ? 202.400 151.677 191.347 1.00 83.26 601 LYS C CA 1
ATOM 13839 C C . LYS C 1 557 ? 203.532 151.823 190.336 1.00 90.84 601 LYS C C 1
ATOM 13840 O O . LYS C 1 557 ? 203.952 152.930 189.993 1.00 93.38 601 LYS C O 1
ATOM 13846 N N . GLU C 1 558 ? 204.036 150.682 189.865 1.00 93.88 602 GLU C N 1
ATOM 13847 C CA . GLU C 1 558 ? 205.186 150.703 188.970 1.00 95.53 602 GLU C CA 1
ATOM 13848 C C . GLU C 1 558 ? 204.857 151.362 187.638 1.00 96.46 602 GLU C C 1
ATOM 13849 O O . GLU C 1 558 ? 205.751 151.907 186.985 1.00 98.42 602 GLU C O 1
ATOM 13855 N N . ASN C 1 559 ? 203.590 151.343 187.228 1.00 95.27 603 ASN C N 1
ATOM 13856 C CA . ASN C 1 559 ? 203.154 151.975 185.990 1.00 93.89 603 ASN C CA 1
ATOM 13857 C C . ASN C 1 559 ? 202.622 153.384 186.215 1.00 95.04 603 ASN C C 1
ATOM 13858 O O . ASN C 1 559 ? 201.786 153.862 185.445 1.00 96.88 603 ASN C O 1
ATOM 13863 N N . GLY C 1 560 ? 203.076 154.052 187.268 1.00 92.51 604 GLY C N 1
ATOM 13864 C CA . GLY C 1 560 ? 202.647 155.396 187.555 1.00 87.82 604 GLY C CA 1
ATOM 13865 C C . GLY C 1 560 ? 203.547 156.430 186.918 1.00 88.48 604 GLY C C 1
ATOM 13866 O O . GLY C 1 560 ? 204.492 156.104 186.199 1.00 91.47 604 GLY C O 1
ATOM 13867 N N . PRO C 1 561 ? 203.274 157.703 187.184 1.00 85.61 605 PRO C N 1
ATOM 13868 C CA . PRO C 1 561 ? 204.045 158.771 186.548 1.00 85.79 605 PRO C CA 1
ATOM 13869 C C . PRO C 1 561 ? 205.492 158.782 186.996 1.00 84.86 605 PRO C C 1
ATOM 13870 O O . PRO C 1 561 ? 205.838 158.331 188.089 1.00 82.45 605 PRO C O 1
ATOM 13874 N N . VAL C 1 562 ? 206.343 159.300 186.121 1.00 87.41 606 VAL C N 1
ATOM 13875 C CA . VAL C 1 562 ? 207.761 159.462 186.395 1.00 89.03 606 VAL C CA 1
ATOM 13876 C C . VAL C 1 562 ? 208.170 160.870 186.000 1.00 89.65 606 VAL C C 1
ATOM 13877 O O . VAL C 1 562 ? 207.557 161.496 185.131 1.00 90.64 606 VAL C O 1
ATOM 13881 N N . VAL C 1 563 ? 209.215 161.370 186.648 1.00 90.65 607 VAL C N 1
ATOM 13882 C CA . VAL C 1 563 ? 209.787 162.669 186.332 1.00 95.80 607 VAL C CA 1
ATOM 13883 C C . VAL C 1 563 ? 211.277 162.475 186.116 1.00 99.71 607 VAL C C 1
ATOM 13884 O O . VAL C 1 563 ? 211.975 161.985 187.009 1.00 103.84 607 VAL C O 1
ATOM 13888 N N . GLU C 1 564 ? 211.765 162.859 184.942 1.00 99.59 608 GLU C N 1
ATOM 13889 C CA . GLU C 1 564 ? 213.165 162.691 184.592 1.00 102.07 608 GLU C CA 1
ATOM 13890 C C . GLU C 1 564 ? 213.719 163.996 184.045 1.00 102.16 608 GLU C C 1
ATOM 13891 O O . GLU C 1 564 ? 212.977 164.902 183.668 1.00 102.51 608 GLU C O 1
ATOM 13897 N N . THR C 1 565 ? 215.042 164.080 184.020 1.00 105.78 609 THR C N 1
ATOM 13898 C CA . THR C 1 565 ? 215.763 165.262 183.577 1.00 108.05 609 THR C CA 1
ATOM 13899 C C . THR C 1 565 ? 216.575 164.922 182.339 1.00 110.06 609 THR C C 1
ATOM 13900 O O . THR C 1 565 ? 217.303 163.925 182.325 1.00 114.71 609 THR C O 1
ATOM 13904 N N . VAL C 1 566 ? 216.456 165.748 181.306 1.00 108.29 610 VAL C N 1
ATOM 13905 C CA . VAL C 1 566 ? 217.197 165.568 180.067 1.00 112.20 610 VAL C CA 1
ATOM 13906 C C . VAL C 1 566 ? 218.035 166.814 179.821 1.00 116.05 610 VAL C C 1
ATOM 13907 O O . VAL C 1 566 ? 217.589 167.936 180.077 1.00 117.71 610 VAL C O 1
ATOM 13911 N N . GLN C 1 567 ? 219.262 166.611 179.358 1.00 118.76 611 GLN C N 1
ATOM 13912 C CA . GLN C 1 567 ? 220.185 167.701 179.082 1.00 123.44 611 GLN C CA 1
ATOM 13913 C C . GLN C 1 567 ? 220.272 167.923 177.581 1.00 128.79 611 GLN C C 1
ATOM 13914 O O . GLN C 1 567 ? 220.565 166.990 176.828 1.00 130.45 611 GLN C O 1
ATOM 13920 N N . VAL C 1 568 ? 220.016 169.153 177.149 1.00 132.02 612 VAL C N 1
ATOM 13921 C CA . VAL C 1 568 ? 220.192 169.515 175.746 1.00 133.52 612 VAL C CA 1
ATOM 13922 C C . VAL C 1 568 ? 221.204 170.653 175.673 1.00 137.00 612 VAL C C 1
ATOM 13923 O O . VAL C 1 568 ? 221.171 171.572 176.502 1.00 138.04 612 VAL C O 1
ATOM 13927 N N . PRO C 1 569 ? 222.137 170.617 174.730 1.00 137.91 613 PRO C N 1
ATOM 13928 C CA . PRO C 1 569 ? 223.117 171.699 174.620 1.00 137.87 613 PRO C CA 1
ATOM 13929 C C . PRO C 1 569 ? 222.472 172.955 174.058 1.00 138.04 613 PRO C C 1
ATOM 13930 O O . PRO C 1 569 ? 221.351 172.945 173.549 1.00 137.14 613 PRO C O 1
ATOM 13934 N N . LEU C 1 570 ? 223.209 174.062 174.162 1.00 138.58 614 LEU C N 1
ATOM 13935 C CA . LEU C 1 570 ? 222.730 175.311 173.580 1.00 139.56 614 LEU C CA 1
ATOM 13936 C C . LEU C 1 570 ? 222.617 175.203 172.067 1.00 141.33 614 LEU C C 1
ATOM 13937 O O . LEU C 1 570 ? 221.692 175.761 171.466 1.00 141.27 614 LEU C O 1
ATOM 13942 N N . SER C 1 571 ? 223.552 174.493 171.435 1.00 143.30 615 SER C N 1
ATOM 13943 C CA . SER C 1 571 ? 223.526 174.364 169.983 1.00 143.89 615 SER C CA 1
ATOM 13944 C C . SER C 1 571 ? 222.274 173.638 169.514 1.00 142.93 615 SER C C 1
ATOM 13945 O O . SER C 1 571 ? 221.659 174.026 168.515 1.00 141.50 615 SER C O 1
ATOM 13948 N N . LYS C 1 572 ? 221.883 172.584 170.218 1.00 140.91 616 LYS C N 1
ATOM 13949 C CA . LYS C 1 572 ? 220.700 171.819 169.863 1.00 136.58 616 LYS C CA 1
ATOM 13950 C C . LYS C 1 572 ? 219.427 172.400 170.456 1.00 130.74 616 LYS C C 1
ATOM 13951 O O . LYS C 1 572 ? 218.339 171.899 170.159 1.00 128.48 616 LYS C O 1
ATOM 13957 N N . ARG C 1 573 ? 219.540 173.444 171.275 1.00 129.20 617 ARG C N 1
ATOM 13958 C CA . ARG C 1 573 ? 218.375 173.970 171.977 1.00 125.85 617 ARG C CA 1
ATOM 13959 C C . ARG C 1 573 ? 217.341 174.527 171.009 1.00 123.13 617 ARG C C 1
ATOM 13960 O O . ARG C 1 573 ? 216.142 174.275 171.161 1.00 121.10 617 ARG C O 1
ATOM 13968 N N . ALA C 1 574 ? 217.785 175.285 170.005 1.00 124.55 618 ALA C N 1
ATOM 13969 C CA . ALA C 1 574 ? 216.841 175.883 169.068 1.00 120.76 618 ALA C CA 1
ATOM 13970 C C . ALA C 1 574 ? 216.101 174.817 168.277 1.00 119.28 618 ALA C C 1
ATOM 13971 O O . ALA C 1 574 ? 214.882 174.902 168.095 1.00 116.47 618 ALA C O 1
ATOM 13973 N N . LYS C 1 575 ? 216.821 173.803 167.801 1.00 121.07 619 LYS C N 1
ATOM 13974 C CA . LYS C 1 575 ? 216.178 172.718 167.072 1.00 121.04 619 LYS C CA 1
ATOM 13975 C C . LYS C 1 575 ? 215.241 171.931 167.977 1.00 122.51 619 LYS C C 1
ATOM 13976 O O . LYS C 1 575 ? 214.142 171.549 167.562 1.00 122.22 619 LYS C O 1
ATOM 13982 N N . PHE C 1 576 ? 215.654 171.689 169.221 1.00 123.35 620 PHE C N 1
ATOM 13983 C CA . PHE C 1 576 ? 214.855 170.872 170.127 1.00 120.34 620 PHE C CA 1
ATOM 13984 C C . PHE C 1 576 ? 213.540 171.556 170.475 1.00 118.48 620 PHE C C 1
ATOM 13985 O O . PHE C 1 576 ? 212.466 170.962 170.342 1.00 116.78 620 PHE C O 1
ATOM 13993 N N . VAL C 1 577 ? 213.604 172.812 170.914 1.00 118.76 621 VAL C N 1
ATOM 13994 C CA . VAL C 1 577 ? 212.392 173.522 171.305 1.00 116.05 621 VAL C CA 1
ATOM 13995 C C . VAL C 1 577 ? 211.546 173.847 170.084 1.00 116.59 621 VAL C C 1
ATOM 13996 O O . VAL C 1 577 ? 210.322 173.678 170.097 1.00 113.67 621 VAL C O 1
ATOM 14000 N N . GLY C 1 578 ? 212.180 174.306 169.010 1.00 116.36 622 GLY C N 1
ATOM 14001 C CA . GLY C 1 578 ? 211.481 174.650 167.797 1.00 112.58 622 GLY C CA 1
ATOM 14002 C C . GLY C 1 578 ? 211.099 176.113 167.751 1.00 116.91 622 GLY C C 1
ATOM 14003 O O . GLY C 1 578 ? 211.403 176.889 168.661 1.00 118.19 622 GLY C O 1
ATOM 14004 N N . PRO C 1 579 ? 210.438 176.522 166.672 1.00 117.31 623 PRO C N 1
ATOM 14005 C CA . PRO C 1 579 ? 209.971 177.910 166.571 1.00 116.48 623 PRO C CA 1
ATOM 14006 C C . PRO C 1 579 ? 208.848 178.223 167.545 1.00 114.65 623 PRO C C 1
ATOM 14007 O O . PRO C 1 579 ? 207.740 177.693 167.421 1.00 114.07 623 PRO C O 1
ATOM 14011 N N . GLY C 1 580 ? 209.123 179.092 168.511 1.00 111.55 624 GLY C N 1
ATOM 14012 C CA . GLY C 1 580 ? 208.131 179.429 169.518 1.00 111.67 624 GLY C CA 1
ATOM 14013 C C . GLY C 1 580 ? 207.712 178.249 170.365 1.00 118.14 624 GLY C C 1
ATOM 14014 O O . GLY C 1 580 ? 206.542 178.150 170.755 1.00 119.87 624 GLY C O 1
ATOM 14015 N N . GLY C 1 581 ? 208.644 177.351 170.663 1.00 116.78 625 GLY C N 1
ATOM 14016 C CA . GLY C 1 581 ? 208.311 176.154 171.416 1.00 114.84 625 GLY C CA 1
ATOM 14017 C C . GLY C 1 581 ? 207.363 175.227 170.692 1.00 113.78 625 GLY C C 1
ATOM 14018 O O . GLY C 1 581 ? 206.522 174.583 171.327 1.00 116.21 625 GLY C O 1
ATOM 14019 N N . TYR C 1 582 ? 207.482 175.141 169.368 1.00 111.35 626 TYR C N 1
ATOM 14020 C CA . TYR C 1 582 ? 206.538 174.338 168.603 1.00 111.44 626 TYR C CA 1
ATOM 14021 C C . TYR C 1 582 ? 206.750 172.850 168.836 1.00 113.49 626 TYR C C 1
ATOM 14022 O O . TYR C 1 582 ? 205.783 172.101 169.008 1.00 114.88 626 TYR C O 1
ATOM 14031 N N . ASN C 1 583 ? 208.003 172.399 168.829 1.00 114.85 627 ASN C N 1
ATOM 14032 C CA . ASN C 1 583 ? 208.268 170.972 168.962 1.00 113.63 627 ASN C CA 1
ATOM 14033 C C . ASN C 1 583 ? 207.861 170.460 170.334 1.00 113.52 627 ASN C C 1
ATOM 14034 O O . ASN C 1 583 ? 207.363 169.336 170.458 1.00 114.25 627 ASN C O 1
ATOM 14039 N N . LEU C 1 584 ? 208.071 171.265 171.375 1.00 111.74 628 LEU C N 1
ATOM 14040 C CA . LEU C 1 584 ? 207.694 170.842 172.716 1.00 108.31 628 LEU C CA 1
ATOM 14041 C C . LEU C 1 584 ? 206.194 170.629 172.824 1.00 110.71 628 LEU C C 1
ATOM 14042 O O . LEU C 1 584 ? 205.743 169.660 173.441 1.00 117.21 628 LEU C O 1
ATOM 14047 N N . LYS C 1 585 ? 205.406 171.522 172.234 1.00 109.01 629 LYS C N 1
ATOM 14048 C CA . LYS C 1 585 ? 203.959 171.386 172.312 1.00 107.38 629 LYS C CA 1
ATOM 14049 C C . LYS C 1 585 ? 203.439 170.281 171.409 1.00 109.90 629 LYS C C 1
ATOM 14050 O O . LYS C 1 585 ? 202.428 169.652 171.733 1.00 112.08 629 LYS C O 1
ATOM 14056 N N . LYS C 1 586 ? 204.091 170.041 170.273 1.00 111.31 630 LYS C N 1
ATOM 14057 C CA . LYS C 1 586 ? 203.704 168.909 169.440 1.00 114.77 630 LYS C CA 1
ATOM 14058 C C . LYS C 1 586 ? 203.958 167.593 170.159 1.00 119.20 630 LYS C C 1
ATOM 14059 O O . LYS C 1 586 ? 203.123 166.684 170.121 1.00 122.16 630 LYS C O 1
ATOM 14065 N N . LEU C 1 587 ? 205.112 167.472 170.818 1.00 117.86 631 LEU C N 1
ATOM 14066 C CA . LEU C 1 587 ? 205.385 166.282 171.614 1.00 116.38 631 LEU C CA 1
ATOM 14067 C C . LEU C 1 587 ? 204.412 166.170 172.777 1.00 115.33 631 LEU C C 1
ATOM 14068 O O . LEU C 1 587 ? 203.934 165.077 173.096 1.00 114.73 631 LEU C O 1
ATOM 14073 N N . GLN C 1 588 ? 204.094 167.297 173.411 1.00 115.77 632 GLN C N 1
ATOM 14074 C CA . GLN C 1 588 ? 203.163 167.303 174.529 1.00 114.56 632 GLN C CA 1
ATOM 14075 C C . GLN C 1 588 ? 201.777 166.825 174.129 1.00 116.69 632 GLN C C 1
ATOM 14076 O O . GLN C 1 588 ? 200.989 166.447 175.000 1.00 119.26 632 GLN C O 1
ATOM 14082 N N . ALA C 1 589 ? 201.456 166.842 172.839 1.00 118.13 633 ALA C N 1
ATOM 14083 C CA . ALA C 1 589 ? 200.136 166.449 172.371 1.00 119.76 633 ALA C CA 1
ATOM 14084 C C . ALA C 1 589 ? 200.094 165.049 171.786 1.00 119.59 633 ALA C C 1
ATOM 14085 O O . ALA C 1 589 ? 199.039 164.410 171.819 1.00 118.61 633 ALA C O 1
ATOM 14087 N N . GLU C 1 590 ? 201.206 164.555 171.249 1.00 118.65 634 GLU C N 1
ATOM 14088 C CA . GLU C 1 590 ? 201.227 163.222 170.670 1.00 119.51 634 GLU C CA 1
ATOM 14089 C C . GLU C 1 590 ? 201.596 162.139 171.674 1.00 119.51 634 GLU C C 1
ATOM 14090 O O . GLU C 1 590 ? 201.384 160.956 171.389 1.00 122.60 634 GLU C O 1
ATOM 14096 N N . THR C 1 591 ? 202.142 162.506 172.833 1.00 115.73 635 THR C N 1
ATOM 14097 C CA . THR C 1 591 ? 202.480 161.535 173.866 1.00 113.41 635 THR C CA 1
ATOM 14098 C C . THR C 1 591 ? 201.926 161.866 175.239 1.00 110.39 635 THR C C 1
ATOM 14099 O O . THR C 1 591 ? 201.852 160.964 176.079 1.00 113.16 635 THR C O 1
ATOM 14103 N N . GLY C 1 592 ? 201.540 163.109 175.502 1.00 107.71 636 GLY C N 1
ATOM 14104 C CA . GLY C 1 592 ? 201.026 163.485 176.797 1.00 103.45 636 GLY C CA 1
ATOM 14105 C C . GLY C 1 592 ? 202.068 163.903 177.808 1.00 103.60 636 GLY C C 1
ATOM 14106 O O . GLY C 1 592 ? 201.699 164.323 178.909 1.00 105.60 636 GLY C O 1
ATOM 14107 N N . VAL C 1 593 ? 203.347 163.805 177.479 1.00 101.52 637 VAL C N 1
ATOM 14108 C CA . VAL C 1 593 ? 204.399 164.198 178.406 1.00 97.81 637 VAL C CA 1
ATOM 14109 C C . VAL C 1 593 ? 204.537 165.712 178.399 1.00 102.61 637 VAL C C 1
ATOM 14110 O O . VAL C 1 593 ? 204.278 166.378 177.394 1.00 109.04 637 VAL C O 1
ATOM 14114 N N . THR C 1 594 ? 204.943 166.268 179.534 1.00 103.16 638 THR C N 1
ATOM 14115 C CA . THR C 1 594 ? 205.118 167.705 179.688 1.00 101.30 638 THR C CA 1
ATOM 14116 C C . THR C 1 594 ? 206.593 168.003 179.897 1.00 98.37 638 THR C C 1
ATOM 14117 O O . THR C 1 594 ? 207.213 167.464 180.817 1.00 98.12 638 THR C O 1
ATOM 14121 N N . ILE C 1 595 ? 207.148 168.869 179.059 1.00 96.49 639 ILE C N 1
ATOM 14122 C CA . ILE C 1 595 ? 208.547 169.261 179.147 1.00 96.45 639 ILE C CA 1
ATOM 14123 C C . ILE C 1 595 ? 208.597 170.710 179.592 1.00 102.41 639 ILE C C 1
ATOM 14124 O O . ILE C 1 595 ? 208.008 171.585 178.949 1.00 109.40 639 ILE C O 1
ATOM 14129 N N . SER C 1 596 ? 209.299 170.966 180.689 1.00 101.63 640 SER C N 1
ATOM 14130 C CA . SER C 1 596 ? 209.423 172.306 181.238 1.00 102.95 640 SER C CA 1
ATOM 14131 C C . SER C 1 596 ? 210.894 172.638 181.401 1.00 106.40 640 SER C C 1
ATOM 14132 O O . SER C 1 596 ? 211.658 171.834 181.939 1.00 109.91 640 SER C O 1
ATOM 14135 N N . GLN C 1 597 ? 211.288 173.816 180.936 1.00 106.77 641 GLN C N 1
ATOM 14136 C CA . GLN C 1 597 ? 212.662 174.258 181.098 1.00 112.05 641 GLN C CA 1
ATOM 14137 C C . GLN C 1 597 ? 212.974 174.506 182.566 1.00 113.69 641 GLN C C 1
ATOM 14138 O O . GLN C 1 597 ? 212.179 175.102 183.295 1.00 113.35 641 GLN C O 1
ATOM 14144 N N . VAL C 1 598 ? 214.137 174.042 183.002 1.00 117.00 642 VAL C N 1
ATOM 14145 C CA . VAL C 1 598 ? 214.615 174.283 184.355 1.00 119.01 642 VAL C CA 1
ATOM 14146 C C . VAL C 1 598 ? 215.698 175.348 184.375 1.00 125.63 642 VAL C C 1
ATOM 14147 O O . VAL C 1 598 ? 215.647 176.281 185.175 1.00 128.07 642 VAL C O 1
ATOM 14151 N N . ASP C 1 599 ? 216.686 175.224 183.500 1.00 127.77 643 ASP C N 1
ATOM 14152 C CA . ASP C 1 599 ? 217.692 176.259 183.316 1.00 132.40 643 ASP C CA 1
ATOM 14153 C C . ASP C 1 599 ? 218.154 176.196 181.865 1.00 134.76 643 ASP C C 1
ATOM 14154 O O . ASP C 1 599 ? 217.492 175.588 181.020 1.00 133.52 643 ASP C O 1
ATOM 14159 N N . GLU C 1 600 ? 219.292 176.828 181.570 1.00 138.64 644 GLU C N 1
ATOM 14160 C CA . GLU C 1 600 ? 219.766 176.899 180.192 1.00 143.29 644 GLU C CA 1
ATOM 14161 C C . GLU C 1 600 ? 220.084 175.530 179.606 1.00 142.51 644 GLU C C 1
ATOM 14162 O O . GLU C 1 600 ? 220.072 175.376 178.381 1.00 142.74 644 GLU C O 1
ATOM 14168 N N . GLU C 1 601 ? 220.368 174.537 180.446 1.00 140.48 645 GLU C N 1
ATOM 14169 C CA . GLU C 1 601 ? 220.798 173.229 179.979 1.00 139.37 645 GLU C CA 1
ATOM 14170 C C . GLU C 1 601 ? 219.827 172.104 180.296 1.00 134.67 645 GLU C C 1
ATOM 14171 O O . GLU C 1 601 ? 219.969 171.017 179.730 1.00 133.83 645 GLU C O 1
ATOM 14177 N N . THR C 1 602 ? 218.853 172.332 181.170 1.00 131.89 646 THR C N 1
ATOM 14178 C CA . THR C 1 602 ? 218.040 171.266 181.734 1.00 124.58 646 THR C CA 1
ATOM 14179 C C . THR C 1 602 ? 216.589 171.411 181.306 1.00 117.86 646 THR C C 1
ATOM 14180 O O . THR C 1 602 ? 216.032 172.509 181.320 1.00 119.48 646 THR C O 1
ATOM 14184 N N . PHE C 1 603 ? 215.987 170.293 180.924 1.00 113.99 647 PHE C N 1
ATOM 14185 C CA . PHE C 1 603 ? 214.558 170.208 180.683 1.00 108.78 647 PHE C CA 1
ATOM 14186 C C . PHE C 1 603 ? 214.005 169.087 181.543 1.00 107.42 647 PHE C C 1
ATOM 14187 O O . PHE C 1 603 ? 214.563 167.987 181.566 1.00 111.38 647 PHE C O 1
ATOM 14195 N N . SER C 1 604 ? 212.925 169.366 182.255 1.00 104.76 648 SER C N 1
ATOM 14196 C CA . SER C 1 604 ? 212.308 168.394 183.143 1.00 100.65 648 SER C CA 1
ATOM 14197 C C . SER C 1 604 ? 211.109 167.784 182.438 1.00 99.05 648 SER C C 1
ATOM 14198 O O . SER C 1 604 ? 210.195 168.503 182.025 1.00 100.55 648 SER C O 1
ATOM 14201 N N . VAL C 1 605 ? 211.108 166.465 182.312 1.00 96.60 649 VAL C N 1
ATOM 14202 C CA . VAL C 1 605 ? 210.069 165.744 181.593 1.00 93.84 649 VAL C CA 1
ATOM 14203 C C . VAL C 1 605 ? 209.200 165.029 182.612 1.00 93.67 649 VAL C C 1
ATOM 14204 O O . VAL C 1 605 ? 209.704 164.275 183.451 1.00 95.67 649 VAL C O 1
ATOM 14208 N N . PHE C 1 606 ? 207.902 165.270 182.544 1.00 88.04 650 PHE C N 1
ATOM 14209 C CA . PHE C 1 606 ? 206.925 164.533 183.323 1.00 84.95 650 PHE C CA 1
ATOM 14210 C C . PHE C 1 606 ? 206.156 163.632 182.374 1.00 89.14 650 PHE C C 1
ATOM 14211 O O . PHE C 1 606 ? 205.655 164.097 181.349 1.00 95.97 650 PHE C O 1
ATOM 14219 N N . ALA C 1 607 ? 206.061 162.352 182.712 1.00 88.17 651 ALA C N 1
ATOM 14220 C CA . ALA C 1 607 ? 205.391 161.398 181.853 1.00 87.61 651 ALA C CA 1
ATOM 14221 C C . ALA C 1 607 ? 204.346 160.643 182.661 1.00 89.24 651 ALA C C 1
ATOM 14222 O O . ALA C 1 607 ? 204.659 160.122 183.740 1.00 91.76 651 ALA C O 1
ATOM 14224 N N . PRO C 1 608 ? 203.105 160.567 182.184 1.00 90.52 652 PRO C N 1
ATOM 14225 C CA . PRO C 1 608 ? 202.070 159.856 182.948 1.00 93.43 652 PRO C CA 1
ATOM 14226 C C . PRO C 1 608 ? 202.372 158.387 183.169 1.00 94.08 652 PRO C C 1
ATOM 14227 O O . PRO C 1 608 ? 201.976 157.835 184.200 1.00 94.92 652 PRO C O 1
ATOM 14231 N N . THR C 1 609 ? 203.033 157.730 182.231 1.00 96.33 653 THR C N 1
ATOM 14232 C CA . THR C 1 609 ? 203.373 156.321 182.328 1.00 97.91 653 THR C CA 1
ATOM 14233 C C . THR C 1 609 ? 204.823 156.135 181.923 1.00 100.89 653 THR C C 1
ATOM 14234 O O . THR C 1 609 ? 205.387 156.972 181.211 1.00 105.96 653 THR C O 1
ATOM 14238 N N . PRO C 1 610 ? 205.468 155.063 182.382 1.00 98.92 654 PRO C N 1
ATOM 14239 C CA . PRO C 1 610 ? 206.826 154.778 181.900 1.00 103.65 654 PRO C CA 1
ATOM 14240 C C . PRO C 1 610 ? 206.892 154.537 180.402 1.00 106.28 654 PRO C C 1
ATOM 14241 O O . PRO C 1 610 ? 207.929 154.802 179.785 1.00 106.03 654 PRO C O 1
ATOM 14245 N N . SER C 1 611 ? 205.819 154.024 179.799 1.00 103.94 655 SER C N 1
ATOM 14246 C CA . SER C 1 611 ? 205.792 153.871 178.348 1.00 105.00 655 SER C CA 1
ATOM 14247 C C . SER C 1 611 ? 205.812 155.223 177.650 1.00 109.70 655 SER C C 1
ATOM 14248 O O . SER C 1 611 ? 206.521 155.405 176.655 1.00 111.48 655 SER C O 1
ATOM 14251 N N . ALA C 1 612 ? 205.038 156.183 178.158 1.00 109.84 656 ALA C N 1
ATOM 14252 C CA . ALA C 1 612 ? 205.036 157.517 177.571 1.00 106.53 656 ALA C CA 1
ATOM 14253 C C . ALA C 1 612 ? 206.394 158.181 177.727 1.00 107.16 656 ALA C C 1
ATOM 14254 O O . ALA C 1 612 ? 206.837 158.917 176.841 1.00 111.00 656 ALA C O 1
ATOM 14256 N N . MET C 1 613 ? 207.068 157.937 178.849 1.00 105.63 657 MET C N 1
ATOM 14257 C CA . MET C 1 613 ? 208.429 158.434 179.004 1.00 108.50 657 MET C CA 1
ATOM 14258 C C . MET C 1 613 ? 209.357 157.804 177.981 1.00 113.39 657 MET C C 1
ATOM 14259 O O . MET C 1 613 ? 210.253 158.468 177.453 1.00 117.83 657 MET C O 1
ATOM 14264 N N . HIS C 1 614 ? 209.164 156.518 177.698 1.00 114.61 658 HIS C N 1
ATOM 14265 C CA . HIS C 1 614 ? 210.045 155.832 176.763 1.00 118.57 658 HIS C CA 1
ATOM 14266 C C . HIS C 1 614 ? 209.904 156.402 175.358 1.00 120.78 658 HIS C C 1
ATOM 14267 O O . HIS C 1 614 ? 210.901 156.753 174.718 1.00 121.54 658 HIS C O 1
ATOM 14274 N N . GLU C 1 615 ? 208.670 156.514 174.865 1.00 118.75 659 GLU C N 1
ATOM 14275 C CA . GLU C 1 615 ? 208.468 157.024 173.515 1.00 118.93 659 GLU C CA 1
ATOM 14276 C C . GLU C 1 615 ? 208.882 158.484 173.410 1.00 119.85 659 GLU C C 1
ATOM 14277 O O . GLU C 1 615 ? 209.450 158.902 172.395 1.00 122.49 659 GLU C O 1
ATOM 14283 N N . ALA C 1 616 ? 208.614 159.276 174.447 1.00 118.32 660 ALA C N 1
ATOM 14284 C CA . ALA C 1 616 ? 209.096 160.649 174.456 1.00 117.55 660 ALA C CA 1
ATOM 14285 C C . ALA C 1 616 ? 210.615 160.687 174.439 1.00 122.80 660 ALA C C 1
ATOM 14286 O O . ALA C 1 616 ? 211.212 161.506 173.737 1.00 128.53 660 ALA C O 1
ATOM 14288 N N . ARG C 1 617 ? 211.261 159.798 175.193 1.00 122.40 661 ARG C N 1
ATOM 14289 C CA . ARG C 1 617 ? 212.719 159.772 175.196 1.00 124.99 661 ARG C CA 1
ATOM 14290 C C . ARG C 1 617 ? 213.273 159.399 173.829 1.00 129.09 661 ARG C C 1
ATOM 14291 O O . ARG C 1 617 ? 214.384 159.809 173.478 1.00 129.76 661 ARG C O 1
ATOM 14299 N N . ASP C 1 618 ? 212.523 158.620 173.050 1.00 128.34 662 ASP C N 1
ATOM 14300 C CA . ASP C 1 618 ? 212.917 158.368 171.669 1.00 126.66 662 ASP C CA 1
ATOM 14301 C C . ASP C 1 618 ? 212.809 159.634 170.833 1.00 129.38 662 ASP C C 1
ATOM 14302 O O . ASP C 1 618 ? 213.630 159.868 169.941 1.00 131.92 662 ASP C O 1
ATOM 14307 N N . PHE C 1 619 ? 211.798 160.457 171.106 1.00 130.24 663 PHE C N 1
ATOM 14308 C CA . PHE C 1 619 ? 211.633 161.713 170.384 1.00 131.36 663 PHE C CA 1
ATOM 14309 C C . PHE C 1 619 ? 212.804 162.653 170.643 1.00 132.85 663 PHE C C 1
ATOM 14310 O O . PHE C 1 619 ? 213.314 163.282 169.711 1.00 136.22 663 PHE C O 1
ATOM 14318 N N . ILE C 1 620 ? 213.251 162.757 171.894 1.00 131.74 664 ILE C N 1
ATOM 14319 C CA . ILE C 1 620 ? 214.338 163.681 172.213 1.00 134.42 664 ILE C CA 1
ATOM 14320 C C . ILE C 1 620 ? 215.620 163.272 171.500 1.00 139.51 664 ILE C C 1
ATOM 14321 O O . ILE C 1 620 ? 216.294 164.103 170.881 1.00 144.66 664 ILE C O 1
ATOM 14326 N N . THR C 1 621 ? 215.973 161.988 171.565 1.00 139.15 665 THR C N 1
ATOM 14327 C CA . THR C 1 621 ? 217.274 161.571 171.049 1.00 140.86 665 THR C CA 1
ATOM 14328 C C . THR C 1 621 ? 217.346 161.694 169.529 1.00 142.07 665 THR C C 1
ATOM 14329 O O . THR C 1 621 ? 218.382 162.096 168.987 1.00 141.05 665 THR C O 1
ATOM 14333 N N . GLU C 1 622 ? 216.264 161.359 168.823 1.00 142.03 666 GLU C N 1
ATOM 14334 C CA . GLU C 1 622 ? 216.276 161.486 167.369 1.00 142.92 666 GLU C CA 1
ATOM 14335 C C . GLU C 1 622 ? 216.346 162.946 166.942 1.00 145.78 666 GLU C C 1
ATOM 14336 O O . GLU C 1 622 ? 217.056 163.286 165.989 1.00 145.71 666 GLU C O 1
ATOM 14342 N N . ILE C 1 623 ? 215.625 163.824 167.638 1.00 145.94 667 ILE C N 1
ATOM 14343 C CA . ILE C 1 623 ? 215.647 165.239 167.296 1.00 144.32 667 ILE C CA 1
ATOM 14344 C C . ILE C 1 623 ? 216.924 165.914 167.769 1.00 146.82 667 ILE C C 1
ATOM 14345 O O . ILE C 1 623 ? 217.233 167.025 167.322 1.00 147.76 667 ILE C O 1
ATOM 14350 N N . CYS C 1 624 ? 217.680 165.275 168.652 1.00 148.10 668 CYS C N 1
ATOM 14351 C CA . CYS C 1 624 ? 218.949 165.817 169.104 1.00 148.99 668 CYS C CA 1
ATOM 14352 C C . CYS C 1 624 ? 220.098 165.041 168.479 1.00 149.51 668 CYS C C 1
ATOM 14353 O O . CYS C 1 624 ? 221.267 165.296 168.767 1.00 151.40 668 CYS C O 1
#

GO terms:
  GO:0005759 mitochondrial matrix (C, IDA)
  GO:0000957 mitochondrial RNA catabolic process (P, IDA)
  GO:0000958 mitochondrial mRNA catabolic process (P, IDA)
  GO:0000962 positive regulation of mitochondrial RNA catabolic process (P, IDA)
  GO:0000175 3'-5'-RNA exonuclease activity (F, IDA)
  GO:0004654 polyribonucleotide nucleotidyltransferase activity (F, IDA)
  GO:0034599 cellular response to oxidative stress (P, IDA)
  GO:0035458 cellular response to interferon-beta (P, IDA)
  GO:0035927 RNA import into mitochondrion (P, IDA)
  GO:0035928 rRNA import into mitochondrion (P, IDA)
  GO:0005737 cytoplasm (C, IDA)
  GO:0005739 mitochondrion (C, IDA)
  GO:0005758 mitochondrial intermembrane space (C, IDA)
  GO:0008266 poly(U) RNA binding (F, IDA)
  GO:0034046 poly(G) binding (F, IDA)
  GO:0035198 miRNA binding (F, IDA)
  GO:0045025 mitochondrial degradosome (C, IDA)
  GO:2000627 positive regulation of miRNA catabolic process (P, IDA)
  GO:2000772 regulation of cellular senescence (P, IDA)
  GO:0051260 protein homooligomerization (P, IDA)

Nearest PDB structures (foldseek):
  3u1k-assembly2_C  TM=9.868E-01  e=0.000E+00  Homo sapiens
  3u1k-assembly1_A  TM=9.872E-01  e=0.000E+00  Homo sapiens
  3u1k-assembly2_B  TM=9.876E-01  e=0.000E+00  Homo sapiens
  3u1k-assembly2_D  TM=9.841E-01  e=0.000E+00  Homo sapiens
  5zf6-assembly1_A  TM=9.849E-01  e=4.926E-96  Homo sapiens

B-factor: mean 80.26, std 26.22, range [41.43, 175.96]

Foldseek 3Di:
DFWFDDPPWIKDKDDDDPPVVALFWIWIDTDHWIKIKGKHWDQDFDPDLAAAEFEFEAPPCVLVPPAQFDPVGHADDGELVRLQLRVQLCQQFVLFADAQRRIHMYMYMDTNHDPQWFDCSQVSSQRSQLRCLQGLHDGDAGKFKWWWFAAPNDTDTRGTPVRVVRTQKTWMWIAGPPLFTRWIWMFGLFDFLVSVLVNHSSGSVSRNSSSVRSVVVCVVNDHHHDDHPDRPEADPVLLVVLCVQCLVQLLVLLQPQPDDPVRSVVSLVVSLVVSLVVSCVVCVPDDSSSSVVSSVVSSLVSQLCCCFVVQAGSNGDGFQDFADWDKAWDPDQQFLIWMWIDGRQWIKIKGKAWAAPVVQQPASNVDNHYHDGDPALEFEFEEEDQPLDDGDDDPPDDDSVRSNLRVQLRQQQVSQQDHPDRTRIYMYMYTNHAFANSSQSSNQRVQNRCLRSQGFGPFGKGKWWKFKRFDADPPPRHTDDMGIHTRDTNVRCVSTFWTWMWMHGLRGTGIIIISGNHPGDHSVVVSVNSVSRSVVRVVNLVNSVVNPGGRDNDTRQFAKDKDKDWADLVLPCLCQDDVSPNQVVLCVPLVKHWDDDDSTIIMIMHGGPVSVVVVVVVNVVSSD/DFWFDDPPWIKDKDDDDPDVVALFKIWIDTDHWIKIKGKHWDLDFDPDQAAAEFEFEDECQDVHLDADPDDVVRVVSQFLVRLLLSVQLCQLFVLFADAQPRIHMYMYMYTPDDPQWFDCSQSSSQRSQLRCLQGQHDGHAGKHKWWWFAAPRDTDTRGTPVRVVRTQKTWMWIAGPPLFTRWIWMFGLFAFLVSVLVNRVSGSVSRNSSSVRSVVVSVVNPHHHDDRPDRDAADPVLLVVLCVQCLVQLLVLLQPLVDAPVRSVVSLVVSLVVSLVVSCVVPVPDDPVSSVNSSVVSSLVSQLVCCVPPQAGSNGDGFQDFADWDKAWDPDQQFLIWMWIDGRQWIKIKGKAWAALCVQQHDDDPSSSVSRGDDQLEFEQEEEDQVLDPGDDDPPDDDSVRSNLRVQLCSQQVSQQDHPDRTRIYMYMYTNHAFACSSQSSNQRSQRRCQASQGFGPFGKGKWWKFKRFDADPVPRDTDDMGIHTRDTNVRVVSTFWTWMWMHGLRGTGIIIISGSHPGDHSVVVSVNSVSRSVVGVVNLVNSVVNPPGHDNHTRQFAKDKDKDFADPVLVDLCLDDVSPNQVVLCPVAVWHWDDDDPGMIMIIHGGVVSVVVVVVSNVVSRD/DFWFDDDPWIKDKDDDDPDVVALFKIWIDTDHWIKIKGKHWDQDFDPPLAAAEFEFEADQAFDQRDHGDVVVCVPVPAFLVRLQLRVQLCQLFVLFADAQRRIHMYMYMDTPDTPQWFDCSQVSSQRSQLRCLQGQHRGDAGKHKWWWFAAPNDTDTRGTPVRVVRTQKTWMWIAGPPLFTRWIWMFGLFDFLVSVLVNSVSGSVSRNSSSVRSVVVNVVSPHHHDDRPDRLAADVVLLVVLCVQCLVQLLVLLQPLVDAPVRSVVSLVVSLVVSLVVSCVVPVPDDSSSSVNSNVVNSLVSQLCCCVVPQAGSNGDGQQDFADWDKAWDPDQQFLIWMWIDGRQWIKIKGKAWAALVVQADPDPRVRRRHDGDDQLEFEFEEEDQVLDPGDDDRPDDDSVRSNLRVQLCQQQVSQQDHPDRTRIYMYMYTNHAFACSSQSSNQRSQRRCLRSQGFGNAHKGKWWKFKRFDADPPVGHTPDMGIHTRDTNVRVVSTFWGWMWMHGLRGTGIIIISGSHPGDHSVVVSVNSVSRSVVRVVNRVNSVVNPGGHDNDTRQFAKDKDKDWDDLVLVCQCCDDVSPNQVVLCPVLVWHWDDDDSTIIMIIHGGVVSVVVVVVVRVVSD

Solvent-accessible surface area: 68958 Å² total; per-residue (Å²): 106,10,59,9,89,0,56,122,28,84,0,68,1,42,52,53,98,12,0,126,25,12,40,4,13,1,20,0,45,5,46,39,0,0,0,0,0,1,0,3,5,63,86,143,42,18,131,29,99,128,26,20,13,60,0,24,2,51,50,14,20,4,4,50,4,56,8,4,21,5,17,26,9,36,56,37,51,38,19,58,86,12,19,52,6,3,51,29,0,21,34,0,0,96,20,5,15,35,76,8,2,19,2,48,0,6,0,10,2,15,0,2,0,21,31,40,73,25,40,12,16,5,3,0,3,0,0,0,0,0,0,0,10,27,1,46,0,18,20,72,30,13,0,0,0,0,15,0,0,17,28,145,61,117,60,28,8,18,5,19,106,148,52,50,94,74,23,60,4,53,0,6,0,0,0,4,39,170,50,43,0,1,0,0,21,0,31,2,78,30,17,91,46,116,57,0,19,84,0,0,96,28,0,7,102,37,0,41,66,0,6,136,8,0,84,86,4,40,168,101,66,77,43,119,73,40,128,27,115,111,75,38,73,23,38,110,86,5,32,127,45,0,73,146,41,0,43,126,91,0,79,58,17,4,39,54,89,152,39,56,42,86,39,10,72,102,14,15,61,130,7,59,115,50,1,24,101,63,0,104,120,99,23,105,146,19,64,91,24,36,3,79,44,0,0,34,54,2,11,81,91,1,3,24,26,8,1,18,115,73,115,70,1,3,40,23,26,71,32,80,38,30,19,135,21,68,19,69,32,80,32,31,133,32,22,16,0,0,0,13,0,23,0,26,53,0,1,0,2,0,10,1,37,3,11,4,55,46,16,10,14,14,4,27,51,24,17,49,21,39,70,33,40,74,94,19,35,2,25,12,20,2,16,40,8,17,4,0,46,50,88,43,27,189,18,93,25,29,100,76,82,25,22,5,17,4,24,1,0,29,43,0,0,50,23,3,6,31,139,143,23,69,8,0,2,11,1,11,0,2,0,0,4,9,11,26,7,2,0,0,0,0,0,0,0,0,0,0,0,0,4,2,0,10,0,72,10,92,34,12,0,0,0,1,2,0,0,0,0,8,112,51,38,128,150,148,43,106,42,89,56,41,20,14,0,1,1,5,9,30,29,0,40,154,9,1,5,0,15,0,15,10,1,0,0,78,136,6,4,0,1,0,8,0,33,9,95,32,73,6,0,41,44,118,1,0,34,67,0,1,90,30,2,20,77,2,15,90,72,0,8,119,47,1,54,165,48,25,72,149,38,84,113,75,88,14,134,33,4,7,57,75,66,65,16,105,4,53,113,97,55,60,39,103,3,26,5,49,37,15,24,40,20,63,62,5,22,9,62,1,2,0,20,12,14,65,46,67,106,59,19,1,22,3,12,0,8,36,59,61,0,13,122,38,0,105,72,67,10,84,98,24,44,194,102,12,64,9,83,0,52,126,29,87,0,65,0,42,53,58,97,14,0,128,25,10,40,5,14,1,21,0,44,5,44,43,0,0,0,0,0,1,0,3,4,73,92,138,39,20,125,38,94,119,30,24,14,63,0,16,2,55,48,47,41,34,62,7,28,55,29,33,21,3,80,88,69,19,84,64,20,28,14,37,79,11,18,49,3,1,50,23,0,22,23,0,0,91,21,5,14,29,76,8,1,18,2,39,0,7,0,8,3,21,8,2,3,68,34,32,73,23,36,7,8,5,2,0,3,0,0,0,0,0,0,0,12,23,0,45,0,20,17,88,27,12,0,0,0,0,16,0,0,18,32,135,55,112,67,26,7,14,4,21,114,154,48,39,94,75,23,56,4,58,0,5,0,0,0,4,37,155,44,31,0,1,0,0,27,0,33,2,82,29,18,92,47,118,57,0,16,81,0,0,100,28,0,2,104,35,0,43,62,0,6,130,6,0,88,92,4,39,157,103,79,56,41,111,77,37,127,29,122,102,78,36,66,24,40,100,98,3,32,133,45,0,68,146,39,0,45,125,93,0,75,60,16,4,38,56,80,152,37,60,44,83,44,9,66,94,20,15,54,121,8,60,105,62,1,19,119,84,0,100,130,102,23,101,147,23,60,100,29,34,2,65,42,0,0,34,56,1,11,72,79,2,9,29,25,7,5,8,113,78,118,82,4,4,40,22,25,77,30,75,43,24,17,129,20,60,19,68,38,72,44,26,125,28,5,12,0,0,0,9,0,24,0,25,55,0,2,0,2,0,2,1,3,2,5,10,49,38,21,0,3,18,10,59,26,47,33,28,9,30,67,11,59,59,100,15,18,2,12,12,19,1,42,43,18,18,7,0,40,45,81,48,24,183,32,99,70,41,86,74,88,16,33,6,16,4,25,1,0,29,45,0,0,54,22,2,4,27,140,143,16,75,6,0,0,2,0,2,0,5,0,0,4,12,10,23,11,2,1,0,0,0,0,0,0,0,0,2,0,0,8,2,0,10,0,73,9,92,29,10,0,0,0,0,1,0,0,0,1,6,81,53,41,139,163,129,50,80,33,101,53,51,24,13,1,1,0,5,10,28,32,3,43,144,9,1,6,0,21,0,12,12,1,0,0,87,133,6,5,0,0,0,10,0,45,5,95,38,78,6,0,40,41,130,3,0,36,60,0,2,89,31,2,14,76,2,17,97,74,0,8,116,52,2,59,165,49,25,62,147,39,86,116,76,87,17,141,29,4,6,52,74,92,86,26,120,2,76,110,110,19,60,38,108,4,23,9,48,39,13,27,29,20,80,62,1,27,17,80,16,14,0,12,7,24,58,43,44,111,51,23,3,20,9,10,0,10,40,54,72,13,12,102,63,2,97,76,40,22,79,106,27,59,212,106,9,60,9,87,0,55,125,32,75,0,70,1,40,54,57,95,13,0,132,25,11,39,4,12,0,20,0,50,5,48,45,0,0,0,0,0,1,0,4,5,63,87,144,36,20,132,48,89,119,27,21,13,52,0,21,11,40,33,41,17,4,26,34,30,20,11,11,13,9,40,4,15,44,30,27,13,24,4,32,80,6,24,47,16,2,67,29,0,19,31,0,0,87,22,4,16,36,72,10,1,22,2,48,0,6,0,6,2,14,11,4,2,35,32,14,72,25,46,20,32,4,4,0,3,0,0,0,0,0,0,0,10,23,1,46,0,18,22,76,28,14,0,0,0,0,17,0,0,16,30,148,59,109,52,26,9,17,4,22,76,149,48,48,93,72,25,58,3,53,0,6,0,0,0,4,38,167,49,44,0,1,1,0,28,0,31,4,79,31,19,90,50,115,56,0,18,87,0,0,112,29,0,6,107,37,0,44,57,0,6,129,7,0,88,82,7,40,151,102,82,54,40,109,79,40,127,30,127,95,75,30,65,22,30,85,119,8,17,121,54,0,62,149,31,0,76,83,85,0,83,58,18,4,37,57,84,156,40,56,44,83,36,7,60,114,18,15,68,120,7,54,106,47,1,23,100,89,0,93,134,117,35,105,149,19,59,101,21,27,3,76,46,0,0,30,57,1,10,71,88,3,3,27,30,7,2,15,111,75,116,81,0,3,41,14,31,69,30,78,39,29,18,128,21,62,25,65,33,76,39,27,138,34,22,20,0,1,0,13,0,22,0,28,50,0,0,0,3,0,4,1,26,6,15,8,55,42,8,20,10,19,54,15,38,4,10,6,7,14,39,26,36,72,83,16,29,2,24,14,28,2,57,67,18,19,7,0,40,52,82,38,26,124,41,27,18,15,59,68,151,24,25,10,28,5,26,2,0,30,46,0,0,49,20,2,4,27,131,143,20,64,6,1,0,10,1,17,0,5,0,0,4,10,10,29,8,6,2,1,0,0,0,0,0,0,0,1,0,0,7,1,0,9,0,72,11,96,35,9,0,0,0,0,0,0,0,0,1,9,94,53,31,141,169,152,48,98,35,90,40,46,27,13,1,1,0,4,9,30,28,2,36,146,9,0,6,0,16,0,13,10,2,0,0,82,134,5,4,0,0,0,12,0,32,12,99,32,73,5,0,39,46,122,2,0,33,65,0,1,85,32,3,18,78,2,16,94,75,0,8,118,49,1,62,167,52,22,68,150,35,92,116,76,89,26,154,30,4,8,48,80,56,76,14,108,0,64,89,94,72,71,39,107,1,28,6,49,32,15,25,10,26,59,64,1,13,23,89,21,18,0,25,17,17,56,49,62,120,70,17,2,25,7,13,0,26,49,58,76,8,11,117,60,0,102,69,30,12,92,124,28,53

Organism: Homo sapiens (NCBI:txid9606)

Sequence (1871 aa):
AVAVDLGNRKLEISSGKLARFADGSAVVQSGDTAVMVTAVSKTKPSPSQFMPLVVDYRQKAAAAGRIPTNYLRREIGTSDKEILTSRIIDRSIRPLFPAGYFYDTQVLCNLLAVDGVNEPDVLAINGASVALSLSDIPWNGPVGAVRIGIIDGEYVVNPTRKEMSSSTLNLVVAGAPKSQIVMLEASAENILQQDFCHAIKVGVKYTQQIIQGIQQLVKETGVTKRTPQKLFTPSPEIVKYTHKLAMERLYAVFTDYEHDKVSRDEAVNKIRLDTEEQLKEKFPEADPYEIIESFNVVAKEVFRSIVLNEYKRCDGRDLTSLRNVSCEVDMFKTLHGSALFQRGQTQVLCTVTFDSLESGIKSDQVITAINGIKDKNFMLHYEFPPYATNEIGKVTGLNRRELGHGALAEKALYPVIPRDFPFTIRVTSEVLESNGSSSMASACGGSLALMDSGVPISSAVAGVAIGLVTKTDPEKGEIEDYRLLTDILGIEDYNGDMDFKIAGTNKGITALQADIKLPGIPIKIVMEAIQQASVAKKEILQIMNKTISKPRASRKENGPVVETVQVPLSKRAKFVGPGGYNLKKLQAETGVTISQVDEETFSVFAPTPSAMHEARDFITEICKAVAVDLGNRKLEISSGKLARFADGSAVVQSGDTAVMVTAVSKTKPSPSQFMPLVVDYRQKAAAAGRIPTNYLRREIGTSDKEILTSRIIDRSIRPLFPAGYFYDTQVLCNLLAVDGVNEPDVLAINGASVALSLSDIPWNGPVGAVRIGIIDGEYVVNPTRKEMSSSTLNLVVAGAPKSQIVMLEASAENILQQDFCHAIKVGVKYTQQIIQGIQQLVKETGVTKRTPQKLFTPSPEIVKYTHKLAMERLYAVFTDYEHDKVSRDEAVNKIRLDTEEQLKEKFPEADPYEIIESFNVVAKEVFRSIVLNEYKRCDGRDLTSLRNVSCEVDMFKTLHGSALFQRGQTQVLCTVTFDSLESGIKSDQVITAINGIKDKNFMLHYEFPPYATNEIGKVTGLNRRELGHGALAEKALYPVIPRDFPFTIRVTSEVLESNGSSSMASACGGSLALMDSGVPISSAVAGVAIGLVTKTDPEKGEIEDYRLLTDILGIEDYNGDMDFKIAGTNKGITALQADIKLPGIPIKIVMEAIQQASVAKKEILQIMNKTISKPRASRKENGPVVETVQVPLSKRAKFVGPGGYNLKKLQAETGVTISQVDEETFSVFAPTPSAMHEARDFITEICKAVAVDLGNRKLEISSGKLARFADGSAVVQSGDTAVMVTAVSKTKPSPSQFMPLVVDYRQKAAAAGRIPTNYLRREIGTSDKEILTSRIIDRSIRPLFPAGYFYDTQVLCNLLAVDGVNEPDVLAINGASVALSLSDIPWNGPVGAVRIGIIDGEYVVNPTRKEMSSSTLNLVVAGAPKSQIVMLEASAENILQQDFCHAIKVGVKYTQQIIQGIQQLVKETGVTKRTPQKLFTPSPEIVKYTHKLAMERLYAVFTDYEHDKVSRDEAVNKIRLDTEEQLKEKFPEADPYEIIESFNVVAKEVFRSIVLNEYKRCDGRDLTSLRNVSCEVDMFKTLHGSALFQRGQTQVLCTVTFDSLESGIKSDQVITAINGIKDKNFMLHYEFPPYATNEIGKVTGLNRRELGHGALAEKALYPVIPRDFPFTIRVTSEVLESNGSSSMASACGGSLALMDSGVPISSAVAGVAIGLVTKTDPEKGEIEDYRLLTDILGIEDYNGDMDFKIAGTNKGITALQADIKLPGIPIKIVMEAIQQASVAKKEILQIMNKTISKPRASRKENGPVVETVQVPLSKRAKFVGPGGYNLKKLQAETGVTISQVDEETFSVFAPTPSAMHEARDFITEIC

Inte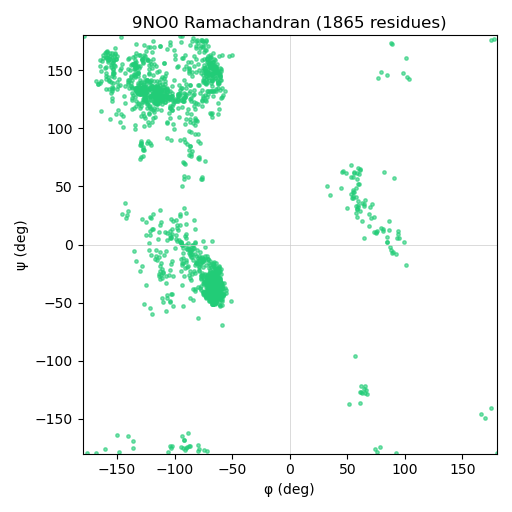rPro domains:
  IPR001247 Exoribonuclease, phosphorolytic domain 1 [PF01138] (54-183)
  IPR001247 Exoribonuclease, phosphorolytic domain 1 [PF01138] (367-501)
  IPR003029 S1 domain [PF00575] (678-750)
  IPR003029 S1 domain [PS50126] (679-750)
  IPR003029 S1 domain [SM00316] (677-750)
  IPR004087 K Homology domain [SM00322] (604-669)
  IPR004088 K Homology domain, type 1 [PF00013] (608-665)
  IPR012162 Polyribonucleotide nucleotidyltransferase [PIRSF005499] (46-773)
  IPR012162 Polyribonucleotide nucleotidyltransferase [PTHR11252] (44-777)
  IPR012162 Polyribonucleotide nucleotidyltransferase [TIGR03591] (51-751)
  IPR012340 Nucleic acid-binding, OB-fold [G3DSA:2.40.50.140] (670-754)
  IPR012340 Nucleic acid-binding, OB-fold [SSF50249] (674-752)
  IPR015847 Exoribonuclease, phosphorolytic domain 2 [PF03725] (186-250)
  IPR015848 Polyribonucleotide nucleotidyltransferase, RNA-binding domain [PF03726] (285-363)
  IPR020568 Ribosomal protein uS5 domain 2-type superfamily [SSF54211] (49-183)
  IPR020568 Ribosomal protein uS5 domain 2-type superfamily [SSF54211] (345-544)
  IPR027408 PNPase/RNase PH domain superfamily [G3DSA:3.30.230.70] (41-267)
  IPR027408 PNPase/RNase PH domain superfamily [G3DSA:3.30.230.70] (367-596)
  IPR036345 Exoribonuclease, PH domain 2 superfamily [SSF55666] (184-272)
  IPR036345 Exoribonuclease, PH domain 2 superfamily [SSF55666] (495-599)